Protein AF-0000000079288053 (afdb_homodimer)

Radius of gyration: 45.65 Å; Cα contacts (8 Å, |Δi|>4): 2966; chains: 2; bounding box: 83×149×100 Å

pLDDT: mean 73.83, std 20.71, range [22.84, 97.31]

Solvent-accessible surface area (backbone atoms only — not comparable to full-atom values): 85738 Å² total; per-residue (Å²): 112,70,64,58,52,41,47,52,53,9,50,52,49,33,50,50,41,48,48,24,54,72,64,68,36,59,69,56,29,50,50,52,50,52,52,39,48,75,67,66,38,49,63,25,57,50,53,35,62,61,56,82,74,64,82,69,69,84,78,69,74,80,82,70,66,60,81,50,75,58,78,61,88,87,44,59,87,67,38,47,73,65,85,64,69,79,73,41,71,86,45,80,13,61,58,39,78,88,71,62,41,55,46,40,72,71,73,50,74,65,80,60,86,63,71,67,65,69,68,69,68,91,64,83,76,72,75,70,79,53,93,56,68,35,72,72,78,53,56,75,34,45,22,37,36,34,58,72,30,29,34,28,14,13,22,20,29,26,42,70,46,63,63,66,47,42,30,38,35,39,34,39,70,52,96,87,31,46,33,36,30,38,32,42,60,64,46,65,39,83,86,65,54,47,59,24,23,29,38,37,41,32,40,98,86,46,43,34,35,42,34,54,81,68,43,35,28,51,70,88,35,80,53,66,71,70,38,73,46,95,84,50,35,38,34,35,60,46,51,61,23,42,34,40,32,41,79,72,59,32,32,40,39,33,55,33,36,69,39,36,36,37,37,52,43,72,86,48,46,28,82,82,86,60,62,37,30,38,43,70,26,20,32,32,56,74,49,48,83,56,34,49,69,84,42,56,70,69,56,41,55,59,69,35,35,52,84,75,76,93,68,68,78,70,57,70,61,57,64,52,23,56,79,69,45,53,70,69,54,42,51,51,47,50,50,54,33,50,49,60,73,61,37,71,83,48,50,75,40,54,74,75,40,80,58,61,54,57,39,34,40,38,43,48,32,46,26,40,19,58,72,69,70,31,72,65,67,69,54,54,51,55,48,52,53,42,51,54,26,37,76,71,73,39,82,58,81,79,65,43,88,88,39,74,59,70,85,49,65,55,73,27,40,67,33,61,69,23,68,33,58,72,58,25,49,84,48,64,76,50,83,54,76,58,88,55,66,60,29,52,21,66,36,52,48,91,74,34,22,34,55,92,76,34,45,37,48,47,66,58,19,42,22,74,55,94,91,37,78,38,58,41,67,37,80,38,72,55,86,86,28,48,21,29,22,46,53,17,21,57,38,81,52,55,91,67,67,58,67,34,53,20,39,32,47,25,62,26,39,38,29,17,37,36,61,47,72,52,72,52,74,71,54,43,34,31,33,37,37,30,27,82,49,83,92,44,80,39,36,38,32,33,39,35,19,58,84,47,56,89,78,46,65,68,41,53,56,34,39,34,39,33,37,53,83,55,42,31,40,37,37,33,52,90,66,53,34,34,36,36,37,86,97,44,76,75,41,77,56,67,79,69,38,73,46,89,50,75,70,46,19,35,36,40,37,66,83,46,101,46,31,39,36,37,36,24,71,73,61,33,37,36,36,40,38,30,58,76,33,39,34,37,43,33,39,36,51,87,43,56,59,51,34,38,34,72,31,20,33,41,71,43,40,34,82,52,32,39,40,41,81,39,53,49,59,47,72,23,65,81,76,34,59,63,66,35,39,42,46,81,83,54,72,75,61,84,60,79,72,67,68,48,45,34,78,75,36,64,68,47,40,51,50,25,51,57,62,37,46,47,60,72,28,82,66,45,44,78,37,47,72,63,39,65,56,65,66,40,41,52,49,14,33,54,33,26,25,57,35,73,79,71,31,42,43,54,29,53,51,50,49,42,50,58,27,40,75,75,70,43,78,55,80,73,72,39,89,87,38,71,60,72,83,74,69,76,70,79,73,76,79,69,67,80,74,75,81,120,113,69,64,58,52,42,46,53,52,10,49,52,48,33,50,50,41,47,49,23,54,74,64,68,36,58,69,56,31,50,50,52,52,52,54,38,49,74,65,66,39,50,64,25,58,51,53,36,63,61,56,82,75,64,82,71,69,86,79,69,78,81,83,72,63,60,83,51,73,59,79,61,86,87,43,60,86,65,38,44,74,63,84,63,67,77,72,40,71,85,47,82,13,62,56,40,78,88,72,61,42,54,46,40,73,71,73,51,74,66,81,59,85,62,72,66,65,69,69,69,69,91,65,85,78,72,74,68,79,54,93,57,68,35,71,72,78,52,57,76,33,45,22,37,36,34,56,72,30,28,34,29,14,15,22,20,30,27,42,73,46,63,62,66,49,43,29,38,36,39,35,38,71,52,95,87,31,44,32,35,31,38,31,42,63,64,46,66,38,83,86,63,52,49,59,23,23,28,38,38,42,34,40,97,86,44,42,35,34,42,34,54,81,68,42,35,27,51,70,88,34,80,52,67,71,70,38,72,46,96,85,49,36,38,32,35,61,45,50,60,24,42,33,40,33,42,81,73,60,31,32,39,39,33,56,33,37,67,41,35,35,37,40,51,42,69,86,49,46,28,83,81,84,59,61,36,30,36,44,70,26,20,33,34,55,76,48,47,83,56,34,50,70,85,43,55,71,70,54,41,54,59,69,35,36,51,83,72,75,94,68,67,78,68,57,71,60,57,63,51,21,56,79,68,47,52,72,68,55,43,51,49,44,52,49,56,34,48,49,60,74,61,36,71,82,47,50,75,39,53,74,76,38,80,59,60,53,56,39,32,41,37,42,47,33,46,25,41,21,59,73,69,69,32,73,65,66,68,52,54,50,55,49,52,52,42,50,53,26,36,76,71,72,39,82,56,81,82,65,41,90,88,40,74,60,69,84,46,66,54,71,26,40,67,34,61,70,22,67,33,59,72,58,24,50,83,48,65,76,49,85,50,78,57,87,55,65,58,29,51,22,66,36,52,48,92,74,35,22,34,54,93,76,34,44,36,48,48,66,59,20,43,23,74,57,94,91,36,80,38,57,42,67,36,78,40,74,56,85,83,28,48,20,29,23,47,52,16,21,55,38,82,52,56,91,67,68,58,67,33,53,20,38,31,47,24,61,26,38,40,28,16,36,35,60,47,71,50,70,53,72,72,55,41,35,31,34,38,38,30,26,84,52,82,92,43,80,39,35,38,31,34,40,36,18,57,86,47,56,88,78,46,65,69,39,52,59,34,38,35,38,32,35,55,83,56,43,30,40,37,36,33,51,89,64,53,34,33,37,36,38,87,97,43,76,74,41,78,56,69,78,68,38,74,45,89,49,74,71,45,20,36,34,39,36,66,81,46,100,48,31,37,36,37,36,24,69,75,60,32,38,37,37,41,38,30,57,76,34,39,34,39,43,32,39,38,51,87,42,56,58,53,33,38,34,71,30,20,33,41,69,42,40,34,82,53,31,39,40,40,82,37,52,49,60,44,72,23,66,82,77,34,59,63,66,34,41,44,45,83,84,54,71,74,62,85,60,80,73,68,66,49,44,36,78,74,36,64,68,49,41,51,50,26,50,56,62,37,46,48,60,73,29,83,65,44,43,79,35,48,72,62,40,65,55,63,65,39,41,51,49,13,34,52,33,26,26,56,34,72,79,71,32,43,43,55,30,52,50,50,50,40,48,58,26,40,74,76,70,41,79,53,79,72,70,38,92,88,38,72,61,72,81,74,70,76,70,80,73,75,81,68,68,79,78,75,72,126

Sequence (1576 aa):
MARIFLHCLALLVAVLLTRCNAMRNDALCRKIERVYYRRGLYQVLSNVFEERTMPIDRQTPNYMLRWVCCDGEDRPDYCGKPFCDPFCPEYEGECNLEDKRCRDKADIVTDSGVGRVEKRGSAQYSFEPSEEPFADGNPDGMCTLCCGGSIRTFDGLTYNYPLQCRTVLASFKAENQFTVDIVPKYECNDITHECRSAVNITNNLMMLEFLPGGVVRYNNRVVQPPYSSTSGILIFKRGAEIVFEGTDETRVFFDGINGVSIEVNRIYQAADGVHSLRGLCGNYDNDHRNDLDGLAVADLAGKYKFPEGRCQPMDAQFIVPFSSLSDVQQSEVRTACNDFARDPIFKECRSKIVIEPYHTSCWFSMSLCILQGSRCDICSIYAEFSETCARHGVDVEWRSESFCHIECSNGMEYVECGTACPRTCENMFYSADCAERCVPSCQCPYGTYLDGELCIPKESCPCLQASESFPAGAIMKDGCRECVCMEGMLRQCTTHACPATCSILGGHAFRTFDGSRYEFDGKCEYVLAQNLNKDDPLFGIFMDKSVCDDKDLNCVPYISIMVPDGTTYELQTAGAVQISKANQPTQELKLPYSKVDGDSTITVTRISSVVTRVALPKLGIEIMWGSDNRIYLSVTEHLFGKIHGLCGNFNQVLNDDFQLPSGSTVAVAQNFVGKWISNALCEETDHKDSINFCEVENSFEQSAKTVCGKLKSEPFLECSAKVDVTTYLKQCQVDRCNSFERAECLAFAAYAWECAKVGVEIDWRSPDLCRKLCFPLPFLGVQPMSSIMARIFLHCLALLVAVLLTRCNAMRNDALCRKIERVYYRRGLYQVLSNVFEERTMPIDRQTPNYMLRWVCCDGEDRPDYCGKPFCDPFCPEYEGECNLEDKRCRDKADIVTDSGVGRVEKRGSAQYSFEPSEEPFADGNPDGMCTLCCGGSIRTFDGLTYNYPLQCRTVLASFKAENQFTVDIVPKYECNDITHECRSAVNITNNLMMLEFLPGGVVRYNNRVVQPPYSSTSGILIFKRGAEIVFEGTDETRVFFDGINGVSIEVNRIYQAADGVHSLRGLCGNYDNDHRNDLDGLAVADLAGKYKFPEGRCQPMDAQFIVPFSSLSDVQQSEVRTACNDFARDPIFKECRSKIVIEPYHTSCWFSMSLCILQGSRCDICSIYAEFSETCARHGVDVEWRSESFCHIECSNGMEYVECGTACPRTCENMFYSADCAERCVPSCQCPYGTYLDGELCIPKESCPCLQASESFPAGAIMKDGCRECVCMEGMLRQCTTHACPATCSILGGHAFRTFDGSRYEFDGKCEYVLAQNLNKDDPLFGIFMDKSVCDDKDLNCVPYISIMVPDGTTYELQTAGAVQISKANQPTQELKLPYSKVDGDSTITVTRISSVVTRVALPKLGIEIMWGSDNRIYLSVTEHLFGKIHGLCGNFNQVLNDDFQLPSGSTVAVAQNFVGKWISNALCEETDHKDSINFCEVENSFEQSAKTVCGKLKSEPFLECSAKVDVTTYLKQCQVDRCNSFERAECLAFAAYAWECAKVGVEIDWRSPDLCRKLCFPLPFLGVQPMSSI

InterPro domains:
  IPR001846 von Willebrand factor, type D domain [PF00094] (143-292)
  IPR001846 von Willebrand factor, type D domain [PF00094] (502-663)
  IPR001846 von Willebrand factor, type D domain [PS51233] (141-312)
  IPR001846 von Willebrand factor, type D domain [PS51233] (500-683)
  IPR001846 von Willebrand factor, type D domain [SM00216] (133-294)
  IPR001846 von Willebrand factor, type D domain [SM00216] (491-663)
  IPR002919 Trypsin Inhibitor-like, cysteine rich domain [PF01826] (408-461)
  IPR014853 VWF/SSPO/Zonadhesin-like, cysteine-rich domain [PF08742] (337-404)
  IPR014853 VWF/SSPO/Zonadhesin-like, cysteine-rich domain [PF08742] (708-770)
  IPR014853 VWF/SSPO/Zonadhesin-like, cysteine-rich domain [SM00832] (330-405)
  IPR014853 VWF/SSPO/Zonadhesin-like, cysteine-rich domain [SM00832] (701-771)
  IPR036084 Serine protease inhibitor-like superfamily [SSF57567] (403-463)
  IPR050780 Mucin/von Willebrand/Thrombospondin superfamily [PTHR11339] (431-774)

Organism: Patiria miniata (NCBI:txid46514)

Foldseek 3Di:
DVVVVLQVLLVVLLVQLVVCVVVVVVVSNVVSVVVCLVVVSVVSVVVSVPPDPPPPPPPDDDPQPAPRCQPDDVRPPRDPDDPADQCPPPQPAGQPVVLSDRPRPPCPVDPPPPVCPVPPPPDDPLPDQDQDKDAFLDQQQKWKAFLQAWIAANLRITHGFRDAFWFWAKWFQDDFIWTKIKGWQPDADPVQRAGFIKIWIDTPVWIWIQAAPGWIAIRNRTDDPQDADPQGWGWHFQFQWIWIQHPQRWIWIDNRGHMIMIHGDCVQQDDDPDFRMATCNARNPNDPVCRQVPDDPVVRRVVGGDPDDDGDGDDPCLSQLLVVDDPVLNVVLSVVLVCVLPPPLCVVVVVPGPCSSLSSSSSNSSSNCVVVVHDGDSVGSVLVSQVVSVVVPDHTDDDDPVHPDDDAPQQWDWDQFAQSDAAALVCVVPPDPRPDGTHTHTHHDPQWHDDPRHTHHLQFRWEADPNDTHTAQDWDDDDPWTFGHGSRDTPDIDDFQAKFKWKDFLNFWTAARLGDTDGDQFQFKFWAKWFPDPVDQTKTKIWHRNPPDSQRSNDTAWIWIAGRVQKIWIAGLQGWIWIDHVPDDIDIDDPQDFDDDQQRTKTWHDPDNFWIWIDRVNQQWIWIAGSSGIIMIIGGRSQAQRMATPSARRPNDHQQRLAAPVRDRDRDVVVRGQRRRPPPVDGGDPSPPQQQQCVVDVVQLVVLCVVLVCCCDPPNVVQCVPDPLVVLSVQSSRQCRSPVPLSNVSSVVVSQVVSVVVPHHGQDDDPVHNDDPPDPPPDDPDPPPDRD/DVVVVLQVLLVVLLVQLVVCVVVVVVVSNVVSVVVCLVVVSVVSVVVSVPPDPPPPPPPDDDPQPADRCQPDDVRPPRDPDDPADQCPPPQNAGQPVVLSDRPRPPCPVDPPDPVCPVPPPPDDPLDDQPQDKDAFLDQQQKWKAFLQAWIAANLRITHGFRDAFWFWAKWFQDDFIKTKIKGWQPDADPVQRAGFIKIWIDTPVWIWIQAAPRWIAIRNRTDDPQDADPQGWGWHFQFQWIWIQHPQRWIWIDNRGHMIMIHGDCVQQDDDPDFRMATCNARNPNDPVCRQVPDDPQVRRVVGGDPDDDGDGDDPCLSPLLVVDDPVLNVVLSVVLVCVLPPPLCVVVVVPGPCSSLSSSSSNSSSNCVVVVHDRDSVGSVLVSQVVSVVVPDHTDPDDPVHPDDDAPQQWDWDQFAQSDAAALVCVVPPDPRPDGTHTHTHHDPQWHDDPRHTHHLQFRWEADPNDTHTAQDWDDDDPWTFGHGSRDTDDIDDFQAKFKWKDFLNFWTAARLGDTDGDQFQFKFWAKWFPDPVDQTKTKIWHRNPPDSQRSRDTAWIWIAGRVQKIWIAGLQGWIWIDHPPDDIDIDDPQDFDDDQQRTKTWHDPANFWIWIDRVNQQWIWIAGSSGIIMIIGGRSQAQRMATPSARRPNDHQQRLAAPVRDRDRDVVVRGQRRRPDPVDGTDPSPPQQQQCVVDVVQLVVQCVVLVCCCDPPNVVQCVPDPLVVLSVQSSRQCRSPPPLSSVSSVVVSQVVSVVVPHHHQDDDPVHNDDPPDPPPDDPDDNPPGD

Nearest PDB structures (foldseek):
  7a5o-assembly1_B  TM=7.455E-01  e=1.557E-42  Homo sapiens
  7a5o-assembly1_G  TM=7.455E-01  e=1.557E-42  Homo sapiens
  7a5o-assembly1_E  TM=7.447E-01  e=1.328E-42  Homo sapiens
  7wn3-assembly1_A  TM=7.736E-01  e=3.650E-42  Homo sapiens
  7pov-assembly1_A  TM=7.324E-01  e=1.017E-42  Homo sapiens

Secondary structure (DSSP, 8-state):
-HHHHHHHHHHHHHHHHHHHHHTT-HHHHHHHHHHHHHTTTHHHHHHHHHH------TTS------S----SSS--TTS---SS-SS--SS---B-TTT--B--SS-S--S----------SS--------S-EE-S---SEEEEETTTEEE-TTSEEEE----S-EEEEEE-SSS--EEEEEEEEEEETTTTEEEEEEEEE-SS-EEEEETTTEEEETTEEEPSSEE-TTS-EEEEETTEEEEE-TT--EEEE-SSS-EEEE--GGGS-SSS--SEESTT---SS-GGGTTTTS-HHHHHHHTB-S-S-PPPPPGGGTSGGGGS-HHHHHHHHHHHHHHHT-GGGHHHHTTS--HHHHHHHHHHHHHHHHHTPPP-THHHHHHHHHHHHHTT-------SSSSPPPPSTT-EEEEEE-SS--BTTTTT------SPPEEEEEPPTTEEEETTEEEEGGGPPEEETTEEE-TT-EEEETTEEEEEETTEEES----PPPEEEEEETTTEEE-TT--EEE----SEEEEEEE--TTS--EEEEEE-TT--TT-SS---EEEEE-TTS-EEEEETTS-EEEE-TTS--EEEPSSEEE--GGG-EEEEE-SSSEEEEEETTTTEEEEEETTSEEEEEE-GGGTTT-BSTT---SSBSTT-SB-TTS-B-SSTHHHHGGGBSSTT-----------HHHH-HHHHHHHHHHHGGGGSTTGGGGTTTS--HHHHHHHHHHHHH--SSTHHHHHHHHHHHHHHTT------BTTBS-------SS---------/-HHHHHHHHHHHHHHHHHHHHHTT-HHHHHHHHHHHHHTTTHHHHHHHHHS------TTS------S----SSS--TTS---SS-SS--SS---B-TTT--B--SS-S--S----------SS--------S-EE-S---SEEEEETTTEEE-TTSEEEE----S-EEEEEE-SSS--EEEEEEEEEEETTTTEEEEEEEEE-SS-EEEEETTTEEEETTEEEPSSEE-TTS-EEEEETTEEEEE-TT--EEEE-SSS-EEEE--GGGS-SSS---EESTT---SS-GGGTTTTS-HHHHHHHTB-S-S-PPPPPHHHHSGGGGS-HHHHHHHHHHHHHHHH-GGGHHHHTTS--HHHHHHHHHHHHHHHHHTPPP-THHHHHHHHHHHHHTT-------SSSS--PPSTT-EEEEEE-SS--BTTTTT------SPPEEEEEPPTTEEEETTEEEEGGGPPEEETTEEE-TT-EEEETTEEEEEETTEEES----PPPEEEEEETTTEEE-TT--EEE----SEEEEEEE--TTS--EEEEEE-TT--TT-SS---EEEEE-TTS-EEEEETTS-EEEE-TTS--EEEPSSEEE--GGG-EEEEE-SSSEEEEEETTTTEEEEEETTSEEEEEE-GGGTTT-BSTT---SSBSTT-SB-TTS-B-SSTHHHHGGGBS-TT-----------HHHH-HHHHHHHHHHHGGGGSTTGGGGTTTS--HHHHHHHHHHHHH--SSTHHHHHHHHHHHHHHTT------BTTBS-------SS---------

Structure (mmCIF, N/CA/C/O backbone):
data_AF-0000000079288053-model_v1
#
loop_
_entity.id
_entity.type
_entity.pdbx_description
1 polymer 'VWFD domain-containing protein'
#
loop_
_atom_site.group_PDB
_atom_site.id
_atom_site.type_symbol
_atom_site.label_atom_id
_atom_site.label_alt_id
_atom_site.label_comp_id
_atom_site.label_asym_id
_atom_site.label_entity_id
_atom_site.label_seq_id
_atom_site.pdbx_PDB_ins_code
_atom_site.Cartn_x
_atom_site.Cartn_y
_atom_site.Cartn_z
_atom_site.occupancy
_atom_site.B_iso_or_equiv
_atom_site.auth_seq_id
_atom_site.auth_comp_id
_atom_site.auth_asym_id
_atom_site.auth_atom_id
_atom_site.pdbx_PDB_model_num
ATOM 1 N N . MET A 1 1 ? -26.484 7.922 -36.438 1 26.7 1 MET A N 1
ATOM 2 C CA . MET A 1 1 ? -25.359 8.305 -35.594 1 26.7 1 MET A CA 1
ATOM 3 C C . MET A 1 1 ? -24.5 7.094 -35.219 1 26.7 1 MET A C 1
ATOM 5 O O . MET A 1 1 ? -23.281 7.199 -35.125 1 26.7 1 MET A O 1
ATOM 9 N N . ALA A 1 2 ? -25.141 5.941 -35.125 1 36.66 2 ALA A N 1
ATOM 10 C CA . ALA A 1 2 ? -24.594 4.598 -34.938 1 36.66 2 ALA A CA 1
ATOM 11 C C . ALA A 1 2 ? -23.75 4.18 -36.156 1 36.66 2 ALA A C 1
ATOM 13 O O . ALA A 1 2 ? -22.703 3.553 -35.969 1 36.66 2 ALA A O 1
ATOM 14 N N . ARG A 1 3 ? -24.25 4.566 -37.281 1 42.31 3 ARG A N 1
ATOM 15 C CA . ARG A 1 3 ? -23.625 4.188 -38.562 1 42.31 3 ARG A CA 1
ATOM 16 C C . ARG A 1 3 ? -22.312 4.934 -38.781 1 42.31 3 ARG A C 1
ATOM 18 O O . ARG A 1 3 ? -21.344 4.363 -39.281 1 42.31 3 ARG A O 1
ATOM 25 N N . ILE A 1 4 ? -22.328 6.219 -38.312 1 38.16 4 ILE A N 1
ATOM 26 C CA . ILE A 1 4 ? -21.141 7.027 -38.531 1 38.16 4 ILE A CA 1
ATOM 27 C C . ILE A 1 4 ? -20.047 6.602 -37.531 1 38.16 4 ILE A C 1
ATOM 29 O O . ILE A 1 4 ? -18.875 6.516 -37.906 1 38.16 4 ILE A O 1
ATOM 33 N N . PHE A 1 5 ? -20.438 6.176 -36.344 1 38.41 5 PHE A N 1
ATOM 34 C CA . PHE A 1 5 ? -19.516 5.711 -35.344 1 38.41 5 PHE A CA 1
ATOM 35 C C . PHE A 1 5 ? -18.906 4.367 -35.719 1 38.41 5 PHE A C 1
ATOM 37 O O . PHE A 1 5 ? -17.703 4.156 -35.594 1 38.41 5 PHE A O 1
ATOM 44 N N . LEU A 1 6 ? -19.672 3.562 -36.375 1 41.34 6 LEU A N 1
ATOM 45 C CA . LEU A 1 6 ? -19.219 2.287 -36.938 1 41.34 6 LEU A CA 1
ATOM 46 C C . LEU A 1 6 ? -18.266 2.506 -38.094 1 41.34 6 LEU A C 1
ATOM 48 O O . LEU A 1 6 ? -17.281 1.769 -38.25 1 41.34 6 LEU A O 1
ATOM 52 N N . HIS A 1 7 ? -18.516 3.557 -38.812 1 46.06 7 HIS A N 1
ATOM 53 C CA . HIS A 1 7 ? -17.672 3.879 -39.969 1 46.06 7 HIS A CA 1
ATOM 54 C C . HIS A 1 7 ? -16.328 4.43 -39.5 1 46.06 7 HIS A C 1
ATOM 56 O O . HIS A 1 7 ? -15.289 4.09 -40.062 1 46.06 7 HIS A O 1
ATOM 62 N N . CYS A 1 8 ? -16.359 5.234 -38.469 1 42.5 8 CYS A N 1
ATOM 63 C CA . CYS A 1 8 ? -15.102 5.797 -37.969 1 42.5 8 CYS A CA 1
ATOM 64 C C . CYS A 1 8 ? -14.281 4.742 -37.25 1 42.5 8 CYS A C 1
ATOM 66 O O . CYS A 1 8 ? -13.055 4.695 -37.406 1 42.5 8 CYS A O 1
ATOM 68 N N . LEU A 1 9 ? -14.906 3.816 -36.594 1 45.62 9 LEU A N 1
ATOM 69 C CA . LEU A 1 9 ? -14.227 2.66 -36.031 1 45.62 9 LEU A CA 1
ATOM 70 C C . LEU A 1 9 ? -13.703 1.733 -37.125 1 45.62 9 LEU A C 1
ATOM 72 O O . LEU A 1 9 ? -12.594 1.204 -37 1 45.62 9 LEU A O 1
ATOM 76 N N . ALA A 1 10 ? -14.453 1.686 -38.219 1 46.12 10 ALA A N 1
ATOM 77 C CA . ALA A 1 10 ? -14.016 0.906 -39.375 1 46.12 10 ALA A CA 1
ATOM 78 C C . ALA A 1 10 ? -12.781 1.527 -40 1 46.12 10 ALA A C 1
ATOM 80 O O . ALA A 1 10 ? -11.859 0.815 -40.406 1 46.12 10 ALA A O 1
ATOM 81 N N . LEU A 1 11 ? -12.812 2.807 -40.062 1 48.19 11 LEU A N 1
ATOM 82 C CA . LEU A 1 11 ? -11.68 3.482 -40.688 1 48.19 11 LEU A CA 1
ATOM 83 C C . LEU A 1 11 ? -10.438 3.381 -39.812 1 48.19 11 LEU A C 1
ATOM 85 O O . LEU A 1 11 ? -9.328 3.193 -40.344 1 48.19 11 LEU A O 1
ATOM 89 N N . LEU A 1 12 ? -10.602 3.426 -38.562 1 45.31 12 LEU A N 1
ATOM 90 C CA . LEU A 1 12 ? -9.469 3.305 -37.656 1 45.31 12 LEU A CA 1
ATOM 91 C C . LEU A 1 12 ? -8.938 1.874 -37.625 1 45.31 12 LEU A C 1
ATOM 93 O O . LEU A 1 12 ? -7.727 1.652 -37.656 1 45.31 12 LEU A O 1
ATOM 97 N N . VAL A 1 13 ? -9.844 0.963 -37.75 1 48.69 13 VAL A N 1
ATOM 98 C CA . VAL A 1 13 ? -9.438 -0.434 -37.844 1 48.69 13 VAL A CA 1
ATOM 99 C C . VAL A 1 13 ? -8.781 -0.671 -39.219 1 48.69 13 VAL A C 1
ATOM 101 O O . VAL A 1 13 ? -7.766 -1.369 -39.312 1 48.69 13 VAL A O 1
ATOM 104 N N . ALA A 1 14 ? -9.312 0.04 -40.188 1 49.75 14 ALA A N 1
ATOM 105 C CA . ALA A 1 14 ? -8.703 -0.05 -41.531 1 49.75 14 ALA A CA 1
ATOM 106 C C . ALA A 1 14 ? -7.289 0.529 -41.531 1 49.75 14 ALA A C 1
ATOM 108 O O . ALA A 1 14 ? -6.375 -0.041 -42.125 1 49.75 14 ALA A O 1
ATOM 109 N N . VAL A 1 15 ? -7.078 1.546 -40.844 1 49.47 15 VAL A N 1
ATOM 110 C CA . VAL A 1 15 ? -5.746 2.145 -40.781 1 49.47 15 VAL A CA 1
ATOM 111 C C . VAL A 1 15 ? -4.816 1.255 -39.938 1 49.47 15 VAL A C 1
ATOM 113 O O . VAL A 1 15 ? -3.666 1.03 -40.312 1 49.47 15 VAL A O 1
ATOM 116 N N . LEU A 1 16 ? -5.34 0.612 -38.938 1 47.59 16 LEU A N 1
ATOM 117 C CA . LEU A 1 16 ? -4.508 -0.266 -38.125 1 47.59 16 LEU A CA 1
ATOM 118 C C . LEU A 1 16 ? -4.211 -1.569 -38.875 1 47.59 16 LEU A C 1
ATOM 120 O O . LEU A 1 16 ? -3.084 -2.066 -38.844 1 47.59 16 LEU A O 1
ATOM 124 N N . LEU A 1 17 ? -5.191 -1.953 -39.562 1 47.97 17 LEU A N 1
ATOM 125 C CA . LEU A 1 17 ? -4.992 -3.15 -40.375 1 47.97 17 LEU A CA 1
ATOM 126 C C . LEU A 1 17 ? -4.109 -2.85 -41.594 1 47.97 17 LEU A C 1
ATOM 128 O O . LEU A 1 17 ? -3.273 -3.67 -41.969 1 47.97 17 LEU A O 1
ATOM 132 N N . THR A 1 18 ? -4.234 -1.639 -42.156 1 49.34 18 THR A N 1
ATOM 133 C CA . THR A 1 18 ? -3.346 -1.25 -43.25 1 49.34 18 THR A CA 1
ATOM 134 C C . THR A 1 18 ? -1.914 -1.084 -42.75 1 49.34 18 THR A C 1
ATOM 136 O O . THR A 1 18 ? -0.962 -1.465 -43.438 1 49.34 18 THR A O 1
ATOM 139 N N . ARG A 1 19 ? -1.706 -0.503 -41.656 1 43.69 19 ARG A N 1
ATOM 140 C CA . ARG A 1 19 ? -0.354 -0.347 -41.125 1 43.69 19 ARG A CA 1
ATOM 141 C C . ARG A 1 19 ? 0.236 -1.694 -40.719 1 43.69 19 ARG A C 1
ATOM 143 O O . ARG A 1 19 ? 1.397 -1.982 -41 1 43.69 19 ARG A O 1
ATOM 150 N N . CYS A 1 20 ? -0.547 -2.447 -40.094 1 45.97 20 CYS A N 1
ATOM 151 C CA . CYS A 1 20 ? 0.021 -3.756 -39.781 1 45.97 20 CYS A CA 1
ATOM 152 C C . CYS A 1 20 ? 0.253 -4.551 -41.062 1 45.97 20 CYS A C 1
ATOM 154 O O . CYS A 1 20 ? 1.249 -5.27 -41.188 1 45.97 20 CYS A O 1
ATOM 156 N N . ASN A 1 21 ? -0.593 -4.496 -42.031 1 44.66 21 ASN A N 1
ATOM 157 C CA . ASN A 1 21 ? -0.342 -5.086 -43.344 1 44.66 21 ASN A CA 1
ATOM 158 C C . ASN A 1 21 ? 0.875 -4.457 -44 1 44.66 21 ASN A C 1
ATOM 160 O O . ASN A 1 21 ? 1.681 -5.156 -44.625 1 44.66 21 ASN A O 1
ATOM 164 N N . ALA A 1 22 ? 1.049 -3.195 -43.969 1 49.59 22 ALA A N 1
ATOM 165 C CA . ALA A 1 22 ? 2.223 -2.543 -44.531 1 49.59 22 ALA A CA 1
ATOM 166 C C . ALA A 1 22 ? 3.494 -2.945 -43.812 1 49.59 22 ALA A C 1
ATOM 168 O O . ALA A 1 22 ? 4.559 -3.076 -44.406 1 49.59 22 ALA A O 1
ATOM 169 N N . MET A 1 23 ? 3.422 -3.191 -42.531 1 45.69 23 MET A N 1
ATOM 170 C CA . MET A 1 23 ? 4.594 -3.639 -41.781 1 45.69 23 MET A CA 1
ATOM 171 C C . MET A 1 23 ? 4.754 -5.152 -41.875 1 45.69 23 MET A C 1
ATOM 173 O O . MET A 1 23 ? 5.715 -5.711 -41.344 1 45.69 23 MET A O 1
ATOM 177 N N . ARG A 1 24 ? 4.039 -5.832 -42.719 1 42.62 24 ARG A N 1
ATOM 178 C CA . ARG A 1 24 ? 4.059 -7.266 -43 1 42.62 24 ARG A CA 1
ATOM 179 C C . ARG A 1 24 ? 4.047 -8.062 -41.688 1 42.62 24 ARG A C 1
ATOM 181 O O . ARG A 1 24 ? 4.758 -9.062 -41.562 1 42.62 24 ARG A O 1
ATOM 188 N N . ASN A 1 25 ? 3.709 -7.316 -40.688 1 37.81 25 ASN A N 1
ATOM 189 C CA . ASN A 1 25 ? 3.578 -8 -39.375 1 37.81 25 ASN A CA 1
ATOM 190 C C . ASN A 1 25 ? 2.205 -8.648 -39.25 1 37.81 25 ASN A C 1
ATOM 192 O O . ASN A 1 25 ? 1.272 -8.023 -38.719 1 37.81 25 ASN A O 1
ATOM 196 N N . ASP A 1 26 ? 2.055 -9.734 -39.844 1 43.59 26 ASP A N 1
ATOM 197 C CA . ASP A 1 26 ? 0.854 -10.562 -39.938 1 43.59 26 ASP A CA 1
ATOM 198 C C . ASP A 1 26 ? 0.301 -10.891 -38.562 1 43.59 26 ASP A C 1
ATOM 200 O O . ASP A 1 26 ? -0.915 -10.906 -38.375 1 43.59 26 ASP A O 1
ATOM 204 N N . ALA A 1 27 ? 1.129 -11.078 -37.719 1 44.72 27 ALA A N 1
ATOM 205 C CA . ALA A 1 27 ? 0.729 -11.438 -36.375 1 44.72 27 ALA A CA 1
ATOM 206 C C . ALA A 1 27 ? -0.042 -10.297 -35.719 1 44.72 27 ALA A C 1
ATOM 208 O O . ALA A 1 27 ? -1.053 -10.531 -35.031 1 44.72 27 ALA A O 1
ATOM 209 N N . LEU A 1 28 ? 0.323 -9.078 -36 1 47.34 28 LEU A N 1
ATOM 210 C CA . LEU A 1 28 ? -0.363 -7.902 -35.469 1 47.34 28 LEU A CA 1
ATOM 211 C C . LEU A 1 28 ? -1.709 -7.707 -36.156 1 47.34 28 LEU A C 1
ATOM 213 O O . LEU A 1 28 ? -2.705 -7.387 -35.531 1 47.34 28 LEU A O 1
ATOM 217 N N . CYS A 1 29 ? -1.63 -7.969 -37.406 1 47.53 29 CYS A N 1
ATOM 218 C CA . CYS A 1 29 ? -2.877 -7.809 -38.156 1 47.53 29 CYS A CA 1
ATOM 219 C C . CYS A 1 29 ? -3.922 -8.812 -37.688 1 47.53 29 CYS A C 1
ATOM 221 O O . CYS A 1 29 ? -5.082 -8.461 -37.5 1 47.53 29 CYS A O 1
ATOM 223 N N . ARG A 1 30 ? -3.467 -9.969 -37.406 1 47.03 30 ARG A N 1
ATOM 224 C CA . ARG A 1 30 ? -4.348 -11.031 -36.938 1 47.03 30 ARG A CA 1
ATOM 225 C C . ARG A 1 30 ? -4.859 -10.734 -35.531 1 47.03 30 ARG A C 1
ATOM 227 O O . ARG A 1 30 ? -6.027 -10.969 -35.25 1 47.03 30 ARG A O 1
ATOM 234 N N . LYS A 1 31 ? -4.105 -10.125 -34.844 1 49.59 31 LYS A N 1
ATOM 235 C CA . LYS A 1 31 ? -4.473 -9.75 -33.5 1 49.59 31 LYS A CA 1
ATOM 236 C C . LYS A 1 31 ? -5.539 -8.656 -33.5 1 49.59 31 LYS A C 1
ATOM 238 O O . LYS A 1 31 ? -6.496 -8.719 -32.719 1 49.59 31 LYS A O 1
ATOM 243 N N . ILE A 1 32 ? -5.422 -7.809 -34.406 1 48.72 32 ILE A N 1
ATOM 244 C CA . ILE A 1 32 ? -6.383 -6.719 -34.531 1 48.72 32 ILE A CA 1
ATOM 245 C C . ILE A 1 32 ? -7.719 -7.258 -35.031 1 48.72 32 ILE A C 1
ATOM 247 O O . ILE A 1 32 ? -8.773 -6.922 -34.5 1 48.72 32 ILE A O 1
ATOM 251 N N . GLU A 1 33 ? -7.57 -8.133 -35.938 1 49.62 33 GLU A N 1
ATOM 252 C CA . GLU A 1 33 ? -8.781 -8.727 -36.5 1 49.62 33 GLU A CA 1
ATOM 253 C C . GLU A 1 33 ? -9.531 -9.555 -35.469 1 49.62 33 GLU A C 1
ATOM 255 O O . GLU A 1 33 ? -10.758 -9.477 -35.375 1 49.62 33 GLU A O 1
ATOM 260 N N . ARG A 1 34 ? -8.852 -10.25 -34.688 1 46.22 34 ARG A N 1
ATOM 261 C CA . ARG A 1 34 ? -9.445 -11.109 -33.656 1 46.22 34 ARG A CA 1
ATOM 262 C C . ARG A 1 34 ? -10.133 -10.289 -32.562 1 46.22 34 ARG A C 1
ATOM 264 O O . ARG A 1 34 ? -11.227 -10.633 -32.125 1 46.22 34 ARG A O 1
ATOM 271 N N . VAL A 1 35 ? -9.641 -9.195 -32.312 1 47.31 35 VAL A N 1
ATOM 272 C CA . VAL A 1 35 ? -10.188 -8.32 -31.266 1 47.31 35 VAL A CA 1
ATOM 273 C C . VAL A 1 35 ? -11.5 -7.707 -31.75 1 47.31 35 VAL A C 1
ATOM 275 O O . VAL A 1 35 ? -12.484 -7.676 -31 1 47.31 35 VAL A O 1
ATOM 278 N N . TYR A 1 36 ? -11.469 -7.324 -32.938 1 45.53 36 TYR A N 1
ATOM 279 C CA . TYR A 1 36 ? -12.672 -6.652 -33.438 1 45.53 36 TYR A CA 1
ATOM 280 C C . TYR A 1 36 ? -13.758 -7.664 -33.75 1 45.53 36 TYR A C 1
ATOM 282 O O . TYR A 1 36 ? -14.953 -7.379 -33.594 1 45.53 36 TYR A O 1
ATOM 290 N N . TYR A 1 37 ? -13.359 -8.797 -34.062 1 43.31 37 TYR A N 1
ATOM 291 C CA . TYR A 1 37 ? -14.312 -9.867 -34.312 1 43.31 37 TYR A CA 1
ATOM 292 C C . TYR A 1 37 ? -14.984 -10.305 -33 1 43.31 37 TYR A C 1
ATOM 294 O O . TYR A 1 37 ? -16.203 -10.461 -32.938 1 43.31 37 TYR A O 1
ATOM 302 N N . ARG A 1 38 ? -14.336 -10.383 -31.984 1 43.22 38 ARG A N 1
ATOM 303 C CA . ARG A 1 38 ? -14.859 -10.82 -30.703 1 43.22 38 ARG A CA 1
ATOM 304 C C . ARG A 1 38 ? -15.773 -9.766 -30.094 1 43.22 38 ARG A C 1
ATOM 306 O O . ARG A 1 38 ? -16.719 -10.094 -29.375 1 43.22 38 ARG A O 1
ATOM 313 N N . ARG A 1 39 ? -15.547 -8.492 -30.5 1 41.84 39 ARG A N 1
ATOM 314 C CA . ARG A 1 39 ? -16.375 -7.387 -30.016 1 41.84 39 ARG A CA 1
ATOM 315 C C . ARG A 1 39 ? -17.609 -7.195 -30.891 1 41.84 39 ARG A C 1
ATOM 317 O O . ARG A 1 39 ? -18.297 -6.191 -30.766 1 41.84 39 ARG A O 1
ATOM 324 N N . GLY A 1 40 ? -17.938 -8.125 -31.641 1 43.41 40 GLY A N 1
ATOM 325 C CA . GLY A 1 40 ? -19.109 -8.102 -32.5 1 43.41 40 GLY A CA 1
ATOM 326 C C . GLY A 1 40 ? -19.062 -6.988 -33.531 1 43.41 40 GLY A C 1
ATOM 327 O O . GLY A 1 40 ? -20.109 -6.594 -34.062 1 43.41 40 GLY A O 1
ATOM 328 N N . LEU A 1 41 ? -17.984 -6.352 -33.5 1 41.31 41 LEU A N 1
ATOM 329 C CA . LEU A 1 41 ? -17.891 -5.289 -34.5 1 41.31 41 LEU A CA 1
ATOM 330 C C . LEU A 1 41 ? -17.562 -5.863 -35.875 1 41.31 41 LEU A C 1
ATOM 332 O O . LEU A 1 41 ? -16.688 -5.34 -36.562 1 41.31 41 LEU A O 1
ATOM 336 N N . TYR A 1 42 ? -18.266 -6.977 -36.125 1 42.06 42 TYR A N 1
ATOM 337 C CA . TYR A 1 42 ? -18.109 -7.664 -37.406 1 42.06 42 TYR A CA 1
ATOM 338 C C . TYR A 1 42 ? -18.406 -6.727 -38.562 1 42.06 42 TYR A C 1
ATOM 340 O O . TYR A 1 42 ? -17.781 -6.82 -39.625 1 42.06 42 TYR A O 1
ATOM 348 N N . GLN A 1 43 ? -19.219 -5.82 -38.312 1 43.66 43 GLN A N 1
ATOM 349 C CA . GLN A 1 43 ? -19.609 -4.91 -39.375 1 43.66 43 GLN A CA 1
ATOM 350 C C . GLN A 1 43 ? -18.5 -3.898 -39.688 1 43.66 43 GLN A C 1
ATOM 352 O O . GLN A 1 43 ? -18.297 -3.502 -40.844 1 43.66 43 GLN A O 1
ATOM 357 N N . VAL A 1 44 ? -17.719 -3.553 -38.75 1 43.66 44 VAL A N 1
ATOM 358 C CA . VAL A 1 44 ? -16.625 -2.598 -38.969 1 43.66 44 VAL A CA 1
ATOM 359 C C . VAL A 1 44 ? -15.469 -3.287 -39.688 1 43.66 44 VAL A C 1
ATOM 361 O O . VAL A 1 44 ? -14.875 -2.723 -40.594 1 43.66 44 VAL A O 1
ATOM 364 N N . LEU A 1 45 ? -15.273 -4.512 -39.344 1 43.34 45 LEU A N 1
ATOM 365 C CA . LEU A 1 45 ? -14.258 -5.277 -40.062 1 43.34 45 LEU A CA 1
ATOM 366 C C . LEU A 1 45 ? -14.695 -5.547 -41.469 1 43.34 45 LEU A C 1
ATOM 368 O O . LEU A 1 45 ? -13.883 -5.469 -42.406 1 43.34 45 LEU A O 1
ATOM 372 N N . SER A 1 46 ? -15.938 -5.75 -41.625 1 39.97 46 SER A N 1
ATOM 373 C CA . SER A 1 46 ? -16.469 -5.941 -42.969 1 39.97 46 SER A CA 1
ATOM 374 C C . SER A 1 46 ? -16.359 -4.664 -43.812 1 39.97 46 SER A C 1
ATOM 376 O O . SER A 1 46 ? -16.047 -4.719 -45 1 39.97 46 SER A O 1
ATOM 378 N N . ASN A 1 47 ? -16.516 -3.557 -43.156 1 38.38 47 ASN A N 1
ATOM 379 C CA . ASN A 1 47 ? -16.516 -2.311 -43.906 1 38.38 47 ASN A CA 1
ATOM 380 C C . ASN A 1 47 ? -15.086 -1.864 -44.25 1 38.38 47 ASN A C 1
ATOM 382 O O . ASN A 1 47 ? -14.859 -1.23 -45.281 1 38.38 47 ASN A O 1
ATOM 386 N N . VAL A 1 48 ? -14.133 -2.117 -43.344 1 37.91 48 VAL A N 1
ATOM 387 C CA . VAL A 1 48 ? -12.766 -1.737 -43.688 1 37.91 48 VAL A CA 1
ATOM 388 C C . VAL A 1 48 ? -12.289 -2.568 -44.875 1 37.91 48 VAL A C 1
ATOM 390 O O . VAL A 1 48 ? -11.555 -2.07 -45.719 1 37.91 48 VAL A O 1
ATOM 393 N N . PHE A 1 49 ? -12.719 -3.797 -44.875 1 33.78 49 PHE A N 1
ATOM 394 C CA . PHE A 1 49 ? -12.258 -4.621 -46 1 33.78 49 PHE A CA 1
ATOM 395 C C . PHE A 1 49 ? -13.047 -4.309 -47.25 1 33.78 49 PHE A C 1
ATOM 397 O O . PHE A 1 49 ? -12.664 -4.734 -48.344 1 33.78 49 PHE A O 1
ATOM 404 N N . GLU A 1 50 ? -14.117 -3.791 -47.156 1 30.81 50 GLU A N 1
ATOM 405 C CA . GLU A 1 50 ? -14.734 -3.484 -48.438 1 30.81 50 GLU A CA 1
ATOM 406 C C . GLU A 1 50 ? -13.969 -2.396 -49.188 1 30.81 50 GLU A C 1
ATOM 408 O O . GLU A 1 50 ? -14.016 -2.32 -50.438 1 30.81 50 GLU A O 1
ATOM 413 N N . GLU A 1 51 ? -13.336 -1.408 -48.531 1 30.67 51 GLU A N 1
ATOM 414 C CA . GLU A 1 51 ? -12.852 -0.468 -49.562 1 30.67 51 GLU A CA 1
ATOM 415 C C . GLU A 1 51 ? -11.602 -0.997 -50.25 1 30.67 51 GLU A C 1
ATOM 417 O O . GLU A 1 51 ? -11.516 -0.984 -51.469 1 30.67 51 GLU A O 1
ATOM 422 N N . ARG A 1 52 ? -10.312 -0.539 -50.188 1 30.59 52 ARG A N 1
ATOM 423 C CA . ARG A 1 52 ? -9.414 -0.777 -51.312 1 30.59 52 ARG A CA 1
ATOM 424 C C . ARG A 1 52 ? -9.008 -2.244 -51.406 1 30.59 52 ARG A C 1
ATOM 426 O O . ARG A 1 52 ? -8.562 -2.822 -50.406 1 30.59 52 ARG A O 1
ATOM 433 N N . THR A 1 53 ? -9.484 -3.039 -52.312 1 27.91 53 THR A N 1
ATOM 434 C CA . THR A 1 53 ? -9.086 -4.18 -53.125 1 27.91 53 THR A CA 1
ATOM 435 C C . THR A 1 53 ? -7.613 -4.07 -53.5 1 27.91 53 THR A C 1
ATOM 437 O O . THR A 1 53 ? -7.285 -3.547 -54.594 1 27.91 53 THR A O 1
ATOM 440 N N . MET A 1 54 ? -6.664 -3.396 -52.875 1 28.36 54 MET A N 1
ATOM 441 C CA . MET A 1 54 ? -5.426 -3.529 -53.625 1 28.36 54 MET A CA 1
ATOM 442 C C . MET A 1 54 ? -5.16 -4.988 -53.969 1 28.36 54 MET A C 1
ATOM 444 O O . MET A 1 54 ? -5.551 -5.891 -53.25 1 28.36 54 MET A O 1
ATOM 448 N N . PRO A 1 55 ? -4.832 -5.309 -55.219 1 26.05 55 PRO A N 1
ATOM 449 C CA . PRO A 1 55 ? -4.602 -6.66 -55.75 1 26.05 55 PRO A CA 1
ATOM 450 C C . PRO A 1 55 ? -3.844 -7.543 -54.75 1 26.05 55 PRO A C 1
ATOM 452 O O . PRO A 1 55 ? -2.85 -7.109 -54.156 1 26.05 55 PRO A O 1
ATOM 455 N N . ILE A 1 56 ? -4.566 -8.32 -54.031 1 27.61 56 ILE A N 1
ATOM 456 C CA . ILE A 1 56 ? -4.133 -9.414 -53.188 1 27.61 56 ILE A CA 1
ATOM 457 C C . ILE A 1 56 ? -3.051 -10.227 -53.875 1 27.61 56 ILE A C 1
ATOM 459 O O . ILE A 1 56 ? -3.301 -10.828 -54.938 1 27.61 56 ILE A O 1
ATOM 463 N N . ASP A 1 57 ? -1.891 -9.594 -54 1 26.48 57 ASP A N 1
ATOM 464 C CA . ASP A 1 57 ? -1.002 -10.484 -54.75 1 26.48 57 ASP A CA 1
ATOM 465 C C . ASP A 1 57 ? -1.184 -11.938 -54.312 1 26.48 57 ASP A C 1
ATOM 467 O O . ASP A 1 57 ? -1.622 -12.195 -53.188 1 26.48 57 ASP A O 1
ATOM 471 N N . ARG A 1 58 ? -1.322 -13.055 -55.25 1 28.08 58 ARG A N 1
ATOM 472 C CA . ARG A 1 58 ? -1.596 -14.477 -55.406 1 28.08 58 ARG A CA 1
ATOM 473 C C . ARG A 1 58 ? -1.046 -15.273 -54.219 1 28.08 58 ARG A C 1
ATOM 475 O O . ARG A 1 58 ? -1.564 -16.344 -53.875 1 28.08 58 ARG A O 1
ATOM 482 N N . GLN A 1 59 ? 0.15 -15.055 -53.812 1 24.56 59 GLN A N 1
ATOM 483 C CA . GLN A 1 59 ? 0.843 -16.141 -53.156 1 24.56 59 GLN A CA 1
ATOM 484 C C . GLN A 1 59 ? 0.396 -16.25 -51.688 1 24.56 59 GLN A C 1
ATOM 486 O O . GLN A 1 59 ? 0.776 -17.188 -50.969 1 24.56 59 GLN A O 1
ATOM 491 N N . THR A 1 60 ? 0.055 -15.047 -51 1 25.94 60 THR A N 1
ATOM 492 C CA . THR A 1 60 ? 0.03 -15.258 -49.562 1 25.94 60 THR A CA 1
ATOM 493 C C . THR A 1 60 ? -1.337 -15.766 -49.125 1 25.94 60 THR A C 1
ATOM 495 O O . THR A 1 60 ? -2.363 -15.156 -49.438 1 25.94 60 THR A O 1
ATOM 498 N N . PRO A 1 61 ? -1.531 -17.078 -48.812 1 25.95 61 PRO A N 1
ATOM 499 C CA . PRO A 1 61 ? -2.807 -17.766 -48.594 1 25.95 61 PRO A CA 1
ATOM 500 C C . PRO A 1 61 ? -3.785 -16.984 -47.75 1 25.95 61 PRO A C 1
ATOM 502 O O . PRO A 1 61 ? -3.365 -16.141 -46.938 1 25.95 61 PRO A O 1
ATOM 505 N N . ASN A 1 62 ? -5.035 -16.922 -48.156 1 26.36 62 ASN A N 1
ATOM 506 C CA . ASN A 1 62 ? -6.32 -16.359 -47.75 1 26.36 62 ASN A CA 1
ATOM 507 C C . ASN A 1 62 ? -6.59 -16.609 -46.281 1 26.36 62 ASN A C 1
ATOM 509 O O . ASN A 1 62 ? -6.699 -17.766 -45.844 1 26.36 62 ASN A O 1
ATOM 513 N N . TYR A 1 63 ? -5.953 -15.922 -45.438 1 27.91 63 TYR A N 1
ATOM 514 C CA . TYR A 1 63 ? -6.09 -16.047 -44 1 27.91 63 TYR A CA 1
ATOM 515 C C . TYR A 1 63 ? -7.551 -15.93 -43.562 1 27.91 63 TYR A C 1
ATOM 517 O O . TYR A 1 63 ? -8.164 -14.867 -43.719 1 27.91 63 TYR A O 1
ATO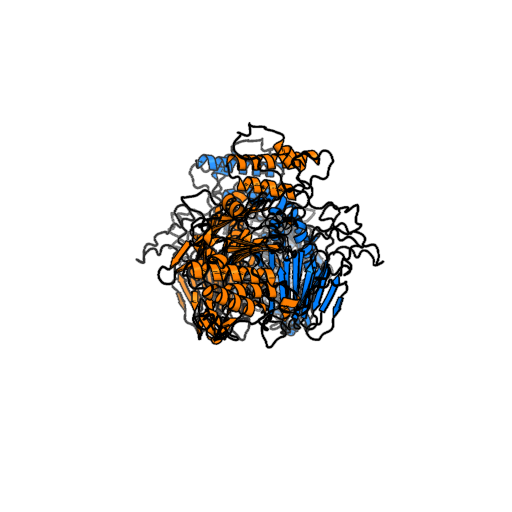M 525 N N . MET A 1 64 ? -8.492 -17.047 -43.875 1 26.89 64 MET A N 1
ATOM 526 C CA . MET A 1 64 ? -9.914 -17.297 -43.625 1 26.89 64 MET A CA 1
ATOM 527 C C . MET A 1 64 ? -10.328 -16.844 -42.25 1 26.89 64 MET A C 1
ATOM 529 O O . MET A 1 64 ? -9.57 -16.969 -41.281 1 26.89 64 MET A O 1
ATOM 533 N N . LEU A 1 65 ? -11.242 -15.984 -42.219 1 29.03 65 LEU A N 1
ATOM 534 C CA . LEU A 1 65 ? -12.172 -15.531 -41.188 1 29.03 65 LEU A CA 1
ATOM 535 C C . LEU A 1 65 ? -12.82 -16.719 -40.469 1 29.03 65 LEU A C 1
ATOM 537 O O . LEU A 1 65 ? -13.82 -17.25 -40.969 1 29.03 65 LEU A O 1
ATOM 541 N N . ARG A 1 66 ? -12.172 -17.75 -40.031 1 28.05 66 ARG A N 1
ATOM 542 C CA . ARG A 1 66 ? -12.719 -19.047 -39.656 1 28.05 66 ARG A CA 1
ATOM 543 C C . ARG A 1 66 ? -13.75 -18.906 -38.562 1 28.05 66 ARG A C 1
ATOM 545 O O . ARG A 1 66 ? -14.672 -19.719 -38.438 1 28.05 66 ARG A O 1
ATOM 552 N N . TRP A 1 67 ? -13.703 -18 -37.469 1 27.72 67 TRP A N 1
ATOM 553 C CA . TRP A 1 67 ? -14.492 -18.266 -36.281 1 27.72 67 TRP A CA 1
ATOM 554 C C . TRP A 1 67 ? -15.766 -17.422 -36.281 1 27.72 67 TRP A C 1
ATOM 556 O O . TRP A 1 67 ? -16.438 -17.328 -35.25 1 27.72 67 TRP A O 1
ATOM 566 N N . VAL A 1 68 ? -16.188 -16.688 -37.281 1 28.36 68 VAL A N 1
ATOM 567 C CA . VAL A 1 68 ? -17.406 -15.898 -37.156 1 28.36 68 VAL A CA 1
ATOM 568 C C . VAL A 1 68 ? -18.625 -16.797 -37.375 1 28.36 68 VAL A C 1
ATOM 570 O O . VAL A 1 68 ? -18.703 -17.516 -38.375 1 28.36 68 VAL A O 1
ATOM 573 N N . CYS A 1 69 ? -19.391 -17.203 -36.312 1 29.31 69 CYS A N 1
ATOM 574 C CA . CYS A 1 69 ? -20.719 -17.781 -36.469 1 29.31 69 CYS A CA 1
ATOM 575 C C . CYS A 1 69 ? -21.594 -16.859 -37.312 1 29.31 69 CYS A C 1
ATOM 577 O O . CYS A 1 69 ? -21.828 -15.711 -36.938 1 29.31 69 CYS A O 1
ATOM 579 N N . CYS A 1 70 ? -21.547 -16.953 -38.594 1 30.38 70 CYS A N 1
ATOM 580 C CA . CYS A 1 70 ? -22.375 -16.219 -39.562 1 30.38 70 CYS A CA 1
ATOM 581 C C . CYS A 1 70 ? -23.828 -16.703 -39.469 1 30.38 70 CYS A C 1
ATOM 583 O O . CYS A 1 70 ? -24.109 -17.859 -39.781 1 30.38 70 CYS A O 1
ATOM 585 N N . ASP A 1 71 ? -24.672 -16.281 -38.562 1 30.16 71 ASP A N 1
ATOM 586 C CA . ASP A 1 71 ? -26.062 -16.719 -38.531 1 30.16 71 ASP A CA 1
ATOM 587 C C . ASP A 1 71 ? -26.75 -16.438 -39.875 1 30.16 71 ASP A C 1
ATOM 589 O O . ASP A 1 71 ? -27.75 -17.062 -40.188 1 30.16 71 ASP A O 1
ATOM 593 N N . GLY A 1 72 ? -26.781 -15.203 -40.406 1 31.94 72 GLY A N 1
ATOM 594 C CA . GLY A 1 72 ? -27.859 -14.844 -41.344 1 31.94 72 GLY A CA 1
ATOM 595 C C . GLY A 1 72 ? -27.797 -15.594 -42.656 1 31.94 72 GLY A C 1
ATOM 596 O O . GLY A 1 72 ? -26.797 -16.25 -42.938 1 31.94 72 GLY A O 1
ATOM 597 N N . GLU A 1 73 ? -28.906 -15.719 -43.469 1 33.16 73 GLU A N 1
ATOM 598 C CA . GLU A 1 73 ? -29.156 -16.312 -44.75 1 33.16 73 GLU A CA 1
ATOM 599 C C . GLU A 1 73 ? -28 -16.062 -45.719 1 33.16 73 GLU A C 1
ATOM 601 O O . GLU A 1 73 ? -27.688 -16.906 -46.562 1 33.16 73 GLU A O 1
ATOM 606 N N . ASP A 1 74 ? -27.797 -14.836 -46 1 30.14 74 ASP A N 1
ATOM 607 C CA . ASP A 1 74 ? -26.797 -14.477 -47 1 30.14 74 ASP A CA 1
ATOM 608 C C . ASP A 1 74 ? -25.391 -14.641 -46.469 1 30.14 74 ASP A C 1
ATOM 610 O O . ASP A 1 74 ? -24.766 -13.664 -46.031 1 30.14 74 ASP A O 1
ATOM 614 N N . ARG A 1 75 ? -25.156 -15.852 -45.969 1 36 75 ARG A N 1
ATOM 615 C CA . ARG A 1 75 ? -23.953 -16.344 -45.312 1 36 75 ARG A CA 1
ATOM 616 C C . ARG A 1 75 ? -22.734 -16.219 -46.219 1 36 75 ARG A C 1
ATOM 618 O O . ARG A 1 75 ? -22.734 -16.719 -47.344 1 36 75 ARG A O 1
ATOM 625 N N . PRO A 1 76 ? -22.156 -15.125 -46.094 1 30.61 76 PRO A N 1
ATOM 626 C CA . PRO A 1 76 ? -21.109 -15.305 -47.094 1 30.61 76 PRO A CA 1
ATOM 627 C C . PRO A 1 76 ? -20.359 -16.625 -46.938 1 30.61 76 PRO A C 1
ATOM 629 O O . PRO A 1 76 ? -20.344 -17.203 -45.844 1 30.61 76 PRO A O 1
ATOM 632 N N . ASP A 1 77 ? -20.047 -17.328 -48 1 30.72 77 ASP A N 1
ATOM 633 C CA . ASP A 1 77 ? -19.453 -18.641 -48.25 1 30.72 77 ASP A CA 1
ATOM 634 C C . ASP A 1 77 ? -18.375 -18.953 -47.219 1 30.72 77 ASP A C 1
ATOM 636 O O . ASP A 1 77 ? -17.953 -20.094 -47.062 1 30.72 77 ASP A O 1
ATOM 640 N N . TYR A 1 78 ? -17.766 -17.859 -46.812 1 31.09 78 TYR A N 1
ATOM 641 C CA . TYR A 1 78 ? -16.547 -18.094 -46.062 1 31.09 78 TYR A CA 1
ATOM 642 C C . TYR A 1 78 ? -16.859 -18.375 -44.594 1 31.09 78 TYR A C 1
ATOM 644 O O . TYR A 1 78 ? -15.961 -18.578 -43.781 1 31.09 78 TYR A O 1
ATOM 652 N N . CYS A 1 79 ? -18.109 -18.172 -44.156 1 31.36 79 CYS A N 1
ATOM 653 C CA . CYS A 1 79 ? -18.516 -18.453 -42.781 1 31.36 79 CYS A CA 1
ATOM 654 C C . CYS A 1 79 ? -18.562 -19.953 -42.5 1 31.36 79 CYS A C 1
ATOM 656 O O . CYS A 1 79 ? -19.25 -20.688 -43.219 1 31.36 79 CYS A O 1
ATOM 658 N N . GLY A 1 80 ? -17.5 -20.516 -42.062 1 31.22 80 GLY A N 1
ATOM 659 C CA . GLY A 1 80 ? -17.578 -21.953 -41.875 1 31.22 80 GLY A CA 1
ATOM 660 C C . GLY A 1 80 ? -18.781 -22.375 -41.031 1 31.22 80 GLY A C 1
ATOM 661 O O . GLY A 1 80 ? -19.438 -21.547 -40.438 1 31.22 80 GLY A O 1
ATOM 662 N N . LYS A 1 81 ? -19.422 -23.438 -41.312 1 32.66 81 LYS A N 1
ATOM 663 C CA . LYS A 1 81 ? -20.609 -24.078 -40.75 1 32.66 81 LYS A CA 1
ATOM 664 C C . LYS A 1 81 ? -20.625 -24.047 -39.25 1 32.66 81 LYS A C 1
ATOM 666 O O . LYS A 1 81 ? -19.578 -24.266 -38.594 1 32.66 81 LYS A O 1
ATOM 671 N N . PRO A 1 82 ? -21.594 -23.375 -38.688 1 33.12 82 PRO A N 1
ATOM 672 C CA . PRO A 1 82 ? -21.703 -23.422 -37.25 1 33.12 82 PRO A CA 1
ATOM 673 C C . PRO A 1 82 ? -21.469 -24.812 -36.688 1 33.12 82 PRO A C 1
ATOM 675 O O . PRO A 1 82 ? -21.859 -25.812 -37.281 1 33.12 82 PRO A O 1
ATOM 678 N N . PHE A 1 83 ? -20.516 -25.016 -35.875 1 31.09 83 PHE A N 1
ATOM 679 C CA . PHE A 1 83 ? -20.172 -26.375 -35.5 1 31.09 83 PHE A CA 1
ATOM 680 C C . PHE A 1 83 ? -21.391 -27.094 -34.938 1 31.09 83 PHE A C 1
ATOM 682 O O . PHE A 1 83 ? -21.562 -28.297 -35.156 1 31.09 83 PHE A O 1
ATOM 689 N N . CYS A 1 84 ? -22.078 -26.672 -33.812 1 31.17 84 CYS A N 1
ATOM 690 C CA . CYS A 1 84 ? -23.25 -27.453 -33.406 1 31.17 84 CYS A CA 1
ATOM 691 C C . CYS A 1 84 ? -24.531 -26.672 -33.656 1 31.17 84 CYS A C 1
ATOM 693 O O . CYS A 1 84 ? -24.547 -25.438 -33.594 1 31.17 84 CYS A O 1
ATOM 695 N N . ASP A 1 85 ? -25.375 -27.109 -34.375 1 33.78 85 ASP A N 1
ATOM 696 C CA . ASP A 1 85 ? -26.734 -26.656 -34.625 1 33.78 85 ASP A CA 1
ATOM 697 C C . ASP A 1 85 ? -27.516 -26.516 -33.312 1 33.78 85 ASP A C 1
ATOM 699 O O . ASP A 1 85 ? -27.578 -27.469 -32.531 1 33.78 85 ASP A O 1
ATOM 703 N N . PRO A 1 86 ? -27.719 -25.391 -32.812 1 33.12 86 PRO A N 1
ATOM 704 C CA . PRO A 1 86 ? -28.469 -25.188 -31.578 1 33.12 86 PRO A CA 1
ATOM 705 C C . PRO A 1 86 ? -29.688 -26.125 -31.484 1 33.12 86 PRO A C 1
ATOM 707 O O . PRO A 1 86 ? -30.125 -26.453 -30.391 1 33.12 86 PRO A O 1
ATOM 710 N N . PHE A 1 87 ? -30.656 -26.062 -32.406 1 31.44 87 PHE A N 1
ATOM 711 C CA . PHE A 1 87 ? -31.906 -26.812 -32.406 1 31.44 87 PHE A CA 1
ATOM 712 C C . PHE A 1 87 ? -31.672 -28.25 -32.844 1 31.44 87 PHE A C 1
ATOM 714 O O . PHE A 1 87 ? -31.406 -28.5 -34.031 1 31.44 87 PHE A O 1
ATOM 721 N N . CYS A 1 88 ? -31.078 -29.078 -31.922 1 31.89 88 CYS A N 1
ATOM 722 C CA . CYS A 1 88 ? -31.109 -30.469 -32.344 1 31.89 88 CYS A CA 1
ATOM 723 C C . CYS A 1 88 ? -32.5 -30.875 -32.812 1 31.89 88 CYS A C 1
ATOM 725 O O . CYS A 1 88 ? -33.375 -31.125 -31.969 1 31.89 88 CYS A O 1
ATOM 727 N N . PRO A 1 89 ? -32.938 -30.312 -33.875 1 33.5 89 PRO A N 1
ATOM 728 C CA . PRO A 1 89 ? -34.312 -30.641 -34.25 1 33.5 89 PRO A CA 1
ATOM 729 C C . PRO A 1 89 ? -34.719 -32.062 -33.844 1 33.5 89 PRO A C 1
ATOM 731 O O . PRO A 1 89 ? -35.844 -32.312 -33.438 1 33.5 89 PRO A O 1
ATOM 734 N N . GLU A 1 90 ? -34.062 -33.031 -34.469 1 33.5 90 GLU A N 1
ATOM 735 C CA . GLU A 1 90 ? -34.719 -34.312 -34.344 1 33.5 90 GLU A CA 1
ATOM 736 C C . GLU A 1 90 ? -34.719 -34.812 -32.906 1 33.5 90 GLU A C 1
ATOM 738 O O . GLU A 1 90 ? -35.594 -35.594 -32.5 1 33.5 90 GLU A O 1
ATOM 743 N N . TYR A 1 91 ? -33.469 -34.969 -32.281 1 31.84 91 TYR A N 1
ATOM 744 C CA . TYR A 1 91 ? -33.531 -35.5 -30.922 1 31.84 91 TYR A CA 1
ATOM 745 C C . TYR A 1 91 ? -33.562 -34.406 -29.891 1 31.84 91 TYR A C 1
ATOM 747 O O . TYR A 1 91 ? -32.938 -33.344 -30.078 1 31.84 91 TYR A O 1
ATOM 755 N N . GLU A 1 92 ? -34.656 -34.062 -29.328 1 32.19 92 GLU A N 1
ATOM 756 C CA . GLU A 1 92 ? -35.031 -33.156 -28.266 1 32.19 92 GLU A CA 1
ATOM 757 C C . GLU A 1 92 ? -33.844 -32.906 -27.312 1 32.19 92 GLU A C 1
ATOM 759 O O . GLU A 1 92 ? -34.031 -32.531 -26.156 1 32.19 92 GLU A O 1
ATOM 764 N N . GLY A 1 93 ? -32.656 -33.469 -27.562 1 32.38 93 GLY A N 1
ATOM 765 C CA . GLY A 1 93 ? -31.641 -33.406 -26.531 1 32.38 93 GLY A CA 1
ATOM 766 C C . GLY A 1 93 ? -30.938 -32.062 -26.453 1 32.38 93 GLY A C 1
ATOM 767 O O . GLY A 1 93 ? -31.141 -31.203 -27.297 1 32.38 93 GLY A O 1
ATOM 768 N N . GLU A 1 94 ? -30.766 -31.484 -25.266 1 34.59 94 GLU A N 1
ATOM 769 C CA . GLU A 1 94 ? -30.172 -30.172 -25 1 34.59 94 GLU A CA 1
ATOM 770 C C . GLU A 1 94 ? -28.688 -30.156 -25.312 1 34.59 94 GLU A C 1
ATOM 772 O O . GLU A 1 94 ? -27.984 -31.141 -25.062 1 34.59 94 GLU A O 1
ATOM 777 N N . CYS A 1 95 ? -28.312 -29.422 -26.203 1 35 95 CYS A N 1
ATOM 778 C CA . CYS A 1 95 ? -26.938 -29.188 -26.609 1 35 95 CYS A CA 1
ATOM 779 C C . CYS A 1 95 ? -26.078 -28.781 -25.406 1 35 95 CYS A C 1
ATOM 781 O O . CYS A 1 95 ? -26.406 -27.812 -24.719 1 35 95 CYS A O 1
ATOM 783 N N . ASN A 1 96 ? -25.578 -29.75 -24.656 1 34.91 96 ASN A N 1
ATOM 784 C CA . ASN A 1 96 ? -24.656 -29.312 -23.625 1 34.91 96 ASN A CA 1
ATOM 785 C C . ASN A 1 96 ? -23.422 -28.625 -24.203 1 34.91 96 ASN A C 1
ATOM 787 O O . ASN A 1 96 ? -22.797 -29.141 -25.141 1 34.91 96 ASN A O 1
ATOM 791 N N . LEU A 1 97 ? -23.422 -27.438 -24.047 1 32.97 97 LEU A N 1
ATOM 792 C CA . LEU A 1 97 ? -22.406 -26.531 -24.562 1 32.97 97 LEU A CA 1
ATOM 793 C C . LEU A 1 97 ? -21 -27.094 -24.344 1 32.97 97 LEU A C 1
ATOM 795 O O . LEU A 1 97 ? -20.062 -26.719 -25.031 1 32.97 97 LEU A O 1
ATOM 799 N N . GLU A 1 98 ? -20.844 -27.766 -23.25 1 30.95 98 GLU A N 1
ATOM 800 C CA . GLU A 1 98 ? -19.484 -28.219 -22.922 1 30.95 98 GLU A CA 1
ATOM 801 C C . GLU A 1 98 ? -19.016 -29.297 -23.906 1 30.95 98 GLU A C 1
ATOM 803 O O . GLU A 1 98 ? -17.859 -29.297 -24.328 1 30.95 98 GLU A O 1
ATOM 808 N N . ASP A 1 99 ? -19.906 -30.375 -24.156 1 32.88 99 ASP A N 1
ATOM 809 C CA . ASP A 1 99 ? -19.578 -31.516 -25 1 32.88 99 ASP A CA 1
ATOM 810 C C . ASP A 1 99 ? -20.312 -31.438 -26.344 1 32.88 99 ASP A C 1
ATOM 812 O O . ASP A 1 99 ? -20.234 -32.344 -27.156 1 32.88 99 ASP A O 1
ATOM 816 N N . LYS A 1 100 ? -20.656 -30.359 -26.75 1 37.19 100 LYS A N 1
ATOM 817 C CA . LYS A 1 100 ? -21.328 -29.953 -27.984 1 37.19 100 LYS A CA 1
ATOM 818 C C . LYS A 1 100 ? -22.281 -31.031 -28.484 1 37.19 100 LYS A C 1
ATOM 820 O O . LYS A 1 100 ? -22.531 -31.141 -29.688 1 37.19 100 LYS A O 1
ATOM 825 N N . ARG A 1 101 ? -22.5 -32.156 -27.625 1 36.31 101 ARG A N 1
ATOM 826 C CA . ARG A 1 101 ? -23.375 -33.219 -28.078 1 36.31 101 ARG A CA 1
ATOM 827 C C . ARG A 1 101 ? -24.828 -32.938 -27.703 1 36.31 101 ARG A C 1
ATOM 829 O O . ARG A 1 101 ? -25.094 -32.219 -26.734 1 36.31 101 ARG A O 1
ATOM 836 N N . CYS A 1 102 ? -25.688 -32.969 -28.609 1 37.28 102 CYS A N 1
ATOM 837 C CA . CYS A 1 102 ? -27.125 -33.062 -28.391 1 37.28 102 CYS A CA 1
ATOM 838 C C . CYS A 1 102 ? -27.484 -34.344 -27.641 1 37.28 102 CYS A C 1
ATOM 840 O O . CYS A 1 102 ? -27.094 -35.438 -28.047 1 37.28 102 CYS A O 1
ATOM 842 N N . ARG A 1 103 ? -27.609 -34.344 -26.281 1 34.09 103 ARG A N 1
ATOM 843 C CA . ARG A 1 103 ? -28.047 -35.562 -25.609 1 34.09 103 ARG A CA 1
ATOM 844 C C . ARG A 1 103 ? -29.469 -35.906 -26 1 34.09 103 ARG A C 1
ATOM 846 O O . ARG A 1 103 ? -30.375 -35.094 -25.906 1 34.09 103 ARG A O 1
ATOM 853 N N . ASP A 1 104 ? -29.75 -36.688 -26.922 1 31.09 104 ASP A N 1
ATOM 854 C CA . ASP A 1 104 ? -31.031 -37.344 -27.109 1 31.09 104 ASP A CA 1
ATOM 855 C C . ASP A 1 104 ? -31.609 -37.844 -25.781 1 31.09 104 ASP A C 1
ATOM 857 O O . ASP A 1 104 ? -30.859 -38.188 -24.875 1 31.09 104 ASP A O 1
ATOM 861 N N . LYS A 1 105 ? -32.875 -37.344 -25.312 1 29.48 105 LYS A N 1
ATOM 862 C CA . LYS A 1 105 ? -33.5 -38 -24.188 1 29.48 105 LYS A CA 1
ATOM 863 C C . LYS A 1 105 ? -33.281 -39.531 -24.219 1 29.48 105 LYS A C 1
ATOM 865 O O . LYS A 1 105 ? -33.062 -40.156 -23.172 1 29.48 105 LYS A O 1
ATOM 870 N N . ALA A 1 106 ? -34.031 -40.188 -25.234 1 27.14 106 ALA A N 1
ATOM 871 C CA . ALA A 1 106 ? -34.188 -41.656 -25.297 1 27.14 106 ALA A CA 1
ATOM 872 C C . ALA A 1 106 ? -32.812 -42.312 -25.359 1 27.14 106 ALA A C 1
ATOM 874 O O . ALA A 1 106 ? -32.656 -43.469 -24.906 1 27.14 106 ALA A O 1
ATOM 875 N N . ASP A 1 107 ? -32.094 -41.906 -26.312 1 25.52 107 ASP A N 1
ATOM 876 C CA . ASP A 1 107 ? -31.047 -42.906 -26.5 1 25.52 107 ASP A CA 1
ATOM 877 C C . ASP A 1 107 ? -30.078 -42.906 -25.328 1 25.52 107 ASP A C 1
ATOM 879 O O . ASP A 1 107 ? -29.078 -42.188 -25.328 1 25.52 107 ASP A O 1
ATOM 883 N N . ILE A 1 108 ? -30.5 -42.656 -24.078 1 26.48 108 ILE A N 1
ATOM 884 C CA . ILE A 1 108 ? -30.125 -43.406 -22.891 1 26.48 108 ILE A CA 1
ATOM 885 C C . ILE A 1 108 ? -29.734 -44.844 -23.312 1 26.48 108 ILE A C 1
ATOM 887 O O . ILE A 1 108 ? -30.578 -45.594 -23.766 1 26.48 108 ILE A O 1
ATOM 891 N N . VAL A 1 109 ? -28.656 -44.844 -24.047 1 24.8 109 VAL A N 1
ATOM 892 C CA . VAL A 1 109 ? -28.297 -46.219 -24.438 1 24.8 109 VAL A CA 1
ATOM 893 C C . VAL A 1 109 ? -28.781 -47.188 -23.375 1 24.8 109 VAL A C 1
ATOM 895 O O . VAL A 1 109 ? -28.391 -47.125 -22.219 1 24.8 109 VAL A O 1
ATOM 898 N N . THR A 1 110 ? -29.984 -47.438 -23.312 1 23.11 110 THR A N 1
ATOM 899 C CA . THR A 1 110 ? -30.406 -48.719 -22.781 1 23.11 110 THR A CA 1
ATOM 900 C C . THR A 1 110 ? -29.312 -49.75 -22.953 1 23.11 110 THR A C 1
ATOM 902 O O . THR A 1 110 ? -28.562 -49.75 -23.938 1 23.11 110 THR A O 1
ATOM 905 N N . ASP A 1 111 ? -28.859 -50.25 -21.875 1 23.55 111 ASP A N 1
ATOM 906 C CA . ASP A 1 111 ? -28.078 -51.406 -21.5 1 23.55 111 ASP A CA 1
ATOM 907 C C . ASP A 1 111 ? -28.219 -52.531 -22.531 1 23.55 111 ASP A C 1
ATOM 909 O O . ASP A 1 111 ? -27.938 -53.688 -22.234 1 23.55 111 ASP A O 1
ATOM 913 N N . SER A 1 112 ? -29.188 -52.375 -23.422 1 23.2 112 SER A N 1
ATOM 914 C CA . SER A 1 112 ? -29.578 -53.656 -23.984 1 23.2 112 SER A CA 1
ATOM 915 C C . SER A 1 112 ? -28.422 -54.312 -24.719 1 23.2 112 SER A C 1
ATOM 917 O O . SER A 1 112 ? -28.156 -55.5 -24.516 1 23.2 112 SER A O 1
ATOM 919 N N . GLY A 1 113 ? -28.297 -54.062 -25.984 1 22.84 113 GLY A N 1
ATOM 920 C CA . GLY A 1 113 ? -27.625 -55.125 -26.688 1 22.84 113 GLY A CA 1
ATOM 921 C C . GLY A 1 113 ? -26.156 -55.25 -26.359 1 22.84 113 GLY A C 1
ATOM 922 O O . GLY A 1 113 ? -25.359 -54.375 -26.719 1 22.84 113 GLY A O 1
ATOM 923 N N . VAL A 1 114 ? -25.797 -55.469 -25.047 1 26.27 114 VAL A N 1
ATOM 924 C CA . VAL A 1 114 ? -24.703 -56.281 -24.547 1 26.27 114 VAL A CA 1
ATOM 925 C C . VAL A 1 114 ? -24.125 -57.156 -25.656 1 26.27 114 VAL A C 1
ATOM 927 O O . VAL A 1 114 ? -24.766 -58.125 -26.094 1 26.27 114 VAL A O 1
ATOM 930 N N . GLY A 1 115 ? -23.891 -56.531 -26.719 1 25.73 115 GLY A N 1
ATOM 931 C CA . GLY A 1 115 ? -23.25 -57.406 -27.672 1 25.73 115 GLY A CA 1
ATOM 932 C C . GLY A 1 115 ? -22.406 -58.5 -27.031 1 25.73 115 GLY A C 1
ATOM 933 O O . GLY A 1 115 ? -21.516 -58.188 -26.234 1 25.73 115 GLY A O 1
ATOM 934 N N . ARG A 1 116 ? -23.031 -59.5 -26.656 1 25.47 116 ARG A N 1
ATOM 935 C CA . ARG A 1 116 ? -22.594 -60.812 -26.172 1 25.47 116 ARG A CA 1
ATOM 936 C C . ARG A 1 116 ? -21.25 -61.188 -26.781 1 25.47 116 ARG A C 1
ATOM 938 O O . ARG A 1 116 ? -21.141 -61.406 -27.984 1 25.47 116 ARG A O 1
ATOM 945 N N . VAL A 1 117 ? -20.375 -60.375 -26.391 1 28.08 117 VAL A N 1
ATOM 946 C CA . VAL A 1 117 ? -19.125 -61.094 -26.625 1 28.08 117 VAL A CA 1
ATOM 947 C C . VAL A 1 117 ? -19.344 -62.594 -26.391 1 28.08 117 VAL A C 1
ATOM 949 O O . VAL A 1 117 ? -19.797 -63 -25.312 1 28.08 117 VAL A O 1
ATOM 952 N N . GLU A 1 118 ? -20 -63.156 -27.266 1 26.55 118 GLU A N 1
ATOM 953 C CA . GLU A 1 118 ? -20 -64.625 -27.125 1 26.55 118 GLU A CA 1
ATOM 954 C C . GLU A 1 118 ? -18.797 -65.125 -26.328 1 26.55 118 GLU A C 1
ATOM 956 O O . GLU A 1 118 ? -17.656 -64.875 -26.75 1 26.55 118 GLU A O 1
ATOM 961 N N . LYS A 1 119 ? -18.906 -65 -25 1 30.78 119 LYS A N 1
ATOM 962 C CA . LYS A 1 119 ? -18 -65.688 -24.109 1 30.78 119 LYS A CA 1
ATOM 963 C C . LYS A 1 119 ? -17.516 -67 -24.766 1 30.78 119 LYS A C 1
ATOM 965 O O . LYS A 1 119 ? -18.281 -67.938 -24.953 1 30.78 119 LYS A O 1
ATOM 970 N N . ARG A 1 120 ? -16.828 -66.812 -25.766 1 28.5 120 ARG A N 1
ATOM 971 C CA . ARG A 1 120 ? -16.344 -68.188 -26.094 1 28.5 120 ARG A CA 1
ATOM 972 C C . ARG A 1 120 ? -15.977 -68.938 -24.828 1 28.5 120 ARG A C 1
ATOM 974 O O . ARG A 1 120 ? -15.555 -68.375 -23.844 1 28.5 120 ARG A O 1
ATOM 981 N N . GLY A 1 121 ? -16.797 -69.938 -24.422 1 26.25 121 GLY A N 1
ATOM 982 C CA . GLY A 1 121 ? -16.594 -70.875 -23.344 1 26.25 121 GLY A CA 1
ATOM 983 C C . GLY A 1 121 ? -15.156 -70.938 -22.875 1 26.25 121 GLY A C 1
ATOM 984 O O . GLY A 1 121 ? -14.242 -70.562 -23.578 1 26.25 121 GLY A O 1
ATOM 985 N N . SER A 1 122 ? -14.836 -71.062 -21.516 1 29.69 122 SER A N 1
ATOM 986 C CA . SER A 1 122 ? -13.648 -71.312 -20.703 1 29.69 122 SER A CA 1
ATOM 987 C C . SER A 1 122 ? -12.578 -72.062 -21.5 1 29.69 122 SER A C 1
ATOM 989 O O . SER A 1 122 ? -11.555 -72.438 -20.938 1 29.69 122 SER A O 1
ATOM 991 N N . ALA A 1 123 ? -13.016 -72.938 -22.438 1 29.41 123 ALA A N 1
ATOM 992 C CA . ALA A 1 123 ? -12.07 -73.938 -22.859 1 29.41 123 ALA A CA 1
ATOM 993 C C . ALA A 1 123 ? -10.75 -73.375 -23.312 1 29.41 123 ALA A C 1
ATOM 995 O O . ALA A 1 123 ? -10.656 -72.125 -23.484 1 29.41 123 ALA A O 1
ATOM 996 N N . GLN A 1 124 ? -9.859 -74.188 -24.141 1 32.59 124 GLN A N 1
ATOM 997 C CA . GLN A 1 124 ? -8.461 -74.25 -24.562 1 32.59 124 GLN A CA 1
ATOM 998 C C . GLN A 1 124 ? -8.078 -73.062 -25.359 1 32.59 124 GLN A C 1
ATOM 1000 O O . GLN A 1 124 ? -8.461 -72.875 -26.516 1 32.59 124 GLN A O 1
ATOM 1005 N N . TYR A 1 125 ? -8.039 -71.938 -24.859 1 35.59 125 TYR A N 1
ATOM 1006 C CA . TYR A 1 125 ? -7.488 -70.75 -25.5 1 35.59 125 TYR A CA 1
ATOM 1007 C C . TYR A 1 125 ? -6.328 -71.062 -26.422 1 35.59 125 TYR A C 1
ATOM 1009 O O . TYR A 1 125 ? -5.172 -71.125 -26 1 35.59 125 TYR A O 1
ATOM 1017 N N . SER A 1 126 ? -6.125 -72.188 -26.984 1 38.81 126 SER A N 1
ATOM 1018 C CA . SER A 1 126 ? -5.098 -72.312 -28 1 38.81 126 SER A CA 1
ATOM 1019 C C . SER A 1 126 ? -5.238 -71.312 -29.094 1 38.81 126 SER A C 1
ATOM 1021 O O . SER A 1 126 ? -6.117 -71.375 -29.953 1 38.81 126 SER A O 1
ATOM 1023 N N . PHE A 1 127 ? -4.988 -70.062 -28.781 1 42.75 127 PHE A N 1
ATOM 1024 C CA . PHE A 1 127 ? -5.07 -69 -29.812 1 42.75 127 PHE A CA 1
ATOM 1025 C C . PHE A 1 127 ? -4.051 -69.25 -30.906 1 42.75 127 PHE A C 1
ATOM 1027 O O . PHE A 1 127 ? -2.898 -69.625 -30.641 1 42.75 127 PHE A O 1
ATOM 1034 N N . GLU A 1 128 ? -4.438 -69.75 -31.984 1 47.75 128 GLU A N 1
ATOM 1035 C CA . GLU A 1 128 ? -3.547 -69.812 -33.156 1 47.75 128 GLU A CA 1
ATOM 1036 C C . GLU A 1 128 ? -3.127 -68.438 -33.625 1 47.75 128 GLU A C 1
ATOM 1038 O O . GLU A 1 128 ? -3.904 -67.438 -33.531 1 47.75 128 GLU A O 1
ATOM 1043 N N . PRO A 1 129 ? -1.858 -68.125 -33.75 1 48.84 129 PRO A N 1
ATOM 1044 C CA . PRO A 1 129 ? -1.316 -66.812 -34.25 1 48.84 129 PRO A CA 1
ATOM 1045 C C . PRO A 1 129 ? -2.068 -66.312 -35.469 1 48.84 129 PRO A C 1
ATOM 1047 O O . PRO A 1 129 ? -2.385 -67.062 -36.375 1 48.84 129 PRO A O 1
ATOM 1050 N N . SER A 1 130 ? -3.01 -65.438 -35.344 1 50.12 130 SER A N 1
ATOM 1051 C CA . SER A 1 130 ? -3.615 -64.875 -36.562 1 50.12 130 SER A CA 1
ATOM 1052 C C . SER A 1 130 ? -2.773 -63.781 -37.156 1 50.12 130 SER A C 1
ATOM 1054 O O . SER A 1 130 ? -2.334 -62.875 -36.438 1 50.12 130 SER A O 1
ATOM 1056 N N . GLU A 1 131 ? -2.088 -64 -38.281 1 60.38 131 GLU A N 1
ATOM 1057 C CA . GLU A 1 131 ? -1.415 -62.969 -39.094 1 60.38 131 GLU A CA 1
ATOM 1058 C C . GLU A 1 131 ? -2.395 -61.906 -39.531 1 60.38 131 GLU A C 1
ATOM 1060 O O . GLU A 1 131 ? -1.981 -60.844 -40 1 60.38 131 GLU A O 1
ATOM 1065 N N . GLU A 1 132 ? -3.582 -62.156 -39.25 1 65.88 132 GLU A N 1
ATOM 1066 C CA . GLU A 1 132 ? -4.602 -61.219 -39.75 1 65.88 132 GLU A CA 1
ATOM 1067 C C . GLU A 1 132 ? -4.891 -60.125 -38.719 1 65.88 132 GLU A C 1
ATOM 1069 O O . GLU A 1 132 ? -4.824 -60.344 -37.531 1 65.88 132 GLU A O 1
ATOM 1074 N N . PRO A 1 133 ? -5.047 -58.969 -39.281 1 77.19 133 PRO A N 1
ATOM 1075 C CA . PRO A 1 133 ? -5.449 -57.844 -38.406 1 77.19 133 PRO A CA 1
ATOM 1076 C C . PRO A 1 133 ? -6.648 -58.188 -37.531 1 77.19 133 PRO A C 1
ATOM 1078 O O . PRO A 1 133 ? -7.484 -59.031 -37.938 1 77.19 133 PRO A O 1
ATOM 1081 N N . PHE A 1 134 ? -6.578 -57.75 -36.281 1 75.94 134 PHE A N 1
ATOM 1082 C CA . PHE A 1 134 ? -7.637 -58.031 -35.312 1 75.94 134 PHE A CA 1
ATOM 1083 C C . PHE A 1 134 ? -8.297 -56.719 -34.844 1 75.94 134 PHE A C 1
ATOM 1085 O O . PHE A 1 134 ? -7.617 -55.75 -34.531 1 75.94 134 PHE A O 1
ATOM 1092 N N . ALA A 1 135 ? -9.617 -56.688 -34.844 1 76.12 135 ALA A N 1
ATOM 1093 C CA . ALA A 1 135 ? -10.375 -55.531 -34.375 1 76.12 135 ALA A CA 1
ATOM 1094 C C . ALA A 1 135 ? -10.906 -55.781 -32.969 1 76.12 135 ALA A C 1
ATOM 1096 O O . ALA A 1 135 ? -11.5 -56.844 -32.688 1 76.12 135 ALA A O 1
ATOM 1097 N N . ASP A 1 136 ? -10.57 -54.844 -32 1 76.31 136 ASP A N 1
ATOM 1098 C CA . ASP A 1 136 ? -11.008 -55.031 -30.625 1 76.31 136 ASP A CA 1
ATOM 1099 C C . ASP A 1 136 ? -12.398 -54.438 -30.406 1 76.31 136 ASP A C 1
ATOM 1101 O O . ASP A 1 136 ? -13.016 -54.688 -29.375 1 76.31 136 ASP A O 1
ATOM 1105 N N . GLY A 1 137 ? -12.859 -53.719 -31.266 1 70 137 GLY A N 1
ATOM 1106 C CA . GLY A 1 137 ? -14.219 -53.188 -31.203 1 70 137 GLY A CA 1
ATOM 1107 C C . GLY A 1 137 ? -14.336 -51.938 -30.359 1 70 137 GLY A C 1
ATOM 1108 O O . GLY A 1 137 ? -15.445 -51.531 -29.984 1 70 137 GLY A O 1
ATOM 1109 N N . ASN A 1 138 ? -13.258 -51.344 -29.953 1 76.62 138 ASN A N 1
ATOM 1110 C CA . ASN A 1 138 ? -13.281 -50.156 -29.109 1 76.62 138 ASN A CA 1
ATOM 1111 C C . ASN A 1 138 ? -12.664 -48.969 -29.828 1 76.62 138 ASN A C 1
ATOM 1113 O O . ASN A 1 138 ? -11.453 -48.75 -29.719 1 76.62 138 ASN A O 1
ATOM 1117 N N . PRO A 1 139 ? -13.414 -48.188 -30.453 1 77.75 139 PRO A N 1
ATOM 1118 C CA . PRO A 1 139 ? -12.883 -47 -31.109 1 77.75 139 PRO A CA 1
ATOM 1119 C C . PRO A 1 139 ? -12.703 -45.844 -30.125 1 77.75 139 PRO A C 1
ATOM 1121 O O . PRO A 1 139 ? -13.477 -44.875 -30.172 1 77.75 139 PRO A O 1
ATOM 1124 N N . ASP A 1 140 ? -11.664 -45.875 -29.344 1 78.19 140 ASP A N 1
ATOM 1125 C CA . ASP A 1 140 ? -11.492 -44.906 -28.266 1 78.19 140 ASP A CA 1
ATOM 1126 C C . ASP A 1 140 ? -10.633 -43.719 -28.703 1 78.19 140 ASP A C 1
ATOM 1128 O O . ASP A 1 140 ? -10.305 -42.844 -27.906 1 78.19 140 ASP A O 1
ATOM 1132 N N . GLY A 1 141 ? -10.258 -43.75 -29.938 1 85.12 141 GLY A N 1
ATOM 1133 C CA . GLY A 1 141 ? -9.477 -42.656 -30.469 1 85.12 141 GLY A CA 1
ATOM 1134 C C . GLY A 1 141 ? -8.016 -42.688 -30.062 1 85.12 141 GLY A C 1
ATOM 1135 O O . GLY A 1 141 ? -7.297 -41.688 -30.172 1 85.12 141 GLY A O 1
ATOM 1136 N N . MET A 1 142 ? -7.586 -43.781 -29.594 1 89.81 142 MET A N 1
ATOM 1137 C CA . MET A 1 142 ? -6.191 -43.938 -29.203 1 89.81 142 MET A CA 1
ATOM 1138 C C . MET A 1 142 ? -5.453 -44.844 -30.172 1 89.81 142 MET A C 1
ATOM 1140 O O . MET A 1 142 ? -5.926 -45.938 -30.484 1 89.81 142 MET A O 1
ATOM 1144 N N . CYS A 1 143 ? -4.418 -44.344 -30.719 1 93.94 143 CYS A N 1
ATOM 1145 C CA . CYS A 1 143 ? -3.527 -45.125 -31.562 1 93.94 143 CYS A CA 1
ATOM 1146 C C . CYS A 1 143 ? -2.252 -45.5 -30.812 1 93.94 143 CYS A C 1
ATOM 1148 O O . CYS A 1 143 ? -1.683 -44.656 -30.094 1 93.94 143 CYS A O 1
ATOM 1150 N N . THR A 1 144 ? -1.905 -46.719 -30.922 1 92.94 144 THR A N 1
ATOM 1151 C CA . THR A 1 144 ? -0.707 -47.156 -30.203 1 92.94 144 THR A CA 1
ATOM 1152 C C . THR A 1 144 ? 0.234 -47.906 -31.109 1 92.94 144 THR A C 1
ATOM 1154 O O . THR A 1 144 ? -0.216 -48.656 -32 1 92.94 144 THR A O 1
ATOM 1157 N N . LEU A 1 145 ? 1.456 -47.594 -31.016 1 93.12 145 LEU A N 1
ATOM 1158 C CA . LEU A 1 145 ? 2.543 -48.344 -31.641 1 93.12 145 LEU A CA 1
ATOM 1159 C C . LEU A 1 145 ? 3.469 -48.938 -30.578 1 93.12 145 LEU A C 1
ATOM 1161 O O . LEU A 1 145 ? 3.986 -48.219 -29.734 1 93.12 145 LEU A O 1
ATOM 1165 N N . CYS A 1 146 ? 3.572 -50.25 -30.625 1 88.25 146 CYS A N 1
ATOM 1166 C CA . CYS A 1 146 ? 4.445 -50.875 -29.641 1 88.25 146 CYS A CA 1
ATOM 1167 C C . CYS A 1 146 ? 5.051 -52.156 -30.188 1 88.25 146 CYS A C 1
ATOM 1169 O O . CYS A 1 146 ? 4.742 -52.562 -31.312 1 88.25 146 CYS A O 1
ATOM 1171 N N . CYS A 1 147 ? 5.914 -52.719 -29.516 1 79.81 147 CYS A N 1
ATOM 1172 C CA . CYS A 1 147 ? 6.371 -54.125 -29.609 1 79.81 147 CYS A CA 1
ATOM 1173 C C . CYS A 1 147 ? 6.973 -54.406 -30.984 1 79.81 147 CYS A C 1
ATOM 1175 O O . CYS A 1 147 ? 6.641 -55.406 -31.625 1 79.81 147 CYS A O 1
ATOM 1177 N N . GLY A 1 148 ? 7.695 -53.469 -31.516 1 77.5 148 GLY A N 1
ATOM 1178 C CA . GLY A 1 148 ? 8.453 -53.719 -32.719 1 77.5 148 GLY A CA 1
ATOM 1179 C C . GLY A 1 148 ? 7.652 -53.438 -34 1 77.5 148 GLY A C 1
ATOM 1180 O O . GLY A 1 148 ? 8.156 -53.625 -35.094 1 77.5 148 GLY A O 1
ATOM 1181 N N . GLY A 1 149 ? 6.398 -53.094 -33.812 1 86.56 149 GLY A N 1
ATOM 1182 C CA . GLY A 1 149 ? 5.637 -52.781 -35 1 86.56 149 GLY A CA 1
ATOM 1183 C C . GLY A 1 149 ? 4.172 -53.156 -34.906 1 86.56 149 GLY A C 1
ATOM 1184 O O . GLY A 1 149 ? 3.514 -53.406 -35.906 1 86.56 149 GLY A O 1
ATOM 1185 N N . SER A 1 150 ? 3.73 -53.375 -33.781 1 89.38 150 SER A N 1
ATOM 1186 C CA . SER A 1 150 ? 2.301 -53.594 -33.594 1 89.38 150 SER A CA 1
ATOM 1187 C C . SER A 1 150 ? 1.542 -52.25 -33.5 1 89.38 150 SER A C 1
ATOM 1189 O O . SER A 1 150 ? 1.823 -51.438 -32.656 1 89.38 150 SER A O 1
ATOM 1191 N N . ILE A 1 151 ? 0.613 -52.125 -34.375 1 92.94 151 ILE A N 1
ATOM 1192 C CA . ILE A 1 151 ? -0.107 -50.844 -34.438 1 92.94 151 ILE A CA 1
ATOM 1193 C C . ILE A 1 151 ? -1.588 -51.062 -34.156 1 92.94 151 ILE A C 1
ATOM 1195 O O . ILE A 1 151 ? -2.207 -51.969 -34.719 1 92.94 151 ILE A O 1
ATOM 1199 N N . ARG A 1 152 ? -2.061 -50.344 -33.25 1 91.75 152 ARG A N 1
ATOM 1200 C CA . ARG A 1 152 ? -3.498 -50.25 -33 1 91.75 152 ARG A CA 1
ATOM 1201 C C . ARG A 1 152 ? -4.078 -48.938 -33.531 1 91.75 152 ARG A C 1
ATOM 1203 O O . ARG A 1 152 ? -3.645 -47.875 -33.125 1 91.75 152 ARG A O 1
ATOM 1210 N N . THR A 1 153 ? -5.023 -49.031 -34.406 1 92.62 153 THR A N 1
ATOM 1211 C CA . THR A 1 153 ? -5.578 -47.844 -35.031 1 92.62 153 THR A CA 1
ATOM 1212 C C . THR A 1 153 ? -6.562 -47.156 -34.062 1 92.62 153 THR A C 1
ATOM 1214 O O . THR A 1 153 ? -6.922 -47.719 -33.031 1 92.62 153 THR A O 1
ATOM 1217 N N . PHE A 1 154 ? -6.988 -45.969 -34.438 1 91.62 154 PHE A N 1
ATOM 1218 C CA . PHE A 1 154 ? -7.906 -45.156 -33.625 1 91.62 154 PHE A CA 1
ATOM 1219 C C . PHE A 1 154 ? -9.25 -45.875 -33.469 1 91.62 154 PHE A C 1
ATOM 1221 O O . PHE A 1 154 ? -9.938 -45.688 -32.469 1 91.62 154 PHE A O 1
ATOM 1228 N N . ASP A 1 155 ? -9.57 -46.688 -34.5 1 88.81 155 ASP A N 1
ATOM 1229 C CA . ASP A 1 155 ? -10.852 -47.375 -34.469 1 88.81 155 ASP A CA 1
ATOM 1230 C C . ASP A 1 155 ? -10.734 -48.75 -33.812 1 88.81 155 ASP A C 1
ATOM 1232 O O . ASP A 1 155 ? -11.703 -49.531 -33.781 1 88.81 155 ASP A O 1
ATOM 1236 N N . GLY A 1 156 ? -9.516 -49.188 -33.469 1 88.06 156 GLY A N 1
ATOM 1237 C CA . GLY A 1 156 ? -9.367 -50.406 -32.656 1 88.06 156 GLY A CA 1
ATOM 1238 C C . GLY A 1 156 ? -8.867 -51.594 -33.469 1 88.06 156 GLY A C 1
ATOM 1239 O O . GLY A 1 156 ? -9.008 -52.719 -33.031 1 88.06 156 GLY A O 1
ATOM 1240 N N . LEU A 1 157 ? -8.398 -51.344 -34.656 1 89.56 157 LEU A N 1
ATOM 1241 C CA . LEU A 1 157 ? -7.801 -52.406 -35.469 1 89.56 157 LEU A CA 1
ATOM 1242 C C . LEU A 1 157 ? -6.324 -52.562 -35.125 1 89.56 157 LEU A C 1
ATOM 1244 O O . LEU A 1 157 ? -5.566 -51.594 -35.156 1 89.56 157 LEU A O 1
ATOM 1248 N N . THR A 1 158 ? -5.996 -53.812 -34.781 1 89.69 158 THR A N 1
ATOM 1249 C CA . THR A 1 158 ? -4.59 -54.062 -34.5 1 89.69 158 THR A CA 1
ATOM 1250 C C . THR A 1 158 ? -3.959 -54.875 -35.625 1 89.69 158 THR A C 1
ATOM 1252 O O . THR A 1 158 ? -4.512 -55.906 -36.062 1 89.69 158 THR A O 1
ATOM 1255 N N . TYR A 1 159 ? -2.906 -54.438 -36.188 1 88.94 159 TYR A N 1
ATOM 1256 C CA . TYR A 1 159 ? -2.135 -55.156 -37.188 1 88.94 159 TYR A CA 1
ATOM 1257 C C . TYR A 1 159 ? -0.64 -55.031 -36.938 1 88.94 159 TYR A C 1
ATOM 1259 O O . TYR A 1 159 ? -0.216 -54.188 -36.156 1 88.94 159 TYR A O 1
ATOM 1267 N N . ASN A 1 160 ? 0.136 -55.938 -37.5 1 88.88 160 ASN A N 1
ATOM 1268 C CA . ASN A 1 160 ? 1.567 -56 -37.219 1 88.88 160 ASN A CA 1
ATOM 1269 C C . ASN A 1 160 ? 2.395 -55.812 -38.469 1 88.88 160 ASN A C 1
ATOM 1271 O O . ASN A 1 160 ? 2.049 -56.312 -39.531 1 88.88 160 ASN A O 1
ATOM 1275 N N . TYR A 1 161 ? 3.34 -54.969 -38.406 1 88.06 161 TYR A N 1
ATOM 1276 C CA . TYR A 1 161 ? 4.281 -54.719 -39.469 1 88.06 161 TYR A CA 1
ATOM 1277 C C . TYR A 1 161 ? 5.625 -54.25 -38.938 1 88.06 161 TYR A C 1
ATOM 1279 O O . TYR A 1 161 ? 5.68 -53.344 -38.094 1 88.06 161 TYR A O 1
ATOM 1287 N N . PRO A 1 162 ? 6.664 -54.906 -39.344 1 87.62 162 PRO A N 1
ATOM 1288 C CA . PRO A 1 162 ? 7.98 -54.438 -38.906 1 87.62 162 PRO A CA 1
ATOM 1289 C C . PRO A 1 162 ? 8.406 -53.125 -39.562 1 87.62 162 PRO A C 1
ATOM 1291 O O . PRO A 1 162 ? 8.812 -53.125 -40.719 1 87.62 162 PRO A O 1
ATOM 1294 N N . LEU A 1 163 ? 8.336 -52.062 -38.781 1 84.88 163 LEU A N 1
ATOM 1295 C CA . LEU A 1 163 ? 8.68 -50.75 -39.344 1 84.88 163 LEU A CA 1
ATOM 1296 C C . LEU A 1 163 ? 10.195 -50.594 -39.406 1 84.88 163 LEU A C 1
ATOM 1298 O O . LEU A 1 163 ? 10.906 -50.812 -38.438 1 84.88 163 LEU A O 1
ATOM 1302 N N . GLN A 1 164 ? 10.672 -50.312 -40.594 1 81.38 164 GLN A N 1
ATOM 1303 C CA . GLN A 1 164 ? 12.102 -50.094 -40.812 1 81.38 164 GLN A CA 1
ATOM 1304 C C . GLN A 1 164 ? 12.391 -48.688 -41.281 1 81.38 164 GLN A C 1
ATOM 1306 O O . GLN A 1 164 ? 13.492 -48.156 -41.094 1 81.38 164 GLN A O 1
ATOM 1311 N N . CYS A 1 165 ? 11.422 -48.125 -41.906 1 84.88 165 CYS A N 1
ATOM 1312 C CA . CYS A 1 165 ? 11.617 -46.812 -42.469 1 84.88 165 CYS A CA 1
ATOM 1313 C C . CYS A 1 165 ? 10.766 -45.781 -41.75 1 84.88 165 CYS A C 1
ATOM 1315 O O . CYS A 1 165 ? 9.789 -46.125 -41.094 1 84.88 165 CYS A O 1
ATOM 1317 N N . ARG A 1 166 ? 11.273 -44.5 -41.844 1 89.69 166 ARG A N 1
ATOM 1318 C CA . ARG A 1 166 ? 10.461 -43.406 -41.344 1 89.69 166 ARG A CA 1
ATOM 1319 C C . ARG A 1 166 ? 9.062 -43.438 -41.938 1 89.69 166 ARG A C 1
ATOM 1321 O O . ARG A 1 166 ? 8.914 -43.469 -43.156 1 89.69 166 ARG A O 1
ATOM 1328 N N . THR A 1 167 ? 8.109 -43.438 -41.062 1 91.06 167 THR A N 1
ATOM 1329 C CA . THR A 1 167 ? 6.742 -43.656 -41.5 1 91.06 167 THR A CA 1
ATOM 1330 C C . THR A 1 167 ? 5.781 -42.719 -40.781 1 91.06 167 THR A C 1
ATOM 1332 O O . THR A 1 167 ? 5.961 -42.469 -39.594 1 91.06 167 THR A O 1
ATOM 1335 N N . VAL A 1 168 ? 4.77 -42.312 -41.5 1 92.69 168 VAL A N 1
ATOM 1336 C CA . VAL A 1 168 ? 3.764 -41.406 -40.938 1 92.69 168 VAL A CA 1
ATOM 1337 C C . VAL A 1 168 ? 2.727 -42.219 -40.156 1 92.69 168 VAL A C 1
ATOM 1339 O O . VAL A 1 168 ? 2.109 -43.156 -40.719 1 92.69 168 VAL A O 1
ATOM 1342 N N . LEU A 1 169 ? 2.611 -41.938 -38.906 1 93.69 169 LEU A N 1
ATOM 1343 C CA . LEU A 1 169 ? 1.604 -42.594 -38.094 1 93.69 169 LEU A CA 1
ATOM 1344 C C . LEU A 1 169 ? 0.25 -41.906 -38.25 1 93.69 169 LEU A C 1
ATOM 1346 O O . LEU A 1 169 ? -0.771 -42.562 -38.438 1 93.69 169 LEU A O 1
ATOM 1350 N N . ALA A 1 170 ? 0.243 -40.656 -38.062 1 92.12 170 ALA A N 1
ATOM 1351 C CA . ALA A 1 170 ? -0.996 -39.906 -38.156 1 92.12 170 ALA A CA 1
ATOM 1352 C C . ALA A 1 170 ? -0.749 -38.531 -38.812 1 92.12 170 ALA A C 1
ATOM 1354 O O . ALA A 1 170 ? 0.243 -37.875 -38.5 1 92.12 170 ALA A O 1
ATOM 1355 N N . SER A 1 171 ? -1.505 -38.188 -39.781 1 88.44 171 SER A N 1
ATOM 1356 C CA . SER A 1 171 ? -1.494 -36.875 -40.438 1 88.44 171 SER A CA 1
ATOM 1357 C C . SER A 1 171 ? -2.869 -36.219 -40.375 1 88.44 171 SER A C 1
ATOM 1359 O O . SER A 1 171 ? -3.871 -36.844 -40.75 1 88.44 171 SER A O 1
ATOM 1361 N N . PHE A 1 172 ? -2.924 -35.031 -39.844 1 78.31 172 PHE A N 1
ATOM 1362 C CA . PHE A 1 172 ? -4.18 -34.312 -39.656 1 78.31 172 PHE A CA 1
ATOM 1363 C C . PHE A 1 172 ? -4.426 -33.312 -40.781 1 78.31 172 PHE A C 1
ATOM 1365 O O . PHE A 1 172 ? -3.514 -32.594 -41.188 1 78.31 172 PHE A O 1
ATOM 1372 N N . LYS A 1 173 ? -5.41 -33.5 -41.688 1 67.5 173 LYS A N 1
ATOM 1373 C CA . LYS A 1 173 ? -5.656 -32.625 -42.844 1 67.5 173 LYS A CA 1
ATOM 1374 C C . LYS A 1 173 ? -6.262 -31.297 -42.406 1 67.5 173 LYS A C 1
ATOM 1376 O O . LYS A 1 173 ? -6.238 -30.328 -43.156 1 67.5 173 LYS A O 1
ATOM 1381 N N . ALA A 1 174 ? -6.816 -31.125 -41.219 1 55.44 174 ALA A N 1
ATOM 1382 C CA . ALA A 1 174 ? -7.504 -29.859 -40.906 1 55.44 174 ALA A CA 1
ATOM 1383 C C . ALA A 1 174 ? -6.504 -28.734 -40.688 1 55.44 174 ALA A C 1
ATOM 1385 O O . ALA A 1 174 ? -5.293 -28.953 -40.688 1 55.44 174 ALA A O 1
ATOM 1386 N N . GLU A 1 175 ? -7.055 -27.484 -40.469 1 46.28 175 GLU A N 1
ATOM 1387 C CA . GLU A 1 175 ? -6.363 -26.234 -40.156 1 46.28 175 GLU A CA 1
ATOM 1388 C C . GLU A 1 175 ? -5.496 -26.375 -38.906 1 46.28 175 GLU A C 1
ATOM 1390 O O . GLU A 1 175 ? -5.969 -26.828 -37.875 1 46.28 175 GLU A O 1
ATOM 1395 N N . ASN A 1 176 ? -4.043 -26.25 -39 1 54.91 176 ASN A N 1
ATOM 1396 C CA . ASN A 1 176 ? -2.953 -26.453 -38.062 1 54.91 176 ASN A CA 1
ATOM 1397 C C . ASN A 1 176 ? -2.492 -27.906 -38.031 1 54.91 176 ASN A C 1
ATOM 1399 O O . ASN A 1 176 ? -2.713 -28.625 -37.062 1 54.91 176 ASN A O 1
ATOM 1403 N N . GLN A 1 177 ? -2.281 -28.547 -39 1 65.75 177 GLN A N 1
ATOM 1404 C CA . GLN A 1 177 ? -1.897 -29.844 -39.562 1 65.75 177 GLN A CA 1
ATOM 1405 C C . GLN A 1 177 ? -0.674 -30.406 -38.875 1 65.75 177 GLN A C 1
ATOM 1407 O O . GLN A 1 177 ? 0.411 -29.828 -38.906 1 65.75 177 GLN A O 1
ATOM 1412 N N . PHE A 1 178 ? -0.942 -31.188 -37.812 1 78.94 178 PHE A N 1
ATOM 1413 C CA . PHE A 1 178 ? 0.256 -31.844 -37.281 1 78.94 178 PHE A CA 1
ATOM 1414 C C . PHE A 1 178 ? 0.436 -33.219 -37.906 1 78.94 178 PHE A C 1
ATOM 1416 O O . PHE A 1 178 ? -0.535 -33.844 -38.344 1 78.94 178 PHE A O 1
ATOM 1423 N N . THR A 1 179 ? 1.613 -33.469 -38.281 1 87.38 179 THR A N 1
ATOM 1424 C CA . THR A 1 179 ? 1.985 -34.812 -38.688 1 87.38 179 THR A CA 1
ATOM 1425 C C . THR A 1 179 ? 2.879 -35.469 -37.656 1 87.38 179 THR A C 1
ATOM 1427 O O . THR A 1 179 ? 3.811 -34.844 -37.125 1 87.38 179 THR A O 1
ATOM 1430 N N . VAL A 1 180 ? 2.447 -36.625 -37.25 1 93 180 VAL A N 1
ATOM 1431 C CA . VAL A 1 180 ? 3.266 -37.406 -36.312 1 93 180 VAL A CA 1
ATOM 1432 C C . VAL A 1 180 ? 3.916 -38.562 -37.062 1 93 180 VAL A C 1
ATOM 1434 O O . VAL A 1 180 ? 3.223 -39.406 -37.656 1 93 180 VAL A O 1
ATOM 1437 N N . ASP A 1 181 ? 5.176 -38.594 -37.125 1 91.62 181 ASP A N 1
ATOM 1438 C CA . ASP A 1 181 ? 5.859 -39.688 -37.781 1 91.62 181 ASP A CA 1
ATOM 1439 C C . ASP A 1 181 ? 6.91 -40.312 -36.844 1 91.62 181 ASP A C 1
ATOM 1441 O O . ASP A 1 181 ? 7.359 -39.656 -35.906 1 91.62 181 ASP A O 1
ATOM 1445 N N . ILE A 1 182 ? 7.242 -41.531 -37.094 1 93.12 182 ILE A N 1
ATOM 1446 C CA . ILE A 1 182 ? 8.211 -42.25 -36.281 1 93.12 182 ILE A CA 1
ATOM 1447 C C . ILE A 1 182 ? 9.445 -42.562 -37.125 1 93.12 182 ILE A C 1
ATOM 1449 O O . ILE A 1 182 ? 9.336 -42.844 -38.344 1 93.12 182 ILE A O 1
ATOM 1453 N N . VAL A 1 183 ? 10.586 -42.406 -36.562 1 90.12 183 VAL A N 1
ATOM 1454 C CA . VAL A 1 183 ? 11.859 -42.844 -37.156 1 90.12 183 VAL A CA 1
ATOM 1455 C C . VAL A 1 183 ? 12.398 -44.062 -36.406 1 90.12 183 VAL A C 1
ATOM 1457 O O . VAL A 1 183 ? 13.117 -43.906 -35.406 1 90.12 183 VAL A O 1
ATOM 1460 N N . PRO A 1 184 ? 12.07 -45.188 -37 1 86.88 184 PRO A N 1
ATOM 1461 C CA . PRO A 1 184 ? 12.555 -46.406 -36.312 1 86.88 184 PRO A CA 1
ATOM 1462 C C . PRO A 1 184 ? 14.078 -46.5 -36.344 1 86.88 184 PRO A C 1
ATOM 1464 O O . PRO A 1 184 ? 14.734 -45.875 -37.188 1 86.88 184 PRO A O 1
ATOM 1467 N N . LYS A 1 185 ? 14.695 -47.188 -35.469 1 81.19 185 LYS A N 1
ATOM 1468 C CA . LYS A 1 185 ? 16.125 -47.469 -35.344 1 81.19 185 LYS A CA 1
ATOM 1469 C C . LYS A 1 185 ? 16.938 -46.156 -35.438 1 81.19 185 LYS A C 1
ATOM 1471 O O . LYS A 1 185 ? 17.906 -46.094 -36.188 1 81.19 185 LYS A O 1
ATOM 1476 N N . TYR A 1 186 ? 16.406 -45.219 -34.844 1 86.25 186 TYR A N 1
ATOM 1477 C CA . TYR A 1 186 ? 17.109 -43.969 -34.781 1 86.25 186 TYR A CA 1
ATOM 1478 C C . TYR A 1 186 ? 18.484 -44.125 -34.156 1 86.25 186 TYR A C 1
ATOM 1480 O O . TYR A 1 186 ? 19.469 -43.531 -34.625 1 86.25 186 TYR A O 1
ATOM 1488 N N . GLU A 1 187 ? 18.5 -44.844 -33.094 1 86.31 187 GLU A N 1
ATOM 1489 C CA . GLU A 1 187 ? 19.734 -45.188 -32.375 1 86.31 187 GLU A CA 1
ATOM 1490 C C . GLU A 1 187 ? 19.797 -46.688 -32.062 1 86.31 187 GLU A C 1
ATOM 1492 O O . GLU A 1 187 ? 18.891 -47.219 -31.422 1 86.31 187 GLU A O 1
ATOM 1497 N N . CYS A 1 188 ? 20.828 -47.344 -32.562 1 82.06 188 CYS A N 1
ATOM 1498 C CA . CYS A 1 188 ? 20.969 -48.781 -32.312 1 82.06 188 CYS A CA 1
ATOM 1499 C C . CYS A 1 188 ? 22.297 -49.094 -31.641 1 82.06 188 CYS A C 1
ATOM 1501 O O . CYS A 1 188 ? 23.312 -48.469 -31.938 1 82.06 188 CYS A O 1
ATOM 1503 N N . ASN A 1 189 ? 22.125 -49.844 -30.688 1 78.12 189 ASN A N 1
ATOM 1504 C CA . ASN A 1 189 ? 23.312 -50.344 -30.016 1 78.12 189 ASN A CA 1
ATOM 1505 C C . ASN A 1 189 ? 23.828 -51.625 -30.672 1 78.12 189 ASN A C 1
ATOM 1507 O O . ASN A 1 189 ? 23.109 -52.625 -30.703 1 78.12 189 ASN A O 1
ATOM 1511 N N . ASP A 1 190 ? 25.016 -51.656 -31.109 1 70.81 190 ASP A N 1
ATOM 1512 C CA . ASP A 1 190 ? 25.562 -52.75 -31.859 1 70.81 190 ASP A CA 1
ATOM 1513 C C . ASP A 1 190 ? 25.812 -53.969 -30.938 1 70.81 190 ASP A C 1
ATOM 1515 O O . ASP A 1 190 ? 25.812 -55.125 -31.406 1 70.81 190 ASP A O 1
ATOM 1519 N N . ILE A 1 191 ? 26.062 -53.656 -29.719 1 67.38 191 ILE A N 1
ATOM 1520 C CA . ILE A 1 191 ? 26.391 -54.75 -28.781 1 67.38 191 ILE A CA 1
ATOM 1521 C C . ILE A 1 191 ? 25.094 -55.438 -28.328 1 67.38 191 ILE A C 1
ATOM 1523 O O . ILE A 1 191 ? 24.984 -56.656 -28.453 1 67.38 191 ILE A O 1
ATOM 1527 N N . THR A 1 192 ? 24.109 -54.719 -28.016 1 67.44 192 THR A N 1
ATOM 1528 C CA . THR A 1 192 ? 22.891 -55.312 -27.484 1 67.44 192 THR A CA 1
ATOM 1529 C C . THR A 1 192 ? 21.844 -55.469 -28.578 1 67.44 192 THR A C 1
ATOM 1531 O O . THR A 1 192 ? 20.828 -56.156 -28.375 1 67.44 192 THR A O 1
ATOM 1534 N N . HIS A 1 193 ? 22.109 -54.938 -29.703 1 68.5 193 HIS A N 1
ATOM 1535 C CA . HIS A 1 193 ? 21.203 -54.969 -30.844 1 68.5 193 HIS A CA 1
ATOM 1536 C C . HIS A 1 193 ? 19.844 -54.375 -30.5 1 68.5 193 HIS A C 1
ATOM 1538 O O . HIS A 1 193 ? 18.812 -54.844 -30.984 1 68.5 193 HIS A O 1
ATOM 1544 N N . GLU A 1 194 ? 19.922 -53.531 -29.469 1 77.19 194 GLU A N 1
ATOM 1545 C CA . GLU A 1 194 ? 18.703 -52.781 -29.109 1 77.19 194 GLU A CA 1
ATOM 1546 C C . GLU A 1 194 ? 18.625 -51.469 -29.844 1 77.19 194 GLU A C 1
ATOM 1548 O O . GLU A 1 194 ? 19.609 -50.75 -29.953 1 77.19 194 GLU A O 1
ATOM 1553 N N . CYS A 1 195 ? 17.531 -51.312 -30.531 1 82.19 195 CYS A N 1
ATOM 1554 C CA . CYS A 1 195 ? 17.359 -50.094 -31.281 1 82.19 195 CYS A CA 1
ATOM 1555 C C . CYS A 1 195 ? 16.234 -49.25 -30.656 1 82.19 195 CYS A C 1
ATOM 1557 O O . CYS A 1 195 ? 15.258 -49.781 -30.156 1 82.19 195 CYS A O 1
ATOM 1559 N N . ARG A 1 196 ? 16.469 -47.906 -30.609 1 88.44 196 ARG A N 1
ATOM 1560 C CA . ARG A 1 196 ? 15.484 -46.938 -30.125 1 88.44 196 ARG A CA 1
ATOM 1561 C C . ARG A 1 196 ? 15 -46.031 -31.234 1 88.44 196 ARG A C 1
ATOM 1563 O O . ARG A 1 196 ? 15.75 -45.75 -32.188 1 88.44 196 ARG A O 1
ATOM 1570 N N . SER A 1 197 ? 13.727 -45.688 -31.109 1 91 197 SER A N 1
ATOM 1571 C CA . SER A 1 197 ? 13.109 -44.875 -32.156 1 91 197 SER A CA 1
ATOM 1572 C C . SER A 1 197 ? 13.016 -43.406 -31.734 1 91 197 SER A C 1
ATOM 1574 O O . SER A 1 197 ? 13.258 -43.062 -30.562 1 91 197 SER A O 1
ATOM 1576 N N . ALA A 1 198 ? 12.766 -42.531 -32.719 1 93.31 198 ALA A N 1
ATOM 1577 C CA . ALA A 1 198 ? 12.445 -41.125 -32.5 1 93.31 198 ALA A CA 1
ATOM 1578 C C . ALA A 1 198 ? 11.078 -40.781 -33.094 1 93.31 198 ALA A C 1
ATOM 1580 O O . ALA A 1 198 ? 10.578 -41.469 -33.969 1 93.31 198 ALA A O 1
ATOM 1581 N N . VAL A 1 199 ? 10.469 -39.812 -32.5 1 94.62 199 VAL A N 1
ATOM 1582 C CA . VAL A 1 199 ? 9.156 -39.375 -32.938 1 94.62 199 VAL A CA 1
ATOM 1583 C C . VAL A 1 199 ? 9.203 -37.906 -33.344 1 94.62 199 VAL A C 1
ATOM 1585 O O . VAL A 1 199 ? 9.773 -37.094 -32.625 1 94.62 199 VAL A O 1
ATOM 1588 N N . ASN A 1 200 ? 8.688 -37.625 -34.5 1 93.38 200 ASN A N 1
ATOM 1589 C CA . ASN A 1 200 ? 8.602 -36.25 -34.969 1 93.38 200 ASN A CA 1
ATOM 1590 C C . ASN A 1 200 ? 7.16 -35.75 -35.031 1 93.38 200 ASN A C 1
ATOM 1592 O O . ASN A 1 200 ? 6.266 -36.5 -35.438 1 93.38 200 ASN A O 1
ATOM 1596 N N . ILE A 1 201 ? 6.961 -34.625 -34.5 1 92 201 ILE A N 1
ATOM 1597 C CA . ILE A 1 201 ? 5.688 -33.906 -34.625 1 92 201 ILE A CA 1
ATOM 1598 C C . ILE A 1 201 ? 5.895 -32.625 -35.406 1 92 201 ILE A C 1
ATOM 1600 O O . ILE A 1 201 ? 6.586 -31.703 -34.938 1 92 201 ILE A O 1
ATOM 1604 N N . THR A 1 202 ? 5.324 -32.531 -36.594 1 87.81 202 THR A N 1
ATOM 1605 C CA . THR A 1 202 ? 5.633 -31.391 -37.438 1 87.81 202 THR A CA 1
ATOM 1606 C C . THR A 1 202 ? 4.352 -30.734 -37.938 1 87.81 202 THR A C 1
ATOM 1608 O O . THR A 1 202 ? 3.35 -31.406 -38.188 1 87.81 202 THR A O 1
ATOM 1611 N N . ASN A 1 203 ? 4.363 -29.5 -37.906 1 79.25 203 ASN A N 1
ATOM 1612 C CA . ASN A 1 203 ? 3.402 -28.703 -38.688 1 79.25 203 ASN A CA 1
ATOM 1613 C C . ASN A 1 203 ? 4.094 -27.625 -39.5 1 79.25 203 ASN A C 1
ATOM 1615 O O . ASN A 1 203 ? 5.312 -27.641 -39.656 1 79.25 203 ASN A O 1
ATOM 1619 N N . ASN A 1 204 ? 3.299 -26.766 -40.156 1 70.38 204 ASN A N 1
ATOM 1620 C CA . ASN A 1 204 ? 3.873 -25.75 -41.031 1 70.38 204 ASN A CA 1
ATOM 1621 C C . ASN A 1 204 ? 4.75 -24.766 -40.25 1 70.38 204 ASN A C 1
ATOM 1623 O O . ASN A 1 204 ? 5.609 -24.109 -40.844 1 70.38 204 ASN A O 1
ATOM 1627 N N . LEU A 1 205 ? 4.586 -24.703 -38.906 1 69.56 205 LEU A N 1
ATOM 1628 C CA . LEU A 1 205 ? 5.258 -23.672 -38.156 1 69.56 205 LEU A CA 1
ATOM 1629 C C . LEU A 1 205 ? 6.305 -24.266 -37.219 1 69.56 205 LEU A C 1
ATOM 1631 O O . LEU A 1 205 ? 7.219 -23.562 -36.781 1 69.56 205 LEU A O 1
ATOM 1635 N N . MET A 1 206 ? 6.16 -25.5 -36.969 1 76.88 206 MET A N 1
ATOM 1636 C CA . MET A 1 206 ? 7.039 -26.031 -35.938 1 76.88 206 MET A CA 1
ATOM 1637 C C . MET A 1 206 ? 7.434 -27.469 -36.219 1 76.88 206 MET A C 1
ATOM 1639 O O . MET A 1 206 ? 6.73 -28.172 -36.938 1 76.88 206 MET A O 1
ATOM 1643 N N . MET A 1 207 ? 8.688 -27.812 -35.781 1 85.25 207 MET A N 1
ATOM 1644 C CA . MET A 1 207 ? 9.18 -29.172 -35.75 1 85.25 207 MET A CA 1
ATOM 1645 C C . MET A 1 207 ? 9.602 -29.594 -34.344 1 85.25 207 MET A C 1
ATOM 1647 O O . MET A 1 207 ? 10.461 -28.953 -33.75 1 85.25 207 MET A O 1
ATOM 1651 N N . LEU A 1 208 ? 8.875 -30.531 -33.844 1 91.31 208 LEU A N 1
ATOM 1652 C CA . LEU A 1 208 ? 9.188 -31.094 -32.531 1 91.31 208 LEU A CA 1
ATOM 1653 C C . LEU A 1 208 ? 9.695 -32.531 -32.656 1 91.31 208 LEU A C 1
ATOM 1655 O O . LEU A 1 208 ? 9.102 -33.344 -33.375 1 91.31 208 LEU A O 1
ATOM 1659 N N . GLU A 1 209 ? 10.82 -32.812 -32.031 1 92.38 209 GLU A N 1
ATOM 1660 C CA . GLU A 1 209 ? 11.406 -34.125 -32.094 1 92.38 209 GLU A CA 1
ATOM 1661 C C . GLU A 1 209 ? 11.57 -34.719 -30.688 1 92.38 209 GLU A C 1
ATOM 1663 O O . GLU A 1 209 ? 12.219 -34.125 -29.828 1 92.38 209 GLU A O 1
ATOM 1668 N N . PHE A 1 210 ? 10.992 -35.844 -30.5 1 93.75 210 PHE A N 1
ATOM 1669 C CA . PHE A 1 210 ? 11.266 -36.625 -29.297 1 93.75 210 PHE A CA 1
ATOM 1670 C C . PHE A 1 210 ? 12.383 -37.625 -29.578 1 93.75 210 PHE A C 1
ATOM 1672 O O . PHE A 1 210 ? 12.211 -38.562 -30.375 1 93.75 210 PHE A O 1
ATOM 1679 N N . LEU A 1 211 ? 13.445 -37.469 -28.953 1 89.56 211 LEU A N 1
ATOM 1680 C CA . LEU A 1 211 ? 14.602 -38.344 -29.156 1 89.56 211 LEU A CA 1
ATOM 1681 C C . LEU A 1 211 ? 14.727 -39.344 -28.016 1 89.56 211 LEU A C 1
ATOM 1683 O O . LEU A 1 211 ? 14.141 -39.156 -26.953 1 89.56 211 LEU A O 1
ATOM 1687 N N . PRO A 1 212 ? 15.438 -40.438 -28.375 1 85.38 212 PRO A N 1
ATOM 1688 C CA . PRO A 1 212 ? 15.648 -41.406 -27.312 1 85.38 212 PRO A CA 1
ATOM 1689 C C . PRO A 1 212 ? 16.281 -40.812 -26.062 1 85.38 212 PRO A C 1
ATOM 1691 O O . PRO A 1 212 ? 17.109 -39.906 -26.156 1 85.38 212 PRO A O 1
ATOM 1694 N N . GLY A 1 213 ? 15.891 -41.281 -24.875 1 76.38 213 GLY A N 1
ATOM 1695 C CA . GLY A 1 213 ? 16.438 -40.812 -23.625 1 76.38 213 GLY A CA 1
ATOM 1696 C C . GLY A 1 213 ? 15.703 -39.594 -23.062 1 76.38 213 GLY A C 1
ATOM 1697 O O . GLY A 1 213 ? 16.172 -38.969 -22.125 1 76.38 213 GLY A O 1
ATOM 1698 N N . GLY A 1 214 ? 14.672 -39.219 -23.734 1 79.12 214 GLY A N 1
ATOM 1699 C CA . GLY A 1 214 ? 13.844 -38.156 -23.219 1 79.12 214 GLY A CA 1
ATOM 1700 C C . GLY A 1 214 ? 14.297 -36.781 -23.672 1 79.12 214 GLY A C 1
ATOM 1701 O O . GLY A 1 214 ? 13.945 -35.75 -23.062 1 79.12 214 GLY A O 1
ATOM 1702 N N . VAL A 1 215 ? 15.07 -36.719 -24.672 1 84.25 215 VAL A N 1
ATOM 1703 C CA . VAL A 1 215 ? 15.539 -35.438 -25.203 1 84.25 215 VAL A CA 1
ATOM 1704 C C . VAL A 1 215 ? 14.492 -34.844 -26.156 1 84.25 215 VAL A C 1
ATOM 1706 O O . VAL A 1 215 ? 13.93 -35.594 -26.984 1 84.25 215 VAL A O 1
ATOM 1709 N N . VAL A 1 216 ? 14.203 -33.625 -25.891 1 89.44 216 VAL A N 1
ATOM 1710 C CA . VAL A 1 216 ? 13.195 -32.969 -26.734 1 89.44 216 VAL A CA 1
ATOM 1711 C C . VAL A 1 216 ? 13.844 -31.828 -27.5 1 89.44 216 VAL A C 1
ATOM 1713 O O . VAL A 1 216 ? 14.562 -31.016 -26.906 1 89.44 216 VAL A O 1
ATOM 1716 N N . ARG A 1 217 ? 13.625 -31.844 -28.797 1 88.69 217 ARG A N 1
ATOM 1717 C CA . ARG A 1 217 ? 14.094 -30.75 -29.641 1 88.69 217 ARG A CA 1
ATOM 1718 C C . ARG A 1 217 ? 12.922 -30 -30.266 1 88.69 217 ARG A C 1
ATOM 1720 O O . ARG A 1 217 ? 12.07 -30.594 -30.922 1 88.69 217 ARG A O 1
ATOM 1727 N N . TYR A 1 218 ? 12.836 -28.734 -29.984 1 85.88 218 TYR A N 1
ATOM 1728 C CA . TYR A 1 218 ? 11.836 -27.844 -30.578 1 85.88 218 TYR A CA 1
ATOM 1729 C C . TYR A 1 218 ? 12.484 -26.875 -31.562 1 85.88 218 TYR A C 1
ATOM 1731 O O . TYR A 1 218 ? 13.266 -26.016 -31.172 1 85.88 218 TYR A O 1
ATOM 1739 N N . ASN A 1 219 ? 12.141 -27.031 -32.844 1 80.12 219 ASN A N 1
ATOM 1740 C CA . ASN A 1 219 ? 12.758 -26.234 -33.906 1 80.12 219 ASN A CA 1
ATOM 1741 C C . ASN A 1 219 ? 14.273 -26.234 -33.812 1 80.12 219 ASN A C 1
ATOM 1743 O O . ASN A 1 219 ? 14.906 -25.172 -33.812 1 80.12 219 ASN A O 1
ATOM 1747 N N . ASN A 1 220 ? 14.82 -27.422 -33.594 1 75.44 220 ASN A N 1
ATOM 1748 C CA . ASN A 1 220 ? 16.25 -27.734 -33.625 1 75.44 220 ASN A CA 1
ATOM 1749 C C . ASN A 1 220 ? 16.938 -27.219 -32.344 1 75.44 220 ASN A C 1
ATOM 1751 O O . ASN A 1 220 ? 18.172 -27.156 -32.281 1 75.44 220 ASN A O 1
ATOM 1755 N N . ARG A 1 221 ? 16.156 -26.828 -31.344 1 79.44 221 ARG A N 1
ATOM 1756 C CA . ARG A 1 221 ? 16.688 -26.438 -30.047 1 79.44 221 ARG A CA 1
ATOM 1757 C C . ARG A 1 221 ? 16.234 -27.391 -28.953 1 79.44 221 ARG A C 1
ATOM 1759 O O . ARG A 1 221 ? 15.062 -27.766 -28.906 1 79.44 221 ARG A O 1
ATOM 1766 N N . VAL A 1 222 ? 17.203 -27.75 -28.219 1 84.25 222 VAL A N 1
ATOM 1767 C CA . VAL A 1 222 ? 16.875 -28.656 -27.109 1 84.25 222 VAL A CA 1
ATOM 1768 C C . VAL A 1 222 ? 16.109 -27.891 -26.031 1 84.25 222 VAL A C 1
ATOM 1770 O O . VAL A 1 222 ? 16.531 -26.797 -25.625 1 84.25 222 VAL A O 1
ATOM 1773 N N . VAL A 1 223 ? 14.945 -28.359 -25.688 1 81.31 223 VAL A N 1
ATOM 1774 C CA . VAL A 1 223 ? 14.133 -27.719 -24.656 1 81.31 223 VAL A CA 1
ATOM 1775 C C . VAL A 1 223 ? 13.914 -28.688 -23.5 1 81.31 223 VAL A C 1
ATOM 1777 O O . VAL A 1 223 ? 13.922 -29.906 -23.688 1 81.31 223 VAL A O 1
ATOM 1780 N N . GLN A 1 224 ? 13.867 -28.125 -22.312 1 74.75 224 GLN A N 1
ATOM 1781 C CA . GLN A 1 224 ? 13.633 -28.953 -21.125 1 74.75 224 GLN A CA 1
ATOM 1782 C C . GLN A 1 224 ? 12.164 -28.906 -20.719 1 74.75 224 GLN A C 1
ATOM 1784 O O . GLN A 1 224 ? 11.594 -27.844 -20.5 1 74.75 224 GLN A O 1
ATOM 1789 N N . PRO A 1 225 ? 11.617 -30.062 -20.578 1 75.38 225 PRO A N 1
ATOM 1790 C CA . PRO A 1 225 ? 10.242 -30.094 -20.062 1 75.38 225 PRO A CA 1
ATOM 1791 C C . PRO A 1 225 ? 10.156 -29.766 -18.578 1 75.38 225 PRO A C 1
ATOM 1793 O O . PRO A 1 225 ? 11.07 -30.078 -17.812 1 75.38 225 PRO A O 1
ATOM 1796 N N . PRO A 1 226 ? 9.117 -29.031 -18.219 1 72.81 226 PRO A N 1
ATOM 1797 C CA . PRO A 1 226 ? 7.938 -28.641 -18.984 1 72.81 226 PRO A CA 1
ATOM 1798 C C . PRO A 1 226 ? 8.172 -27.375 -19.828 1 72.81 226 PRO A C 1
ATOM 1800 O O . PRO A 1 226 ? 8.883 -26.469 -19.391 1 72.81 226 PRO A O 1
ATOM 1803 N N . TYR A 1 227 ? 7.73 -27.484 -21.031 1 73.81 227 TYR A N 1
ATOM 1804 C CA . TYR A 1 227 ? 7.926 -26.391 -21.984 1 73.81 227 TYR A CA 1
ATOM 1805 C C . TYR A 1 227 ? 6.602 -25.984 -22.609 1 73.81 227 TYR A C 1
ATOM 1807 O O . TYR A 1 227 ? 5.797 -26.844 -23 1 73.81 227 TYR A O 1
ATOM 1815 N N . SER A 1 228 ? 6.309 -24.688 -22.469 1 70.62 228 SER A N 1
ATOM 1816 C CA . SER A 1 228 ? 5.129 -24.141 -23.141 1 70.62 228 SER A CA 1
ATOM 1817 C C . SER A 1 228 ? 5.52 -23.141 -24.219 1 70.62 228 SER A C 1
ATOM 1819 O O . SER A 1 228 ? 6.344 -22.25 -24 1 70.62 228 SER A O 1
ATOM 1821 N N . SER A 1 229 ? 5.051 -23.438 -25.328 1 64.31 229 SER A N 1
ATOM 1822 C CA . SER A 1 229 ? 5.352 -22.531 -26.438 1 64.31 229 SER A CA 1
ATOM 1823 C C . SER A 1 229 ? 4.309 -21.422 -26.531 1 64.31 229 SER A C 1
ATOM 1825 O O . SER A 1 229 ? 3.207 -21.547 -25.984 1 64.31 229 SER A O 1
ATOM 1827 N N . THR A 1 230 ? 4.707 -20.375 -27.141 1 56.62 230 THR A N 1
ATOM 1828 C CA . THR A 1 230 ? 3.828 -19.234 -27.375 1 56.62 230 THR A CA 1
ATOM 1829 C C . THR A 1 230 ? 2.605 -19.641 -28.188 1 56.62 230 THR A C 1
ATOM 1831 O O . THR A 1 230 ? 1.559 -19 -28.109 1 56.62 230 THR A O 1
ATOM 1834 N N . SER A 1 231 ? 2.764 -20.734 -28.922 1 55.75 231 SER A N 1
ATOM 1835 C CA . SER A 1 231 ? 1.682 -21.203 -29.797 1 55.75 231 SER A CA 1
ATOM 1836 C C . SER A 1 231 ? 0.698 -22.078 -29.031 1 55.75 231 SER A C 1
ATOM 1838 O O . SER A 1 231 ? -0.272 -22.578 -29.609 1 55.75 231 SER A O 1
ATOM 1840 N N . GLY A 1 232 ? 0.926 -22.281 -27.781 1 62.84 232 GLY A N 1
ATOM 1841 C CA . GLY A 1 232 ? -0.019 -23.016 -26.969 1 62.84 232 GLY A CA 1
ATOM 1842 C C . GLY A 1 232 ? 0.335 -24.484 -26.844 1 62.84 232 GLY A C 1
ATOM 1843 O O . GLY A 1 232 ? -0.483 -25.297 -26.391 1 62.84 232 GLY A O 1
ATOM 1844 N N . ILE A 1 233 ? 1.465 -24.812 -27.328 1 75.06 233 ILE A N 1
ATOM 1845 C CA . ILE A 1 233 ? 1.897 -26.203 -27.219 1 75.06 233 ILE A CA 1
ATOM 1846 C C . ILE A 1 233 ? 2.521 -26.438 -25.844 1 75.06 233 ILE A C 1
ATOM 1848 O O . ILE A 1 233 ? 3.23 -25.578 -25.312 1 75.06 233 ILE A O 1
ATOM 1852 N N . LEU A 1 234 ? 2.139 -27.594 -25.297 1 79.06 234 LEU A N 1
ATOM 1853 C CA . LEU A 1 234 ? 2.686 -27.969 -24 1 79.06 234 LEU A CA 1
ATOM 1854 C C . LEU A 1 234 ? 3.469 -29.266 -24.094 1 79.06 234 LEU A C 1
ATOM 1856 O O . LEU A 1 234 ? 3.006 -30.234 -24.703 1 79.06 234 LEU A O 1
ATOM 1860 N N . ILE A 1 235 ? 4.676 -29.266 -23.625 1 84.75 235 ILE A N 1
ATOM 1861 C CA . ILE A 1 235 ? 5.504 -30.453 -23.531 1 84.75 235 ILE A CA 1
ATOM 1862 C C . ILE A 1 235 ? 5.836 -30.734 -22.062 1 84.75 235 ILE A C 1
ATOM 1864 O O . ILE A 1 235 ? 6.332 -29.859 -21.359 1 84.75 235 ILE A O 1
ATOM 1868 N N . PHE A 1 236 ? 5.5 -31.906 -21.641 1 79.44 236 PHE A N 1
ATOM 1869 C CA . PHE A 1 236 ? 5.801 -32.219 -20.25 1 79.44 236 PHE A CA 1
ATOM 1870 C C . PHE A 1 236 ? 6.102 -33.688 -20.062 1 79.44 236 PHE A C 1
ATOM 1872 O O . PHE A 1 236 ? 5.91 -34.5 -21 1 79.44 236 PHE A O 1
ATOM 1879 N N . LYS A 1 237 ? 6.621 -33.969 -18.891 1 77 237 LYS A N 1
ATOM 1880 C CA . LYS A 1 237 ? 6.938 -35.375 -18.578 1 77 237 LYS A CA 1
ATOM 1881 C C . LYS A 1 237 ? 5.848 -36 -17.719 1 77 237 LYS A C 1
ATOM 1883 O O . LYS A 1 237 ? 5.289 -35.344 -16.828 1 77 237 LYS A O 1
ATOM 1888 N N . ARG A 1 238 ? 5.441 -37.031 -18.109 1 78.06 238 ARG A N 1
ATOM 1889 C CA . ARG A 1 238 ? 4.531 -37.875 -17.359 1 78.06 238 ARG A CA 1
ATOM 1890 C C . ARG A 1 238 ? 5.18 -39.219 -17.031 1 78.06 238 ARG A C 1
ATOM 1892 O O . ARG A 1 238 ? 5.148 -40.156 -17.844 1 78.06 238 ARG A O 1
ATOM 1899 N N . GLY A 1 239 ? 5.746 -39.25 -15.883 1 71.38 239 GLY A N 1
ATOM 1900 C CA . GLY A 1 239 ? 6.559 -40.406 -15.594 1 71.38 239 GLY A CA 1
ATOM 1901 C C . GLY A 1 239 ? 7.781 -40.531 -16.484 1 71.38 239 GLY A C 1
ATOM 1902 O O . GLY A 1 239 ? 8.594 -39.594 -16.547 1 71.38 239 GLY A O 1
ATOM 1903 N N . ALA A 1 240 ? 7.781 -41.688 -17.156 1 70.56 240 ALA A N 1
ATOM 1904 C CA . ALA A 1 240 ? 8.906 -41.875 -18.062 1 70.56 240 ALA A CA 1
ATOM 1905 C C . ALA A 1 240 ? 8.57 -41.406 -19.469 1 70.56 240 ALA A C 1
ATOM 1907 O O . ALA A 1 240 ? 9.445 -41.344 -20.344 1 70.56 240 ALA A O 1
ATOM 1908 N N . GLU A 1 241 ? 7.398 -40.938 -19.609 1 82.75 241 GLU A N 1
ATOM 1909 C CA . GLU A 1 241 ? 6.969 -40.531 -20.938 1 82.75 241 GLU A CA 1
ATOM 1910 C C . GLU A 1 241 ? 7.105 -39.031 -21.125 1 82.75 241 GLU A C 1
ATOM 1912 O O . GLU A 1 241 ? 7.023 -38.281 -20.156 1 82.75 241 GLU A O 1
ATOM 1917 N N . ILE A 1 242 ? 7.379 -38.781 -22.328 1 88.5 242 ILE A N 1
ATOM 1918 C CA . ILE A 1 242 ? 7.293 -37.375 -22.75 1 88.5 242 ILE A CA 1
ATOM 1919 C C . ILE A 1 242 ? 5.977 -37.156 -23.5 1 88.5 242 ILE A C 1
ATOM 1921 O O . ILE A 1 242 ? 5.582 -37.969 -24.344 1 88.5 242 ILE A O 1
ATOM 1925 N N . VAL A 1 243 ? 5.336 -36.094 -23.109 1 89.31 243 VAL A N 1
ATOM 1926 C CA . VAL A 1 243 ? 3.996 -35.875 -23.656 1 89.31 243 VAL A CA 1
ATOM 1927 C C . VAL A 1 243 ? 3.949 -34.531 -24.391 1 89.31 243 VAL A C 1
ATOM 1929 O O . VAL A 1 243 ? 4.496 -33.562 -23.906 1 89.31 243 VAL A O 1
ATOM 1932 N N . PHE A 1 244 ? 3.48 -34.625 -25.531 1 90.25 244 PHE A N 1
ATOM 1933 C CA . PHE A 1 244 ? 3.115 -33.438 -26.297 1 90.25 244 PHE A CA 1
ATOM 1934 C C . PHE A 1 244 ? 1.611 -33.188 -26.25 1 90.25 244 PHE A C 1
ATOM 1936 O O . PHE A 1 244 ? 0.823 -34.125 -26.438 1 90.25 244 PHE A O 1
ATOM 1943 N N . GLU A 1 245 ? 1.261 -31.969 -25.922 1 85.62 245 GLU A N 1
ATOM 1944 C CA . GLU A 1 245 ? -0.15 -31.594 -25.969 1 85.62 245 GLU A CA 1
ATOM 1945 C C . GLU A 1 245 ? -0.372 -30.375 -26.844 1 85.62 245 GLU A C 1
ATOM 1947 O O . GLU A 1 245 ? 0.23 -29.312 -26.609 1 85.62 245 GLU A O 1
ATOM 1952 N N . GLY A 1 246 ? -1.202 -30.547 -27.797 1 76.44 246 GLY A N 1
ATOM 1953 C CA . GLY A 1 246 ? -1.521 -29.453 -28.688 1 76.44 246 GLY A CA 1
ATOM 1954 C C . GLY A 1 246 ? -2.703 -28.625 -28.219 1 76.44 246 GLY A C 1
ATOM 1955 O O . GLY A 1 246 ? -3.33 -28.953 -27.203 1 76.44 246 GLY A O 1
ATOM 1956 N N . THR A 1 247 ? -2.928 -27.516 -28.938 1 67.75 247 THR A N 1
ATOM 1957 C CA . THR A 1 247 ? -4.027 -26.625 -28.609 1 67.75 247 THR A CA 1
ATOM 1958 C C . THR A 1 247 ? -5.371 -27.328 -28.781 1 67.75 247 THR A C 1
ATOM 1960 O O . THR A 1 247 ? -6.371 -26.922 -28.188 1 67.75 247 THR A O 1
ATOM 1963 N N . ASP A 1 248 ? -5.375 -28.391 -29.656 1 66.81 248 ASP A N 1
ATOM 1964 C CA . ASP A 1 248 ? -6.594 -29.141 -29.922 1 66.81 248 ASP A CA 1
ATOM 1965 C C . ASP A 1 248 ? -6.738 -30.297 -28.938 1 66.81 248 ASP A C 1
ATOM 1967 O O . ASP A 1 248 ? -7.582 -31.188 -29.125 1 66.81 248 ASP A O 1
ATOM 1971 N N . GLU A 1 249 ? -5.93 -30.359 -28.031 1 73.62 249 GLU A N 1
ATOM 1972 C CA . GLU A 1 249 ? -5.938 -31.359 -26.969 1 73.62 249 GLU A CA 1
ATOM 1973 C C . GLU A 1 249 ? -5.426 -32.719 -27.469 1 73.62 249 GLU A C 1
ATOM 1975 O O . GLU A 1 249 ? -5.648 -33.75 -26.828 1 73.62 249 GLU A O 1
ATOM 1980 N N . THR A 1 250 ? -4.902 -32.688 -28.719 1 84.12 250 THR A N 1
ATOM 1981 C CA . THR A 1 250 ? -4.191 -33.875 -29.172 1 84.12 250 THR A CA 1
ATOM 1982 C C . THR A 1 250 ? -2.961 -34.156 -28.297 1 84.12 250 THR A C 1
ATOM 1984 O O . THR A 1 250 ? -2.221 -33.219 -27.969 1 84.12 250 THR A O 1
ATOM 1987 N N . ARG A 1 251 ? -2.84 -35.375 -27.984 1 90.38 251 ARG A N 1
ATOM 1988 C CA . ARG A 1 251 ? -1.688 -35.719 -27.156 1 90.38 251 ARG A CA 1
ATOM 1989 C C . ARG A 1 251 ? -0.858 -36.812 -27.797 1 90.38 251 ARG A C 1
ATOM 1991 O O . ARG A 1 251 ? -1.407 -37.75 -28.391 1 90.38 251 ARG A O 1
ATOM 1998 N N . VAL A 1 252 ? 0.402 -36.656 -27.766 1 93 252 VAL A N 1
ATOM 1999 C CA . VAL A 1 252 ? 1.341 -37.688 -28.234 1 93 252 VAL A CA 1
ATOM 2000 C C . VAL A 1 252 ? 2.238 -38.125 -27.078 1 93 252 VAL A C 1
ATOM 2002 O O . VAL A 1 252 ? 2.865 -37.281 -26.422 1 93 252 VAL A O 1
ATOM 2005 N N . PHE A 1 253 ? 2.248 -39.406 -26.875 1 91.12 253 PHE A N 1
ATOM 2006 C CA . PHE A 1 253 ? 3.043 -39.969 -25.797 1 91.12 253 PHE A CA 1
ATOM 2007 C C . PHE A 1 253 ? 4.215 -40.781 -26.344 1 91.12 253 PHE A C 1
ATOM 2009 O O . PHE A 1 253 ? 4.043 -41.562 -27.266 1 91.12 253 PHE A O 1
ATOM 2016 N N . PHE A 1 254 ? 5.395 -40.531 -25.844 1 91.81 254 PHE A N 1
ATOM 2017 C CA . PHE A 1 254 ? 6.586 -41.281 -26.234 1 91.81 254 PHE A CA 1
ATOM 2018 C C . PHE A 1 254 ? 7.336 -41.781 -25 1 91.81 254 PHE A C 1
ATOM 2020 O O . PHE A 1 254 ? 7.637 -41 -24.094 1 91.81 254 PHE A O 1
ATOM 2027 N N . ASP A 1 255 ? 7.617 -43.031 -24.922 1 84.38 255 ASP A N 1
ATOM 2028 C CA . ASP A 1 255 ? 8.242 -43.625 -23.734 1 84.38 255 ASP A CA 1
ATOM 2029 C C . ASP A 1 255 ? 9.758 -43.469 -23.781 1 84.38 255 ASP A C 1
ATOM 2031 O O . ASP A 1 255 ? 10.461 -43.844 -22.844 1 84.38 255 ASP A O 1
ATOM 2035 N N . GLY A 1 256 ? 10.289 -42.969 -24.875 1 84.06 256 GLY A N 1
ATOM 2036 C CA . GLY A 1 256 ? 11.727 -42.75 -25 1 84.06 256 GLY A CA 1
ATOM 2037 C C . GLY A 1 256 ? 12.438 -43.938 -25.625 1 84.06 256 GLY A C 1
ATOM 2038 O O . GLY A 1 256 ? 13.664 -43.938 -25.781 1 84.06 256 GLY A O 1
ATOM 2039 N N . ILE A 1 257 ? 11.711 -44.969 -25.969 1 84.81 257 ILE A N 1
ATOM 2040 C CA . ILE A 1 257 ? 12.312 -46.188 -26.547 1 84.81 257 ILE A CA 1
ATOM 2041 C C . ILE A 1 257 ? 11.688 -46.469 -27.906 1 84.81 257 ILE A C 1
ATOM 2043 O O . ILE A 1 257 ? 12.25 -46.125 -28.953 1 84.81 257 ILE A O 1
ATOM 2047 N N . ASN A 1 258 ? 10.539 -47.094 -27.891 1 85.75 258 ASN A N 1
ATOM 2048 C CA . ASN A 1 258 ? 9.922 -47.406 -29.156 1 85.75 258 ASN A CA 1
ATOM 2049 C C . ASN A 1 258 ? 8.406 -47.25 -29.109 1 85.75 258 ASN A C 1
ATOM 2051 O O . ASN A 1 258 ? 7.738 -47.25 -30.141 1 85.75 258 ASN A O 1
ATOM 2055 N N . GLY A 1 259 ? 7.938 -47.062 -27.938 1 88.06 259 GLY A N 1
ATOM 2056 C CA . GLY A 1 259 ? 6.492 -46.969 -27.797 1 88.06 259 GLY A CA 1
ATOM 2057 C C . GLY A 1 259 ? 5.957 -45.594 -28.047 1 88.06 259 GLY A C 1
ATOM 2058 O O . GLY A 1 259 ? 6.516 -44.594 -27.547 1 88.06 259 GLY A O 1
ATOM 2059 N N . VAL A 1 260 ? 4.848 -45.5 -28.875 1 92.81 260 VAL A N 1
ATOM 2060 C CA . VAL A 1 260 ? 4.199 -44.25 -29.172 1 92.81 260 VAL A CA 1
ATOM 2061 C C . VAL A 1 260 ? 2.684 -44.375 -29.031 1 92.81 260 VAL A C 1
ATOM 2063 O O . VAL A 1 260 ? 2.117 -45.406 -29.422 1 92.81 260 VAL A O 1
ATOM 2066 N N . SER A 1 261 ? 2.119 -43.469 -28.375 1 92.5 261 SER A N 1
ATOM 2067 C CA . SER A 1 261 ? 0.664 -43.406 -28.297 1 92.5 261 SER A CA 1
ATOM 2068 C C . SER A 1 261 ? 0.142 -42.031 -28.688 1 92.5 261 SER A C 1
ATOM 2070 O O . SER A 1 261 ? 0.747 -41.031 -28.344 1 92.5 261 SER A O 1
ATOM 2072 N N . ILE A 1 262 ? -0.882 -42.031 -29.453 1 93.25 262 ILE A N 1
ATOM 2073 C CA . ILE A 1 262 ? -1.503 -40.781 -29.906 1 93.25 262 ILE A CA 1
ATOM 2074 C C . ILE A 1 262 ? -2.971 -40.781 -29.484 1 93.25 262 ILE A C 1
ATOM 2076 O O . ILE A 1 262 ? -3.717 -41.719 -29.766 1 93.25 262 ILE A O 1
ATOM 2080 N N . GLU A 1 263 ? -3.295 -39.75 -28.781 1 90.56 263 GLU A N 1
ATOM 2081 C CA . GLU A 1 263 ? -4.68 -39.531 -28.391 1 90.56 263 GLU A CA 1
ATOM 2082 C C . GLU A 1 263 ? -5.27 -38.312 -29.078 1 90.56 263 GLU A C 1
ATOM 2084 O O . GLU A 1 263 ? -4.672 -37.219 -29.047 1 90.56 263 GLU A O 1
ATOM 2089 N N . VAL A 1 264 ? -6.344 -38.5 -29.703 1 86.25 264 VAL A N 1
ATOM 2090 C CA . VAL A 1 264 ? -6.945 -37.375 -30.422 1 86.25 264 VAL A CA 1
ATOM 2091 C C . VAL A 1 264 ? -8.32 -37.062 -29.844 1 86.25 264 VAL A C 1
ATOM 2093 O O . VAL A 1 264 ? -8.961 -37.938 -29.25 1 86.25 264 VAL A O 1
ATOM 2096 N N . ASN A 1 265 ? -8.578 -35.844 -30.047 1 76.12 265 ASN A N 1
ATOM 2097 C CA . ASN A 1 265 ? -9.898 -35.375 -29.609 1 76.12 265 ASN A CA 1
ATOM 2098 C C . ASN A 1 265 ? -11.008 -35.938 -30.484 1 76.12 265 ASN A C 1
ATOM 2100 O O . ASN A 1 265 ? -10.781 -36.25 -31.656 1 76.12 265 ASN A O 1
ATOM 2104 N N . ARG A 1 266 ? -12.078 -36.031 -30.016 1 69.44 266 ARG A N 1
ATOM 2105 C CA . ARG A 1 266 ? -13.227 -36.625 -30.703 1 69.44 266 ARG A CA 1
ATOM 2106 C C . ARG A 1 266 ? -13.656 -35.75 -31.875 1 69.44 266 ARG A C 1
ATOM 2108 O O . ARG A 1 266 ? -14.344 -36.219 -32.781 1 69.44 266 ARG A O 1
ATOM 2115 N N . ILE A 1 267 ? -13.141 -34.531 -31.844 1 65.5 267 ILE A N 1
ATOM 2116 C CA . ILE A 1 267 ? -13.477 -33.594 -32.938 1 65.5 267 ILE A CA 1
ATOM 2117 C C . ILE A 1 267 ? -12.953 -34.156 -34.25 1 65.5 267 ILE A C 1
ATOM 2119 O O . ILE A 1 267 ? -13.461 -33.812 -35.312 1 65.5 267 ILE A O 1
ATOM 2123 N N . TYR A 1 268 ? -12.094 -35.094 -34.125 1 73.62 268 TYR A N 1
ATOM 2124 C CA . TYR A 1 268 ? -11.484 -35.625 -35.344 1 73.62 268 TYR A CA 1
ATOM 2125 C C . TYR A 1 268 ? -12.195 -36.875 -35.812 1 73.62 268 TYR A C 1
ATOM 2127 O O . TYR A 1 268 ? -11.852 -37.438 -36.875 1 73.62 268 TYR A O 1
ATOM 2135 N N . GLN A 1 269 ? -13.195 -37.219 -35.031 1 72.06 269 GLN A N 1
ATOM 2136 C CA . GLN A 1 269 ? -13.922 -38.406 -35.469 1 72.06 269 GLN A CA 1
ATOM 2137 C C . GLN A 1 269 ? -14.773 -38.125 -36.688 1 72.06 269 GLN A C 1
ATOM 2139 O O . GLN A 1 269 ? -15.539 -37.156 -36.719 1 72.06 269 GLN A O 1
ATOM 2144 N N . ALA A 1 270 ? -14.438 -38.688 -37.875 1 62.88 270 ALA A N 1
ATOM 2145 C CA . ALA A 1 270 ? -15.008 -38.438 -39.219 1 62.88 270 ALA A CA 1
ATOM 2146 C C . ALA A 1 270 ? -16.516 -38.656 -39.219 1 62.88 270 ALA A C 1
ATOM 2148 O O . ALA A 1 270 ? -17 -39.656 -38.719 1 62.88 270 ALA A O 1
ATOM 2149 N N . ALA A 1 271 ? -17.516 -37.75 -39.188 1 53.12 271 ALA A N 1
ATOM 2150 C CA . ALA A 1 271 ? -18.953 -38 -39.312 1 53.12 271 ALA A CA 1
ATOM 2151 C C . ALA A 1 271 ? -19.328 -38.281 -40.781 1 53.12 271 ALA A C 1
ATOM 2153 O O . ALA A 1 271 ? -20.094 -39.219 -41.031 1 53.12 271 ALA A O 1
ATOM 2154 N N . ASP A 1 272 ? -19.078 -37.438 -41.75 1 49.47 272 ASP A N 1
ATOM 2155 C CA . ASP A 1 272 ? -19.672 -37.469 -43.094 1 49.47 272 ASP A CA 1
ATOM 2156 C C . ASP A 1 272 ? -18.625 -37.75 -44.156 1 49.47 272 ASP A C 1
ATOM 2158 O O . ASP A 1 272 ? -18.656 -37.156 -45.25 1 49.47 272 ASP A O 1
ATOM 2162 N N . GLY A 1 273 ? -17.812 -38.781 -44.094 1 53.72 273 GLY A N 1
ATOM 2163 C CA . GLY A 1 273 ? -16.984 -39.25 -45.188 1 53.72 273 GLY A CA 1
ATOM 2164 C C . GLY A 1 273 ? -15.68 -38.469 -45.312 1 53.72 273 GLY A C 1
ATOM 2165 O O . GLY A 1 273 ? -14.805 -38.844 -46.094 1 53.72 273 GLY A O 1
ATOM 2166 N N . VAL A 1 274 ? -15.609 -37.312 -44.812 1 54.84 274 VAL A N 1
ATOM 2167 C CA . VAL A 1 274 ? -14.367 -36.562 -44.938 1 54.84 274 VAL A CA 1
ATOM 2168 C C . VAL A 1 274 ? -13.438 -36.906 -43.75 1 54.84 274 VAL A C 1
ATOM 2170 O O . VAL A 1 274 ? -13.75 -36.625 -42.594 1 54.84 274 VAL A O 1
ATOM 2173 N N . HIS A 1 275 ? -12.312 -37.625 -44.094 1 60.88 275 HIS A N 1
ATOM 2174 C CA . HIS A 1 275 ? -11.367 -38.125 -43.125 1 60.88 275 HIS A CA 1
ATOM 2175 C C . HIS A 1 275 ? -10.273 -37.094 -42.812 1 60.88 275 HIS A C 1
ATOM 2177 O O . HIS A 1 275 ? -9.5 -36.75 -43.719 1 60.88 275 HIS A O 1
ATOM 2183 N N . SER A 1 276 ? -10.367 -36.594 -41.594 1 73.19 276 SER A N 1
ATOM 2184 C CA . SER A 1 276 ? -9.383 -35.562 -41.219 1 73.19 276 SER A CA 1
ATOM 2185 C C . SER A 1 276 ? -8.07 -36.219 -40.812 1 73.19 276 SER A C 1
ATOM 2187 O O . SER A 1 276 ? -7.027 -35.562 -40.781 1 73.19 276 SER A O 1
ATOM 2189 N N . LEU A 1 277 ? -8.172 -37.531 -40.594 1 84.88 277 LEU A N 1
ATOM 2190 C CA . LEU A 1 277 ? -6.973 -38.219 -40.125 1 84.88 277 LEU A CA 1
ATOM 2191 C C . LEU A 1 277 ? -6.559 -39.312 -41.094 1 84.88 277 LEU A C 1
ATOM 2193 O O . LEU A 1 277 ? -7.406 -40.031 -41.625 1 84.88 277 LEU A O 1
ATOM 2197 N N . ARG A 1 278 ? -5.309 -39.344 -41.469 1 86.75 278 ARG A N 1
ATOM 2198 C CA . AR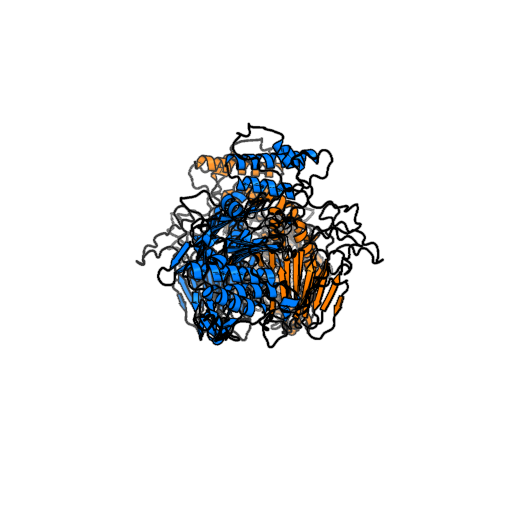G A 1 278 ? -4.715 -40.375 -42.312 1 86.75 278 ARG A CA 1
ATOM 2199 C C . ARG A 1 278 ? -3.398 -40.844 -41.719 1 86.75 278 ARG A C 1
ATOM 2201 O O . ARG A 1 278 ? -2.801 -40.188 -40.875 1 86.75 278 ARG A O 1
ATOM 2208 N N . GLY A 1 279 ? -3.064 -42.125 -42.219 1 91.06 279 GLY A N 1
ATOM 2209 C CA . GLY A 1 279 ? -1.815 -42.688 -41.75 1 91.06 279 GLY A CA 1
ATOM 2210 C C . GLY A 1 279 ? -1.957 -44.125 -41.312 1 91.06 279 GLY A C 1
ATOM 2211 O O . GLY A 1 279 ? -2.996 -44.75 -41.531 1 91.06 279 GLY A O 1
ATOM 2212 N N . LEU A 1 280 ? -0.903 -44.594 -40.594 1 92.62 280 LEU A N 1
ATOM 2213 C CA . LEU A 1 280 ? -0.91 -45.969 -40.125 1 92.62 280 LEU A CA 1
ATOM 2214 C C . LEU A 1 280 ? -1.93 -46.156 -39.031 1 92.62 280 LEU A C 1
ATOM 2216 O O . LEU A 1 280 ? -2.369 -47.281 -38.75 1 92.62 280 LEU A O 1
ATOM 2220 N N . CYS A 1 281 ? -2.297 -45.062 -38.375 1 93.56 281 CYS A N 1
ATOM 2221 C CA . CYS A 1 281 ? -3.227 -45.094 -37.25 1 93.56 281 CYS A CA 1
ATOM 2222 C C . CYS A 1 281 ? -4.672 -45.094 -37.75 1 93.56 281 CYS A C 1
ATOM 2224 O O . CYS A 1 281 ? -5.602 -45.156 -36.938 1 93.56 281 CYS A O 1
ATOM 2226 N N . GLY A 1 282 ? -4.898 -45.062 -39 1 89.69 282 GLY A N 1
ATOM 2227 C CA . GLY A 1 282 ? -6.242 -45.156 -39.531 1 89.69 282 GLY A CA 1
ATOM 2228 C C . GLY A 1 282 ? -6.938 -43.781 -39.594 1 89.69 282 GLY A C 1
ATOM 2229 O O . GLY A 1 282 ? -6.324 -42.75 -39.344 1 89.69 282 GLY A O 1
ATOM 2230 N N . ASN A 1 283 ? -8.195 -43.75 -39.938 1 87.69 283 ASN A N 1
ATOM 2231 C CA . ASN A 1 283 ? -8.914 -42.531 -40.25 1 87.69 283 ASN A CA 1
ATOM 2232 C C . ASN A 1 283 ? -9.883 -42.156 -39.125 1 87.69 283 ASN A C 1
ATOM 2234 O O . ASN A 1 283 ? -10.531 -41.125 -39.156 1 87.69 283 ASN A O 1
ATOM 2238 N N . TYR A 1 284 ? -10.008 -42.875 -38.156 1 87.94 284 TYR A N 1
ATOM 2239 C CA . TYR A 1 284 ? -10.844 -42.625 -36.969 1 87.94 284 TYR A CA 1
ATOM 2240 C C . TYR A 1 284 ? -12.273 -42.312 -37.406 1 87.94 284 TYR A C 1
ATOM 2242 O O . TYR A 1 284 ? -12.828 -41.281 -37.031 1 87.94 284 TYR A O 1
ATOM 2250 N N . ASP A 1 285 ? -12.992 -43.125 -38.062 1 83.31 285 ASP A N 1
ATOM 2251 C CA . ASP A 1 285 ? -14.383 -42.938 -38.5 1 83.31 285 ASP A CA 1
ATOM 2252 C C . ASP A 1 285 ? -15.273 -44.031 -37.875 1 83.31 285 ASP A C 1
ATOM 2254 O O . ASP A 1 285 ? -16.328 -44.344 -38.438 1 83.31 285 ASP A O 1
ATOM 2258 N N . ASN A 1 286 ? -14.836 -44.688 -36.938 1 82 286 ASN A N 1
ATOM 2259 C CA . ASN A 1 286 ? -15.562 -45.688 -36.188 1 82 286 ASN A CA 1
ATOM 2260 C C . ASN A 1 286 ? -15.781 -46.969 -37 1 82 286 ASN A C 1
ATOM 2262 O O . ASN A 1 286 ? -16.672 -47.75 -36.688 1 82 286 ASN A O 1
ATOM 2266 N N . ASP A 1 287 ? -15.039 -47.094 -38.094 1 84.56 287 ASP A N 1
ATOM 2267 C CA . ASP A 1 287 ? -15.039 -48.312 -38.906 1 84.56 287 ASP A CA 1
ATOM 2268 C C . ASP A 1 287 ? -13.625 -48.844 -39.062 1 84.56 287 ASP A C 1
ATOM 2270 O O . ASP A 1 287 ? -12.828 -48.312 -39.844 1 84.56 287 ASP A O 1
ATOM 2274 N N . HIS A 1 288 ? -13.398 -49.875 -38.375 1 85.62 288 HIS A N 1
ATOM 2275 C CA . HIS A 1 288 ? -12.055 -50.438 -38.406 1 85.62 288 HIS A CA 1
ATOM 2276 C C . HIS A 1 288 ? -11.758 -51.094 -39.75 1 85.62 288 HIS A C 1
ATOM 2278 O O . HIS A 1 288 ? -10.594 -51.344 -40.062 1 85.62 288 HIS A O 1
ATOM 2284 N N . ARG A 1 289 ? -12.812 -51.375 -40.656 1 84.31 289 ARG A N 1
ATOM 2285 C CA . ARG A 1 289 ? -12.672 -52.125 -41.906 1 84.31 289 ARG A CA 1
ATOM 2286 C C . ARG A 1 289 ? -11.961 -51.281 -42.969 1 84.31 289 ARG A C 1
ATOM 2288 O O . ARG A 1 289 ? -11.336 -51.844 -43.875 1 84.31 289 ARG A O 1
ATOM 2295 N N . ASN A 1 290 ? -11.969 -50.094 -42.75 1 84.19 290 ASN A N 1
ATOM 2296 C CA . ASN A 1 290 ? -11.391 -49.25 -43.781 1 84.19 290 ASN A CA 1
ATOM 2297 C C . ASN A 1 290 ? -10.109 -48.562 -43.281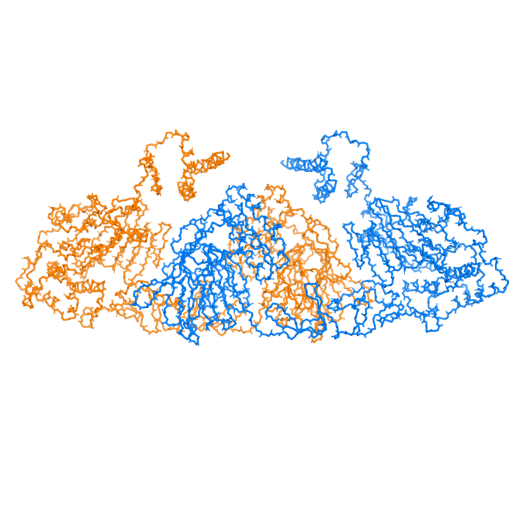 1 84.19 290 ASN A C 1
ATOM 2299 O O . ASN A 1 290 ? -9.617 -47.656 -43.938 1 84.19 290 ASN A O 1
ATOM 2303 N N . ASP A 1 291 ? -9.609 -49.062 -42.219 1 88.06 291 ASP A N 1
ATOM 2304 C CA . ASP A 1 291 ? -8.414 -48.438 -41.656 1 88.06 291 ASP A CA 1
ATOM 2305 C C . ASP A 1 291 ? -7.188 -48.719 -42.531 1 88.06 291 ASP A C 1
ATOM 2307 O O . ASP A 1 291 ? -6.195 -48 -42.469 1 88.06 291 ASP A O 1
ATOM 2311 N N . LEU A 1 292 ? -7.18 -49.75 -43.25 1 88.75 292 LEU A N 1
ATOM 2312 C CA . LEU A 1 292 ? -6.051 -50.094 -44.094 1 88.75 292 LEU A CA 1
ATOM 2313 C C . LEU A 1 292 ? -6.258 -49.594 -45.531 1 88.75 292 LEU A C 1
ATOM 2315 O O . LEU A 1 292 ? -5.492 -49.969 -46.406 1 88.75 292 LEU A O 1
ATOM 2319 N N . ASP A 1 293 ? -7.285 -48.906 -45.719 1 84.56 293 ASP A N 1
ATOM 2320 C CA . ASP A 1 293 ? -7.59 -48.312 -47 1 84.56 293 ASP A CA 1
ATOM 2321 C C . ASP A 1 293 ? -7.703 -49.344 -48.094 1 84.56 293 ASP A C 1
ATOM 2323 O O . ASP A 1 293 ? -7.277 -49.125 -49.219 1 84.56 293 ASP A O 1
ATOM 2327 N N . GLY A 1 294 ? -8.102 -50.5 -47.75 1 81.56 294 GLY A N 1
ATOM 2328 C CA . GLY A 1 294 ? -8.258 -51.562 -48.719 1 81.56 294 GLY A CA 1
ATOM 2329 C C . GLY A 1 294 ? -6.941 -52.156 -49.188 1 81.56 294 GLY A C 1
ATOM 2330 O O . GLY A 1 294 ? -6.906 -52.906 -50.156 1 81.56 294 GLY A O 1
ATOM 2331 N N . LEU A 1 295 ? -5.934 -51.812 -48.562 1 84.81 295 LEU A N 1
ATOM 2332 C CA . LEU A 1 295 ? -4.602 -52.281 -48.938 1 84.81 295 LEU A CA 1
ATOM 2333 C C . LEU A 1 295 ? -4.113 -53.375 -47.969 1 84.81 295 LEU A C 1
ATOM 2335 O O . LEU A 1 295 ? -4.629 -53.5 -46.875 1 84.81 295 LEU A O 1
ATOM 2339 N N . ALA A 1 296 ? -3.18 -54.156 -48.562 1 80.62 296 ALA A N 1
ATOM 2340 C CA . ALA A 1 296 ? -2.449 -55.062 -47.656 1 80.62 296 ALA A CA 1
ATOM 2341 C C . ALA A 1 296 ? -1.559 -54.25 -46.688 1 80.62 296 ALA A C 1
ATOM 2343 O O . ALA A 1 296 ? -1.188 -53.125 -47 1 80.62 296 ALA A O 1
ATOM 2344 N N . VAL A 1 297 ? -1.298 -54.812 -45.594 1 86.06 297 VAL A N 1
ATOM 2345 C CA . VAL A 1 297 ? -0.555 -54.125 -44.531 1 86.06 297 VAL A CA 1
ATOM 2346 C C . VAL A 1 297 ? 0.775 -53.625 -45.062 1 86.06 297 VAL A C 1
ATOM 2348 O O . VAL A 1 297 ? 1.171 -52.469 -44.781 1 86.06 297 VAL A O 1
ATOM 2351 N N . ALA A 1 298 ? 1.457 -54.406 -45.844 1 82.44 298 ALA A N 1
ATOM 2352 C CA . ALA A 1 298 ? 2.75 -54 -46.406 1 82.44 298 ALA A CA 1
ATOM 2353 C C . ALA A 1 298 ? 2.602 -52.844 -47.375 1 82.44 298 ALA A C 1
ATOM 2355 O O . ALA A 1 298 ? 3.455 -51.938 -47.406 1 82.44 298 ALA A O 1
ATOM 2356 N N . ASP A 1 299 ? 1.521 -52.875 -48.094 1 83.94 299 ASP A N 1
ATOM 2357 C CA . ASP A 1 299 ? 1.28 -51.781 -49.062 1 83.94 299 ASP A CA 1
ATOM 2358 C C . ASP A 1 299 ? 0.917 -50.5 -48.344 1 83.94 299 ASP A C 1
ATOM 2360 O O . ASP A 1 299 ? 1.287 -49.406 -48.781 1 83.94 299 ASP A O 1
ATOM 2364 N N . LEU A 1 300 ? 0.225 -50.688 -47.312 1 88.75 300 LEU A N 1
ATOM 2365 C CA . LEU A 1 300 ? -0.123 -49.5 -46.531 1 88.75 300 LEU A CA 1
ATOM 2366 C C . LEU A 1 300 ? 1.125 -48.844 -45.938 1 88.75 300 LEU A C 1
ATOM 2368 O O . LEU A 1 300 ? 1.272 -47.625 -45.969 1 88.75 300 LEU A O 1
ATOM 2372 N N . ALA A 1 301 ? 1.977 -49.656 -45.312 1 87.5 301 ALA A N 1
ATOM 2373 C CA . ALA A 1 301 ? 3.221 -49.156 -44.75 1 87.5 301 ALA A CA 1
ATOM 2374 C C . ALA A 1 301 ? 4.062 -48.438 -45.781 1 87.5 301 ALA A C 1
ATOM 2376 O O . ALA A 1 301 ? 4.711 -47.438 -45.5 1 87.5 301 ALA A O 1
ATOM 2377 N N . GLY A 1 302 ? 4.047 -49 -46.969 1 83 302 GLY A N 1
ATOM 2378 C CA . GLY A 1 302 ? 4.762 -48.375 -48.094 1 83 302 GLY A CA 1
ATOM 2379 C C . GLY A 1 302 ? 4.164 -47.031 -48.5 1 83 302 GLY A C 1
ATOM 2380 O O . GLY A 1 302 ? 4.891 -46.125 -48.875 1 83 302 GLY A O 1
ATOM 2381 N N . LYS A 1 303 ? 2.875 -46.969 -48.438 1 87.19 303 LYS A N 1
ATOM 2382 C CA . LYS A 1 303 ? 2.162 -45.781 -48.844 1 87.19 303 LYS A CA 1
ATOM 2383 C C . LYS A 1 303 ? 2.523 -44.594 -47.938 1 87.19 303 LYS A C 1
ATOM 2385 O O . LYS A 1 303 ? 2.662 -43.469 -48.375 1 87.19 303 LYS A O 1
ATOM 2390 N N . TYR A 1 304 ? 2.752 -44.875 -46.688 1 89.75 304 TYR A N 1
ATOM 2391 C CA . TYR A 1 304 ? 2.947 -43.781 -45.75 1 89.75 304 TYR A CA 1
ATOM 2392 C C . TYR A 1 304 ? 4.414 -43.656 -45.344 1 89.75 304 TYR A C 1
ATOM 2394 O O . TYR A 1 304 ? 4.746 -42.969 -44.375 1 89.75 304 TYR A O 1
ATOM 2402 N N . LYS A 1 305 ? 5.227 -44.281 -46.031 1 87.38 305 LYS A N 1
ATOM 2403 C CA . LYS A 1 305 ? 6.668 -44.125 -45.875 1 87.38 305 LYS A CA 1
ATOM 2404 C C . LYS A 1 305 ? 7.125 -42.75 -46.344 1 87.38 305 LYS A C 1
ATOM 2406 O O . LYS A 1 305 ? 6.641 -42.25 -47.375 1 87.38 305 LYS A O 1
ATOM 2411 N N . PHE A 1 306 ? 7.879 -42.125 -45.469 1 79.94 306 PHE A N 1
ATOM 2412 C CA . PHE A 1 306 ? 8.438 -40.844 -45.906 1 79.94 306 PHE A CA 1
ATOM 2413 C C . PHE A 1 306 ? 9.352 -41.031 -47.094 1 79.94 306 PHE A C 1
ATOM 2415 O O . PHE A 1 306 ? 10.125 -41.969 -47.156 1 79.94 306 PHE A O 1
ATOM 2422 N N . PRO A 1 307 ? 9.062 -40.188 -48.031 1 70.19 307 PRO A N 1
ATOM 2423 C CA . PRO A 1 307 ? 9.828 -40.312 -49.281 1 70.19 307 PRO A CA 1
ATOM 2424 C C . PRO A 1 307 ? 11.328 -40.125 -49.062 1 70.19 307 PRO A C 1
ATOM 2426 O O . PRO A 1 307 ? 12.117 -40.344 -50 1 70.19 307 PRO A O 1
ATOM 2429 N N . GLU A 1 308 ? 11.75 -39.875 -47.938 1 60.97 308 GLU A N 1
ATOM 2430 C CA . GLU A 1 308 ? 13.164 -39.531 -47.844 1 60.97 308 GLU A CA 1
ATOM 2431 C C . GLU A 1 308 ? 14.023 -40.781 -47.719 1 60.97 308 GLU A C 1
ATOM 2433 O O . GLU A 1 308 ? 13.75 -41.656 -46.906 1 60.97 308 GLU A O 1
ATOM 2438 N N . GLY A 1 309 ? 15.07 -41 -48.594 1 59.03 309 GLY A N 1
ATOM 2439 C CA . GLY A 1 309 ? 16.281 -41.812 -48.594 1 59.03 309 GLY A CA 1
ATOM 2440 C C . GLY A 1 309 ? 16.016 -43.25 -49.031 1 59.03 309 GLY A C 1
ATOM 2441 O O . GLY A 1 309 ? 14.898 -43.594 -49.406 1 59.03 309 GLY A O 1
ATOM 2442 N N . ARG A 1 310 ? 17.031 -44.156 -49.219 1 63.88 310 ARG A N 1
ATOM 2443 C CA . ARG A 1 310 ? 17.156 -45.531 -49.719 1 63.88 310 ARG A CA 1
ATOM 2444 C C . ARG A 1 310 ? 16.734 -46.562 -48.688 1 63.88 310 ARG A C 1
ATOM 2446 O O . ARG A 1 310 ? 17.5 -47.469 -48.344 1 63.88 310 ARG A O 1
ATOM 2453 N N . CYS A 1 311 ? 15.477 -46.25 -48 1 73.12 311 CYS A N 1
ATOM 2454 C CA . CYS A 1 311 ? 15.102 -47.281 -47.031 1 73.12 311 CYS A CA 1
ATOM 2455 C C . CYS A 1 311 ? 14.344 -48.406 -47.719 1 73.12 311 CYS A C 1
ATOM 2457 O O . CYS A 1 311 ? 13.438 -48.156 -48.531 1 73.12 311 CYS A O 1
ATOM 2459 N N . GLN A 1 312 ? 14.922 -49.594 -47.656 1 71.94 312 GLN A N 1
ATOM 2460 C CA . GLN A 1 312 ? 14.289 -50.781 -48.25 1 71.94 312 GLN A CA 1
ATOM 2461 C C . GLN A 1 312 ? 13.367 -51.469 -47.25 1 71.94 312 GLN A C 1
ATOM 2463 O O . GLN A 1 312 ? 13.688 -51.531 -46.062 1 71.94 312 GLN A O 1
ATOM 2468 N N . PRO A 1 313 ? 12.148 -51.719 -47.781 1 69.12 313 PRO A N 1
ATOM 2469 C CA . PRO A 1 313 ? 11.258 -52.469 -46.875 1 69.12 313 PRO A CA 1
ATOM 2470 C C . PRO A 1 313 ? 11.844 -53.781 -46.438 1 69.12 313 PRO A C 1
ATOM 2472 O O . PRO A 1 313 ? 12.789 -54.281 -47.062 1 69.12 313 PRO A O 1
ATOM 2475 N N . MET A 1 314 ? 11.391 -54.25 -45.375 1 71.44 314 MET A N 1
ATOM 2476 C CA . MET A 1 314 ? 11.906 -55.5 -44.875 1 71.44 314 MET A CA 1
ATOM 2477 C C . MET A 1 314 ? 11.547 -56.656 -45.781 1 71.44 314 MET A C 1
ATOM 2479 O O . MET A 1 314 ? 10.539 -56.594 -46.5 1 71.44 314 MET A O 1
ATOM 2483 N N . ASP A 1 315 ? 12.336 -57.625 -45.781 1 73.81 315 ASP A N 1
ATOM 2484 C CA . ASP A 1 315 ? 12.109 -58.844 -46.562 1 73.81 315 ASP A CA 1
ATOM 2485 C C . ASP A 1 315 ? 10.812 -59.531 -46.125 1 73.81 315 ASP A C 1
ATOM 2487 O O . ASP A 1 315 ? 10.352 -59.312 -45 1 73.81 315 ASP A O 1
ATOM 2491 N N . ALA A 1 316 ? 10.234 -60.156 -47 1 70.12 316 ALA A N 1
ATOM 2492 C CA . ALA A 1 316 ? 8.945 -60.812 -46.812 1 70.12 316 ALA A CA 1
ATOM 2493 C C . ALA A 1 316 ? 8.969 -61.719 -45.594 1 70.12 316 ALA A C 1
ATOM 2495 O O . ALA A 1 316 ? 7.949 -61.875 -44.906 1 70.12 316 ALA A O 1
ATOM 2496 N N . GLN A 1 317 ? 10.172 -62.281 -45.312 1 76.62 317 GLN A N 1
ATOM 2497 C CA . GLN A 1 317 ? 10.273 -63.188 -44.188 1 76.62 317 GLN A CA 1
ATOM 2498 C C . GLN A 1 317 ? 9.969 -62.469 -42.875 1 76.62 317 GLN A C 1
ATOM 2500 O O . GLN A 1 317 ? 9.539 -63.125 -41.906 1 76.62 317 GLN A O 1
ATOM 2505 N N . PHE A 1 318 ? 10.141 -61.25 -42.906 1 77.88 318 PHE A N 1
ATOM 2506 C CA . PHE A 1 318 ? 9.961 -60.5 -41.688 1 77.88 318 PHE A CA 1
ATOM 2507 C C . PHE A 1 318 ? 8.523 -60.031 -41.531 1 77.88 318 PHE A C 1
ATOM 2509 O O . PHE A 1 318 ? 8.109 -59.562 -40.469 1 77.88 318 PHE A O 1
ATOM 2516 N N . ILE A 1 319 ? 7.727 -60.125 -42.562 1 78.06 319 ILE A N 1
ATOM 2517 C CA . ILE A 1 319 ? 6.332 -59.688 -42.531 1 78.06 319 ILE A CA 1
ATOM 2518 C C . ILE A 1 319 ? 5.492 -60.719 -41.75 1 78.06 319 ILE A C 1
ATOM 2520 O O . ILE A 1 319 ? 4.605 -60.344 -41 1 78.06 319 ILE A O 1
ATOM 2524 N N . VAL A 1 320 ? 5.828 -62 -41.969 1 79.5 320 VAL A N 1
ATOM 2525 C CA . VAL A 1 320 ? 5.223 -63.094 -41.219 1 79.5 320 VAL A CA 1
ATOM 2526 C C . VAL A 1 320 ? 6.312 -63.906 -40.531 1 79.5 320 VAL A C 1
ATOM 2528 O O . VAL A 1 320 ? 6.555 -65.062 -40.906 1 79.5 320 VAL A O 1
ATOM 2531 N N . PRO A 1 321 ? 6.793 -63.406 -39.531 1 86 321 PRO A N 1
ATOM 2532 C CA . PRO A 1 321 ? 8.016 -63.969 -38.969 1 86 321 PRO A CA 1
ATOM 2533 C C . PRO A 1 321 ? 7.793 -65.312 -38.312 1 86 321 PRO A C 1
ATOM 2535 O O . PRO A 1 321 ? 8.703 -66.125 -38.281 1 86 321 PRO A O 1
ATOM 2538 N N . PHE A 1 322 ? 6.652 -65.625 -37.844 1 85.5 322 PHE A N 1
ATOM 2539 C CA . PHE A 1 322 ? 6.398 -66.875 -37.156 1 85.5 322 PHE A CA 1
ATOM 2540 C C . PHE A 1 322 ? 6.629 -68.062 -38.062 1 85.5 322 PHE A C 1
ATOM 2542 O O . PHE A 1 322 ? 7.227 -69.062 -37.656 1 85.5 322 PHE A O 1
ATOM 2549 N N . SER A 1 323 ? 6.211 -67.938 -39.312 1 82.06 323 SER A N 1
ATOM 2550 C CA . SER A 1 323 ? 6.312 -69 -40.281 1 82.06 323 SER A CA 1
ATOM 2551 C C . SER A 1 323 ? 7.762 -69.25 -40.656 1 82.06 323 SER A C 1
ATOM 2553 O O . SER A 1 323 ? 8.102 -70.375 -41.125 1 82.06 323 SER A O 1
ATOM 2555 N N . SER A 1 324 ? 8.562 -68.312 -40.438 1 85.06 324 SER A N 1
ATOM 2556 C CA . SER A 1 324 ? 9.961 -68.438 -40.844 1 85.06 324 SER A CA 1
ATOM 2557 C C . SER A 1 324 ? 10.82 -69 -39.719 1 85.06 324 SER A C 1
ATOM 2559 O O . SER A 1 324 ? 12.016 -69.25 -39.875 1 85.06 324 SER A O 1
ATOM 2561 N N . LEU A 1 325 ? 10.234 -69.375 -38.656 1 89.75 325 LEU A N 1
ATOM 2562 C CA . LEU A 1 325 ? 10.969 -69.875 -37.5 1 89.75 325 LEU A CA 1
ATOM 2563 C C . LEU A 1 325 ? 11.07 -71.375 -37.562 1 89.75 325 LEU A C 1
ATOM 2565 O O . LEU A 1 325 ? 10.273 -72.062 -38.25 1 89.75 325 LEU A O 1
ATOM 2569 N N . SER A 1 326 ? 12.031 -71.938 -36.875 1 90.06 326 SER A N 1
ATOM 2570 C CA . SER A 1 326 ? 12.148 -73.375 -36.719 1 90.06 326 SER A CA 1
ATOM 2571 C C . SER A 1 326 ? 11.062 -73.938 -35.781 1 90.06 326 SER A C 1
ATOM 2573 O O . SER A 1 326 ? 10.391 -73.188 -35.094 1 90.06 326 SER A O 1
ATOM 2575 N N . ASP A 1 327 ? 10.867 -75.188 -35.781 1 85.88 327 ASP A N 1
ATOM 2576 C CA . ASP A 1 327 ? 9.836 -75.812 -34.969 1 85.88 327 ASP A CA 1
ATOM 2577 C C . ASP A 1 327 ? 10.086 -75.562 -33.469 1 85.88 327 ASP A C 1
ATOM 2579 O O . ASP A 1 327 ? 9.148 -75.312 -32.719 1 85.88 327 ASP A O 1
ATOM 2583 N N . VAL A 1 328 ? 11.375 -75.625 -33.188 1 88.69 328 VAL A N 1
ATOM 2584 C CA . VAL A 1 328 ? 11.727 -75.438 -31.781 1 88.69 328 VAL A CA 1
ATOM 2585 C C . VAL A 1 328 ? 11.438 -73.938 -31.391 1 88.69 328 VAL A C 1
ATOM 2587 O O . VAL A 1 328 ? 10.898 -73.688 -30.312 1 88.69 328 VAL A O 1
ATOM 2590 N N . GLN A 1 329 ? 11.781 -73.125 -32.25 1 90.19 329 GLN A N 1
ATOM 2591 C CA . GLN A 1 329 ? 11.562 -71.688 -32 1 90.19 329 GLN A CA 1
ATOM 2592 C C . GLN A 1 329 ? 10.078 -71.375 -31.953 1 90.19 329 GLN A C 1
ATOM 2594 O O . GLN A 1 329 ? 9.641 -70.562 -31.141 1 90.19 329 GLN A O 1
ATOM 2599 N N . GLN A 1 330 ? 9.266 -71.938 -32.75 1 88.38 330 GLN A N 1
ATOM 2600 C CA . GLN A 1 330 ? 7.824 -71.75 -32.75 1 88.38 330 GLN A CA 1
ATOM 2601 C C . GLN A 1 330 ? 7.195 -72.188 -31.453 1 88.38 330 GLN A C 1
ATOM 2603 O O . GLN A 1 330 ? 6.289 -71.562 -30.922 1 88.38 330 GLN A O 1
ATOM 2608 N N . SER A 1 331 ? 7.75 -73.312 -31.047 1 86.56 331 SER A N 1
ATOM 2609 C CA . SER A 1 331 ? 7.23 -73.875 -29.797 1 86.56 331 SER A CA 1
ATOM 2610 C C . SER A 1 331 ? 7.555 -72.938 -28.625 1 86.56 331 SER A C 1
ATOM 2612 O O . SER A 1 331 ? 6.738 -72.75 -27.719 1 86.56 331 SER A O 1
ATOM 2614 N N . GLU A 1 332 ? 8.68 -72.312 -28.688 1 87.25 332 GLU A N 1
ATOM 2615 C CA . GLU A 1 332 ? 9.078 -71.375 -27.656 1 87.25 332 GLU A CA 1
ATOM 2616 C C . GLU A 1 332 ? 8.172 -70.188 -27.656 1 87.25 332 GLU A C 1
ATOM 2618 O O . GLU A 1 332 ? 7.742 -69.688 -26.594 1 87.25 332 GLU A O 1
ATOM 2623 N N . VAL A 1 333 ? 7.902 -69.562 -28.781 1 89.38 333 VAL A N 1
ATOM 2624 C CA . VAL A 1 333 ? 7.051 -68.438 -28.922 1 89.38 333 VAL A CA 1
ATOM 2625 C C . VAL A 1 333 ? 5.629 -68.75 -28.484 1 89.38 333 VAL A C 1
ATOM 2627 O O . VAL A 1 333 ? 4.992 -67.938 -27.766 1 89.38 333 VAL A O 1
ATOM 2630 N N . ARG A 1 334 ? 5.137 -69.938 -28.844 1 85.38 334 ARG A N 1
ATOM 2631 C CA . ARG A 1 334 ? 3.795 -70.375 -28.469 1 85.38 334 ARG A CA 1
ATOM 2632 C C . ARG A 1 334 ? 3.652 -70.438 -26.953 1 85.38 334 ARG A C 1
ATOM 2634 O O . ARG A 1 334 ? 2.658 -70 -26.391 1 85.38 334 ARG A O 1
ATOM 2641 N N . THR A 1 335 ? 4.656 -71 -26.406 1 85.25 335 THR A N 1
ATOM 2642 C CA . THR A 1 335 ? 4.609 -71.125 -24.969 1 85.25 335 THR A CA 1
ATOM 2643 C C . THR A 1 335 ? 4.637 -69.812 -24.266 1 85.25 335 THR A C 1
ATOM 2645 O O . THR A 1 335 ? 3.828 -69.562 -23.375 1 85.25 335 THR A O 1
ATOM 2648 N N . ALA A 1 336 ? 5.562 -69 -24.641 1 88.62 336 ALA A N 1
ATOM 2649 C CA . ALA A 1 336 ? 5.719 -67.688 -24 1 88.62 336 ALA A CA 1
ATOM 2650 C C . ALA A 1 336 ? 4.457 -66.875 -24.156 1 88.62 336 ALA A C 1
ATOM 2652 O O . ALA A 1 336 ? 3.969 -66.25 -23.188 1 88.62 336 ALA A O 1
ATOM 2653 N N . CYS A 1 337 ? 3.854 -66.688 -25.312 1 89.88 337 CYS A N 1
ATOM 2654 C CA . CYS A 1 337 ? 2.699 -65.875 -25.578 1 89.88 337 CYS A CA 1
ATOM 2655 C C . CYS A 1 337 ? 1.426 -66.438 -25.016 1 89.88 337 CYS A C 1
ATOM 2657 O O . CYS A 1 337 ? 0.519 -65.75 -24.594 1 89.88 337 CYS A O 1
ATOM 2659 N N . ASN A 1 338 ? 1.376 -67.75 -24.953 1 85.88 338 ASN A N 1
ATOM 2660 C CA . ASN A 1 338 ? 0.24 -68.375 -24.297 1 85.88 338 ASN A CA 1
ATOM 2661 C C . ASN A 1 338 ? 0.269 -68.125 -22.781 1 85.88 338 ASN A C 1
ATOM 2663 O O . ASN A 1 338 ? -0.778 -68 -22.156 1 85.88 338 ASN A O 1
ATOM 2667 N N . ASP A 1 339 ? 1.459 -68.25 -22.25 1 86.94 339 ASP A N 1
ATOM 2668 C CA . ASP A 1 339 ? 1.594 -67.938 -20.828 1 86.94 339 ASP A CA 1
ATOM 2669 C C . ASP A 1 339 ? 1.142 -66.5 -20.531 1 86.94 339 ASP A C 1
ATOM 2671 O O . ASP A 1 339 ? 0.511 -66.25 -19.516 1 86.94 339 ASP A O 1
ATOM 2675 N N . PHE A 1 340 ? 1.488 -65.625 -21.359 1 90.5 340 PHE A N 1
ATOM 2676 C CA . PHE A 1 340 ? 1.04 -64.25 -21.234 1 90.5 340 PHE A CA 1
ATOM 2677 C C . PHE A 1 340 ? -0.48 -64.125 -21.297 1 90.5 340 PHE A C 1
ATOM 2679 O O . PHE A 1 340 ? -1.106 -63.5 -20.438 1 90.5 340 PHE A O 1
ATOM 2686 N N . ALA A 1 341 ? -1.049 -64.75 -22.266 1 87.25 341 ALA A N 1
ATOM 2687 C CA . ALA A 1 341 ? -2.49 -64.625 -22.484 1 87.25 341 ALA A CA 1
ATOM 2688 C C . ALA A 1 341 ? -3.262 -65.25 -21.312 1 87.25 341 ALA A C 1
ATOM 2690 O O . ALA A 1 341 ? -4.379 -64.812 -21.016 1 87.25 341 ALA A O 1
ATOM 2691 N N . ARG A 1 342 ? -2.566 -66.188 -20.562 1 84 342 ARG A N 1
ATOM 2692 C CA . ARG A 1 342 ? -3.279 -66.875 -19.5 1 84 342 ARG A CA 1
ATOM 2693 C C . ARG A 1 342 ? -2.766 -66.438 -18.141 1 84 342 ARG A C 1
ATOM 2695 O O . ARG A 1 342 ? -3.154 -67 -17.109 1 84 342 ARG A O 1
ATOM 2702 N N . ASP A 1 343 ? -1.947 -65.562 -18.141 1 87.69 343 ASP A N 1
ATOM 2703 C CA . ASP A 1 343 ? -1.376 -65.188 -16.859 1 87.69 343 ASP A CA 1
ATOM 2704 C C . ASP A 1 343 ? -2.471 -64.75 -15.883 1 87.69 343 ASP A C 1
ATOM 2706 O O . ASP A 1 343 ? -3.287 -63.875 -16.188 1 87.69 343 ASP A O 1
ATOM 2710 N N . PRO A 1 344 ? -2.521 -65.25 -14.75 1 86.81 344 PRO A N 1
ATOM 2711 C CA . PRO A 1 344 ? -3.582 -64.938 -13.781 1 86.81 344 PRO A CA 1
ATOM 2712 C C . PRO A 1 344 ? -3.57 -63.5 -13.297 1 86.81 344 PRO A C 1
ATOM 2714 O O . PRO A 1 344 ? -4.594 -63 -12.828 1 86.81 344 PRO A O 1
ATOM 2717 N N . ILE A 1 345 ? -2.566 -62.875 -13.406 1 88.12 345 ILE A N 1
ATOM 2718 C CA . ILE A 1 345 ? -2.455 -61.5 -12.922 1 88.12 345 ILE A CA 1
ATOM 2719 C C . ILE A 1 345 ? -3.4 -60.594 -13.703 1 88.12 345 ILE A C 1
ATOM 2721 O O . ILE A 1 345 ? -3.869 -59.594 -13.188 1 88.12 345 ILE A O 1
ATOM 2725 N N . PHE A 1 346 ? -3.736 -61 -14.977 1 89.62 346 PHE A N 1
ATOM 2726 C CA . PHE A 1 346 ? -4.57 -60.156 -15.836 1 89.62 346 PHE A CA 1
ATOM 2727 C C . PHE A 1 346 ? -5.988 -60.719 -15.914 1 89.62 346 PHE A C 1
ATOM 2729 O O . PHE A 1 346 ? -6.727 -60.406 -16.859 1 89.62 346 PHE A O 1
ATOM 2736 N N . LYS A 1 347 ? -6.355 -61.469 -14.984 1 87.5 347 LYS A N 1
ATOM 2737 C CA . LYS A 1 347 ? -7.68 -62.094 -15 1 87.5 347 LYS A CA 1
ATOM 2738 C C . LYS A 1 347 ? -8.781 -61.062 -15.008 1 87.5 347 LYS A C 1
ATOM 2740 O O . LYS A 1 347 ? -9.719 -61.125 -15.805 1 87.5 347 LYS A O 1
ATOM 2745 N N . GLU A 1 348 ? -8.633 -60.125 -14.125 1 87.25 348 GLU A N 1
ATOM 2746 C CA . GLU A 1 348 ? -9.641 -59.062 -14.039 1 87.25 348 GLU A CA 1
ATOM 2747 C C . GLU A 1 348 ? -9.672 -58.219 -15.305 1 87.25 348 GLU A C 1
ATOM 2749 O O . GLU A 1 348 ? -10.742 -57.812 -15.75 1 87.25 348 GLU A O 1
ATOM 2754 N N . CYS A 1 349 ? -8.594 -58.031 -15.898 1 88.25 349 CYS A N 1
ATOM 2755 C CA . CYS A 1 349 ? -8.477 -57.25 -17.109 1 88.25 349 CYS A CA 1
ATOM 2756 C C . CYS A 1 349 ? -9.109 -57.969 -18.297 1 88.25 349 CYS A C 1
ATOM 2758 O O . CYS A 1 349 ? -9.766 -57.344 -19.141 1 88.25 349 CYS A O 1
ATOM 2760 N N . ARG A 1 350 ? -8.984 -59.188 -18.328 1 85.56 350 ARG A N 1
ATOM 2761 C CA . ARG A 1 350 ? -9.477 -60 -19.438 1 85.56 350 ARG A CA 1
ATOM 2762 C C . ARG A 1 350 ? -11 -60.031 -19.453 1 85.56 350 ARG A C 1
ATOM 2764 O O . ARG A 1 350 ? -11.609 -60.375 -20.469 1 85.56 350 ARG A O 1
ATOM 2771 N N . SER A 1 351 ? -11.5 -59.656 -18.375 1 81.38 351 SER A N 1
ATOM 2772 C CA . SER A 1 351 ? -12.961 -59.594 -18.344 1 81.38 351 SER A CA 1
ATOM 2773 C C . SER A 1 351 ? -13.469 -58.312 -19.016 1 81.38 351 SER A C 1
ATOM 2775 O O . SER A 1 351 ? -14.625 -58.25 -19.438 1 81.38 351 SER A O 1
ATOM 2777 N N . LYS A 1 352 ? -12.562 -57.406 -19.141 1 81.62 352 LYS A N 1
ATOM 2778 C CA . LYS A 1 352 ? -12.984 -56.125 -19.672 1 81.62 352 LYS A CA 1
ATOM 2779 C C . LYS A 1 352 ? -12.398 -55.875 -21.062 1 81.62 352 LYS A C 1
ATOM 2781 O O . LYS A 1 352 ? -12.961 -55.094 -21.844 1 81.62 352 LYS A O 1
ATOM 2786 N N . ILE A 1 353 ? -11.281 -56.469 -21.328 1 83.38 353 ILE A N 1
ATOM 2787 C CA . ILE A 1 353 ? -10.555 -56.219 -22.578 1 83.38 353 ILE A CA 1
ATOM 2788 C C . ILE A 1 353 ? -10.273 -57.531 -23.281 1 83.38 353 ILE A C 1
ATOM 2790 O O . ILE A 1 353 ? -9.93 -58.531 -22.641 1 83.38 353 ILE A O 1
ATOM 2794 N N . VAL A 1 354 ? -10.43 -57.375 -24.609 1 81.5 354 VAL A N 1
ATOM 2795 C CA . VAL A 1 354 ? -10.133 -58.562 -25.406 1 81.5 354 VAL A CA 1
ATOM 2796 C C . VAL A 1 354 ? -8.617 -58.75 -25.5 1 81.5 354 VAL A C 1
ATOM 2798 O O . VAL A 1 354 ? -7.887 -57.812 -25.828 1 81.5 354 VAL A O 1
ATOM 2801 N N . ILE A 1 355 ? -8.109 -59.938 -25.297 1 85.56 355 ILE A N 1
ATOM 2802 C CA . ILE A 1 355 ? -6.684 -60.188 -25.156 1 85.56 355 ILE A CA 1
ATOM 2803 C C . ILE A 1 355 ? -6.082 -60.531 -26.516 1 85.56 355 ILE A C 1
ATOM 2805 O O . ILE A 1 355 ? -4.867 -60.438 -26.703 1 85.56 355 ILE A O 1
ATOM 2809 N N . GLU A 1 356 ? -6.859 -60.844 -27.562 1 81.75 356 GLU A N 1
ATOM 2810 C CA . GLU A 1 356 ? -6.402 -61.406 -28.828 1 81.75 356 GLU A CA 1
ATOM 2811 C C . GLU A 1 356 ? -5.445 -60.469 -29.531 1 81.75 356 GLU A C 1
ATOM 2813 O O . GLU A 1 356 ? -4.395 -60.875 -30.031 1 81.75 356 GLU A O 1
ATOM 2818 N N . PRO A 1 357 ? -5.812 -59.219 -29.516 1 84.12 357 PRO A N 1
ATOM 2819 C CA . PRO A 1 357 ? -4.879 -58.344 -30.203 1 84.12 357 PRO A CA 1
ATOM 2820 C C . PRO A 1 357 ? -3.488 -58.344 -29.578 1 84.12 357 PRO A C 1
ATOM 2822 O O . PRO A 1 357 ? -2.482 -58.281 -30.281 1 84.12 357 PRO A O 1
ATOM 2825 N N . TYR A 1 358 ? -3.393 -58.469 -28.391 1 88.56 358 TYR A N 1
ATOM 2826 C CA . TYR A 1 358 ? -2.117 -58.469 -27.688 1 88.56 358 TYR A CA 1
ATOM 2827 C C . TYR A 1 358 ? -1.401 -59.812 -27.828 1 88.56 358 TYR A C 1
ATOM 2829 O O . TYR A 1 358 ? -0.171 -59.844 -27.906 1 88.56 358 TYR A O 1
ATOM 2837 N N . HIS A 1 359 ? -2.232 -60.781 -27.875 1 87.06 359 HIS A N 1
ATOM 2838 C CA . HIS A 1 359 ? -1.669 -62.125 -28.094 1 87.06 359 HIS A CA 1
ATOM 2839 C C . HIS A 1 359 ? -1.013 -62.219 -29.469 1 87.06 359 HIS A C 1
ATOM 2841 O O . HIS A 1 359 ? 0.092 -62.75 -29.594 1 87.06 359 HIS A O 1
ATOM 2847 N N . THR A 1 360 ? -1.697 -61.688 -30.422 1 82.88 360 THR A N 1
ATOM 2848 C CA . THR A 1 360 ? -1.152 -61.688 -31.766 1 82.88 360 THR A CA 1
ATOM 2849 C C . THR A 1 360 ? 0.102 -60.812 -31.844 1 82.88 360 THR A C 1
ATOM 2851 O O . THR A 1 360 ? 1.065 -61.156 -32.531 1 82.88 360 THR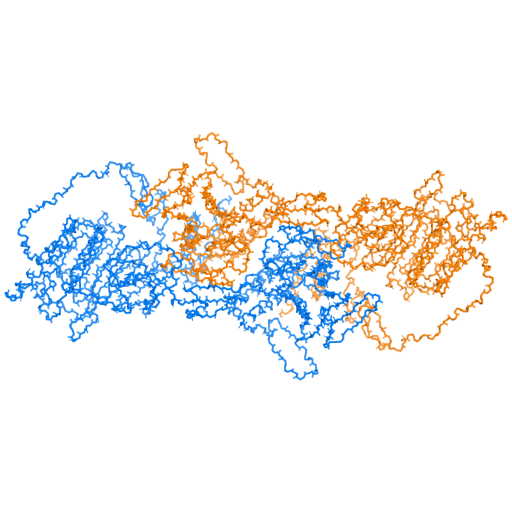 A O 1
ATOM 2854 N N . SER A 1 361 ? 0.052 -59.75 -31.203 1 88.12 361 SER A N 1
ATOM 2855 C CA . SER A 1 361 ? 1.221 -58.875 -31.156 1 88.12 361 SER A CA 1
ATOM 2856 C C . SER A 1 361 ? 2.402 -59.562 -30.484 1 88.12 361 SER A C 1
ATOM 2858 O O . SER A 1 361 ? 3.555 -59.375 -30.875 1 88.12 361 SER A O 1
ATOM 2860 N N . CYS A 1 362 ? 2.107 -60.344 -29.531 1 90.19 362 CYS A N 1
ATOM 2861 C CA . CYS A 1 362 ? 3.146 -61.094 -28.844 1 90.19 362 CYS A CA 1
ATOM 2862 C C . CYS A 1 362 ? 3.826 -62.094 -29.797 1 90.19 362 CYS A C 1
ATOM 2864 O O . CYS A 1 362 ? 5.055 -62.125 -29.859 1 90.19 362 CYS A O 1
ATOM 2866 N N . TRP A 1 363 ? 2.988 -62.75 -30.578 1 87.31 363 TRP A N 1
ATOM 2867 C CA . TRP A 1 363 ? 3.52 -63.688 -31.547 1 87.31 363 TRP A CA 1
ATOM 2868 C C . TRP A 1 363 ? 4.414 -63 -32.562 1 87.31 363 TRP A C 1
ATOM 2870 O O . TRP A 1 363 ? 5.496 -63.5 -32.875 1 87.31 363 TRP A O 1
ATOM 2880 N N . PHE A 1 364 ? 3.92 -61.969 -32.938 1 87.56 364 PHE A N 1
ATOM 2881 C CA . PHE A 1 364 ? 4.656 -61.188 -33.938 1 87.56 364 PHE A CA 1
ATOM 2882 C C . PHE A 1 364 ? 5.98 -60.688 -33.375 1 87.56 364 PHE A C 1
ATOM 2884 O O . PHE A 1 364 ? 7.039 -60.906 -33.969 1 87.56 364 PHE A O 1
ATOM 2891 N N . SER A 1 365 ? 5.945 -60.062 -32.281 1 88.81 365 SER A N 1
ATOM 2892 C CA . SER A 1 365 ? 7.109 -59.438 -31.688 1 88.81 365 SER A CA 1
ATOM 2893 C C . SER A 1 365 ? 8.172 -60.469 -31.312 1 88.81 365 SER A C 1
ATOM 2895 O O . SER A 1 365 ? 9.352 -60.281 -31.609 1 88.81 365 SER A O 1
ATOM 2897 N N . MET A 1 366 ? 7.758 -61.531 -30.719 1 89.88 366 MET A N 1
ATOM 2898 C CA . MET A 1 366 ? 8.695 -62.562 -30.281 1 89.88 366 MET A CA 1
ATOM 2899 C C . MET A 1 366 ? 9.328 -63.281 -31.469 1 89.88 366 MET A C 1
ATOM 2901 O O . MET A 1 366 ? 10.508 -63.625 -31.438 1 89.88 366 MET A O 1
ATOM 2905 N N . SER A 1 367 ? 8.516 -63.469 -32.5 1 88.88 367 SER A N 1
ATOM 2906 C CA . SER A 1 367 ? 9.047 -64.125 -33.688 1 88.88 367 SER A CA 1
ATOM 2907 C C . SER A 1 367 ? 10.047 -63.188 -34.438 1 88.88 367 SER A C 1
ATOM 2909 O O . SER A 1 367 ? 11.078 -63.656 -34.906 1 88.88 367 SER A O 1
ATOM 2911 N N . LEU A 1 368 ? 9.672 -62 -34.469 1 86.19 368 LEU A N 1
ATOM 2912 C CA . LEU A 1 368 ? 10.516 -61.031 -35.156 1 86.19 368 LEU A CA 1
ATOM 2913 C C . LEU A 1 368 ? 11.875 -60.906 -34.469 1 86.19 368 LEU A C 1
ATOM 2915 O O . LEU A 1 368 ? 12.914 -60.906 -35.156 1 86.19 368 LEU A O 1
ATOM 2919 N N . CYS A 1 369 ? 11.883 -60.844 -33.25 1 86.31 369 CYS A N 1
ATOM 2920 C CA . CYS A 1 369 ? 13.141 -60.688 -32.531 1 86.31 369 CYS A CA 1
ATOM 2921 C C . CYS A 1 369 ? 14.023 -61.906 -32.656 1 86.31 369 CYS A C 1
ATOM 2923 O O . CYS A 1 369 ? 15.242 -61.812 -32.75 1 86.31 369 CYS A O 1
ATOM 2925 N N . ILE A 1 370 ? 13.414 -63.062 -32.625 1 86.81 370 ILE A N 1
ATOM 2926 C CA . ILE A 1 370 ? 14.172 -64.312 -32.781 1 86.81 370 ILE A CA 1
ATOM 2927 C C . ILE A 1 370 ? 14.781 -64.375 -34.156 1 86.81 370 ILE A C 1
ATOM 2929 O O . ILE A 1 370 ? 15.961 -64.688 -34.312 1 86.81 370 ILE A O 1
ATOM 2933 N N . LEU A 1 371 ? 13.977 -63.969 -35.094 1 84.06 371 LEU A N 1
ATOM 2934 C CA . LEU A 1 371 ? 14.445 -64 -36.469 1 84.06 371 LEU A CA 1
ATOM 2935 C C . LEU A 1 371 ? 15.57 -63.031 -36.688 1 84.06 371 LEU A C 1
ATOM 2937 O O . LEU A 1 371 ? 16.5 -63.281 -37.469 1 84.06 371 LEU A O 1
ATOM 2941 N N . GLN A 1 372 ? 15.477 -61.938 -36.094 1 81.06 372 GLN A N 1
ATOM 2942 C CA . GLN A 1 372 ? 16.469 -60.875 -36.25 1 81.06 372 GLN A CA 1
ATOM 2943 C C . GLN A 1 372 ? 17.688 -61.125 -35.375 1 81.06 372 GLN A C 1
ATOM 2945 O O . GLN A 1 372 ? 18.734 -60.5 -35.562 1 81.06 372 GLN A O 1
ATOM 2950 N N . GLY A 1 373 ? 17.578 -62 -34.438 1 77.06 373 GLY A N 1
ATOM 2951 C CA . GLY A 1 373 ? 18.672 -62.281 -33.531 1 77.06 373 GLY A CA 1
ATOM 2952 C C . GLY A 1 373 ? 18.844 -61.219 -32.469 1 77.06 373 GLY A C 1
ATOM 2953 O O . GLY A 1 373 ? 19.953 -61 -31.969 1 77.06 373 GLY A O 1
ATOM 2954 N N . SER A 1 374 ? 17.766 -60.562 -32.25 1 77.56 374 SER A N 1
ATOM 2955 C CA . SER A 1 374 ? 17.812 -59.531 -31.219 1 77.56 374 SER A CA 1
ATOM 2956 C C . SER A 1 374 ? 17.234 -60.062 -29.906 1 77.56 374 SER A C 1
ATOM 2958 O O . SER A 1 374 ? 16.641 -61.125 -29.875 1 77.56 374 SER A O 1
ATOM 2960 N N . ARG A 1 375 ? 17.5 -59.25 -28.891 1 78 375 ARG A N 1
ATOM 2961 C CA . ARG A 1 375 ? 16.938 -59.625 -27.594 1 78 375 ARG A CA 1
ATOM 2962 C C . ARG A 1 375 ? 15.414 -59.469 -27.594 1 78 375 ARG A C 1
ATOM 2964 O O . ARG A 1 375 ? 14.898 -58.438 -28.031 1 78 375 ARG A O 1
ATOM 2971 N N . CYS A 1 376 ? 14.805 -60.562 -27.297 1 79.94 376 CYS A N 1
ATOM 2972 C CA . CYS A 1 376 ? 13.352 -60.5 -27.25 1 79.94 376 CYS A CA 1
ATOM 2973 C C . CYS A 1 376 ? 12.867 -59.906 -25.953 1 79.94 376 CYS A C 1
ATOM 2975 O O . CYS A 1 376 ? 13.375 -60.219 -24.875 1 79.94 376 CYS A O 1
ATOM 2977 N N . ASP A 1 377 ? 12.016 -58.906 -26.078 1 81.25 377 ASP A N 1
ATOM 2978 C CA . ASP A 1 377 ? 11.461 -58.219 -24.922 1 81.25 377 ASP A CA 1
ATOM 2979 C C . ASP A 1 377 ? 9.953 -58.438 -24.812 1 81.25 377 ASP A C 1
ATOM 2981 O O . ASP A 1 377 ? 9.172 -57.656 -25.375 1 81.25 377 ASP A O 1
ATOM 2985 N N . ILE A 1 378 ? 9.547 -59.438 -24.078 1 88.25 378 ILE A N 1
ATOM 2986 C CA . ILE A 1 378 ? 8.125 -59.719 -23.906 1 88.25 378 ILE A CA 1
ATOM 2987 C C . ILE A 1 378 ? 7.508 -58.688 -22.953 1 88.25 378 ILE A C 1
ATOM 2989 O O . ILE A 1 378 ? 6.285 -58.562 -22.891 1 88.25 378 ILE A O 1
ATOM 2993 N N . CYS A 1 379 ? 8.359 -58.031 -22.219 1 88.38 379 CYS A N 1
ATOM 2994 C CA . CYS A 1 379 ? 7.883 -57.094 -21.219 1 88.38 379 CYS A CA 1
ATOM 2995 C C . CYS A 1 379 ? 7.094 -55.969 -21.859 1 88.38 379 CYS A C 1
ATOM 2997 O O . CYS A 1 379 ? 6.176 -55.406 -21.234 1 88.38 379 CYS A O 1
ATOM 2999 N N . SER A 1 380 ? 7.375 -55.562 -23.031 1 86.06 380 SER A N 1
ATOM 3000 C CA . SER A 1 380 ? 6.68 -54.469 -23.719 1 86.06 380 SER A CA 1
ATOM 3001 C C . SER A 1 380 ? 5.215 -54.812 -23.953 1 86.06 380 SER A C 1
ATOM 3003 O O . SER A 1 380 ? 4.344 -53.938 -23.875 1 86.06 380 SER A O 1
ATOM 3005 N N . ILE A 1 381 ? 4.988 -56.031 -24.234 1 88.94 381 ILE A N 1
ATOM 3006 C CA . ILE A 1 381 ? 3.615 -56.438 -24.469 1 88.94 381 ILE A CA 1
ATOM 3007 C C . ILE A 1 381 ? 2.844 -56.438 -23.156 1 88.94 381 ILE A C 1
ATOM 3009 O O . ILE A 1 381 ? 1.688 -56 -23.109 1 88.94 381 ILE A O 1
ATOM 3013 N N . TYR A 1 382 ? 3.492 -56.969 -22.094 1 90.19 382 TYR A N 1
ATOM 3014 C CA . TYR A 1 382 ? 2.877 -56.906 -20.766 1 90.19 382 TYR A CA 1
ATOM 3015 C C . TYR A 1 382 ? 2.561 -55.469 -20.375 1 90.19 382 TYR A C 1
ATOM 3017 O O . TYR A 1 382 ? 1.488 -55.188 -19.828 1 90.19 382 TYR A O 1
ATOM 3025 N N . ALA A 1 383 ? 3.451 -54.625 -20.672 1 87.38 383 ALA A N 1
ATOM 3026 C CA . ALA A 1 383 ? 3.291 -53.219 -20.312 1 87.38 383 ALA A CA 1
ATOM 3027 C C . ALA A 1 383 ? 2.139 -52.594 -21.094 1 87.38 383 ALA A C 1
ATOM 3029 O O . ALA A 1 383 ? 1.342 -51.844 -20.531 1 87.38 383 ALA A O 1
ATOM 3030 N N . GLU A 1 384 ? 2.119 -52.844 -22.328 1 86.88 384 GLU A N 1
ATOM 3031 C CA . GLU A 1 384 ? 1.046 -52.312 -23.156 1 86.88 384 GLU A CA 1
ATOM 3032 C C . GLU A 1 384 ? -0.319 -52.781 -22.672 1 86.88 384 GLU A C 1
ATOM 3034 O O . GLU A 1 384 ? -1.276 -52.031 -22.625 1 86.88 384 GLU A O 1
ATOM 3039 N N . PHE A 1 385 ? -0.42 -54.031 -22.438 1 88.75 385 PHE A N 1
ATOM 3040 C CA . PHE A 1 385 ? -1.683 -54.594 -21.969 1 88.75 385 PHE A CA 1
ATOM 3041 C C . PHE A 1 385 ? -2.047 -54 -20.609 1 88.75 385 PHE A C 1
ATOM 3043 O O . PHE A 1 385 ? -3.207 -53.688 -20.359 1 88.75 385 PHE A O 1
ATOM 3050 N N . SER A 1 386 ? -1.086 -53.938 -19.766 1 88.69 386 SER A N 1
ATOM 3051 C CA . SER A 1 386 ? -1.312 -53.344 -18.438 1 88.69 386 SER A CA 1
ATOM 3052 C C . SER A 1 386 ? -1.802 -51.906 -18.547 1 88.69 386 SER A C 1
ATOM 3054 O O . SER A 1 386 ? -2.688 -51.5 -17.797 1 88.69 386 SER A O 1
ATOM 3056 N N . GLU A 1 387 ? -1.196 -51.156 -19.375 1 83.56 387 GLU A N 1
ATOM 3057 C CA . GLU A 1 387 ? -1.605 -49.75 -19.562 1 83.56 387 GLU A CA 1
ATOM 3058 C C . GLU A 1 387 ? -3.049 -49.688 -20.062 1 83.56 387 GLU A C 1
ATOM 3060 O O . GLU A 1 387 ? -3.799 -48.781 -19.641 1 83.56 387 GLU A O 1
ATOM 3065 N N . THR A 1 388 ? -3.34 -50.469 -20.969 1 82.56 388 THR A N 1
ATOM 3066 C CA . THR A 1 388 ? -4.711 -50.5 -21.469 1 82.56 388 THR A CA 1
ATOM 3067 C C . THR A 1 388 ? -5.676 -50.906 -20.359 1 82.56 388 THR A C 1
ATOM 3069 O O . THR A 1 388 ? -6.793 -50.406 -20.281 1 82.56 388 THR A O 1
ATOM 3072 N N . CYS A 1 389 ? -5.258 -51.844 -19.562 1 86.56 389 CYS A N 1
ATOM 3073 C CA . CYS A 1 389 ? -6.066 -52.219 -18.406 1 86.56 389 CYS A CA 1
ATOM 3074 C C . CYS A 1 389 ? -6.32 -51.031 -17.5 1 86.56 389 CYS A C 1
ATOM 3076 O O . CYS A 1 389 ? -7.449 -50.812 -17.047 1 86.56 389 CYS A O 1
ATOM 3078 N N . ALA A 1 390 ? -5.316 -50.344 -17.281 1 81.88 390 ALA A N 1
ATOM 3079 C CA . ALA A 1 390 ? -5.426 -49.188 -16.406 1 81.88 390 ALA A CA 1
ATOM 3080 C C . ALA A 1 390 ? -6.402 -48.156 -16.984 1 81.88 390 ALA A C 1
ATOM 3082 O O . ALA A 1 390 ? -7.168 -47.531 -16.234 1 81.88 390 ALA A O 1
ATOM 3083 N N . ARG A 1 391 ? -6.328 -47.906 -18.203 1 75.56 391 ARG A N 1
ATOM 3084 C CA . ARG A 1 391 ? -7.238 -46.969 -18.859 1 75.56 391 ARG A CA 1
ATOM 3085 C C . ARG A 1 391 ? -8.688 -47.406 -18.688 1 75.56 391 ARG A C 1
ATOM 3087 O O . ARG A 1 391 ? -9.602 -46.594 -18.734 1 75.56 391 ARG A O 1
ATOM 3094 N N . HIS A 1 392 ? -8.805 -48.625 -18.5 1 76.38 392 HIS A N 1
ATOM 3095 C CA . HIS A 1 392 ? -10.148 -49.156 -18.328 1 76.38 392 HIS A CA 1
ATOM 3096 C C . HIS A 1 392 ? -10.461 -49.438 -16.859 1 76.38 392 HIS A C 1
ATOM 3098 O O . HIS A 1 392 ? -11.336 -50.25 -16.547 1 76.38 392 HIS A O 1
ATOM 3104 N N . GLY A 1 393 ? -9.633 -48.875 -16.031 1 76.56 393 GLY A N 1
ATOM 3105 C CA . GLY A 1 393 ? -9.938 -48.812 -14.617 1 76.56 393 GLY A CA 1
ATOM 3106 C C . GLY A 1 393 ? -9.352 -49.969 -13.82 1 76.56 393 GLY A C 1
ATOM 3107 O O . GLY A 1 393 ? -9.711 -50.188 -12.656 1 76.56 393 GLY A O 1
ATOM 3108 N N . VAL A 1 394 ? -8.602 -50.812 -14.406 1 82.88 394 VAL A N 1
ATOM 3109 C CA . VAL A 1 394 ? -7.988 -51.938 -13.688 1 82.88 394 VAL A CA 1
ATOM 3110 C C . VAL A 1 394 ? -6.484 -51.719 -13.57 1 82.88 394 VAL A C 1
ATOM 3112 O O . VAL A 1 394 ? -5.766 -51.75 -14.578 1 82.88 394 VAL A O 1
ATOM 3115 N N . ASP A 1 395 ? -6.121 -51.5 -12.383 1 83.25 395 ASP A N 1
ATOM 3116 C CA . ASP A 1 395 ? -4.688 -51.344 -12.148 1 83.25 395 ASP A CA 1
ATOM 3117 C C . ASP A 1 395 ? -4.055 -52.688 -11.734 1 83.25 395 ASP A C 1
ATOM 3119 O O . ASP A 1 395 ? -4.543 -53.344 -10.82 1 83.25 395 ASP A O 1
ATOM 3123 N N . VAL A 1 396 ? -3.047 -53.062 -12.469 1 85.31 396 VAL A N 1
ATOM 3124 C CA . VAL A 1 396 ? -2.424 -54.375 -12.203 1 85.31 396 VAL A CA 1
ATOM 3125 C C . VAL A 1 396 ? -0.936 -54.156 -11.914 1 85.31 396 VAL A C 1
ATOM 3127 O O . VAL A 1 396 ? -0.239 -53.469 -12.664 1 85.31 396 VAL A O 1
ATOM 3130 N N . GLU A 1 397 ? -0.507 -54.688 -10.867 1 85.44 397 GLU A N 1
ATOM 3131 C CA . GLU A 1 397 ? 0.922 -54.75 -10.57 1 85.44 397 GLU A CA 1
ATOM 3132 C C . GLU A 1 397 ? 1.536 -56.062 -11.086 1 85.44 397 GLU A C 1
ATOM 3134 O O . GLU A 1 397 ? 1.635 -57.031 -10.344 1 85.44 397 GLU A O 1
ATOM 3139 N N . TRP A 1 398 ? 2.049 -56.062 -12.305 1 88.31 398 TRP A N 1
ATOM 3140 C CA . TRP A 1 398 ? 2.416 -57.312 -12.984 1 88.31 398 TRP A CA 1
ATOM 3141 C C . TRP A 1 398 ? 3.924 -57.531 -12.93 1 88.31 398 TRP A C 1
ATOM 3143 O O . TRP A 1 398 ? 4.402 -58.625 -13.164 1 88.31 398 TRP A O 1
ATOM 3153 N N . ARG A 1 399 ? 4.676 -56.5 -12.609 1 87.81 399 ARG A N 1
ATOM 3154 C CA . ARG A 1 399 ? 6.125 -56.688 -12.547 1 87.81 399 ARG A CA 1
ATOM 3155 C C . ARG A 1 399 ? 6.551 -57.219 -11.188 1 87.81 399 ARG A C 1
ATOM 3157 O O . ARG A 1 399 ? 5.887 -56.969 -10.172 1 87.81 399 ARG A O 1
ATOM 3164 N N . SER A 1 400 ? 7.602 -58.031 -11.188 1 83.38 400 SER A N 1
ATOM 3165 C CA . SER A 1 400 ? 8.211 -58.562 -9.969 1 83.38 400 SER A CA 1
ATOM 3166 C C . SER A 1 400 ? 9.734 -58.469 -10.023 1 83.38 400 SER A C 1
ATOM 3168 O O . SER A 1 400 ? 10.297 -58.062 -11.047 1 83.38 400 SER A O 1
ATOM 3170 N N . GLU A 1 401 ? 10.43 -58.875 -9.008 1 81.62 401 GLU A N 1
ATOM 3171 C CA . GLU A 1 401 ? 11.883 -58.844 -8.977 1 81.62 401 GLU A CA 1
ATOM 3172 C C . GLU A 1 401 ? 12.477 -59.812 -9.984 1 81.62 401 GLU A C 1
ATOM 3174 O O . GLU A 1 401 ? 13.555 -59.594 -10.531 1 81.62 401 GLU A O 1
ATOM 3179 N N . SER A 1 402 ? 11.727 -60.781 -10.227 1 83.31 402 SER A N 1
ATOM 3180 C CA . SER A 1 402 ? 12.25 -61.844 -11.086 1 83.31 402 SER A CA 1
ATOM 3181 C C . SER A 1 402 ? 11.688 -61.75 -12.5 1 83.31 402 SER A C 1
ATOM 3183 O O . SER A 1 402 ? 12.125 -62.469 -13.406 1 83.31 402 SER A O 1
ATOM 3185 N N . PHE A 1 403 ? 10.742 -60.875 -12.688 1 87.62 403 PHE A N 1
ATOM 3186 C CA . PHE A 1 403 ? 10.109 -60.781 -13.992 1 87.62 403 PHE A CA 1
ATOM 3187 C C . PHE A 1 403 ? 10 -59.344 -14.438 1 87.62 403 PHE A C 1
ATOM 3189 O O . PHE A 1 403 ? 9.234 -58.562 -13.859 1 87.62 403 PHE A O 1
ATOM 3196 N N . CYS A 1 404 ? 10.57 -59.031 -15.562 1 87.5 404 CYS A N 1
ATOM 3197 C CA . CYS A 1 404 ? 10.531 -57.719 -16.188 1 87.5 404 CYS A CA 1
ATOM 3198 C C . CYS A 1 404 ? 10.836 -56.625 -15.172 1 87.5 404 CYS A C 1
ATOM 3200 O O . CYS A 1 404 ? 10.117 -55.625 -15.086 1 87.5 404 CYS A O 1
ATOM 3202 N N . HIS A 1 405 ? 11.828 -56.906 -14.398 1 85.12 405 HIS A N 1
ATOM 3203 C CA . HIS A 1 405 ? 12.203 -55.938 -13.352 1 85.12 405 HIS A CA 1
ATOM 3204 C C . HIS A 1 405 ? 12.812 -54.688 -13.938 1 85.12 405 HIS A C 1
ATOM 3206 O O . HIS A 1 405 ? 13.594 -54.75 -14.883 1 85.12 405 HIS A O 1
ATOM 3212 N N . ILE A 1 406 ? 12.25 -53.594 -13.516 1 83.38 406 ILE A N 1
ATOM 3213 C CA . ILE A 1 406 ? 12.828 -52.312 -13.891 1 83.38 406 ILE A CA 1
ATOM 3214 C C . ILE A 1 406 ? 13.594 -51.719 -12.695 1 83.38 406 ILE A C 1
ATOM 3216 O O . ILE A 1 406 ? 13.047 -51.594 -11.602 1 83.38 406 ILE A O 1
ATOM 3220 N N . GLU A 1 407 ? 14.828 -51.469 -12.922 1 83.44 407 GLU A N 1
ATOM 3221 C CA . GLU A 1 407 ? 15.648 -50.875 -11.867 1 83.44 407 GLU A CA 1
ATOM 3222 C C . GLU A 1 407 ? 15.664 -49.375 -11.961 1 83.44 407 GLU A C 1
ATOM 3224 O O . GLU A 1 407 ? 15.977 -48.812 -13.016 1 83.44 407 GLU A O 1
ATOM 3229 N N . CYS A 1 408 ? 15.18 -48.781 -10.938 1 85.81 408 CYS A N 1
ATOM 3230 C CA . CYS A 1 408 ? 15.211 -47.312 -10.875 1 85.81 408 CYS A CA 1
ATOM 3231 C C . CYS A 1 408 ? 16.469 -46.844 -10.172 1 85.81 408 CYS A C 1
ATOM 3233 O O . CYS A 1 408 ? 17.031 -47.531 -9.328 1 85.81 408 CYS A O 1
ATOM 3235 N N . SER A 1 409 ? 16.984 -45.75 -10.664 1 83.31 409 SER A N 1
ATOM 3236 C CA . SER A 1 409 ? 18.188 -45.156 -10.078 1 83.31 409 SER A CA 1
ATOM 3237 C C . SER A 1 409 ? 17.859 -44.094 -9.047 1 83.31 409 SER A C 1
ATOM 3239 O O . SER A 1 409 ? 16.703 -43.719 -8.883 1 83.31 409 SER A O 1
ATOM 3241 N N . ASN A 1 410 ? 18.844 -43.719 -8.219 1 85.31 410 ASN A N 1
ATOM 3242 C CA . ASN A 1 410 ? 18.828 -42.531 -7.344 1 85.31 410 ASN A CA 1
ATOM 3243 C C . ASN A 1 410 ? 17.766 -42.688 -6.25 1 85.31 410 ASN A C 1
ATOM 3245 O O . ASN A 1 410 ? 17.094 -41.719 -5.902 1 85.31 410 ASN A O 1
ATOM 3249 N N . GLY A 1 411 ? 17.562 -43.906 -5.82 1 83.25 411 GLY A N 1
ATOM 3250 C CA . GLY A 1 411 ? 16.688 -44.125 -4.684 1 83.25 411 GLY A CA 1
ATOM 3251 C C . GLY A 1 411 ? 15.227 -44.219 -5.066 1 83.25 411 GLY A C 1
ATOM 3252 O O . GLY A 1 411 ? 14.352 -44.281 -4.199 1 83.25 411 GLY A O 1
ATOM 3253 N N . MET A 1 412 ? 14.867 -44.219 -6.32 1 88.94 412 MET A N 1
ATOM 3254 C CA . MET A 1 412 ? 13.484 -44.312 -6.777 1 88.94 412 MET A CA 1
ATOM 3255 C C . MET A 1 412 ? 13.039 -45.781 -6.848 1 88.94 412 MET A C 1
ATOM 3257 O O . MET A 1 412 ? 13.867 -46.688 -6.895 1 88.94 412 MET A O 1
ATOM 3261 N N . GLU A 1 413 ? 11.758 -45.844 -6.691 1 86.12 413 GLU A N 1
ATOM 3262 C CA . GLU A 1 413 ? 11.141 -47.156 -6.789 1 86.12 413 GLU A CA 1
ATOM 3263 C C . GLU A 1 413 ? 10.109 -47.219 -7.918 1 86.12 413 GLU A C 1
ATOM 3265 O O . GLU A 1 413 ? 9.367 -46.25 -8.125 1 86.12 413 GLU A O 1
ATOM 3270 N N . TYR A 1 414 ? 10.148 -48.312 -8.57 1 86 414 TYR A N 1
ATOM 3271 C CA . TYR A 1 414 ? 9.242 -48.438 -9.695 1 86 414 TYR A CA 1
ATOM 3272 C C . TYR A 1 414 ? 7.84 -48.812 -9.227 1 86 414 TYR A C 1
ATOM 3274 O O . TYR A 1 414 ? 7.676 -49.656 -8.328 1 86 414 TYR A O 1
ATOM 3282 N N . VAL A 1 415 ? 6.898 -48.031 -9.742 1 83.25 415 VAL A N 1
ATOM 3283 C CA . VAL A 1 415 ? 5.496 -48.344 -9.492 1 83.25 415 VAL A CA 1
ATOM 3284 C C . VAL A 1 415 ? 4.723 -48.375 -10.805 1 83.25 415 VAL A C 1
ATOM 3286 O O . VAL A 1 415 ? 4.973 -47.531 -11.688 1 83.25 415 VAL A O 1
ATOM 3289 N N . GLU A 1 416 ? 3.879 -49.312 -10.914 1 80.25 416 GLU A N 1
ATOM 3290 C CA . GLU A 1 416 ? 3.109 -49.438 -12.148 1 80.25 416 GLU A CA 1
ATOM 3291 C C . GLU A 1 416 ? 2.109 -48.281 -12.281 1 80.25 416 GLU A C 1
ATOM 3293 O O . GLU A 1 416 ? 1.775 -47.875 -13.391 1 80.25 416 GLU A O 1
ATOM 3298 N N . CYS A 1 417 ? 1.647 -47.875 -11.156 1 80.31 417 CYS A N 1
ATOM 3299 C CA . CYS A 1 417 ? 0.709 -46.781 -11.164 1 80.31 417 CYS A CA 1
ATOM 3300 C C . CYS A 1 417 ? 1.103 -45.719 -10.133 1 80.31 417 CYS A C 1
ATOM 3302 O O . CYS A 1 417 ? 0.598 -45.719 -9.016 1 80.31 417 CYS A O 1
ATOM 3304 N N . GLY A 1 418 ? 1.939 -44.938 -10.656 1 77 418 GLY A N 1
ATOM 3305 C CA . GLY A 1 418 ? 2.365 -43.844 -9.82 1 77 418 GLY A CA 1
ATOM 3306 C C . GLY A 1 418 ? 1.794 -42.5 -10.266 1 77 418 GLY A C 1
ATOM 3307 O O . GLY A 1 418 ? 1.255 -42.375 -11.367 1 77 418 GLY A O 1
ATOM 3308 N N . THR A 1 419 ? 1.874 -41.562 -9.398 1 76 419 THR A N 1
ATOM 3309 C CA . THR A 1 419 ? 1.386 -40.219 -9.727 1 76 419 THR A CA 1
ATOM 3310 C C . THR A 1 419 ? 2.148 -39.656 -10.914 1 76 419 THR A C 1
ATOM 3312 O O . THR A 1 419 ? 3.357 -39.844 -11.039 1 76 419 THR A O 1
ATOM 3315 N N . ALA A 1 420 ? 1.359 -39.031 -11.82 1 74.06 420 ALA A N 1
ATOM 3316 C CA . ALA A 1 420 ? 1.982 -38.375 -12.969 1 74.06 420 ALA A CA 1
ATOM 3317 C C . ALA A 1 420 ? 2.658 -37.062 -12.547 1 74.06 420 ALA A C 1
ATOM 3319 O O . ALA A 1 420 ? 3.436 -36.5 -13.32 1 74.06 420 ALA A O 1
ATOM 3320 N N . CYS A 1 421 ? 2.379 -36.656 -11.391 1 71.69 421 CYS A N 1
ATOM 3321 C CA . CYS A 1 421 ? 2.939 -35.406 -10.859 1 71.69 421 CYS A CA 1
ATOM 3322 C C . CYS A 1 421 ? 3.773 -35.688 -9.609 1 71.69 421 CYS A C 1
ATOM 3324 O O . CYS A 1 421 ? 3.293 -35.531 -8.484 1 71.69 421 CYS A O 1
ATOM 3326 N N . PRO A 1 422 ? 4.953 -36.031 -9.875 1 74.69 422 PRO A N 1
ATOM 3327 C CA . PRO A 1 422 ? 5.773 -36.375 -8.711 1 74.69 422 PRO A CA 1
ATOM 3328 C C . PRO A 1 422 ? 5.973 -35.219 -7.758 1 74.69 422 PRO A C 1
ATOM 3330 O O . PRO A 1 422 ? 6.027 -34.062 -8.195 1 74.69 422 PRO A O 1
ATOM 3333 N N . ARG A 1 423 ? 6.055 -35.531 -6.52 1 76.94 423 ARG A N 1
ATOM 3334 C CA . ARG A 1 423 ? 6.281 -34.531 -5.484 1 76.94 423 ARG A CA 1
ATOM 3335 C C . ARG A 1 423 ? 7.742 -34.094 -5.457 1 76.94 423 ARG A C 1
ATOM 3337 O O . ARG A 1 423 ? 8.648 -34.938 -5.375 1 76.94 423 ARG A O 1
ATOM 3344 N N . THR A 1 424 ? 7.984 -32.875 -5.703 1 79.62 424 THR A N 1
ATOM 3345 C CA . THR A 1 424 ? 9.32 -32.312 -5.656 1 79.62 424 THR A CA 1
ATOM 3346 C C . THR A 1 424 ? 9.469 -31.391 -4.445 1 79.62 424 THR A C 1
ATOM 3348 O O . THR A 1 424 ? 8.477 -31.031 -3.807 1 79.62 424 THR A O 1
ATOM 3351 N N . CYS A 1 425 ? 10.758 -31.109 -4.137 1 80.88 425 CYS A N 1
ATOM 3352 C CA . CYS A 1 425 ? 11.016 -30.188 -3.035 1 80.88 425 CYS A CA 1
ATOM 3353 C C . CYS A 1 425 ? 10.406 -28.812 -3.312 1 80.88 425 CYS A C 1
ATOM 3355 O O . CYS A 1 425 ? 10.117 -28.062 -2.383 1 80.88 425 CYS A O 1
ATOM 3357 N N . GLU A 1 426 ? 10.203 -28.516 -4.5 1 73 426 GLU A N 1
ATOM 3358 C CA . GLU A 1 426 ? 9.688 -27.203 -4.867 1 73 426 GLU A CA 1
ATOM 3359 C C . GLU A 1 426 ? 8.164 -27.172 -4.77 1 73 426 GLU A C 1
ATOM 3361 O O . GLU A 1 426 ? 7.578 -26.109 -4.512 1 73 426 GLU A O 1
ATOM 3366 N N . ASN A 1 427 ? 7.527 -28.297 -4.977 1 71.06 427 ASN A N 1
ATOM 3367 C CA . ASN A 1 427 ? 6.07 -28.281 -5.051 1 71.06 427 ASN A CA 1
ATOM 3368 C C . ASN A 1 427 ? 5.441 -28.938 -3.824 1 71.06 427 ASN A C 1
ATOM 3370 O O . ASN A 1 427 ? 4.227 -29.156 -3.783 1 71.06 427 ASN A O 1
ATOM 3374 N N . MET A 1 428 ? 6.207 -29.266 -2.9 1 72.19 428 MET A N 1
ATOM 3375 C CA . MET A 1 428 ? 5.715 -29.984 -1.736 1 72.19 428 MET A CA 1
ATOM 3376 C C . MET A 1 428 ? 4.703 -29.156 -0.96 1 72.19 428 MET A C 1
ATOM 3378 O O . MET A 1 428 ? 3.916 -29.688 -0.178 1 72.19 428 MET A O 1
ATOM 3382 N N . PHE A 1 429 ? 4.754 -27.922 -1.294 1 66.19 429 PHE A N 1
ATOM 3383 C CA . PHE A 1 429 ? 3.9 -27.031 -0.519 1 66.19 429 PHE A CA 1
ATOM 3384 C C . PHE A 1 429 ? 2.533 -26.891 -1.176 1 66.19 429 PHE A C 1
ATOM 3386 O O . PHE A 1 429 ? 1.633 -26.266 -0.611 1 66.19 429 PHE A O 1
ATOM 3393 N N . TYR A 1 430 ? 2.396 -27.391 -2.361 1 60.12 430 TYR A N 1
ATOM 3394 C CA . TYR A 1 430 ? 1.162 -27.234 -3.119 1 60.12 430 TYR A CA 1
ATOM 3395 C C . TYR A 1 430 ? 0.333 -28.5 -3.1 1 60.12 430 TYR A C 1
ATOM 3397 O O . TYR A 1 430 ? 0.88 -29.609 -3.006 1 60.12 430 TYR A O 1
ATOM 3405 N N . SER A 1 431 ? -0.928 -28.594 -2.562 1 55.06 431 SER A N 1
ATOM 3406 C CA . SER A 1 431 ? -1.781 -29.766 -2.625 1 55.06 431 SER A CA 1
ATOM 3407 C C . SER A 1 431 ? -2.203 -30.062 -4.059 1 55.06 431 SER A C 1
ATOM 3409 O O . SER A 1 431 ? -3.338 -30.484 -4.305 1 55.06 431 SER A O 1
ATOM 3411 N N . ALA A 1 432 ? -1.43 -29.812 -4.992 1 52.84 432 ALA A N 1
ATOM 3412 C CA . ALA A 1 432 ? -2.104 -29.844 -6.289 1 52.84 432 ALA A CA 1
ATOM 3413 C C . ALA A 1 432 ? -2.436 -31.281 -6.684 1 52.84 432 ALA A C 1
ATOM 3415 O O . ALA A 1 432 ? -1.602 -32.188 -6.543 1 52.84 432 ALA A O 1
ATOM 3416 N N . ASP A 1 433 ? -3.758 -31.688 -6.602 1 56.62 433 ASP A N 1
ATOM 3417 C CA . ASP A 1 433 ? -4.27 -32.906 -7.227 1 56.62 433 ASP A CA 1
ATOM 3418 C C . ASP A 1 433 ? -3.799 -33 -8.672 1 56.62 433 ASP A C 1
ATOM 3420 O O . ASP A 1 433 ? -3.738 -32 -9.391 1 56.62 433 ASP A O 1
ATOM 3424 N N . CYS A 1 434 ? -2.906 -34.031 -8.852 1 62.53 434 CYS A N 1
ATOM 3425 C CA . CYS A 1 434 ? -2.506 -34.344 -10.219 1 62.53 434 CYS A CA 1
ATOM 3426 C C . CYS A 1 434 ? -3.703 -34.781 -11.055 1 62.53 434 CYS A C 1
ATOM 3428 O O . CYS A 1 434 ? -4.332 -35.812 -10.75 1 62.53 434 CYS A O 1
ATOM 3430 N N . ALA A 1 435 ? -4.164 -33.938 -11.883 1 60.62 435 ALA A N 1
ATOM 3431 C CA . ALA A 1 435 ? -5.328 -34.25 -12.703 1 60.62 435 ALA A CA 1
ATOM 3432 C C . ALA A 1 435 ? -5.039 -35.438 -13.641 1 60.62 435 ALA A C 1
ATOM 3434 O O . ALA A 1 435 ? -5.965 -36.094 -14.117 1 60.62 435 ALA A O 1
ATOM 3435 N N . GLU A 1 436 ? -3.777 -35.844 -13.734 1 65.12 436 GLU A N 1
ATOM 3436 C CA . GLU A 1 436 ? -3.416 -36.906 -14.664 1 65.12 436 GLU A CA 1
ATOM 3437 C C . GLU A 1 436 ? -3.572 -38.281 -14.016 1 65.12 436 GLU A C 1
ATOM 3439 O O . GLU A 1 436 ? -3.432 -38.406 -12.797 1 65.12 436 GLU A O 1
ATOM 3444 N N . ARG A 1 437 ? -3.973 -39.219 -14.812 1 70.5 437 ARG A N 1
ATOM 3445 C CA . ARG A 1 437 ? -4.035 -40.594 -14.344 1 70.5 437 ARG A CA 1
ATOM 3446 C C . ARG A 1 437 ? -2.656 -41.094 -13.938 1 70.5 437 ARG A C 1
ATOM 3448 O O . ARG A 1 437 ? -1.638 -40.562 -14.391 1 70.5 437 ARG A O 1
ATOM 3455 N N . CYS A 1 438 ? -2.715 -42.031 -13.125 1 76.62 438 CYS A N 1
ATOM 3456 C CA . CYS A 1 438 ? -1.452 -42.625 -12.672 1 76.62 438 CYS A CA 1
ATOM 3457 C C . CYS A 1 438 ? -0.703 -43.25 -13.836 1 76.62 438 CYS A C 1
ATOM 3459 O O . CYS A 1 438 ? -1.314 -43.688 -14.82 1 76.62 438 CYS A O 1
ATOM 3461 N N . VAL A 1 439 ? 0.544 -43.25 -13.836 1 77.31 439 VAL A N 1
ATOM 3462 C CA . VAL A 1 439 ? 1.402 -43.781 -14.898 1 77.31 439 VAL A CA 1
ATOM 3463 C C . VAL A 1 439 ? 2.523 -44.625 -14.305 1 77.31 439 VAL A C 1
ATOM 3465 O O . VAL A 1 439 ? 2.904 -44.406 -13.141 1 77.31 439 VAL A O 1
ATOM 3468 N N . PRO A 1 440 ? 2.912 -45.594 -15.125 1 79.94 440 PRO A N 1
ATOM 3469 C CA . PRO A 1 440 ? 4.105 -46.344 -14.672 1 79.94 440 PRO A CA 1
ATOM 3470 C C . PRO A 1 440 ? 5.34 -45.438 -14.586 1 79.94 440 PRO A C 1
ATOM 3472 O O . PRO A 1 440 ? 5.652 -44.719 -15.539 1 79.94 440 PRO A O 1
ATOM 3475 N N . SER A 1 441 ? 5.961 -45.438 -13.422 1 82.44 441 SER A N 1
ATOM 3476 C CA . SER A 1 441 ? 7.086 -44.531 -13.266 1 82.44 441 SER A CA 1
ATOM 3477 C C . SER A 1 441 ? 7.918 -44.875 -12.039 1 82.44 441 SER A C 1
ATOM 3479 O O . SER A 1 441 ? 7.469 -45.625 -11.172 1 82.44 441 SER A O 1
ATOM 3481 N N . CYS A 1 442 ? 9.211 -44.469 -12.273 1 83.31 442 CYS A N 1
ATOM 3482 C CA . CYS A 1 442 ? 10.055 -44.469 -11.086 1 83.31 442 CYS A CA 1
ATOM 3483 C C . CYS A 1 442 ? 9.75 -43.281 -10.188 1 83.31 442 CYS A C 1
ATOM 3485 O O . CYS A 1 442 ? 9.867 -42.125 -10.617 1 83.31 442 CYS A O 1
ATOM 3487 N N . GLN A 1 443 ? 9.305 -43.531 -9 1 86.31 443 GLN A N 1
ATOM 3488 C CA . GLN A 1 443 ? 8.906 -42.469 -8.094 1 86.31 443 GLN A CA 1
ATOM 3489 C C . GLN A 1 443 ? 9.695 -42.531 -6.793 1 86.31 443 GLN A C 1
ATOM 3491 O O . GLN A 1 443 ? 10.227 -43.594 -6.426 1 86.31 443 GLN A O 1
ATOM 3496 N N . CYS A 1 444 ? 9.727 -41.375 -6.227 1 88.56 444 CYS A N 1
ATOM 3497 C CA . CYS A 1 444 ? 10.336 -41.344 -4.902 1 88.56 444 CYS A CA 1
ATOM 3498 C C . CYS A 1 444 ? 9.445 -42.031 -3.873 1 88.56 444 CYS A C 1
ATOM 3500 O O . CYS A 1 444 ? 8.219 -41.906 -3.926 1 88.56 444 CYS A O 1
ATOM 3502 N N . PRO A 1 445 ? 10.094 -42.844 -3.037 1 87.19 445 PRO A N 1
ATOM 3503 C CA . PRO A 1 445 ? 9.312 -43.469 -1.984 1 87.19 445 PRO A CA 1
ATOM 3504 C C . PRO A 1 445 ? 8.602 -42.469 -1.074 1 87.19 445 PRO A C 1
ATOM 3506 O O . PRO A 1 445 ? 8.93 -41.281 -1.088 1 87.19 445 PRO A O 1
ATOM 3509 N N . TYR A 1 446 ? 7.637 -43.031 -0.301 1 83.56 446 TYR A N 1
ATOM 3510 C CA . TYR A 1 446 ? 6.863 -42.188 0.598 1 83.56 446 TYR A CA 1
ATOM 3511 C C . TYR A 1 446 ? 7.77 -41.469 1.598 1 83.56 446 TYR A C 1
ATOM 3513 O O . TYR A 1 446 ? 8.711 -42.062 2.121 1 83.56 446 TYR A O 1
ATOM 3521 N N . GLY A 1 447 ? 7.531 -40.188 1.725 1 82.94 447 GLY A N 1
ATOM 3522 C CA . GLY A 1 447 ? 8.305 -39.375 2.666 1 82.94 447 GLY A CA 1
ATOM 3523 C C . GLY A 1 447 ? 9.5 -38.688 2.031 1 82.94 447 GLY A C 1
ATOM 3524 O O . GLY A 1 447 ? 10.164 -37.875 2.666 1 82.94 447 GLY A O 1
ATOM 3525 N N . THR A 1 448 ? 9.828 -39.156 0.851 1 88.56 448 THR A N 1
ATOM 3526 C CA . THR A 1 448 ? 10.945 -38.531 0.15 1 88.56 448 THR A CA 1
ATOM 3527 C C . THR A 1 448 ? 10.445 -37.688 -1.022 1 88.56 448 THR A C 1
ATOM 3529 O O . THR A 1 448 ? 9.328 -37.906 -1.495 1 88.56 448 THR A O 1
ATOM 3532 N N . TYR A 1 449 ? 11.266 -36.719 -1.395 1 88.44 449 TYR A N 1
ATOM 3533 C CA . TYR A 1 449 ? 10.906 -35.781 -2.441 1 88.44 449 TYR A CA 1
ATOM 3534 C C . TYR A 1 449 ? 11.992 -35.688 -3.5 1 88.44 449 TYR A C 1
ATOM 3536 O O . TYR A 1 449 ? 13.18 -35.875 -3.193 1 88.44 449 TYR A O 1
ATOM 3544 N N . LEU A 1 450 ? 11.5 -35.438 -4.676 1 86.06 450 LEU A N 1
ATOM 3545 C CA . LEU A 1 450 ? 12.43 -35.375 -5.793 1 86.06 450 LEU A CA 1
ATOM 3546 C C . LEU A 1 450 ? 13.148 -34.031 -5.809 1 86.06 450 LEU A C 1
ATOM 3548 O O . LEU A 1 450 ? 12.5 -32.969 -5.777 1 86.06 450 LEU A O 1
ATOM 3552 N N . ASP A 1 451 ? 14.453 -34 -5.727 1 87.38 451 ASP A N 1
ATOM 3553 C CA . ASP A 1 451 ? 15.32 -32.844 -5.93 1 87.38 451 ASP A CA 1
ATOM 3554 C C . ASP A 1 451 ? 16.281 -33.094 -7.086 1 87.38 451 ASP A C 1
ATOM 3556 O O . ASP A 1 451 ? 17.328 -33.719 -6.918 1 87.38 451 ASP A O 1
ATOM 3560 N N . GLY A 1 452 ? 15.969 -32.562 -8.227 1 77.69 452 GLY A N 1
ATOM 3561 C CA . GLY A 1 452 ? 16.703 -32.938 -9.422 1 77.69 452 GLY A CA 1
ATOM 3562 C C . GLY A 1 452 ? 16.453 -34.375 -9.836 1 77.69 452 GLY A C 1
ATOM 3563 O O . GLY A 1 452 ? 15.344 -34.719 -10.25 1 77.69 452 GLY A O 1
ATOM 3564 N N . GLU A 1 453 ? 17.453 -35.219 -9.617 1 79.06 453 GLU A N 1
ATOM 3565 C CA . GLU A 1 453 ? 17.328 -36.625 -9.977 1 79.06 453 GLU A CA 1
ATOM 3566 C C . GLU A 1 453 ? 17.469 -37.531 -8.75 1 79.06 453 GLU A C 1
ATOM 3568 O O . GLU A 1 453 ? 17.484 -38.75 -8.867 1 79.06 453 GLU A O 1
ATOM 3573 N N . LEU A 1 454 ? 17.453 -36.875 -7.621 1 87.31 454 LEU A N 1
ATOM 3574 C CA . LEU A 1 454 ? 17.672 -37.625 -6.391 1 87.31 454 LEU A CA 1
ATOM 3575 C C . LEU A 1 454 ? 16.438 -37.531 -5.484 1 87.31 454 LEU A C 1
ATOM 3577 O O . LEU A 1 454 ? 15.805 -36.469 -5.406 1 87.31 454 LEU A O 1
ATOM 3581 N N . CYS A 1 455 ? 16.125 -38.594 -4.906 1 91.81 455 CYS A N 1
ATOM 3582 C CA . CYS A 1 455 ? 15.086 -38.594 -3.871 1 91.81 455 CYS A CA 1
ATOM 3583 C C . CYS A 1 455 ? 15.695 -38.312 -2.504 1 91.81 455 CYS A C 1
ATOM 3585 O O . CYS A 1 455 ? 16.547 -39.062 -2.025 1 91.81 455 CYS A O 1
ATOM 3587 N N . ILE A 1 456 ? 15.344 -37.25 -1.951 1 91.56 456 ILE A N 1
ATOM 3588 C CA . ILE A 1 456 ? 15.891 -36.875 -0.652 1 91.56 456 ILE A CA 1
ATOM 3589 C C . ILE A 1 456 ? 14.75 -36.75 0.364 1 91.56 456 ILE A C 1
ATOM 3591 O O . ILE A 1 456 ? 13.602 -36.531 -0.01 1 91.56 456 ILE A O 1
ATOM 3595 N N . PRO A 1 457 ? 15.148 -37.031 1.604 1 90.31 457 PRO A N 1
ATOM 3596 C CA . PRO A 1 457 ? 14.109 -36.844 2.625 1 90.31 457 PRO A CA 1
ATOM 3597 C C . PRO A 1 457 ? 13.641 -35.406 2.725 1 90.31 457 PRO A C 1
ATOM 3599 O O . PRO A 1 457 ? 14.359 -34.469 2.312 1 90.31 457 PRO A O 1
ATOM 3602 N N . LYS A 1 458 ? 12.453 -35.188 3.23 1 89.25 458 LYS A N 1
ATOM 3603 C CA . LYS A 1 458 ? 11.836 -33.875 3.35 1 89.25 458 LYS A CA 1
ATOM 3604 C C . LYS A 1 458 ? 12.742 -32.906 4.109 1 89.25 458 LYS A C 1
ATOM 3606 O O . LYS A 1 458 ? 12.828 -31.734 3.764 1 89.25 458 LYS A O 1
ATOM 3611 N N . GLU A 1 459 ? 13.484 -33.375 5.125 1 89.06 459 GLU A N 1
ATOM 3612 C CA . GLU A 1 459 ? 14.328 -32.562 5.988 1 89.06 459 GLU A CA 1
ATOM 3613 C C . GLU A 1 459 ? 15.547 -32.031 5.23 1 89.06 459 GLU A C 1
ATOM 3615 O O . GLU A 1 459 ? 16.141 -31.016 5.621 1 89.06 459 GLU A O 1
ATOM 3620 N N . SER A 1 460 ? 15.828 -32.719 4.148 1 90.31 460 SER A N 1
ATOM 3621 C CA . SER A 1 460 ? 17.031 -32.375 3.402 1 90.31 460 SER A CA 1
ATOM 3622 C C . SER A 1 460 ? 16.688 -31.5 2.191 1 90.31 460 SER A C 1
ATOM 3624 O O . SER A 1 460 ? 17.578 -31.141 1.408 1 90.31 460 SER A O 1
ATOM 3626 N N . CYS A 1 461 ? 15.43 -31.172 2.08 1 91.12 461 CYS A N 1
ATOM 3627 C CA . CYS A 1 461 ? 15.047 -30.359 0.933 1 91.12 461 CYS A CA 1
ATOM 3628 C C . CYS A 1 461 ? 15.648 -28.969 1.027 1 91.12 461 CYS A C 1
ATOM 3630 O O . CYS A 1 461 ? 15.586 -28.328 2.078 1 91.12 461 CYS A O 1
ATOM 3632 N N . PRO A 1 462 ? 16.281 -28.516 -0.067 1 90.81 462 PRO A N 1
ATOM 3633 C CA . PRO A 1 462 ? 16.875 -27.188 -0.084 1 90.81 462 PRO A CA 1
ATOM 3634 C C . PRO A 1 462 ? 15.844 -26.078 -0.242 1 90.81 462 PRO A C 1
ATOM 3636 O O . PRO A 1 462 ? 14.695 -26.344 -0.583 1 90.81 462 PRO A O 1
ATOM 3639 N N . CYS A 1 463 ? 16.297 -24.891 0.172 1 88 463 CYS A N 1
ATOM 3640 C CA . CYS A 1 463 ? 15.461 -23.719 -0.017 1 88 463 CYS A CA 1
ATOM 3641 C C . CYS A 1 463 ? 15.93 -22.906 -1.22 1 88 463 CYS A C 1
ATOM 3643 O O . CYS A 1 463 ? 17.125 -22.844 -1.499 1 88 463 CYS A O 1
ATOM 3645 N N . LEU A 1 464 ? 14.961 -22.469 -1.957 1 79.31 464 LEU A N 1
ATOM 3646 C CA . LEU A 1 464 ? 15.281 -21.656 -3.127 1 79.31 464 LEU A CA 1
ATOM 3647 C C . LEU A 1 464 ? 14.961 -20.188 -2.877 1 79.31 464 LEU A C 1
ATOM 3649 O O . LEU A 1 464 ? 13.867 -19.859 -2.426 1 79.31 464 LEU A O 1
ATOM 3653 N N . GLN A 1 465 ? 15.93 -19.297 -3.02 1 76.19 465 GLN A N 1
ATOM 3654 C CA . GLN A 1 465 ? 15.742 -17.859 -2.928 1 76.19 465 GLN A CA 1
ATOM 3655 C C . GLN A 1 465 ? 16.453 -17.141 -4.074 1 76.19 465 GLN A C 1
ATOM 3657 O O . GLN A 1 465 ? 17.656 -17.281 -4.25 1 76.19 465 GLN A O 1
ATOM 3662 N N . ALA A 1 466 ? 15.789 -16.344 -4.805 1 67.5 466 ALA A N 1
ATOM 3663 C CA . ALA A 1 466 ? 16.328 -15.594 -5.941 1 67.5 466 ALA A CA 1
ATOM 3664 C C . ALA A 1 466 ? 17.062 -16.531 -6.902 1 67.5 466 ALA A C 1
ATOM 3666 O O . ALA A 1 466 ? 18.203 -16.25 -7.293 1 67.5 466 ALA A O 1
ATOM 3667 N N . SER A 1 467 ? 16.547 -17.625 -7.102 1 67.31 467 SER A N 1
ATOM 3668 C CA . SER A 1 467 ? 17.031 -18.609 -8.055 1 67.31 467 SER A CA 1
ATOM 3669 C C . SER A 1 467 ? 18.312 -19.266 -7.562 1 67.31 467 SER A C 1
ATOM 3671 O O . SER A 1 467 ? 19.062 -19.844 -8.352 1 67.31 467 SER A O 1
ATOM 3673 N N . GLU A 1 468 ? 18.609 -18.938 -6.352 1 76.25 468 GLU A N 1
ATOM 3674 C CA . GLU A 1 468 ? 19.734 -19.625 -5.727 1 76.25 468 GLU A CA 1
ATOM 3675 C C . GLU A 1 468 ? 19.266 -20.656 -4.715 1 76.25 468 GLU A C 1
ATOM 3677 O O . GLU A 1 468 ? 18.297 -20.438 -3.996 1 76.25 468 GLU A O 1
ATOM 3682 N N . SER A 1 469 ? 19.906 -21.797 -4.75 1 84.69 469 SER A N 1
ATOM 3683 C CA . SER A 1 469 ? 19.547 -22.906 -3.859 1 84.69 469 SER A CA 1
ATOM 3684 C C . SER A 1 469 ? 20.406 -22.906 -2.604 1 84.69 469 SER A C 1
ATOM 3686 O O . SER A 1 469 ? 21.625 -22.703 -2.678 1 84.69 469 SER A O 1
ATOM 3688 N N . PHE A 1 470 ? 19.859 -23.031 -1.438 1 88.56 470 PHE A N 1
ATOM 3689 C CA . PHE A 1 470 ? 20.516 -23.125 -0.146 1 88.56 470 PHE A CA 1
ATOM 3690 C C . PHE A 1 470 ? 20.219 -24.469 0.513 1 88.56 470 PHE A C 1
ATOM 3692 O O . PHE A 1 470 ? 19.078 -24.922 0.535 1 88.56 470 PHE A O 1
ATOM 3699 N N . PRO A 1 471 ? 21.266 -25.109 0.948 1 90.31 471 PRO A N 1
ATOM 3700 C CA . PRO A 1 471 ? 21.031 -26.422 1.558 1 90.31 471 PRO A CA 1
ATOM 3701 C C . PRO A 1 471 ? 20.219 -26.328 2.852 1 90.31 471 PRO A C 1
ATOM 3703 O O . PRO A 1 471 ? 20.156 -25.266 3.471 1 90.31 471 PRO A O 1
ATOM 3706 N N . ALA A 1 472 ? 19.688 -27.453 3.217 1 91.5 472 ALA A N 1
ATOM 3707 C CA . ALA A 1 472 ? 18.922 -27.547 4.465 1 91.5 472 ALA A CA 1
ATOM 3708 C C . ALA A 1 472 ? 19.797 -27.188 5.664 1 91.5 472 ALA A C 1
ATOM 3710 O O . ALA A 1 472 ? 20.969 -27.562 5.719 1 91.5 472 ALA A O 1
ATOM 3711 N N . GLY A 1 473 ? 19.297 -26.375 6.539 1 91.56 473 GLY A N 1
ATOM 3712 C CA . GLY A 1 473 ? 20.047 -25.953 7.723 1 91.56 473 GLY A CA 1
ATOM 3713 C C . GLY A 1 473 ? 20.766 -24.641 7.543 1 91.56 473 GLY A C 1
ATOM 3714 O O . GLY A 1 473 ? 21.25 -24.062 8.516 1 91.56 473 GLY A O 1
ATOM 3715 N N . ALA A 1 474 ? 20.797 -24.234 6.375 1 92.12 474 ALA A N 1
ATOM 3716 C CA . ALA A 1 474 ? 21.5 -22.984 6.094 1 92.12 474 ALA A CA 1
ATOM 3717 C C . ALA A 1 474 ? 20.766 -21.781 6.688 1 92.12 474 ALA A C 1
ATOM 3719 O O . ALA A 1 474 ? 19.531 -21.781 6.77 1 92.12 474 ALA A O 1
ATOM 3720 N N . ILE A 1 475 ? 21.531 -20.828 7.18 1 91.56 475 ILE A N 1
ATOM 3721 C CA . ILE A 1 475 ? 20.984 -19.562 7.645 1 91.56 475 ILE A CA 1
ATOM 3722 C C . ILE A 1 475 ? 20.766 -18.625 6.457 1 91.56 475 ILE A C 1
ATOM 3724 O O . ILE A 1 475 ? 21.688 -18.359 5.691 1 91.56 475 ILE A O 1
ATOM 3728 N N . MET A 1 476 ? 19.578 -18.281 6.312 1 87.94 476 MET A N 1
ATOM 3729 C CA . MET A 1 476 ? 19.203 -17.438 5.184 1 87.94 476 MET A CA 1
ATOM 3730 C C . MET A 1 476 ? 18.625 -16.109 5.664 1 87.94 476 MET A C 1
ATOM 3732 O O . MET A 1 476 ? 18.047 -16.047 6.75 1 87.94 476 MET A O 1
ATOM 3736 N N . LYS A 1 477 ? 18.891 -15.117 4.84 1 82.81 477 LYS A N 1
ATOM 3737 C CA . LYS A 1 477 ? 18.375 -13.797 5.172 1 82.81 477 LYS A CA 1
ATOM 3738 C C . LYS A 1 477 ? 17.125 -13.469 4.352 1 82.81 477 LYS A C 1
ATOM 3740 O O . LYS A 1 477 ? 17.109 -13.695 3.139 1 82.81 477 LYS A O 1
ATOM 3745 N N . ASP A 1 478 ? 16.094 -13.219 5 1 81.94 478 ASP A N 1
ATOM 3746 C CA . ASP A 1 478 ? 14.875 -12.711 4.379 1 81.94 478 ASP A CA 1
ATOM 3747 C C . ASP A 1 478 ? 14.594 -11.266 4.809 1 81.94 478 ASP A C 1
ATOM 3749 O O . ASP A 1 478 ? 13.922 -11.031 5.816 1 81.94 478 ASP A O 1
ATOM 3753 N N . GLY A 1 479 ? 15.031 -10.398 3.998 1 75.44 479 GLY A N 1
ATOM 3754 C CA . GLY A 1 479 ? 15.062 -9.016 4.449 1 75.44 479 GLY A CA 1
ATOM 3755 C C . GLY A 1 479 ? 16.047 -8.773 5.574 1 75.44 479 GLY A C 1
ATOM 3756 O O . GLY A 1 479 ? 17.234 -9.039 5.43 1 75.44 479 GLY A O 1
ATOM 3757 N N . CYS A 1 480 ? 15.477 -8.281 6.766 1 78.62 480 CYS A N 1
ATOM 3758 C CA . CYS A 1 480 ? 16.344 -8.055 7.91 1 78.62 480 CYS A CA 1
ATOM 3759 C C . CYS A 1 480 ? 16.297 -9.234 8.875 1 78.62 480 CYS A C 1
ATOM 3761 O O . CYS A 1 480 ? 16.969 -9.227 9.906 1 78.62 480 CYS A O 1
ATOM 3763 N N . ARG A 1 481 ? 15.594 -10.359 8.5 1 83.56 481 ARG A N 1
ATOM 3764 C CA . ARG A 1 481 ? 15.43 -11.523 9.367 1 83.56 481 ARG A CA 1
ATOM 3765 C C . ARG A 1 481 ? 16.344 -12.656 8.945 1 83.56 481 ARG A C 1
ATOM 3767 O O . ARG A 1 481 ? 16.609 -12.836 7.75 1 83.56 481 ARG A O 1
ATOM 3774 N N . GLU A 1 482 ? 16.75 -13.195 9.914 1 88.38 482 GLU A N 1
ATOM 3775 C CA . GLU A 1 482 ? 17.516 -14.422 9.688 1 88.38 482 GLU A CA 1
ATOM 3776 C C . GLU A 1 482 ? 16.656 -15.664 9.945 1 88.38 482 GLU A C 1
ATOM 3778 O O . GLU A 1 482 ? 15.992 -15.758 10.977 1 88.38 482 GLU A O 1
ATOM 3783 N N . CYS A 1 483 ? 16.609 -16.469 8.953 1 90.56 483 CYS A N 1
ATOM 3784 C CA . CYS A 1 483 ? 15.812 -17.672 9.023 1 90.56 483 CYS A CA 1
ATOM 3785 C C . CYS A 1 483 ? 16.672 -18.906 8.75 1 90.56 483 CYS A C 1
ATOM 3787 O O . CYS A 1 483 ? 17.828 -18.797 8.352 1 90.56 483 CYS A O 1
ATOM 3789 N N . VAL A 1 484 ? 16.125 -20.016 9.094 1 92.5 484 VAL A N 1
ATOM 3790 C CA . VAL A 1 484 ? 16.797 -21.281 8.828 1 92.5 484 VAL A CA 1
ATOM 3791 C C . VAL A 1 484 ? 16 -22.094 7.809 1 92.5 484 VAL A C 1
ATOM 3793 O O . VAL A 1 484 ? 14.773 -22.141 7.863 1 92.5 484 VAL A O 1
ATOM 3796 N N . CYS A 1 485 ? 16.719 -22.578 6.824 1 91.88 485 CYS A N 1
ATOM 3797 C CA . CYS A 1 485 ? 16.062 -23.453 5.844 1 91.88 485 CYS A CA 1
ATOM 3798 C C . CYS A 1 485 ? 15.766 -24.812 6.445 1 91.88 485 CYS A C 1
ATOM 3800 O O . CYS A 1 485 ? 16.672 -25.547 6.828 1 91.88 485 CYS A O 1
ATOM 3802 N N . MET A 1 486 ? 14.477 -25.047 6.594 1 88.25 486 MET A N 1
ATOM 3803 C CA . MET A 1 486 ? 14.016 -26.344 7.105 1 88.25 486 MET A CA 1
ATOM 3804 C C . MET A 1 486 ? 12.914 -26.922 6.219 1 88.25 486 MET A C 1
ATOM 3806 O O . MET A 1 486 ? 11.875 -26.281 6.02 1 88.25 486 MET A O 1
ATOM 3810 N N . GLU A 1 487 ? 13.156 -28.078 5.73 1 86.06 487 GLU A N 1
ATOM 3811 C CA . GLU A 1 487 ? 12.172 -28.781 4.914 1 86.06 487 GLU A CA 1
ATOM 3812 C C . GLU A 1 487 ? 11.766 -27.938 3.701 1 86.06 487 GLU A C 1
ATOM 3814 O O . GLU A 1 487 ? 10.578 -27.844 3.383 1 86.06 487 GLU A O 1
ATOM 3819 N N . GLY A 1 488 ? 12.742 -27.281 3.152 1 84.5 488 GLY A N 1
ATOM 3820 C CA . GLY A 1 488 ? 12.516 -26.516 1.94 1 84.5 488 GLY A CA 1
ATOM 3821 C C . GLY A 1 488 ? 11.828 -25.172 2.199 1 84.5 488 GLY A C 1
ATOM 3822 O O . GLY A 1 488 ? 11.5 -24.453 1.26 1 84.5 488 GLY A O 1
ATOM 3823 N N . MET A 1 489 ? 11.586 -24.875 3.508 1 85.19 489 MET A N 1
ATOM 3824 C CA . MET A 1 489 ? 10.898 -23.656 3.895 1 85.19 489 MET A CA 1
ATOM 3825 C C . MET A 1 489 ? 11.742 -22.844 4.879 1 85.19 489 MET A C 1
ATOM 3827 O O . MET A 1 489 ? 12.594 -23.406 5.582 1 85.19 489 MET A O 1
ATOM 3831 N N . LEU A 1 490 ? 11.508 -21.547 4.844 1 86.25 490 LEU A N 1
ATOM 3832 C CA . LEU A 1 490 ? 12.133 -20.719 5.863 1 86.25 490 LEU A CA 1
ATOM 3833 C C . LEU A 1 490 ? 11.391 -20.828 7.188 1 86.25 490 LEU A C 1
ATOM 3835 O O . LEU A 1 490 ? 10.172 -20.609 7.238 1 86.25 490 LEU A O 1
ATOM 3839 N N . ARG A 1 491 ? 12.055 -21.281 8.156 1 85.06 491 ARG A N 1
ATOM 3840 C CA . ARG A 1 491 ? 11.461 -21.422 9.484 1 85.06 491 ARG A CA 1
ATOM 3841 C C . ARG A 1 491 ? 12.344 -20.781 10.547 1 85.06 491 ARG A C 1
ATOM 3843 O O . ARG A 1 491 ? 13.484 -20.406 10.273 1 85.06 491 ARG A O 1
ATOM 3850 N N . GLN A 1 492 ? 11.766 -20.562 11.703 1 86.12 492 GLN A N 1
ATOM 3851 C CA . GLN A 1 492 ? 12.469 -20.016 12.859 1 86.12 492 GLN A CA 1
ATOM 3852 C C . GLN A 1 492 ? 13.125 -18.688 12.531 1 86.12 492 GLN A C 1
ATOM 3854 O O . GLN A 1 492 ? 14.32 -18.5 12.773 1 86.12 492 GLN A O 1
ATOM 3859 N N . CYS A 1 493 ? 12.422 -17.938 11.953 1 86.06 493 CYS A N 1
ATOM 3860 C CA . CYS A 1 493 ? 12.922 -16.609 11.617 1 86.06 493 CYS A CA 1
ATOM 3861 C C . CYS A 1 493 ? 12.953 -15.703 12.844 1 86.06 493 CYS A C 1
ATOM 3863 O O . CYS A 1 493 ? 12.094 -15.805 13.719 1 86.06 493 CYS A O 1
ATOM 3865 N N . THR A 1 494 ? 13.984 -14.883 12.891 1 85.44 494 THR A N 1
ATOM 3866 C CA . THR A 1 494 ? 14.078 -13.938 14 1 85.44 494 THR A CA 1
ATOM 3867 C C . THR A 1 494 ? 12.883 -12.992 14.008 1 85.44 494 THR A C 1
ATOM 3869 O O . THR A 1 494 ? 12.328 -12.672 12.953 1 85.44 494 THR A O 1
ATOM 3872 N N . THR A 1 495 ? 12.422 -12.688 15.297 1 79.81 495 THR A N 1
ATOM 3873 C CA . THR A 1 495 ? 11.227 -11.859 15.43 1 79.81 495 THR A CA 1
ATOM 3874 C C . THR A 1 495 ? 11.602 -10.438 15.82 1 79.81 495 THR A C 1
ATOM 3876 O O . THR A 1 495 ? 11.914 -10.164 16.984 1 79.81 495 THR A O 1
ATOM 3879 N N . HIS A 1 496 ? 12.344 -9.672 15.094 1 79.25 496 HIS A N 1
ATOM 3880 C CA . HIS A 1 496 ? 12.625 -8.266 15.352 1 79.25 496 HIS A CA 1
ATOM 3881 C C . HIS A 1 496 ? 12.117 -7.379 14.219 1 79.25 496 HIS A C 1
ATOM 3883 O O . HIS A 1 496 ? 11.945 -7.852 13.086 1 79.25 496 HIS A O 1
ATOM 3889 N N . ALA A 1 497 ? 11.633 -6.215 14.656 1 79.5 497 ALA A N 1
ATOM 3890 C CA . ALA A 1 497 ? 11.188 -5.293 13.617 1 79.5 497 ALA A CA 1
ATOM 3891 C C . ALA A 1 497 ? 12.359 -4.785 12.789 1 79.5 497 ALA A C 1
ATOM 3893 O O . ALA A 1 497 ? 13.414 -4.453 13.328 1 79.5 497 ALA A O 1
ATOM 3894 N N . CYS A 1 498 ? 12.281 -4.902 11.555 1 83.25 498 CYS A N 1
ATOM 3895 C CA . CYS A 1 498 ? 13.297 -4.379 10.656 1 83.25 498 CYS A CA 1
ATOM 3896 C C . CYS A 1 498 ? 13.32 -2.855 10.68 1 83.25 498 CYS A C 1
ATOM 3898 O O . CYS A 1 498 ? 12.289 -2.219 10.898 1 83.25 498 CYS A O 1
ATOM 3900 N N . PRO A 1 499 ? 14.555 -2.305 10.578 1 88.19 499 PRO A N 1
ATOM 3901 C CA . PRO A 1 499 ? 14.586 -0.852 10.398 1 88.19 499 PRO A CA 1
ATOM 3902 C C . PRO A 1 499 ? 13.75 -0.378 9.219 1 88.19 499 PRO A C 1
ATOM 3904 O O . PRO A 1 499 ? 13.625 -1.089 8.219 1 88.19 499 PRO A O 1
ATOM 3907 N N . ALA A 1 500 ? 13.133 0.698 9.406 1 92.25 500 ALA A N 1
ATOM 3908 C CA . ALA A 1 500 ? 12.227 1.203 8.383 1 92.25 500 ALA A CA 1
ATOM 3909 C C . ALA A 1 500 ? 12.602 2.625 7.973 1 92.25 500 ALA A C 1
ATOM 3911 O O . ALA A 1 500 ? 13.219 3.359 8.75 1 92.25 500 ALA A O 1
ATOM 3912 N N . THR A 1 501 ? 12.336 2.947 6.742 1 94.12 501 THR A N 1
ATOM 3913 C CA . THR A 1 501 ? 12.656 4.273 6.223 1 94.12 501 THR A CA 1
ATOM 3914 C C . THR A 1 501 ? 11.406 4.945 5.66 1 94.12 501 THR A C 1
ATOM 3916 O O . THR A 1 501 ? 10.656 4.332 4.895 1 94.12 501 THR A O 1
ATOM 3919 N N . CYS A 1 502 ? 11.07 6.137 6.148 1 97.06 502 CYS A N 1
ATOM 3920 C CA . CYS A 1 502 ? 10.07 7.02 5.555 1 97.06 502 CYS A CA 1
ATOM 3921 C C . CYS A 1 502 ? 10.688 7.875 4.453 1 97.06 502 CYS A C 1
ATOM 3923 O O . CYS A 1 502 ? 11.734 8.5 4.66 1 97.06 502 CYS A O 1
ATOM 3925 N N . SER A 1 503 ? 10.141 7.863 3.316 1 95.56 503 SER A N 1
ATOM 3926 C CA . SER A 1 503 ? 10.68 8.633 2.197 1 95.56 503 SER A CA 1
ATOM 3927 C C . SER A 1 503 ? 9.734 9.758 1.795 1 95.56 503 SER A C 1
ATOM 3929 O O . SER A 1 503 ? 8.523 9.555 1.699 1 95.56 503 SER A O 1
ATOM 3931 N N . ILE A 1 504 ? 10.273 10.875 1.662 1 95.31 504 ILE A N 1
ATOM 3932 C CA . ILE A 1 504 ? 9.562 12.055 1.187 1 95.31 504 ILE A CA 1
ATOM 3933 C C . ILE A 1 504 ? 10.242 12.594 -0.072 1 95.31 504 ILE A C 1
ATOM 3935 O O . ILE A 1 504 ? 11.383 13.062 -0.019 1 95.31 504 ILE A O 1
ATOM 3939 N N . LEU A 1 505 ? 9.547 12.547 -1.146 1 92.38 505 LEU A N 1
ATOM 3940 C CA . LEU A 1 505 ? 10.117 12.992 -2.414 1 92.38 505 LEU A CA 1
ATOM 3941 C C . LEU A 1 505 ? 9.523 14.336 -2.832 1 92.38 505 LEU A C 1
ATOM 3943 O O . LEU A 1 505 ? 8.32 14.453 -3.041 1 92.38 505 LEU A O 1
ATOM 3947 N N . GLY A 1 506 ? 10.336 15.289 -2.91 1 89.19 506 GLY A N 1
ATOM 3948 C CA . GLY A 1 506 ? 9.93 16.609 -3.361 1 89.19 506 GLY A CA 1
ATOM 3949 C C . GLY A 1 506 ? 9.109 17.359 -2.334 1 89.19 506 GLY A C 1
ATOM 3950 O O . GLY A 1 506 ? 8.594 18.453 -2.613 1 89.19 506 GLY A O 1
ATOM 3951 N N . GLY A 1 507 ? 8.875 16.781 -1.269 1 89.25 507 GLY A N 1
ATOM 3952 C CA . GLY A 1 507 ? 8.094 17.406 -0.215 1 89.25 507 GLY A CA 1
ATOM 3953 C C . GLY A 1 507 ? 6.605 17.125 -0.332 1 89.25 507 GLY A C 1
ATOM 3954 O O . GLY A 1 507 ? 5.812 17.594 0.49 1 89.25 507 GLY A O 1
ATOM 3955 N N . HIS A 1 508 ? 6.203 16.359 -1.318 1 89 508 HIS A N 1
ATOM 3956 C CA . HIS A 1 508 ? 4.773 16.172 -1.516 1 89 508 HIS A CA 1
ATOM 3957 C C . HIS A 1 508 ? 4.43 14.68 -1.6 1 89 508 HIS A C 1
ATOM 3959 O O . HIS A 1 508 ? 3.281 14.289 -1.369 1 89 508 HIS A O 1
ATOM 3965 N N . ALA A 1 509 ? 5.34 13.875 -1.991 1 91.81 509 ALA A N 1
ATOM 3966 C CA . ALA A 1 509 ? 5.09 12.438 -2.1 1 91.81 509 ALA A CA 1
ATOM 3967 C C . ALA A 1 509 ? 5.664 11.695 -0.898 1 91.81 509 ALA A C 1
ATOM 3969 O O . ALA A 1 509 ? 6.879 11.688 -0.682 1 91.81 509 ALA A O 1
ATOM 3970 N N . PHE A 1 510 ? 4.77 10.992 -0.228 1 94.44 510 PHE A N 1
ATOM 3971 C CA . PHE A 1 510 ? 5.172 10.352 1.017 1 94.44 510 PHE A CA 1
ATOM 3972 C C . PHE A 1 510 ? 5.055 8.836 0.905 1 94.44 510 PHE A C 1
ATOM 3974 O O . PHE A 1 510 ? 4.113 8.328 0.293 1 94.44 510 PHE A O 1
ATOM 3981 N N . ARG A 1 511 ? 6.004 8.188 1.489 1 93.94 511 ARG A N 1
ATOM 3982 C CA . ARG A 1 511 ? 5.914 6.773 1.847 1 93.94 511 ARG A CA 1
ATOM 3983 C C . ARG A 1 511 ? 6.215 6.566 3.328 1 93.94 511 ARG A C 1
ATOM 3985 O O . ARG A 1 511 ? 7.328 6.832 3.783 1 93.94 511 ARG A O 1
ATOM 3992 N N . THR A 1 512 ? 5.309 6.059 4.062 1 96.19 512 THR A N 1
ATOM 3993 C CA . THR A 1 512 ? 5.449 5.938 5.508 1 96.19 512 THR A CA 1
ATOM 3994 C C . THR A 1 512 ? 6.395 4.797 5.867 1 96.19 512 THR A C 1
ATOM 3996 O O . THR A 1 512 ? 6.836 4.047 4.988 1 96.19 512 THR A O 1
ATOM 3999 N N . PHE A 1 513 ? 6.688 4.66 7.152 1 95.31 513 PHE A N 1
ATOM 4000 C CA . PHE A 1 513 ? 7.566 3.615 7.656 1 95.31 513 PHE A CA 1
ATOM 4001 C C . PHE A 1 513 ? 7.008 2.232 7.34 1 95.31 513 PHE A C 1
ATOM 4003 O O . PHE A 1 513 ? 7.766 1.302 7.055 1 95.31 513 PHE A O 1
ATOM 4010 N N . ASP A 1 514 ? 5.684 2.184 7.359 1 91.56 514 ASP A N 1
ATOM 4011 C CA . ASP A 1 514 ? 5.035 0.89 7.156 1 91.56 514 ASP A CA 1
ATOM 4012 C C . ASP A 1 514 ? 4.699 0.667 5.684 1 91.56 514 ASP A C 1
ATOM 4014 O O . ASP A 1 514 ? 4.219 -0.404 5.309 1 91.56 514 ASP A O 1
ATOM 4018 N N . GLY A 1 515 ? 4.875 1.774 4.875 1 89.31 515 GLY A N 1
ATOM 4019 C CA . GLY A 1 515 ? 4.805 1.542 3.441 1 89.31 515 GLY A CA 1
ATOM 4020 C C . GLY A 1 515 ? 3.611 2.209 2.787 1 89.31 515 GLY A C 1
ATOM 4021 O O . GLY A 1 515 ? 3.408 2.084 1.577 1 89.31 515 GLY A O 1
ATOM 4022 N N . SER A 1 516 ? 2.785 2.887 3.512 1 90.19 516 SER A N 1
ATOM 4023 C CA . SER A 1 516 ? 1.676 3.615 2.908 1 90.19 516 SER A CA 1
ATOM 4024 C C . SER A 1 516 ? 2.176 4.773 2.049 1 90.19 516 SER A C 1
ATOM 4026 O O . SER A 1 516 ? 3.137 5.453 2.414 1 90.19 516 SER A O 1
ATOM 4028 N N . ARG A 1 517 ? 1.53 4.906 0.926 1 89.62 517 ARG A N 1
ATOM 4029 C CA . ARG A 1 517 ? 1.914 5.984 0.02 1 89.62 517 ARG A CA 1
ATOM 4030 C C . ARG A 1 517 ? 0.784 6.996 -0.136 1 89.62 517 ARG A C 1
ATOM 4032 O O . ARG A 1 517 ? -0.386 6.617 -0.226 1 89.62 517 ARG A O 1
ATOM 4039 N N . TYR A 1 518 ? 1.106 8.25 -0.088 1 89.69 518 TYR A N 1
ATOM 4040 C CA . TYR A 1 518 ? 0.129 9.312 -0.311 1 89.69 518 TYR A CA 1
ATOM 4041 C C . TYR A 1 518 ? 0.814 10.609 -0.727 1 89.69 518 TYR A C 1
ATOM 4043 O O . TYR A 1 518 ? 2.039 10.719 -0.644 1 89.69 518 TYR A O 1
ATOM 4051 N N . GLU A 1 519 ? 0.081 11.453 -1.315 1 87.56 519 GLU A N 1
ATOM 4052 C CA . GLU A 1 519 ? 0.583 12.75 -1.764 1 87.56 519 GLU A CA 1
ATOM 4053 C C . GLU A 1 519 ? -0.276 13.891 -1.228 1 87.56 519 GLU A C 1
ATOM 4055 O O . GLU A 1 519 ? -1.48 13.727 -1.022 1 87.56 519 GLU A O 1
ATOM 4060 N N . PHE A 1 520 ? 0.369 14.969 -0.967 1 85.62 520 PHE A N 1
ATOM 4061 C CA . PHE A 1 520 ? -0.364 16.172 -0.608 1 85.62 520 PHE A CA 1
ATOM 4062 C C . PHE A 1 520 ? 0.432 17.422 -0.978 1 85.62 520 PHE A C 1
ATOM 4064 O O . PHE A 1 520 ? 1.647 17.344 -1.175 1 85.62 520 PHE A O 1
ATOM 4071 N N . ASP A 1 521 ? -0.272 18.422 -1.114 1 79.81 521 ASP A N 1
ATOM 4072 C CA . ASP A 1 521 ? 0.337 19.703 -1.441 1 79.81 521 ASP A CA 1
ATOM 4073 C C . ASP A 1 521 ? -0.032 20.766 -0.407 1 79.81 521 ASP A C 1
ATOM 4075 O O . ASP A 1 521 ? -0.862 21.641 -0.673 1 79.81 521 ASP A O 1
ATOM 4079 N N . GLY A 1 522 ? 0.625 20.703 0.756 1 78.94 522 GLY A N 1
ATOM 4080 C CA . GLY A 1 522 ? 0.363 21.672 1.806 1 78.94 522 GLY A CA 1
ATOM 4081 C C . GLY A 1 522 ? 1.479 22.688 1.975 1 78.94 522 GLY A C 1
ATOM 4082 O O . GLY A 1 522 ? 2.561 22.531 1.407 1 78.94 522 GLY A O 1
ATOM 4083 N N . LYS A 1 523 ? 1.129 23.812 2.748 1 78.62 523 LYS A N 1
ATOM 4084 C CA . LYS A 1 523 ? 2.09 24.891 2.916 1 78.62 523 LYS A CA 1
ATOM 4085 C C . LYS A 1 523 ? 2.252 25.266 4.387 1 78.62 523 LYS A C 1
ATOM 4087 O O . LYS A 1 523 ? 2.467 26.422 4.723 1 78.62 523 LYS A O 1
ATOM 4092 N N . CYS A 1 524 ? 2.205 24.328 5.133 1 81.44 524 CYS A N 1
ATOM 4093 C CA . CYS A 1 524 ? 2.385 24.562 6.562 1 81.44 524 CYS A CA 1
ATOM 4094 C C . CYS A 1 524 ? 3.609 23.812 7.082 1 81.44 524 CYS A C 1
ATOM 4096 O O . CYS A 1 524 ? 4.367 23.234 6.297 1 81.44 524 CYS A O 1
ATOM 4098 N N . GLU A 1 525 ? 3.85 24.062 8.352 1 84.38 525 GLU A N 1
ATOM 4099 C CA . GLU A 1 525 ? 4.836 23.219 9.023 1 84.38 525 GLU A CA 1
ATOM 4100 C C . GLU A 1 525 ? 4.203 21.922 9.531 1 84.38 525 GLU A C 1
ATOM 4102 O O . GLU A 1 525 ? 3.162 21.953 10.195 1 84.38 525 GLU A O 1
ATOM 4107 N N . TYR A 1 526 ? 4.828 20.828 9.188 1 89.81 526 TYR A N 1
ATOM 4108 C CA . TYR A 1 526 ? 4.227 19.531 9.477 1 89.81 526 TYR A CA 1
ATOM 4109 C C . TYR A 1 526 ? 5.133 18.703 10.375 1 89.81 526 TYR A C 1
ATOM 4111 O O . TYR A 1 526 ? 6.359 18.75 10.25 1 89.81 526 TYR A O 1
ATOM 4119 N N . VAL A 1 527 ? 4.484 17.953 11.195 1 91.25 527 VAL A N 1
ATOM 4120 C CA . VAL A 1 527 ? 5.207 16.984 12.008 1 91.25 527 VAL A CA 1
ATOM 4121 C C . VAL A 1 527 ? 5.469 15.719 11.18 1 91.25 527 VAL A C 1
ATOM 4123 O O . VAL A 1 527 ? 4.527 15.062 10.727 1 91.25 527 VAL A O 1
ATOM 4126 N N . LEU A 1 528 ? 6.699 15.398 10.961 1 95.12 528 LEU A N 1
ATOM 4127 C CA . LEU A 1 528 ? 7.039 14.172 10.242 1 95.12 528 LEU A CA 1
ATOM 4128 C C . LEU A 1 528 ? 7.07 12.977 11.188 1 95.12 528 LEU A C 1
ATOM 4130 O O . LEU A 1 528 ? 6.523 11.922 10.875 1 95.12 528 LEU A O 1
ATOM 4134 N N . ALA A 1 529 ? 7.727 13.133 12.266 1 94.5 529 ALA A N 1
ATOM 4135 C CA . ALA A 1 529 ? 7.875 12.094 13.281 1 94.5 529 ALA A CA 1
ATOM 4136 C C . ALA A 1 529 ? 8.133 12.703 14.656 1 94.5 529 ALA A C 1
ATOM 4138 O O . ALA A 1 529 ? 8.883 13.672 14.781 1 94.5 529 ALA A O 1
ATOM 4139 N N . GLN A 1 530 ? 7.465 12.102 15.633 1 91.25 530 GLN A N 1
ATOM 4140 C CA . GLN A 1 530 ? 7.672 12.594 17 1 91.25 530 GLN A CA 1
ATOM 4141 C C . GLN A 1 530 ? 7.312 11.531 18.031 1 91.25 530 GLN A C 1
ATOM 4143 O O . GLN A 1 530 ? 6.57 10.594 17.719 1 91.25 530 GLN A O 1
ATOM 4148 N N . ASN A 1 531 ? 7.922 11.562 19.062 1 87.31 531 ASN A N 1
ATOM 4149 C CA . ASN A 1 531 ? 7.551 10.812 20.266 1 87.31 531 ASN A CA 1
ATOM 4150 C C . ASN A 1 531 ? 7.207 11.742 21.422 1 87.31 531 ASN A C 1
ATOM 4152 O O . ASN A 1 531 ? 8.07 12.469 21.906 1 87.31 531 ASN A O 1
ATOM 4156 N N . LEU A 1 532 ? 5.949 11.641 21.891 1 71.62 532 LEU A N 1
ATOM 4157 C CA . LEU A 1 532 ? 5.539 12.555 22.953 1 71.62 532 LEU A CA 1
ATOM 4158 C C . LEU A 1 532 ? 5.285 11.797 24.25 1 71.62 532 LEU A C 1
ATOM 4160 O O . LEU A 1 532 ? 4.793 12.375 25.219 1 71.62 532 LEU A O 1
ATOM 4164 N N . ASN A 1 533 ? 5.586 10.555 24.109 1 72.69 533 ASN A N 1
ATOM 4165 C CA . ASN A 1 533 ? 5.414 9.773 25.328 1 72.69 533 ASN A CA 1
ATOM 4166 C C . ASN A 1 533 ? 6.465 10.141 26.375 1 72.69 533 ASN A C 1
ATOM 4168 O O . ASN A 1 533 ? 7.664 10.117 26.094 1 72.69 533 ASN A O 1
ATOM 4172 N N . LYS A 1 534 ? 6.039 10.375 27.531 1 66.69 534 LYS A N 1
ATOM 4173 C CA . LYS A 1 534 ? 6.891 10.852 28.609 1 66.69 534 LYS A CA 1
ATOM 4174 C C . LYS A 1 534 ? 7.871 9.773 29.062 1 66.69 534 LYS A C 1
ATOM 4176 O O . LYS A 1 534 ? 8.945 10.078 29.578 1 66.69 534 LYS A O 1
ATOM 4181 N N . ASP A 1 535 ? 7.492 8.602 28.797 1 75.62 535 ASP A N 1
ATOM 4182 C CA . ASP A 1 535 ? 8.344 7.504 29.266 1 75.62 535 ASP A CA 1
ATOM 4183 C C . ASP A 1 535 ? 9.539 7.312 28.328 1 75.62 535 ASP A C 1
ATOM 4185 O O . ASP A 1 535 ? 10.523 6.676 28.703 1 75.62 535 ASP A O 1
ATOM 4189 N N . ASP A 1 536 ? 9.492 7.961 27.203 1 81.94 536 ASP A N 1
ATOM 4190 C CA . ASP A 1 536 ? 10.562 7.875 26.203 1 81.94 536 ASP A CA 1
ATOM 4191 C C . ASP A 1 536 ? 11.125 9.258 25.891 1 81.94 536 ASP A C 1
ATOM 4193 O O . ASP A 1 536 ? 10.492 10.273 26.156 1 81.94 536 ASP A O 1
ATOM 4197 N N . PRO A 1 537 ? 12.438 9.203 25.516 1 85.06 537 PRO A N 1
ATOM 4198 C CA . PRO A 1 537 ? 13.016 10.508 25.172 1 85.06 537 PRO A CA 1
ATOM 4199 C C . PRO A 1 537 ? 12.172 11.266 24.156 1 85.06 537 PRO A C 1
ATOM 4201 O O . PRO A 1 537 ? 11.797 10.703 23.125 1 85.06 537 PRO A O 1
ATOM 4204 N N . LEU A 1 538 ? 11.969 12.508 24.453 1 85.81 538 LEU A N 1
ATOM 4205 C CA . LEU A 1 538 ? 11.148 13.352 23.594 1 85.81 538 LEU A CA 1
ATOM 4206 C C . LEU A 1 538 ? 11.945 13.836 22.391 1 85.81 538 LEU A C 1
ATOM 4208 O O . LEU A 1 538 ? 13.125 14.172 22.516 1 85.81 538 LEU A O 1
ATOM 4212 N N . PHE A 1 539 ? 11.391 13.727 21.25 1 90.25 539 PHE A N 1
ATOM 4213 C CA . PHE A 1 539 ? 11.984 14.312 20.047 1 90.25 539 PHE A CA 1
ATOM 4214 C C . PHE A 1 539 ? 10.906 14.695 19.047 1 90.25 539 PHE A C 1
ATOM 4216 O O . PHE A 1 539 ? 9.75 14.266 19.172 1 90.25 539 PHE A O 1
ATOM 4223 N N . GLY A 1 540 ? 11.258 15.547 18.141 1 90.31 540 GLY A N 1
ATOM 4224 C CA . GLY A 1 540 ? 10.367 15.938 17.062 1 90.31 540 GLY A CA 1
ATOM 4225 C C . GLY A 1 540 ? 11.102 16.344 15.797 1 90.31 540 GLY A C 1
ATOM 4226 O O . GLY A 1 540 ? 12.148 16.984 15.867 1 90.31 540 GLY A O 1
ATOM 4227 N N . ILE A 1 541 ? 10.641 15.883 14.703 1 93.44 541 ILE A N 1
ATOM 4228 C CA . ILE A 1 541 ? 11.148 16.266 13.383 1 93.44 541 ILE A CA 1
ATOM 4229 C C . ILE A 1 541 ? 10.047 16.953 12.586 1 93.44 541 ILE A C 1
ATOM 4231 O O . ILE A 1 541 ? 8.953 16.422 12.43 1 93.44 541 ILE A O 1
ATOM 4235 N N . PHE A 1 542 ? 10.359 18.094 12.055 1 91.12 542 PHE A N 1
ATOM 4236 C CA . PHE A 1 542 ? 9.359 18.938 11.406 1 91.12 542 PHE A CA 1
ATOM 4237 C C . PHE A 1 542 ? 9.805 19.344 10.008 1 91.12 542 PHE A C 1
ATOM 4239 O O . PHE A 1 542 ? 11 19.547 9.766 1 91.12 542 PHE A O 1
ATOM 4246 N N . MET A 1 543 ? 8.898 19.359 9.156 1 92.44 543 MET A N 1
ATOM 4247 C CA . MET A 1 543 ? 9.102 19.891 7.812 1 92.44 543 MET A CA 1
ATOM 4248 C C . MET A 1 543 ? 8.32 21.188 7.613 1 92.44 543 MET A C 1
ATOM 4250 O O . MET A 1 543 ? 7.105 21.219 7.801 1 92.44 543 MET A O 1
ATOM 4254 N N . ASP A 1 544 ? 8.984 22.188 7.301 1 85.75 544 ASP A N 1
ATOM 4255 C CA . ASP A 1 544 ? 8.359 23.5 7.133 1 85.75 544 ASP A CA 1
ATOM 4256 C C . ASP A 1 544 ? 8.227 23.859 5.656 1 85.75 544 ASP A C 1
ATOM 4258 O O . ASP A 1 544 ? 9.227 24.016 4.957 1 85.75 544 ASP A O 1
ATOM 4262 N N . LYS A 1 545 ? 7.031 23.953 5.223 1 85 545 LYS A N 1
ATOM 4263 C CA . LYS A 1 545 ? 6.742 24.328 3.84 1 85 545 LYS A CA 1
ATOM 4264 C C . LYS A 1 545 ? 6.047 25.688 3.773 1 85 545 LYS A C 1
ATOM 4266 O O . LYS A 1 545 ? 5.508 26.062 2.73 1 85 545 LYS A O 1
ATOM 4271 N N . SER A 1 546 ? 6.086 26.406 4.781 1 74.31 546 SER A N 1
ATOM 4272 C CA . SER A 1 546 ? 5.305 27.625 4.902 1 74.31 546 SER A CA 1
ATOM 4273 C C . SER A 1 546 ? 5.805 28.703 3.934 1 74.31 546 SER A C 1
ATOM 4275 O O . SER A 1 546 ? 5.035 29.562 3.5 1 74.31 546 SER A O 1
ATOM 4277 N N . VAL A 1 547 ? 7.09 28.594 3.584 1 69.44 547 VAL A N 1
ATOM 4278 C CA . VAL A 1 547 ? 7.668 29.656 2.766 1 69.44 547 VAL A CA 1
ATOM 4279 C C . VAL A 1 547 ? 7.645 29.234 1.295 1 69.44 547 VAL A C 1
ATOM 4281 O O . VAL A 1 547 ? 8.07 30 0.423 1 69.44 547 VAL A O 1
ATOM 4284 N N . CYS A 1 548 ? 7.051 28.078 1.045 1 76.56 548 CYS A N 1
ATOM 4285 C CA . CYS A 1 548 ? 7.023 27.609 -0.333 1 76.56 548 CYS A CA 1
ATOM 4286 C C . CYS A 1 548 ? 5.992 28.359 -1.156 1 76.56 548 CYS A C 1
ATOM 4288 O O . CYS A 1 548 ? 4.938 28.734 -0.643 1 76.56 548 CYS A O 1
ATOM 4290 N N . ASP A 1 549 ? 6.41 28.484 -2.316 1 62.12 549 ASP A N 1
ATOM 4291 C CA . ASP A 1 549 ? 5.5 29.141 -3.25 1 62.12 549 ASP A CA 1
ATOM 4292 C C . ASP A 1 549 ? 4.422 28.188 -3.74 1 62.12 549 ASP A C 1
ATOM 4294 O O . ASP A 1 549 ? 4.641 26.969 -3.789 1 62.12 549 ASP A O 1
ATOM 4298 N N . ASP A 1 550 ? 3.252 28.609 -4.051 1 59.22 550 ASP A N 1
ATOM 4299 C CA . ASP A 1 550 ? 2.107 27.797 -4.453 1 59.22 550 ASP A CA 1
ATOM 4300 C C . ASP A 1 550 ? 2.438 26.953 -5.684 1 59.22 550 ASP A C 1
ATOM 4302 O O . ASP A 1 550 ? 1.847 25.891 -5.891 1 59.22 550 ASP A O 1
ATOM 4306 N N . LYS A 1 551 ? 3.373 27.328 -6.402 1 55.97 551 LYS A N 1
ATOM 4307 C CA . LYS A 1 551 ? 3.572 26.688 -7.695 1 55.97 551 LYS A CA 1
ATOM 4308 C C . LYS A 1 551 ? 4.676 25.641 -7.621 1 55.97 551 LYS A C 1
ATOM 4310 O O . LYS A 1 551 ? 4.918 24.922 -8.594 1 55.97 551 LYS A O 1
ATOM 4315 N N . ASP A 1 552 ? 5.328 25.609 -6.496 1 65.06 552 ASP A N 1
ATOM 4316 C CA . ASP A 1 552 ? 6.434 24.672 -6.398 1 65.06 552 ASP A CA 1
ATOM 4317 C C . ASP A 1 552 ? 6.051 23.453 -5.551 1 65.06 552 ASP A C 1
ATOM 4319 O O . ASP A 1 552 ? 6.078 23.516 -4.32 1 65.06 552 ASP A O 1
ATOM 4323 N N . LEU A 1 553 ? 5.746 22.469 -6.309 1 73.44 553 LEU A N 1
ATOM 4324 C CA . LEU A 1 553 ? 5.398 21.234 -5.609 1 73.44 553 LEU A CA 1
ATOM 4325 C C . LEU A 1 553 ? 6.629 20.625 -4.945 1 73.44 553 LEU A C 1
ATOM 4327 O O . LEU A 1 553 ? 6.516 19.969 -3.904 1 73.44 553 LEU A O 1
ATOM 4331 N N . ASN A 1 554 ? 7.754 20.875 -5.594 1 78.31 554 ASN A N 1
ATOM 4332 C CA . ASN A 1 554 ? 9 20.312 -5.078 1 78.31 554 ASN A CA 1
ATOM 4333 C C . ASN A 1 554 ? 9.742 21.312 -4.203 1 78.31 554 ASN A C 1
ATOM 4335 O O . ASN A 1 554 ? 10.805 21.812 -4.586 1 78.31 554 ASN A O 1
ATOM 4339 N N . CYS A 1 555 ? 9.18 21.641 -3.068 1 83.19 555 CYS A N 1
ATOM 4340 C CA . CYS A 1 555 ? 9.742 22.672 -2.203 1 83.19 555 CYS A CA 1
ATOM 4341 C C . CYS A 1 555 ? 9.75 22.219 -0.748 1 83.19 555 CYS A C 1
ATOM 4343 O O . CYS A 1 555 ? 8.711 21.859 -0.199 1 83.19 555 CYS A O 1
ATOM 4345 N N . VAL A 1 556 ? 10.93 22.109 -0.199 1 86.44 556 VAL A N 1
ATOM 4346 C CA . VAL A 1 556 ? 11.141 21.891 1.229 1 86.44 556 VAL A CA 1
ATOM 4347 C C . VAL A 1 556 ? 12.258 22.812 1.729 1 86.44 556 VAL A C 1
ATOM 4349 O O . VAL A 1 556 ? 13.422 22.406 1.756 1 86.44 556 VAL A O 1
ATOM 4352 N N . PRO A 1 557 ? 11.93 23.875 2.309 1 81.81 557 PRO A N 1
ATOM 4353 C CA . PRO A 1 557 ? 12.977 24.828 2.688 1 81.81 557 PRO A CA 1
ATOM 4354 C C . PRO A 1 557 ? 13.703 24.422 3.969 1 81.81 557 PRO A C 1
ATOM 4356 O O . PRO A 1 557 ? 14.922 24.594 4.066 1 81.81 557 PRO A O 1
ATOM 4359 N N . TYR A 1 558 ? 12.898 23.922 4.871 1 87 558 TYR A N 1
ATOM 4360 C CA . TYR A 1 558 ? 13.508 23.656 6.176 1 87 558 TYR A CA 1
ATOM 4361 C C . TYR A 1 558 ? 13.047 22.328 6.738 1 87 558 TYR A C 1
ATOM 4363 O O . TYR A 1 558 ? 11.898 21.922 6.555 1 87 558 TYR A O 1
ATOM 4371 N N . ILE A 1 559 ? 13.977 21.703 7.422 1 91.44 559 ILE A N 1
ATOM 4372 C CA . ILE A 1 559 ? 13.688 20.594 8.305 1 91.44 559 ILE A CA 1
ATOM 4373 C C . ILE A 1 559 ? 14.227 20.875 9.703 1 91.44 559 ILE A C 1
ATOM 4375 O O . ILE A 1 559 ? 15.375 21.281 9.859 1 91.44 559 ILE A O 1
ATOM 4379 N N . SER A 1 560 ? 13.398 20.766 10.641 1 90.31 560 SER A N 1
ATOM 4380 C CA . SER A 1 560 ? 13.805 21.047 12.016 1 90.31 560 SER A CA 1
ATOM 4381 C C . SER A 1 560 ? 13.773 19.766 12.859 1 90.31 560 SER A C 1
ATOM 4383 O O . SER A 1 560 ? 12.852 18.953 12.734 1 90.31 560 SER A O 1
ATOM 4385 N N . ILE A 1 561 ? 14.82 19.641 13.672 1 92.56 561 ILE A N 1
ATOM 4386 C CA . ILE A 1 561 ? 14.93 18.5 14.562 1 92.56 561 ILE A CA 1
ATOM 4387 C C . ILE A 1 561 ? 15.023 18.969 16 1 92.56 561 ILE A C 1
ATOM 4389 O O . ILE A 1 561 ? 15.953 19.703 16.359 1 92.56 561 ILE A O 1
ATOM 4393 N N . MET A 1 562 ? 14.117 18.594 16.766 1 89.06 562 MET A N 1
ATOM 4394 C CA . MET A 1 562 ? 14.148 18.875 18.188 1 89.06 562 MET A CA 1
ATOM 4395 C C . MET A 1 562 ? 14.617 17.656 18.969 1 89.06 562 MET A C 1
ATOM 4397 O O . MET A 1 562 ? 14.047 16.562 18.844 1 89.06 562 MET A O 1
ATOM 4401 N N . VAL A 1 563 ? 15.586 17.797 19.766 1 91.44 563 VAL A N 1
ATOM 4402 C CA . VAL A 1 563 ? 16.156 16.688 20.531 1 91.44 563 VAL A CA 1
ATOM 4403 C C . VAL A 1 563 ? 15.656 16.75 21.969 1 91.44 563 VAL A C 1
ATOM 4405 O O . VAL A 1 563 ? 15.023 17.719 22.375 1 91.44 563 VAL A O 1
ATOM 4408 N N . PRO A 1 564 ? 15.883 15.75 22.734 1 88.12 564 PRO A N 1
ATOM 4409 C CA . PRO A 1 564 ? 15.281 15.625 24.062 1 88.12 564 PRO A CA 1
ATOM 4410 C C . PRO A 1 564 ? 15.68 16.75 25 1 88.12 564 PRO A C 1
ATOM 4412 O O . PRO A 1 564 ? 14.922 17.109 25.906 1 88.12 564 PRO A O 1
ATOM 4415 N N . ASP A 1 565 ? 16.828 17.391 24.844 1 85.12 565 ASP A N 1
ATOM 4416 C CA . ASP A 1 565 ? 17.266 18.453 25.75 1 85.12 565 ASP A CA 1
ATOM 4417 C C . ASP A 1 565 ? 16.609 19.781 25.406 1 85.12 565 ASP A C 1
ATOM 4419 O O . ASP A 1 565 ? 16.844 20.781 26.062 1 85.12 565 ASP A O 1
ATOM 4423 N N . GLY A 1 566 ? 15.852 19.781 24.297 1 80.56 566 GLY A N 1
ATOM 4424 C CA . GLY A 1 566 ? 15.102 20.969 23.938 1 80.56 566 GLY A CA 1
ATOM 4425 C C . GLY A 1 566 ? 15.75 21.781 22.828 1 80.56 566 GLY A C 1
ATOM 4426 O O . GLY A 1 566 ? 15.156 22.734 22.328 1 80.56 566 GLY A O 1
ATOM 4427 N N . THR A 1 567 ? 16.938 21.359 22.453 1 83.88 567 THR A N 1
ATOM 4428 C CA . THR A 1 567 ? 17.625 22.062 21.375 1 83.88 567 THR A CA 1
ATOM 4429 C C . THR A 1 567 ? 16.984 21.719 20.031 1 83.88 567 THR A C 1
ATOM 4431 O O . THR A 1 567 ? 16.625 20.578 19.781 1 83.88 567 THR A O 1
ATOM 4434 N N . THR A 1 568 ? 16.828 22.734 19.203 1 87.38 568 THR A N 1
ATOM 4435 C CA . THR A 1 568 ? 16.281 22.531 17.875 1 87.38 568 THR A CA 1
ATOM 4436 C C . THR A 1 568 ? 17.344 22.828 16.812 1 87.38 568 THR A C 1
ATOM 4438 O O . THR A 1 568 ? 17.984 23.875 16.828 1 87.38 568 THR A O 1
ATOM 4441 N N . TYR A 1 569 ? 17.547 21.875 15.984 1 88.94 569 TYR A N 1
ATOM 4442 C CA . TYR A 1 569 ? 18.438 22.016 14.836 1 88.94 569 TYR A CA 1
ATOM 4443 C C . TYR A 1 569 ? 17.641 22.25 13.555 1 88.94 569 TYR A C 1
ATOM 4445 O O . TYR A 1 569 ? 16.859 21.391 13.148 1 88.94 569 TYR A O 1
ATOM 4453 N N . GLU A 1 570 ? 17.797 23.359 12.953 1 87.5 570 GLU A N 1
ATOM 4454 C CA . GLU A 1 570 ? 17.094 23.672 11.711 1 87.5 570 GLU A CA 1
ATOM 4455 C C . GLU A 1 570 ? 18.016 23.516 10.508 1 87.5 570 GLU A C 1
ATOM 4457 O O . GLU A 1 570 ? 19.016 24.219 10.375 1 87.5 570 GLU A O 1
ATOM 4462 N N . LEU A 1 571 ? 17.641 22.609 9.68 1 89 571 LEU A N 1
ATOM 4463 C CA . LEU A 1 571 ? 18.406 22.344 8.453 1 89 571 LEU A CA 1
ATOM 4464 C C . LEU A 1 571 ? 17.766 23.047 7.262 1 89 571 LEU A C 1
ATOM 4466 O O . LEU A 1 571 ? 16.547 23.094 7.137 1 89 571 LEU A O 1
ATOM 4470 N N . GLN A 1 572 ? 18.656 23.531 6.465 1 83.5 572 GLN A N 1
ATOM 4471 C CA . GLN A 1 572 ? 18.203 24.172 5.234 1 83.5 572 GLN A CA 1
ATOM 4472 C C . GLN A 1 572 ? 18.656 23.375 4.008 1 83.5 572 GLN A C 1
ATOM 4474 O O . GLN A 1 572 ? 19.625 22.641 4.07 1 83.5 572 GLN A O 1
ATOM 4479 N N . THR A 1 573 ? 17.906 23.516 2.914 1 76.5 573 THR A N 1
ATOM 4480 C CA . THR A 1 573 ? 18.141 22.75 1.69 1 76.5 573 THR A CA 1
ATOM 4481 C C . THR A 1 573 ? 19.562 22.969 1.169 1 76.5 573 THR A C 1
ATOM 4483 O O . THR A 1 573 ? 20.172 22.047 0.624 1 76.5 573 THR A O 1
ATOM 4486 N N . ALA A 1 574 ? 20.094 24.141 1.401 1 68.19 574 ALA A N 1
ATOM 4487 C CA . ALA A 1 574 ? 21.438 24.469 0.887 1 68.19 574 ALA A CA 1
ATOM 4488 C C . ALA A 1 574 ? 22.516 23.891 1.796 1 68.19 574 ALA A C 1
ATOM 4490 O O . ALA A 1 574 ? 23.703 23.922 1.445 1 68.19 574 ALA A O 1
ATOM 4491 N N . GLY A 1 575 ? 22.156 23.391 2.896 1 75 575 GLY A N 1
ATOM 4492 C CA . GLY A 1 575 ? 23.125 22.703 3.738 1 75 575 GLY A CA 1
ATOM 4493 C C . GLY A 1 575 ? 23.422 23.438 5.027 1 75 575 GLY A C 1
ATOM 4494 O O . GLY A 1 575 ? 24.078 22.906 5.918 1 75 575 GLY A O 1
ATOM 4495 N N . ALA A 1 576 ? 22.922 24.625 5.137 1 78.81 576 ALA A N 1
ATOM 4496 C CA . ALA A 1 576 ? 23.141 25.375 6.363 1 78.81 576 ALA A CA 1
ATOM 4497 C C . ALA A 1 576 ? 22.312 24.828 7.516 1 78.81 576 ALA A C 1
ATOM 4499 O O . ALA A 1 576 ? 21.203 24.328 7.305 1 78.81 576 ALA A O 1
ATOM 4500 N N . VAL A 1 577 ? 22.953 24.828 8.641 1 85.12 577 VAL A N 1
ATOM 4501 C CA . VAL A 1 577 ? 22.266 24.344 9.828 1 85.12 577 VAL A CA 1
ATOM 4502 C C . VAL A 1 577 ? 22.312 25.406 10.922 1 85.12 577 VAL A C 1
ATOM 4504 O O . VAL A 1 577 ? 23.359 25.984 11.195 1 85.12 577 VAL A O 1
ATOM 4507 N N . GLN A 1 578 ? 21.188 25.672 11.508 1 83.88 578 GLN A N 1
ATOM 4508 C CA . GLN A 1 578 ? 21.078 26.625 12.602 1 83.88 578 GLN A CA 1
ATOM 4509 C C . GLN A 1 578 ? 20.594 25.953 13.875 1 83.88 578 GLN A C 1
ATOM 4511 O O . GLN A 1 578 ? 19.812 24.984 13.82 1 83.88 578 GLN A O 1
ATOM 4516 N N . ILE A 1 579 ? 21.125 26.359 14.922 1 84.75 579 ILE A N 1
ATOM 4517 C CA . ILE A 1 579 ? 20.75 25.812 16.219 1 84.75 579 ILE A CA 1
ATOM 4518 C C . ILE A 1 579 ? 20.016 26.875 17.031 1 84.75 579 ILE A C 1
ATOM 4520 O O . ILE A 1 579 ? 20.375 28.062 17.016 1 84.75 579 ILE A O 1
ATOM 4524 N N . SER A 1 580 ? 18.875 26.484 17.453 1 76.06 580 SER A N 1
ATOM 4525 C CA . SER A 1 580 ? 18.109 27.359 18.328 1 76.06 580 SER A CA 1
ATOM 4526 C C . SER A 1 580 ? 17.688 26.641 19.609 1 76.06 580 SER A C 1
ATOM 4528 O O . SER A 1 580 ? 17.406 25.438 19.594 1 76.06 580 SER A O 1
ATOM 4530 N N . LYS A 1 581 ? 17.984 27.188 20.719 1 68.44 581 LYS A N 1
ATOM 4531 C CA . LYS A 1 581 ? 17.5 26.734 22.016 1 68.44 581 LYS A CA 1
ATOM 4532 C C . LYS A 1 581 ? 16.656 27.812 22.688 1 68.44 581 LYS A C 1
ATOM 4534 O O . LYS A 1 581 ? 16.766 28.984 22.359 1 68.44 581 LYS A O 1
ATOM 4539 N N . ALA A 1 582 ? 15.789 27.344 23.531 1 57.44 582 ALA A N 1
ATOM 4540 C CA . ALA A 1 582 ? 14.953 28.312 24.266 1 57.44 582 ALA A CA 1
ATOM 4541 C C . ALA A 1 582 ? 15.797 29.453 24.812 1 57.44 582 ALA A C 1
ATOM 4543 O O . ALA A 1 582 ? 16.859 29.219 25.406 1 57.44 582 ALA A O 1
ATOM 4544 N N . ASN A 1 583 ? 15.438 30.641 24.469 1 50.78 583 ASN A N 1
ATOM 4545 C CA . ASN A 1 583 ? 15.961 31.875 25.031 1 50.78 583 ASN A CA 1
ATOM 4546 C C . ASN A 1 583 ? 17.375 32.156 24.562 1 50.78 583 ASN A C 1
ATOM 4548 O O . ASN A 1 583 ? 18.125 32.906 25.203 1 50.78 583 ASN A O 1
ATOM 4552 N N . GLN A 1 584 ? 17.891 31.312 23.719 1 55.03 584 GLN A N 1
ATOM 4553 C CA . GLN A 1 584 ? 19.219 31.594 23.188 1 55.03 584 GLN A CA 1
ATOM 4554 C C . GLN A 1 584 ? 19.156 32.031 21.734 1 55.03 584 GLN A C 1
ATOM 4556 O O . GLN A 1 584 ? 18.234 31.672 21 1 55.03 584 GLN A O 1
ATOM 4561 N N . PRO A 1 585 ? 20 32.906 21.406 1 55.41 585 PRO A N 1
ATOM 4562 C CA . PRO A 1 585 ? 20.016 33.344 20.016 1 55.41 585 PRO A CA 1
ATOM 4563 C C . PRO A 1 585 ? 20.312 32.219 19.047 1 55.41 585 PRO A C 1
ATOM 4565 O O . PRO A 1 585 ? 21.031 31.266 19.406 1 55.41 585 PRO A O 1
ATOM 4568 N N . THR A 1 586 ? 19.797 32.25 17.859 1 69.06 586 THR A N 1
ATOM 4569 C CA . THR A 1 586 ? 20.016 31.266 16.812 1 69.06 586 THR A CA 1
ATOM 4570 C C . THR A 1 586 ? 21.469 31.328 16.312 1 69.06 586 THR A C 1
ATOM 4572 O O . THR A 1 586 ? 22 32.438 16.109 1 69.06 586 THR A O 1
ATOM 4575 N N . GLN A 1 587 ? 22.266 30.25 16.328 1 73.56 587 GLN A N 1
ATOM 4576 C CA . GLN A 1 587 ? 23.656 30.172 15.875 1 73.56 587 GLN A CA 1
ATOM 4577 C C . GLN A 1 587 ? 23.797 29.25 14.664 1 73.56 587 GLN A C 1
ATOM 4579 O O . GLN A 1 587 ? 23.141 28.203 14.602 1 73.56 587 GLN A O 1
ATOM 4584 N N . GLU A 1 588 ? 24.562 29.672 13.711 1 81.38 588 GLU A N 1
ATOM 4585 C CA . GLU A 1 588 ? 24.859 28.812 12.562 1 81.38 588 GLU A CA 1
ATOM 4586 C C . GLU A 1 588 ? 25.922 27.781 12.914 1 81.38 588 GLU A C 1
ATOM 4588 O O . GLU A 1 588 ? 26.922 28.109 13.57 1 81.38 588 GLU A O 1
ATOM 4593 N N . LEU A 1 589 ? 25.703 26.672 12.508 1 83.31 589 LEU A N 1
ATOM 4594 C CA . LEU A 1 589 ? 26.625 25.594 12.828 1 83.31 589 LEU A CA 1
ATOM 4595 C C . LEU A 1 589 ? 27.578 25.312 11.664 1 83.31 589 LEU A C 1
ATOM 4597 O O . LEU A 1 589 ? 27.172 25.359 10.5 1 83.31 589 LEU A O 1
ATOM 4601 N N . LYS A 1 590 ? 28.828 25.156 11.953 1 82.38 590 LYS A N 1
ATOM 4602 C CA . LYS A 1 590 ? 29.797 24.703 10.961 1 82.38 590 LYS A CA 1
ATOM 4603 C C . LYS A 1 590 ? 29.812 23.188 10.867 1 82.38 590 LYS A C 1
ATOM 4605 O O . LYS A 1 590 ? 29.906 22.484 11.883 1 82.38 590 LYS A O 1
ATOM 4610 N N . LEU A 1 591 ? 29.812 22.688 9.672 1 84.88 591 LEU A N 1
ATOM 4611 C CA . LEU A 1 591 ? 29.781 21.234 9.461 1 84.88 591 LEU A CA 1
ATOM 4612 C C . LEU A 1 591 ? 31.172 20.703 9.148 1 84.88 591 LEU A C 1
ATOM 4614 O O . LEU A 1 591 ? 32 21.422 8.555 1 84.88 591 LEU A O 1
ATOM 4618 N N . PRO A 1 592 ? 31.531 19.562 9.562 1 88.44 592 PRO A N 1
ATOM 4619 C CA . PRO A 1 592 ? 30.688 18.594 10.281 1 88.44 592 PRO A CA 1
ATOM 4620 C C . PRO A 1 592 ? 30.531 18.953 11.758 1 88.44 592 PRO A C 1
ATOM 4622 O O . PRO A 1 592 ? 31.438 19.516 12.367 1 88.44 592 PRO A O 1
ATOM 4625 N N . TYR A 1 593 ? 29.438 18.641 12.297 1 90.75 593 TYR A N 1
ATOM 4626 C CA . TYR A 1 593 ? 29.094 18.953 13.68 1 90.75 593 TYR A CA 1
ATOM 4627 C C . TYR A 1 593 ? 28.703 17.688 14.445 1 90.75 593 TYR A C 1
ATOM 4629 O O . TYR A 1 593 ? 28.047 16.797 13.891 1 90.75 593 TYR A O 1
ATOM 4637 N N . SER A 1 594 ? 29.203 17.531 15.664 1 89.81 594 SER A N 1
ATOM 4638 C CA . SER A 1 594 ? 28.828 16.422 16.531 1 89.81 594 SER A CA 1
ATOM 4639 C C . SER A 1 594 ? 28.719 16.875 17.984 1 89.81 594 SER A C 1
ATOM 4641 O O . SER A 1 594 ? 29.531 17.656 18.469 1 89.81 594 SER A O 1
ATOM 4643 N N . LYS A 1 595 ? 27.75 16.578 18.578 1 91 595 LYS A N 1
ATOM 4644 C CA . LYS A 1 595 ? 27.516 16.812 20 1 91 595 LYS A CA 1
ATOM 4645 C C . LYS A 1 595 ? 27.109 15.516 20.703 1 91 595 LYS A C 1
ATOM 4647 O O . LYS A 1 595 ? 26.172 14.836 20.281 1 91 595 LYS A O 1
ATOM 4652 N N . VAL A 1 596 ? 27.875 15.109 21.688 1 88.56 596 VAL A N 1
ATOM 4653 C CA . VAL A 1 596 ? 27.594 13.914 22.469 1 88.56 596 VAL A CA 1
ATOM 4654 C C . VAL A 1 596 ? 26.906 14.297 23.766 1 88.56 596 VAL A C 1
ATOM 4656 O O . VAL A 1 596 ? 27.5 14.945 24.625 1 88.56 596 VAL A O 1
ATOM 4659 N N . ASP A 1 597 ? 25.672 14 23.922 1 90.62 597 ASP A N 1
ATOM 4660 C CA . ASP A 1 597 ? 24.891 14.328 25.109 1 90.62 597 ASP A CA 1
ATOM 4661 C C . ASP A 1 597 ? 23.75 13.328 25.297 1 90.62 597 ASP A C 1
ATOM 4663 O O . ASP A 1 597 ? 22.578 13.672 25.109 1 90.62 597 ASP A O 1
ATOM 4667 N N . GLY A 1 598 ? 24.188 12.047 25.672 1 90.62 598 GLY A N 1
ATOM 4668 C CA . GLY A 1 598 ? 23.172 11.039 25.938 1 90.62 598 GLY A CA 1
ATOM 4669 C C . GLY A 1 598 ? 22.203 10.852 24.781 1 90.62 598 GLY A C 1
ATOM 4670 O O . GLY A 1 598 ? 22.641 10.641 23.641 1 90.62 598 GLY A O 1
ATOM 4671 N N . ASP A 1 599 ? 20.859 11.055 25.078 1 89.06 599 ASP A N 1
ATOM 4672 C CA . ASP A 1 599 ? 19.812 10.852 24.078 1 89.06 599 ASP A CA 1
ATOM 4673 C C . ASP A 1 599 ? 19.781 12.016 23.094 1 89.06 599 ASP A C 1
ATOM 4675 O O . ASP A 1 599 ? 19.172 11.898 22.016 1 89.06 599 ASP A O 1
ATOM 4679 N N . SER A 1 600 ? 20.453 13.109 23.406 1 89.44 600 SER A N 1
ATOM 4680 C CA . SER A 1 600 ? 20.453 14.273 22.531 1 89.44 600 SER A CA 1
ATOM 4681 C C . SER A 1 600 ? 21.703 14.297 21.641 1 89.44 600 SER A C 1
ATOM 4683 O O . SER A 1 600 ? 21.984 15.305 21 1 89.44 600 SER A O 1
ATOM 4685 N N . THR A 1 601 ? 22.469 13.141 21.688 1 91.38 601 THR A N 1
ATOM 4686 C CA . THR A 1 601 ? 23.641 13.039 20.828 1 91.38 601 THR A CA 1
ATOM 4687 C C . THR A 1 601 ? 23.234 13.188 19.359 1 91.38 601 THR A C 1
ATOM 4689 O O . THR A 1 601 ? 22.297 12.547 18.891 1 91.38 601 THR A O 1
ATOM 4692 N N . ILE A 1 602 ? 23.891 14.078 18.656 1 94.19 602 ILE A N 1
ATOM 4693 C CA . ILE A 1 602 ? 23.547 14.352 17.266 1 94.19 602 ILE A CA 1
ATOM 4694 C C . ILE A 1 602 ? 24.812 14.594 16.438 1 94.19 602 ILE A C 1
ATOM 4696 O O . ILE A 1 602 ? 25.797 15.117 16.953 1 94.19 602 ILE A O 1
ATOM 4700 N N . THR A 1 603 ? 24.859 14.039 15.305 1 92.69 603 THR A N 1
ATOM 4701 C CA . THR A 1 603 ? 25.922 14.289 14.328 1 92.69 603 THR A CA 1
ATOM 4702 C C . THR A 1 603 ? 25.328 14.781 13.008 1 92.69 603 THR A C 1
ATOM 4704 O O . THR A 1 603 ? 24.375 14.203 12.492 1 92.69 603 THR A O 1
ATOM 4707 N N . VAL A 1 604 ? 25.797 15.867 12.523 1 92.81 604 VAL A N 1
ATOM 4708 C CA . VAL A 1 604 ? 25.391 16.422 11.227 1 92.81 604 VAL A CA 1
ATOM 4709 C C . VAL A 1 604 ? 26.609 16.484 10.289 1 92.81 604 VAL A C 1
ATOM 4711 O O . VAL A 1 604 ? 27.625 17.094 10.617 1 92.81 604 VAL A O 1
ATOM 4714 N N . THR A 1 605 ? 26.547 15.812 9.188 1 88.81 605 THR A N 1
ATOM 4715 C CA . THR A 1 605 ? 27.656 15.758 8.234 1 88.81 605 THR A CA 1
ATOM 4716 C C . THR A 1 605 ? 27.141 15.906 6.805 1 88.81 605 THR A C 1
ATOM 4718 O O . THR A 1 605 ? 26.047 15.461 6.484 1 88.81 605 THR A O 1
ATOM 4721 N N . ARG A 1 606 ? 27.875 16.578 6.051 1 84.94 606 ARG A N 1
ATOM 4722 C CA . ARG A 1 606 ? 27.625 16.594 4.609 1 84.94 606 ARG A CA 1
ATOM 4723 C C . ARG A 1 606 ? 28.375 15.461 3.914 1 84.94 606 ARG A C 1
ATOM 4725 O O . ARG A 1 606 ? 29.594 15.523 3.748 1 84.94 606 ARG A O 1
ATOM 4732 N N . ILE A 1 607 ? 27.719 14.469 3.488 1 79.62 607 ILE A N 1
ATOM 4733 C CA . ILE A 1 607 ? 28.359 13.273 2.959 1 79.62 607 ILE A CA 1
ATOM 4734 C C . ILE A 1 607 ? 28.656 13.461 1.475 1 79.62 607 ILE A C 1
ATOM 4736 O O . ILE A 1 607 ? 29.484 12.742 0.906 1 79.62 607 ILE A O 1
ATOM 4740 N N . SER A 1 608 ? 27.953 14.258 0.877 1 73.62 608 SER A N 1
ATOM 4741 C CA . SER A 1 608 ? 28.219 14.656 -0.501 1 73.62 608 SER A CA 1
ATOM 4742 C C . SER A 1 608 ? 27.859 16.125 -0.739 1 73.62 608 SER A C 1
ATOM 4744 O O . SER A 1 608 ? 27.438 16.812 0.18 1 73.62 608 SER A O 1
ATOM 4746 N N . SER A 1 609 ? 28.141 16.578 -1.945 1 71.06 609 SER A N 1
ATOM 4747 C CA . SER A 1 609 ? 27.828 17.969 -2.281 1 71.06 609 SER A CA 1
ATOM 4748 C C . SER A 1 609 ? 26.312 18.188 -2.285 1 71.06 609 SER A C 1
ATOM 4750 O O . SER A 1 609 ? 25.859 19.344 -2.211 1 71.06 609 SER A O 1
ATOM 4752 N N . VAL A 1 610 ? 25.625 17.062 -2.162 1 76.38 610 VAL A N 1
ATOM 4753 C CA . VAL A 1 610 ? 24.188 17.25 -2.367 1 76.38 610 VAL A CA 1
ATOM 4754 C C . VAL A 1 610 ? 23.406 16.641 -1.205 1 76.38 610 VAL A C 1
ATOM 4756 O O . VAL A 1 610 ? 22.219 16.891 -1.057 1 76.38 610 VAL A O 1
ATOM 4759 N N . VAL A 1 611 ? 24.078 15.93 -0.331 1 85.06 611 VAL A N 1
ATOM 4760 C CA . VAL A 1 611 ? 23.312 15.211 0.688 1 85.06 611 VAL A CA 1
ATOM 4761 C C . VAL A 1 611 ? 23.844 15.57 2.076 1 85.06 611 VAL A C 1
ATOM 4763 O O . VAL A 1 611 ? 25.047 15.531 2.312 1 85.06 611 VAL A O 1
ATOM 4766 N N . THR A 1 612 ? 23.016 15.953 2.926 1 88.81 612 THR A N 1
ATOM 4767 C CA . THR A 1 612 ? 23.312 16.156 4.34 1 88.81 612 THR A CA 1
ATOM 4768 C C . THR A 1 612 ? 22.75 15.008 5.176 1 88.81 612 THR A C 1
ATOM 4770 O O . THR A 1 612 ? 21.594 14.609 5.004 1 88.81 612 THR A O 1
ATOM 4773 N N . ARG A 1 613 ? 23.547 14.477 6.008 1 91.25 613 ARG A N 1
ATOM 4774 C CA . ARG A 1 613 ? 23.156 13.375 6.883 1 91.25 613 ARG A CA 1
ATOM 4775 C C . ARG A 1 613 ? 23.078 13.828 8.336 1 91.25 613 ARG A C 1
ATOM 4777 O O . ARG A 1 613 ? 23.984 14.508 8.828 1 91.25 613 ARG A O 1
ATOM 4784 N N . VAL A 1 614 ? 22.047 13.531 8.969 1 95.06 614 VAL A N 1
ATOM 4785 C CA . VAL A 1 614 ? 21.875 13.766 10.398 1 95.06 614 VAL A CA 1
ATOM 4786 C C . VAL A 1 614 ? 21.641 12.445 11.117 1 95.06 614 VAL A C 1
ATOM 4788 O O . VAL A 1 614 ? 20.766 11.672 10.727 1 95.06 614 VAL A O 1
ATOM 4791 N N . ALA A 1 615 ? 22.406 12.211 12.156 1 94.69 615 ALA A N 1
ATOM 4792 C CA . ALA A 1 615 ? 22.266 10.953 12.898 1 94.69 615 ALA A CA 1
ATOM 4793 C C . ALA A 1 615 ? 22.047 11.219 14.383 1 94.69 615 ALA A C 1
ATOM 4795 O O . ALA A 1 615 ? 22.719 12.07 14.969 1 94.69 615 ALA A O 1
ATOM 4796 N N . LEU A 1 616 ? 21.078 10.625 14.859 1 95.75 616 LEU A N 1
ATOM 4797 C CA . LEU A 1 616 ? 20.828 10.523 16.297 1 95.75 616 LEU A CA 1
ATOM 4798 C C . LEU A 1 616 ? 20.969 9.078 16.766 1 95.75 616 LEU A C 1
ATOM 4800 O O . LEU A 1 616 ? 19.953 8.414 17.031 1 95.75 616 LEU A O 1
ATOM 4804 N N . PRO A 1 617 ? 22.125 8.648 16.969 1 92.44 617 PRO A N 1
ATOM 4805 C CA . PRO A 1 617 ? 22.406 7.227 17.156 1 92.44 617 PRO A CA 1
ATOM 4806 C C . PRO A 1 617 ? 21.719 6.641 18.391 1 92.44 617 PRO A C 1
ATOM 4808 O O . PRO A 1 617 ? 21.25 5.5 18.344 1 92.44 617 PRO A O 1
ATOM 4811 N N . LYS A 1 618 ? 21.641 7.371 19.438 1 92.06 618 LYS A N 1
ATOM 4812 C CA . LYS A 1 618 ? 21.031 6.82 20.656 1 92.06 618 LYS A CA 1
ATOM 4813 C C . LYS A 1 618 ? 19.531 6.656 20.5 1 92.06 618 LYS A C 1
ATOM 4815 O O . LYS A 1 618 ? 18.938 5.746 21.078 1 92.06 618 LYS A O 1
ATOM 4820 N N . LEU A 1 619 ? 18.984 7.523 19.781 1 93.38 619 LEU A N 1
ATOM 4821 C CA . LEU A 1 619 ? 17.562 7.418 19.531 1 93.38 619 LEU A CA 1
ATOM 4822 C C . LEU A 1 619 ? 17.266 6.43 18.406 1 93.38 619 LEU A C 1
ATOM 4824 O O . LEU A 1 619 ? 16.141 5.961 18.25 1 93.38 619 LEU A O 1
ATOM 4828 N N . GLY A 1 620 ? 18.281 6.16 17.609 1 93.94 620 GLY A N 1
ATOM 4829 C CA . GLY A 1 620 ? 18.094 5.281 16.469 1 93.94 620 GLY A CA 1
ATOM 4830 C C . GLY A 1 620 ? 17.453 5.965 15.281 1 93.94 620 GLY A C 1
ATOM 4831 O O . GLY A 1 620 ? 16.609 5.383 14.602 1 93.94 620 GLY A O 1
ATOM 4832 N N . ILE A 1 621 ? 17.75 7.25 15.078 1 96.38 621 ILE A N 1
ATOM 4833 C CA . ILE A 1 621 ? 17.172 8.039 14 1 96.38 621 ILE A CA 1
ATOM 4834 C C . ILE A 1 621 ? 18.281 8.516 13.062 1 96.38 621 ILE A C 1
ATOM 4836 O O . ILE A 1 621 ? 19.375 8.883 13.516 1 96.38 621 ILE A O 1
ATOM 4840 N N . GLU A 1 622 ? 18.047 8.43 11.812 1 95.69 622 GLU A N 1
ATOM 4841 C CA . GLU A 1 622 ? 18.938 8.969 10.789 1 95.69 622 GLU A CA 1
ATOM 4842 C C . GLU A 1 622 ? 18.141 9.68 9.695 1 95.69 622 GLU A C 1
ATOM 4844 O O . GLU A 1 622 ? 17.125 9.172 9.227 1 95.69 622 GLU A O 1
ATOM 4849 N N . ILE A 1 623 ? 18.609 10.836 9.32 1 95.94 623 ILE A N 1
ATOM 4850 C CA . ILE A 1 623 ? 17.969 11.609 8.258 1 95.94 623 ILE A CA 1
ATOM 4851 C C . ILE A 1 623 ? 18.969 11.875 7.141 1 95.94 623 ILE A C 1
ATOM 4853 O O . ILE A 1 623 ? 20.109 12.297 7.402 1 95.94 623 ILE A O 1
ATOM 4857 N N . MET A 1 624 ? 18.641 11.57 5.969 1 93.12 624 MET A N 1
ATOM 4858 C CA . MET A 1 624 ? 19.391 11.953 4.773 1 93.12 624 MET A CA 1
ATOM 4859 C C . MET A 1 624 ? 18.578 12.93 3.92 1 93.12 624 MET A C 1
ATOM 4861 O O . MET A 1 624 ? 17.469 12.609 3.484 1 93.12 624 MET A O 1
ATOM 4865 N N . TRP A 1 625 ? 19.062 14.047 3.742 1 92.25 625 TRP A N 1
ATOM 4866 C CA . TRP A 1 625 ? 18.359 15.078 2.986 1 92.25 625 TRP A CA 1
ATOM 4867 C C . TRP A 1 625 ? 19.203 15.539 1.797 1 92.25 625 TRP A C 1
ATOM 4869 O O . TRP A 1 625 ? 20.297 16.062 1.972 1 92.25 625 TRP A O 1
ATOM 4879 N N . GLY A 1 626 ? 18.625 15.32 0.64 1 85.19 626 GLY A N 1
ATOM 4880 C CA . GLY A 1 626 ? 19.281 15.789 -0.57 1 85.19 626 GLY A CA 1
ATOM 4881 C C . GLY A 1 626 ? 18.844 17.188 -0.986 1 85.19 626 GLY A C 1
ATOM 4882 O O . GLY A 1 626 ? 17.703 17.578 -0.749 1 85.19 626 GLY A O 1
ATOM 4883 N N . SER A 1 627 ? 19.75 17.922 -1.676 1 80.81 627 SER A N 1
ATOM 4884 C CA . SER A 1 627 ? 19.438 19.266 -2.174 1 80.81 627 SER A CA 1
ATOM 4885 C C . SER A 1 627 ? 18.312 19.219 -3.209 1 80.81 627 SER A C 1
ATOM 4887 O O . SER A 1 627 ? 17.719 20.25 -3.521 1 80.81 627 SER A O 1
ATOM 4889 N N . ASP A 1 628 ? 18.047 18.031 -3.689 1 80.25 628 ASP A N 1
ATOM 4890 C CA . ASP A 1 628 ? 16.938 17.844 -4.621 1 80.25 628 ASP A CA 1
ATOM 4891 C C . ASP A 1 628 ? 15.625 17.562 -3.871 1 80.25 628 ASP A C 1
ATOM 4893 O O . ASP A 1 628 ? 14.617 17.203 -4.484 1 80.25 628 ASP A O 1
ATOM 4897 N N . ASN A 1 629 ? 15.648 17.688 -2.617 1 86.44 629 ASN A N 1
ATOM 4898 C CA . ASN A 1 629 ? 14.5 17.562 -1.729 1 86.44 629 ASN A CA 1
ATOM 4899 C C . ASN A 1 629 ? 14.039 16.109 -1.598 1 86.44 629 ASN A C 1
ATOM 4901 O O . ASN A 1 629 ? 12.852 15.852 -1.392 1 86.44 629 ASN A O 1
ATOM 4905 N N . ARG A 1 630 ? 14.961 15.219 -1.745 1 90.88 630 ARG A N 1
ATOM 4906 C CA . ARG A 1 630 ? 14.734 13.859 -1.269 1 90.88 630 ARG A CA 1
ATOM 4907 C C . ARG A 1 630 ? 15.07 13.734 0.214 1 90.88 630 ARG A C 1
ATOM 4909 O O . ARG A 1 630 ? 16.188 14.039 0.63 1 90.88 630 ARG A O 1
ATOM 4916 N N . ILE A 1 631 ? 14.094 13.266 0.878 1 94.31 631 ILE A N 1
ATOM 4917 C CA . ILE A 1 631 ? 14.289 13.125 2.316 1 94.31 631 ILE A CA 1
ATOM 4918 C C . ILE A 1 631 ? 14.031 11.672 2.73 1 94.31 631 ILE A C 1
ATOM 4920 O O . ILE A 1 631 ? 13.008 11.094 2.379 1 94.31 631 ILE A O 1
ATOM 4924 N N . TYR A 1 632 ? 14.977 11.109 3.393 1 95.06 632 TYR A N 1
ATOM 4925 C CA . TYR A 1 632 ? 14.844 9.758 3.939 1 95.06 632 TYR A CA 1
ATOM 4926 C C . TYR A 1 632 ? 15.008 9.766 5.453 1 95.06 632 TYR A C 1
ATOM 4928 O O . TYR A 1 632 ? 16.062 10.141 5.965 1 95.06 632 TYR A O 1
ATOM 4936 N N . LEU A 1 633 ? 14.016 9.469 6.102 1 97.25 633 LEU A N 1
ATOM 4937 C CA . LEU A 1 633 ? 14.023 9.352 7.555 1 97.25 633 LEU A CA 1
ATOM 4938 C C . LEU A 1 633 ? 14 7.887 7.98 1 97.25 633 LEU A C 1
ATOM 4940 O O . LEU A 1 633 ? 12.984 7.207 7.84 1 97.25 633 LEU A O 1
ATOM 4944 N N . SER A 1 634 ? 15.094 7.445 8.547 1 95.62 634 SER A N 1
ATOM 4945 C CA . SER A 1 634 ? 15.219 6.051 8.945 1 95.62 634 SER A CA 1
ATOM 4946 C C . SER A 1 634 ? 15.195 5.902 10.461 1 95.62 634 SER A C 1
ATOM 4948 O O . SER A 1 634 ? 15.734 6.742 11.18 1 95.62 634 SER A O 1
ATOM 4950 N N . VAL A 1 635 ? 14.57 4.84 10.891 1 95.81 635 VAL A N 1
ATOM 4951 C CA . VAL A 1 635 ? 14.461 4.586 12.328 1 95.81 635 VAL A CA 1
ATOM 4952 C C . VAL A 1 635 ? 14.773 3.119 12.617 1 95.81 635 VAL A C 1
ATOM 4954 O O . VAL A 1 635 ? 14.672 2.27 11.727 1 95.81 635 VAL A O 1
ATOM 4957 N N . THR A 1 636 ? 15.164 2.871 13.836 1 92.38 636 THR A N 1
ATOM 4958 C CA . THR A 1 636 ? 15.508 1.516 14.25 1 92.38 636 THR A CA 1
ATOM 4959 C C . THR A 1 636 ? 14.398 0.905 15.094 1 92.38 636 THR A C 1
ATOM 4961 O O . THR A 1 636 ? 13.414 1.575 15.414 1 92.38 636 THR A O 1
ATOM 4964 N N . GLU A 1 637 ? 14.555 -0.303 15.445 1 89.06 637 GLU A N 1
ATOM 4965 C CA . GLU A 1 637 ? 13.555 -1.102 16.141 1 89.06 637 GLU A CA 1
ATOM 4966 C C . GLU A 1 637 ? 13.234 -0.508 17.516 1 89.06 637 GLU A C 1
ATOM 4968 O O . GLU A 1 637 ? 12.133 -0.705 18.047 1 89.06 637 GLU A O 1
ATOM 4973 N N . HIS A 1 638 ? 14.148 0.296 18.016 1 87.25 638 HIS A N 1
ATOM 4974 C CA . HIS A 1 638 ? 13.953 0.891 19.344 1 87.25 638 HIS A CA 1
ATOM 4975 C C . HIS A 1 638 ? 12.727 1.801 19.359 1 87.25 638 HIS A C 1
ATOM 4977 O O . HIS A 1 638 ? 12.117 2.01 20.406 1 87.25 638 HIS A O 1
ATOM 4983 N N . LEU A 1 639 ? 12.383 2.279 18.219 1 91.94 639 LEU A N 1
ATOM 4984 C CA . LEU A 1 639 ? 11.289 3.24 18.141 1 91.94 639 LEU A CA 1
ATOM 4985 C C . LEU A 1 639 ? 10.023 2.576 17.609 1 91.94 639 LEU A C 1
ATOM 4987 O O . LEU A 1 639 ? 9.047 3.26 17.297 1 91.94 639 LEU A O 1
ATOM 4991 N N . PHE A 1 640 ? 10.008 1.223 17.625 1 90.25 640 PHE A N 1
ATOM 4992 C CA . PHE A 1 640 ? 8.867 0.481 17.078 1 90.25 640 PHE A CA 1
ATOM 4993 C C . PHE A 1 640 ? 7.598 0.801 17.859 1 90.25 640 PHE A C 1
ATOM 4995 O O . PHE A 1 640 ? 7.543 0.619 19.078 1 90.25 640 PHE A O 1
ATOM 5002 N N . GLY A 1 641 ? 6.637 1.337 17.141 1 88.31 641 GLY A N 1
ATOM 5003 C CA . GLY A 1 641 ? 5.328 1.614 17.719 1 88.31 641 GLY A CA 1
ATOM 5004 C C . GLY A 1 641 ? 5.305 2.871 18.578 1 88.31 641 GLY A C 1
ATOM 5005 O O . GLY A 1 641 ? 4.336 3.121 19.297 1 88.31 641 GLY A O 1
ATOM 5006 N N . LYS A 1 642 ? 6.359 3.719 18.531 1 89.31 642 LYS A N 1
ATOM 5007 C CA . LYS A 1 642 ? 6.465 4.863 19.422 1 89.31 642 LYS A CA 1
ATOM 5008 C C . LYS A 1 642 ? 6.457 6.176 18.656 1 89.31 642 LYS A C 1
ATOM 5010 O O . LYS A 1 642 ? 6.496 7.254 19.25 1 89.31 642 LYS A O 1
ATOM 5015 N N . ILE A 1 643 ? 6.391 6.074 17.422 1 91.81 643 ILE A N 1
ATOM 5016 C CA . ILE A 1 643 ? 6.516 7.254 16.562 1 91.81 643 ILE A CA 1
ATOM 5017 C C . ILE A 1 643 ? 5.148 7.641 16.016 1 91.81 643 ILE A C 1
ATOM 5019 O O . ILE A 1 643 ? 4.336 6.77 15.688 1 91.81 643 ILE A O 1
ATOM 5023 N N . HIS A 1 644 ? 4.961 8.953 15.953 1 89.56 644 HIS A N 1
ATOM 5024 C CA . HIS A 1 644 ? 3.744 9.492 15.359 1 89.56 644 HIS A CA 1
ATOM 5025 C C . HIS A 1 644 ? 4.059 10.656 14.422 1 89.56 644 HIS A C 1
ATOM 5027 O O . HIS A 1 644 ? 5.039 11.375 14.625 1 89.56 644 HIS A O 1
ATOM 5033 N N . GLY A 1 645 ? 3.168 10.836 13.398 1 93.56 645 GLY A N 1
ATOM 5034 C CA . GLY A 1 645 ? 3.365 11.906 12.438 1 93.56 645 GLY A CA 1
ATOM 5035 C C . GLY A 1 645 ? 3.018 11.508 11.016 1 93.56 645 GLY A C 1
ATOM 5036 O O . GLY A 1 645 ? 2.441 10.445 10.781 1 93.56 645 GLY A O 1
ATOM 5037 N N . LEU A 1 646 ? 3.441 12.32 10.102 1 95.56 646 LEU A N 1
ATOM 5038 C CA . LEU A 1 646 ? 3.104 12.109 8.703 1 95.56 646 LEU A CA 1
ATOM 5039 C C . LEU A 1 646 ? 3.807 10.875 8.148 1 95.56 646 LEU A C 1
ATOM 5041 O O . LEU A 1 646 ? 3.389 10.32 7.133 1 95.56 646 LEU A O 1
ATOM 5045 N N . CYS A 1 647 ? 4.891 10.461 8.766 1 97.06 647 CYS A N 1
ATOM 5046 C CA . CYS A 1 647 ? 5.621 9.281 8.328 1 97.06 647 CYS A CA 1
ATOM 5047 C C . CYS A 1 647 ? 4.988 8.008 8.883 1 97.06 647 CYS A C 1
ATOM 5049 O O . CYS A 1 647 ? 5.465 6.906 8.609 1 97.06 647 CYS A O 1
ATOM 5051 N N . GLY A 1 648 ? 3.9 8.148 9.602 1 94.12 648 GLY A N 1
ATOM 5052 C CA . GLY A 1 648 ? 3.205 6.992 10.141 1 94.12 648 GLY A CA 1
ATOM 5053 C C . GLY A 1 648 ? 3.691 6.59 11.523 1 94.12 648 GLY A C 1
ATOM 5054 O O . GLY A 1 648 ? 4.566 7.246 12.094 1 94.12 648 GLY A O 1
ATOM 5055 N N . ASN A 1 649 ? 3.213 5.43 12.078 1 91.44 649 ASN A N 1
ATOM 5056 C CA . ASN A 1 649 ? 3.463 5.082 13.469 1 91.44 649 ASN A CA 1
ATOM 5057 C C . ASN A 1 649 ? 4.441 3.92 13.594 1 91.44 649 ASN A C 1
ATOM 5059 O O . ASN A 1 649 ? 4.707 3.439 14.695 1 91.44 649 ASN A O 1
ATOM 5063 N N . PHE A 1 650 ? 5.004 3.393 12.625 1 92.56 650 PHE A N 1
ATOM 5064 C CA . PHE A 1 650 ? 6.047 2.377 12.609 1 92.56 650 PHE A CA 1
ATOM 5065 C C . PHE A 1 650 ? 5.645 1.176 13.461 1 92.56 650 PHE A C 1
ATOM 5067 O O . PHE A 1 650 ? 6.383 0.77 14.359 1 92.56 650 PHE A O 1
ATOM 5074 N N . ASN A 1 651 ? 4.547 0.528 13.125 1 87.38 651 ASN A N 1
ATOM 5075 C CA . ASN A 1 651 ? 4.117 -0.669 13.844 1 87.38 651 ASN A CA 1
ATOM 5076 C C . ASN A 1 651 ? 3.85 -1.828 12.891 1 87.38 651 ASN A C 1
ATOM 5078 O O . ASN A 1 651 ? 3.199 -2.807 13.258 1 87.38 651 ASN A O 1
ATOM 5082 N N . GLN A 1 652 ? 4.227 -1.605 11.633 1 84.5 652 GLN A N 1
ATOM 5083 C CA . GLN A 1 652 ? 4.191 -2.627 10.586 1 84.5 652 GLN A CA 1
ATOM 5084 C C . GLN A 1 652 ? 2.768 -2.852 10.086 1 84.5 652 GLN A C 1
ATOM 5086 O O . GLN A 1 652 ? 2.527 -3.73 9.258 1 84.5 652 GLN A O 1
ATOM 5091 N N . VAL A 1 653 ? 1.827 -2.102 10.555 1 83 653 VAL A N 1
ATOM 5092 C CA . VAL A 1 653 ? 0.447 -2.189 10.094 1 83 653 VAL A CA 1
ATOM 5093 C C . VAL A 1 653 ? 0.159 -1.055 9.109 1 83 653 VAL A C 1
ATOM 5095 O O . VAL A 1 653 ? 0.323 0.121 9.445 1 83 653 VAL A O 1
ATOM 5098 N N . LEU A 1 654 ? -0.235 -1.438 7.938 1 84.56 654 LEU A N 1
ATOM 5099 C CA . LEU A 1 654 ? -0.425 -0.455 6.879 1 84.56 654 LEU A CA 1
ATOM 5100 C C . LEU A 1 654 ? -1.675 0.382 7.129 1 84.56 654 LEU A C 1
ATOM 5102 O O . LEU A 1 654 ? -1.644 1.607 6.996 1 84.56 654 LEU A O 1
ATOM 5106 N N . ASN A 1 655 ? -2.758 -0.167 7.535 1 79.25 655 ASN A N 1
ATOM 5107 C CA . ASN A 1 655 ? -4.078 0.455 7.523 1 79.25 655 ASN A CA 1
ATOM 5108 C C . ASN A 1 655 ? -4.234 1.454 8.664 1 79.25 655 ASN A C 1
ATOM 5110 O O . ASN A 1 655 ? -5.219 2.193 8.719 1 79.25 655 ASN A O 1
ATOM 5114 N N . ASP A 1 656 ? -3.291 1.574 9.555 1 84.12 656 ASP A N 1
ATOM 5115 C CA . ASP A 1 656 ? -3.428 2.518 10.656 1 84.12 656 ASP A CA 1
ATOM 5116 C C . ASP A 1 656 ? -2.354 3.602 10.586 1 84.12 656 ASP A C 1
ATOM 5118 O O . ASP A 1 656 ? -2.086 4.281 11.578 1 84.12 656 ASP A O 1
ATOM 5122 N N . ASP A 1 657 ? -1.735 3.703 9.461 1 90.5 657 ASP A N 1
ATOM 5123 C CA . ASP A 1 657 ? -0.67 4.691 9.305 1 90.5 657 ASP A CA 1
ATOM 5124 C C . ASP A 1 657 ? -1.217 6.109 9.422 1 90.5 657 ASP A C 1
ATOM 5126 O O . ASP A 1 657 ? -0.49 7.035 9.797 1 90.5 657 ASP A O 1
ATOM 5130 N N . PHE A 1 658 ? -2.463 6.277 9.055 1 91 658 PHE A N 1
ATOM 5131 C CA . PHE A 1 658 ? -3.059 7.605 9.148 1 91 658 PHE A CA 1
ATOM 5132 C C . PHE A 1 658 ? -3.693 7.824 10.516 1 91 658 PHE A C 1
ATOM 5134 O O . PHE A 1 658 ? -4.875 8.156 10.609 1 91 658 PHE A O 1
ATOM 5141 N N . GLN A 1 659 ? -2.885 7.684 11.422 1 89.5 659 GLN A N 1
ATOM 5142 C CA . GLN A 1 659 ? -3.314 7.898 12.797 1 89.5 659 GLN A CA 1
ATOM 5143 C C . GLN A 1 659 ? -3.24 9.375 13.172 1 89.5 659 GLN A C 1
ATOM 5145 O O . GLN A 1 659 ? -2.215 10.023 12.953 1 89.5 659 GLN A O 1
ATOM 5150 N N . LEU A 1 660 ? -4.289 9.867 13.664 1 84.75 660 LEU A N 1
ATOM 5151 C CA . LEU A 1 660 ? -4.367 11.258 14.094 1 84.75 660 LEU A CA 1
ATOM 5152 C C . LEU A 1 660 ? -3.723 11.445 15.469 1 84.75 660 LEU A C 1
ATOM 5154 O O . LEU A 1 660 ? -3.49 10.461 16.188 1 84.75 660 LEU A O 1
ATOM 5158 N N . PRO A 1 661 ? -3.387 12.648 15.812 1 81.31 661 PRO A N 1
ATOM 5159 C CA . PRO A 1 661 ? -2.814 12.883 17.141 1 81.31 661 PRO A CA 1
ATOM 5160 C C . PRO A 1 661 ? -3.721 12.406 18.266 1 81.31 661 PRO A C 1
ATOM 5162 O O . PRO A 1 661 ? -3.234 12.023 19.344 1 81.31 661 PRO A O 1
ATOM 5165 N N . SER A 1 662 ? -4.969 12.344 18.016 1 76.38 662 SER A N 1
ATOM 5166 C CA . SER A 1 662 ? -5.93 11.875 19 1 76.38 662 SER A CA 1
ATOM 5167 C C . SER A 1 662 ? -5.867 10.367 19.172 1 76.38 662 SER A C 1
ATOM 5169 O O . SER A 1 662 ? -6.418 9.812 20.125 1 76.38 662 SER A O 1
ATOM 5171 N N . GLY A 1 663 ? -5.18 9.727 18.203 1 79.5 663 GLY A N 1
ATOM 5172 C CA . GLY A 1 663 ? -5.082 8.281 18.266 1 79.5 663 GLY A CA 1
ATOM 5173 C C . GLY A 1 663 ? -6.023 7.57 17.312 1 79.5 663 GLY A C 1
ATOM 5174 O O . GLY A 1 663 ? -5.828 6.395 17 1 79.5 663 GLY A O 1
ATOM 5175 N N . SER A 1 664 ? -7.008 8.32 16.875 1 81.19 664 SER A N 1
ATOM 5176 C CA . SER A 1 664 ? -7.93 7.727 15.906 1 81.19 664 SER A CA 1
ATOM 5177 C C . SER A 1 664 ? -7.305 7.652 14.523 1 81.19 664 SER A C 1
ATOM 5179 O O . SER A 1 664 ? -6.422 8.445 14.188 1 81.19 664 SER A O 1
ATOM 5181 N N . THR A 1 665 ? -7.734 6.66 13.766 1 86.12 665 THR A N 1
ATOM 5182 C CA . THR A 1 665 ? -7.203 6.48 12.422 1 86.12 665 THR A CA 1
ATOM 5183 C C . THR A 1 665 ? -8.219 6.93 11.375 1 86.12 665 THR A C 1
ATOM 5185 O O . THR A 1 665 ? -9.422 6.777 11.562 1 86.12 665 THR A O 1
ATOM 5188 N N . VAL A 1 666 ? -7.734 7.527 10.305 1 85.69 666 VAL A N 1
ATOM 5189 C CA . VAL A 1 666 ? -8.594 7.918 9.188 1 85.69 666 VAL A CA 1
ATOM 5190 C C . VAL A 1 666 ? -8.195 7.148 7.934 1 85.69 666 VAL A C 1
ATOM 5192 O O . VAL A 1 666 ? -7.074 6.633 7.844 1 85.69 666 VAL A O 1
ATOM 5195 N N . ALA A 1 667 ? -9.094 7.09 6.945 1 79.06 667 ALA A N 1
ATOM 5196 C CA . ALA A 1 667 ? -8.891 6.234 5.777 1 79.06 667 ALA A CA 1
ATOM 5197 C C . ALA A 1 667 ? -8.211 7.008 4.648 1 79.06 667 ALA A C 1
ATOM 5199 O O . ALA A 1 667 ? -7.598 6.41 3.762 1 79.06 667 ALA A O 1
ATOM 5200 N N . VAL A 1 668 ? -8.359 8.312 4.684 1 84.94 668 VAL A N 1
ATOM 5201 C CA . VAL A 1 668 ? -7.887 9.078 3.537 1 84.94 668 VAL A CA 1
ATOM 5202 C C . VAL A 1 668 ? -6.855 10.109 3.994 1 84.94 668 VAL A C 1
ATOM 5204 O O . VAL A 1 668 ? -6.992 10.695 5.07 1 84.94 668 VAL A O 1
ATOM 5207 N N . ALA A 1 669 ? -5.887 10.398 3.129 1 87 669 ALA A N 1
ATOM 5208 C CA . ALA A 1 669 ? -4.773 11.289 3.443 1 87 669 ALA A CA 1
ATOM 5209 C C . ALA A 1 669 ? -5.262 12.719 3.68 1 87 669 ALA A C 1
ATOM 5211 O O . ALA A 1 669 ? -4.688 13.453 4.484 1 87 669 ALA A O 1
ATOM 5212 N N . GLN A 1 670 ? -6.352 13.094 3.029 1 79.31 670 GLN A N 1
ATOM 5213 C CA . GLN A 1 670 ? -6.879 14.453 3.143 1 79.31 670 GLN A CA 1
ATOM 5214 C C . GLN A 1 670 ? -7.281 14.766 4.582 1 79.31 670 GLN A C 1
ATOM 5216 O O . GLN A 1 670 ? -7.18 15.914 5.023 1 79.31 670 GLN A O 1
ATOM 5221 N N . ASN A 1 671 ? -7.77 13.758 5.207 1 82.62 671 ASN A N 1
ATOM 5222 C CA . ASN A 1 671 ? -8.203 13.938 6.586 1 82.62 671 ASN A CA 1
ATOM 5223 C C . ASN A 1 671 ? -7.062 13.703 7.57 1 82.62 671 ASN A C 1
ATOM 5225 O O . ASN A 1 671 ? -7.258 13.789 8.781 1 82.62 671 ASN A O 1
ATOM 5229 N N . PHE A 1 672 ? -5.961 13.438 7.094 1 90.19 672 PHE A N 1
ATOM 5230 C CA . PHE A 1 672 ? -4.805 13.039 7.891 1 90.19 672 PHE A CA 1
ATOM 5231 C C . PHE A 1 672 ? -3.787 14.172 7.973 1 90.19 672 PHE A C 1
ATOM 5233 O O . PHE A 1 672 ? -3.361 14.555 9.062 1 90.19 672 PHE A O 1
ATOM 5240 N N . VAL A 1 673 ? -3.42 14.75 6.891 1 89.5 673 VAL A N 1
ATOM 5241 C CA . VAL A 1 673 ? -2.303 15.68 6.758 1 89.5 673 VAL A CA 1
ATOM 5242 C C . VAL A 1 673 ? -2.568 16.938 7.586 1 89.5 673 VAL A C 1
ATOM 5244 O O . VAL A 1 673 ? -1.695 17.391 8.32 1 89.5 673 VAL A O 1
ATOM 5247 N N . GLY A 1 674 ? -3.766 17.438 7.535 1 82.25 674 GLY A N 1
ATOM 5248 C CA . GLY A 1 674 ? -4.098 18.688 8.211 1 82.25 674 GLY A CA 1
ATOM 5249 C C . GLY A 1 674 ? -4 18.594 9.719 1 82.25 674 GLY A C 1
ATOM 5250 O O . GLY A 1 674 ? -3.795 19.609 10.398 1 82.25 674 GLY A O 1
ATOM 5251 N N . LYS A 1 675 ? -4.055 17.406 10.219 1 81.38 675 LYS A N 1
ATOM 5252 C CA . LYS A 1 675 ? -4.039 17.234 11.664 1 81.38 675 LYS A CA 1
ATOM 5253 C C . LYS A 1 675 ? -2.613 17.203 12.203 1 81.38 675 LYS A C 1
ATOM 5255 O O . LYS A 1 675 ? -2.396 17.297 13.414 1 81.38 675 LYS A O 1
ATOM 5260 N N . TRP A 1 676 ? -1.689 17.219 11.359 1 88.25 676 TRP A N 1
ATOM 5261 C CA . TRP A 1 676 ? -0.293 17.172 11.781 1 88.25 676 TRP A CA 1
ATOM 5262 C C . TRP A 1 676 ? 0.414 18.484 11.453 1 88.25 676 TRP A C 1
ATOM 5264 O O . TRP A 1 676 ? 1.639 18.516 11.312 1 88.25 676 TRP A O 1
ATOM 5274 N N . ILE A 1 677 ? -0.367 19.469 11.336 1 82.56 677 ILE A N 1
ATOM 5275 C CA . ILE A 1 677 ? 0.202 20.812 11.258 1 82.56 677 ILE A CA 1
ATOM 5276 C C . ILE A 1 677 ? 0.696 21.25 12.641 1 82.56 677 ILE A C 1
ATOM 5278 O O . ILE A 1 677 ? -0.031 21.141 13.625 1 82.56 677 ILE A O 1
ATOM 5282 N N . SER A 1 678 ? 1.94 21.516 12.672 1 74.44 678 SER A N 1
ATOM 5283 C CA . SER A 1 678 ? 2.561 21.859 13.953 1 74.44 678 SER A CA 1
ATOM 5284 C C . SER A 1 678 ? 2.098 23.219 14.453 1 74.44 678 SER A C 1
ATOM 5286 O O . SER A 1 678 ? 1.959 23.422 15.656 1 74.44 678 SER A O 1
ATOM 5288 N N . ASN A 1 679 ? 2.051 24.172 13.445 1 63.34 679 ASN A N 1
ATOM 5289 C CA . ASN A 1 679 ? 1.619 25.516 13.805 1 63.34 679 ASN A CA 1
ATOM 5290 C C . ASN A 1 679 ? 0.099 25.641 13.797 1 63.34 679 ASN A C 1
ATOM 5292 O O . ASN A 1 679 ? -0.53 25.531 12.742 1 63.34 679 ASN A O 1
ATOM 5296 N N . ALA A 1 680 ? -0.426 25.703 14.969 1 58.94 680 ALA A N 1
ATOM 5297 C CA . ALA A 1 680 ? -1.877 25.75 15.125 1 58.94 680 ALA A CA 1
ATOM 5298 C C . ALA A 1 680 ? -2.486 26.875 14.312 1 58.94 680 ALA A C 1
ATOM 5300 O O . ALA A 1 680 ? -3.672 26.844 13.969 1 58.94 680 ALA A O 1
ATOM 5301 N N . LEU A 1 681 ? -1.644 27.812 14 1 57.34 681 LEU A N 1
ATOM 5302 C CA . LEU A 1 681 ? -2.182 28.984 13.312 1 57.34 681 LEU A CA 1
ATOM 5303 C C . LEU A 1 681 ? -2.281 28.75 11.812 1 57.34 681 LEU A C 1
ATOM 5305 O O . LEU A 1 681 ? -2.969 29.484 11.102 1 57.34 681 LEU A O 1
ATOM 5309 N N . CYS A 1 682 ? -1.652 27.562 11.43 1 65.31 682 CYS A N 1
ATOM 5310 C CA . CYS A 1 682 ? -1.655 27.297 10 1 65.31 682 CYS A CA 1
ATOM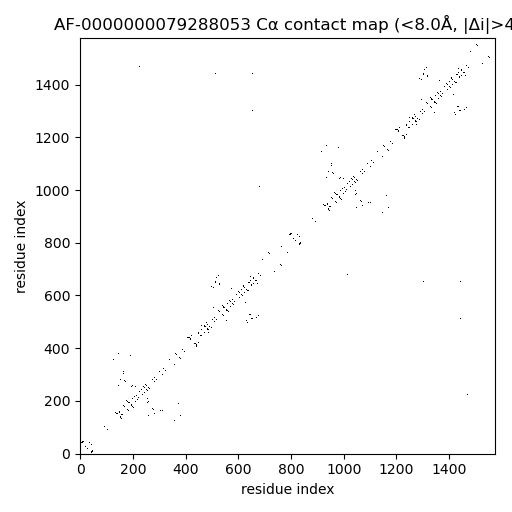 5311 C C . CYS A 1 682 ? -2.871 26.469 9.602 1 65.31 682 CYS A C 1
ATOM 5313 O O . CYS A 1 682 ? -3.211 25.484 10.281 1 65.31 682 CYS A O 1
ATOM 5315 N N . GLU A 1 683 ? -3.791 27.031 8.789 1 59.88 683 GLU A N 1
ATOM 5316 C CA . GLU A 1 683 ? -4.906 26.219 8.305 1 59.88 683 GLU A CA 1
ATOM 5317 C C . GLU A 1 683 ? -4.641 25.719 6.895 1 59.88 683 GLU A C 1
ATOM 5319 O O . GLU A 1 683 ? -4.109 26.438 6.055 1 59.88 683 GLU A O 1
ATOM 5324 N N . GLU A 1 684 ? -4.668 24.328 6.742 1 59 684 GLU A N 1
ATOM 5325 C CA . GLU A 1 684 ? -4.441 23.688 5.445 1 59 684 GLU A CA 1
ATOM 5326 C C . GLU A 1 684 ? -5.391 24.25 4.387 1 59 684 GLU A C 1
ATOM 5328 O O . GLU A 1 684 ? -6.605 24.281 4.59 1 59 684 GLU A O 1
ATOM 5333 N N . THR A 1 685 ? -4.98 25.188 3.619 1 50.59 685 THR A N 1
ATOM 5334 C CA . THR A 1 685 ? -5.809 25.625 2.504 1 50.59 685 THR A CA 1
ATOM 5335 C C . THR A 1 685 ? -5.906 24.531 1.438 1 50.59 685 THR A C 1
ATOM 5337 O O . THR A 1 685 ? -4.914 23.875 1.128 1 50.59 685 THR A O 1
ATOM 5340 N N . ASP A 1 686 ? -7.008 23.859 1.354 1 49.75 686 ASP A N 1
ATOM 5341 C CA . ASP A 1 686 ? -7.305 22.922 0.27 1 49.75 686 ASP A CA 1
ATOM 5342 C C . ASP A 1 686 ? -6.742 23.438 -1.058 1 49.75 686 ASP A C 1
ATOM 5344 O O . ASP A 1 686 ? -7.312 24.328 -1.674 1 49.75 686 ASP A O 1
ATOM 5348 N N . HIS A 1 687 ? -5.543 23.5 -1.196 1 48.5 687 HIS A N 1
ATOM 5349 C CA . HIS A 1 687 ? -5.016 24.109 -2.418 1 48.5 687 HIS A CA 1
ATOM 5350 C C . HIS A 1 687 ? -5.23 23.188 -3.619 1 48.5 687 HIS A C 1
ATOM 5352 O O . HIS A 1 687 ? -4.418 22.297 -3.887 1 48.5 687 HIS A O 1
ATOM 5358 N N . LYS A 1 688 ? -6.426 22.922 -4.078 1 48.12 688 LYS A N 1
ATOM 5359 C CA . LYS A 1 688 ? -6.844 22.266 -5.316 1 48.12 688 LYS A CA 1
ATOM 5360 C C . LYS A 1 688 ? -6.191 22.922 -6.531 1 48.12 688 LYS A C 1
ATOM 5362 O O . LYS A 1 688 ? -6.367 22.453 -7.66 1 48.12 688 LYS A O 1
ATOM 5367 N N . ASP A 1 689 ? -5.445 24.016 -6.422 1 44.59 689 ASP A N 1
ATOM 5368 C CA . ASP A 1 689 ? -5.281 24.781 -7.652 1 44.59 689 ASP A CA 1
ATOM 5369 C C . ASP A 1 689 ? -3.971 24.422 -8.352 1 44.59 689 ASP A C 1
ATOM 5371 O O . ASP A 1 689 ? -3.469 25.188 -9.172 1 44.59 689 ASP A O 1
ATOM 5375 N N . SER A 1 690 ? -3.322 23.344 -7.988 1 51.81 690 SER A N 1
ATOM 5376 C CA . SER A 1 690 ? -2.104 23.125 -8.758 1 51.81 690 SER A CA 1
ATOM 5377 C C . SER A 1 690 ? -2.424 22.734 -10.195 1 51.81 690 SER A C 1
ATOM 5379 O O . SER A 1 690 ? -3.338 21.938 -10.438 1 51.81 690 SER A O 1
ATOM 5381 N N . ILE A 1 691 ? -2.061 23.547 -11.133 1 52.78 691 ILE A N 1
ATOM 5382 C CA . ILE A 1 691 ? -2.275 23.281 -12.555 1 52.78 691 ILE A CA 1
ATOM 5383 C C . ILE A 1 691 ? -1.59 21.984 -12.938 1 52.78 691 ILE A C 1
ATOM 5385 O O . ILE A 1 691 ? -0.385 21.812 -12.734 1 52.78 691 ILE A O 1
ATOM 5389 N N . ASN A 1 692 ? -2.305 20.969 -13.219 1 64.94 692 ASN A N 1
ATOM 5390 C CA . ASN A 1 692 ? -1.789 19.75 -13.852 1 64.94 692 ASN A CA 1
ATOM 5391 C C . ASN A 1 692 ? -1.678 19.922 -15.359 1 64.94 692 ASN A C 1
ATOM 5393 O O . ASN A 1 692 ? -2.686 19.875 -16.078 1 64.94 692 ASN A O 1
ATOM 5397 N N . PHE A 1 693 ? -0.371 20.234 -15.859 1 64.5 693 PHE A N 1
ATOM 5398 C CA . PHE A 1 693 ? -0.101 20.484 -17.266 1 64.5 693 PHE A CA 1
ATOM 5399 C C . PHE A 1 693 ? -0.631 19.359 -18.141 1 64.5 693 PHE A C 1
ATOM 5401 O O . PHE A 1 693 ? -1.052 19.578 -19.281 1 64.5 693 PHE A O 1
ATOM 5408 N N . CYS A 1 694 ? -0.644 18.281 -17.578 1 72.06 694 CYS A N 1
ATOM 5409 C CA . CYS A 1 694 ? -1.062 17.109 -18.359 1 72.06 694 CYS A CA 1
ATOM 5410 C C . CYS A 1 694 ? -2.57 17.125 -18.578 1 72.06 694 CYS A C 1
ATOM 5412 O O . CYS A 1 694 ? -3.066 16.531 -19.531 1 72.06 694 CYS A O 1
ATOM 5414 N N . GLU A 1 695 ? -3.201 17.703 -17.719 1 66.19 695 GLU A N 1
ATOM 5415 C CA . GLU A 1 695 ? -4.648 17.797 -17.875 1 66.19 695 GLU A CA 1
ATOM 5416 C C . GLU A 1 695 ? -5.023 18.875 -18.891 1 66.19 695 GLU A C 1
ATOM 5418 O O . GLU A 1 695 ? -6.078 18.797 -19.516 1 66.19 695 GLU A O 1
ATOM 5423 N N . VAL A 1 696 ? -4.094 19.812 -19.047 1 61.5 696 VAL A N 1
ATOM 5424 C CA . VAL A 1 696 ? -4.375 20.953 -19.922 1 61.5 696 VAL A CA 1
ATOM 5425 C C . VAL A 1 696 ? -4.074 20.594 -21.359 1 61.5 696 VAL A C 1
ATOM 5427 O O . VAL A 1 696 ? -4.836 20.938 -22.266 1 61.5 696 VAL A O 1
ATOM 5430 N N . GLU A 1 697 ? -2.898 19.984 -21.594 1 65.56 697 GLU A N 1
ATOM 5431 C CA . GLU A 1 697 ? -2.49 19.625 -22.953 1 65.56 697 GLU A CA 1
ATOM 5432 C C . GLU A 1 697 ? -1.991 18.188 -23.016 1 65.56 697 GLU A C 1
ATOM 5434 O O . GLU A 1 697 ? -1.095 17.797 -22.266 1 65.56 697 GLU A O 1
ATOM 5439 N N . ASN A 1 698 ? -2.541 17.547 -23.891 1 70.69 698 ASN A N 1
ATOM 5440 C CA . ASN A 1 698 ? -2.221 16.125 -24.078 1 70.69 698 ASN A CA 1
ATOM 5441 C C . ASN A 1 698 ? -0.753 15.93 -24.438 1 70.69 698 ASN A C 1
ATOM 5443 O O . ASN A 1 698 ? -0.162 14.898 -24.125 1 70.69 698 ASN A O 1
ATOM 5447 N N . SER A 1 699 ? -0.221 16.906 -25.141 1 74.06 699 SER A N 1
ATOM 5448 C CA . SER A 1 699 ? 1.173 16.766 -25.547 1 74.06 699 SER A CA 1
ATOM 5449 C C . SER A 1 699 ? 2.094 16.641 -24.344 1 74.06 699 SER A C 1
ATOM 5451 O O . SER A 1 699 ? 3.113 15.945 -24.391 1 74.06 699 SER A O 1
ATOM 5453 N N . PHE A 1 700 ? 1.674 17.234 -23.297 1 76 700 PHE A N 1
ATOM 5454 C CA . PHE A 1 700 ? 2.486 17.156 -22.094 1 76 700 PHE A CA 1
ATOM 5455 C C . PHE A 1 700 ? 2.414 15.766 -21.469 1 76 700 PHE A C 1
ATOM 5457 O O . PHE A 1 700 ? 3.404 15.273 -20.922 1 76 700 PHE A O 1
ATOM 5464 N N . GLU A 1 701 ? 1.344 15.242 -21.562 1 78.19 701 GLU A N 1
ATOM 5465 C CA . GLU A 1 701 ? 1.177 13.898 -21.016 1 78.19 701 GLU A CA 1
ATOM 5466 C C . GLU A 1 701 ? 2.039 12.891 -21.781 1 78.19 701 GLU A C 1
ATOM 5468 O O . GLU A 1 701 ? 2.623 11.984 -21.172 1 78.19 701 GLU A O 1
ATOM 5473 N N . GLN A 1 702 ? 2.035 13.086 -23.031 1 77.44 702 GLN A N 1
ATOM 5474 C CA . GLN A 1 702 ? 2.85 12.188 -23.844 1 77.44 702 GLN A CA 1
ATOM 5475 C C . GLN A 1 702 ? 4.336 12.383 -23.562 1 77.44 702 GLN A C 1
ATOM 5477 O O . GLN A 1 702 ? 5.105 11.422 -23.531 1 77.44 702 GLN A O 1
ATOM 5482 N N . SER A 1 703 ? 4.652 13.602 -23.453 1 80.38 703 SER A N 1
ATOM 5483 C CA . SER A 1 703 ? 6.043 13.891 -23.109 1 80.38 703 SER A CA 1
ATOM 5484 C C . SER A 1 703 ? 6.422 13.281 -21.766 1 80.38 703 SER A C 1
ATOM 5486 O O . SER A 1 703 ? 7.512 12.719 -21.609 1 80.38 703 SER A O 1
ATOM 5488 N N . ALA A 1 704 ? 5.523 13.398 -20.875 1 85.44 704 ALA A N 1
ATOM 5489 C CA . ALA A 1 704 ? 5.773 12.836 -19.547 1 85.44 704 ALA A CA 1
ATOM 5490 C C . ALA A 1 704 ? 5.926 11.312 -19.625 1 85.44 704 ALA A C 1
ATOM 5492 O O . ALA A 1 704 ? 6.816 10.742 -19 1 85.44 704 ALA A O 1
ATOM 5493 N N . LYS A 1 705 ? 5.109 10.703 -20.391 1 83.62 705 LYS A N 1
ATOM 5494 C CA . LYS A 1 705 ? 5.168 9.25 -20.547 1 83.62 705 LYS A CA 1
ATOM 5495 C C . LYS A 1 705 ? 6.477 8.812 -21.188 1 83.62 705 LYS A C 1
ATOM 5497 O O . LYS A 1 705 ? 7.066 7.805 -20.797 1 83.62 705 LYS A O 1
ATOM 5502 N N . THR A 1 706 ? 6.887 9.547 -22.078 1 85 706 THR A N 1
ATOM 5503 C CA . THR A 1 706 ? 8.102 9.203 -22.812 1 85 706 THR A CA 1
ATOM 5504 C C . THR A 1 706 ? 9.328 9.359 -21.922 1 85 706 THR A C 1
ATOM 5506 O O . THR A 1 706 ? 10.18 8.469 -21.859 1 85 706 THR A O 1
ATOM 5509 N N . VAL A 1 707 ? 9.383 10.438 -21.328 1 88.12 707 VAL A N 1
ATOM 5510 C CA . VAL A 1 707 ? 10.547 10.711 -20.484 1 88.12 707 VAL A CA 1
ATOM 5511 C C . VAL A 1 707 ? 10.578 9.75 -19.312 1 88.12 707 VAL A C 1
ATOM 5513 O O . VAL A 1 707 ? 11.633 9.188 -18.984 1 88.12 707 VAL A O 1
ATOM 5516 N N . CYS A 1 708 ? 9.461 9.547 -18.672 1 91.81 708 CYS A N 1
ATOM 5517 C CA . CYS A 1 708 ? 9.398 8.695 -17.484 1 91.81 708 CYS A CA 1
ATOM 5518 C C . CYS A 1 708 ? 9.5 7.223 -17.875 1 91.81 708 CYS A C 1
ATOM 5520 O O . CYS A 1 708 ? 9.898 6.391 -17.062 1 91.81 708 CYS A O 1
ATOM 5522 N N . GLY A 1 709 ? 9.18 6.953 -19.094 1 90.44 709 GLY A N 1
ATOM 5523 C CA . GLY A 1 709 ? 9.289 5.59 -19.578 1 90.44 709 GLY A CA 1
ATOM 5524 C C . GLY A 1 709 ? 10.703 5.055 -19.562 1 90.44 709 GLY A C 1
ATOM 5525 O O . GLY A 1 709 ? 10.914 3.84 -19.578 1 90.44 709 GLY A O 1
ATOM 5526 N N . LYS A 1 710 ? 11.656 5.914 -19.406 1 90.94 710 LYS A N 1
ATOM 5527 C CA . LYS A 1 710 ? 13.062 5.512 -19.344 1 90.94 710 LYS A CA 1
ATOM 5528 C C . LYS A 1 710 ? 13.328 4.648 -18.109 1 90.94 710 LYS A C 1
ATOM 5530 O O . LYS A 1 710 ? 14.297 3.887 -18.078 1 90.94 710 LYS A O 1
ATOM 5535 N N . LEU A 1 711 ? 12.469 4.723 -17.156 1 93.12 711 LEU A N 1
ATOM 5536 C CA . LEU A 1 711 ? 12.609 3.922 -15.938 1 93.12 711 LEU A CA 1
ATOM 5537 C C . LEU A 1 711 ? 12.398 2.441 -16.234 1 93.12 711 LEU A C 1
ATOM 5539 O O . LEU A 1 711 ? 12.812 1.58 -15.461 1 93.12 711 LEU A O 1
ATOM 5543 N N . LYS A 1 712 ? 11.75 2.174 -17.297 1 90.31 712 LYS A N 1
ATOM 5544 C CA . LYS A 1 712 ? 11.484 0.79 -17.672 1 90.31 712 LYS A CA 1
ATOM 5545 C C . LYS A 1 712 ? 12.523 0.279 -18.672 1 90.31 712 LYS A C 1
ATOM 5547 O O . LYS A 1 712 ? 12.43 -0.855 -19.141 1 90.31 712 LYS A O 1
ATOM 5552 N N . SER A 1 713 ? 13.5 1.119 -18.938 1 89.88 713 SER A N 1
ATOM 5553 C CA . SER A 1 713 ? 14.555 0.766 -19.891 1 89.88 713 SER A CA 1
ATOM 5554 C C . SER A 1 713 ? 15.914 0.73 -19.203 1 89.88 713 SER A C 1
ATOM 5556 O O . SER A 1 713 ? 16.031 1.016 -18.016 1 89.88 713 SER A O 1
ATOM 5558 N N . GLU A 1 714 ? 16.906 0.207 -20.016 1 88.56 714 GLU A N 1
ATOM 5559 C CA . GLU A 1 714 ? 18.266 0.215 -19.469 1 88.56 714 GLU A CA 1
ATOM 5560 C C . GLU A 1 714 ? 18.734 1.638 -19.188 1 88.56 714 GLU A C 1
ATOM 5562 O O . GLU A 1 714 ? 18.406 2.566 -19.938 1 88.56 714 GLU A O 1
ATOM 5567 N N . PRO A 1 715 ? 19.359 1.752 -18.109 1 90.5 715 PRO A N 1
ATOM 5568 C CA . PRO A 1 715 ? 19.984 0.803 -17.188 1 90.5 715 PRO A CA 1
ATOM 5569 C C . PRO A 1 715 ? 19.094 0.442 -16 1 90.5 715 PRO A C 1
ATOM 5571 O O . PRO A 1 715 ? 19.453 -0.403 -15.18 1 90.5 715 PRO A O 1
ATOM 5574 N N . PHE A 1 716 ? 17.953 1.029 -15.922 1 91.88 716 PHE A N 1
ATOM 5575 C CA . PHE A 1 716 ? 17.109 0.831 -14.758 1 91.88 716 PHE A CA 1
ATOM 5576 C C . PHE A 1 716 ? 16.469 -0.553 -14.789 1 91.88 716 PHE A C 1
ATOM 5578 O O . PHE A 1 716 ? 16.062 -1.078 -13.75 1 91.88 716 PHE A O 1
ATOM 5585 N N . LEU A 1 717 ? 16.422 -1.165 -15.891 1 89.19 717 LEU A N 1
ATOM 5586 C CA . LEU A 1 717 ? 15.758 -2.453 -16.078 1 89.19 717 LEU A CA 1
ATOM 5587 C C . LEU A 1 717 ? 16.406 -3.527 -15.211 1 89.19 717 LEU A C 1
ATOM 5589 O O . LEU A 1 717 ? 15.734 -4.473 -14.789 1 89.19 717 LEU A O 1
ATOM 5593 N N . GLU A 1 718 ? 17.609 -3.348 -14.914 1 87 718 GLU A N 1
ATOM 5594 C CA . GLU A 1 718 ? 18.344 -4.324 -14.109 1 87 718 GLU A CA 1
ATOM 5595 C C . GLU A 1 718 ? 17.75 -4.43 -12.711 1 87 718 GLU A C 1
ATOM 5597 O O . GLU A 1 718 ? 17.859 -5.473 -12.062 1 87 718 GLU A O 1
ATOM 5602 N N . CYS A 1 719 ? 17.156 -3.416 -12.312 1 90.25 719 CYS A N 1
ATOM 5603 C CA . CYS A 1 719 ? 16.656 -3.344 -10.945 1 90.25 719 CYS A CA 1
ATOM 5604 C C . CYS A 1 719 ? 15.18 -3.699 -10.883 1 90.25 719 CYS A C 1
ATOM 5606 O O . CYS A 1 719 ? 14.625 -3.887 -9.805 1 90.25 719 CYS A O 1
ATOM 5608 N N . SER A 1 720 ? 14.516 -3.889 -11.93 1 86.12 720 SER A N 1
ATOM 5609 C CA . SER A 1 720 ? 13.062 -4.016 -11.992 1 86.12 720 SER A CA 1
ATOM 5610 C C . SER A 1 720 ? 12.586 -5.285 -11.297 1 86.12 720 SER A C 1
ATOM 5612 O O . SER A 1 720 ? 11.445 -5.352 -10.82 1 86.12 720 SER A O 1
ATOM 5614 N N . ALA A 1 721 ? 13.445 -6.207 -11.18 1 79.06 721 ALA A N 1
ATOM 5615 C CA . ALA A 1 721 ? 13.07 -7.477 -10.562 1 79.06 721 ALA A CA 1
ATOM 5616 C C . ALA A 1 721 ? 13.141 -7.387 -9.039 1 79.06 721 ALA A C 1
ATOM 5618 O O . ALA A 1 721 ? 12.508 -8.18 -8.336 1 79.06 721 ALA A O 1
ATOM 5619 N N . LYS A 1 722 ? 13.891 -6.422 -8.641 1 82.81 722 LYS A N 1
ATOM 5620 C CA . LYS A 1 722 ? 14.125 -6.34 -7.199 1 82.81 722 LYS A CA 1
ATOM 5621 C C . LYS A 1 722 ? 13.328 -5.207 -6.574 1 82.81 722 LYS A C 1
ATOM 5623 O O . LYS A 1 722 ? 12.961 -5.273 -5.395 1 82.81 722 LYS A O 1
ATOM 5628 N N . VAL A 1 723 ? 13.148 -4.207 -7.344 1 88.31 723 VAL A N 1
ATOM 5629 C CA . VAL A 1 723 ? 12.398 -3.055 -6.863 1 88.31 723 VAL A CA 1
ATOM 5630 C C . VAL A 1 723 ? 11.258 -2.742 -7.828 1 88.31 723 VAL A C 1
ATOM 5632 O O . VAL A 1 723 ? 11.461 -2.68 -9.039 1 88.31 723 VAL A O 1
ATOM 5635 N N . ASP A 1 724 ? 10.094 -2.59 -7.25 1 86.38 724 ASP A N 1
ATOM 5636 C CA . ASP A 1 724 ? 8.938 -2.266 -8.086 1 86.38 724 ASP A CA 1
ATOM 5637 C C . ASP A 1 724 ? 9.055 -0.853 -8.648 1 86.38 724 ASP A C 1
ATOM 5639 O O . ASP A 1 724 ? 9.102 0.123 -7.898 1 86.38 724 ASP A O 1
ATOM 5643 N N . VAL A 1 725 ? 9.07 -0.706 -9.914 1 90.94 725 VAL A N 1
ATOM 5644 C CA . VAL A 1 725 ? 9.32 0.563 -10.594 1 90.94 725 VAL A CA 1
ATOM 5645 C C . VAL A 1 725 ? 8.023 1.354 -10.703 1 90.94 725 VAL A C 1
ATOM 5647 O O . VAL A 1 725 ? 8.039 2.574 -10.883 1 90.94 725 VAL A O 1
ATOM 5650 N N . THR A 1 726 ? 6.875 0.792 -10.477 1 83.94 726 THR A N 1
ATOM 5651 C CA . THR A 1 726 ? 5.57 1.366 -10.789 1 83.94 726 THR A CA 1
ATOM 5652 C C . THR A 1 726 ? 5.348 2.658 -10.008 1 83.94 726 THR A C 1
ATOM 5654 O O . THR A 1 726 ? 4.883 3.654 -10.57 1 83.94 726 THR A O 1
ATOM 5657 N N . THR A 1 727 ? 5.664 2.633 -8.789 1 85.56 727 THR A N 1
ATOM 5658 C CA . THR A 1 727 ? 5.438 3.797 -7.938 1 85.56 727 THR A CA 1
ATOM 5659 C C . THR A 1 727 ? 6.285 4.977 -8.406 1 85.56 727 THR A C 1
ATOM 5661 O O . THR A 1 727 ? 5.828 6.121 -8.398 1 85.56 727 THR A O 1
ATOM 5664 N N . TYR A 1 728 ? 7.496 4.715 -8.766 1 91.94 728 TYR A N 1
ATOM 5665 C CA . TYR A 1 728 ? 8.406 5.773 -9.195 1 91.94 728 TYR A CA 1
ATOM 5666 C C . TYR A 1 728 ? 8.023 6.293 -10.578 1 91.94 728 TYR A C 1
ATOM 5668 O O . TYR A 1 728 ? 8.219 7.473 -10.875 1 91.94 728 TYR A O 1
ATOM 5676 N N . LEU A 1 729 ? 7.508 5.43 -11.359 1 91.19 729 LEU A N 1
ATOM 5677 C CA . LEU A 1 729 ? 6.988 5.844 -12.664 1 91.19 729 LEU A CA 1
ATOM 5678 C C . LEU A 1 729 ? 5.832 6.82 -12.5 1 91.19 729 LEU A C 1
ATOM 5680 O O . LEU A 1 729 ? 5.777 7.844 -13.188 1 91.19 729 LEU A O 1
ATOM 5684 N N . LYS A 1 730 ? 4.961 6.5 -11.641 1 84.56 730 LYS A N 1
ATOM 5685 C CA . LYS A 1 730 ? 3.82 7.371 -11.375 1 84.56 730 LYS A CA 1
ATOM 5686 C C . LYS A 1 730 ? 4.273 8.719 -10.836 1 84.56 730 LYS A C 1
ATOM 5688 O O . LYS A 1 730 ? 3.76 9.766 -11.242 1 84.56 730 LYS A O 1
ATOM 5693 N N . GLN A 1 731 ? 5.125 8.617 -9.914 1 88.56 731 GLN A N 1
ATOM 5694 C CA . GLN A 1 731 ? 5.645 9.852 -9.336 1 88.56 731 GLN A CA 1
ATOM 5695 C C . GLN A 1 731 ? 6.316 10.719 -10.398 1 88.56 731 GLN A C 1
ATOM 5697 O O . GLN A 1 731 ? 6.156 11.938 -10.406 1 88.56 731 GLN A O 1
ATOM 5702 N N . CYS A 1 732 ? 7.086 10.102 -11.258 1 91.75 732 CYS A N 1
ATOM 5703 C CA . CYS A 1 732 ? 7.738 10.805 -12.359 1 91.75 732 CYS A CA 1
ATOM 5704 C C . CYS A 1 732 ? 6.715 11.516 -13.234 1 91.75 732 CYS A C 1
ATOM 5706 O O . CYS A 1 732 ? 6.91 12.68 -13.594 1 91.75 732 CYS A O 1
ATOM 5708 N N . GLN A 1 733 ? 5.707 10.906 -13.492 1 87.31 733 GLN A N 1
ATOM 5709 C CA . GLN A 1 733 ? 4.672 11.477 -14.344 1 87.31 733 GLN A CA 1
ATOM 5710 C C . GLN A 1 733 ? 3.979 12.648 -13.648 1 87.31 733 GLN A C 1
ATOM 5712 O O . GLN A 1 733 ? 3.701 13.672 -14.281 1 87.31 733 GLN A O 1
ATOM 5717 N N . VAL A 1 734 ? 3.693 12.477 -12.414 1 83.06 734 VAL A N 1
ATOM 5718 C CA . VAL A 1 734 ? 3.064 13.555 -11.656 1 83.06 734 VAL A CA 1
ATOM 5719 C C . VAL A 1 734 ? 3.986 14.766 -11.617 1 83.06 734 VAL A C 1
ATOM 5721 O O . VAL A 1 734 ? 3.543 15.898 -11.836 1 83.06 734 VAL A O 1
ATOM 5724 N N . ASP A 1 735 ? 5.195 14.461 -11.328 1 85.12 735 ASP A N 1
ATOM 5725 C CA . ASP A 1 735 ? 6.164 15.547 -11.234 1 85.12 735 ASP A CA 1
ATOM 5726 C C . ASP A 1 735 ? 6.328 16.25 -12.578 1 85.12 735 ASP A C 1
ATOM 5728 O O . ASP A 1 735 ? 6.406 17.484 -12.625 1 85.12 735 ASP A O 1
ATOM 5732 N N . ARG A 1 736 ? 6.383 15.5 -13.57 1 84.44 736 ARG A N 1
ATOM 5733 C CA . ARG A 1 736 ? 6.555 16.062 -14.906 1 84.44 736 ARG A CA 1
ATOM 5734 C C . ARG A 1 736 ? 5.324 16.859 -15.328 1 84.44 736 ARG A C 1
ATOM 5736 O O . ARG A 1 736 ? 5.43 17.828 -16.094 1 84.44 736 ARG A O 1
ATOM 5743 N N . CYS A 1 737 ? 4.219 16.422 -14.859 1 82.56 737 CYS A N 1
ATOM 5744 C CA . CYS A 1 737 ? 2.986 17.109 -15.211 1 82.56 737 CYS A CA 1
ATOM 5745 C C . CYS A 1 737 ? 2.85 18.406 -14.422 1 82.56 737 CYS A C 1
ATOM 5747 O O . CYS A 1 737 ? 2.123 19.312 -14.828 1 82.56 737 CYS A O 1
ATOM 5749 N N . ASN A 1 738 ? 3.486 18.438 -13.352 1 76.44 738 ASN A N 1
ATOM 5750 C CA . ASN A 1 738 ? 3.402 19.641 -12.539 1 76.44 738 ASN A CA 1
ATOM 5751 C C . ASN A 1 738 ? 4.555 20.594 -12.828 1 76.44 738 ASN A C 1
ATOM 5753 O O . ASN A 1 738 ? 4.426 21.812 -12.633 1 76.44 738 ASN A O 1
ATOM 5757 N N . SER A 1 739 ? 5.703 19.953 -13.047 1 70.19 739 SER A N 1
ATOM 5758 C CA . SER A 1 739 ? 6.879 20.766 -13.352 1 70.19 739 SER A CA 1
ATOM 5759 C C . SER A 1 739 ? 7.641 20.219 -14.555 1 70.19 739 SER A C 1
ATOM 5761 O O . SER A 1 739 ? 8.016 19.031 -14.57 1 70.19 739 SER A O 1
ATOM 5763 N N . PHE A 1 740 ? 7.633 20.859 -15.602 1 58.19 740 PHE A N 1
ATOM 5764 C CA . PHE A 1 740 ? 8.094 20.359 -16.891 1 58.19 740 PHE A CA 1
ATOM 5765 C C . PHE A 1 740 ? 9.586 20.062 -16.859 1 58.19 740 PHE A C 1
ATOM 5767 O O . PHE A 1 740 ? 10.031 19 -17.312 1 58.19 740 PHE A O 1
ATOM 5774 N N . GLU A 1 741 ? 10.383 21.016 -16.312 1 60.75 741 GLU A N 1
ATOM 5775 C CA . GLU A 1 741 ? 11.797 20.781 -16.594 1 60.75 741 GLU A CA 1
ATOM 5776 C C . GLU A 1 741 ? 12.461 20.016 -15.445 1 60.75 741 GLU A C 1
ATOM 5778 O O . GLU A 1 741 ? 12.367 20.422 -14.289 1 60.75 741 GLU A O 1
ATOM 5783 N N . ARG A 1 742 ? 13.156 18.922 -15.703 1 71.5 742 ARG A N 1
ATOM 5784 C CA . ARG A 1 742 ? 14.016 18.047 -14.922 1 71.5 742 ARG A CA 1
ATOM 5785 C C . ARG A 1 742 ? 13.289 17.516 -13.695 1 71.5 742 ARG A C 1
ATOM 5787 O O . ARG A 1 742 ? 13.922 17.094 -12.727 1 71.5 742 ARG A O 1
ATOM 5794 N N . ALA A 1 743 ? 11.922 17.625 -13.781 1 78.19 743 ALA A N 1
ATOM 5795 C CA . ALA A 1 743 ? 11.156 17.125 -12.641 1 78.19 743 ALA A CA 1
ATOM 5796 C C . ALA A 1 743 ? 11.258 15.609 -12.523 1 78.19 743 ALA A C 1
ATOM 5798 O O . ALA A 1 743 ? 11.055 15.047 -11.445 1 78.19 743 ALA A O 1
ATOM 5799 N N . GLU A 1 744 ? 11.68 14.977 -13.648 1 87.25 744 GLU A N 1
ATOM 5800 C CA . GLU A 1 744 ? 11.781 13.523 -13.664 1 87.25 744 GLU A CA 1
ATOM 5801 C C . GLU A 1 744 ? 12.977 13.047 -12.852 1 87.25 744 GLU A C 1
ATOM 5803 O O . GLU A 1 744 ? 13.031 11.883 -12.43 1 87.25 744 GLU A O 1
ATOM 5808 N N . CYS A 1 745 ? 13.922 13.922 -12.656 1 88.31 745 CYS A N 1
ATOM 5809 C CA . CYS A 1 745 ? 15.188 13.523 -12.055 1 88.31 745 CYS A CA 1
ATOM 5810 C C . CYS A 1 745 ? 14.992 13.055 -10.617 1 88.31 745 CYS A C 1
ATOM 5812 O O . CYS A 1 745 ? 15.727 12.195 -10.133 1 88.31 745 CYS A O 1
ATOM 5814 N N . LEU A 1 746 ? 14.008 13.641 -10.008 1 88.75 746 LEU A N 1
ATOM 5815 C CA . LEU A 1 746 ? 13.727 13.25 -8.633 1 88.75 746 LEU A CA 1
ATOM 5816 C C . LEU A 1 746 ? 13.336 11.781 -8.547 1 88.75 746 LEU A C 1
ATOM 5818 O O . LEU A 1 746 ? 13.875 11.039 -7.723 1 88.75 746 LEU A O 1
ATOM 5822 N N . ALA A 1 747 ? 12.445 11.359 -9.398 1 92.19 747 ALA A N 1
ATOM 5823 C CA . ALA A 1 747 ? 11.977 9.977 -9.414 1 92.19 747 ALA A CA 1
ATOM 5824 C C . ALA A 1 747 ? 13.094 9.023 -9.844 1 92.19 747 ALA A C 1
ATOM 5826 O O . ALA A 1 747 ? 13.211 7.922 -9.312 1 92.19 747 ALA A O 1
ATOM 5827 N N . PHE A 1 748 ? 13.93 9.445 -10.797 1 92.5 748 PHE A N 1
ATOM 5828 C CA . PHE A 1 748 ? 15.039 8.625 -11.25 1 92.5 748 PHE A CA 1
ATOM 5829 C C . PHE A 1 748 ? 16.047 8.391 -10.125 1 92.5 748 PHE A C 1
ATOM 5831 O O . PHE A 1 748 ? 16.484 7.266 -9.898 1 92.5 748 PHE A O 1
ATOM 5838 N N . ALA A 1 749 ? 16.344 9.453 -9.453 1 89.75 749 ALA A N 1
ATOM 5839 C CA . ALA A 1 749 ? 17.297 9.367 -8.352 1 89.75 749 ALA A CA 1
ATOM 5840 C C . ALA A 1 749 ? 16.75 8.508 -7.211 1 89.75 749 ALA A C 1
ATOM 5842 O O . ALA A 1 749 ? 17.484 7.738 -6.594 1 89.75 749 ALA A O 1
ATOM 5843 N N . ALA A 1 750 ? 15.523 8.719 -6.973 1 92.12 750 ALA A N 1
ATOM 5844 C CA . ALA A 1 750 ? 14.891 7.945 -5.902 1 92.12 750 ALA A CA 1
ATOM 5845 C C . ALA A 1 750 ? 14.906 6.457 -6.227 1 92.12 750 ALA A C 1
ATOM 5847 O O . ALA A 1 750 ? 15.188 5.629 -5.359 1 92.12 750 ALA A O 1
ATOM 5848 N N . TYR A 1 751 ? 14.523 6.109 -7.457 1 93.56 751 TYR A N 1
ATOM 5849 C CA . TYR A 1 751 ? 14.531 4.711 -7.871 1 93.56 751 TYR A CA 1
ATOM 5850 C C . TYR A 1 751 ? 15.938 4.133 -7.812 1 93.56 751 TYR A C 1
ATOM 5852 O O . TYR A 1 751 ? 16.141 3.012 -7.34 1 93.56 751 TYR A O 1
ATOM 5860 N N . ALA A 1 752 ? 16.875 4.887 -8.266 1 91.69 752 ALA A N 1
ATOM 5861 C CA . ALA A 1 752 ? 18.266 4.445 -8.234 1 91.69 752 ALA A CA 1
ATOM 5862 C C . ALA A 1 752 ? 18.734 4.227 -6.797 1 91.69 752 ALA A C 1
ATOM 5864 O O . ALA A 1 752 ? 19.5 3.305 -6.523 1 91.69 752 ALA A O 1
ATOM 5865 N N . TRP A 1 753 ? 18.297 5.047 -5.957 1 89.81 753 TRP A N 1
ATOM 5866 C CA . TRP A 1 753 ? 18.656 4.918 -4.547 1 89.81 753 TRP A CA 1
ATOM 5867 C C . TRP A 1 753 ? 18.109 3.621 -3.963 1 89.81 753 TRP A C 1
ATOM 5869 O O . TRP A 1 753 ? 18.812 2.91 -3.244 1 89.81 753 TRP A O 1
ATOM 5879 N N . GLU A 1 754 ? 16.875 3.338 -4.246 1 90.88 754 GLU A N 1
ATOM 5880 C CA . GLU A 1 754 ? 16.281 2.098 -3.758 1 90.88 754 GLU A CA 1
ATOM 5881 C C . GLU A 1 754 ? 16.984 0.879 -4.352 1 90.88 754 GLU A C 1
ATOM 5883 O O . GLU A 1 754 ? 17.109 -0.15 -3.686 1 90.88 754 GLU A O 1
ATOM 5888 N N . CYS A 1 755 ? 17.344 1.018 -5.59 1 90.5 755 CYS A N 1
ATOM 5889 C CA . CYS A 1 755 ? 18.094 -0.059 -6.234 1 90.5 755 CYS A CA 1
ATOM 5890 C C . CYS A 1 755 ? 19.422 -0.296 -5.535 1 90.5 755 CYS A C 1
ATOM 5892 O O . CYS A 1 755 ? 19.812 -1.442 -5.305 1 90.5 755 CYS A O 1
ATOM 5894 N N . ALA A 1 756 ? 20.078 0.736 -5.137 1 88.12 756 ALA A N 1
ATOM 5895 C CA . ALA A 1 756 ? 21.359 0.635 -4.461 1 88.12 756 ALA A CA 1
ATOM 5896 C C . ALA A 1 756 ? 21.219 -0.044 -3.102 1 88.12 756 ALA A C 1
ATOM 5898 O O . ALA A 1 756 ? 22.109 -0.784 -2.674 1 88.12 756 ALA A O 1
ATOM 5899 N N . LYS A 1 757 ? 20.203 0.141 -2.508 1 82.94 757 LYS A N 1
ATOM 5900 C CA . LYS A 1 757 ? 19.953 -0.445 -1.191 1 82.94 757 LYS A CA 1
ATOM 5901 C C . LYS A 1 757 ? 19.859 -1.966 -1.275 1 82.94 757 LYS A C 1
ATOM 5903 O O . LYS A 1 757 ? 20.203 -2.666 -0.318 1 82.94 757 LYS A O 1
ATOM 5908 N N . VAL A 1 758 ? 19.391 -2.412 -2.428 1 82.88 758 VAL A N 1
ATOM 5909 C CA . VAL A 1 758 ? 19.234 -3.855 -2.576 1 82.88 758 VAL A CA 1
ATOM 5910 C C . VAL A 1 758 ? 20.438 -4.43 -3.328 1 82.88 758 VAL A C 1
ATOM 5912 O O . VAL A 1 758 ? 20.422 -5.59 -3.742 1 82.88 758 VAL A O 1
ATOM 5915 N N . GLY A 1 759 ? 21.422 -3.586 -3.598 1 81.31 759 GLY A N 1
ATOM 5916 C CA . GLY A 1 759 ? 22.688 -4.066 -4.121 1 81.31 759 GLY A CA 1
ATOM 5917 C C . GLY A 1 759 ? 22.828 -3.861 -5.617 1 81.31 759 GLY A C 1
ATOM 5918 O O . GLY A 1 759 ? 23.75 -4.402 -6.238 1 81.31 759 GLY A O 1
ATOM 5919 N N . VAL A 1 760 ? 21.938 -3.213 -6.238 1 88.81 760 VAL A N 1
ATOM 5920 C CA . VAL A 1 760 ? 22.047 -2.932 -7.664 1 88.81 760 VAL A CA 1
ATOM 5921 C C . VAL A 1 760 ? 22.453 -1.475 -7.879 1 88.81 760 VAL A C 1
ATOM 5923 O O . VAL A 1 760 ? 21.625 -0.565 -7.711 1 88.81 760 VAL A O 1
ATOM 5926 N N . GLU A 1 761 ? 23.594 -1.255 -8.219 1 89.25 761 GLU A N 1
ATOM 5927 C CA . GLU A 1 761 ? 24.047 0.104 -8.492 1 89.25 761 GLU A CA 1
ATOM 5928 C C . GLU A 1 761 ? 23.859 0.47 -9.961 1 89.25 761 GLU A C 1
ATOM 5930 O O . GLU A 1 761 ? 24.391 -0.193 -10.852 1 89.25 761 GLU A O 1
ATOM 5935 N N . ILE A 1 762 ? 23.109 1.438 -10.172 1 90.31 762 ILE A N 1
ATOM 5936 C CA . ILE A 1 762 ? 22.766 1.846 -11.539 1 90.31 762 ILE A CA 1
ATOM 5937 C C . ILE A 1 762 ? 23.438 3.186 -11.852 1 90.31 762 ILE A C 1
ATOM 5939 O O . ILE A 1 762 ? 23.25 4.164 -11.125 1 90.31 762 ILE A O 1
ATOM 5943 N N . ASP A 1 763 ? 24.234 3.23 -12.859 1 85.75 763 ASP A N 1
ATOM 5944 C CA . ASP A 1 763 ? 24.766 4.484 -13.391 1 85.75 763 ASP A CA 1
ATOM 5945 C C . ASP A 1 763 ? 23.828 5.078 -14.438 1 85.75 763 ASP A C 1
ATOM 5947 O O . ASP A 1 763 ? 23.891 4.715 -15.609 1 85.75 763 ASP A O 1
ATOM 5951 N N . TRP A 1 764 ? 23.047 6.027 -14.055 1 87.88 764 TRP A N 1
ATOM 5952 C CA . TRP A 1 764 ? 21.938 6.426 -14.922 1 87.88 764 TRP A CA 1
ATOM 5953 C C . TRP A 1 764 ? 22.094 7.867 -15.383 1 87.88 764 TRP A C 1
ATOM 5955 O O . TRP A 1 764 ? 21.469 8.281 -16.359 1 87.88 764 TRP A O 1
ATOM 5965 N N . ARG A 1 765 ? 22.922 8.688 -14.781 1 86.44 765 ARG A N 1
ATOM 5966 C CA . ARG A 1 765 ? 23.078 10.078 -15.18 1 86.44 765 ARG A CA 1
ATOM 5967 C C . ARG A 1 765 ? 24 10.195 -16.391 1 86.44 765 ARG A C 1
ATOM 5969 O O . ARG A 1 765 ? 24.984 9.469 -16.5 1 86.44 765 ARG A O 1
ATOM 5976 N N . SER A 1 766 ? 23.609 11.008 -17.297 1 79.25 766 SER A N 1
ATOM 5977 C CA . SER A 1 766 ? 24.391 11.32 -18.484 1 79.25 766 SER A CA 1
ATOM 5978 C C . SER A 1 766 ? 24.359 12.812 -18.797 1 79.25 766 SER A C 1
ATOM 5980 O O . SER A 1 766 ? 23.562 13.555 -18.203 1 79.25 766 SER A O 1
ATOM 5982 N N . PRO A 1 767 ? 25.219 13.375 -19.547 1 77.19 767 PRO A N 1
ATOM 5983 C CA . PRO A 1 767 ? 25.172 14.797 -19.906 1 77.19 767 PRO A CA 1
ATOM 5984 C C . PRO A 1 767 ? 23.812 15.211 -20.469 1 77.19 767 PRO A C 1
ATOM 5986 O O . PRO A 1 767 ? 23.406 16.375 -20.328 1 77.19 767 PRO A O 1
ATOM 5989 N N . ASP A 1 768 ? 23.109 14.203 -20.953 1 75.81 768 ASP A N 1
ATOM 5990 C CA . ASP A 1 768 ? 21.828 14.516 -21.562 1 75.81 768 ASP A CA 1
ATOM 5991 C C . ASP A 1 768 ? 20.672 14.258 -20.594 1 75.81 768 ASP A C 1
ATOM 5993 O O . ASP A 1 768 ? 19.562 14.727 -20.812 1 75.81 768 ASP A O 1
ATOM 5997 N N . LEU A 1 769 ? 21.016 13.539 -19.578 1 81.31 769 LEU A N 1
ATOM 5998 C CA . LEU A 1 769 ? 19.953 13.18 -18.656 1 81.31 769 LEU A CA 1
ATOM 5999 C C . LEU A 1 769 ? 20.312 13.602 -17.234 1 81.31 769 LEU A C 1
ATOM 6001 O O . LEU A 1 769 ? 21.141 12.969 -16.578 1 81.31 769 LEU A O 1
ATOM 6005 N N . CYS A 1 770 ? 19.578 14.492 -16.734 1 81.69 770 CYS A N 1
ATOM 6006 C CA . CYS A 1 770 ? 19.688 14.961 -15.352 1 81.69 770 CYS A CA 1
ATOM 6007 C C . CYS A 1 770 ? 21.125 15.273 -14.992 1 81.69 770 CYS A C 1
ATOM 6009 O O . CYS A 1 770 ? 21.641 14.789 -13.977 1 81.69 770 CYS A O 1
ATOM 6011 N N . ARG A 1 771 ? 21.719 16.062 -15.734 1 74.38 771 ARG A N 1
ATOM 6012 C CA . ARG A 1 771 ? 23.125 16.438 -15.523 1 74.38 771 ARG A CA 1
ATOM 6013 C C . ARG A 1 771 ? 23.297 17.203 -14.219 1 74.38 771 ARG A C 1
ATOM 6015 O O . ARG A 1 771 ? 22.453 18.047 -13.883 1 74.38 771 ARG A O 1
ATOM 6022 N N . LYS A 1 772 ? 24.047 16.734 -13.289 1 63.91 772 LYS A N 1
ATOM 6023 C CA . LYS A 1 772 ? 24.375 17.484 -12.078 1 63.91 772 LYS A CA 1
ATOM 6024 C C . LYS A 1 772 ? 25.734 18.172 -12.203 1 63.91 772 LYS A C 1
ATOM 6026 O O . LYS A 1 772 ? 26.703 17.547 -12.648 1 63.91 772 LYS A O 1
ATOM 6031 N N . LEU A 1 773 ? 25.672 19.453 -12.258 1 49.09 773 LEU A N 1
ATOM 6032 C CA . LEU A 1 773 ? 26.938 20.188 -12.352 1 49.09 773 LEU A CA 1
ATOM 6033 C C . LEU A 1 773 ? 27.719 20.078 -11.047 1 49.09 773 LEU A C 1
ATOM 6035 O O . LEU A 1 773 ? 27.188 20.328 -9.969 1 49.09 773 LEU A O 1
ATOM 6039 N N . CYS A 1 774 ? 28.453 19.062 -10.953 1 47.62 774 CYS A N 1
ATOM 6040 C CA . CYS A 1 774 ? 29.328 18.938 -9.789 1 47.62 774 CYS A CA 1
ATOM 6041 C C . CYS A 1 774 ? 30.297 20.109 -9.711 1 47.62 774 CYS A C 1
ATOM 6043 O O . CYS A 1 774 ? 31.031 20.375 -10.664 1 47.62 774 CYS A O 1
ATOM 6045 N N . PHE A 1 775 ? 29.906 21.156 -9.125 1 37.41 775 PHE A N 1
ATOM 6046 C CA . PHE A 1 775 ? 30.938 22.172 -8.906 1 37.41 775 PHE A CA 1
ATOM 6047 C C . PHE A 1 775 ? 32.062 21.609 -8.062 1 37.41 775 PHE A C 1
ATOM 6049 O O . PHE A 1 775 ? 31.828 20.891 -7.086 1 37.41 775 PHE A O 1
ATOM 6056 N N . PRO A 1 776 ? 33.188 21.516 -8.672 1 33.38 776 PRO A N 1
ATOM 6057 C CA . PRO A 1 776 ? 34.375 21.094 -7.902 1 33.38 776 PRO A CA 1
ATOM 6058 C C . PRO A 1 776 ? 34.5 21.812 -6.559 1 33.38 776 PRO A C 1
ATOM 6060 O O . PRO A 1 776 ? 34.406 23.047 -6.504 1 33.38 776 PRO A O 1
ATOM 6063 N N . LEU A 1 777 ? 33.906 21.297 -5.566 1 34.56 777 LEU A N 1
ATOM 6064 C CA . LEU A 1 777 ? 34.375 21.938 -4.344 1 34.56 777 LEU A CA 1
ATOM 6065 C C . LEU A 1 777 ? 35.906 22 -4.324 1 34.56 777 LEU A C 1
ATOM 6067 O O . LEU A 1 777 ? 36.562 21.047 -4.738 1 34.56 777 LEU A O 1
ATOM 6071 N N . PRO A 1 778 ? 36.5 23.172 -4.328 1 32.22 778 PRO A N 1
ATOM 6072 C CA . PRO A 1 778 ? 37.969 23.281 -4.34 1 32.22 778 PRO A CA 1
ATOM 6073 C C . PRO A 1 778 ? 38.625 22.281 -3.41 1 32.22 778 PRO A C 1
ATOM 6075 O O . PRO A 1 778 ? 39.781 21.875 -3.656 1 32.22 778 PRO A O 1
ATOM 6078 N N . PHE A 1 779 ? 38.438 22.406 -2.057 1 29.36 779 PHE A N 1
ATOM 6079 C CA . PHE A 1 779 ? 39.531 21.984 -1.195 1 29.36 779 PHE A CA 1
ATOM 6080 C C . PHE A 1 779 ? 39.719 20.469 -1.264 1 29.36 779 PHE A C 1
ATOM 6082 O O . PHE A 1 779 ? 40.844 19.969 -1.224 1 29.36 779 PHE A O 1
ATOM 6089 N N . LEU A 1 780 ? 38.844 19.656 -0.477 1 28.97 780 LEU A N 1
ATOM 6090 C CA . LEU A 1 780 ? 39.438 18.391 -0.089 1 28.97 780 LEU A CA 1
ATOM 6091 C C . LEU A 1 780 ? 39.594 17.469 -1.298 1 28.97 780 LEU A C 1
ATOM 6093 O O . LEU A 1 780 ? 38.875 17.578 -2.273 1 28.97 780 LEU A O 1
ATOM 6097 N N . GLY A 1 781 ? 40.812 16.969 -1.631 1 28.42 781 GLY A N 1
ATOM 6098 C CA . GLY A 1 781 ? 41.406 15.969 -2.49 1 28.42 781 GLY A CA 1
ATOM 6099 C C . GLY A 1 781 ? 40.469 14.828 -2.834 1 28.42 781 GLY A C 1
ATOM 6100 O O . GLY A 1 781 ? 40.906 13.773 -3.299 1 28.42 781 GLY A O 1
ATOM 6101 N N . VAL A 1 782 ? 39.562 14.68 -1.859 1 29.23 782 VAL A N 1
ATOM 6102 C CA . VAL A 1 782 ? 38.938 13.375 -2.072 1 29.23 782 VAL A CA 1
ATOM 6103 C C . VAL A 1 782 ? 38.281 13.344 -3.443 1 29.23 782 VAL A C 1
ATOM 6105 O O . VAL A 1 782 ? 37.75 14.359 -3.914 1 29.23 782 VAL A O 1
ATOM 6108 N N . GLN A 1 783 ? 38.688 12.367 -4.234 1 28.09 783 GLN A N 1
ATOM 6109 C CA . GLN A 1 783 ? 38.219 11.977 -5.562 1 28.09 783 GLN A CA 1
ATOM 6110 C C . GLN A 1 783 ? 36.719 12.141 -5.691 1 28.09 783 GLN A C 1
ATOM 6112 O O . GLN A 1 783 ? 36 11.977 -4.711 1 28.09 783 GLN A O 1
ATOM 6117 N N . PRO A 1 784 ? 36.281 12.883 -6.672 1 31.16 784 PRO A N 1
ATOM 6118 C CA . PRO A 1 784 ? 34.875 13.078 -7.078 1 31.16 784 PRO A CA 1
ATOM 6119 C C . PRO A 1 784 ? 34.031 11.797 -6.965 1 31.16 784 PRO A C 1
ATOM 6121 O O . PRO A 1 784 ? 34.375 10.781 -7.574 1 31.16 784 PRO A O 1
ATOM 6124 N N . MET A 1 785 ? 33.938 11.383 -5.691 1 28.03 785 MET A N 1
ATOM 6125 C CA . MET A 1 785 ? 33.156 10.156 -5.656 1 28.03 785 MET A CA 1
ATOM 6126 C C . MET A 1 785 ? 31.969 10.234 -6.633 1 28.03 785 MET A C 1
ATOM 6128 O O . MET A 1 785 ? 31.297 11.266 -6.719 1 28.03 785 MET A O 1
ATOM 6132 N N . SER A 1 786 ? 31.969 9.367 -7.613 1 27.44 786 SER A N 1
ATOM 6133 C CA . SER A 1 786 ? 31.109 9.094 -8.75 1 27.44 786 SER A CA 1
ATOM 6134 C C . SER A 1 786 ? 29.641 9.281 -8.383 1 27.44 786 SER A C 1
ATOM 6136 O O . SER A 1 786 ? 29.312 9.469 -7.215 1 27.44 786 SER A O 1
ATOM 6138 N N . SER A 1 787 ? 28.672 8.328 -9.023 1 27.78 787 SER A N 1
ATOM 6139 C CA . SER A 1 787 ? 27.312 8.227 -9.562 1 27.78 787 SER A CA 1
ATOM 6140 C C . SER A 1 787 ? 26.281 8.062 -8.453 1 27.78 787 SER A C 1
ATOM 6142 O O . SER A 1 787 ? 25.984 6.941 -8.047 1 27.78 787 SER A O 1
ATOM 6144 N N . ILE A 1 788 ? 26.406 8.586 -7.277 1 23.94 788 ILE A N 1
ATOM 6145 C CA . ILE A 1 788 ? 25.203 8.359 -6.488 1 23.94 788 ILE A CA 1
ATOM 6146 C C . ILE A 1 788 ? 24.109 9.312 -6.945 1 23.94 788 ILE A C 1
ATOM 6148 O O . ILE A 1 788 ? 24.328 10.516 -7.082 1 23.94 788 ILE A O 1
ATOM 6152 N N . MET B 1 1 ? 17.344 25.75 -33.469 1 26.84 1 MET B N 1
ATOM 6153 C CA . MET B 1 1 ? 16.406 24.734 -33 1 26.84 1 MET B CA 1
ATOM 6154 C C . MET B 1 1 ? 15.789 25.156 -31.672 1 26.84 1 MET B C 1
ATOM 6156 O O . MET B 1 1 ? 14.617 24.875 -31.406 1 26.84 1 MET B O 1
ATOM 6160 N N . ALA B 1 2 ? 16.578 25.953 -30.906 1 36.12 2 ALA B N 1
ATOM 6161 C CA . ALA B 1 2 ? 16.188 26.609 -29.656 1 36.12 2 ALA B CA 1
ATOM 6162 C C . ALA B 1 2 ? 15.141 27.688 -29.906 1 36.12 2 ALA B C 1
ATOM 6164 O O . ALA B 1 2 ? 14.211 27.844 -29.109 1 36.12 2 ALA B O 1
ATOM 6165 N N . ARG B 1 3 ? 15.297 28.312 -31.016 1 41.84 3 ARG B N 1
ATOM 6166 C CA . ARG B 1 3 ? 14.461 29.453 -31.375 1 41.84 3 ARG B CA 1
ATOM 6167 C C . ARG B 1 3 ? 13.047 29 -31.734 1 41.84 3 ARG B C 1
ATOM 6169 O O . ARG B 1 3 ? 12.07 29.656 -31.375 1 41.84 3 ARG B O 1
ATOM 6176 N N . ILE B 1 4 ? 13.07 27.844 -32.469 1 37.62 4 ILE B N 1
ATOM 6177 C CA . ILE B 1 4 ? 11.766 27.375 -32.906 1 37.62 4 ILE B CA 1
ATOM 6178 C C . ILE B 1 4 ? 10.992 26.797 -31.734 1 37.62 4 ILE B C 1
ATOM 6180 O O . ILE B 1 4 ? 9.781 27 -31.625 1 37.62 4 ILE B O 1
ATOM 6184 N N . PHE B 1 5 ? 11.711 26.219 -30.781 1 38.53 5 PHE B N 1
ATOM 6185 C CA . PHE B 1 5 ? 11.094 25.641 -29.594 1 38.53 5 PHE B CA 1
ATOM 6186 C C . PHE B 1 5 ? 10.57 26.734 -28.656 1 38.53 5 PHE B C 1
ATOM 6188 O O . PHE B 1 5 ? 9.461 26.625 -28.141 1 38.53 5 PHE B O 1
ATOM 6195 N N . LEU B 1 6 ? 11.234 27.844 -28.625 1 40.97 6 LEU B N 1
ATOM 6196 C CA . LEU B 1 6 ? 10.828 29.031 -27.875 1 40.97 6 LEU B CA 1
ATOM 6197 C C . LEU B 1 6 ? 9.602 29.672 -28.516 1 40.97 6 LEU B C 1
ATOM 6199 O O . LEU B 1 6 ? 8.719 30.172 -27.812 1 40.97 6 LEU B O 1
ATOM 6203 N N . HIS B 1 7 ? 9.57 29.578 -29.812 1 45.66 7 HIS B N 1
ATOM 6204 C CA . HIS B 1 7 ? 8.453 30.156 -30.547 1 45.66 7 HIS B CA 1
ATOM 6205 C C . HIS B 1 7 ? 7.184 29.328 -30.391 1 45.66 7 HIS B C 1
ATOM 6207 O O . HIS B 1 7 ? 6.09 29.875 -30.219 1 45.66 7 HIS B O 1
ATOM 6213 N N . CYS B 1 8 ? 7.355 28.031 -30.375 1 42.03 8 CYS B N 1
ATOM 6214 C CA . CYS B 1 8 ? 6.195 27.156 -30.219 1 42.03 8 CYS B CA 1
ATOM 6215 C C . CYS B 1 8 ? 5.68 27.172 -28.781 1 42.03 8 CYS B C 1
ATOM 6217 O O . CYS B 1 8 ? 4.469 27.156 -28.562 1 42.03 8 CYS B O 1
ATOM 6219 N N . LEU B 1 9 ? 6.547 27.312 -27.859 1 45.25 9 LEU B N 1
ATOM 6220 C CA . LEU B 1 9 ? 6.156 27.516 -26.469 1 45.25 9 LEU B CA 1
ATOM 6221 C C . LEU B 1 9 ? 5.496 28.875 -26.281 1 45.25 9 LEU B C 1
ATOM 6223 O O . LEU B 1 9 ? 4.508 29 -25.547 1 45.25 9 LEU B O 1
ATOM 6227 N N . ALA B 1 10 ? 5.973 29.844 -27.062 1 45.72 10 ALA B N 1
ATOM 6228 C CA . ALA B 1 10 ? 5.371 31.172 -27.047 1 45.72 10 ALA B CA 1
ATOM 6229 C C . ALA B 1 10 ? 3.961 31.141 -27.625 1 45.72 10 ALA B C 1
ATOM 6231 O O . ALA B 1 10 ? 3.055 31.797 -27.094 1 45.72 10 ALA B O 1
ATOM 6232 N N . LEU B 1 11 ? 3.826 30.391 -28.656 1 47.66 11 LEU B N 1
ATOM 6233 C CA . LEU B 1 11 ? 2.516 30.328 -29.297 1 47.66 11 LEU B CA 1
ATOM 6234 C C . LEU B 1 11 ? 1.521 29.578 -28.406 1 47.66 11 LEU B C 1
ATOM 6236 O O . LEU B 1 11 ? 0.354 29.953 -28.312 1 47.66 11 LEU B O 1
ATOM 6240 N N . LEU B 1 12 ? 1.959 28.594 -27.734 1 45 12 LEU B N 1
ATOM 6241 C CA . LEU B 1 12 ? 1.086 27.844 -26.844 1 45 12 LEU B CA 1
ATOM 6242 C C . LEU B 1 12 ? 0.739 28.656 -25.594 1 45 12 LEU B C 1
ATOM 6244 O O . LEU B 1 12 ? -0.414 28.672 -25.156 1 45 12 LEU B O 1
ATOM 6248 N N . VAL B 1 13 ? 1.672 29.422 -25.172 1 48.25 13 VAL B N 1
ATOM 6249 C CA . VAL B 1 13 ? 1.404 30.344 -24.078 1 48.25 13 VAL B CA 1
ATOM 6250 C C . VAL B 1 13 ? 0.48 31.453 -24.547 1 48.25 13 VAL B C 1
ATOM 6252 O O . VAL B 1 13 ? -0.444 31.844 -23.828 1 48.25 13 VAL B O 1
ATOM 6255 N N . ALA B 1 14 ? 0.696 31.844 -25.781 1 49.12 14 ALA B N 1
ATOM 6256 C CA . ALA B 1 14 ? -0.189 32.844 -26.359 1 49.12 14 ALA B CA 1
ATOM 6257 C C . ALA B 1 14 ? -1.616 32.312 -26.484 1 49.12 14 ALA B C 1
ATOM 6259 O O . ALA B 1 14 ? -2.576 33.031 -26.203 1 49.12 14 ALA B O 1
ATOM 6260 N N . VAL B 1 15 ? -1.771 31.125 -26.812 1 48.97 15 VAL B N 1
ATOM 6261 C CA . VAL B 1 15 ? -3.107 30.547 -26.938 1 48.97 15 VAL B CA 1
ATOM 6262 C C . VAL B 1 15 ? -3.723 30.375 -25.562 1 48.97 15 VAL B C 1
ATOM 6264 O O . VAL B 1 15 ? -4.898 30.672 -25.344 1 48.97 15 VAL B O 1
ATOM 6267 N N . LEU B 1 16 ? -2.92 30.078 -24.578 1 47.19 16 LEU B N 1
ATOM 6268 C CA . LEU B 1 16 ? -3.443 29.906 -23.234 1 47.19 16 LEU B CA 1
ATOM 6269 C C . LEU B 1 16 ? -3.756 31.25 -22.594 1 47.19 16 LEU B C 1
ATOM 6271 O O . LEU B 1 16 ? -4.785 31.406 -21.938 1 47.19 16 LEU B O 1
ATOM 6275 N N . LEU B 1 17 ? -2.939 32.156 -22.938 1 47.41 17 LEU B N 1
ATOM 6276 C CA . LEU B 1 17 ? -3.195 33.5 -22.453 1 47.41 17 LEU B CA 1
ATOM 6277 C C . LEU B 1 17 ? -4.355 34.156 -23.203 1 47.41 17 LEU B C 1
ATOM 6279 O O . LEU B 1 17 ? -5.168 34.844 -22.609 1 47.41 17 LEU B O 1
ATOM 6283 N N . THR B 1 18 ? -4.504 33.844 -24.516 1 48.5 18 THR B N 1
ATOM 6284 C CA . THR B 1 18 ? -5.656 34.344 -25.25 1 48.5 18 THR B CA 1
ATOM 6285 C C . THR B 1 18 ? -6.945 33.688 -24.766 1 48.5 18 THR B C 1
ATOM 6287 O O . THR B 1 18 ? -7.98 34.344 -24.656 1 48.5 18 THR B O 1
ATOM 6290 N N . ARG B 1 19 ? -6.949 32.469 -24.516 1 43.38 19 ARG B N 1
ATOM 6291 C CA . ARG B 1 19 ? -8.156 31.797 -24.016 1 43.38 19 ARG B CA 1
ATOM 6292 C C . ARG B 1 19 ? -8.492 32.25 -22.594 1 43.38 19 ARG B C 1
ATOM 6294 O O . ARG B 1 19 ? -9.656 32.531 -22.297 1 43.38 19 ARG B O 1
ATOM 6301 N N . CYS B 1 20 ? -7.512 32.344 -21.828 1 45.44 20 CYS B N 1
ATOM 6302 C CA . CYS B 1 20 ? -7.855 32.875 -20.516 1 45.44 20 CYS B CA 1
ATOM 6303 C C . CYS B 1 20 ? -8.281 34.344 -20.609 1 45.44 20 CYS B C 1
ATOM 6305 O O . CYS B 1 20 ? -9.195 34.781 -19.906 1 45.44 20 CYS B O 1
ATOM 6307 N N . ASN B 1 21 ? -7.68 35.125 -21.406 1 44.09 21 ASN B N 1
ATOM 6308 C CA . ASN B 1 21 ? -8.164 36.5 -21.672 1 44.09 21 ASN B CA 1
ATOM 6309 C C . ASN B 1 21 ? -9.562 36.469 -22.281 1 44.09 21 ASN B C 1
ATOM 6311 O O . ASN B 1 21 ? -10.406 37.312 -21.922 1 44.09 21 ASN B O 1
ATOM 6315 N N . ALA B 1 22 ? -9.859 35.625 -23.203 1 49 22 ALA B N 1
ATOM 6316 C CA . ALA B 1 22 ? -11.195 35.531 -23.781 1 49 22 ALA B CA 1
ATOM 6317 C C . ALA B 1 22 ? -12.219 35.062 -22.75 1 49 22 ALA B C 1
ATOM 6319 O O . ALA B 1 22 ? -13.375 35.5 -22.766 1 49 22 ALA B O 1
ATOM 6320 N N . MET B 1 23 ? -11.844 34.281 -21.828 1 44.84 23 MET B N 1
ATOM 6321 C CA . MET B 1 23 ? -12.766 33.844 -20.781 1 44.84 23 MET B CA 1
ATOM 6322 C C . MET B 1 23 ? -12.789 34.844 -19.625 1 44.84 23 MET B C 1
ATOM 6324 O O . MET B 1 23 ? -13.539 34.688 -18.672 1 44.84 23 MET B O 1
ATOM 6328 N N . ARG B 1 24 ? -12.195 36 -19.766 1 42.69 24 ARG B N 1
ATOM 6329 C CA . ARG B 1 24 ? -12.133 37.094 -18.812 1 42.69 24 ARG B CA 1
ATOM 6330 C C . ARG B 1 24 ? -11.75 36.594 -17.422 1 42.69 24 ARG B C 1
ATOM 6332 O O . ARG B 1 24 ? -12.305 37.062 -16.422 1 42.69 24 ARG B O 1
ATOM 6339 N N . ASN B 1 25 ? -11.281 35.375 -17.469 1 37.47 25 ASN B N 1
ATOM 6340 C CA . ASN B 1 25 ? -10.805 34.844 -16.203 1 37.47 25 ASN B CA 1
ATOM 6341 C C . ASN B 1 25 ? -9.375 35.281 -15.906 1 37.47 25 ASN B C 1
ATOM 6343 O O . ASN B 1 25 ? -8.414 34.594 -16.281 1 37.47 25 ASN B O 1
ATOM 6347 N N . ASP B 1 26 ? -9.242 36.469 -15.477 1 43.38 26 ASP B N 1
ATOM 6348 C CA . ASP B 1 26 ? -8.023 37.188 -15.156 1 43.38 26 ASP B CA 1
ATOM 6349 C C . ASP B 1 26 ? -7.145 36.406 -14.195 1 43.38 26 ASP B C 1
ATOM 6351 O O . ASP B 1 26 ? -5.918 36.406 -14.32 1 43.38 26 ASP B O 1
ATOM 6355 N N . ALA B 1 27 ? -7.734 35.781 -13.367 1 44.19 27 ALA B N 1
ATOM 6356 C CA . ALA B 1 27 ? -7.012 35 -12.367 1 44.19 27 ALA B CA 1
ATOM 6357 C C . ALA B 1 27 ? -6.23 33.875 -13.016 1 44.19 27 ALA B C 1
ATOM 6359 O O . ALA B 1 27 ? -5.078 33.625 -12.656 1 44.19 27 ALA B O 1
ATOM 6360 N N . LEU B 1 28 ? -6.754 33.281 -14.047 1 47 28 LEU B N 1
ATOM 6361 C CA . LEU B 1 28 ? -6.094 32.219 -14.797 1 47 28 LEU B CA 1
ATOM 6362 C C . LEU B 1 28 ? -4.965 32.781 -15.656 1 47 28 LEU B C 1
ATOM 6364 O O . LEU B 1 28 ? -3.885 32.188 -15.734 1 47 28 LEU B O 1
ATOM 6368 N N . CYS B 1 29 ? -5.289 33.875 -16.188 1 47.16 29 CYS B N 1
ATOM 6369 C CA . CYS B 1 29 ? -4.262 34.5 -17.031 1 47.16 29 CYS B CA 1
ATOM 6370 C C . CYS B 1 29 ? -3.043 34.875 -16.188 1 47.16 29 CYS B C 1
ATOM 6372 O O . CYS B 1 29 ? -1.906 34.625 -16.594 1 47.16 29 CYS B O 1
ATOM 6374 N N . ARG B 1 30 ? -3.307 35.344 -15.039 1 46.84 30 ARG B N 1
ATOM 6375 C CA . ARG B 1 30 ? -2.24 35.75 -14.133 1 46.84 30 ARG B CA 1
ATOM 6376 C C . ARG B 1 30 ? -1.459 34.562 -13.633 1 46.84 30 ARG B C 1
ATOM 6378 O O . ARG B 1 30 ? -0.232 34.594 -13.523 1 46.84 30 ARG B O 1
ATOM 6385 N N . LYS B 1 31 ? -2.084 33.562 -13.539 1 49.16 31 LYS B N 1
ATOM 6386 C CA . LYS B 1 31 ? -1.457 32.312 -13.094 1 49.16 31 LYS B CA 1
ATOM 6387 C C . LYS B 1 31 ? -0.538 31.75 -14.18 1 49.16 31 LYS B C 1
ATOM 6389 O O . LYS B 1 31 ? 0.571 31.297 -13.883 1 49.16 31 LYS B O 1
ATOM 6394 N N . ILE B 1 32 ? -0.929 31.906 -15.352 1 48.5 32 ILE B N 1
ATOM 6395 C CA . ILE B 1 32 ? -0.135 31.406 -16.469 1 48.5 32 ILE B CA 1
ATOM 6396 C C . ILE B 1 32 ? 1.098 32.281 -16.656 1 48.5 32 ILE B C 1
ATOM 6398 O O . ILE B 1 32 ? 2.209 31.797 -16.828 1 48.5 32 ILE B O 1
ATOM 6402 N N . GLU B 1 33 ? 0.838 33.5 -16.484 1 49.53 33 GLU B N 1
ATOM 6403 C CA . GLU B 1 33 ? 1.939 34.469 -16.641 1 49.53 33 GLU B CA 1
ATOM 6404 C C . GLU B 1 33 ? 2.986 34.281 -15.539 1 49.53 33 GLU B C 1
ATOM 6406 O O . GLU B 1 33 ? 4.188 34.281 -15.812 1 49.53 33 GLU B O 1
ATOM 6411 N N . ARG B 1 34 ? 2.598 34.031 -14.398 1 45.97 34 ARG B N 1
ATOM 6412 C CA . ARG B 1 34 ? 3.492 33.844 -13.258 1 45.97 34 ARG B CA 1
ATOM 6413 C C . ARG B 1 34 ? 4.316 32.594 -13.398 1 45.97 34 ARG B C 1
ATOM 6415 O O . ARG B 1 34 ? 5.512 32.562 -13.102 1 45.97 34 ARG B O 1
ATOM 6422 N N . VAL B 1 35 ? 3.807 31.609 -13.961 1 47.09 35 VAL B N 1
ATOM 6423 C CA . VAL B 1 35 ? 4.48 30.328 -14.141 1 47.09 35 VAL B CA 1
ATOM 6424 C C . VAL B 1 35 ? 5.582 30.469 -15.188 1 47.09 35 VAL B C 1
ATOM 6426 O O . VAL B 1 35 ? 6.699 29.984 -14.992 1 47.09 35 VAL B O 1
ATOM 6429 N N . TYR B 1 36 ? 5.238 31.125 -16.188 1 45.22 36 TYR B N 1
ATOM 6430 C CA . TYR B 1 36 ? 6.223 31.219 -17.266 1 45.22 36 TYR B CA 1
ATOM 6431 C C . TYR B 1 36 ? 7.312 32.219 -16.922 1 45.22 36 TYR B C 1
ATOM 6433 O O . TYR B 1 36 ? 8.469 32.062 -17.297 1 45.22 36 TYR B O 1
ATOM 6441 N N . TYR B 1 37 ? 6.965 33.125 -16.141 1 43.06 37 TYR B N 1
ATOM 6442 C CA . TYR B 1 37 ? 7.953 34.094 -15.656 1 43.06 37 TYR B CA 1
ATOM 6443 C C . TYR B 1 37 ? 8.938 33.438 -14.695 1 43.06 37 TYR B C 1
ATOM 6445 O O . TYR B 1 37 ? 10.148 33.625 -14.812 1 43.06 37 TYR B O 1
ATOM 6453 N N . ARG B 1 38 ? 8.539 32.625 -13.906 1 43.28 38 ARG B N 1
ATOM 6454 C CA . ARG B 1 38 ? 9.383 31.984 -12.914 1 43.28 38 ARG B CA 1
ATOM 6455 C C . ARG B 1 38 ? 10.297 30.938 -13.57 1 43.28 38 ARG B C 1
ATOM 6457 O O . ARG B 1 38 ? 11.406 30.703 -13.102 1 43.28 38 ARG B O 1
ATOM 6464 N N . ARG B 1 39 ? 9.844 30.453 -14.758 1 42.16 39 ARG B N 1
ATOM 6465 C CA . ARG B 1 39 ? 10.633 29.469 -15.5 1 42.16 39 ARG B CA 1
ATOM 6466 C C . ARG B 1 39 ? 11.602 30.156 -16.453 1 42.16 39 ARG B C 1
ATOM 6468 O O . ARG B 1 39 ? 12.203 29.516 -17.312 1 42.16 39 ARG B O 1
ATOM 6475 N N . GLY B 1 40 ? 11.867 31.359 -16.25 1 43.34 40 GLY B N 1
ATOM 6476 C CA . GLY B 1 40 ? 12.812 32.125 -17.047 1 43.34 40 GLY B CA 1
ATOM 6477 C C . GLY B 1 40 ? 12.422 32.219 -18.516 1 43.34 40 GLY B C 1
ATOM 6478 O O . GLY B 1 40 ? 13.266 32.5 -19.375 1 43.34 40 GLY B O 1
ATOM 6479 N N . LEU B 1 41 ? 11.32 31.672 -18.75 1 41.47 41 LEU B N 1
ATOM 6480 C CA . LEU B 1 41 ? 10.883 31.75 -20.141 1 41.47 41 LEU B CA 1
ATOM 6481 C C . LEU B 1 41 ? 10.305 33.125 -20.453 1 41.47 41 LEU B C 1
ATOM 6483 O O . LEU B 1 41 ? 9.25 33.25 -21.078 1 41.47 41 LEU B O 1
ATOM 6487 N N . TYR B 1 42 ? 11.039 34.125 -19.922 1 41.78 42 TYR B N 1
ATOM 6488 C CA . TYR B 1 42 ? 10.672 35.5 -20.109 1 41.78 42 TYR B CA 1
ATOM 6489 C C . TYR B 1 42 ? 10.586 35.844 -21.594 1 41.78 42 TYR B C 1
ATOM 6491 O O . TYR B 1 42 ? 9.742 36.656 -22 1 41.78 42 TYR B O 1
ATOM 6499 N N . GLN B 1 43 ? 11.328 35.188 -22.328 1 43.38 43 GLN B N 1
ATOM 6500 C CA . GLN B 1 43 ? 11.359 35.5 -23.75 1 43.38 43 GLN B CA 1
ATOM 6501 C C . GLN B 1 43 ? 10.117 34.969 -24.453 1 43.38 43 GLN B C 1
ATOM 6503 O O . GLN B 1 43 ? 9.617 35.562 -25.391 1 43.38 43 GLN B O 1
ATOM 6508 N N . VAL B 1 44 ? 9.531 33.969 -24 1 43.31 44 VAL B N 1
ATOM 6509 C CA . VAL B 1 44 ? 8.328 33.406 -24.625 1 43.31 44 VAL B CA 1
ATOM 6510 C C . VAL B 1 44 ? 7.117 34.25 -24.266 1 43.31 44 VAL B C 1
ATOM 6512 O O . VAL B 1 44 ? 6.273 34.531 -25.109 1 43.31 44 VAL B O 1
ATOM 6515 N N . LEU B 1 45 ? 7.137 34.719 -23.078 1 43.09 45 LEU B N 1
ATOM 6516 C CA . LEU B 1 45 ? 6.074 35.656 -22.672 1 43.09 45 LEU B CA 1
ATOM 6517 C C . LEU B 1 45 ? 6.199 36.969 -23.422 1 43.09 45 LEU B C 1
ATOM 6519 O O . LEU B 1 45 ? 5.195 37.562 -23.844 1 43.09 45 LEU B O 1
ATOM 6523 N N . SER B 1 46 ? 7.367 37.375 -23.641 1 39.69 46 SER B N 1
ATOM 6524 C CA . SER B 1 46 ? 7.602 38.562 -24.406 1 39.69 46 SER B CA 1
ATOM 6525 C C . SER B 1 46 ? 7.156 38.406 -25.859 1 39.69 46 SER B C 1
ATOM 6527 O O . SER B 1 46 ? 6.59 39.312 -26.453 1 39.69 46 SER B O 1
ATOM 6529 N N . ASN B 1 47 ? 7.324 37.25 -26.375 1 37.84 47 ASN B N 1
ATOM 6530 C CA . ASN B 1 47 ? 7.012 37.062 -27.797 1 37.84 47 ASN B CA 1
ATOM 6531 C C . ASN B 1 47 ? 5.516 36.875 -28.016 1 37.84 47 ASN B C 1
ATOM 6533 O O . ASN B 1 47 ? 4.992 37.281 -29.062 1 37.84 47 ASN B O 1
ATOM 6537 N N . VAL B 1 48 ? 4.82 36.25 -27.078 1 37.38 48 VAL B N 1
ATOM 6538 C CA . VAL B 1 48 ? 3.383 36.125 -27.281 1 37.38 48 VAL B CA 1
ATOM 6539 C C . VAL B 1 48 ? 2.727 37.5 -27.219 1 37.38 48 VAL B C 1
ATOM 6541 O O . VAL B 1 48 ? 1.769 37.781 -27.953 1 37.38 48 VAL B O 1
ATOM 6544 N N . PHE B 1 49 ? 3.256 38.344 -26.391 1 33.59 49 PHE B N 1
ATOM 6545 C CA . PHE B 1 49 ? 2.633 39.656 -26.297 1 33.59 49 PHE B CA 1
ATOM 6546 C C . PHE B 1 49 ? 3.088 40.531 -27.438 1 33.59 49 PHE B C 1
ATOM 6548 O O . PHE B 1 49 ? 2.535 41.625 -27.656 1 33.59 49 PHE B O 1
ATOM 6555 N N . GLU B 1 50 ? 4.062 40.312 -28.047 1 30.69 50 GLU B N 1
ATOM 6556 C CA . GLU B 1 50 ? 4.344 41.188 -29.172 1 30.69 50 GLU B CA 1
ATOM 6557 C C . GLU B 1 50 ? 3.309 41 -30.281 1 30.69 50 GLU B C 1
ATOM 6559 O O . GLU B 1 50 ? 3.084 41.938 -31.078 1 30.69 50 GLU B O 1
ATOM 6564 N N . GLU B 1 51 ? 2.676 39.875 -30.531 1 30.61 51 GLU B N 1
ATOM 6565 C CA . GLU B 1 51 ? 1.887 40.031 -31.75 1 30.61 51 GLU B CA 1
ATOM 6566 C C . GLU B 1 51 ? 0.58 40.75 -31.469 1 30.61 51 GLU B C 1
ATOM 6568 O O . GLU B 1 51 ? 0.221 41.719 -32.188 1 30.61 51 GLU B O 1
ATOM 6573 N N . ARG B 1 52 ? -0.723 40.312 -31.438 1 30.64 52 ARG B N 1
ATOM 6574 C CA . ARG B 1 52 ? -1.802 41.281 -31.719 1 30.64 52 ARG B CA 1
ATOM 6575 C C . ARG B 1 52 ? -1.987 42.25 -30.562 1 30.64 52 ARG B C 1
ATOM 6577 O O . ARG B 1 52 ? -2.072 41.812 -29.406 1 30.64 52 ARG B O 1
ATOM 6584 N N . THR B 1 53 ? -1.669 43.5 -30.672 1 27.8 53 THR B N 1
ATOM 6585 C CA . THR B 1 53 ? -2.148 44.812 -30.281 1 27.8 53 THR B CA 1
ATOM 6586 C C . THR B 1 53 ? -3.674 44.875 -30.281 1 27.8 53 THR B C 1
ATOM 6588 O O . THR B 1 53 ? -4.281 45.312 -31.266 1 27.8 53 THR B O 1
ATOM 6591 N N . MET B 1 54 ? -4.512 43.844 -30.188 1 28.27 54 MET B N 1
ATOM 6592 C CA . MET B 1 54 ? -5.875 44.344 -30.25 1 28.27 54 MET B CA 1
ATOM 6593 C C . MET B 1 54 ? -6.07 45.5 -29.25 1 28.27 54 MET B C 1
ATOM 6595 O O . MET B 1 54 ? -5.422 45.531 -28.203 1 28.27 54 MET B O 1
ATOM 6599 N N . PRO B 1 55 ? -6.633 46.625 -29.656 1 25.91 55 PRO B N 1
ATOM 6600 C CA . PRO B 1 55 ? -6.836 47.844 -28.859 1 25.91 55 PRO B CA 1
ATOM 6601 C C . PRO B 1 55 ? -7.238 47.562 -27.422 1 25.91 55 PRO B C 1
ATOM 6603 O O . PRO B 1 55 ? -8.109 46.719 -27.188 1 25.91 55 PRO B O 1
ATOM 6606 N N . ILE B 1 56 ? -6.301 47.594 -26.562 1 27.5 56 ILE B N 1
ATOM 6607 C CA . ILE B 1 56 ? -6.363 47.562 -25.094 1 27.5 56 ILE B CA 1
ATOM 6608 C C . ILE B 1 56 ? -7.492 48.469 -24.625 1 27.5 56 ILE B C 1
ATOM 6610 O O . ILE B 1 56 ? -7.445 49.688 -24.828 1 27.5 56 ILE B O 1
ATOM 6614 N N . ASP B 1 57 ? -8.719 48.031 -24.922 1 26.78 57 ASP B N 1
ATOM 6615 C CA . ASP B 1 57 ? -9.648 49.062 -24.484 1 26.78 57 ASP B CA 1
ATOM 6616 C C . ASP B 1 57 ? -9.234 49.656 -23.141 1 26.78 57 ASP B C 1
ATOM 6618 O O . ASP B 1 57 ? -8.547 48.969 -22.359 1 26.78 57 ASP B O 1
ATOM 6622 N N . ARG B 1 58 ? -9.18 51.094 -22.812 1 27.83 58 ARG B N 1
ATOM 6623 C CA . ARG B 1 58 ? -8.805 52.156 -21.859 1 27.83 58 ARG B CA 1
ATOM 6624 C C . ARG B 1 58 ? -8.992 51.656 -20.422 1 27.83 58 ARG B C 1
ATOM 6626 O O . ARG B 1 58 ? -8.305 52.125 -19.516 1 27.83 58 ARG B O 1
ATOM 6633 N N . GLN B 1 59 ? -10.07 51.094 -20.078 1 24.27 59 GLN B N 1
ATOM 6634 C CA . GLN B 1 59 ? -10.477 51.156 -18.672 1 24.27 59 GLN B CA 1
ATOM 6635 C C . GLN B 1 59 ? -9.727 50.125 -17.844 1 24.27 59 GLN B C 1
ATOM 6637 O O . GLN B 1 59 ? -9.844 50.094 -16.609 1 24.27 59 GLN B O 1
ATOM 6642 N N . THR B 1 60 ? -9.383 48.875 -18.453 1 26.48 60 THR B N 1
ATOM 6643 C CA . THR B 1 60 ? -9.039 47.844 -17.469 1 26.48 60 THR B CA 1
ATOM 6644 C C . THR B 1 60 ? -7.551 47.938 -17.125 1 26.48 60 THR B C 1
ATOM 6646 O O . THR B 1 60 ? -6.695 47.875 -18 1 26.48 60 THR B O 1
ATOM 6649 N N . PRO B 1 61 ? -7.117 48.5 -15.945 1 26.2 61 PRO B N 1
ATOM 6650 C CA . PRO B 1 61 ? -5.758 48.875 -15.562 1 26.2 61 PRO B CA 1
ATOM 6651 C C . PRO B 1 61 ? -4.723 47.812 -15.883 1 26.2 61 PRO B C 1
ATOM 6653 O O . PRO B 1 61 ? -5.059 46.625 -15.977 1 26.2 61 PRO B O 1
ATOM 6656 N N . ASN B 1 62 ? -3.584 48.188 -16.438 1 26.59 62 ASN B N 1
ATOM 6657 C CA . ASN B 1 62 ? -2.316 47.656 -16.922 1 26.59 62 ASN B CA 1
ATOM 6658 C C . ASN B 1 62 ? -1.702 46.688 -15.922 1 26.59 62 ASN B C 1
ATOM 6660 O O . ASN B 1 62 ? -1.383 47.062 -14.797 1 26.59 62 ASN B O 1
ATOM 6664 N N . TYR B 1 63 ? -2.164 45.531 -15.852 1 28.2 63 TYR B N 1
ATOM 6665 C CA . TYR B 1 63 ? -1.69 44.5 -14.953 1 28.2 63 TYR B CA 1
ATOM 6666 C C . TYR B 1 63 ? -0.19 44.281 -15.102 1 28.2 63 TYR B C 1
ATOM 6668 O O . TYR B 1 63 ? 0.272 43.812 -16.156 1 28.2 63 TYR B O 1
ATOM 6676 N N . MET B 1 64 ? 0.773 45.281 -14.625 1 26.78 64 MET B N 1
ATOM 6677 C CA . MET B 1 64 ? 2.225 45.406 -14.602 1 26.78 64 MET B CA 1
ATOM 6678 C C . MET B 1 64 ? 2.9 44.125 -14.188 1 26.78 64 MET B C 1
ATOM 6680 O O . MET B 1 64 ? 2.389 43.406 -13.328 1 26.78 64 MET B O 1
ATOM 6684 N N . LEU B 1 65 ? 3.73 43.656 -15.008 1 28.94 65 LEU B N 1
ATOM 6685 C CA . LEU B 1 65 ? 4.797 42.656 -14.922 1 28.94 65 LEU B CA 1
ATOM 6686 C C . LEU B 1 65 ? 5.695 42.938 -13.719 1 28.94 65 LEU B C 1
ATOM 6688 O O . LEU B 1 65 ? 6.609 43.75 -13.797 1 28.94 65 LEU B O 1
ATOM 6692 N N . ARG B 1 66 ? 5.285 43.125 -12.523 1 28.23 66 ARG B N 1
ATOM 6693 C CA . ARG B 1 66 ? 6.016 43.719 -11.398 1 28.23 66 ARG B CA 1
ATOM 6694 C C . ARG B 1 66 ? 7.254 42.875 -11.062 1 28.23 66 ARG B C 1
ATOM 6696 O O . ARG B 1 66 ? 8.227 43.406 -10.523 1 28.23 66 ARG B O 1
ATOM 6703 N N . TRP B 1 67 ? 7.387 41.469 -11.164 1 27.95 67 TRP B N 1
ATOM 6704 C CA . TRP B 1 67 ? 8.445 40.781 -10.414 1 27.95 67 TRP B CA 1
ATOM 6705 C C . TRP B 1 67 ? 9.594 40.406 -11.336 1 27.95 67 TRP B C 1
ATOM 6707 O O . TRP B 1 67 ? 10.453 39.594 -10.961 1 27.95 67 TRP B O 1
ATOM 6717 N N . VAL B 1 68 ? 9.734 40.781 -12.578 1 28.42 68 VAL B N 1
ATOM 6718 C CA . VAL B 1 68 ? 10.859 40.344 -13.398 1 28.42 68 VAL B CA 1
ATOM 6719 C C . VAL B 1 68 ? 12.086 41.188 -13.102 1 28.42 68 VAL B C 1
ATOM 6721 O O . VAL B 1 68 ? 12.023 42.406 -13.148 1 28.42 68 VAL B O 1
ATOM 6724 N N . CYS B 1 69 ? 13.109 40.688 -12.328 1 29.52 69 CYS B N 1
ATOM 6725 C CA . CYS B 1 69 ? 14.422 41.312 -12.281 1 29.52 69 CYS B CA 1
ATOM 6726 C C . CYS B 1 69 ? 15.008 41.469 -13.688 1 29.52 69 CYS B C 1
ATOM 6728 O O . CYS B 1 69 ? 15.195 40.469 -14.391 1 29.52 69 CYS B O 1
ATOM 6730 N N . CYS B 1 70 ? 14.68 42.5 -14.391 1 30.36 70 CYS B N 1
ATOM 6731 C CA . CYS B 1 70 ? 15.203 42.844 -15.711 1 30.36 70 CYS B CA 1
ATOM 6732 C C . CYS B 1 70 ? 16.656 43.25 -15.617 1 30.36 70 CYS B C 1
ATOM 6734 O O . CYS B 1 70 ? 16.984 44.25 -14.969 1 30.36 70 CYS B O 1
ATOM 6736 N N . ASP B 1 71 ? 17.688 42.406 -15.562 1 30.38 71 ASP B N 1
ATOM 6737 C CA . ASP B 1 71 ? 19.078 42.844 -15.516 1 30.38 71 ASP B CA 1
ATOM 6738 C C . ASP B 1 71 ? 19.422 43.75 -16.688 1 30.38 71 ASP B C 1
ATOM 6740 O O . ASP B 1 71 ? 20.391 44.5 -16.625 1 30.38 71 ASP B O 1
ATOM 6744 N N . GLY B 1 72 ? 19.172 43.438 -17.984 1 32.47 72 GLY B N 1
ATOM 6745 C CA . GLY B 1 72 ? 19.969 44.031 -19.047 1 32.47 72 GLY B CA 1
ATOM 6746 C C . GLY B 1 72 ? 19.672 45.5 -19.25 1 32.47 72 GLY B C 1
ATOM 6747 O O . GLY B 1 72 ? 18.703 46.031 -18.703 1 32.47 72 GLY B O 1
ATOM 6748 N N . GLU B 1 73 ? 20.562 46.344 -19.891 1 33.41 73 GLU B N 1
ATOM 6749 C CA . GLU B 1 73 ? 20.562 47.75 -20.266 1 33.41 73 GLU B CA 1
ATOM 6750 C C . GLU B 1 73 ? 19.203 48.188 -20.797 1 33.41 73 GLU B C 1
ATOM 6752 O O . GLU B 1 73 ? 18.781 49.312 -20.578 1 33.41 73 GLU B O 1
ATOM 6757 N N . ASP B 1 74 ? 18.812 47.625 -21.859 1 30.08 74 ASP B N 1
ATOM 6758 C CA . ASP B 1 74 ? 17.578 48.031 -22.5 1 30.08 74 ASP B CA 1
ATOM 6759 C C . ASP B 1 74 ? 16.359 47.531 -21.734 1 30.08 74 ASP B C 1
ATOM 6761 O O . ASP B 1 74 ? 15.781 46.5 -22.094 1 30.08 74 ASP B O 1
ATOM 6765 N N . ARG B 1 75 ? 16.344 47.875 -20.469 1 36.31 75 ARG B N 1
ATOM 6766 C CA . ARG B 1 75 ? 15.398 47.531 -19.422 1 36.31 75 ARG B CA 1
ATOM 6767 C C . ARG B 1 75 ? 13.992 48 -19.75 1 36.31 75 ARG B C 1
ATOM 6769 O O . ARG B 1 75 ? 13.797 49.188 -20.031 1 36.31 75 ARG B O 1
ATOM 6776 N N . PRO B 1 76 ? 13.336 47.188 -20.391 1 30.97 76 PRO B N 1
ATOM 6777 C CA . PRO B 1 76 ? 12.117 47.969 -20.594 1 30.97 76 PRO B CA 1
ATOM 6778 C C . PRO B 1 76 ? 11.578 48.562 -19.312 1 30.97 76 PRO B C 1
ATOM 6780 O O . PRO B 1 76 ? 11.859 48.062 -18.219 1 30.97 76 PRO B O 1
ATOM 6783 N N . ASP B 1 77 ? 11.102 49.781 -19.312 1 31.02 77 ASP B N 1
ATOM 6784 C CA . ASP B 1 77 ? 10.625 50.719 -18.281 1 31.02 77 ASP B CA 1
ATOM 6785 C C . ASP B 1 77 ? 9.836 49.969 -17.203 1 31.02 77 ASP B C 1
ATOM 6787 O O . ASP B 1 77 ? 9.609 50.5 -16.109 1 31.02 77 ASP B O 1
ATOM 6791 N N . TYR B 1 78 ? 9.211 48.969 -17.688 1 31.05 78 TYR B N 1
ATOM 6792 C CA . TYR B 1 78 ? 8.227 48.375 -16.781 1 31.05 78 TYR B CA 1
ATOM 6793 C C . TYR B 1 78 ? 8.891 47.406 -15.805 1 31.05 78 TYR B C 1
ATOM 6795 O O . TYR B 1 78 ? 8.211 46.781 -14.984 1 31.05 78 TYR B O 1
ATOM 6803 N N . CYS B 1 79 ? 10.164 47.094 -15.969 1 31.5 79 CYS B N 1
ATOM 6804 C CA . CYS B 1 79 ? 10.906 46.219 -15.055 1 31.5 79 CYS B CA 1
ATOM 6805 C C . CYS B 1 79 ? 11.156 46.906 -13.727 1 31.5 79 CYS B C 1
ATOM 6807 O O . CYS B 1 79 ? 11.719 48 -13.695 1 31.5 79 CYS B O 1
ATOM 6809 N N . GLY B 1 80 ? 10.281 46.781 -12.797 1 31.31 80 GLY B N 1
ATOM 6810 C CA . GLY B 1 80 ? 10.555 47.5 -11.562 1 31.31 80 GLY B CA 1
ATOM 6811 C C . GLY B 1 80 ? 11.953 47.281 -11.031 1 31.31 80 GLY B C 1
ATOM 6812 O O . GLY B 1 80 ? 12.648 46.344 -11.477 1 31.31 80 GLY B O 1
ATOM 6813 N N . LYS B 1 81 ? 12.633 48.188 -10.5 1 32.88 81 LYS B N 1
ATOM 6814 C CA . LYS B 1 81 ? 13.977 48.312 -9.953 1 32.88 81 LYS B CA 1
ATOM 6815 C C . LYS B 1 81 ? 14.328 47.094 -9.086 1 32.88 81 LYS B C 1
ATOM 6817 O O . LYS B 1 81 ? 13.492 46.625 -8.312 1 32.88 81 LYS B O 1
ATOM 6822 N N . PRO B 1 82 ? 15.32 46.375 -9.5 1 33.31 82 PRO B N 1
ATOM 6823 C CA . PRO B 1 82 ? 15.766 45.281 -8.633 1 33.31 82 PRO B CA 1
ATOM 6824 C C . PRO B 1 82 ? 15.82 45.688 -7.164 1 33.31 82 PRO B C 1
ATOM 6826 O O . PRO B 1 82 ? 16.188 46.812 -6.84 1 33.31 82 PRO B O 1
ATOM 6829 N N . PHE B 1 83 ? 15.094 45.094 -6.352 1 31.45 83 PHE B N 1
ATOM 6830 C CA . PHE B 1 83 ? 14.992 45.594 -4.984 1 31.45 83 PHE B CA 1
ATOM 6831 C C . PHE B 1 83 ? 16.375 45.719 -4.355 1 31.45 83 PHE B C 1
ATOM 6833 O O . PHE B 1 83 ? 16.641 46.625 -3.582 1 31.45 83 PHE B O 1
ATOM 6840 N N . CYS B 1 84 ? 17.25 44.625 -4.188 1 31.47 84 CYS B N 1
ATOM 6841 C CA . CYS B 1 84 ? 18.562 44.906 -3.605 1 31.47 84 CYS B CA 1
ATOM 6842 C C . CYS B 1 84 ? 19.672 44.75 -4.648 1 31.47 84 CYS B C 1
ATOM 6844 O O . CYS B 1 84 ? 19.531 43.969 -5.586 1 31.47 84 CYS B O 1
ATOM 6846 N N . ASP B 1 85 ? 20.375 45.688 -4.902 1 34.12 85 ASP B N 1
ATOM 6847 C CA . ASP B 1 85 ? 21.578 45.719 -5.711 1 34.12 85 ASP B CA 1
ATOM 6848 C C . ASP B 1 85 ? 22.609 44.719 -5.215 1 34.12 85 ASP B C 1
ATOM 6850 O O . ASP B 1 85 ? 22.969 44.719 -4.035 1 34.12 85 ASP B O 1
ATOM 6854 N N . PRO B 1 86 ? 22.812 43.656 -5.848 1 33.41 86 PRO B N 1
ATOM 6855 C CA . PRO B 1 86 ? 23.797 42.625 -5.426 1 33.41 86 PRO B CA 1
ATOM 6856 C C . PRO B 1 86 ? 25.094 43.25 -4.93 1 33.41 86 PRO B C 1
ATOM 6858 O O . PRO B 1 86 ? 25.797 42.656 -4.113 1 33.41 86 PRO B O 1
ATOM 6861 N N . PHE B 1 87 ? 25.828 44 -5.742 1 31.95 87 PHE B N 1
ATOM 6862 C CA . PHE B 1 87 ? 27.125 44.594 -5.445 1 31.95 87 PHE B CA 1
ATOM 6863 C C . PHE B 1 87 ? 26.969 45.844 -4.582 1 31.95 87 PHE B C 1
ATOM 6865 O O . PHE B 1 87 ? 26.484 46.875 -5.055 1 31.95 87 PHE B O 1
ATOM 6872 N N . CYS B 1 88 ? 26.672 45.625 -3.258 1 32.25 88 CYS B N 1
ATOM 6873 C CA . CYS B 1 88 ? 26.75 46.844 -2.469 1 32.25 88 CYS B CA 1
ATOM 6874 C C . CYS B 1 88 ? 28.047 47.594 -2.752 1 32.25 88 CYS B C 1
ATOM 6876 O O . CYS B 1 88 ? 29.109 47.219 -2.268 1 32.25 88 CYS B O 1
ATOM 6878 N N . PRO B 1 89 ? 28.172 48.094 -3.928 1 34.06 89 PRO B N 1
ATOM 6879 C CA . PRO B 1 89 ? 29.453 48.719 -4.223 1 34.06 89 PRO B CA 1
ATOM 6880 C C . PRO B 1 89 ? 30.094 49.344 -2.988 1 34.06 89 PRO B C 1
ATOM 6882 O O . PRO B 1 89 ? 31.312 49.344 -2.842 1 34.06 89 PRO B O 1
ATOM 6885 N N . GLU B 1 90 ? 29.438 50.375 -2.488 1 34 90 GLU B N 1
ATOM 6886 C CA . GLU B 1 90 ? 30.266 51.188 -1.589 1 34 90 GLU B CA 1
ATOM 6887 C C . GLU B 1 90 ? 30.672 50.406 -0.352 1 34 90 GLU B C 1
ATOM 6889 O O . GLU B 1 90 ? 31.703 50.656 0.259 1 34 90 GLU B O 1
ATOM 6894 N N . TYR B 1 91 ? 29.641 49.875 0.456 1 32.25 91 TYR B N 1
ATOM 6895 C CA . TYR B 1 91 ? 30.094 49.188 1.663 1 32.25 91 TYR B CA 1
ATOM 6896 C C . TYR B 1 91 ? 30.219 47.688 1.427 1 32.25 91 TYR B C 1
ATOM 6898 O O . TYR B 1 91 ? 29.438 47.094 0.663 1 32.25 91 TYR B O 1
ATOM 6906 N N . GLU B 1 92 ? 31.359 47.125 1.225 1 32.66 92 GLU B N 1
ATOM 6907 C CA . GLU B 1 92 ? 31.828 45.75 1.066 1 32.66 92 GLU B CA 1
ATOM 6908 C C . GLU B 1 92 ? 30.859 44.781 1.73 1 32.66 92 GLU B C 1
ATOM 6910 O O . GLU B 1 92 ? 31.266 43.656 2.096 1 32.66 92 GLU B O 1
ATOM 6915 N N . GLY B 1 93 ? 29.719 45.188 2.271 1 32.72 93 GLY B N 1
ATOM 6916 C CA . GLY B 1 93 ? 28.953 44.281 3.094 1 32.72 93 GLY B CA 1
ATOM 6917 C C . GLY B 1 93 ? 28.125 43.281 2.281 1 32.72 93 GLY B C 1
ATOM 6918 O O . GLY B 1 93 ? 28.047 43.406 1.058 1 32.72 93 GLY B O 1
ATOM 6919 N N . GLU B 1 94 ? 28.125 42 2.576 1 35.19 94 GLU B N 1
ATOM 6920 C CA . GLU B 1 94 ? 27.453 40.906 1.867 1 35.19 94 GLU B CA 1
ATOM 6921 C C . GLU B 1 94 ? 25.938 41 2.014 1 35.19 94 GLU B C 1
ATOM 6923 O O . GLU B 1 94 ? 25.438 41.375 3.076 1 35.19 94 GLU B O 1
ATOM 6928 N N . CYS B 1 95 ? 25.297 41.188 1.007 1 35.88 95 CYS B N 1
ATOM 6929 C CA . CYS B 1 95 ? 23.844 41.219 0.9 1 35.88 95 CYS B CA 1
ATOM 6930 C C . CYS B 1 95 ? 23.219 39.969 1.51 1 35.88 95 CYS B C 1
ATOM 6932 O O . CYS B 1 95 ? 23.562 38.844 1.135 1 35.88 95 CYS B O 1
ATOM 6934 N N . ASN B 1 96 ? 22.953 39.969 2.82 1 35.62 96 ASN B N 1
ATOM 6935 C CA . ASN B 1 96 ? 22.234 38.812 3.33 1 35.62 96 ASN B CA 1
ATOM 6936 C C . ASN B 1 96 ? 20.828 38.719 2.727 1 35.62 96 ASN B C 1
ATOM 6938 O O . ASN B 1 96 ? 20.078 39.688 2.721 1 35.62 96 ASN B O 1
ATOM 6942 N N . LEU B 1 97 ? 20.703 37.844 1.946 1 33.5 97 LEU B N 1
ATOM 6943 C CA . LEU B 1 97 ? 19.5 37.594 1.164 1 33.5 97 LEU B CA 1
ATOM 6944 C C . LEU B 1 97 ? 18.266 37.625 2.047 1 33.5 97 LEU B C 1
ATOM 6946 O O . LEU B 1 97 ? 17.141 37.812 1.552 1 33.5 97 LEU B O 1
ATOM 6950 N N . GLU B 1 98 ? 18.391 37.219 3.271 1 31.19 98 GLU B N 1
ATOM 6951 C CA . GLU B 1 98 ? 17.219 37.125 4.121 1 31.19 98 GLU B CA 1
ATOM 6952 C C . GLU B 1 98 ? 16.688 38.531 4.473 1 31.19 98 GLU B C 1
ATOM 6954 O O . GLU B 1 98 ? 15.477 38.75 4.484 1 31.19 98 GLU B O 1
ATOM 6959 N N . ASP B 1 99 ? 17.641 39.5 4.918 1 33.12 99 ASP B N 1
ATOM 6960 C CA . ASP B 1 99 ? 17.297 40.844 5.352 1 33.12 99 ASP B CA 1
ATOM 6961 C C . ASP B 1 99 ? 17.703 41.875 4.305 1 33.12 99 ASP B C 1
ATOM 6963 O O . ASP B 1 99 ? 17.562 43.094 4.527 1 33.12 99 ASP B O 1
ATOM 6967 N N . LYS B 1 100 ? 17.844 41.531 3.166 1 37.44 100 LYS B N 1
ATOM 6968 C CA . LYS B 1 100 ? 18.188 42.281 1.957 1 37.44 100 LYS B CA 1
ATOM 6969 C C . LYS B 1 100 ? 19.141 43.438 2.266 1 37.44 100 LYS B C 1
ATOM 6971 O O . LYS B 1 100 ? 19.156 44.438 1.566 1 37.44 100 LYS B O 1
ATOM 6976 N N . ARG B 1 101 ? 19.703 43.5 3.609 1 36.88 101 ARG B N 1
ATOM 6977 C CA . ARG B 1 101 ? 20.594 44.594 3.957 1 36.88 101 ARG B CA 1
ATOM 6978 C C . ARG B 1 101 ? 22.047 44.25 3.637 1 36.88 101 ARG B C 1
ATOM 6980 O O . ARG B 1 101 ? 22.406 43.062 3.607 1 36.88 101 ARG B O 1
ATOM 6987 N N . CYS B 1 102 ? 22.719 45.031 2.949 1 37.78 102 CYS B N 1
ATOM 6988 C CA . CYS B 1 102 ? 24.172 45.031 2.822 1 37.78 102 CYS B CA 1
ATOM 6989 C C . CYS B 1 102 ? 24.844 45.281 4.172 1 37.78 102 CYS B C 1
ATOM 6991 O O . CYS B 1 102 ? 24.5 46.219 4.879 1 37.78 102 CYS B O 1
ATOM 6993 N N . ARG B 1 103 ? 25.266 44.25 4.945 1 34.22 103 ARG B N 1
ATOM 6994 C CA . ARG B 1 103 ? 25.984 44.5 6.191 1 34.22 103 ARG B CA 1
ATOM 6995 C C . ARG B 1 103 ? 27.344 45.156 5.926 1 34.22 103 ARG B C 1
ATOM 6997 O O . ARG B 1 103 ? 28.141 44.625 5.141 1 34.22 103 ARG B O 1
ATOM 7004 N N . ASP B 1 104 ? 27.531 46.375 5.898 1 31.56 104 ASP B N 1
ATOM 7005 C CA . ASP B 1 104 ? 28.828 47.031 6.004 1 31.56 104 ASP B CA 1
ATOM 7006 C C . ASP B 1 104 ? 29.703 46.375 7.051 1 31.56 104 ASP B C 1
ATOM 7008 O O . ASP B 1 104 ? 29.203 45.812 8.039 1 31.56 104 ASP B O 1
ATOM 7012 N N . LYS B 1 105 ? 30.969 45.812 6.688 1 29.61 105 LYS B N 1
ATOM 7013 C CA . LYS B 1 105 ? 31.922 45.375 7.715 1 29.61 105 LYS B CA 1
ATOM 7014 C C . LYS B 1 105 ? 31.875 46.281 8.938 1 29.61 105 LYS B C 1
ATOM 7016 O O . LYS B 1 105 ? 31.953 45.812 10.07 1 29.61 105 LYS B O 1
ATOM 7021 N N . ALA B 1 106 ? 32.5 47.562 8.711 1 27.16 106 ALA B N 1
ATOM 7022 C CA . ALA B 1 106 ? 32.812 48.5 9.789 1 27.16 106 ALA B CA 1
ATOM 7023 C C . ALA B 1 106 ? 31.531 48.844 10.586 1 27.16 106 ALA B C 1
ATOM 7025 O O . ALA B 1 106 ? 31.609 49.125 11.781 1 27.16 106 ALA B O 1
ATOM 7026 N N . ASP B 1 107 ? 30.609 49.312 9.875 1 25.78 107 ASP B N 1
ATOM 7027 C CA . ASP B 1 107 ? 29.656 50 10.742 1 25.78 107 ASP B CA 1
ATOM 7028 C C . ASP B 1 107 ? 28.891 49 11.602 1 25.78 107 ASP B C 1
ATOM 7030 O O . ASP B 1 107 ? 27.812 48.531 11.211 1 25.78 107 ASP B O 1
ATOM 7034 N N . ILE B 1 108 ? 29.438 47.812 11.992 1 26.53 108 ILE B N 1
ATOM 7035 C CA . ILE B 1 108 ? 29.312 47.281 13.344 1 26.53 108 ILE B CA 1
ATOM 7036 C C . ILE B 1 108 ? 29.031 48.438 14.328 1 26.53 108 ILE B C 1
ATOM 7038 O O . ILE B 1 108 ? 29.891 49.281 14.562 1 26.53 108 ILE B O 1
ATOM 7042 N N . VAL B 1 109 ? 27.891 49 14.102 1 24.84 109 VAL B N 1
ATOM 7043 C CA . VAL B 1 109 ? 27.641 50.125 15.016 1 24.84 109 VAL B CA 1
ATOM 7044 C C . VAL B 1 109 ? 28.391 49.875 16.328 1 24.84 109 VAL B C 1
ATOM 7046 O O . VAL B 1 109 ? 28.125 48.875 17.031 1 24.84 109 VAL B O 1
ATOM 7049 N N . THR B 1 110 ? 29.594 50.031 16.359 1 23.17 110 THR B N 1
ATOM 7050 C CA . THR B 1 110 ? 30.234 50.406 17.609 1 23.17 110 THR B CA 1
ATOM 7051 C C . THR B 1 110 ? 29.234 51.094 18.531 1 23.17 110 THR B C 1
ATOM 7053 O O . THR B 1 110 ? 28.375 51.844 18.062 1 23.17 110 THR B O 1
ATOM 7056 N N . ASP B 1 111 ? 29 50.5 19.609 1 23.78 111 ASP B N 1
ATOM 7057 C CA . ASP B 1 111 ? 28.406 50.875 20.891 1 23.78 111 ASP B CA 1
ATOM 7058 C C . ASP B 1 111 ? 28.531 52.375 21.141 1 23.78 111 ASP B C 1
ATOM 7060 O O . ASP B 1 111 ? 28.438 52.844 22.281 1 23.78 111 ASP B O 1
ATOM 7064 N N . SER B 1 112 ? 29.297 53.062 20.297 1 23.12 112 SER B N 1
ATOM 7065 C CA . SER B 1 112 ? 29.75 54.312 20.891 1 23.12 112 SER B CA 1
ATOM 7066 C C . SER B 1 112 ? 28.562 55.188 21.266 1 23.12 112 SER B C 1
ATOM 7068 O O . SER B 1 112 ? 28.5 55.688 22.391 1 23.12 112 SER B O 1
ATOM 7070 N N . GLY B 1 113 ? 28.203 56.062 20.375 1 22.88 113 GLY B N 1
ATOM 7071 C CA . GLY B 1 113 ? 27.578 57.25 20.969 1 22.88 113 GLY B CA 1
ATOM 7072 C C . GLY B 1 113 ? 26.203 56.938 21.531 1 22.88 113 GLY B C 1
ATOM 7073 O O . GLY B 1 113 ? 25.25 56.688 20.781 1 22.88 113 GLY B O 1
ATOM 7074 N N . VAL B 1 114 ? 26.078 56.031 22.516 1 26 114 VAL B N 1
ATOM 7075 C CA . VAL B 1 114 ? 25.203 56.031 23.672 1 26 114 VAL B CA 1
ATOM 7076 C C . VAL B 1 114 ? 24.547 57.375 23.844 1 26 114 VAL B C 1
ATOM 7078 O O . VAL B 1 114 ? 25.203 58.344 24.234 1 26 114 VAL B O 1
ATOM 7081 N N . GLY B 1 115 ? 24.047 57.844 22.812 1 25.31 115 GLY B N 1
ATOM 7082 C CA . GLY B 1 115 ? 23.375 59.094 23.078 1 25.31 115 GLY B CA 1
ATOM 7083 C C . GLY B 1 115 ? 22.797 59.188 24.469 1 25.31 115 GLY B C 1
ATOM 7084 O O . GLY B 1 115 ? 22.016 58.312 24.875 1 25.31 115 GLY B O 1
ATOM 7085 N N . ARG B 1 116 ? 23.594 59.531 25.359 1 25.31 116 ARG B N 1
ATOM 7086 C CA . ARG B 1 116 ? 23.438 59.906 26.75 1 25.31 116 ARG B CA 1
ATOM 7087 C C . ARG B 1 116 ? 22.078 60.531 27 1 25.31 116 ARG B C 1
ATOM 7089 O O . ARG B 1 116 ? 21.812 61.656 26.516 1 25.31 116 ARG B O 1
ATOM 7096 N N . VAL B 1 117 ? 21.188 59.719 26.75 1 27.48 117 VAL B N 1
ATOM 7097 C CA . VAL B 1 117 ? 20.016 60.281 27.438 1 27.48 117 VAL B CA 1
ATOM 7098 C C . VAL B 1 117 ? 20.453 60.969 28.719 1 27.48 117 VAL B C 1
ATOM 7100 O O . VAL B 1 117 ? 21.125 60.375 29.562 1 27.48 117 VAL B O 1
ATOM 7103 N N . GLU B 1 118 ? 21.031 62.062 28.562 1 26.05 118 GLU B N 1
ATOM 7104 C CA . GLU B 1 118 ? 21.25 62.781 29.797 1 26.05 118 GLU B CA 1
ATOM 7105 C C . GLU B 1 118 ? 20.281 62.344 30.891 1 26.05 118 GLU B C 1
ATOM 7107 O O . GLU B 1 118 ? 19.062 62.438 30.719 1 26.05 118 GLU B O 1
ATOM 7112 N N . LYS B 1 119 ? 20.656 61.25 31.547 1 29.28 119 LYS B N 1
ATOM 7113 C CA . LYS B 1 119 ? 20.031 60.906 32.812 1 29.28 119 LYS B CA 1
ATOM 7114 C C . LYS B 1 119 ? 19.547 62.156 33.562 1 29.28 119 LYS B C 1
ATOM 7116 O O . LYS B 1 119 ? 20.359 62.969 34.031 1 29.28 119 LYS B O 1
ATOM 7121 N N . ARG B 1 120 ? 18.641 62.781 33 1 27.95 120 ARG B N 1
ATOM 7122 C CA . ARG B 1 120 ? 18.25 63.812 33.938 1 27.95 120 ARG B CA 1
ATOM 7123 C C . ARG B 1 120 ? 18.234 63.281 35.375 1 27.95 120 ARG B C 1
ATOM 7125 O O . ARG B 1 120 ? 17.969 62.094 35.594 1 27.95 120 ARG B O 1
ATOM 7132 N N . GLY B 1 121 ? 19.203 63.625 36.219 1 25.69 121 GLY B N 1
ATOM 7133 C CA . GLY B 1 121 ? 19.328 63.375 37.656 1 25.69 121 GLY B CA 1
ATOM 7134 C C . GLY B 1 121 ? 18.031 62.906 38.281 1 25.69 121 GLY B C 1
ATOM 7135 O O . GLY B 1 121 ? 16.953 63.125 37.719 1 25.69 121 GLY B O 1
ATOM 7136 N N . SER B 1 122 ? 18.016 61.875 39.25 1 29.12 122 SER B N 1
ATOM 7137 C CA . SER B 1 122 ? 17.047 61.281 40.188 1 29.12 122 SER B CA 1
ATOM 7138 C C . SER B 1 122 ? 15.93 62.25 40.531 1 29.12 122 SER B C 1
ATOM 7140 O O . SER B 1 122 ? 15.109 61.969 41.406 1 29.12 122 SER B O 1
ATOM 7142 N N . ALA B 1 123 ? 16.219 63.562 40.531 1 29.09 123 ALA B N 1
ATOM 7143 C CA . ALA B 1 123 ? 15.336 64.438 41.281 1 29.09 123 ALA B CA 1
ATOM 7144 C C . ALA B 1 123 ? 13.883 64.25 40.844 1 29.09 123 ALA B C 1
ATOM 7146 O O . ALA B 1 123 ? 13.617 63.656 39.812 1 29.09 123 ALA B O 1
ATOM 7147 N N . GLN B 1 124 ? 12.906 65.312 41.281 1 31.92 124 GLN B N 1
ATOM 7148 C CA . GLN B 1 124 ? 11.469 65.562 41.375 1 31.92 124 GLN B CA 1
ATOM 7149 C C . GLN B 1 124 ? 10.773 65.375 40.031 1 31.92 124 GLN B C 1
ATOM 7151 O O . GLN B 1 124 ? 10.875 66.25 39.156 1 31.92 124 GLN B O 1
ATOM 7156 N N . TYR B 1 125 ? 10.719 64.312 39.469 1 35.53 125 TYR B N 1
ATOM 7157 C CA . TYR B 1 125 ? 9.914 64 38.281 1 35.53 125 TYR B CA 1
ATOM 7158 C C . TYR B 1 125 ? 8.633 64.812 38.281 1 35.53 125 TYR B C 1
ATOM 7160 O O . TYR B 1 125 ? 7.602 64.375 38.812 1 35.53 125 TYR B O 1
ATOM 7168 N N . SER B 1 126 ? 8.414 65.938 38.875 1 38.44 126 SER B N 1
ATOM 7169 C CA . SER B 1 126 ? 7.211 66.688 38.656 1 38.44 126 SER B CA 1
ATOM 7170 C C . SER B 1 126 ? 7 67 37.156 1 38.44 126 SER B C 1
ATOM 7172 O O . SER B 1 126 ? 7.672 67.812 36.562 1 38.44 126 SER B O 1
ATOM 7174 N N . PHE B 1 127 ? 6.691 65.938 36.438 1 43.22 127 PHE B N 1
ATOM 7175 C CA . PHE B 1 127 ? 6.453 66.188 35 1 43.22 127 PHE B CA 1
ATOM 7176 C C . PHE B 1 127 ? 5.242 67.062 34.781 1 43.22 127 PHE B C 1
ATOM 7178 O O . PHE B 1 127 ? 4.223 66.938 35.469 1 43.22 127 PHE B O 1
ATOM 7185 N N . GLU B 1 128 ? 5.43 68.25 34.438 1 47.72 128 GLU B N 1
ATOM 7186 C CA . GLU B 1 128 ? 4.32 69.062 34 1 47.72 128 GLU B CA 1
ATOM 7187 C C . GLU B 1 128 ? 3.664 68.562 32.75 1 47.72 128 GLU B C 1
ATOM 7189 O O . GLU B 1 128 ? 4.336 68 31.891 1 47.72 128 GLU B O 1
ATOM 7194 N N . PRO B 1 129 ? 2.365 68.375 32.719 1 49.25 129 PRO B N 1
ATOM 7195 C CA . PRO B 1 129 ? 1.6 67.875 31.547 1 49.25 129 PRO B CA 1
ATOM 7196 C C . PRO B 1 129 ? 2.012 68.562 30.25 1 49.25 129 PRO B C 1
ATOM 7198 O O . PRO B 1 129 ? 2.213 69.812 30.25 1 49.25 129 PRO B O 1
ATOM 7201 N N . SER B 1 130 ? 2.846 68.062 29.422 1 50.75 130 SER B N 1
ATOM 7202 C CA . SER B 1 130 ? 3.109 68.75 28.156 1 50.75 130 SER B CA 1
ATOM 7203 C C . SER B 1 130 ? 2.031 68.438 27.125 1 50.75 130 SER B C 1
ATOM 7205 O O . SER B 1 130 ? 1.653 67.25 26.953 1 50.75 130 SER B O 1
ATOM 7207 N N . GLU B 1 131 ? 1.146 69.375 26.797 1 61.22 131 GLU B N 1
ATOM 7208 C CA . GLU B 1 131 ? 0.192 69.312 25.703 1 61.22 131 GLU B CA 1
ATOM 7209 C C . GLU B 1 131 ? 0.905 69.125 24.359 1 61.22 131 GLU B C 1
ATOM 7211 O O . GLU B 1 131 ? 0.273 68.75 23.359 1 61.22 131 GLU B O 1
ATOM 7216 N N . GLU B 1 132 ? 2.162 69.188 24.438 1 66.62 132 GLU B N 1
ATOM 7217 C CA . GLU B 1 132 ? 2.922 69.062 23.188 1 66.62 132 GLU B CA 1
ATOM 7218 C C . GLU B 1 132 ? 3.303 67.625 22.859 1 66.62 132 GLU B C 1
ATOM 7220 O O . GLU B 1 132 ? 3.539 66.875 23.766 1 66.62 132 GLU B O 1
ATOM 7225 N N . PRO B 1 133 ? 3.195 67.375 21.594 1 78.25 133 PRO B N 1
ATOM 7226 C CA . PRO B 1 133 ? 3.65 66.062 21.156 1 78.25 133 PRO B CA 1
ATOM 7227 C C . PRO B 1 133 ? 5.043 65.75 21.672 1 78.25 133 PRO B C 1
ATOM 7229 O O . PRO B 1 133 ? 5.863 66.625 21.891 1 78.25 133 PRO B O 1
ATOM 7232 N N . PHE B 1 134 ? 5.203 64.438 22.062 1 77.38 134 PHE B N 1
ATOM 7233 C CA . PHE B 1 134 ? 6.473 63.969 22.609 1 77.38 134 PHE B CA 1
ATOM 7234 C C . PHE B 1 134 ? 7.07 62.875 21.734 1 77.38 134 PHE B C 1
ATOM 7236 O O . PHE B 1 134 ? 6.363 61.938 21.312 1 77.38 134 PHE B O 1
ATOM 7243 N N . ALA B 1 135 ? 8.328 63 21.422 1 78.06 135 ALA B N 1
ATOM 7244 C CA . ALA B 1 135 ? 9.039 62 20.641 1 78.06 135 ALA B CA 1
ATOM 7245 C C . ALA B 1 135 ? 9.891 61.094 21.547 1 78.06 135 ALA B C 1
ATOM 7247 O O . ALA B 1 135 ? 10.625 61.594 22.406 1 78.06 135 ALA B O 1
ATOM 7248 N N . ASP B 1 136 ? 9.656 59.781 21.438 1 77.06 136 ASP B N 1
ATOM 7249 C CA . ASP B 1 136 ? 10.398 58.844 22.297 1 77.06 136 ASP B CA 1
ATOM 7250 C C . ASP B 1 136 ? 11.734 58.469 21.672 1 77.06 136 ASP B C 1
ATOM 7252 O O . ASP B 1 136 ? 12.594 57.875 22.328 1 77.06 136 ASP B O 1
ATOM 7256 N N . GLY B 1 137 ? 11.922 58.719 20.484 1 70.44 137 GLY B N 1
ATOM 7257 C CA . GLY B 1 137 ? 13.203 58.5 19.828 1 70.44 137 GLY B CA 1
ATOM 7258 C C . GLY B 1 137 ? 13.359 57.062 19.328 1 70.44 137 GLY B C 1
ATOM 7259 O O . GLY B 1 137 ? 14.469 56.625 18.984 1 70.44 137 GLY B O 1
ATOM 7260 N N . ASN B 1 138 ? 12.32 56.281 19.328 1 77.25 138 ASN B N 1
ATOM 7261 C CA . ASN B 1 138 ? 12.391 54.906 18.891 1 77.25 138 ASN B CA 1
ATOM 7262 C C . ASN B 1 138 ? 11.5 54.656 17.672 1 77.25 138 ASN B C 1
ATOM 7264 O O . ASN B 1 138 ? 10.336 54.25 17.828 1 77.25 138 ASN B O 1
ATOM 7268 N N . PRO B 1 139 ? 12.016 54.75 16.547 1 78.25 139 PRO B N 1
ATOM 7269 C CA . PRO B 1 139 ? 11.219 54.469 15.344 1 78.25 139 PRO B CA 1
ATOM 7270 C C . PRO B 1 139 ? 11.133 52.969 15.047 1 78.25 139 PRO B C 1
ATOM 7272 O O . PRO B 1 139 ? 11.742 52.469 14.094 1 78.25 139 PRO B O 1
ATOM 7275 N N . ASP B 1 140 ? 10.297 52.281 15.758 1 78.5 140 ASP B N 1
ATOM 7276 C CA . ASP B 1 140 ? 10.258 50.812 15.68 1 78.5 140 ASP B CA 1
ATOM 7277 C C . ASP B 1 140 ? 9.195 50.344 14.688 1 78.5 140 ASP B C 1
ATOM 7279 O O . ASP B 1 140 ? 8.953 49.156 14.555 1 78.5 140 ASP B O 1
ATOM 7283 N N . GLY B 1 141 ? 8.57 51.281 14.062 1 85.44 141 GLY B N 1
ATOM 7284 C CA . GLY B 1 141 ? 7.578 50.906 13.062 1 85.44 141 GLY B CA 1
ATOM 7285 C C . GLY B 1 141 ? 6.254 50.469 13.664 1 85.44 141 GLY B C 1
ATOM 7286 O O . GLY B 1 141 ? 5.426 49.875 12.984 1 85.44 141 GLY B O 1
ATOM 7287 N N . MET B 1 142 ? 6.062 50.75 14.875 1 90 142 MET B N 1
ATOM 7288 C CA . MET B 1 142 ? 4.812 50.406 15.547 1 90 142 MET B CA 1
ATOM 7289 C C . MET B 1 142 ? 3.99 51.625 15.844 1 90 142 MET B C 1
ATOM 7291 O O . MET B 1 142 ? 4.5 52.594 16.422 1 90 142 MET B O 1
ATOM 7295 N N . CYS B 1 143 ? 2.818 51.625 15.352 1 94.06 143 CYS B N 1
ATOM 7296 C CA . CYS B 1 143 ? 1.857 52.688 15.672 1 94.06 143 CYS B CA 1
ATOM 7297 C C . CYS B 1 143 ? 0.823 52.188 16.672 1 94.06 143 CYS B C 1
ATOM 7299 O O . CYS B 1 143 ? 0.337 51.062 16.578 1 94.06 143 CYS B O 1
ATOM 7301 N N . THR B 1 144 ? 0.6 53 17.656 1 93.06 144 THR B N 1
ATOM 7302 C CA . THR B 1 144 ? -0.359 52.594 18.672 1 93.06 144 THR B CA 1
ATOM 7303 C C . THR B 1 144 ? -1.386 53.688 18.938 1 93.06 144 THR B C 1
ATOM 7305 O O . THR B 1 144 ? -1.059 54.875 18.891 1 93.06 144 THR B O 1
ATOM 7308 N N . LEU B 1 145 ? -2.588 53.281 19.016 1 93.19 145 LEU B N 1
ATOM 7309 C CA . LEU B 1 145 ? -3.693 54.125 19.469 1 93.19 145 LEU B CA 1
ATOM 7310 C C . LEU B 1 145 ? -4.293 53.562 20.75 1 93.19 145 LEU B C 1
ATOM 7312 O O . LEU B 1 145 ? -4.688 52.406 20.812 1 93.19 145 LEU B O 1
ATOM 7316 N N . CYS B 1 146 ? -4.262 54.406 21.766 1 88.38 146 CYS B N 1
ATOM 7317 C CA . CYS B 1 146 ? -4.824 53.938 23.031 1 88.38 146 CYS B CA 1
ATOM 7318 C C . CYS B 1 146 ? -5.387 55.094 23.844 1 88.38 146 CYS B C 1
ATOM 7320 O O . CYS B 1 146 ? -5.293 56.25 23.422 1 88.38 146 CYS B O 1
ATOM 7322 N N . CYS B 1 147 ? -6.008 54.812 24.875 1 79.88 147 CYS B N 1
ATOM 7323 C CA . CYS B 1 147 ? -6.324 55.719 26 1 79.88 147 CYS B CA 1
ATOM 7324 C C . CYS B 1 147 ? -7.176 56.875 25.531 1 79.88 147 CYS B C 1
ATOM 7326 O O . CYS B 1 147 ? -6.871 58.031 25.859 1 79.88 147 CYS B O 1
ATOM 7328 N N . GLY B 1 148 ? -8.086 56.656 24.672 1 77.56 148 GLY B N 1
ATOM 7329 C CA . GLY B 1 148 ? -9.055 57.656 24.297 1 77.56 148 GLY B CA 1
ATOM 7330 C C . GLY B 1 148 ? -8.586 58.562 23.172 1 77.56 148 GLY B C 1
ATOM 7331 O O . GLY B 1 148 ? -9.305 59.469 22.75 1 77.56 148 GLY B O 1
ATOM 7332 N N . GLY B 1 149 ? -7.371 58.375 22.75 1 86.75 149 GLY B N 1
ATOM 7333 C CA . GLY B 1 149 ? -6.922 59.156 21.625 1 86.75 149 GLY B CA 1
ATOM 7334 C C . GLY B 1 149 ? -5.438 59.469 21.656 1 86.75 149 GLY B C 1
ATOM 7335 O O . GLY B 1 149 ? -4.988 60.469 21.109 1 86.75 149 GLY B O 1
ATOM 7336 N N . SER B 1 150 ? -4.734 58.75 22.391 1 89.56 150 SER B N 1
ATOM 7337 C CA . SER B 1 150 ? -3.281 58.875 22.359 1 89.56 150 SER B CA 1
ATOM 7338 C C . SER B 1 150 ? -2.68 58.094 21.203 1 89.56 150 SER B C 1
ATOM 7340 O O . SER B 1 150 ? -2.852 56.875 21.125 1 89.56 150 SER B O 1
ATOM 7342 N N . ILE B 1 151 ? -1.984 58.781 20.375 1 93.06 151 ILE B N 1
ATOM 7343 C CA . ILE B 1 151 ? -1.444 58.125 19.188 1 93.06 151 ILE B CA 1
ATOM 7344 C C . ILE B 1 151 ? 0.081 58.188 19.219 1 93.06 151 ILE B C 1
ATOM 7346 O O . ILE B 1 151 ? 0.66 59.25 19.453 1 93.06 151 ILE B O 1
ATOM 7350 N N . ARG B 1 152 ? 0.654 57.062 19.062 1 91.88 152 ARG B N 1
ATOM 7351 C CA . ARG B 1 152 ? 2.094 57 18.828 1 91.88 152 ARG B CA 1
ATOM 7352 C C . ARG B 1 152 ? 2.398 56.656 17.375 1 91.88 152 ARG B C 1
ATOM 7354 O O . ARG B 1 152 ? 1.928 55.625 16.859 1 91.88 152 ARG B O 1
ATOM 7361 N N . THR B 1 153 ? 3.133 57.469 16.719 1 92.88 153 THR B N 1
ATOM 7362 C CA . THR B 1 153 ? 3.408 57.281 15.305 1 92.88 153 THR B CA 1
ATOM 7363 C C . THR B 1 153 ? 4.488 56.219 15.117 1 92.88 153 THR B C 1
ATOM 7365 O O . THR B 1 153 ? 5.125 55.781 16.078 1 92.88 153 THR B O 1
ATOM 7368 N N . PHE B 1 154 ? 4.688 55.812 13.875 1 91.88 154 PHE B N 1
ATOM 7369 C CA . PHE B 1 154 ? 5.66 54.781 13.516 1 91.88 154 PHE B CA 1
ATOM 7370 C C . PHE B 1 154 ? 7.074 55.219 13.867 1 91.88 154 PHE B C 1
ATOM 7372 O O . PHE B 1 154 ? 7.941 54.406 14.148 1 91.88 154 PHE B O 1
ATOM 7379 N N . ASP B 1 155 ? 7.258 56.562 13.836 1 89.12 155 ASP B N 1
ATOM 7380 C CA . ASP B 1 155 ? 8.586 57.125 14.102 1 89.12 155 ASP B CA 1
ATOM 7381 C C . ASP B 1 155 ? 8.766 57.438 15.578 1 89.12 155 ASP B C 1
ATOM 7383 O O . ASP B 1 155 ? 9.797 57.969 15.984 1 89.12 155 ASP B O 1
ATOM 7387 N N . GLY B 1 156 ? 7.715 57.281 16.391 1 88.25 156 GLY B N 1
ATOM 7388 C CA . GLY B 1 156 ? 7.875 57.406 17.844 1 88.25 156 GLY B CA 1
ATOM 7389 C C . GLY B 1 156 ? 7.352 58.719 18.406 1 88.25 156 GLY B C 1
ATOM 7390 O O . GLY B 1 156 ? 7.703 59.094 19.516 1 88.25 156 GLY B O 1
ATOM 7391 N N . LEU B 1 157 ? 6.609 59.438 17.609 1 89.81 157 LEU B N 1
ATOM 7392 C CA . LEU B 1 157 ? 5.977 60.656 18.109 1 89.81 157 LEU B CA 1
ATOM 7393 C C . LEU B 1 157 ? 4.637 60.344 18.766 1 89.81 157 LEU B C 1
ATOM 7395 O O . LEU B 1 157 ? 3.787 59.688 18.156 1 89.81 157 LEU B O 1
ATOM 7399 N N . THR B 1 158 ? 4.531 60.781 20 1 89.81 158 THR B N 1
ATOM 7400 C CA . THR B 1 158 ? 3.256 60.594 20.688 1 89.81 158 THR B CA 1
ATOM 7401 C C . THR B 1 158 ? 2.492 61.906 20.781 1 89.81 158 THR B C 1
ATOM 7403 O O . THR B 1 158 ? 3.049 62.938 21.203 1 89.81 158 THR B O 1
ATOM 7406 N N . TYR B 1 159 ? 1.307 61.969 20.344 1 89.19 159 TYR B N 1
ATOM 7407 C CA . TYR B 1 159 ? 0.428 63.125 20.5 1 89.19 159 TYR B CA 1
ATOM 7408 C C . TYR B 1 159 ? -0.984 62.688 20.875 1 89.19 159 TYR B C 1
ATOM 7410 O O . TYR B 1 159 ? -1.321 61.5 20.781 1 89.19 159 TYR B O 1
ATOM 7418 N N . ASN B 1 160 ? -1.76 63.625 21.422 1 89.12 160 ASN B N 1
ATOM 7419 C CA . ASN B 1 160 ? -3.082 63.281 21.953 1 89.12 160 ASN B CA 1
ATOM 7420 C C . ASN B 1 160 ? -4.18 64.062 21.234 1 89.12 160 ASN B C 1
ATOM 7422 O O . ASN B 1 160 ? -4.008 65.25 20.938 1 89.12 160 ASN B O 1
ATOM 7426 N N . TYR B 1 161 ? -5.164 63.375 20.844 1 88.19 161 TYR B N 1
ATOM 7427 C CA . TYR B 1 161 ? -6.34 64 20.219 1 88.19 161 TYR B CA 1
ATOM 7428 C C . TYR B 1 161 ? -7.578 63.125 20.453 1 88.19 161 TYR B C 1
ATOM 7430 O O . TYR B 1 161 ? -7.555 61.906 20.25 1 88.19 161 TYR B O 1
ATOM 7438 N N . PRO B 1 162 ? -8.602 63.75 20.953 1 87.69 162 PRO B N 1
ATOM 7439 C CA . PRO B 1 162 ? -9.836 62.969 21.141 1 87.69 162 PRO B CA 1
ATOM 7440 C C . PRO B 1 162 ? -10.539 62.656 19.828 1 87.69 162 PRO B C 1
ATOM 7442 O O . PRO B 1 162 ? -11.18 63.531 19.234 1 87.69 162 PRO B O 1
ATOM 7445 N N . LEU B 1 163 ? -10.422 61.406 19.453 1 85 163 LEU B N 1
ATOM 7446 C CA . LEU B 1 163 ? -11.023 60.969 18.188 1 85 163 LEU B CA 1
ATOM 7447 C C . LEU B 1 163 ? -12.531 60.781 18.344 1 85 163 LEU B C 1
ATOM 7449 O O . LEU B 1 163 ? -12.984 60.094 19.234 1 85 163 LEU B O 1
ATOM 7453 N N . GLN B 1 164 ? -13.273 61.469 17.516 1 81.38 164 GLN B N 1
ATOM 7454 C CA . GLN B 1 164 ? -14.734 61.375 17.547 1 81.38 164 GLN B CA 1
ATOM 7455 C C . GLN B 1 164 ? -15.273 60.844 16.219 1 81.38 164 GLN B C 1
ATOM 7457 O O . GLN B 1 164 ? -16.344 60.25 16.188 1 81.38 164 GLN B O 1
ATOM 7462 N N . CYS B 1 165 ? -14.523 61.094 15.242 1 84.88 165 CYS B N 1
ATOM 7463 C CA . CYS B 1 165 ? -14.977 60.688 13.906 1 84.88 165 CYS B CA 1
ATOM 7464 C C . CYS B 1 165 ? -14.117 59.562 13.336 1 84.88 165 CYS B C 1
ATOM 7466 O O . CYS B 1 165 ? -12.984 59.375 13.773 1 84.88 165 CYS B O 1
ATOM 7468 N N . ARG B 1 166 ? -14.773 58.812 12.398 1 89.75 166 ARG B N 1
ATOM 7469 C CA . ARG B 1 166 ? -14 57.812 11.672 1 89.75 166 ARG B CA 1
ATOM 7470 C C . ARG B 1 166 ? -12.766 58.438 11.023 1 89.75 166 ARG B C 1
ATOM 7472 O O . ARG B 1 166 ? -12.875 59.438 10.312 1 89.75 166 ARG B O 1
ATOM 7479 N N . THR B 1 167 ? -11.648 57.875 11.352 1 91.12 167 THR B N 1
ATOM 7480 C CA . THR B 1 167 ? -10.398 58.5 10.945 1 91.12 167 THR B CA 1
ATOM 7481 C C . THR B 1 167 ? -9.414 57.438 10.445 1 91.12 167 THR B C 1
ATOM 7483 O O . THR B 1 167 ? -9.359 56.344 10.977 1 91.12 167 THR B O 1
ATOM 7486 N N . VAL B 1 168 ? -8.641 57.844 9.461 1 92.75 168 VAL B N 1
ATOM 7487 C CA . VAL B 1 168 ? -7.645 56.969 8.883 1 92.75 168 VAL B CA 1
ATOM 7488 C C . VAL B 1 168 ? -6.383 56.969 9.742 1 92.75 168 VAL B C 1
ATOM 7490 O O . VAL B 1 168 ? -5.801 58.031 9.992 1 92.75 168 VAL B O 1
ATOM 7493 N N . LEU B 1 169 ? -6.035 55.844 10.211 1 93.75 169 LEU B N 1
ATOM 7494 C CA . LEU B 1 169 ? -4.809 55.719 10.984 1 93.75 169 LEU B CA 1
ATOM 7495 C C . LEU B 1 169 ? -3.602 55.531 10.07 1 93.75 169 LEU B C 1
ATOM 7497 O O . LEU B 1 169 ? -2.576 56.188 10.25 1 93.75 169 LEU B O 1
ATOM 7501 N N . ALA B 1 170 ? -3.693 54.625 9.219 1 92.12 170 ALA B N 1
ATOM 7502 C CA . ALA B 1 170 ? -2.6 54.375 8.281 1 92.12 170 ALA B CA 1
ATOM 7503 C C . ALA B 1 170 ? -3.133 54 6.902 1 92.12 170 ALA B C 1
ATOM 7505 O O . ALA B 1 170 ? -4.102 53.25 6.781 1 92.12 170 ALA B O 1
ATOM 7506 N N . SER B 1 171 ? -2.65 54.625 5.887 1 88.56 171 SER B N 1
ATOM 7507 C CA . SER B 1 171 ? -2.949 54.312 4.492 1 88.56 171 SER B CA 1
ATOM 7508 C C . SER B 1 171 ? -1.678 54 3.709 1 88.56 171 SER B C 1
ATOM 7510 O O . SER B 1 171 ? -0.714 54.781 3.752 1 88.56 171 SER B O 1
ATOM 7512 N N . PHE B 1 172 ? -1.648 52.875 3.076 1 78.5 172 PHE B N 1
ATOM 7513 C CA . PHE B 1 172 ? -0.469 52.406 2.361 1 78.5 172 PHE B CA 1
ATOM 7514 C C . PHE B 1 172 ? -0.59 52.688 0.869 1 78.5 172 PHE B C 1
ATOM 7516 O O . PHE B 1 172 ? -1.642 52.469 0.27 1 78.5 172 PHE B O 1
ATOM 7523 N N . LYS B 1 173 ? 0.197 53.625 0.255 1 67.56 173 LYS B N 1
ATOM 7524 C CA . LYS B 1 173 ? 0.087 54 -1.146 1 67.56 173 LYS B CA 1
ATOM 7525 C C . LYS B 1 173 ? 0.617 52.906 -2.07 1 67.56 173 LYS B C 1
ATOM 7527 O O . LYS B 1 173 ? 0.327 52.906 -3.27 1 67.56 173 LYS B O 1
ATOM 7532 N N . ALA B 1 174 ? 1.379 51.906 -1.641 1 55.12 174 ALA B N 1
ATOM 7533 C CA . ALA B 1 174 ? 1.965 51 -2.609 1 55.12 174 ALA B CA 1
ATOM 7534 C C . ALA B 1 174 ? 0.918 50.031 -3.145 1 55.12 174 ALA B C 1
ATOM 7536 O O . ALA B 1 174 ? -0.232 50.031 -2.699 1 55.12 174 ALA B O 1
ATOM 7537 N N . GLU B 1 175 ? 1.366 49.125 -4.09 1 46.09 175 GLU B N 1
ATOM 7538 C CA . GLU B 1 175 ? 0.622 48.031 -4.73 1 46.09 175 GLU B CA 1
ATOM 7539 C C . GLU B 1 175 ? 0.065 47.062 -3.695 1 46.09 175 GLU B C 1
ATOM 7541 O O . GLU B 1 175 ? 0.801 46.562 -2.836 1 46.09 175 GLU B O 1
ATOM 7546 N N . ASN B 1 176 ? -1.367 46.906 -3.541 1 54.69 176 ASN B N 1
ATOM 7547 C CA . ASN B 1 176 ? -2.193 46.188 -2.582 1 54.69 176 ASN B CA 1
ATOM 7548 C C . ASN B 1 176 ? -2.469 47.031 -1.335 1 54.69 176 ASN B C 1
ATOM 7550 O O . ASN B 1 176 ? -1.973 46.719 -0.252 1 54.69 176 ASN B O 1
ATOM 7554 N N . GLN B 1 177 ? -2.814 48.125 -1.354 1 65.62 177 GLN B N 1
ATOM 7555 C CA . GLN B 1 177 ? -3.164 49.344 -0.595 1 65.62 177 GLN B CA 1
ATOM 7556 C C . GLN B 1 177 ? -4.133 49 0.538 1 65.62 177 GLN B C 1
ATOM 7558 O O . GLN B 1 177 ? -5.258 48.562 0.292 1 65.62 177 GLN B O 1
ATOM 7563 N N . PHE B 1 178 ? -3.559 48.719 1.729 1 78.94 178 PHE B N 1
ATOM 7564 C CA . PHE B 1 178 ? -4.543 48.594 2.797 1 78.94 178 PHE B CA 1
ATOM 7565 C C . PHE B 1 178 ? -4.691 49.906 3.553 1 78.94 178 PHE B C 1
ATOM 7567 O O . PHE B 1 178 ? -3.77 50.719 3.566 1 78.94 178 PHE B O 1
ATOM 7574 N N . THR B 1 179 ? -5.883 50.219 3.787 1 87.5 179 THR B N 1
ATOM 7575 C CA . THR B 1 179 ? -6.18 51.344 4.68 1 87.5 179 THR B CA 1
ATOM 7576 C C . THR B 1 179 ? -6.746 50.844 6.008 1 87.5 179 THR B C 1
ATOM 7578 O O . THR B 1 179 ? -7.609 49.969 6.023 1 87.5 179 THR B O 1
ATOM 7581 N N . VAL B 1 180 ? -6.113 51.281 7.023 1 93.06 180 VAL B N 1
ATOM 7582 C CA . VAL B 1 180 ? -6.621 50.938 8.352 1 93.06 180 VAL B CA 1
ATOM 7583 C C . VAL B 1 180 ? -7.281 52.188 8.961 1 93.06 180 VAL B C 1
ATOM 7585 O O . VAL B 1 180 ? -6.645 53.219 9.102 1 93.06 180 VAL B O 1
ATOM 7588 N N . ASP B 1 181 ? -8.5 52.094 9.227 1 91.69 181 ASP B N 1
ATOM 7589 C CA . ASP B 1 181 ? -9.18 53.219 9.867 1 91.69 181 ASP B CA 1
ATOM 7590 C C . ASP B 1 181 ? -9.93 52.781 11.117 1 91.69 181 ASP B C 1
ATOM 7592 O O . ASP B 1 181 ? -10.234 51.594 11.273 1 91.69 181 ASP B O 1
ATOM 7596 N N . ILE B 1 182 ? -10.172 53.688 11.977 1 93.19 182 ILE B N 1
ATOM 7597 C CA . ILE B 1 182 ? -10.859 53.406 13.234 1 93.19 182 ILE B CA 1
ATOM 7598 C C . ILE B 1 182 ? -12.195 54.156 13.266 1 93.19 182 ILE B C 1
ATOM 7600 O O . ILE B 1 182 ? -12.32 55.25 12.742 1 93.19 182 ILE B O 1
ATOM 7604 N N . VAL B 1 183 ? -13.203 53.5 13.734 1 90.19 183 VAL B N 1
ATOM 7605 C CA . VAL B 1 183 ? -14.516 54.062 13.992 1 90.19 183 VAL B CA 1
ATOM 7606 C C . VAL B 1 183 ? -14.742 54.188 15.5 1 90.19 183 VAL B C 1
ATOM 7608 O O . VAL B 1 183 ? -15.234 53.25 16.141 1 90.19 183 VAL B O 1
ATOM 7611 N N . PRO B 1 184 ? -14.422 55.375 15.945 1 87.06 184 PRO B N 1
ATOM 7612 C CA . PRO B 1 184 ? -14.609 55.562 17.391 1 87.06 184 PRO B CA 1
ATOM 7613 C C . PRO B 1 184 ? -16.078 55.469 17.797 1 87.06 184 PRO B C 1
ATOM 7615 O O . PRO B 1 184 ? -16.969 55.688 16.969 1 87.06 184 PRO B O 1
ATOM 7618 N N . LYS B 1 185 ? -16.422 55.125 19 1 81.31 185 LYS B N 1
ATOM 7619 C CA . LYS B 1 185 ? -17.766 55.094 19.578 1 81.31 185 LYS B CA 1
ATOM 7620 C C . LYS B 1 185 ? -18.703 54.281 18.703 1 81.31 185 LYS B C 1
ATOM 7622 O O . LYS B 1 185 ? -19.812 54.719 18.406 1 81.31 185 LYS B O 1
ATOM 7627 N N . TYR B 1 186 ? -18.172 53.281 18.219 1 86.5 186 TYR B N 1
ATOM 7628 C CA . TYR B 1 186 ? -18.984 52.375 17.406 1 86.5 186 TYR B CA 1
ATOM 7629 C C . TYR B 1 186 ? -20.172 51.844 18.203 1 86.5 186 TYR B C 1
ATOM 7631 O O . TYR B 1 186 ? -21.281 51.75 17.688 1 86.5 186 TYR B O 1
ATOM 7639 N N . GLU B 1 187 ? -19.844 51.438 19.406 1 86.44 187 GLU B N 1
ATOM 7640 C CA . GLU B 1 187 ? -20.859 51 20.344 1 86.44 187 GLU B CA 1
ATOM 7641 C C . GLU B 1 187 ? -20.688 51.656 21.719 1 86.44 187 GLU B C 1
ATOM 7643 O O . GLU B 1 187 ? -19.609 51.594 22.312 1 86.44 187 GLU B O 1
ATOM 7648 N N . CYS B 1 188 ? -21.734 52.344 22.172 1 82.19 188 CYS B N 1
ATOM 7649 C CA . CYS B 1 188 ? -21.656 53.031 23.453 1 82.19 188 CYS B CA 1
ATOM 7650 C C . CYS B 1 188 ? -22.766 52.562 24.391 1 82.19 188 CYS B C 1
ATOM 7652 O O . CYS B 1 188 ? -23.891 52.281 23.938 1 82.19 188 CYS B O 1
ATOM 7654 N N . ASN B 1 189 ? -22.312 52.281 25.5 1 78.38 189 ASN B N 1
ATOM 7655 C CA . ASN B 1 189 ? -23.266 51.969 26.547 1 78.38 189 ASN B CA 1
ATOM 7656 C C . ASN B 1 189 ? -23.766 53.219 27.266 1 78.38 189 ASN B C 1
ATOM 7658 O O . ASN B 1 189 ? -22.969 53.938 27.875 1 78.38 189 ASN B O 1
ATOM 7662 N N . ASP B 1 190 ? -24.984 53.438 27.297 1 70.94 190 ASP B N 1
ATOM 7663 C CA . ASP B 1 190 ? -25.578 54.625 27.844 1 70.94 190 ASP B CA 1
ATOM 7664 C C . ASP B 1 190 ? -25.484 54.656 29.375 1 70.94 190 ASP B C 1
ATOM 7666 O O . ASP B 1 190 ? -25.453 55.719 29.984 1 70.94 190 ASP B O 1
ATOM 7670 N N . ILE B 1 191 ? -25.5 53.5 29.906 1 67.5 191 ILE B N 1
ATOM 7671 C CA . ILE B 1 191 ? -25.484 53.375 31.359 1 67.5 191 ILE B CA 1
ATOM 7672 C C . ILE B 1 191 ? -24.078 53.594 31.891 1 67.5 191 ILE B C 1
ATOM 7674 O O . ILE B 1 191 ? -23.844 54.469 32.75 1 67.5 191 ILE B O 1
ATOM 7678 N N . THR B 1 192 ? -23.125 53.031 31.297 1 67.25 192 THR B N 1
ATOM 7679 C CA . THR B 1 192 ? -21.766 53.094 31.797 1 67.25 192 THR B CA 1
ATOM 7680 C C . THR B 1 192 ? -20.953 54.156 31.047 1 67.25 192 THR B C 1
ATOM 7682 O O . THR B 1 192 ? -19.875 54.531 31.484 1 67.25 192 THR B O 1
ATOM 7685 N N . HIS B 1 193 ? -21.531 54.656 30.016 1 68.12 193 HIS B N 1
ATOM 7686 C CA . HIS B 1 193 ? -20.891 55.688 29.172 1 68.12 193 HIS B CA 1
ATOM 7687 C C . HIS B 1 193 ? -19.562 55.188 28.625 1 68.12 193 HIS B C 1
ATOM 7689 O O . HIS B 1 193 ? -18.625 55.938 28.469 1 68.12 193 HIS B O 1
ATOM 7695 N N . GLU B 1 194 ? -19.5 53.844 28.594 1 77.12 194 GLU B N 1
ATOM 7696 C CA . GLU B 1 194 ? -18.312 53.25 27.969 1 77.12 194 GLU B CA 1
ATOM 7697 C C . GLU B 1 194 ? -18.547 53 26.484 1 77.12 194 GLU B C 1
ATOM 7699 O O . GLU B 1 194 ? -19.609 52.531 26.078 1 77.12 194 GLU B O 1
ATOM 7704 N N . CYS B 1 195 ? -17.672 53.562 25.734 1 82.31 195 CYS B N 1
ATOM 7705 C CA . CYS B 1 195 ? -17.781 53.406 24.281 1 82.31 195 CYS B CA 1
ATOM 7706 C C . CYS B 1 195 ? -16.672 52.5 23.75 1 82.31 195 CYS B C 1
ATOM 7708 O O . CYS B 1 195 ? -15.539 52.531 24.25 1 82.31 195 CYS B O 1
ATOM 7710 N N . ARG B 1 196 ? -17.031 51.625 22.781 1 88.56 196 ARG B N 1
ATOM 7711 C CA . ARG B 1 196 ? -16.078 50.75 22.109 1 88.56 196 ARG B CA 1
ATOM 7712 C C . ARG B 1 196 ? -15.953 51.094 20.641 1 88.56 196 ARG B C 1
ATOM 7714 O O . ARG B 1 196 ? -16.906 51.562 20.031 1 88.56 196 ARG B O 1
ATOM 7721 N N . SER B 1 197 ? -14.719 50.906 20.172 1 91.06 197 SER B N 1
ATOM 7722 C CA . SER B 1 197 ? -14.43 51.281 18.781 1 91.06 197 SER B CA 1
ATOM 7723 C C . SER B 1 197 ? -14.414 50.062 17.875 1 91.06 197 SER B C 1
ATOM 7725 O O . SER B 1 197 ? -14.453 48.938 18.344 1 91.06 197 SER B O 1
ATOM 7727 N N . ALA B 1 198 ? -14.484 50.312 16.562 1 93.38 198 ALA B N 1
ATOM 7728 C CA . ALA B 1 198 ? -14.289 49.312 15.516 1 93.38 198 ALA B CA 1
ATOM 7729 C C . ALA B 1 198 ? -13.117 49.688 14.609 1 93.38 198 ALA B C 1
ATOM 7731 O O . ALA B 1 198 ? -12.742 50.875 14.523 1 93.38 198 ALA B O 1
ATOM 7732 N N . VAL B 1 199 ? -12.508 48.719 14.078 1 94.69 199 VAL B N 1
ATOM 7733 C CA . VAL B 1 199 ? -11.383 48.938 13.18 1 94.69 199 VAL B CA 1
ATOM 7734 C C . VAL B 1 199 ? -11.68 48.344 11.805 1 94.69 199 VAL B C 1
ATOM 7736 O O . VAL B 1 199 ? -12.172 47.219 11.711 1 94.69 199 VAL B O 1
ATOM 7739 N N . ASN B 1 200 ? -11.453 49.094 10.797 1 93.38 200 ASN B N 1
ATOM 7740 C CA . ASN B 1 200 ? -11.633 48.625 9.422 1 93.38 200 ASN B CA 1
ATOM 7741 C C . ASN B 1 200 ? -10.297 48.531 8.695 1 93.38 200 ASN B C 1
ATOM 7743 O O . ASN B 1 200 ? -9.43 49.375 8.828 1 93.38 200 ASN B O 1
ATOM 7747 N N . ILE B 1 201 ? -10.125 47.438 8.086 1 92.06 201 ILE B N 1
ATOM 7748 C CA . ILE B 1 201 ? -9 47.219 7.18 1 92.06 201 ILE B CA 1
ATOM 7749 C C . ILE B 1 201 ? -9.508 47 5.758 1 92.06 201 ILE B C 1
ATOM 7751 O O . ILE B 1 201 ? -10.188 46 5.484 1 92.06 201 ILE B O 1
ATOM 7755 N N . THR B 1 202 ? -9.219 47.938 4.863 1 87.88 202 THR B N 1
ATOM 7756 C CA . THR B 1 202 ? -9.836 47.875 3.543 1 87.88 202 THR B CA 1
ATOM 7757 C C . THR B 1 202 ? -8.781 48 2.449 1 87.88 202 THR B C 1
ATOM 7759 O O . THR B 1 202 ? -7.781 48.719 2.615 1 87.88 202 THR B O 1
ATOM 7762 N N . ASN B 1 203 ? -8.914 47.219 1.528 1 79.31 203 ASN B N 1
ATOM 7763 C CA . ASN B 1 203 ? -8.242 47.406 0.252 1 79.31 203 ASN B CA 1
ATOM 7764 C C . ASN B 1 203 ? -9.211 47.312 -0.92 1 79.31 203 ASN B C 1
ATOM 7766 O O . ASN B 1 203 ? -10.43 47.344 -0.725 1 79.31 203 ASN B O 1
ATOM 7770 N N . ASN B 1 204 ? -8.688 47.375 -2.166 1 70.12 204 ASN B N 1
ATOM 7771 C CA . ASN B 1 204 ? -9.547 47.375 -3.342 1 70.12 204 ASN B CA 1
ATOM 7772 C C . ASN B 1 204 ? -10.352 46.094 -3.463 1 70.12 204 ASN B C 1
ATOM 7774 O O . ASN B 1 204 ? -11.383 46.062 -4.137 1 70.12 204 ASN B O 1
ATOM 7778 N N . LEU B 1 205 ? -9.898 45.031 -2.758 1 69.31 205 LEU B N 1
ATOM 7779 C CA . LEU B 1 205 ? -10.508 43.719 -2.979 1 69.31 205 LEU B CA 1
ATOM 7780 C C . LEU B 1 205 ? -11.258 43.25 -1.737 1 69.31 205 LEU B C 1
ATOM 7782 O O . LEU B 1 205 ? -12.141 42.375 -1.824 1 69.31 205 LEU B O 1
ATOM 7786 N N . MET B 1 206 ? -10.914 43.812 -0.647 1 76.69 206 MET B N 1
ATOM 7787 C CA . MET B 1 206 ? -11.492 43.25 0.562 1 76.69 206 MET B CA 1
ATOM 7788 C C . MET B 1 206 ? -11.766 44.312 1.607 1 76.69 206 MET B C 1
ATOM 7790 O O . MET B 1 206 ? -11.156 45.375 1.578 1 76.69 206 MET B O 1
ATOM 7794 N N . MET B 1 207 ? -12.844 44.062 2.404 1 85.12 207 MET B N 1
ATOM 7795 C CA . MET B 1 207 ? -13.156 44.844 3.596 1 85.12 207 MET B CA 1
ATOM 7796 C C . MET B 1 207 ? -13.219 43.938 4.832 1 85.12 207 MET B C 1
ATOM 7798 O O . MET B 1 207 ? -14 43 4.883 1 85.12 207 MET B O 1
ATOM 7802 N N . LEU B 1 208 ? -12.297 44.219 5.688 1 91.25 208 LEU B N 1
ATOM 7803 C CA . LEU B 1 208 ? -12.258 43.5 6.961 1 91.25 208 LEU B CA 1
ATOM 7804 C C . LEU B 1 208 ? -12.617 44.438 8.109 1 91.25 208 LEU B C 1
ATOM 7806 O O . LEU B 1 208 ? -12.102 45.531 8.195 1 91.25 208 LEU B O 1
ATOM 7810 N N . GLU B 1 209 ? -13.539 44 8.953 1 92.38 209 GLU B N 1
ATOM 7811 C CA . GLU B 1 209 ? -13.961 44.781 10.094 1 92.38 209 GLU B CA 1
ATOM 7812 C C . GLU B 1 209 ? -13.75 44.031 11.406 1 92.38 209 GLU B C 1
ATOM 7814 O O . GLU B 1 209 ? -14.258 42.938 11.578 1 92.38 209 GLU B O 1
ATOM 7819 N N . PHE B 1 210 ? -13.023 44.625 12.258 1 93.81 210 PHE B N 1
ATOM 7820 C CA . PHE B 1 210 ? -12.945 44.156 13.641 1 93.81 210 PHE B CA 1
ATOM 7821 C C . PHE B 1 210 ? -13.969 44.906 14.508 1 93.81 210 PHE B C 1
ATOM 7823 O O . PHE B 1 210 ? -13.883 46.094 14.711 1 93.81 210 PHE B O 1
ATOM 7830 N N . LEU B 1 211 ? -14.891 44.188 14.984 1 89.62 211 LEU B N 1
ATOM 7831 C CA . LEU B 1 211 ? -15.953 44.781 15.789 1 89.62 211 LEU B CA 1
ATOM 7832 C C . LEU B 1 211 ? -15.727 44.5 17.266 1 89.62 211 LEU B C 1
ATOM 7834 O O . LEU B 1 211 ? -14.953 43.594 17.625 1 89.62 211 LEU B O 1
ATOM 7838 N N . PRO B 1 212 ? -16.375 45.375 18.062 1 85.62 212 PRO B N 1
ATOM 7839 C CA . PRO B 1 212 ? -16.25 45.125 19.5 1 85.62 212 PRO B CA 1
ATOM 7840 C C . PRO B 1 212 ? -16.656 43.719 19.906 1 85.62 212 PRO B C 1
ATOM 7842 O O . PRO B 1 212 ? -17.578 43.156 19.328 1 85.62 212 PRO B O 1
ATOM 7845 N N . GLY B 1 213 ? -15.969 43.125 20.875 1 76.62 213 GLY B N 1
ATOM 7846 C CA . GLY B 1 213 ? -16.281 41.781 21.359 1 76.62 213 GLY B CA 1
ATOM 7847 C C . GLY B 1 213 ? -15.578 40.688 20.594 1 76.62 213 GLY B C 1
ATOM 7848 O O . GLY B 1 213 ? -15.898 39.5 20.75 1 76.62 213 GLY B O 1
ATOM 7849 N N . GLY B 1 214 ? -14.766 41.094 19.672 1 79.12 214 GLY B N 1
ATOM 7850 C CA . GLY B 1 214 ? -13.969 40.094 18.953 1 79.12 214 GLY B CA 1
ATOM 7851 C C . GLY B 1 214 ? -14.664 39.562 17.719 1 79.12 214 GLY B C 1
ATOM 7852 O O . GLY B 1 214 ? -14.305 38.5 17.203 1 79.12 214 GLY B O 1
ATOM 7853 N N . VAL B 1 215 ? -15.641 40.219 17.266 1 84.31 215 VAL B N 1
ATOM 7854 C CA . VAL B 1 215 ? -16.344 39.812 16.047 1 84.31 215 VAL B CA 1
ATOM 7855 C C . VAL B 1 215 ? -15.602 40.312 14.82 1 84.31 215 VAL B C 1
ATOM 7857 O O . VAL B 1 215 ? -15.148 41.438 14.773 1 84.31 215 VAL B O 1
ATOM 7860 N N . VAL B 1 216 ? -15.398 39.375 13.961 1 89.5 216 VAL B N 1
ATOM 7861 C CA . VAL B 1 216 ? -14.68 39.719 12.734 1 89.5 216 VAL B CA 1
ATOM 7862 C C . VAL B 1 216 ? -15.602 39.531 11.531 1 89.5 216 VAL B C 1
ATOM 7864 O O . VAL B 1 216 ? -16.281 38.531 11.398 1 89.5 216 VAL B O 1
ATOM 7867 N N . ARG B 1 217 ? -15.672 40.594 10.734 1 88.69 217 ARG B N 1
ATOM 7868 C CA . ARG B 1 217 ? -16.438 40.531 9.492 1 88.69 217 ARG B CA 1
ATOM 7869 C C . ARG B 1 217 ? -15.516 40.688 8.281 1 88.69 217 ARG B C 1
ATOM 7871 O O . ARG B 1 217 ? -14.758 41.656 8.18 1 88.69 217 ARG B O 1
ATOM 7878 N N . TYR B 1 218 ? -15.523 39.688 7.438 1 85.88 218 TYR B N 1
ATOM 7879 C CA . TYR B 1 218 ? -14.789 39.719 6.18 1 85.88 218 TYR B CA 1
ATOM 7880 C C . TYR B 1 218 ? -15.742 39.812 4.996 1 85.88 218 TYR B C 1
ATOM 7882 O O . TYR B 1 218 ? -16.516 38.906 4.727 1 85.88 218 TYR B O 1
ATOM 7890 N N . ASN B 1 219 ? -15.664 40.938 4.281 1 80.19 219 ASN B N 1
ATOM 7891 C CA . ASN B 1 219 ? -16.578 41.219 3.178 1 80.19 219 ASN B CA 1
ATOM 7892 C C . ASN B 1 219 ? -18.031 41 3.58 1 80.19 219 ASN B C 1
ATOM 7894 O O . ASN B 1 219 ? -18.766 40.281 2.896 1 80.19 219 ASN B O 1
ATOM 7898 N N . ASN B 1 220 ? -18.375 41.5 4.734 1 75.31 220 ASN B N 1
ATOM 7899 C CA . ASN B 1 220 ? -19.734 41.562 5.285 1 75.31 220 ASN B CA 1
ATOM 7900 C C . ASN B 1 220 ? -20.188 40.188 5.781 1 75.31 220 ASN B C 1
ATOM 7902 O O . ASN B 1 220 ? -21.375 40 6.062 1 75.31 220 ASN B O 1
ATOM 7906 N N . ARG B 1 221 ? -19.25 39.25 5.898 1 79.69 221 ARG B N 1
ATOM 7907 C CA . ARG B 1 221 ? -19.547 37.938 6.469 1 79.69 221 ARG B CA 1
ATOM 7908 C C . ARG B 1 221 ? -18.75 37.719 7.754 1 79.69 221 ARG B C 1
ATOM 7910 O O . ARG B 1 221 ? -17.562 38.062 7.82 1 79.69 221 ARG B O 1
ATOM 7917 N N . VAL B 1 222 ? -19.5 37.281 8.68 1 84.31 222 VAL B N 1
ATOM 7918 C CA . VAL B 1 222 ? -18.844 37 9.953 1 84.31 222 VAL B CA 1
ATOM 7919 C C . VAL B 1 222 ? -17.953 35.75 9.82 1 84.31 222 VAL B C 1
ATOM 7921 O O . VAL B 1 222 ? -18.391 34.719 9.289 1 84.31 222 VAL B O 1
ATOM 7924 N N . VAL B 1 223 ? -16.688 35.906 10.133 1 81.31 223 VAL B N 1
ATOM 7925 C CA . VAL B 1 223 ? -15.758 34.781 10.055 1 81.31 223 VAL B CA 1
ATOM 7926 C C . VAL B 1 223 ? -15.18 34.5 11.438 1 81.31 223 VAL B C 1
ATOM 7928 O O . VAL B 1 223 ? -15.086 35.375 12.281 1 81.31 223 VAL B O 1
ATOM 7931 N N . GLN B 1 224 ? -14.945 33.219 11.68 1 74.75 224 GLN B N 1
ATOM 7932 C CA . GLN B 1 224 ? -14.367 32.812 12.961 1 74.75 224 GLN B CA 1
ATOM 7933 C C . GLN B 1 224 ? -12.859 32.625 12.844 1 74.75 224 GLN B C 1
ATOM 7935 O O . GLN B 1 224 ? -12.391 31.859 12.016 1 74.75 224 GLN B O 1
ATOM 7940 N N . PRO B 1 225 ? -12.164 33.281 13.711 1 75.06 225 PRO B N 1
ATOM 7941 C CA . PRO B 1 225 ? -10.719 33.031 13.734 1 75.06 225 PRO B CA 1
ATOM 7942 C C . PRO B 1 225 ? -10.359 31.672 14.336 1 75.06 225 PRO B C 1
ATOM 7944 O O . PRO B 1 225 ? -11.039 31.188 15.234 1 75.06 225 PRO B O 1
ATOM 7947 N N . PRO B 1 226 ? -9.367 31.031 13.758 1 72.75 226 PRO B N 1
ATOM 7948 C CA . PRO B 1 226 ? -8.43 31.516 12.734 1 72.75 226 PRO B CA 1
ATOM 7949 C C . PRO B 1 226 ? -8.977 31.375 11.32 1 72.75 226 PRO B C 1
ATOM 7951 O O . PRO B 1 226 ? -9.68 30.406 11.016 1 72.75 226 PRO B O 1
ATOM 7954 N N . TYR B 1 227 ? -8.789 32.438 10.594 1 73.81 227 TYR B N 1
ATOM 7955 C CA . TYR B 1 227 ? -9.312 32.5 9.234 1 73.81 227 TYR B CA 1
ATOM 7956 C C . TYR B 1 227 ? -8.211 32.875 8.242 1 73.81 227 TYR B C 1
ATOM 7958 O O . TYR B 1 227 ? -7.422 33.781 8.5 1 73.81 227 TYR B O 1
ATOM 7966 N N . SER B 1 228 ? -8.055 31.969 7.246 1 70.31 228 SER B N 1
ATOM 7967 C CA . SER B 1 228 ? -7.117 32.281 6.168 1 70.31 228 SER B CA 1
ATOM 7968 C C . SER B 1 228 ? -7.844 32.469 4.844 1 70.31 228 SER B C 1
ATOM 7970 O O . SER B 1 228 ? -8.703 31.672 4.473 1 70.31 228 SER B O 1
ATOM 7972 N N . SER B 1 229 ? -7.586 33.594 4.312 1 63.88 229 SER B N 1
ATOM 7973 C CA . SER B 1 229 ? -8.219 33.844 3.023 1 63.88 229 SER B CA 1
ATOM 7974 C C . SER B 1 229 ? -7.348 33.344 1.872 1 63.88 229 SER B C 1
ATOM 7976 O O . SER B 1 229 ? -6.148 33.125 2.045 1 63.88 229 SER B O 1
ATOM 7978 N N . THR B 1 230 ? -7.977 33.125 0.79 1 56.5 230 THR B N 1
ATOM 7979 C CA . THR B 1 230 ? -7.301 32.688 -0.431 1 56.5 230 THR B CA 1
ATOM 7980 C C . THR B 1 230 ? -6.246 33.719 -0.85 1 56.5 230 THR B C 1
ATOM 7982 O O . THR B 1 230 ? -5.289 33.375 -1.549 1 56.5 230 THR B O 1
ATOM 7985 N N . SER B 1 231 ? -6.438 34.969 -0.398 1 55.53 231 SER B N 1
ATOM 7986 C CA . SER B 1 231 ? -5.527 36.031 -0.788 1 55.53 231 SER B CA 1
ATOM 7987 C C . SER B 1 231 ? -4.309 36.062 0.13 1 55.53 231 SER B C 1
ATOM 7989 O O . SER B 1 231 ? -3.436 36.938 -0.038 1 55.53 231 SER B O 1
ATOM 7991 N N . GLY B 1 232 ? -4.246 35.219 1.052 1 62.78 232 GLY B N 1
ATOM 7992 C CA . GLY B 1 232 ? -3.068 35.125 1.901 1 62.78 232 GLY B CA 1
ATOM 7993 C C . GLY B 1 232 ? -3.215 35.875 3.205 1 62.78 232 GLY B C 1
ATOM 7994 O O . GLY B 1 232 ? -2.23 36.125 3.912 1 62.78 232 GLY B O 1
ATOM 7995 N N . ILE B 1 233 ? -4.379 36.344 3.43 1 74.94 233 ILE B N 1
ATOM 7996 C CA . ILE B 1 233 ? -4.617 37.062 4.672 1 74.94 233 ILE B CA 1
ATOM 7997 C C . ILE B 1 233 ? -4.895 36.062 5.805 1 74.94 233 ILE B C 1
ATOM 7999 O O . ILE B 1 233 ? -5.566 35.062 5.598 1 74.94 233 ILE B O 1
ATOM 8003 N N . LEU B 1 234 ? -4.277 36.406 6.93 1 79.25 234 LEU B N 1
ATOM 8004 C CA . LEU B 1 234 ? -4.48 35.562 8.102 1 79.25 234 LEU B CA 1
ATOM 8005 C C . LEU B 1 234 ? -5.113 36.375 9.242 1 79.25 234 LEU B C 1
ATOM 8007 O O . LEU B 1 234 ? -4.684 37.469 9.531 1 79.25 234 LEU B O 1
ATOM 8011 N N . ILE B 1 235 ? -6.184 35.875 9.773 1 84.94 235 ILE B N 1
ATOM 8012 C CA . ILE B 1 235 ? -6.828 36.438 10.945 1 84.94 235 ILE B CA 1
ATOM 8013 C C . ILE B 1 235 ? -6.809 35.438 12.094 1 84.94 235 ILE B C 1
ATOM 8015 O O . ILE B 1 235 ? -7.234 34.281 11.93 1 84.94 235 ILE B O 1
ATOM 8019 N N . PHE B 1 236 ? -6.254 35.875 13.18 1 79.56 236 PHE B N 1
ATOM 8020 C CA . PHE B 1 236 ? -6.211 34.938 14.297 1 79.56 236 PHE B CA 1
ATOM 8021 C C . PHE B 1 236 ? -6.297 35.688 15.625 1 79.56 236 PHE B C 1
ATOM 8023 O O . PHE B 1 236 ? -6.223 36.906 15.656 1 79.56 236 PHE B O 1
ATOM 8030 N N . LYS B 1 237 ? -6.516 34.875 16.641 1 77.06 237 LYS B N 1
ATOM 8031 C CA . LYS B 1 237 ? -6.598 35.469 17.984 1 77.06 237 LYS B CA 1
ATOM 8032 C C . LYS B 1 237 ? -5.281 35.312 18.734 1 77.06 237 LYS B C 1
ATOM 8034 O O . LYS B 1 237 ? -4.621 34.25 18.609 1 77.06 237 LYS B O 1
ATOM 8039 N N . ARG B 1 238 ? -4.852 36.281 19.234 1 78.25 238 ARG B N 1
ATOM 8040 C CA . ARG B 1 238 ? -3.705 36.312 20.141 1 78.25 238 ARG B CA 1
ATOM 8041 C C . ARG B 1 238 ? -4.113 36.812 21.516 1 78.25 238 ARG B C 1
ATOM 8043 O O . ARG B 1 238 ? -4.164 38.031 21.75 1 78.25 238 ARG B O 1
ATOM 8050 N N . GLY B 1 239 ? -4.418 35.875 22.312 1 71.44 239 GLY B N 1
ATOM 8051 C CA . GLY B 1 239 ? -5.012 36.281 23.578 1 71.44 239 GLY B CA 1
ATOM 8052 C C . GLY B 1 239 ? -6.375 36.938 23.406 1 71.44 239 GLY B C 1
ATOM 8053 O O . GLY B 1 239 ? -7.281 36.344 22.828 1 71.44 239 GLY B O 1
ATOM 8054 N N . ALA B 1 240 ? -6.391 38.156 23.922 1 70.56 240 ALA B N 1
ATOM 8055 C CA . ALA B 1 240 ? -7.652 38.875 23.797 1 70.56 240 ALA B CA 1
ATOM 8056 C C . ALA B 1 240 ? -7.688 39.719 22.531 1 70.56 240 ALA B C 1
ATOM 8058 O O . ALA B 1 240 ? -8.734 40.281 22.172 1 70.56 240 ALA B O 1
ATOM 8059 N N . GLU B 1 241 ? -6.625 39.656 21.844 1 82.75 241 GLU B N 1
ATOM 8060 C CA . GLU B 1 241 ? -6.547 40.5 20.656 1 82.75 241 GLU B CA 1
ATOM 8061 C C . GLU B 1 241 ? -6.887 39.688 19.391 1 82.75 241 GLU B C 1
ATOM 8063 O O . GLU B 1 241 ? -6.676 38.469 19.344 1 82.75 241 GLU B O 1
ATOM 8068 N N . ILE B 1 242 ? -7.445 40.469 18.547 1 88.5 242 ILE B N 1
ATOM 8069 C CA . ILE B 1 242 ? -7.609 39.938 17.203 1 88.5 242 ILE B CA 1
ATOM 8070 C C . ILE B 1 242 ? -6.52 40.5 16.297 1 88.5 242 ILE B C 1
ATOM 8072 O O . ILE B 1 242 ? -6.219 41.688 16.344 1 88.5 242 ILE B O 1
ATOM 8076 N N . VAL B 1 243 ? -5.93 39.625 15.555 1 89.38 243 VAL B N 1
ATOM 8077 C CA . VAL B 1 243 ? -4.773 40.031 14.773 1 89.38 243 VAL B CA 1
ATOM 8078 C C . VAL B 1 243 ? -5.035 39.781 13.289 1 89.38 243 VAL B C 1
ATOM 8080 O O . VAL B 1 243 ? -5.582 38.75 12.914 1 89.38 243 VAL B O 1
ATOM 8083 N N . PHE B 1 244 ? -4.836 40.781 12.57 1 90.44 244 PHE B N 1
ATOM 8084 C CA . PHE B 1 244 ? -4.777 40.688 11.117 1 90.44 244 PHE B CA 1
ATOM 8085 C C . PHE B 1 244 ? -3.334 40.656 10.633 1 90.44 244 PHE B C 1
ATOM 8087 O O . PHE B 1 244 ? -2.504 41.469 11.062 1 90.44 244 PHE B O 1
ATOM 8094 N N . GLU B 1 245 ? -3.057 39.688 9.781 1 85.69 245 GLU B N 1
ATOM 8095 C CA . GLU B 1 245 ? -1.739 39.625 9.164 1 85.69 245 GLU B CA 1
ATOM 8096 C C . GLU B 1 245 ? -1.851 39.562 7.641 1 85.69 245 GLU B C 1
ATOM 8098 O O . GLU B 1 245 ? -2.504 38.688 7.09 1 85.69 245 GLU B O 1
ATOM 8103 N N . GLY B 1 246 ? -1.234 40.531 7.035 1 76.5 246 GLY B N 1
ATOM 8104 C CA . GLY B 1 246 ? -1.242 40.562 5.582 1 76.5 246 GLY B CA 1
ATOM 8105 C C . GLY B 1 246 ? -0.089 39.812 4.953 1 76.5 246 GLY B C 1
ATOM 8106 O O . GLY B 1 246 ? 0.773 39.281 5.66 1 76.5 246 GLY B O 1
ATOM 8107 N N . THR B 1 247 ? -0.141 39.719 3.621 1 67.62 247 THR B N 1
ATOM 8108 C CA . THR B 1 247 ? 0.895 39.031 2.865 1 67.62 247 THR B CA 1
ATOM 8109 C C . THR B 1 247 ? 2.24 39.719 3.014 1 67.62 247 THR B C 1
ATOM 8111 O O . THR B 1 247 ? 3.293 39.125 2.834 1 67.62 247 THR B O 1
ATOM 8114 N N . ASP B 1 248 ? 2.172 41.062 3.332 1 67.19 248 ASP B N 1
ATOM 8115 C CA . ASP B 1 248 ? 3.389 41.844 3.506 1 67.19 248 ASP B CA 1
ATOM 8116 C C . ASP B 1 248 ? 3.871 41.812 4.953 1 67.19 248 ASP B C 1
ATOM 8118 O O . ASP B 1 248 ? 4.758 42.562 5.344 1 67.19 248 ASP B O 1
ATOM 8122 N N . GLU B 1 249 ? 3.285 41.062 5.707 1 73.75 249 GLU B N 1
ATOM 8123 C CA . GLU B 1 249 ? 3.637 40.844 7.105 1 73.75 249 GLU B CA 1
ATOM 8124 C C . GLU B 1 249 ? 3.188 42.031 7.977 1 73.75 249 GLU B C 1
ATOM 8126 O O . GLU B 1 249 ? 3.65 42.188 9.109 1 73.75 249 GLU B O 1
ATOM 8131 N N . THR B 1 250 ? 2.402 42.938 7.348 1 84.25 250 THR B N 1
ATOM 8132 C CA . THR B 1 250 ? 1.757 43.969 8.18 1 84.25 250 THR B CA 1
ATOM 8133 C C . THR B 1 250 ? 0.776 43.312 9.156 1 84.25 250 THR B C 1
ATOM 8135 O O . THR B 1 250 ? 0.027 42.406 8.781 1 84.25 250 THR B O 1
ATOM 8138 N N . ARG B 1 251 ? 0.866 43.812 10.328 1 90.5 251 ARG B N 1
ATOM 8139 C CA . ARG B 1 251 ? -0.037 43.25 11.336 1 90.5 251 ARG B CA 1
ATOM 8140 C C . ARG B 1 251 ? -0.857 44.344 12 1 90.5 251 ARG B C 1
ATOM 8142 O O . ARG B 1 251 ? -0.352 45.469 12.242 1 90.5 251 ARG B O 1
ATOM 8149 N N . VAL B 1 252 ? -2.084 44.125 12.172 1 93.06 252 VAL B N 1
ATOM 8150 C CA . VAL B 1 252 ? -2.979 45 12.906 1 93.06 252 VAL B CA 1
ATOM 8151 C C . VAL B 1 252 ? -3.551 44.281 14.125 1 93.06 252 VAL B C 1
ATOM 8153 O O . VAL B 1 252 ? -4.102 43.188 14 1 93.06 252 VAL B O 1
ATOM 8156 N N . PHE B 1 253 ? -3.373 44.906 15.234 1 91.25 253 PHE B N 1
ATOM 8157 C CA . PHE B 1 253 ? -3.85 44.312 16.484 1 91.25 253 PHE B CA 1
ATOM 8158 C C . PHE B 1 253 ? -5.016 45.125 17.047 1 91.25 253 PHE B C 1
ATOM 8160 O O . PHE B 1 253 ? -4.965 46.375 17.078 1 91.25 253 PHE B O 1
ATOM 8167 N N . PHE B 1 254 ? -6.074 44.5 17.422 1 91.81 254 PHE B N 1
ATOM 8168 C CA . PHE B 1 254 ? -7.23 45.125 18.031 1 91.81 254 PHE B CA 1
ATOM 8169 C C . PHE B 1 254 ? -7.633 44.406 19.312 1 91.81 254 PHE B C 1
ATOM 8171 O O . PHE B 1 254 ? -7.82 43.188 19.312 1 91.81 254 PHE B O 1
ATOM 8178 N N . ASP B 1 255 ? -7.762 45.062 20.391 1 84.56 255 ASP B N 1
ATOM 8179 C CA . ASP B 1 255 ? -8.047 44.469 21.688 1 84.56 255 ASP B CA 1
ATOM 8180 C C . ASP B 1 255 ? -9.547 44.219 21.859 1 84.56 255 ASP B C 1
ATOM 8182 O O . ASP B 1 255 ? -9.969 43.656 22.859 1 84.56 255 ASP B O 1
ATOM 8186 N N . GLY B 1 256 ? -10.352 44.719 20.938 1 84.25 256 GLY B N 1
ATOM 8187 C CA . GLY B 1 256 ? -11.797 44.531 21.031 1 84.25 256 GLY B CA 1
ATOM 8188 C C . GLY B 1 256 ? -12.492 45.688 21.75 1 84.25 256 GLY B C 1
ATOM 8189 O O . GLY B 1 256 ? -13.711 45.656 21.906 1 84.25 256 GLY B O 1
ATOM 8190 N N . ILE B 1 257 ? -11.75 46.656 22.188 1 85.06 257 ILE B N 1
ATOM 8191 C CA . ILE B 1 257 ? -12.32 47.781 22.922 1 85.06 257 ILE B CA 1
ATOM 8192 C C . ILE B 1 257 ? -11.977 49.094 22.203 1 85.06 257 ILE B C 1
ATOM 8194 O O . ILE B 1 257 ? -12.781 49.625 21.438 1 85.06 257 ILE B O 1
ATOM 8198 N N . ASN B 1 258 ? -10.789 49.562 22.438 1 85.94 258 ASN B N 1
ATOM 8199 C CA . ASN B 1 258 ? -10.422 50.844 21.812 1 85.94 258 ASN B CA 1
ATOM 8200 C C . ASN B 1 258 ? -8.961 50.844 21.375 1 85.94 258 ASN B C 1
ATOM 8202 O O . ASN B 1 258 ? -8.539 51.719 20.609 1 85.94 258 ASN B O 1
ATOM 8206 N N . GLY B 1 259 ? -8.273 49.875 21.844 1 88.12 259 GLY B N 1
ATOM 8207 C CA . GLY B 1 259 ? -6.848 49.875 21.531 1 88.12 259 GLY B CA 1
ATOM 8208 C C . GLY B 1 259 ? -6.535 49.25 20.188 1 88.12 259 GLY B C 1
ATOM 8209 O O . GLY B 1 259 ? -7.086 48.219 19.828 1 88.12 259 GLY B O 1
ATOM 8210 N N . VAL B 1 260 ? -5.652 49.969 19.391 1 92.88 260 VAL B N 1
ATOM 8211 C CA . VAL B 1 260 ? -5.227 49.469 18.078 1 92.88 260 VAL B CA 1
ATOM 8212 C C . VAL B 1 260 ? -3.713 49.625 17.953 1 92.88 260 VAL B C 1
ATOM 8214 O O . VAL B 1 260 ? -3.135 50.625 18.391 1 92.88 260 VAL B O 1
ATOM 8217 N N . SER B 1 261 ? -3.123 48.625 17.5 1 92.62 261 SER B N 1
ATOM 8218 C CA . SER B 1 261 ? -1.701 48.656 17.188 1 92.62 261 SER B CA 1
ATOM 8219 C C . SER B 1 261 ? -1.435 48.188 15.766 1 92.62 261 SER B C 1
ATOM 8221 O O . SER B 1 261 ? -2.066 47.219 15.305 1 92.62 261 SER B O 1
ATOM 8223 N N . ILE B 1 262 ? -0.6 48.875 15.086 1 93.38 262 ILE B N 1
ATOM 8224 C CA . ILE B 1 262 ? -0.23 48.531 13.719 1 93.38 262 ILE B CA 1
ATOM 8225 C C . ILE B 1 262 ? 1.282 48.312 13.633 1 93.38 262 ILE B C 1
ATOM 8227 O O . ILE B 1 262 ? 2.051 49.188 14.055 1 93.38 262 ILE B O 1
ATOM 8231 N N . GLU B 1 263 ? 1.624 47.188 13.172 1 90.75 263 GLU B N 1
ATOM 8232 C CA . GLU B 1 263 ? 3.031 46.906 12.938 1 90.75 263 GLU B CA 1
ATOM 8233 C C . GLU B 1 263 ? 3.316 46.719 11.445 1 90.75 263 GLU B C 1
ATOM 8235 O O . GLU B 1 263 ? 2.625 45.969 10.75 1 90.75 263 GLU B O 1
ATOM 8240 N N . VAL B 1 264 ? 4.246 47.438 10.977 1 86.25 264 VAL B N 1
ATOM 8241 C CA . VAL B 1 264 ? 4.551 47.375 9.547 1 86.25 264 VAL B CA 1
ATOM 8242 C C . VAL B 1 264 ? 5.977 46.875 9.352 1 86.25 264 VAL B C 1
ATOM 8244 O O . VAL B 1 264 ? 6.824 47 10.227 1 86.25 264 VAL B O 1
ATOM 8247 N N . ASN B 1 265 ? 6.035 46.281 8.211 1 76.12 265 ASN B N 1
ATOM 8248 C CA . ASN B 1 265 ? 7.352 45.781 7.82 1 76.12 265 ASN B CA 1
ATOM 8249 C C . ASN B 1 265 ? 8.305 46.938 7.492 1 76.12 265 ASN B C 1
ATOM 8251 O O . ASN B 1 265 ? 7.867 48.031 7.109 1 76.12 265 ASN B O 1
ATOM 8255 N N . ARG B 1 266 ? 9.453 46.75 7.605 1 69.69 266 ARG B N 1
ATOM 8256 C CA . ARG B 1 266 ? 10.492 47.75 7.398 1 69.69 266 ARG B CA 1
ATOM 8257 C C . ARG B 1 266 ? 10.555 48.156 5.934 1 69.69 266 ARG B C 1
ATOM 8259 O O . ARG B 1 266 ? 11.07 49.25 5.617 1 69.69 266 ARG B O 1
ATOM 8266 N N . ILE B 1 267 ? 9.93 47.344 5.109 1 65.38 267 ILE B N 1
ATOM 8267 C CA . ILE B 1 267 ? 9.922 47.656 3.688 1 65.38 267 ILE B CA 1
ATOM 8268 C C . ILE B 1 267 ? 9.188 48.969 3.457 1 65.38 267 ILE B C 1
ATOM 8270 O O . ILE B 1 267 ? 9.414 49.656 2.451 1 65.38 267 ILE B O 1
ATOM 8274 N N . TYR B 1 268 ? 8.484 49.344 4.449 1 73.88 268 TYR B N 1
ATOM 8275 C CA . TYR B 1 268 ? 7.691 50.562 4.277 1 73.88 268 TYR B CA 1
ATOM 8276 C C . TYR B 1 268 ? 8.43 51.781 4.824 1 73.88 268 TYR B C 1
ATOM 8278 O O . TYR B 1 268 ? 7.93 52.906 4.738 1 73.88 268 TYR B O 1
ATOM 8286 N N . GLN B 1 269 ? 9.594 51.5 5.332 1 72.5 269 GLN B N 1
ATOM 8287 C CA . GLN B 1 269 ? 10.352 52.625 5.855 1 72.5 269 GLN B CA 1
ATOM 8288 C C . GLN B 1 269 ? 10.875 53.5 4.723 1 72.5 269 GLN B C 1
ATOM 8290 O O . GLN B 1 269 ? 11.508 53 3.791 1 72.5 269 GLN B O 1
ATOM 8295 N N . ALA B 1 270 ? 10.375 54.75 4.527 1 63.56 270 ALA B N 1
ATOM 8296 C CA . ALA B 1 270 ? 10.617 55.688 3.434 1 63.56 270 ALA B CA 1
ATOM 8297 C C . ALA B 1 270 ? 12.109 55.969 3.275 1 63.56 270 ALA B C 1
ATOM 8299 O O . ALA B 1 270 ? 12.805 56.25 4.258 1 63.56 270 ALA B O 1
ATOM 8300 N N . ALA B 1 271 ? 12.977 55.5 2.371 1 53.16 271 ALA B N 1
ATOM 8301 C CA . ALA B 1 271 ? 14.359 55.906 2.162 1 53.16 271 ALA B CA 1
ATOM 8302 C C . ALA B 1 271 ? 14.445 57.25 1.45 1 53.16 271 ALA B C 1
ATOM 8304 O O . ALA B 1 271 ? 15.227 58.125 1.84 1 53.16 271 ALA B O 1
ATOM 8305 N N . ASP B 1 272 ? 13.898 57.469 0.264 1 49.19 272 ASP B N 1
ATOM 8306 C CA . ASP B 1 272 ? 14.188 58.594 -0.632 1 49.19 272 ASP B CA 1
ATOM 8307 C C . ASP B 1 272 ? 12.969 59.5 -0.804 1 49.19 272 ASP B C 1
ATOM 8309 O O . ASP B 1 272 ? 12.68 59.938 -1.912 1 49.19 272 ASP B O 1
ATOM 8313 N N . GLY B 1 273 ? 12.32 59.969 0.216 1 53.81 273 GLY B N 1
ATOM 8314 C CA . GLY B 1 273 ? 11.32 61.031 0.119 1 53.81 273 GLY B CA 1
ATOM 8315 C C . GLY B 1 273 ? 9.945 60.531 -0.271 1 53.81 273 GLY B C 1
ATOM 8316 O O . GLY B 1 273 ? 8.969 61.281 -0.24 1 53.81 273 GLY B O 1
ATOM 8317 N N . VAL B 1 274 ? 9.859 59.406 -0.854 1 55.19 274 VAL B N 1
ATOM 8318 C CA . VAL B 1 274 ? 8.547 58.906 -1.233 1 55.19 274 VAL B CA 1
ATOM 8319 C C . VAL B 1 274 ? 7.938 58.094 -0.074 1 55.19 274 VAL B C 1
ATOM 8321 O O . VAL B 1 274 ? 8.453 57.062 0.31 1 55.19 274 VAL B O 1
ATOM 8324 N N . HIS B 1 275 ? 6.844 58.719 0.523 1 61.19 275 HIS B N 1
ATOM 8325 C CA . HIS B 1 275 ? 6.199 58.156 1.708 1 61.19 275 HIS B CA 1
ATOM 8326 C C . HIS B 1 275 ? 5.082 57.188 1.326 1 61.19 275 HIS B C 1
ATOM 8328 O O . HIS B 1 275 ? 4.094 57.594 0.703 1 61.19 275 HIS B O 1
ATOM 8334 N N . SER B 1 276 ? 5.367 55.938 1.605 1 73.44 276 SER B N 1
ATOM 8335 C CA . SER B 1 276 ? 4.371 54.938 1.249 1 73.44 276 SER B CA 1
ATOM 8336 C C . SER B 1 276 ? 3.264 54.844 2.295 1 73.44 276 SER B C 1
ATOM 8338 O O . SER B 1 276 ? 2.18 54.344 2.02 1 73.44 276 SER B O 1
ATOM 8340 N N . LEU B 1 277 ? 3.562 55.5 3.418 1 85 277 LEU B N 1
ATOM 8341 C CA . LEU B 1 277 ? 2.578 55.438 4.492 1 85 277 LEU B CA 1
ATOM 8342 C C . LEU B 1 277 ? 2.09 56.844 4.867 1 85 277 LEU B C 1
ATOM 8344 O O . LEU B 1 277 ? 2.879 57.781 4.918 1 85 277 LEU B O 1
ATOM 8348 N N . ARG B 1 278 ? 0.807 57.031 4.938 1 86.81 278 ARG B N 1
ATOM 8349 C CA . ARG B 1 278 ? 0.17 58.25 5.383 1 86.81 278 ARG B CA 1
ATOM 8350 C C . ARG B 1 278 ? -0.929 57.969 6.398 1 86.81 278 ARG B C 1
ATOM 8352 O O . ARG B 1 278 ? -1.415 56.844 6.496 1 86.81 278 ARG B O 1
ATOM 8359 N N . GLY B 1 279 ? -1.213 59.094 7.172 1 91.19 279 GLY B N 1
ATOM 8360 C CA . GLY B 1 279 ? -2.262 58.969 8.172 1 91.19 279 GLY B CA 1
ATOM 8361 C C . GLY B 1 279 ? -1.868 59.531 9.523 1 91.19 279 GLY B C 1
ATOM 8362 O O . GLY B 1 279 ? -0.834 60.188 9.656 1 91.19 279 GLY B O 1
ATOM 8363 N N . LEU B 1 280 ? -2.689 59.156 10.523 1 92.75 280 LEU B N 1
ATOM 8364 C CA . LEU B 1 280 ? -2.428 59.625 11.867 1 92.75 280 LEU B CA 1
ATOM 8365 C C . LEU B 1 280 ? -1.177 58.969 12.453 1 92.75 280 LEU B C 1
ATOM 8367 O O . LEU B 1 280 ? -0.559 59.531 13.367 1 92.75 280 LEU B O 1
ATOM 8371 N N . CYS B 1 281 ? -0.806 57.844 11.875 1 93.88 281 CYS B N 1
ATOM 8372 C CA . CYS B 1 281 ? 0.343 57.094 12.375 1 93.88 281 CYS B CA 1
ATOM 8373 C C . CYS B 1 281 ? 1.64 57.594 11.766 1 93.88 281 CYS B C 1
ATOM 8375 O O . CYS B 1 281 ? 2.723 57.125 12.086 1 93.88 281 CYS B O 1
ATOM 8377 N N . GLY B 1 282 ? 1.594 58.594 10.977 1 90 282 GLY B N 1
ATOM 8378 C CA . GLY B 1 282 ? 2.789 59.188 10.414 1 90 282 GLY B CA 1
ATOM 8379 C C . GLY B 1 282 ? 3.291 58.5 9.172 1 90 282 GLY B C 1
ATOM 8380 O O . GLY B 1 282 ? 2.641 57.594 8.664 1 90 282 GLY B O 1
ATOM 8381 N N . ASN B 1 283 ? 4.438 58.875 8.656 1 87.81 283 ASN B N 1
ATOM 8382 C CA . ASN B 1 283 ? 4.93 58.406 7.359 1 87.81 283 ASN B CA 1
ATOM 8383 C C . ASN B 1 283 ? 6.07 57.406 7.52 1 87.81 283 ASN B C 1
ATOM 8385 O O . ASN B 1 283 ? 6.578 56.875 6.531 1 87.81 283 ASN B O 1
ATOM 8389 N N . TYR B 1 284 ? 6.473 57.094 8.617 1 88.06 284 TYR B N 1
ATOM 8390 C CA . TYR B 1 284 ? 7.504 56.094 8.898 1 88.06 284 TYR B CA 1
ATOM 8391 C C . TYR B 1 284 ? 8.773 56.406 8.102 1 88.06 284 TYR B C 1
ATOM 8393 O O . TYR B 1 284 ? 9.258 55.531 7.367 1 88.06 284 TYR B O 1
ATOM 8401 N N . ASP B 1 285 ? 9.422 57.5 8.188 1 83.75 285 ASP B N 1
ATOM 8402 C CA . ASP B 1 285 ? 10.656 57.844 7.508 1 83.75 285 ASP B CA 1
ATOM 8403 C C . ASP B 1 285 ? 11.781 58.125 8.508 1 83.75 285 ASP B C 1
ATOM 8405 O O . ASP B 1 285 ? 12.719 58.875 8.211 1 83.75 285 ASP B O 1
ATOM 8409 N N . ASN B 1 286 ? 11.633 57.75 9.656 1 82.5 286 ASN B N 1
ATOM 8410 C CA . ASN B 1 286 ? 12.617 57.844 10.727 1 82.5 286 ASN B CA 1
ATOM 8411 C C . ASN B 1 286 ? 12.789 59.281 11.203 1 82.5 286 ASN B C 1
ATOM 8413 O O . ASN B 1 286 ? 13.797 59.625 11.82 1 82.5 286 ASN B O 1
ATOM 8417 N N . ASP B 1 287 ? 11.844 60.156 10.812 1 85 287 ASP B N 1
ATOM 8418 C CA . ASP B 1 287 ? 11.805 61.531 11.281 1 85 287 ASP B CA 1
ATOM 8419 C C . ASP B 1 287 ? 10.461 61.875 11.922 1 85 287 ASP B C 1
ATOM 8421 O O . ASP B 1 287 ? 9.453 62.031 11.227 1 85 287 ASP B O 1
ATOM 8425 N N . HIS B 1 288 ? 10.5 61.938 13.188 1 85.94 288 HIS B N 1
ATOM 8426 C CA . HIS B 1 288 ? 9.258 62.156 13.914 1 85.94 288 HIS B CA 1
ATOM 8427 C C . HIS B 1 288 ? 8.758 63.594 13.703 1 85.94 288 HIS B C 1
ATOM 8429 O O . HIS B 1 288 ? 7.59 63.875 13.969 1 85.94 288 HIS B O 1
ATOM 8435 N N . ARG B 1 289 ? 9.617 64.562 13.133 1 84.12 289 ARG B N 1
ATOM 8436 C CA . ARG B 1 289 ? 9.297 66 13.023 1 84.12 289 ARG B CA 1
ATOM 8437 C C . ARG B 1 289 ? 8.281 66.188 11.906 1 84.12 289 ARG B C 1
ATOM 8439 O O . ARG B 1 289 ? 7.539 67.188 11.945 1 84.12 289 ARG B O 1
ATOM 8446 N N . ASN B 1 290 ? 8.211 65.312 11.125 1 84.5 290 ASN B N 1
ATOM 8447 C CA . ASN B 1 290 ? 7.332 65.562 9.984 1 84.5 290 ASN B CA 1
ATOM 8448 C C . ASN B 1 290 ? 6.117 64.625 10.023 1 84.5 290 ASN B C 1
ATOM 8450 O O . ASN B 1 290 ? 5.395 64.5 9.031 1 84.5 290 ASN B O 1
ATOM 8454 N N . ASP B 1 291 ? 5.914 64.062 11.125 1 88.31 291 ASP B N 1
ATOM 8455 C CA . ASP B 1 291 ? 4.805 63.094 11.227 1 88.31 291 ASP B CA 1
ATOM 8456 C C . ASP B 1 291 ? 3.463 63.812 11.242 1 88.31 291 ASP B C 1
ATOM 8458 O O . ASP B 1 291 ? 2.43 63.25 10.922 1 88.31 291 ASP B O 1
ATOM 8462 N N . LEU B 1 292 ? 3.418 65 11.617 1 89 292 LEU B N 1
ATOM 8463 C CA . LEU B 1 292 ? 2.178 65.812 11.648 1 89 292 LEU B CA 1
ATOM 8464 C C . LEU B 1 292 ? 2.018 66.625 10.375 1 89 292 LEU B C 1
ATOM 8466 O O . LEU B 1 292 ? 1.115 67.438 10.281 1 89 292 LEU B O 1
ATOM 8470 N N . ASP B 1 293 ? 2.898 66.438 9.5 1 84.75 293 ASP B N 1
ATOM 8471 C CA . ASP B 1 293 ? 2.848 67.062 8.195 1 84.75 293 ASP B CA 1
ATOM 8472 C C . ASP B 1 293 ? 2.842 68.625 8.344 1 84.75 293 ASP B C 1
ATOM 8474 O O . ASP B 1 293 ? 2.164 69.312 7.59 1 84.75 293 ASP B O 1
ATOM 8478 N N . GLY B 1 294 ? 3.426 69.062 9.336 1 81.75 294 GLY B N 1
ATOM 8479 C CA . GLY B 1 294 ? 3.494 70.5 9.57 1 81.75 294 GLY B CA 1
ATOM 8480 C C . GLY B 1 294 ? 2.18 71.125 10.039 1 81.75 294 GLY B C 1
ATOM 8481 O O . GLY B 1 294 ? 2.021 72.312 10.086 1 81.75 294 GLY B O 1
ATOM 8482 N N . LEU B 1 295 ? 1.299 70.312 10.383 1 84.88 295 LEU B N 1
ATOM 8483 C CA . LEU B 1 295 ? -0.02 70.75 10.812 1 84.88 295 LEU B CA 1
ATOM 8484 C C . LEU B 1 295 ? -0.166 70.625 12.328 1 84.88 295 LEU B C 1
ATOM 8486 O O . LEU B 1 295 ? 0.595 69.938 12.969 1 84.88 295 LEU B O 1
ATOM 8490 N N . ALA B 1 296 ? -1.115 71.5 12.805 1 80.81 296 ALA B N 1
ATOM 8491 C CA . ALA B 1 296 ? -1.526 71.25 14.188 1 80.81 296 ALA B CA 1
ATOM 8492 C C . ALA B 1 296 ? -2.273 69.938 14.328 1 80.81 296 ALA B C 1
ATOM 8494 O O . ALA B 1 296 ? -2.83 69.438 13.352 1 80.81 296 ALA B O 1
ATOM 8495 N N . VAL B 1 297 ? -2.23 69.375 15.477 1 86.44 297 VAL B N 1
ATOM 8496 C CA . VAL B 1 297 ? -2.799 68.062 15.742 1 86.44 297 VAL B CA 1
ATOM 8497 C C . VAL B 1 297 ? -4.266 68 15.312 1 86.44 297 VAL B C 1
ATOM 8499 O O . VAL B 1 297 ? -4.719 67.062 14.688 1 86.44 297 VAL B O 1
ATOM 8502 N N . ALA B 1 298 ? -5.004 69.062 15.617 1 82.44 298 ALA B N 1
ATOM 8503 C CA . ALA B 1 298 ? -6.418 69.125 15.273 1 82.44 298 ALA B CA 1
ATOM 8504 C C . ALA B 1 298 ? -6.613 69.125 13.758 1 82.44 298 ALA B C 1
ATOM 8506 O O . ALA B 1 298 ? -7.555 68.562 13.234 1 82.44 298 ALA B O 1
ATOM 8507 N N . ASP B 1 299 ? -5.715 69.875 13.109 1 84.12 299 ASP B N 1
ATOM 8508 C CA . ASP B 1 299 ? -5.809 69.938 11.656 1 84.12 299 ASP B CA 1
ATOM 8509 C C . ASP B 1 299 ? -5.449 68.625 10.992 1 84.12 299 ASP B C 1
ATOM 8511 O O . ASP B 1 299 ? -6.012 68.25 9.953 1 84.12 299 ASP B O 1
ATOM 8515 N N . LEU B 1 300 ? -4.527 68 11.594 1 88.81 300 LEU B N 1
ATOM 8516 C CA . LEU B 1 300 ? -4.156 66.688 11.055 1 88.81 300 LEU B CA 1
ATOM 8517 C C . LEU B 1 300 ? -5.312 65.688 11.172 1 88.81 300 LEU B C 1
ATOM 8519 O O . LEU B 1 300 ? -5.598 65 10.234 1 88.81 300 LEU B O 1
ATOM 8523 N N . ALA B 1 301 ? -5.918 65.625 12.336 1 87.56 301 ALA B N 1
ATOM 8524 C CA . ALA B 1 301 ? -7.059 64.75 12.555 1 87.56 301 ALA B CA 1
ATOM 8525 C C . ALA B 1 301 ? -8.18 65.062 11.57 1 87.56 301 ALA B C 1
ATOM 8527 O O . ALA B 1 301 ? -8.875 64.125 11.102 1 87.56 301 ALA B O 1
ATOM 8528 N N . GLY B 1 302 ? -8.359 66.312 11.305 1 82.88 302 GLY B N 1
ATOM 8529 C CA . GLY B 1 302 ? -9.359 66.75 10.328 1 82.88 302 GLY B CA 1
ATOM 8530 C C . GLY B 1 302 ? -9.016 66.312 8.914 1 82.88 302 GLY B C 1
ATOM 8531 O O . GLY B 1 302 ? -9.906 65.938 8.133 1 82.88 302 GLY B O 1
ATOM 8532 N N . LYS B 1 303 ? -7.766 66.312 8.625 1 87.12 303 LYS B N 1
ATOM 8533 C CA . LYS B 1 303 ? -7.293 66 7.293 1 87.12 303 LYS B CA 1
ATOM 8534 C C . LYS B 1 303 ? -7.582 64.5 6.992 1 87.12 303 LYS B C 1
ATOM 8536 O O . LYS B 1 303 ? -7.926 64.125 5.859 1 87.12 303 LYS B O 1
ATOM 8541 N N . TYR B 1 304 ? -7.508 63.688 7.973 1 89.81 304 TYR B N 1
ATOM 8542 C CA . TYR B 1 304 ? -7.613 62.25 7.73 1 89.81 304 TYR B CA 1
ATOM 8543 C C . TYR B 1 304 ? -8.969 61.719 8.188 1 89.81 304 TYR B C 1
ATOM 8545 O O . TYR B 1 304 ? -9.156 60.531 8.297 1 89.81 304 TYR B O 1
ATOM 8553 N N . LYS B 1 305 ? -9.828 62.562 8.445 1 87.38 305 LYS B N 1
ATOM 8554 C CA . LYS B 1 305 ? -11.211 62.188 8.734 1 87.38 305 LYS B CA 1
ATOM 8555 C C . LYS B 1 305 ? -11.914 61.688 7.48 1 87.38 305 LYS B C 1
ATOM 8557 O O . LYS B 1 305 ? -11.719 62.219 6.387 1 87.38 305 LYS B O 1
ATOM 8562 N N . PHE B 1 306 ? -12.531 60.531 7.688 1 79.88 306 PHE B N 1
ATOM 8563 C CA . PHE B 1 306 ? -13.305 60.031 6.566 1 79.88 306 PHE B CA 1
ATOM 8564 C C . PHE B 1 306 ? -14.43 60.969 6.195 1 79.88 306 PHE B C 1
ATOM 8566 O O . PHE B 1 306 ? -15.086 61.531 7.07 1 79.88 306 PHE B O 1
ATOM 8573 N N . PRO B 1 307 ? -14.453 61.219 4.906 1 70 307 PRO B N 1
ATOM 8574 C CA . PRO B 1 307 ? -15.445 62.188 4.469 1 70 307 PRO B CA 1
ATOM 8575 C C . PRO B 1 307 ? -16.875 61.781 4.766 1 70 307 PRO B C 1
ATOM 8577 O O . PRO B 1 307 ? -17.812 62.562 4.594 1 70 307 PRO B O 1
ATOM 8580 N N . GLU B 1 308 ? -17.047 60.656 5.32 1 60.88 308 GLU B N 1
ATOM 8581 C CA . GLU B 1 308 ? -18.438 60.25 5.418 1 60.88 308 GLU B CA 1
ATOM 8582 C C . GLU B 1 308 ? -19.109 60.812 6.668 1 60.88 308 GLU B C 1
ATOM 8584 O O . GLU B 1 308 ? -18.562 60.719 7.77 1 60.88 308 GLU B O 1
ATOM 8589 N N . GLY B 1 309 ? -20.266 61.531 6.559 1 59.22 309 GLY B N 1
ATOM 8590 C CA . GLY B 1 309 ? -21.328 61.906 7.473 1 59.22 309 GLY B CA 1
ATOM 8591 C C . GLY B 1 309 ? -21.031 63.156 8.273 1 59.22 309 GLY B C 1
ATOM 8592 O O . GLY B 1 309 ? -19.984 63.781 8.078 1 59.22 309 GLY B O 1
ATOM 8593 N N . ARG B 1 310 ? -21.938 63.75 9.062 1 63.69 310 ARG B N 1
ATOM 8594 C CA . ARG B 1 310 ? -22.031 65 9.836 1 63.69 310 ARG B CA 1
ATOM 8595 C C . ARG B 1 310 ? -21.281 64.875 11.164 1 63.69 310 ARG B C 1
ATOM 8597 O O . ARG B 1 310 ? -21.875 65.062 12.234 1 63.69 310 ARG B O 1
ATOM 8604 N N . CYS B 1 311 ? -19.953 64.25 11.055 1 72.88 311 CYS B N 1
ATOM 8605 C CA . CYS B 1 311 ? -19.266 64.188 12.336 1 72.88 311 CYS B CA 1
ATOM 8606 C C . CYS B 1 311 ? -18.562 65.5 12.648 1 72.88 311 CYS B C 1
ATOM 8608 O O . CYS B 1 311 ? -17.875 66.062 11.789 1 72.88 311 CYS B O 1
ATOM 8610 N N . GLN B 1 312 ? -18.984 66.125 13.742 1 71.56 312 GLN B N 1
ATOM 8611 C CA . GLN B 1 312 ? -18.375 67.375 14.172 1 71.56 312 GLN B CA 1
ATOM 8612 C C . GLN B 1 312 ? -17.188 67.125 15.094 1 71.56 312 GLN B C 1
ATOM 8614 O O . GLN B 1 312 ? -17.219 66.188 15.922 1 71.56 312 GLN B O 1
ATOM 8619 N N . PRO B 1 313 ? -16.078 67.812 14.711 1 68.5 313 PRO B N 1
ATOM 8620 C CA . PRO B 1 313 ? -14.945 67.688 15.617 1 68.5 313 PRO B CA 1
ATOM 8621 C C . PRO B 1 313 ? -15.273 68.062 17.047 1 68.5 313 PRO B C 1
ATOM 8623 O O . PRO B 1 313 ? -16.266 68.75 17.281 1 68.5 313 PRO B O 1
ATOM 8626 N N . MET B 1 314 ? -14.555 67.562 17.922 1 71.19 314 MET B N 1
ATOM 8627 C CA . MET B 1 314 ? -14.805 67.938 19.328 1 71.19 314 MET B CA 1
ATOM 8628 C C . MET B 1 314 ? -14.523 69.375 19.594 1 71.19 314 MET B C 1
ATOM 8630 O O . MET B 1 314 ? -13.703 70 18.922 1 71.19 314 MET B O 1
ATOM 8634 N N . ASP B 1 315 ? -15.18 69.875 20.531 1 73.75 315 ASP B N 1
ATOM 8635 C CA . ASP B 1 315 ? -14.992 71.25 20.969 1 73.75 315 ASP B CA 1
ATOM 8636 C C . ASP B 1 315 ? -13.57 71.5 21.484 1 73.75 315 ASP B C 1
ATOM 8638 O O . ASP B 1 315 ? -12.898 70.5 21.891 1 73.75 315 ASP B O 1
ATOM 8642 N N . ALA B 1 316 ? -13.133 72.625 21.312 1 70.69 316 ALA B N 1
ATOM 8643 C CA . ALA B 1 316 ? -11.773 73 21.656 1 70.69 316 ALA B CA 1
ATOM 8644 C C . ALA B 1 316 ? -11.43 72.625 23.094 1 70.69 316 ALA B C 1
ATOM 8646 O O . ALA B 1 316 ? -10.273 72.312 23.391 1 70.69 316 ALA B O 1
ATOM 8647 N N . GLN B 1 317 ? -12.469 72.625 23.938 1 76.56 317 GLN B N 1
ATOM 8648 C CA . GLN B 1 317 ? -12.219 72.25 25.344 1 76.56 317 GLN B CA 1
ATOM 8649 C C . GLN B 1 317 ? -11.727 70.875 25.5 1 76.56 317 GLN B C 1
ATOM 8651 O O . GLN B 1 317 ? -11.016 70.5 26.453 1 76.56 317 GLN B O 1
ATOM 8656 N N . PHE B 1 318 ? -12.039 70.125 24.547 1 78.12 318 PHE B N 1
ATOM 8657 C CA . PHE B 1 318 ? -11.68 68.688 24.656 1 78.12 318 PHE B CA 1
ATOM 8658 C C . PHE B 1 318 ? -10.312 68.438 24.047 1 78.12 318 PHE B C 1
ATOM 8660 O O . PHE B 1 318 ? -9.734 67.375 24.234 1 78.12 318 PHE B O 1
ATOM 8667 N N . ILE B 1 319 ? -9.742 69.375 23.375 1 78.19 319 ILE B N 1
ATOM 8668 C CA . ILE B 1 319 ? -8.43 69.25 22.75 1 78.19 319 ILE B CA 1
ATOM 8669 C C . ILE B 1 319 ? -7.34 69.375 23.812 1 78.19 319 ILE B C 1
ATOM 8671 O O . ILE B 1 319 ? -6.352 68.625 23.781 1 78.19 319 ILE B O 1
ATOM 8675 N N . VAL B 1 320 ? -7.562 70.25 24.75 1 79.75 320 VAL B N 1
ATOM 8676 C CA . VAL B 1 320 ? -6.695 70.438 25.906 1 79.75 320 VAL B CA 1
ATOM 8677 C C . VAL B 1 320 ? -7.516 70.25 27.188 1 79.75 320 VAL B C 1
ATOM 8679 O O . VAL B 1 320 ? -7.703 71.25 27.922 1 79.75 320 VAL B O 1
ATOM 8682 N N . PRO B 1 321 ? -7.836 69.125 27.484 1 86.06 321 PRO B N 1
ATOM 8683 C CA . PRO B 1 321 ? -8.836 68.875 28.531 1 86.06 321 PRO B CA 1
ATOM 8684 C C . PRO B 1 321 ? -8.328 69.25 29.922 1 86.06 321 PRO B C 1
ATOM 8686 O O . PRO B 1 321 ? -9.117 69.625 30.781 1 86.06 321 PRO B O 1
ATOM 8689 N N . PHE B 1 322 ? -7.09 69.188 30.172 1 85.62 322 PHE B N 1
ATOM 8690 C CA . PHE B 1 322 ? -6.555 69.438 31.5 1 85.62 322 PHE B CA 1
ATOM 8691 C C . PHE B 1 322 ? -6.844 70.875 31.953 1 85.62 322 PHE B C 1
ATOM 8693 O O . PHE B 1 322 ? -7.207 71.125 33.094 1 85.62 322 PHE B O 1
ATOM 8700 N N . SER B 1 323 ? -6.723 71.812 31.016 1 82.19 323 SER B N 1
ATOM 8701 C CA . SER B 1 323 ? -6.902 73.25 31.328 1 82.19 323 SER B CA 1
ATOM 8702 C C . SER B 1 323 ? -8.367 73.562 31.625 1 82.19 323 SER B C 1
ATOM 8704 O O . SER B 1 323 ? -8.672 74.562 32.281 1 82.19 323 SER B O 1
ATOM 8706 N N . SER B 1 324 ? -9.195 72.688 31.188 1 85.19 324 SER B N 1
ATOM 8707 C CA . SER B 1 324 ? -10.625 72.938 31.344 1 85.19 324 SER B CA 1
ATOM 8708 C C . SER B 1 324 ? -11.148 72.312 32.656 1 85.19 324 SER B C 1
ATOM 8710 O O . SER B 1 324 ? -12.32 72.5 32.969 1 85.19 324 SER B O 1
ATOM 8712 N N . LEU B 1 325 ? -10.32 71.75 33.406 1 89.69 325 LEU B N 1
ATOM 8713 C CA . LEU B 1 325 ? -10.727 71.125 34.656 1 89.69 325 LEU B CA 1
ATOM 8714 C C . LEU B 1 325 ? -10.672 72.125 35.812 1 89.69 325 LEU B C 1
ATOM 8716 O O . LEU B 1 325 ? -9.969 73.125 35.75 1 89.69 325 LEU B O 1
ATOM 8720 N N . SER B 1 326 ? -11.414 71.812 36.844 1 90 326 SER B N 1
ATOM 8721 C CA . SER B 1 326 ? -11.328 72.562 38.094 1 90 326 SER B CA 1
ATOM 8722 C C . SER B 1 326 ? -10.023 72.25 38.844 1 90 326 SER B C 1
ATOM 8724 O O . SER B 1 326 ? -9.305 71.312 38.5 1 90 326 SER B O 1
ATOM 8726 N N . ASP B 1 327 ? -9.695 73.062 39.781 1 85.81 327 ASP B N 1
ATOM 8727 C CA . ASP B 1 327 ? -8.445 72.938 40.531 1 85.81 327 ASP B CA 1
ATOM 8728 C C . ASP B 1 327 ? -8.398 71.625 41.25 1 85.81 327 ASP B C 1
ATOM 8730 O O . ASP B 1 327 ? -7.348 70.938 41.312 1 85.81 327 ASP B O 1
ATOM 8734 N N . VAL B 1 328 ? -9.57 71.25 41.75 1 88.31 328 VAL B N 1
ATOM 8735 C CA . VAL B 1 328 ? -9.633 70 42.5 1 88.31 328 VAL B CA 1
ATOM 8736 C C . VAL B 1 328 ? -9.438 68.812 41.531 1 88.31 328 VAL B C 1
ATOM 8738 O O . VAL B 1 328 ? -8.711 67.875 41.812 1 88.31 328 VAL B O 1
ATOM 8741 N N . GLN B 1 329 ? -10.047 68.938 40.438 1 90.12 329 GLN B N 1
ATOM 8742 C CA . GLN B 1 329 ? -9.938 67.938 39.438 1 90.12 329 GLN B CA 1
ATOM 8743 C C . GLN B 1 329 ? -8.516 67.812 38.875 1 90.12 329 GLN B C 1
ATOM 8745 O O . GLN B 1 329 ? -8.008 66.75 38.625 1 90.12 329 GLN B O 1
ATOM 8750 N N . GLN B 1 330 ? -7.844 68.875 38.656 1 88.38 330 GLN B N 1
ATOM 8751 C CA . GLN B 1 330 ? -6.465 68.875 38.188 1 88.38 330 GLN B CA 1
ATOM 8752 C C . GLN B 1 330 ? -5.523 68.25 39.188 1 88.38 330 GLN B C 1
ATOM 8754 O O . GLN B 1 330 ? -4.598 67.5 38.781 1 88.38 330 GLN B O 1
ATOM 8759 N N . SER B 1 331 ? -5.852 68.562 40.406 1 86.31 331 SER B N 1
ATOM 8760 C CA . SER B 1 331 ? -5.023 67.938 41.438 1 86.31 331 SER B CA 1
ATOM 8761 C C . SER B 1 331 ? -5.188 66.438 41.469 1 86.31 331 SER B C 1
ATOM 8763 O O . SER B 1 331 ? -4.223 65.688 41.688 1 86.31 331 SER B O 1
ATOM 8765 N N . GLU B 1 332 ? -6.359 66 41.219 1 87.12 332 GLU B N 1
ATOM 8766 C CA . GLU B 1 332 ? -6.621 64.562 41.188 1 87.12 332 GLU B CA 1
ATOM 8767 C C . GLU B 1 332 ? -5.883 63.906 40.031 1 87.12 332 GLU B C 1
ATOM 8769 O O . GLU B 1 332 ? -5.305 62.844 40.188 1 87.12 332 GLU B O 1
ATOM 8774 N N . VAL B 1 333 ? -5.926 64.438 38.875 1 89.25 333 VAL B N 1
ATOM 8775 C CA . VAL B 1 333 ? -5.262 63.938 37.688 1 89.25 333 VAL B CA 1
ATOM 8776 C C . VAL B 1 333 ? -3.748 63.938 37.875 1 89.25 333 VAL B C 1
ATOM 8778 O O . VAL B 1 333 ? -3.062 62.969 37.531 1 89.25 333 VAL B O 1
ATOM 8781 N N . ARG B 1 334 ? -3.225 65 38.469 1 85.19 334 ARG B N 1
ATOM 8782 C CA . ARG B 1 334 ? -1.796 65.125 38.75 1 85.19 334 ARG B CA 1
ATOM 8783 C C . ARG B 1 334 ? -1.319 64 39.656 1 85.19 334 ARG B C 1
ATOM 8785 O O . ARG B 1 334 ? -0.284 63.375 39.438 1 85.19 334 ARG B O 1
ATOM 8792 N N . THR B 1 335 ? -2.123 63.812 40.625 1 85 335 THR B N 1
ATOM 8793 C CA . THR B 1 335 ? -1.743 62.781 41.594 1 85 335 THR B CA 1
ATOM 8794 C C . THR B 1 335 ? -1.771 61.406 40.969 1 85 335 THR B C 1
ATOM 8796 O O . THR B 1 335 ? -0.822 60.625 41.094 1 85 335 THR B O 1
ATOM 8799 N N . ALA B 1 336 ? -2.836 61.094 40.312 1 88.5 336 ALA B N 1
ATOM 8800 C CA . ALA B 1 336 ? -2.992 59.781 39.719 1 88.5 336 ALA B CA 1
ATOM 8801 C C . ALA B 1 336 ? -1.897 59.531 38.688 1 88.5 336 ALA B C 1
ATOM 8803 O O . ALA B 1 336 ? -1.297 58.438 38.656 1 88.5 336 ALA B O 1
ATOM 8804 N N . CYS B 1 337 ? -1.574 60.375 37.781 1 89.88 337 CYS B N 1
ATOM 8805 C CA . CYS B 1 337 ? -0.608 60.188 36.688 1 89.88 337 CYS B CA 1
ATOM 8806 C C . CYS B 1 337 ? 0.819 60.25 37.219 1 89.88 337 CYS B C 1
ATOM 8808 O O . CYS B 1 337 ? 1.705 59.562 36.719 1 89.88 337 CYS B O 1
ATOM 8810 N N . ASN B 1 338 ? 1.021 61.031 38.25 1 85.75 338 ASN B N 1
ATOM 8811 C CA . ASN B 1 338 ? 2.336 61 38.875 1 85.75 338 ASN B CA 1
ATOM 8812 C C . ASN B 1 338 ? 2.607 59.688 39.594 1 85.75 338 ASN B C 1
ATOM 8814 O O . ASN B 1 338 ? 3.738 59.188 39.594 1 85.75 338 ASN B O 1
ATOM 8818 N N . ASP B 1 339 ? 1.577 59.188 40.25 1 86.88 339 ASP B N 1
ATOM 8819 C CA . ASP B 1 339 ? 1.717 57.875 40.875 1 86.88 339 ASP B CA 1
ATOM 8820 C C . ASP B 1 339 ? 2.062 56.812 39.812 1 86.88 339 ASP B C 1
ATOM 8822 O O . ASP B 1 339 ? 2.863 55.938 40.094 1 86.88 339 ASP B O 1
ATOM 8826 N N . PHE B 1 340 ? 1.457 56.875 38.719 1 90.25 340 PHE B N 1
ATOM 8827 C CA . PHE B 1 340 ? 1.766 55.969 37.594 1 90.25 340 PHE B CA 1
ATOM 8828 C C . PHE B 1 340 ? 3.219 56.125 37.156 1 90.25 340 PHE B C 1
ATOM 8830 O O . PHE B 1 340 ? 3.939 55.125 37.031 1 90.25 340 PHE B O 1
ATOM 8837 N N . ALA B 1 341 ? 3.627 57.281 36.938 1 87.25 341 ALA B N 1
ATOM 8838 C CA . ALA B 1 341 ? 4.965 57.562 36.438 1 87.25 341 ALA B CA 1
ATOM 8839 C C . ALA B 1 341 ? 6.035 57.094 37.406 1 87.25 341 ALA B C 1
ATOM 8841 O O . ALA B 1 341 ? 7.133 56.719 37 1 87.25 341 ALA B O 1
ATOM 8842 N N . ARG B 1 342 ? 5.617 57 38.719 1 83.62 342 ARG B N 1
ATOM 8843 C CA . ARG B 1 342 ? 6.617 56.688 39.719 1 83.62 342 ARG B CA 1
ATOM 8844 C C . ARG B 1 342 ? 6.371 55.312 40.312 1 83.62 342 ARG B C 1
ATOM 8846 O O . ARG B 1 342 ? 7.039 54.906 41.25 1 83.62 342 ARG B O 1
ATOM 8853 N N . ASP B 1 343 ? 5.48 54.719 39.844 1 87.56 343 ASP B N 1
ATOM 8854 C CA . ASP B 1 343 ? 5.152 53.406 40.375 1 87.56 343 ASP B CA 1
ATOM 8855 C C . ASP B 1 343 ? 6.379 52.469 40.375 1 87.56 343 ASP B C 1
ATOM 8857 O O . ASP B 1 343 ? 7.008 52.281 39.344 1 87.56 343 ASP B O 1
ATOM 8861 N N . PRO B 1 344 ? 6.723 51.906 41.438 1 86.38 344 PRO B N 1
ATOM 8862 C CA . PRO B 1 344 ? 7.93 51.062 41.531 1 86.38 344 PRO B CA 1
ATOM 8863 C C . PRO B 1 344 ? 7.859 49.781 40.719 1 86.38 344 PRO B C 1
ATOM 8865 O O . PRO B 1 344 ? 8.898 49.219 40.344 1 86.38 344 PRO B O 1
ATOM 8868 N N . ILE B 1 345 ? 6.793 49.406 40.375 1 87.94 345 ILE B N 1
ATOM 8869 C CA . ILE B 1 345 ? 6.641 48.156 39.625 1 87.94 345 ILE B CA 1
ATOM 8870 C C . ILE B 1 345 ? 7.285 48.312 38.25 1 87.94 345 ILE B C 1
ATOM 8872 O O . ILE B 1 345 ? 7.738 47.312 37.656 1 87.94 345 ILE B O 1
ATOM 8876 N N . PHE B 1 346 ? 7.383 49.562 37.719 1 89.44 346 PHE B N 1
ATOM 8877 C CA . PHE B 1 346 ? 7.91 49.812 36.375 1 89.44 346 PHE B CA 1
ATOM 8878 C C . PHE B 1 346 ? 9.336 50.344 36.438 1 89.44 346 PHE B C 1
ATOM 8880 O O . PHE B 1 346 ? 9.82 50.969 35.5 1 89.44 346 PHE B O 1
ATOM 8887 N N . LYS B 1 347 ? 9.977 50.125 37.531 1 87.19 347 LYS B N 1
ATOM 8888 C CA . LYS B 1 347 ? 11.328 50.656 37.688 1 87.19 347 LYS B CA 1
ATOM 8889 C C . LYS B 1 347 ? 12.273 50.125 36.625 1 87.19 347 LYS B C 1
ATOM 8891 O O . LYS B 1 347 ? 13.023 50.906 36.031 1 87.19 347 LYS B O 1
ATOM 8896 N N . GLU B 1 348 ? 12.203 48.875 36.469 1 87.12 348 GLU B N 1
ATOM 8897 C CA . GLU B 1 348 ? 13.078 48.25 35.5 1 87.12 348 GLU B CA 1
ATOM 8898 C C . GLU B 1 348 ? 12.75 48.719 34.062 1 87.12 348 GLU B C 1
ATOM 8900 O O . GLU B 1 348 ? 13.641 48.906 33.25 1 87.12 348 GLU B O 1
ATOM 8905 N N . CYS B 1 349 ? 11.562 48.938 33.812 1 88.31 349 CYS B N 1
ATOM 8906 C CA . CYS B 1 349 ? 11.109 49.406 32.5 1 88.31 349 CYS B CA 1
ATOM 8907 C C . CYS B 1 349 ? 11.539 50.844 32.219 1 88.31 349 CYS B C 1
ATOM 8909 O O . CYS B 1 349 ? 11.914 51.156 31.109 1 88.31 349 CYS B O 1
ATOM 8911 N N . ARG B 1 350 ? 11.547 51.594 33.219 1 85.56 350 ARG B N 1
ATOM 8912 C CA . ARG B 1 350 ? 11.875 53 33.062 1 85.56 350 ARG B CA 1
ATOM 8913 C C . ARG B 1 350 ? 13.359 53.188 32.75 1 85.56 350 ARG B C 1
ATOM 8915 O O . ARG B 1 350 ? 13.766 54.25 32.281 1 85.56 350 ARG B O 1
ATOM 8922 N N . SER B 1 351 ? 14.023 52.188 32.969 1 81.12 351 SER B N 1
ATOM 8923 C CA . SER B 1 351 ? 15.438 52.25 32.625 1 81.12 351 SER B CA 1
ATOM 8924 C C . SER B 1 351 ? 15.648 52.031 31.125 1 81.12 351 SER B C 1
ATOM 8926 O O . SER B 1 351 ? 16.672 52.469 30.562 1 81.12 351 SER B O 1
ATOM 8928 N N . LYS B 1 352 ? 14.641 51.5 30.547 1 81.56 352 LYS B N 1
ATOM 8929 C CA . LYS B 1 352 ? 14.797 51.156 29.141 1 81.56 352 LYS B CA 1
ATOM 8930 C C . LYS B 1 352 ? 13.906 52.031 28.25 1 81.56 352 LYS B C 1
ATOM 8932 O O . LYS B 1 352 ? 14.172 52.188 27.062 1 81.56 352 LYS B O 1
ATOM 8937 N N . ILE B 1 353 ? 12.836 52.5 28.812 1 83.5 353 ILE B N 1
ATOM 8938 C CA . ILE B 1 353 ? 11.836 53.219 28.047 1 83.5 353 ILE B CA 1
ATOM 8939 C C . ILE B 1 353 ? 11.562 54.562 28.703 1 83.5 353 ILE B C 1
ATOM 8941 O O . ILE B 1 353 ? 11.484 54.656 29.938 1 83.5 353 ILE B O 1
ATOM 8945 N N . VAL B 1 354 ? 11.414 55.531 27.766 1 81.5 354 VAL B N 1
ATOM 8946 C CA . VAL B 1 354 ? 11.07 56.844 28.266 1 81.5 354 VAL B CA 1
ATOM 8947 C C . VAL B 1 354 ? 9.609 56.906 28.703 1 81.5 354 VAL B C 1
ATOM 8949 O O . VAL B 1 354 ? 8.727 56.5 27.953 1 81.5 354 VAL B O 1
ATOM 8952 N N . ILE B 1 355 ? 9.289 57.375 29.859 1 85.62 355 ILE B N 1
ATOM 8953 C CA . ILE B 1 355 ? 7.961 57.281 30.453 1 85.62 355 ILE B CA 1
ATOM 8954 C C . ILE B 1 355 ? 7.121 58.5 30.062 1 85.62 355 ILE B C 1
ATOM 8956 O O . ILE B 1 355 ? 5.895 58.469 30.141 1 85.62 355 ILE B O 1
ATOM 8960 N N . GLU B 1 356 ? 7.691 59.594 29.531 1 81.75 356 GLU B N 1
ATOM 8961 C CA . GLU B 1 356 ? 7.039 60.875 29.312 1 81.75 356 GLU B CA 1
ATOM 8962 C C . GLU B 1 356 ? 5.852 60.75 28.375 1 81.75 356 GLU B C 1
ATOM 8964 O O . GLU B 1 356 ? 4.773 61.281 28.641 1 81.75 356 GLU B O 1
ATOM 8969 N N . PRO B 1 357 ? 6.07 60 27.344 1 84.12 357 PRO B N 1
ATOM 8970 C CA . PRO B 1 357 ? 4.914 59.906 26.453 1 84.12 357 PRO B CA 1
ATOM 8971 C C . PRO B 1 357 ? 3.703 59.281 27.125 1 84.12 357 PRO B C 1
ATOM 8973 O O . PRO B 1 357 ? 2.568 59.688 26.891 1 84.12 357 PRO B O 1
ATOM 8976 N N . TYR B 1 358 ? 3.883 58.438 27.953 1 88.62 358 TYR B N 1
ATOM 8977 C CA . TYR B 1 358 ? 2.797 57.75 28.641 1 88.62 358 TYR B CA 1
ATOM 8978 C C . TYR B 1 358 ? 2.223 58.625 29.75 1 88.62 358 TYR B C 1
ATOM 8980 O O . TYR B 1 358 ? 1.02 58.562 30.031 1 88.62 358 TYR B O 1
ATOM 8988 N N . HIS B 1 359 ? 3.127 59.344 30.297 1 87.12 359 HIS B N 1
ATOM 8989 C CA . HIS B 1 359 ? 2.684 60.281 31.328 1 87.12 359 HIS B CA 1
ATOM 8990 C C . HIS B 1 359 ? 1.763 61.344 30.734 1 87.12 359 HIS B C 1
ATOM 8992 O O . HIS B 1 359 ? 0.726 61.656 31.328 1 87.12 359 HIS B O 1
ATOM 8998 N N . THR B 1 360 ? 2.168 61.812 29.625 1 82.81 360 THR B N 1
ATOM 8999 C CA . THR B 1 360 ? 1.349 62.812 28.938 1 82.81 360 THR B CA 1
ATOM 9000 C C . THR B 1 360 ? 0.017 62.219 28.5 1 82.81 360 THR B C 1
ATOM 9002 O O . THR B 1 360 ? -1.024 62.875 28.594 1 82.81 360 THR B O 1
ATOM 9005 N N . SER B 1 361 ? 0.088 61.062 28.062 1 88.31 361 SER B N 1
ATOM 9006 C CA . SER B 1 361 ? -1.136 60.375 27.656 1 88.31 361 SER B CA 1
ATOM 9007 C C . SER B 1 361 ? -2.061 60.156 28.859 1 88.31 361 SER B C 1
ATOM 9009 O O . SER B 1 361 ? -3.283 60.219 28.719 1 88.31 361 SER B O 1
ATOM 9011 N N . CYS B 1 362 ? -1.48 59.906 29.953 1 90.25 362 CYS B N 1
ATOM 9012 C CA . CYS B 1 362 ? -2.258 59.75 31.172 1 90.25 362 CYS B CA 1
ATOM 9013 C C . CYS B 1 362 ? -3.016 61.031 31.516 1 90.25 362 CYS B C 1
ATOM 9015 O O . CYS B 1 362 ? -4.215 60.969 31.797 1 90.25 362 CYS B O 1
ATOM 9017 N N . TRP B 1 363 ? -2.297 62.125 31.391 1 87.38 363 TRP B N 1
ATOM 9018 C CA . TRP B 1 363 ? -2.916 63.406 31.703 1 87.38 363 TRP B CA 1
ATOM 9019 C C . TRP B 1 363 ? -4.078 63.688 30.75 1 87.38 363 TRP B C 1
ATOM 9021 O O . TRP B 1 363 ? -5.145 64.125 31.172 1 87.38 363 TRP B O 1
ATOM 9031 N N . PHE B 1 364 ? -3.795 63.406 29.594 1 87.69 364 PHE B N 1
ATOM 9032 C CA . PHE B 1 364 ? -4.809 63.625 28.578 1 87.69 364 PHE B CA 1
ATOM 9033 C C . PHE B 1 364 ? -6.027 62.75 28.812 1 87.69 364 PHE B C 1
ATOM 9035 O O . PHE B 1 364 ? -7.156 63.25 28.875 1 87.69 364 PHE B O 1
ATOM 9042 N N . SER B 1 365 ? -5.824 61.531 28.969 1 88.94 365 SER B N 1
ATOM 9043 C CA . SER B 1 365 ? -6.898 60.531 29.078 1 88.94 365 SER B CA 1
ATOM 9044 C C . SER B 1 365 ? -7.73 60.75 30.328 1 88.94 365 SER B C 1
ATOM 9046 O O . SER B 1 365 ? -8.961 60.75 30.281 1 88.94 365 SER B O 1
ATOM 9048 N N . MET B 1 366 ? -7.082 61 31.422 1 89.88 366 MET B N 1
ATOM 9049 C CA . MET B 1 366 ? -7.785 61.219 32.688 1 89.88 366 MET B CA 1
ATOM 9050 C C . MET B 1 366 ? -8.57 62.5 32.688 1 89.88 366 MET B C 1
ATOM 9052 O O . MET B 1 366 ? -9.68 62.562 33.219 1 89.88 366 MET B O 1
ATOM 9056 N N . SER B 1 367 ? -7.984 63.5 32.031 1 88.94 367 SER B N 1
ATOM 9057 C CA . SER B 1 367 ? -8.688 64.812 31.953 1 88.94 367 SER B CA 1
ATOM 9058 C C . SER B 1 367 ? -9.906 64.688 31.047 1 88.94 367 SER B C 1
ATOM 9060 O O . SER B 1 367 ? -10.961 65.25 31.344 1 88.94 367 SER B O 1
ATOM 9062 N N . LEU B 1 368 ? -9.695 64 29.984 1 86.38 368 LEU B N 1
ATOM 9063 C CA . LEU B 1 368 ? -10.773 63.875 29.016 1 86.38 368 LEU B CA 1
ATOM 9064 C C . LEU B 1 368 ? -11.961 63.125 29.625 1 86.38 368 LEU B C 1
ATOM 9066 O O . LEU B 1 368 ? -13.109 63.531 29.453 1 86.38 368 LEU B O 1
ATOM 9070 N N . CYS B 1 369 ? -11.703 62.125 30.312 1 86.25 369 CYS B N 1
ATOM 9071 C CA . CYS B 1 369 ? -12.781 61.344 30.891 1 86.25 369 CYS B CA 1
ATOM 9072 C C . CYS B 1 369 ? -13.531 62.125 31.953 1 86.25 369 CYS B C 1
ATOM 9074 O O . CYS B 1 369 ? -14.75 62 32.094 1 86.25 369 CYS B O 1
ATOM 9076 N N . ILE B 1 370 ? -12.805 62.844 32.719 1 86.75 370 ILE B N 1
ATOM 9077 C CA . ILE B 1 370 ? -13.43 63.656 33.781 1 86.75 370 ILE B CA 1
ATOM 9078 C C . ILE B 1 370 ? -14.32 64.75 33.125 1 86.75 370 ILE B C 1
ATOM 9080 O O . ILE B 1 370 ? -15.453 64.938 33.594 1 86.75 370 ILE B O 1
ATOM 9084 N N . LEU B 1 371 ? -13.781 65.312 32.125 1 84 371 LEU B N 1
ATOM 9085 C CA . LEU B 1 371 ? -14.523 66.375 31.453 1 84 371 LEU B CA 1
ATOM 9086 C C . LEU B 1 371 ? -15.781 65.812 30.797 1 84 371 LEU B C 1
ATOM 9088 O O . LEU B 1 371 ? -16.812 66.5 30.734 1 84 371 LEU B O 1
ATOM 9092 N N . GLN B 1 372 ? -15.672 64.688 30.266 1 81.06 372 GLN B N 1
ATOM 9093 C CA . GLN B 1 372 ? -16.797 64.062 29.578 1 81.06 372 GLN B CA 1
ATOM 9094 C C . GLN B 1 372 ? -17.75 63.375 30.562 1 81.06 372 GLN B C 1
ATOM 9096 O O . GLN B 1 372 ? -18.891 63.062 30.203 1 81.06 372 GLN B O 1
ATOM 9101 N N . GLY B 1 373 ? -17.359 63.219 31.734 1 76.94 373 GLY B N 1
ATOM 9102 C CA . GLY B 1 373 ? -18.203 62.562 32.719 1 76.94 373 GLY B CA 1
ATOM 9103 C C . GLY B 1 373 ? -18.25 61.062 32.594 1 76.94 373 GLY B C 1
ATOM 9104 O O . GLY B 1 373 ? -19.234 60.406 32.938 1 76.94 373 GLY B O 1
ATOM 9105 N N . SER B 1 374 ? -17.25 60.594 31.938 1 77.56 374 SER B N 1
ATOM 9106 C CA . SER B 1 374 ? -17.172 59.156 31.75 1 77.56 374 SER B CA 1
ATOM 9107 C C . SER B 1 374 ? -16.281 58.5 32.812 1 77.56 374 SER B C 1
ATOM 9109 O O . SER B 1 374 ? -15.578 59.188 33.531 1 77.56 374 SER B O 1
ATOM 9111 N N . ARG B 1 375 ? -16.406 57.188 32.844 1 78 375 ARG B N 1
ATOM 9112 C CA . ARG B 1 375 ? -15.531 56.469 33.781 1 78 375 ARG B CA 1
ATOM 9113 C C . ARG B 1 375 ? -14.078 56.5 33.312 1 78 375 ARG B C 1
ATOM 9115 O O . ARG B 1 375 ? -13.789 56.25 32.156 1 78 375 ARG B O 1
ATOM 9122 N N . CYS B 1 376 ? -13.305 57.031 34.219 1 80.06 376 CYS B N 1
ATOM 9123 C CA . CYS B 1 376 ? -11.883 57.125 33.875 1 80.06 376 CYS B CA 1
ATOM 9124 C C . CYS B 1 376 ? -11.203 55.75 34.062 1 80.06 376 CYS B C 1
ATOM 9126 O O . CYS B 1 376 ? -11.438 55.094 35.062 1 80.06 376 CYS B O 1
ATOM 9128 N N . ASP B 1 377 ? -10.523 55.344 33.031 1 81.12 377 ASP B N 1
ATOM 9129 C CA . ASP B 1 377 ? -9.812 54.062 33.062 1 81.12 377 ASP B CA 1
ATOM 9130 C C . ASP B 1 377 ? -8.305 54.281 32.938 1 81.12 377 ASP B C 1
ATOM 9132 O O . ASP B 1 377 ? -7.758 54.344 31.844 1 81.12 377 ASP B O 1
ATOM 9136 N N . ILE B 1 378 ? -7.633 54.344 34.062 1 88.25 378 ILE B N 1
ATOM 9137 C CA . ILE B 1 378 ? -6.188 54.531 34.094 1 88.25 378 ILE B CA 1
ATOM 9138 C C . ILE B 1 378 ? -5.496 53.219 33.719 1 88.25 378 ILE B C 1
ATOM 9140 O O . ILE B 1 378 ? -4.312 53.219 33.375 1 88.25 378 ILE B O 1
ATOM 9144 N N . CYS B 1 379 ? -6.234 52.156 33.812 1 88.25 379 CYS B N 1
ATOM 9145 C CA . CYS B 1 379 ? -5.66 50.844 33.562 1 88.25 379 CYS B CA 1
ATOM 9146 C C . CYS B 1 379 ? -5.16 50.719 32.156 1 88.25 379 CYS B C 1
ATOM 9148 O O . CYS B 1 379 ? -4.195 50 31.875 1 88.25 379 CYS B O 1
ATOM 9150 N N . SER B 1 380 ? -5.734 51.344 31.188 1 86.06 380 SER B N 1
ATOM 9151 C CA . SER B 1 380 ? -5.328 51.281 29.797 1 86.06 380 SER B CA 1
ATOM 9152 C C . SER B 1 380 ? -3.918 51.844 29.609 1 86.06 380 SER B C 1
ATOM 9154 O O . SER B 1 380 ? -3.156 51.344 28.781 1 86.06 380 SER B O 1
ATOM 9156 N N . ILE B 1 381 ? -3.625 52.844 30.328 1 88.94 381 ILE B N 1
ATOM 9157 C CA . ILE B 1 381 ? -2.293 53.438 30.219 1 88.94 381 ILE B CA 1
ATOM 9158 C C . ILE B 1 381 ? -1.262 52.469 30.828 1 88.94 381 ILE B C 1
ATOM 9160 O O . ILE B 1 381 ? -0.177 52.281 30.266 1 88.94 381 ILE B O 1
ATOM 9164 N N . TYR B 1 382 ? -1.609 51.906 31.984 1 90.12 382 TYR B N 1
ATOM 9165 C CA . TYR B 1 382 ? -0.734 50.906 32.594 1 90.12 382 TYR B CA 1
ATOM 9166 C C . TYR B 1 382 ? -0.501 49.719 31.625 1 90.12 382 TYR B C 1
ATOM 9168 O O . TYR B 1 382 ? 0.623 49.25 31.5 1 90.12 382 TYR B O 1
ATOM 9176 N N . ALA B 1 383 ? -1.526 49.344 31 1 87.44 383 ALA B N 1
ATOM 9177 C CA . ALA B 1 383 ? -1.451 48.219 30.078 1 87.44 383 ALA B CA 1
ATOM 9178 C C . ALA B 1 383 ? -0.571 48.562 28.875 1 87.44 383 ALA B C 1
ATOM 9180 O O . ALA B 1 383 ? 0.223 47.719 28.438 1 87.44 383 ALA B O 1
ATOM 9181 N N . GLU B 1 384 ? -0.782 49.688 28.344 1 86.94 384 GLU B N 1
ATOM 9182 C CA . GLU B 1 384 ? 0.021 50.094 27.203 1 86.94 384 GLU B CA 1
ATOM 9183 C C . GLU B 1 384 ? 1.502 50.188 27.562 1 86.94 384 GLU B C 1
ATOM 9185 O O . GLU B 1 384 ? 2.359 49.781 26.766 1 86.94 384 GLU B O 1
ATOM 9190 N N . PHE B 1 385 ? 1.782 50.75 28.656 1 88.75 385 PHE B N 1
ATOM 9191 C CA . PHE B 1 385 ? 3.17 50.875 29.078 1 88.75 385 PHE B CA 1
ATOM 9192 C C . PHE B 1 385 ? 3.754 49.469 29.359 1 88.75 385 PHE B C 1
ATOM 9194 O O . PHE B 1 385 ? 4.898 49.188 29 1 88.75 385 PHE B O 1
ATOM 9201 N N . SER B 1 386 ? 2.994 48.656 29.984 1 88.75 386 SER B N 1
ATOM 9202 C CA . SER B 1 386 ? 3.434 47.312 30.266 1 88.75 386 SER B CA 1
ATOM 9203 C C . SER B 1 386 ? 3.727 46.562 28.969 1 88.75 386 SER B C 1
ATOM 9205 O O . SER B 1 386 ? 4.699 45.781 28.891 1 88.75 386 SER B O 1
ATOM 9207 N N . GLU B 1 387 ? 2.873 46.656 28.031 1 83.56 387 GLU B N 1
ATOM 9208 C CA . GLU B 1 387 ? 3.076 46 26.75 1 83.56 387 GLU B CA 1
ATOM 9209 C C . GLU B 1 387 ? 4.359 46.469 26.062 1 83.56 387 GLU B C 1
ATOM 9211 O O . GLU B 1 387 ? 5.074 45.688 25.453 1 83.56 387 GLU B O 1
ATOM 9216 N N . THR B 1 388 ? 4.543 47.719 26.094 1 82.5 388 THR B N 1
ATOM 9217 C CA . THR B 1 388 ? 5.77 48.281 25.531 1 82.5 388 THR B CA 1
ATOM 9218 C C . THR B 1 388 ? 6.992 47.75 26.281 1 82.5 388 THR B C 1
ATOM 9220 O O . THR B 1 388 ? 8.039 47.5 25.688 1 82.5 388 THR B O 1
ATOM 9223 N N . CYS B 1 389 ? 6.848 47.656 27.562 1 86.69 389 CYS B N 1
ATOM 9224 C CA . CYS B 1 389 ? 7.926 47.094 28.359 1 86.69 389 CYS B CA 1
ATOM 9225 C C . CYS B 1 389 ? 8.234 45.656 27.922 1 86.69 389 CYS B C 1
ATOM 9227 O O . CYS B 1 389 ? 9.406 45.312 27.75 1 86.69 389 CYS B O 1
ATOM 9229 N N . ALA B 1 390 ? 7.23 44.969 27.719 1 82 390 ALA B N 1
ATOM 9230 C CA . ALA B 1 390 ? 7.395 43.562 27.297 1 82 390 ALA B CA 1
ATOM 9231 C C . ALA B 1 390 ? 8.102 43.5 25.953 1 82 390 ALA B C 1
ATOM 9233 O O . ALA B 1 390 ? 8.93 42.594 25.734 1 82 390 ALA B O 1
ATOM 9234 N N . ARG B 1 391 ? 7.742 44.281 25.062 1 75.5 391 ARG B N 1
ATOM 9235 C CA . ARG B 1 391 ? 8.375 44.312 23.75 1 75.5 391 ARG B CA 1
ATOM 9236 C C . ARG B 1 391 ? 9.867 44.594 23.875 1 75.5 391 ARG B C 1
ATOM 9238 O O . ARG B 1 391 ? 10.648 44.219 23 1 75.5 391 ARG B O 1
ATOM 9245 N N . HIS B 1 392 ? 10.156 45.219 24.906 1 76.5 392 HIS B N 1
ATOM 9246 C CA . HIS B 1 392 ? 11.562 45.562 25.109 1 76.5 392 HIS B CA 1
ATOM 9247 C C . HIS B 1 392 ? 12.203 44.594 26.109 1 76.5 392 HIS B C 1
ATOM 9249 O O . HIS B 1 392 ? 13.219 44.938 26.734 1 76.5 392 HIS B O 1
ATOM 9255 N N . GLY B 1 393 ? 11.516 43.531 26.359 1 76.75 393 GLY B N 1
ATOM 9256 C CA . GLY B 1 393 ? 12.117 42.406 27.078 1 76.75 393 GLY B CA 1
ATOM 9257 C C . GLY B 1 393 ? 11.844 42.438 28.562 1 76.75 393 GLY B C 1
ATOM 9258 O O . GLY B 1 393 ? 12.469 41.688 29.328 1 76.75 393 GLY B O 1
ATOM 9259 N N . VAL B 1 394 ? 11.078 43.344 29.062 1 82.94 394 VAL B N 1
ATOM 9260 C CA . VAL B 1 394 ? 10.766 43.406 30.484 1 82.94 394 VAL B CA 1
ATOM 9261 C C . VAL B 1 394 ? 9.305 43.031 30.703 1 82.94 394 VAL B C 1
ATOM 9263 O O . VAL B 1 394 ? 8.398 43.781 30.297 1 82.94 394 VAL B O 1
ATOM 9266 N N . ASP B 1 395 ? 9.18 41.938 31.328 1 83.19 395 ASP B N 1
ATOM 9267 C CA . ASP B 1 395 ? 7.828 41.5 31.656 1 83.19 395 ASP B CA 1
ATOM 9268 C C . ASP B 1 395 ? 7.449 41.938 33.062 1 83.19 395 ASP B C 1
ATOM 9270 O O . ASP B 1 395 ? 8.203 41.688 34.031 1 83.19 395 ASP B O 1
ATOM 9274 N N . VAL B 1 396 ? 6.379 42.656 33.156 1 85.44 396 VAL B N 1
ATOM 9275 C CA . VAL B 1 396 ? 5.977 43.188 34.469 1 85.44 396 VAL B CA 1
ATOM 9276 C C . VAL B 1 396 ? 4.574 42.688 34.812 1 85.44 396 VAL B C 1
ATOM 9278 O O . VAL B 1 396 ? 3.656 42.781 34 1 85.44 396 VAL B O 1
ATOM 9281 N N . GLU B 1 397 ? 4.434 42.125 35.938 1 85.5 397 GLU B N 1
ATOM 9282 C CA . GLU B 1 397 ? 3.115 41.781 36.469 1 85.5 397 GLU B CA 1
ATOM 9283 C C . GLU B 1 397 ? 2.553 42.938 37.312 1 85.5 397 GLU B C 1
ATOM 9285 O O . GLU B 1 397 ? 2.674 42.906 38.531 1 85.5 397 GLU B O 1
ATOM 9290 N N . TRP B 1 398 ? 1.804 43.844 36.719 1 88.38 398 TRP B N 1
ATOM 9291 C CA . TRP B 1 398 ? 1.44 45.125 37.375 1 88.38 398 TRP B CA 1
ATOM 9292 C C . TRP B 1 398 ? 0.012 45.062 37.906 1 88.38 398 TRP B C 1
ATOM 9294 O O . TRP B 1 398 ? -0.378 45.875 38.75 1 88.38 398 TRP B O 1
ATOM 9304 N N . ARG B 1 399 ? -0.754 44.094 37.469 1 87.75 399 ARG B N 1
ATOM 9305 C CA . ARG B 1 399 ? -2.127 44 37.938 1 87.75 399 ARG B CA 1
ATOM 9306 C C . ARG B 1 399 ? -2.189 43.25 39.281 1 87.75 399 ARG B C 1
ATOM 9308 O O . ARG B 1 399 ? -1.354 42.375 39.531 1 87.75 399 ARG B O 1
ATOM 9315 N N . SER B 1 400 ? -3.129 43.625 40.125 1 83.25 400 SER B N 1
ATOM 9316 C CA . SER B 1 400 ? -3.4 42.938 41.375 1 83.25 400 SER B CA 1
ATOM 9317 C C . SER B 1 400 ? -4.898 42.781 41.625 1 83.25 400 SER B C 1
ATOM 9319 O O . SER B 1 400 ? -5.711 43.281 40.844 1 83.25 400 SER B O 1
ATOM 9321 N N . GLU B 1 401 ? -5.305 42.156 42.656 1 81.38 401 GLU B N 1
ATOM 9322 C CA . GLU B 1 401 ? -6.719 41.969 43 1 81.38 401 GLU B CA 1
ATOM 9323 C C . GLU B 1 401 ? -7.398 43.312 43.281 1 81.38 401 GLU B C 1
ATOM 9325 O O . GLU B 1 401 ? -8.586 43.469 43.031 1 81.38 401 GLU B O 1
ATOM 9330 N N . SER B 1 402 ? -6.629 44.156 43.75 1 83 402 SER B N 1
ATOM 9331 C CA . SER B 1 402 ? -7.199 45.438 44.188 1 83 402 SER B CA 1
ATOM 9332 C C . SER B 1 402 ? -6.969 46.531 43.156 1 83 402 SER B C 1
ATOM 9334 O O . SER B 1 402 ? -7.508 47.625 43.281 1 83 402 SER B O 1
ATOM 9336 N N . PHE B 1 403 ? -6.191 46.25 42.156 1 87.62 403 PHE B N 1
ATOM 9337 C CA . PHE B 1 403 ? -5.867 47.281 41.188 1 87.62 403 PHE B CA 1
ATOM 9338 C C . PHE B 1 403 ? -6.012 46.719 39.75 1 87.62 403 PHE B C 1
ATOM 9340 O O . PHE B 1 403 ? -5.223 45.875 39.344 1 87.62 403 PHE B O 1
ATOM 9347 N N . CYS B 1 404 ? -6.84 47.375 39 1 87.25 404 CYS B N 1
ATOM 9348 C CA . CYS B 1 404 ? -7.074 47.031 37.594 1 87.25 404 CYS B CA 1
ATOM 9349 C C . CYS B 1 404 ? -7.27 45.531 37.406 1 87.25 404 CYS B C 1
ATOM 9351 O O . CYS B 1 404 ? -6.652 44.938 36.531 1 87.25 404 CYS B O 1
ATOM 9353 N N . HIS B 1 405 ? -8.039 45 38.281 1 85.06 405 HIS B N 1
ATOM 9354 C CA . HIS B 1 405 ? -8.273 43.562 38.25 1 85.06 405 HIS B CA 1
ATOM 9355 C C . HIS B 1 405 ? -9.133 43.188 37.031 1 85.06 405 HIS B C 1
ATOM 9357 O O . HIS B 1 405 ? -10.086 43.875 36.688 1 85.06 405 HIS B O 1
ATOM 9363 N N . ILE B 1 406 ? -8.625 42.219 36.312 1 83.31 406 ILE B N 1
ATOM 9364 C CA . ILE B 1 406 ? -9.406 41.656 35.219 1 83.31 406 ILE B CA 1
ATOM 9365 C C . ILE B 1 406 ? -9.953 40.281 35.625 1 83.31 406 ILE B C 1
ATOM 9367 O O . ILE B 1 406 ? -9.203 39.406 36.062 1 83.31 406 ILE B O 1
ATOM 9371 N N . GLU B 1 407 ? -11.227 40.188 35.594 1 83.44 407 GLU B N 1
ATOM 9372 C CA . GLU B 1 407 ? -11.859 38.938 35.906 1 83.44 407 GLU B CA 1
ATOM 9373 C C . GLU B 1 407 ? -12.062 38.062 34.688 1 83.44 407 GLU B C 1
ATOM 9375 O O . GLU B 1 407 ? -12.648 38.5 33.688 1 83.44 407 GLU B O 1
ATOM 9380 N N . CYS B 1 408 ? -11.445 36.938 34.719 1 85.94 408 CYS B N 1
ATOM 9381 C CA . CYS B 1 408 ? -11.625 36 33.625 1 85.94 408 CYS B CA 1
ATOM 9382 C C . CYS B 1 408 ? -12.75 35 33.938 1 85.94 408 CYS B C 1
ATOM 9384 O O . CYS B 1 408 ? -13.039 34.75 35.094 1 85.94 408 CYS B O 1
ATOM 9386 N N . SER B 1 409 ? -13.445 34.688 32.906 1 83.19 409 SER B N 1
ATOM 9387 C CA . SER B 1 409 ? -14.562 33.75 33.062 1 83.19 409 SER B CA 1
ATOM 9388 C C . SER B 1 409 ? -14.133 32.312 32.781 1 83.19 409 SER B C 1
ATOM 9390 O O . SER B 1 409 ? -13.008 32.062 32.312 1 83.19 409 SER B O 1
ATOM 9392 N N . ASN B 1 410 ? -14.961 31.328 33.156 1 85 410 ASN B N 1
ATOM 9393 C CA . ASN B 1 410 ? -14.867 29.922 32.781 1 85 410 ASN B CA 1
ATOM 9394 C C . ASN B 1 410 ? -13.594 29.281 33.281 1 85 410 ASN B C 1
ATOM 9396 O O . ASN B 1 410 ? -12.969 28.469 32.594 1 85 410 ASN B O 1
ATOM 9400 N N . GLY B 1 411 ? -13.18 29.719 34.438 1 83.12 411 GLY B N 1
ATOM 9401 C CA . GLY B 1 411 ? -12.055 29.078 35.094 1 83.12 411 GLY B CA 1
ATOM 9402 C C . GLY B 1 411 ? -10.711 29.562 34.625 1 83.12 411 GLY B C 1
ATOM 9403 O O . GLY B 1 411 ? -9.672 29.031 35 1 83.12 411 GLY B O 1
ATOM 9404 N N . MET B 1 412 ? -10.633 30.578 33.812 1 88.94 412 MET B N 1
ATOM 9405 C CA . MET B 1 412 ? -9.383 31.141 33.312 1 88.94 412 MET B CA 1
ATOM 9406 C C . MET B 1 412 ? -8.797 32.125 34.281 1 88.94 412 MET B C 1
ATOM 9408 O O . MET B 1 412 ? -9.516 32.656 35.156 1 88.94 412 MET B O 1
ATOM 9412 N N . GLU B 1 413 ? -7.516 32.188 34.156 1 86.19 413 GLU B N 1
ATOM 9413 C CA . GLU B 1 413 ? -6.793 33.156 35 1 86.19 413 GLU B CA 1
ATOM 9414 C C . GLU B 1 413 ? -6.035 34.156 34.156 1 86.19 413 GLU B C 1
ATOM 9416 O O . GLU B 1 413 ? -5.465 33.812 33.125 1 86.19 413 GLU B O 1
ATOM 9421 N N . TYR B 1 414 ? -6.105 35.344 34.625 1 85.94 414 TYR B N 1
ATOM 9422 C CA . TYR B 1 414 ? -5.449 36.406 33.875 1 85.94 414 TYR B CA 1
ATOM 9423 C C . TYR B 1 414 ? -3.947 36.406 34.125 1 85.94 414 TYR B C 1
ATOM 9425 O O . TYR B 1 414 ? -3.504 36.25 35.281 1 85.94 414 TYR B O 1
ATOM 9433 N N . VAL B 1 415 ? -3.234 36.438 33.031 1 83.38 415 VAL B N 1
ATOM 9434 C CA . VAL B 1 415 ? -1.783 36.562 33.125 1 83.38 415 VAL B CA 1
ATOM 9435 C C . VAL B 1 415 ? -1.314 37.688 32.188 1 83.38 415 VAL B C 1
ATOM 9437 O O . VAL B 1 415 ? -1.84 37.812 31.078 1 83.38 415 VAL B O 1
ATOM 9440 N N . GLU B 1 416 ? -0.418 38.438 32.688 1 80.25 416 GLU B N 1
ATOM 9441 C CA . GLU B 1 416 ? 0.073 39.562 31.875 1 80.25 416 GLU B CA 1
ATOM 9442 C C . GLU B 1 416 ? 0.885 39.062 30.672 1 80.25 416 GLU B C 1
ATOM 9444 O O . GLU B 1 416 ? 0.899 39.688 29.625 1 80.25 416 GLU B O 1
ATOM 9449 N N . CYS B 1 417 ? 1.543 37.969 30.922 1 80.31 417 CYS B N 1
ATOM 9450 C CA . CYS B 1 417 ? 2.328 37.375 29.844 1 80.31 417 CYS B CA 1
ATOM 9451 C C . CYS B 1 417 ? 2.051 35.906 29.719 1 80.31 417 CYS B C 1
ATOM 9453 O O . CYS B 1 417 ? 2.797 35.062 30.25 1 80.31 417 CYS B O 1
ATOM 9455 N N . GLY B 1 418 ? 1.037 35.75 29 1 77.12 418 GLY B N 1
ATOM 9456 C CA . GLY B 1 418 ? 0.678 34.375 28.719 1 77.12 418 GLY B CA 1
ATOM 9457 C C . GLY B 1 418 ? 0.99 33.938 27.297 1 77.12 418 GLY B C 1
ATOM 9458 O O . GLY B 1 418 ? 1.264 34.781 26.438 1 77.12 418 GLY B O 1
ATOM 9459 N N . THR B 1 419 ? 0.985 32.656 27.094 1 76.06 419 THR B N 1
ATOM 9460 C CA . THR B 1 419 ? 1.241 32.156 25.75 1 76.06 419 THR B CA 1
ATOM 9461 C C . THR B 1 419 ? 0.183 32.625 24.766 1 76.06 419 THR B C 1
ATOM 9463 O O . THR B 1 419 ? -0.995 32.75 25.109 1 76.06 419 THR B O 1
ATOM 9466 N N . ALA B 1 420 ? 0.685 33.062 23.578 1 74.25 420 ALA B N 1
ATOM 9467 C CA . ALA B 1 420 ? -0.239 33.469 22.531 1 74.25 420 ALA B CA 1
ATOM 9468 C C . ALA B 1 420 ? -0.947 32.281 21.906 1 74.25 420 ALA B C 1
ATOM 9470 O O . ALA B 1 420 ? -1.942 32.438 21.203 1 74.25 420 ALA B O 1
ATOM 9471 N N . CYS B 1 421 ? -0.471 31.141 22.203 1 71.75 421 CYS B N 1
ATOM 9472 C CA . CYS B 1 421 ? -1.033 29.906 21.672 1 71.75 421 CYS B CA 1
ATOM 9473 C C . CYS B 1 421 ? -1.551 29.016 22.797 1 71.75 421 CYS B C 1
ATOM 9475 O O . CYS B 1 421 ? -0.865 28.078 23.219 1 71.75 421 CYS B O 1
ATOM 9477 N N . PRO B 1 422 ? -2.711 29.312 23.172 1 74.25 422 PRO B N 1
ATOM 9478 C CA . PRO B 1 422 ? -3.221 28.531 24.297 1 74.25 422 PRO B CA 1
ATOM 9479 C C . PRO B 1 422 ? -3.332 27.047 23.984 1 74.25 422 PRO B C 1
ATOM 9481 O O . PRO B 1 422 ? -3.607 26.656 22.844 1 74.25 422 PRO B O 1
ATOM 9484 N N . ARG B 1 423 ? -3.115 26.266 25 1 77 423 ARG B N 1
ATOM 9485 C CA . ARG B 1 423 ? -3.215 24.812 24.875 1 77 423 ARG B CA 1
ATOM 9486 C C . ARG B 1 423 ? -4.672 24.375 24.875 1 77 423 ARG B C 1
ATOM 9488 O O . ARG B 1 423 ? -5.438 24.719 25.766 1 77 423 ARG B O 1
ATOM 9495 N N . THR B 1 424 ? -5.09 23.797 23.859 1 79.44 424 THR B N 1
ATOM 9496 C CA . THR B 1 424 ? -6.441 23.25 23.734 1 79.44 424 THR B CA 1
ATOM 9497 C C . THR B 1 424 ? -6.418 21.719 23.766 1 79.44 424 THR B C 1
ATOM 9499 O O . THR B 1 424 ? -5.355 21.109 23.641 1 79.44 424 THR B O 1
ATOM 9502 N N . CYS B 1 425 ? -7.645 21.172 24.016 1 80.56 425 CYS B N 1
ATOM 9503 C CA . CYS B 1 425 ? -7.75 19.719 24 1 80.56 425 CYS B CA 1
ATOM 9504 C C . CYS B 1 425 ? -7.359 19.156 22.641 1 80.56 425 CYS B C 1
ATOM 9506 O O . CYS B 1 425 ? -6.949 18 22.547 1 80.56 425 CYS B O 1
ATOM 9508 N N . GLU B 1 426 ? -7.453 19.906 21.672 1 72.75 426 GLU B N 1
ATOM 9509 C CA . GLU B 1 426 ? -7.164 19.438 20.312 1 72.75 426 GLU B CA 1
ATOM 9510 C C . GLU B 1 426 ? -5.672 19.5 20.016 1 72.75 426 GLU B C 1
ATOM 9512 O O . GLU B 1 426 ? -5.16 18.703 19.234 1 72.75 426 GLU B O 1
ATOM 9517 N N . ASN B 1 427 ? -4.977 20.438 20.625 1 70.94 427 ASN B N 1
ATOM 9518 C CA . ASN B 1 427 ? -3.578 20.625 20.266 1 70.94 427 ASN B CA 1
ATOM 9519 C C . ASN B 1 427 ? -2.635 20.141 21.359 1 70.94 427 ASN B C 1
ATOM 9521 O O . ASN B 1 427 ? -1.426 20.375 21.297 1 70.94 427 ASN B O 1
ATOM 9525 N N . MET B 1 428 ? -3.152 19.531 22.312 1 72.25 428 MET B N 1
ATOM 9526 C CA . MET B 1 428 ? -2.346 19.141 23.469 1 72.25 428 MET B CA 1
ATOM 9527 C C . MET B 1 428 ? -1.282 18.125 23.047 1 72.25 428 MET B C 1
ATOM 9529 O O . MET B 1 428 ? -0.288 17.938 23.75 1 72.25 428 MET B O 1
ATOM 9533 N N . PHE B 1 429 ? -1.536 17.625 21.906 1 65.94 429 PHE B N 1
ATOM 9534 C CA . PHE B 1 429 ? -0.639 16.547 21.484 1 65.94 429 PHE B CA 1
ATOM 9535 C C . PHE B 1 429 ? 0.535 17.109 20.688 1 65.94 429 PHE B C 1
ATOM 9537 O O . PHE B 1 429 ? 1.462 16.375 20.344 1 65.94 429 PHE B O 1
ATOM 9544 N N . TYR B 1 430 ? 0.474 18.359 20.375 1 60.16 430 TYR B N 1
ATOM 9545 C CA . TYR B 1 430 ? 1.495 18.969 19.531 1 60.16 430 TYR B CA 1
ATOM 9546 C C . TYR B 1 430 ? 2.439 19.844 20.344 1 60.16 430 TYR B C 1
ATOM 9548 O O . TYR B 1 430 ? 2.041 20.406 21.375 1 60.16 430 TYR B O 1
ATOM 9556 N N . SER B 1 431 ? 3.781 19.578 20.469 1 55.03 431 SER B N 1
ATOM 9557 C CA . SER B 1 431 ? 4.719 20.469 21.156 1 55.03 431 SER B CA 1
ATOM 9558 C C . SER B 1 431 ? 4.859 21.797 20.438 1 55.03 431 SER B C 1
ATOM 9560 O O . SER B 1 431 ? 5.941 22.141 19.953 1 55.03 431 SER B O 1
ATOM 9562 N N . ALA B 1 432 ? 3.867 22.297 19.859 1 52.75 432 ALA B N 1
ATOM 9563 C CA . ALA B 1 432 ? 4.238 23.391 18.969 1 52.75 432 ALA B CA 1
ATOM 9564 C C . ALA B 1 432 ? 4.648 24.625 19.766 1 52.75 432 ALA B C 1
ATOM 9566 O O . ALA B 1 432 ? 3.98 25 20.734 1 52.75 432 ALA B O 1
ATOM 9567 N N . ASP B 1 433 ? 5.992 24.953 19.812 1 56.5 433 ASP B N 1
ATOM 9568 C CA . ASP B 1 433 ? 6.492 26.25 20.266 1 56.5 433 ASP B CA 1
ATOM 9569 C C . ASP B 1 433 ? 5.727 27.391 19.625 1 56.5 433 ASP B C 1
ATOM 9571 O O . ASP B 1 433 ? 5.391 27.328 18.438 1 56.5 433 ASP B O 1
ATOM 9575 N N . CYS B 1 434 ? 4.934 28.062 20.516 1 62.5 434 CYS B N 1
ATOM 9576 C CA . CYS B 1 434 ? 4.277 29.281 20.047 1 62.5 434 CYS B CA 1
ATOM 9577 C C . CYS B 1 434 ? 5.305 30.344 19.641 1 62.5 434 CYS B C 1
ATOM 9579 O O . CYS B 1 434 ? 6.09 30.797 20.469 1 62.5 434 CYS B O 1
ATOM 9581 N N . ALA B 1 435 ? 5.484 30.516 18.406 1 60.62 435 ALA B N 1
ATOM 9582 C CA . ALA B 1 435 ? 6.469 31.469 17.906 1 60.62 435 ALA B CA 1
ATOM 9583 C C . ALA B 1 435 ? 6.113 32.906 18.328 1 60.62 435 ALA B C 1
ATOM 9585 O O . ALA B 1 435 ? 6.977 33.781 18.344 1 60.62 435 ALA B O 1
ATOM 9586 N N . GLU B 1 436 ? 4.922 33.094 18.859 1 65.12 436 GLU B N 1
ATOM 9587 C CA . GLU B 1 436 ? 4.484 34.438 19.219 1 65.12 436 GLU B CA 1
ATOM 9588 C C . GLU B 1 436 ? 4.922 34.812 20.625 1 65.12 436 GLU B C 1
ATOM 9590 O O . GLU B 1 436 ? 5.07 33.938 21.484 1 65.12 436 GLU B O 1
ATOM 9595 N N . ARG B 1 437 ? 5.246 36.031 20.797 1 70.5 437 ARG B N 1
ATOM 9596 C CA . ARG B 1 437 ? 5.559 36.531 22.141 1 70.5 437 ARG B CA 1
ATOM 9597 C C . ARG B 1 437 ? 4.363 36.406 23.062 1 70.5 437 ARG B C 1
ATOM 9599 O O . ARG B 1 437 ? 3.221 36.312 22.609 1 70.5 437 ARG B O 1
ATOM 9606 N N . CYS B 1 438 ? 4.699 36.344 24.266 1 76.75 438 CYS B N 1
ATOM 9607 C CA . CYS B 1 438 ? 3.633 36.219 25.266 1 76.75 438 CYS B CA 1
ATOM 9608 C C . CYS B 1 438 ? 2.723 37.438 25.234 1 76.75 438 CYS B C 1
ATOM 9610 O O . CYS B 1 438 ? 3.15 38.531 24.859 1 76.75 438 CYS B O 1
ATOM 9612 N N . VAL B 1 439 ? 1.522 37.312 25.5 1 77.56 439 VAL B N 1
ATOM 9613 C CA . VAL B 1 439 ? 0.516 38.375 25.469 1 77.56 439 VAL B CA 1
ATOM 9614 C C . VAL B 1 439 ? -0.346 38.312 26.734 1 77.56 439 VAL B C 1
ATOM 9616 O O . VAL B 1 439 ? -0.488 37.25 27.344 1 77.56 439 VAL B O 1
ATOM 9619 N N . PRO B 1 440 ? -0.797 39.531 27.094 1 80 440 PRO B N 1
ATOM 9620 C CA . PRO B 1 440 ? -1.777 39.5 28.188 1 80 440 PRO B CA 1
ATOM 9621 C C . PRO B 1 440 ? -3.055 38.75 27.812 1 80 440 PRO B C 1
ATOM 9623 O O . PRO B 1 440 ? -3.637 39 26.75 1 80 440 PRO B O 1
ATOM 9626 N N . SER B 1 441 ? -3.404 37.781 28.625 1 82.62 441 SER B N 1
ATOM 9627 C CA . SER B 1 441 ? -4.562 36.969 28.266 1 82.62 441 SER B CA 1
ATOM 9628 C C . SER B 1 441 ? -5.066 36.156 29.438 1 82.62 441 SER B C 1
ATOM 9630 O O . SER B 1 441 ? -4.355 35.969 30.438 1 82.62 441 SER B O 1
ATOM 9632 N N . CYS B 1 442 ? -6.418 35.938 29.281 1 83.19 442 CYS B N 1
ATOM 9633 C CA . CYS B 1 442 ? -6.973 34.938 30.172 1 83.19 442 CYS B CA 1
ATOM 9634 C C . CYS B 1 442 ? -6.613 33.531 29.703 1 83.19 442 CYS B C 1
ATOM 9636 O O . CYS B 1 442 ? -6.949 33.156 28.578 1 83.19 442 CYS B O 1
ATOM 9638 N N . GLN B 1 443 ? -5.906 32.812 30.5 1 86.5 443 GLN B N 1
ATOM 9639 C CA . GLN B 1 443 ? -5.441 31.484 30.109 1 86.5 443 GLN B CA 1
ATOM 9640 C C . GLN B 1 443 ? -5.922 30.422 31.094 1 86.5 443 GLN B C 1
ATOM 9642 O O . GLN B 1 443 ? -6.238 30.734 32.25 1 86.5 443 GLN B O 1
ATOM 9647 N N . CYS B 1 444 ? -5.945 29.281 30.531 1 88.44 444 CYS B N 1
ATOM 9648 C CA . CYS B 1 444 ? -6.254 28.156 31.422 1 88.44 444 CYS B CA 1
ATOM 9649 C C . CYS B 1 444 ? -5.094 27.875 32.375 1 88.44 444 CYS B C 1
ATOM 9651 O O . CYS B 1 444 ? -3.932 27.984 31.969 1 88.44 444 CYS B O 1
ATOM 9653 N N . PRO B 1 445 ? -5.465 27.641 33.625 1 87 445 PRO B N 1
ATOM 9654 C CA . PRO B 1 445 ? -4.402 27.312 34.562 1 87 445 PRO B CA 1
ATOM 9655 C C . PRO B 1 445 ? -3.629 26.062 34.188 1 87 445 PRO B C 1
ATOM 9657 O O . PRO B 1 445 ? -4.078 25.297 33.312 1 87 445 PRO B O 1
ATOM 9660 N N . TYR B 1 446 ? -2.473 25.906 34.844 1 83.25 446 TYR B N 1
ATOM 9661 C CA . TYR B 1 446 ? -1.618 24.75 34.531 1 83.25 446 TYR B CA 1
ATOM 9662 C C . TYR B 1 446 ? -2.361 23.453 34.781 1 83.25 446 TYR B C 1
ATOM 9664 O O . TYR B 1 446 ? -3.104 23.312 35.75 1 83.25 446 TYR B O 1
ATOM 9672 N N . GLY B 1 447 ? -2.24 22.578 33.812 1 82.88 447 GLY B N 1
ATOM 9673 C CA . GLY B 1 447 ? -2.873 21.281 33.906 1 82.88 447 GLY B CA 1
ATOM 9674 C C . GLY B 1 447 ? -4.242 21.219 33.25 1 82.88 447 GLY B C 1
ATOM 9675 O O . GLY B 1 447 ? -4.84 20.156 33.125 1 82.88 447 GLY B O 1
ATOM 9676 N N . THR B 1 448 ? -4.766 22.391 33 1 88.44 448 THR B N 1
ATOM 9677 C CA . THR B 1 448 ? -6.066 22.438 32.344 1 88.44 448 THR B CA 1
ATOM 9678 C C . THR B 1 448 ? -5.93 22.875 30.891 1 88.44 448 THR B C 1
ATOM 9680 O O . THR B 1 448 ? -4.922 23.484 30.516 1 88.44 448 THR B O 1
ATOM 9683 N N . TYR B 1 449 ? -6.906 22.484 30.094 1 88.25 449 TYR B N 1
ATOM 9684 C CA . TYR B 1 449 ? -6.891 22.75 28.656 1 88.25 449 TYR B CA 1
ATOM 9685 C C . TYR B 1 449 ? -8.188 23.406 28.219 1 88.25 449 TYR B C 1
ATOM 9687 O O . TYR B 1 449 ? -9.25 23.156 28.781 1 88.25 449 TYR B O 1
ATOM 9695 N N . LEU B 1 450 ? -7.984 24.234 27.219 1 85.94 450 LEU B N 1
ATOM 9696 C CA . LEU B 1 450 ? -9.141 24.953 26.703 1 85.94 450 LEU B CA 1
ATOM 9697 C C . LEU B 1 450 ? -9.984 24.062 25.797 1 85.94 450 LEU B C 1
ATOM 9699 O O . LEU B 1 450 ? -9.469 23.453 24.859 1 85.94 450 LEU B O 1
ATOM 9703 N N . ASP B 1 451 ? -11.242 23.844 26.125 1 87.12 451 ASP B N 1
ATOM 9704 C CA . ASP B 1 451 ? -12.258 23.203 25.281 1 87.12 451 ASP B CA 1
ATOM 9705 C C . ASP B 1 451 ? -13.422 24.141 25 1 87.12 451 ASP B C 1
ATOM 9707 O O . ASP B 1 451 ? -14.312 24.312 25.844 1 87.12 451 ASP B O 1
ATOM 9711 N N . GLY B 1 452 ? -13.422 24.734 23.875 1 77.5 452 GLY B N 1
ATOM 9712 C CA . GLY B 1 452 ? -14.352 25.828 23.625 1 77.5 452 GLY B CA 1
ATOM 9713 C C . GLY B 1 452 ? -14.047 27.062 24.453 1 77.5 452 GLY B C 1
ATOM 9714 O O . GLY B 1 452 ? -13.016 27.719 24.234 1 77.5 452 GLY B O 1
ATOM 9715 N N . GLU B 1 453 ? -14.867 27.328 25.453 1 78.94 453 GLU B N 1
ATOM 9716 C CA . GLU B 1 453 ? -14.664 28.484 26.312 1 78.94 453 GLU B CA 1
ATOM 9717 C C . GLU B 1 453 ? -14.438 28.062 27.75 1 78.94 453 GLU B C 1
ATOM 9719 O O . GLU B 1 453 ? -14.352 28.922 28.641 1 78.94 453 GLU B O 1
ATOM 9724 N N . LEU B 1 454 ? -14.242 26.766 27.906 1 87.19 454 LEU B N 1
ATOM 9725 C CA . LEU B 1 454 ? -14.086 26.266 29.266 1 87.19 454 LEU B CA 1
ATOM 9726 C C . LEU B 1 454 ? -12.719 25.625 29.453 1 87.19 454 LEU B C 1
ATOM 9728 O O . LEU B 1 454 ? -12.195 24.984 28.531 1 87.19 454 LEU B O 1
ATOM 9732 N N . CYS B 1 455 ? -12.156 25.875 30.547 1 91.69 455 CYS B N 1
ATOM 9733 C CA . CYS B 1 455 ? -10.938 25.172 30.938 1 91.69 455 CYS B CA 1
ATOM 9734 C C . CYS B 1 455 ? -11.258 23.859 31.641 1 91.69 455 CYS B C 1
ATOM 9736 O O . CYS B 1 455 ? -11.906 23.859 32.688 1 91.69 455 CYS B O 1
ATOM 9738 N N . ILE B 1 456 ? -10.922 22.828 31.078 1 91.44 456 ILE B N 1
ATOM 9739 C CA . ILE B 1 456 ? -11.203 21.516 31.656 1 91.44 456 ILE B CA 1
ATOM 9740 C C . ILE B 1 456 ? -9.898 20.766 31.906 1 91.44 456 ILE B C 1
ATOM 9742 O O . ILE B 1 456 ? -8.883 21.047 31.281 1 91.44 456 ILE B O 1
ATOM 9746 N N . PRO B 1 457 ? -9.984 19.938 32.938 1 90.12 457 PRO B N 1
ATOM 9747 C CA . PRO B 1 457 ? -8.789 19.125 33.188 1 90.12 457 PRO B CA 1
ATOM 9748 C C . PRO B 1 457 ? -8.469 18.188 32 1 90.12 457 PRO B C 1
ATOM 9750 O O . PRO B 1 457 ? -9.352 17.875 31.203 1 90.12 457 PRO B O 1
ATOM 9753 N N . LYS B 1 458 ? -7.238 17.797 31.891 1 89.19 458 LYS B N 1
ATOM 9754 C CA . LYS B 1 458 ? -6.758 16.953 30.812 1 89.19 458 LYS B CA 1
ATOM 9755 C C . LYS B 1 458 ? -7.582 15.672 30.703 1 89.19 458 LYS B C 1
ATOM 9757 O O . LYS B 1 458 ? -7.867 15.203 29.594 1 89.19 458 LYS B O 1
ATOM 9762 N N . GLU B 1 459 ? -8.039 15.102 31.812 1 89.06 459 GLU B N 1
ATOM 9763 C CA . GLU B 1 459 ? -8.766 13.836 31.875 1 89.06 459 GLU B CA 1
ATOM 9764 C C . GLU B 1 459 ? -10.164 13.977 31.281 1 89.06 459 GLU B C 1
ATOM 9766 O O . GLU B 1 459 ? -10.766 12.992 30.859 1 89.06 459 GLU B O 1
ATOM 9771 N N . SER B 1 460 ? -10.594 15.227 31.25 1 90.19 460 SER B N 1
ATOM 9772 C CA . SER B 1 460 ? -11.961 15.469 30.797 1 90.19 460 SER B CA 1
ATOM 9773 C C . SER B 1 460 ? -11.992 15.906 29.328 1 90.19 460 SER B C 1
ATOM 9775 O O . SER B 1 460 ? -13.055 16.203 28.781 1 90.19 460 SER B O 1
ATOM 9777 N N . CYS B 1 461 ? -10.828 15.93 28.734 1 91.06 461 CYS B N 1
ATOM 9778 C CA . CYS B 1 461 ? -10.789 16.359 27.344 1 91.06 461 CYS B CA 1
ATOM 9779 C C . CYS B 1 461 ? -11.508 15.359 26.453 1 91.06 461 CYS B C 1
ATOM 9781 O O . CYS B 1 461 ? -11.297 14.148 26.562 1 91.06 461 CYS B O 1
ATOM 9783 N N . PRO B 1 462 ? -12.406 15.867 25.594 1 90.69 462 PRO B N 1
ATOM 9784 C CA . PRO B 1 462 ? -13.141 14.992 24.672 1 90.69 462 PRO B CA 1
ATOM 9785 C C . PRO B 1 462 ? -12.289 14.531 23.484 1 90.69 462 PRO B C 1
ATOM 9787 O O . PRO B 1 462 ? -11.211 15.086 23.25 1 90.69 462 PRO B O 1
ATOM 9790 N N . CYS B 1 463 ? -12.758 13.438 22.922 1 87.88 463 CYS B N 1
ATOM 9791 C CA . CYS B 1 463 ? -12.125 12.938 21.703 1 87.88 463 CYS B CA 1
ATOM 9792 C C . CYS B 1 463 ? -12.93 13.32 20.469 1 87.88 463 CYS B C 1
ATOM 9794 O O . CYS B 1 463 ? -14.156 13.375 20.516 1 87.88 463 CYS B O 1
ATOM 9796 N N . LEU B 1 464 ? -12.195 13.711 19.484 1 79.31 464 LEU B N 1
ATOM 9797 C CA . LEU B 1 464 ? -12.844 14.086 18.234 1 79.31 464 LEU B CA 1
ATOM 9798 C C . LEU B 1 464 ? -12.641 13.016 17.172 1 79.31 464 LEU B C 1
ATOM 9800 O O . LEU B 1 464 ? -11.516 12.57 16.938 1 79.31 464 LEU B O 1
ATOM 9804 N N . GLN B 1 465 ? -13.711 12.477 16.594 1 75.94 465 GLN B N 1
ATOM 9805 C CA . GLN B 1 465 ? -13.664 11.531 15.477 1 75.94 465 GLN B CA 1
ATOM 9806 C C . GLN B 1 465 ? -14.68 11.914 14.398 1 75.94 465 GLN B C 1
ATOM 9808 O O . GLN B 1 465 ? -15.875 12.008 14.672 1 75.94 465 GLN B O 1
ATOM 9813 N N . ALA B 1 466 ? -14.281 12.062 13.203 1 67.44 466 ALA B N 1
ATOM 9814 C CA . ALA B 1 466 ? -15.133 12.438 12.078 1 67.44 466 ALA B CA 1
ATOM 9815 C C . ALA B 1 466 ? -15.953 13.68 12.398 1 67.44 466 ALA B C 1
ATOM 9817 O O . ALA B 1 466 ? -17.172 13.695 12.195 1 67.44 466 ALA B O 1
ATOM 9818 N N . SER B 1 467 ? -15.359 14.57 13.031 1 67.25 467 SER B N 1
ATOM 9819 C CA . SER B 1 467 ? -15.938 15.867 13.344 1 67.25 467 SER B CA 1
ATOM 9820 C C . SER B 1 467 ? -17 15.758 14.422 1 67.25 467 SER B C 1
ATOM 9822 O O . SER B 1 467 ? -17.828 16.656 14.586 1 67.25 467 SER B O 1
ATOM 9824 N N . GLU B 1 468 ? -17.062 14.586 14.945 1 76.25 468 GLU B N 1
ATOM 9825 C CA . GLU B 1 468 ? -17.938 14.398 16.094 1 76.25 468 GLU B CA 1
ATOM 9826 C C . GLU B 1 468 ? -17.156 14.305 17.391 1 76.25 468 GLU B C 1
ATOM 9828 O O . GLU B 1 468 ? -16.078 13.711 17.422 1 76.25 468 GLU B O 1
ATOM 9833 N N . SER B 1 469 ? -17.656 14.969 18.391 1 84.62 469 SER B N 1
ATOM 9834 C CA . SER B 1 469 ? -17 14.992 19.703 1 84.62 469 SER B CA 1
ATOM 9835 C C . SER B 1 469 ? -17.562 13.93 20.625 1 84.62 469 SER B C 1
ATOM 9837 O O . SER B 1 469 ? -18.781 13.734 20.688 1 84.62 469 SER B O 1
ATOM 9839 N N . PHE B 1 470 ? -16.766 13.164 21.297 1 88.56 470 PHE B N 1
ATOM 9840 C CA . PHE B 1 470 ? -17.125 12.148 22.281 1 88.56 470 PHE B CA 1
ATOM 9841 C C . PHE B 1 470 ? -16.547 12.492 23.656 1 88.56 470 PHE B C 1
ATOM 9843 O O . PHE B 1 470 ? -15.383 12.875 23.766 1 88.56 470 PHE B O 1
ATOM 9850 N N . PRO B 1 471 ? -17.391 12.438 24.625 1 90.25 471 PRO B N 1
ATOM 9851 C CA . PRO B 1 471 ? -16.891 12.789 25.953 1 90.25 471 PRO B CA 1
ATOM 9852 C C . PRO B 1 471 ? -15.844 11.812 26.484 1 90.25 471 PRO B C 1
ATOM 9854 O O . PRO B 1 471 ? -15.758 10.68 26 1 90.25 471 PRO B O 1
ATOM 9857 N N . ALA B 1 472 ? -15.117 12.281 27.453 1 91.5 472 ALA B N 1
ATOM 9858 C CA . ALA B 1 472 ? -14.109 11.438 28.094 1 91.5 472 ALA B CA 1
ATOM 9859 C C . ALA B 1 472 ? -14.742 10.195 28.703 1 91.5 472 ALA B C 1
ATOM 9861 O O . ALA B 1 472 ? -15.82 10.266 29.297 1 91.5 472 ALA B O 1
ATOM 9862 N N . GLY B 1 473 ? -14.156 9.07 28.484 1 91.56 473 GLY B N 1
ATOM 9863 C CA . GLY B 1 473 ? -14.664 7.816 29.016 1 91.56 473 GLY B CA 1
ATOM 9864 C C . GLY B 1 473 ? -15.555 7.066 28.047 1 91.56 473 GLY B C 1
ATOM 9865 O O . GLY B 1 473 ? -15.883 5.898 28.266 1 91.56 473 GLY B O 1
ATOM 9866 N N . ALA B 1 474 ? -15.883 7.711 27.047 1 92.12 474 ALA B N 1
ATOM 9867 C CA . ALA B 1 474 ? -16.766 7.086 26.062 1 92.12 474 ALA B CA 1
ATOM 9868 C C . ALA B 1 474 ? -16.047 5.957 25.328 1 92.12 474 ALA B C 1
ATOM 9870 O O . ALA B 1 474 ? -14.836 6.02 25.109 1 92.12 474 ALA B O 1
ATOM 9871 N N . ILE B 1 475 ? -16.797 4.906 25.016 1 91.5 475 ILE B N 1
ATOM 9872 C CA . ILE B 1 475 ? -16.297 3.82 24.188 1 91.5 475 ILE B CA 1
ATOM 9873 C C . ILE B 1 475 ? -16.438 4.191 22.719 1 91.5 475 ILE B C 1
ATOM 9875 O O . ILE B 1 475 ? -17.531 4.531 22.25 1 91.5 475 ILE B O 1
ATOM 9879 N N . MET B 1 476 ? -15.359 4.215 22.094 1 87.88 476 MET B N 1
ATOM 9880 C CA . MET B 1 476 ? -15.344 4.609 20.703 1 87.88 476 MET B CA 1
ATOM 9881 C C . MET B 1 476 ? -14.82 3.477 19.812 1 87.88 476 MET B C 1
ATOM 9883 O O . MET B 1 476 ? -14.023 2.65 20.281 1 87.88 476 MET B O 1
ATOM 9887 N N . LYS B 1 477 ? -15.367 3.461 18.609 1 82.94 477 LYS B N 1
ATOM 9888 C CA . LYS B 1 477 ? -14.938 2.439 17.672 1 82.94 477 LYS B CA 1
ATOM 9889 C C . LYS B 1 477 ? -13.938 3.008 16.656 1 82.94 477 LYS B C 1
ATOM 9891 O O . LYS B 1 477 ? -14.148 4.09 16.109 1 82.94 477 LYS B O 1
ATOM 9896 N N . ASP B 1 478 ? -12.812 2.463 16.625 1 81.88 478 ASP B N 1
ATOM 9897 C CA . ASP B 1 478 ? -11.812 2.758 15.602 1 81.88 478 ASP B CA 1
ATOM 9898 C C . ASP B 1 478 ? -11.609 1.563 14.672 1 81.88 478 ASP B C 1
ATOM 9900 O O . ASP B 1 478 ? -10.766 0.705 14.938 1 81.88 478 ASP B O 1
ATOM 9904 N N . GLY B 1 479 ? -12.32 1.599 13.609 1 75.56 479 GLY B N 1
ATOM 9905 C CA . GLY B 1 479 ? -12.391 0.393 12.797 1 75.56 479 GLY B CA 1
ATOM 9906 C C . GLY B 1 479 ? -13.133 -0.74 13.484 1 75.56 479 GLY B C 1
ATOM 9907 O O . GLY B 1 479 ? -14.297 -0.592 13.859 1 75.56 479 GLY B O 1
ATOM 9908 N N . CYS B 1 480 ? -12.383 -1.905 13.68 1 78.81 480 CYS B N 1
ATOM 9909 C CA . CYS B 1 480 ? -13 -3.031 14.367 1 78.81 480 CYS B CA 1
ATOM 9910 C C . CYS B 1 480 ? -12.617 -3.055 15.836 1 78.81 480 CYS B C 1
ATOM 9912 O O . CYS B 1 480 ? -13.047 -3.934 16.578 1 78.81 480 CYS B O 1
ATOM 9914 N N . ARG B 1 481 ? -11.898 -1.991 16.344 1 83.38 481 ARG B N 1
ATOM 9915 C CA . ARG B 1 481 ? -11.422 -1.929 17.719 1 83.38 481 ARG B CA 1
ATOM 9916 C C . ARG B 1 481 ? -12.289 -0.989 18.562 1 83.38 481 ARG B C 1
ATOM 9918 O O . ARG B 1 481 ? -12.773 0.026 18.047 1 83.38 481 ARG B O 1
ATOM 9925 N N . GLU B 1 482 ? -12.406 -1.449 19.641 1 88.25 482 GLU B N 1
ATOM 9926 C CA . GLU B 1 482 ? -13.062 -0.593 20.641 1 88.25 482 GLU B CA 1
ATOM 9927 C C . GLU B 1 482 ? -12.039 0.061 21.562 1 88.25 482 GLU B C 1
ATOM 9929 O O . GLU B 1 482 ? -11.164 -0.615 22.109 1 88.25 482 GLU B O 1
ATOM 9934 N N . CYS B 1 483 ? -12.117 1.326 21.594 1 90.44 483 CYS B N 1
ATOM 9935 C CA . CYS B 1 483 ? -11.188 2.104 22.406 1 90.44 483 CYS B CA 1
ATOM 9936 C C . CYS B 1 483 ? -11.938 2.99 23.391 1 90.44 483 CYS B C 1
ATOM 9938 O O . CYS B 1 483 ? -13.164 3.104 23.328 1 90.44 483 CYS B O 1
ATOM 9940 N N . VAL B 1 484 ? -11.219 3.484 24.344 1 92.44 484 VAL B N 1
ATOM 9941 C CA . VAL B 1 484 ? -11.797 4.398 25.312 1 92.44 484 VAL B CA 1
ATOM 9942 C C . VAL B 1 484 ? -11.156 5.777 25.172 1 92.44 484 VAL B C 1
ATOM 9944 O O . VAL B 1 484 ? -9.938 5.891 24.969 1 92.44 484 VAL B O 1
ATOM 9947 N N . CYS B 1 485 ? -12 6.762 25.125 1 91.88 485 CYS B N 1
ATOM 9948 C CA . CYS B 1 485 ? -11.484 8.125 25.094 1 91.88 485 CYS B CA 1
ATOM 9949 C C . CYS B 1 485 ? -10.906 8.539 26.438 1 91.88 485 CYS B C 1
ATOM 9951 O O . CYS B 1 485 ? -11.633 8.602 27.438 1 91.88 485 CYS B O 1
ATOM 9953 N N . MET B 1 486 ? -9.602 8.688 26.422 1 88.19 486 MET B N 1
ATOM 9954 C CA . MET B 1 486 ? -8.906 9.133 27.641 1 88.19 486 MET B CA 1
ATOM 9955 C C . MET B 1 486 ? -7.961 10.289 27.328 1 88.19 486 MET B C 1
ATOM 9957 O O . MET B 1 486 ? -7.062 10.156 26.484 1 88.19 486 MET B O 1
ATOM 9961 N N . GLU B 1 487 ? -8.172 11.367 27.984 1 86 487 GLU B N 1
ATOM 9962 C CA . GLU B 1 487 ? -7.32 12.547 27.828 1 86 487 GLU B CA 1
ATOM 9963 C C . GLU B 1 487 ? -7.273 13.016 26.391 1 86 487 GLU B C 1
ATOM 9965 O O . GLU B 1 487 ? -6.199 13.32 25.859 1 86 487 GLU B O 1
ATOM 9970 N N . GLY B 1 488 ? -8.422 12.93 25.766 1 84.25 488 GLY B N 1
ATOM 9971 C CA . GLY B 1 488 ? -8.539 13.422 24.406 1 84.25 488 GLY B CA 1
ATOM 9972 C C . GLY B 1 488 ? -7.961 12.469 23.375 1 84.25 488 GLY B C 1
ATOM 9973 O O . GLY B 1 488 ? -7.918 12.789 22.188 1 84.25 488 GLY B O 1
ATOM 9974 N N . MET B 1 489 ? -7.477 11.289 23.859 1 85 489 MET B N 1
ATOM 9975 C CA . MET B 1 489 ? -6.863 10.297 22.969 1 85 489 MET B CA 1
ATOM 9976 C C . MET B 1 489 ? -7.559 8.945 23.109 1 85 489 MET B C 1
ATOM 9978 O O . MET B 1 489 ? -8.172 8.656 24.141 1 85 489 MET B O 1
ATOM 9982 N N . LEU B 1 490 ? -7.473 8.195 22.031 1 86.25 490 LEU B N 1
ATOM 9983 C CA . LEU B 1 490 ? -7.953 6.824 22.109 1 86.25 490 LEU B CA 1
ATOM 9984 C C . LEU B 1 490 ? -6.934 5.93 22.812 1 86.25 490 LEU B C 1
ATOM 9986 O O . LEU B 1 490 ? -5.766 5.883 22.406 1 86.25 490 LEU B O 1
ATOM 9990 N N . ARG B 1 491 ? -7.34 5.383 23.875 1 85 491 ARG B N 1
ATOM 9991 C CA . ARG B 1 491 ? -6.465 4.496 24.641 1 85 491 ARG B CA 1
ATOM 9992 C C . ARG B 1 491 ? -7.16 3.178 24.953 1 85 491 ARG B C 1
ATOM 9994 O O . ARG B 1 491 ? -8.367 3.041 24.75 1 85 491 ARG B O 1
ATOM 10001 N N . GLN B 1 492 ? -6.371 2.205 25.344 1 85.94 492 GLN B N 1
ATOM 10002 C CA . GLN B 1 492 ? -6.867 0.898 25.766 1 85.94 492 GLN B CA 1
ATOM 10003 C C . GLN B 1 492 ? -7.723 0.261 24.672 1 85.94 492 GLN B C 1
ATOM 10005 O O . GLN B 1 492 ? -8.852 -0.166 24.922 1 85.94 492 GLN B O 1
ATOM 10010 N N . CYS B 1 493 ? -7.242 0.315 23.594 1 86 493 CYS B N 1
ATOM 10011 C CA . CYS B 1 493 ? -7.949 -0.294 22.469 1 86 493 CYS B CA 1
ATOM 10012 C C . CYS B 1 493 ? -7.82 -1.812 22.5 1 86 493 CYS B C 1
ATOM 10014 O O . CYS B 1 493 ? -6.785 -2.342 22.906 1 86 493 CYS B O 1
ATOM 10016 N N . THR B 1 494 ? -8.906 -2.461 22.109 1 85.44 494 THR B N 1
ATOM 10017 C CA . THR B 1 494 ? -8.867 -3.918 22.047 1 85.44 494 THR B CA 1
ATOM 10018 C C . THR B 1 494 ? -7.805 -4.391 21.062 1 85.44 494 THR B C 1
ATOM 10020 O O . THR B 1 494 ? -7.516 -3.711 20.078 1 85.44 494 THR B O 1
ATOM 10023 N N . THR B 1 495 ? -7.133 -5.531 21.531 1 79.88 495 THR B N 1
ATOM 10024 C CA . THR B 1 495 ? -6.039 -6.043 20.703 1 79.88 495 THR B CA 1
ATOM 10025 C C . THR B 1 495 ? -6.488 -7.266 19.906 1 79.88 495 THR B C 1
ATOM 10027 O O . THR B 1 495 ? -6.793 -8.312 20.484 1 79.88 495 THR B O 1
ATOM 10030 N N . HIS B 1 496 ? -7.371 -7.219 18.984 1 79.19 496 HIS B N 1
ATOM 10031 C CA . HIS B 1 496 ? -7.746 -8.312 18.094 1 79.19 496 HIS B CA 1
ATOM 10032 C C . HIS B 1 496 ? -7.586 -7.918 16.625 1 79.19 496 HIS B C 1
ATOM 10034 O O . HIS B 1 496 ? -7.605 -6.73 16.297 1 79.19 496 HIS B O 1
ATOM 10040 N N . ALA B 1 497 ? -7.164 -8.945 15.883 1 79.25 497 ALA B N 1
ATOM 10041 C CA . ALA B 1 497 ? -7.047 -8.656 14.461 1 79.25 497 ALA B CA 1
ATOM 10042 C C . ALA B 1 497 ? -8.422 -8.445 13.828 1 79.25 497 ALA B C 1
ATOM 10044 O O . ALA B 1 497 ? -9.359 -9.188 14.109 1 79.25 497 ALA B O 1
ATOM 10045 N N . CYS B 1 498 ? -8.594 -7.391 13.172 1 83.31 498 CYS B N 1
ATOM 10046 C CA . CYS B 1 498 ? -9.836 -7.121 12.453 1 83.31 498 CYS B CA 1
ATOM 10047 C C . CYS B 1 498 ? -10.008 -8.078 11.289 1 83.31 498 CYS B C 1
ATOM 10049 O O . CYS B 1 498 ? -9.023 -8.531 10.695 1 83.31 498 CYS B O 1
ATOM 10051 N N . PRO B 1 499 ? -11.281 -8.477 11.055 1 88.19 499 PRO B N 1
ATOM 10052 C CA . PRO B 1 499 ? -11.508 -9.242 9.828 1 88.19 499 PRO B CA 1
ATOM 10053 C C . PRO B 1 499 ? -10.992 -8.516 8.586 1 88.19 499 PRO B C 1
ATOM 10055 O O . PRO B 1 499 ? -11.016 -7.285 8.531 1 88.19 499 PRO B O 1
ATOM 10058 N N . ALA B 1 500 ? -10.477 -9.258 7.727 1 92.31 500 ALA B N 1
ATOM 10059 C CA . ALA B 1 500 ? -9.875 -8.672 6.531 1 92.31 500 ALA B CA 1
ATOM 10060 C C . ALA B 1 500 ? -10.469 -9.273 5.262 1 92.31 500 ALA B C 1
ATOM 10062 O O . ALA B 1 500 ? -10.977 -10.391 5.277 1 92.31 500 ALA B O 1
ATOM 10063 N N . THR B 1 501 ? -10.508 -8.484 4.23 1 94.25 501 THR B N 1
ATOM 10064 C CA . THR B 1 501 ? -11.07 -8.93 2.959 1 94.25 501 THR B CA 1
ATOM 10065 C C . THR B 1 501 ? -10.047 -8.773 1.838 1 94.25 501 THR B C 1
ATOM 10067 O O . THR B 1 501 ? -9.422 -7.723 1.703 1 94.25 501 THR B O 1
ATOM 10070 N N . CYS B 1 502 ? -9.742 -9.859 1.117 1 97.12 502 CYS B N 1
ATOM 10071 C CA . CYS B 1 502 ? -8.992 -9.828 -0.135 1 97.12 502 CYS B CA 1
ATOM 10072 C C . CYS B 1 502 ? -9.922 -9.57 -1.316 1 97.12 502 CYS B C 1
ATOM 10074 O O . CYS B 1 502 ? -10.953 -10.219 -1.456 1 97.12 502 CYS B O 1
ATOM 10076 N N . SER B 1 503 ? -9.641 -8.609 -2.088 1 95.69 503 SER B N 1
ATOM 10077 C CA . SER B 1 503 ? -10.484 -8.266 -3.229 1 95.69 503 SER B CA 1
ATOM 10078 C C . SER B 1 503 ? -9.773 -8.547 -4.547 1 95.69 503 SER B C 1
ATOM 10080 O O . SER B 1 503 ? -8.602 -8.211 -4.707 1 95.69 503 SER B O 1
ATOM 10082 N N . ILE B 1 504 ? -10.438 -9.195 -5.383 1 95.44 504 ILE B N 1
ATOM 10083 C CA . ILE B 1 504 ? -9.969 -9.477 -6.738 1 95.44 504 ILE B CA 1
ATOM 10084 C C . ILE B 1 504 ? -10.953 -8.898 -7.754 1 95.44 504 ILE B C 1
ATOM 10086 O O . ILE B 1 504 ? -12.094 -9.359 -7.848 1 95.44 504 ILE B O 1
ATOM 10090 N N . LEU B 1 505 ? -10.508 -7.961 -8.492 1 92.56 505 LEU B N 1
ATOM 10091 C CA . LEU B 1 505 ? -11.375 -7.305 -9.461 1 92.56 505 LEU B CA 1
ATOM 10092 C C . LEU B 1 505 ? -11.039 -7.746 -10.883 1 92.56 505 LEU B C 1
ATOM 10094 O O . LEU B 1 505 ? -9.922 -7.531 -11.352 1 92.56 505 LEU B O 1
ATOM 10098 N N . GLY B 1 506 ? -11.945 -8.359 -11.5 1 89.31 506 GLY B N 1
ATOM 10099 C CA . GLY B 1 506 ? -11.781 -8.773 -12.883 1 89.31 506 GLY B CA 1
ATOM 10100 C C . GLY B 1 506 ? -10.844 -9.953 -13.047 1 89.31 506 GLY B C 1
ATOM 10101 O O . GLY B 1 506 ? -10.531 -10.352 -14.164 1 89.31 506 GLY B O 1
ATOM 10102 N N . GLY B 1 507 ? -10.328 -10.406 -12.016 1 89.31 507 GLY B N 1
ATOM 10103 C CA . GLY B 1 507 ? -9.406 -11.523 -12.055 1 89.31 507 GLY B CA 1
ATOM 10104 C C . GLY B 1 507 ? -7.961 -11.102 -12.219 1 89.31 507 GLY B C 1
ATOM 10105 O O . GLY B 1 507 ? -7.062 -11.945 -12.273 1 89.31 507 GLY B O 1
ATOM 10106 N N . HIS B 1 508 ? -7.703 -9.82 -12.289 1 89.12 508 HIS B N 1
ATOM 10107 C CA . HIS B 1 508 ? -6.332 -9.391 -12.562 1 89.12 508 HIS B CA 1
ATOM 10108 C C . HIS B 1 508 ? -5.863 -8.375 -11.523 1 89.12 508 HIS B C 1
ATOM 10110 O O . HIS B 1 508 ? -4.66 -8.195 -11.336 1 89.12 508 HIS B O 1
ATOM 10116 N N . ALA B 1 509 ? -6.75 -7.668 -10.93 1 91.94 509 ALA B N 1
ATOM 10117 C CA . ALA B 1 509 ? -6.383 -6.672 -9.93 1 91.94 509 ALA B CA 1
ATOM 10118 C C . ALA B 1 509 ? -6.602 -7.207 -8.516 1 91.94 509 ALA B C 1
ATOM 10120 O O . ALA B 1 509 ? -7.734 -7.496 -8.125 1 91.94 509 ALA B O 1
ATOM 10121 N N . PHE B 1 510 ? -5.516 -7.207 -7.773 1 94.56 510 PHE B N 1
ATOM 10122 C CA . PHE B 1 510 ? -5.57 -7.824 -6.453 1 94.56 510 PHE B CA 1
ATOM 10123 C C . PHE B 1 510 ? -5.32 -6.789 -5.363 1 94.56 510 PHE B C 1
ATOM 10125 O O . PHE B 1 510 ? -4.484 -5.895 -5.527 1 94.56 510 PHE B O 1
ATOM 10132 N N . ARG B 1 511 ? -6.059 -6.934 -4.312 1 94.06 511 ARG B N 1
ATOM 10133 C CA . ARG B 1 511 ? -5.746 -6.336 -3.018 1 94.06 511 ARG B CA 1
ATOM 10134 C C . ARG B 1 511 ? -5.695 -7.391 -1.921 1 94.06 511 ARG B C 1
ATOM 10136 O O . ARG B 1 511 ? -6.707 -8.031 -1.621 1 94.06 511 ARG B O 1
ATOM 10143 N N . THR B 1 512 ? -4.594 -7.559 -1.289 1 96.25 512 THR B N 1
ATOM 10144 C CA . THR B 1 512 ? -4.406 -8.633 -0.318 1 96.25 512 THR B CA 1
ATOM 10145 C C . THR B 1 512 ? -5.125 -8.312 0.989 1 96.25 512 THR B C 1
ATOM 10147 O O . THR B 1 512 ? -5.664 -7.211 1.153 1 96.25 512 THR B O 1
ATOM 10150 N N . PHE B 1 513 ? -5.105 -9.258 1.913 1 95.38 513 PHE B N 1
ATOM 10151 C CA . PHE B 1 513 ? -5.742 -9.109 3.217 1 95.38 513 PHE B CA 1
ATOM 10152 C C . PHE B 1 513 ? -5.125 -7.945 3.988 1 95.38 513 PHE B C 1
ATOM 10154 O O . PHE B 1 513 ? -5.824 -7.234 4.711 1 95.38 513 PHE B O 1
ATOM 10161 N N . ASP B 1 514 ? -3.828 -7.785 3.746 1 91.69 514 ASP B N 1
ATOM 10162 C CA . ASP B 1 514 ? -3.107 -6.762 4.5 1 91.69 514 ASP B CA 1
ATOM 10163 C C . ASP B 1 514 ? -3.078 -5.438 3.738 1 91.69 514 ASP B C 1
ATOM 10165 O O . ASP B 1 514 ? -2.576 -4.434 4.246 1 91.69 514 ASP B O 1
ATOM 10169 N N . GLY B 1 515 ? -3.549 -5.516 2.434 1 89.44 515 GLY B N 1
ATOM 10170 C CA . GLY B 1 515 ? -3.766 -4.246 1.759 1 89.44 515 GLY B CA 1
ATOM 10171 C C . GLY B 1 515 ? -2.814 -4.02 0.598 1 89.44 515 GLY B C 1
ATOM 10172 O O . GLY B 1 515 ? -2.863 -2.973 -0.054 1 89.44 515 GLY B O 1
ATOM 10173 N N . SER B 1 516 ? -1.93 -4.914 0.317 1 90.31 516 SER B N 1
ATOM 10174 C CA . SER B 1 516 ? -1.06 -4.77 -0.846 1 90.31 516 SER B CA 1
ATOM 10175 C C . SER B 1 516 ? -1.854 -4.863 -2.145 1 90.31 516 SER B C 1
ATOM 10177 O O . SER B 1 516 ? -2.779 -5.668 -2.256 1 90.31 516 SER B O 1
ATOM 10179 N N . ARG B 1 517 ? -1.476 -4.012 -3.045 1 89.69 517 ARG B N 1
ATOM 10180 C CA . ARG B 1 517 ? -2.156 -4.008 -4.336 1 89.69 517 ARG B CA 1
ATOM 10181 C C . ARG B 1 517 ? -1.198 -4.391 -5.461 1 89.69 517 ARG B C 1
ATOM 10183 O O . ARG B 1 517 ? -0.041 -3.969 -5.469 1 89.69 517 ARG B O 1
ATOM 10190 N N . TYR B 1 518 ? -1.629 -5.23 -6.348 1 89.81 518 TYR B N 1
ATOM 10191 C CA . TYR B 1 518 ? -0.841 -5.605 -7.516 1 89.81 518 TYR B CA 1
ATOM 10192 C C . TYR B 1 518 ? -1.735 -6.152 -8.625 1 89.81 518 TYR B C 1
ATOM 10194 O O . TYR B 1 518 ? -2.916 -6.426 -8.398 1 89.81 518 TYR B O 1
ATOM 10202 N N . GLU B 1 519 ? -1.246 -6.137 -9.781 1 87.62 519 GLU B N 1
ATOM 10203 C CA . GLU B 1 519 ? -1.967 -6.641 -10.945 1 87.62 519 GLU B CA 1
ATOM 10204 C C . GLU B 1 519 ? -1.136 -7.668 -11.711 1 87.62 519 GLU B C 1
ATOM 10206 O O . GLU B 1 519 ? 0.095 -7.59 -11.719 1 87.62 519 GLU B O 1
ATOM 10211 N N . PHE B 1 520 ? -1.812 -8.602 -12.25 1 85.75 520 PHE B N 1
ATOM 10212 C CA . PHE B 1 520 ? -1.149 -9.547 -13.133 1 85.75 520 PHE B CA 1
ATOM 10213 C C . PHE B 1 520 ? -2.133 -10.117 -14.156 1 85.75 520 PHE B C 1
ATOM 10215 O O . PHE B 1 520 ? -3.346 -10.055 -13.953 1 85.75 520 PHE B O 1
ATOM 10222 N N . ASP B 1 521 ? -1.588 -10.547 -15.164 1 79.75 521 ASP B N 1
ATOM 10223 C CA . ASP B 1 521 ? -2.383 -11.156 -16.234 1 79.75 521 ASP B CA 1
ATOM 10224 C C . ASP B 1 521 ? -1.907 -12.57 -16.531 1 79.75 521 ASP B C 1
ATOM 10226 O O . ASP B 1 521 ? -1.211 -12.805 -17.516 1 79.75 521 ASP B O 1
ATOM 10230 N N . GLY B 1 522 ? -2.309 -13.523 -15.68 1 78.88 522 GLY B N 1
ATOM 10231 C CA . GLY B 1 522 ? -1.925 -14.914 -15.875 1 78.88 522 GLY B CA 1
ATOM 10232 C C . GLY B 1 522 ? -3.074 -15.789 -16.328 1 78.88 522 GLY B C 1
ATOM 10233 O O . GLY B 1 522 ? -4.23 -15.367 -16.312 1 78.88 522 GLY B O 1
ATOM 10234 N N . LYS B 1 523 ? -2.674 -17.047 -16.812 1 78.62 523 LYS B N 1
ATOM 10235 C CA . LYS B 1 523 ? -3.678 -17.953 -17.359 1 78.62 523 LYS B CA 1
ATOM 10236 C C . LYS B 1 523 ? -3.553 -19.344 -16.75 1 78.62 523 LYS B C 1
ATOM 10238 O O . LYS B 1 523 ? -3.791 -20.359 -17.422 1 78.62 523 LYS B O 1
ATOM 10243 N N . CYS B 1 524 ? -3.266 -19.344 -15.594 1 81.44 524 CYS B N 1
ATOM 10244 C CA . CYS B 1 524 ? -3.152 -20.609 -14.883 1 81.44 524 CYS B CA 1
ATOM 10245 C C . CYS B 1 524 ? -4.148 -20.688 -13.734 1 81.44 524 CYS B C 1
ATOM 10247 O O . CYS B 1 524 ? -4.984 -19.797 -13.57 1 81.44 524 CYS B O 1
ATOM 10249 N N . GLU B 1 525 ? -4.145 -21.859 -13.133 1 84.5 525 GLU B N 1
ATOM 10250 C CA . GLU B 1 525 ? -4.867 -21.969 -11.867 1 84.5 525 GLU B CA 1
ATOM 10251 C C . GLU B 1 525 ? -4.008 -21.5 -10.695 1 84.5 525 GLU B C 1
ATOM 10253 O O . GLU B 1 525 ? -2.863 -21.938 -10.547 1 84.5 525 GLU B O 1
ATOM 10258 N N . TYR B 1 526 ? -4.566 -20.609 -9.922 1 89.81 526 TYR B N 1
ATOM 10259 C CA . TYR B 1 526 ? -3.783 -19.984 -8.875 1 89.81 526 TYR B CA 1
ATOM 10260 C C . TYR B 1 526 ? -4.383 -20.266 -7.5 1 89.81 526 TYR B C 1
ATOM 10262 O O . TYR B 1 526 ? -5.605 -20.328 -7.352 1 89.81 526 TYR B O 1
ATOM 10270 N N . VAL B 1 527 ? -3.506 -20.375 -6.566 1 91.38 527 VAL B N 1
ATOM 10271 C CA . VAL B 1 527 ? -3.932 -20.484 -5.172 1 91.38 527 VAL B CA 1
ATOM 10272 C C . VAL B 1 527 ? -4.23 -19.094 -4.617 1 91.38 527 VAL B C 1
ATOM 10274 O O . VAL B 1 527 ? -3.346 -18.234 -4.566 1 91.38 527 VAL B O 1
ATOM 10277 N N . LEU B 1 528 ? -5.434 -18.844 -4.234 1 95.19 528 LEU B N 1
ATOM 10278 C CA . LEU B 1 528 ? -5.793 -17.578 -3.623 1 95.19 528 LEU B CA 1
ATOM 10279 C C . LEU B 1 528 ? -5.492 -17.578 -2.129 1 95.19 528 LEU B C 1
ATOM 10281 O O . LEU B 1 528 ? -4.918 -16.625 -1.601 1 95.19 528 LEU B O 1
ATOM 10285 N N . ALA B 1 529 ? -5.91 -18.594 -1.477 1 94.69 529 ALA B N 1
ATOM 10286 C CA . ALA B 1 529 ? -5.727 -18.75 -0.037 1 94.69 529 ALA B CA 1
ATOM 10287 C C . ALA B 1 529 ? -5.742 -20.234 0.351 1 94.69 529 ALA B C 1
ATOM 10289 O O . ALA B 1 529 ? -6.543 -21 -0.176 1 94.69 529 ALA B O 1
ATOM 10290 N N . GLN B 1 530 ? -4.82 -20.547 1.251 1 91.38 530 GLN B N 1
ATOM 10291 C CA . GLN B 1 530 ? -4.781 -21.938 1.706 1 91.38 530 GLN B CA 1
ATOM 10292 C C . GLN B 1 530 ? -4.098 -22.047 3.066 1 91.38 530 GLN B C 1
ATOM 10294 O O . GLN B 1 530 ? -3.348 -21.156 3.467 1 91.38 530 GLN B O 1
ATOM 10299 N N . ASN B 1 531 ? -4.469 -22.953 3.779 1 87.44 531 ASN B N 1
ATOM 10300 C CA . ASN B 1 531 ? -3.771 -23.375 4.984 1 87.44 531 ASN B CA 1
ATOM 10301 C C . ASN B 1 531 ? -3.291 -24.828 4.867 1 87.44 531 ASN B C 1
ATOM 10303 O O . ASN B 1 531 ? -4.102 -25.75 4.77 1 87.44 531 ASN B O 1
ATOM 10307 N N . LEU B 1 532 ? -1.96 -25 4.934 1 71.81 532 LEU B N 1
ATOM 10308 C CA . LEU B 1 532 ? -1.434 -26.344 4.758 1 71.81 532 LEU B CA 1
ATOM 10309 C C . LEU B 1 532 ? -0.828 -26.875 6.055 1 71.81 532 LEU B C 1
ATOM 10311 O O . LEU B 1 532 ? -0.204 -27.938 6.07 1 71.81 532 LEU B O 1
ATOM 10315 N N . ASN B 1 533 ? -1.024 -26.016 7.016 1 73.25 533 ASN B N 1
ATOM 10316 C CA . ASN B 1 533 ? -0.509 -26.469 8.305 1 73.25 533 ASN B CA 1
ATOM 10317 C C . ASN B 1 533 ? -1.338 -27.625 8.867 1 73.25 533 ASN B C 1
ATOM 10319 O O . ASN B 1 533 ? -2.561 -27.516 8.977 1 73.25 533 ASN B O 1
ATOM 10323 N N . LYS B 1 534 ? -0.737 -28.641 9.305 1 68.06 534 LYS B N 1
ATOM 10324 C CA . LYS B 1 534 ? -1.378 -29.875 9.758 1 68.06 534 LYS B CA 1
ATOM 10325 C C . LYS B 1 534 ? -2.121 -29.656 11.07 1 68.06 534 LYS B C 1
ATOM 10327 O O . LYS B 1 534 ? -3.086 -30.359 11.367 1 68.06 534 LYS B O 1
ATOM 10332 N N . ASP B 1 535 ? -1.646 -28.688 11.719 1 76.56 535 ASP B N 1
ATOM 10333 C CA . ASP B 1 535 ? -2.26 -28.453 13.031 1 76.56 535 ASP B CA 1
ATOM 10334 C C . ASP B 1 535 ? -3.598 -27.734 12.883 1 76.56 535 ASP B C 1
ATOM 10336 O O . ASP B 1 535 ? -4.406 -27.719 13.82 1 76.56 535 ASP B O 1
ATOM 10340 N N . ASP B 1 536 ? -3.875 -27.25 11.711 1 82.12 536 ASP B N 1
ATOM 10341 C CA . ASP B 1 536 ? -5.113 -26.531 11.422 1 82.12 536 ASP B CA 1
ATOM 10342 C C . ASP B 1 536 ? -5.879 -27.203 10.281 1 82.12 536 ASP B C 1
ATOM 10344 O O . ASP B 1 536 ? -5.309 -27.984 9.516 1 82.12 536 ASP B O 1
ATOM 10348 N N . PRO B 1 537 ? -7.219 -27.016 10.383 1 85.12 537 PRO B N 1
ATOM 10349 C CA . PRO B 1 537 ? -7.988 -27.609 9.289 1 85.12 537 PRO B CA 1
ATOM 10350 C C . PRO B 1 537 ? -7.473 -27.188 7.914 1 85.12 537 PRO B C 1
ATOM 10352 O O . PRO B 1 537 ? -7.27 -26 7.664 1 85.12 537 PRO B O 1
ATOM 10355 N N . LEU B 1 538 ? -7.34 -28.188 7.078 1 86.06 538 LEU B N 1
ATOM 10356 C CA . LEU B 1 538 ? -6.82 -27.953 5.738 1 86.06 538 LEU B CA 1
ATOM 10357 C C . LEU B 1 538 ? -7.906 -27.391 4.824 1 86.06 538 LEU B C 1
ATOM 10359 O O . LEU B 1 538 ? -9.062 -27.812 4.891 1 86.06 538 LEU B O 1
ATOM 10363 N N . PHE B 1 539 ? -7.605 -26.359 4.117 1 90.31 539 PHE B N 1
ATOM 10364 C CA . PHE B 1 539 ? -8.5 -25.844 3.084 1 90.31 539 PHE B CA 1
ATOM 10365 C C . PHE B 1 539 ? -7.707 -25.188 1.966 1 90.31 539 PHE B C 1
ATOM 10367 O O . PHE B 1 539 ? -6.52 -24.891 2.123 1 90.31 539 PHE B O 1
ATOM 10374 N N . GLY B 1 540 ? -8.336 -25.031 0.856 1 90.38 540 GLY B N 1
ATOM 10375 C CA . GLY B 1 540 ? -7.746 -24.344 -0.275 1 90.38 540 GLY B CA 1
ATOM 10376 C C . GLY B 1 540 ? -8.773 -23.672 -1.174 1 90.38 540 GLY B C 1
ATOM 10377 O O . GLY B 1 540 ? -9.844 -24.234 -1.418 1 90.38 540 GLY B O 1
ATOM 10378 N N . ILE B 1 541 ? -8.516 -22.484 -1.562 1 93.56 541 ILE B N 1
ATOM 10379 C CA . ILE B 1 541 ? -9.328 -21.75 -2.518 1 93.56 541 ILE B CA 1
ATOM 10380 C C . ILE B 1 541 ? -8.508 -21.438 -3.766 1 93.56 541 ILE B C 1
ATOM 10382 O O . ILE B 1 541 ? -7.418 -20.859 -3.674 1 93.56 541 ILE B O 1
ATOM 10386 N N . PHE B 1 542 ? -9.039 -21.75 -4.902 1 91.25 542 PHE B N 1
ATOM 10387 C CA . PHE B 1 542 ? -8.289 -21.656 -6.152 1 91.25 542 PHE B CA 1
ATOM 10388 C C . PHE B 1 542 ? -9.07 -20.859 -7.191 1 91.25 542 PHE B C 1
ATOM 10390 O O . PHE B 1 542 ? -10.305 -20.922 -7.238 1 91.25 542 PHE B O 1
ATOM 10397 N N . MET B 1 543 ? -8.375 -20.125 -7.906 1 92.44 543 MET B N 1
ATOM 10398 C CA . MET B 1 543 ? -8.922 -19.422 -9.07 1 92.44 543 MET B CA 1
ATOM 10399 C C . MET B 1 543 ? -8.344 -19.984 -10.359 1 92.44 543 MET B C 1
ATOM 10401 O O . MET B 1 543 ? -7.121 -20.016 -10.539 1 92.44 543 MET B O 1
ATOM 10405 N N . ASP B 1 544 ? -9.141 -20.422 -11.195 1 85.81 544 ASP B N 1
ATOM 10406 C CA . ASP B 1 544 ? -8.711 -21.016 -12.453 1 85.81 544 ASP B CA 1
ATOM 10407 C C . ASP B 1 544 ? -8.938 -20.078 -13.625 1 85.81 544 ASP B C 1
ATOM 10409 O O . ASP B 1 544 ? -10.078 -19.719 -13.938 1 85.81 544 ASP B O 1
ATOM 10413 N N . LYS B 1 545 ? -7.891 -19.688 -14.211 1 85.12 545 LYS B N 1
ATOM 10414 C CA . LYS B 1 545 ? -7.949 -18.812 -15.375 1 85.12 545 LYS B CA 1
ATOM 10415 C C . LYS B 1 545 ? -7.426 -19.516 -16.625 1 85.12 545 LYS B C 1
ATOM 10417 O O . LYS B 1 545 ? -7.156 -18.875 -17.641 1 85.12 545 LYS B O 1
ATOM 10422 N N . SER B 1 546 ? -7.316 -20.75 -16.578 1 74.5 546 SER B N 1
ATOM 10423 C CA . SER B 1 546 ? -6.664 -21.516 -17.641 1 74.5 546 SER B CA 1
ATOM 10424 C C . SER B 1 546 ? -7.465 -21.469 -18.922 1 74.5 546 SER B C 1
ATOM 10426 O O . SER B 1 546 ? -6.902 -21.578 -20.016 1 74.5 546 SER B O 1
ATOM 10428 N N . VAL B 1 547 ? -8.773 -21.266 -18.766 1 69.69 547 VAL B N 1
ATOM 10429 C CA . VAL B 1 547 ? -9.617 -21.328 -19.953 1 69.69 547 VAL B CA 1
ATOM 10430 C C . VAL B 1 547 ? -9.867 -19.922 -20.5 1 69.69 547 VAL B C 1
ATOM 10432 O O . VAL B 1 547 ? -10.562 -19.766 -21.516 1 69.69 547 VAL B O 1
ATOM 10435 N N . CYS B 1 548 ? -9.227 -18.969 -19.875 1 76.75 548 CYS B N 1
ATOM 10436 C CA . CYS B 1 548 ? -9.445 -17.594 -20.312 1 76.75 548 CYS B CA 1
ATOM 10437 C C . CYS B 1 548 ? -8.695 -17.297 -21.609 1 76.75 548 CYS B C 1
ATOM 10439 O O . CYS B 1 548 ? -7.602 -17.828 -21.828 1 76.75 548 CYS B O 1
ATOM 10441 N N . ASP B 1 549 ? -9.367 -16.516 -22.297 1 62.47 549 ASP B N 1
ATOM 10442 C CA . ASP B 1 549 ? -8.75 -16.094 -23.547 1 62.47 549 ASP B CA 1
ATOM 10443 C C . ASP B 1 549 ? -7.711 -15 -23.312 1 62.47 549 ASP B C 1
ATOM 10445 O O . ASP B 1 549 ? -7.805 -14.242 -22.344 1 62.47 549 ASP B O 1
ATOM 10449 N N . ASP B 1 550 ? -6.676 -14.898 -24.078 1 59.47 550 ASP B N 1
ATOM 10450 C CA . ASP B 1 550 ? -5.574 -13.953 -23.922 1 59.47 550 ASP B CA 1
ATOM 10451 C C . ASP B 1 550 ? -6.074 -12.508 -23.922 1 59.47 550 ASP B C 1
ATOM 10453 O O . ASP B 1 550 ? -5.441 -11.625 -23.344 1 59.47 550 ASP B O 1
ATOM 10457 N N . LYS B 1 551 ? -7.18 -12.281 -24.438 1 56.22 551 LYS B N 1
ATOM 10458 C CA . LYS B 1 551 ? -7.594 -10.898 -24.656 1 56.22 551 LYS B CA 1
ATOM 10459 C C . LYS B 1 551 ? -8.539 -10.43 -23.562 1 56.22 551 LYS B C 1
ATOM 10461 O O . LYS B 1 551 ? -8.914 -9.25 -23.516 1 56.22 551 LYS B O 1
ATOM 10466 N N . ASP B 1 552 ? -8.93 -11.359 -22.734 1 65.69 552 ASP B N 1
ATOM 10467 C CA . ASP B 1 552 ? -9.891 -10.969 -21.703 1 65.69 552 ASP B CA 1
ATOM 10468 C C . ASP B 1 552 ? -9.203 -10.844 -20.344 1 65.69 552 ASP B C 1
ATOM 10470 O O . ASP B 1 552 ? -8.977 -11.852 -19.672 1 65.69 552 ASP B O 1
ATOM 10474 N N . LEU B 1 553 ? -8.961 -9.617 -20.078 1 73.5 553 LEU B N 1
ATOM 10475 C CA . LEU B 1 553 ? -8.344 -9.367 -18.781 1 73.5 553 LEU B CA 1
ATOM 10476 C C . LEU B 1 553 ? -9.328 -9.648 -17.656 1 73.5 553 LEU B C 1
ATOM 10478 O O . LEU B 1 553 ? -8.922 -10.055 -16.562 1 73.5 553 LEU B O 1
ATOM 10482 N N . ASN B 1 554 ? -10.586 -9.414 -17.984 1 78.38 554 ASN B N 1
ATOM 10483 C CA . ASN B 1 554 ? -11.625 -9.602 -16.984 1 78.38 554 ASN B CA 1
ATOM 10484 C C . ASN B 1 554 ? -12.266 -10.984 -17.094 1 78.38 554 ASN B C 1
ATOM 10486 O O . ASN B 1 554 ? -13.43 -11.102 -17.469 1 78.38 554 ASN B O 1
ATOM 10490 N N . CYS B 1 555 ? -11.508 -12.016 -16.812 1 83.25 555 CYS B N 1
ATOM 10491 C CA . CYS B 1 555 ? -11.992 -13.383 -16.984 1 83.25 555 CYS B CA 1
ATOM 10492 C C . CYS B 1 555 ? -11.633 -14.234 -15.773 1 83.25 555 CYS B C 1
ATOM 10494 O O . CYS B 1 555 ? -10.469 -14.336 -15.398 1 83.25 555 CYS B O 1
ATOM 10496 N N . VAL B 1 556 ? -12.648 -14.734 -15.125 1 86.62 556 VAL B N 1
ATOM 10497 C CA . VAL B 1 556 ? -12.523 -15.734 -14.07 1 86.62 556 VAL B CA 1
ATOM 10498 C C . VAL B 1 556 ? -13.594 -16.812 -14.25 1 86.62 556 VAL B C 1
ATOM 10500 O O . VAL B 1 556 ? -14.68 -16.719 -13.68 1 86.62 556 VAL B O 1
ATOM 10503 N N . PRO B 1 557 ? -13.266 -17.875 -14.797 1 81.88 557 PRO B N 1
ATOM 10504 C CA . PRO B 1 557 ? -14.297 -18.875 -15.102 1 81.88 557 PRO B CA 1
ATOM 10505 C C . PRO B 1 557 ? -14.688 -19.703 -13.875 1 81.88 557 PRO B C 1
ATOM 10507 O O . PRO B 1 557 ? -15.867 -20.016 -13.688 1 81.88 557 PRO B O 1
ATOM 10510 N N . TYR B 1 558 ? -13.656 -20.016 -13.125 1 87 558 TYR B N 1
ATOM 10511 C CA . TYR B 1 558 ? -13.938 -20.938 -12.031 1 87 558 TYR B CA 1
ATOM 10512 C C . TYR B 1 558 ? -13.234 -20.5 -10.758 1 87 558 TYR B C 1
ATOM 10514 O O . TYR B 1 558 ? -12.117 -19.984 -10.797 1 87 558 TYR B O 1
ATOM 10522 N N . ILE B 1 559 ? -13.93 -20.75 -9.68 1 91.44 559 ILE B N 1
ATOM 10523 C CA . ILE B 1 559 ? -13.336 -20.719 -8.344 1 91.44 559 ILE B CA 1
ATOM 10524 C C . ILE B 1 559 ? -13.586 -22.047 -7.637 1 91.44 559 ILE B C 1
ATOM 10526 O O . ILE B 1 559 ? -14.719 -22.547 -7.621 1 91.44 559 ILE B O 1
ATOM 10530 N N . SER B 1 560 ? -12.578 -22.625 -7.172 1 90.5 560 SER B N 1
ATOM 10531 C CA . SER B 1 560 ? -12.703 -23.906 -6.488 1 90.5 560 SER B CA 1
ATOM 10532 C C . SER B 1 560 ? -12.359 -23.781 -5.008 1 90.5 560 SER B C 1
ATOM 10534 O O . SER B 1 560 ? -11.406 -23.094 -4.645 1 90.5 560 SER B O 1
ATOM 10536 N N . ILE B 1 561 ? -13.188 -24.453 -4.215 1 92.5 561 ILE B N 1
ATOM 10537 C CA . ILE B 1 561 ? -12.984 -24.453 -2.771 1 92.5 561 ILE B CA 1
ATOM 10538 C C . ILE B 1 561 ? -12.82 -25.891 -2.27 1 92.5 561 ILE B C 1
ATOM 10540 O O . ILE B 1 561 ? -13.719 -26.719 -2.432 1 92.5 561 ILE B O 1
ATOM 10544 N N . MET B 1 562 ? -11.727 -26.141 -1.729 1 89.12 562 MET B N 1
ATOM 10545 C CA . MET B 1 562 ? -11.477 -27.438 -1.098 1 89.12 562 MET B CA 1
ATOM 10546 C C . MET B 1 562 ? -11.641 -27.344 0.416 1 89.12 562 MET B C 1
ATOM 10548 O O . MET B 1 562 ? -11 -26.516 1.063 1 89.12 562 MET B O 1
ATOM 10552 N N . VAL B 1 563 ? -12.438 -28.141 0.976 1 91.44 563 VAL B N 1
ATOM 10553 C CA . VAL B 1 563 ? -12.695 -28.125 2.41 1 91.44 563 VAL B CA 1
ATOM 10554 C C . VAL B 1 563 ? -11.914 -29.234 3.104 1 91.44 563 VAL B C 1
ATOM 10556 O O . VAL B 1 563 ? -11.312 -30.078 2.439 1 91.44 563 VAL B O 1
ATOM 10559 N N . PRO B 1 564 ? -11.859 -29.25 4.367 1 88.25 564 PRO B N 1
ATOM 10560 C CA . PRO B 1 564 ? -10.969 -30.141 5.117 1 88.25 564 PRO B CA 1
ATOM 10561 C C . PRO B 1 564 ? -11.281 -31.609 4.875 1 88.25 564 PRO B C 1
ATOM 10563 O O . PRO B 1 564 ? -10.383 -32.469 4.961 1 88.25 564 PRO B O 1
ATOM 10566 N N . ASP B 1 565 ? -12.5 -32 4.527 1 85.31 565 ASP B N 1
ATOM 10567 C CA . ASP B 1 565 ? -12.836 -33.406 4.328 1 85.31 565 ASP B CA 1
ATOM 10568 C C . ASP B 1 565 ? -12.406 -33.875 2.945 1 85.31 565 ASP B C 1
ATOM 10570 O O . ASP B 1 565 ? -12.609 -35.062 2.594 1 85.31 565 ASP B O 1
ATOM 10574 N N . GLY B 1 566 ? -11.922 -32.938 2.135 1 80.56 566 GLY B N 1
ATOM 10575 C CA . GLY B 1 566 ? -11.391 -33.312 0.833 1 80.56 566 GLY B CA 1
ATOM 10576 C C . GLY B 1 566 ? -12.344 -33 -0.308 1 80.56 566 GLY B C 1
ATOM 10577 O O . GLY B 1 566 ? -11.984 -33.125 -1.479 1 80.56 566 GLY B O 1
ATOM 10578 N N . THR B 1 567 ? -13.531 -32.594 0.052 1 84.12 567 THR B N 1
ATOM 10579 C CA . THR B 1 567 ? -14.508 -32.25 -0.974 1 84.12 567 THR B CA 1
ATOM 10580 C C . THR B 1 567 ? -14.148 -30.922 -1.638 1 84.12 567 THR B C 1
ATOM 10582 O O . THR B 1 567 ? -13.719 -29.984 -0.965 1 84.12 567 THR B O 1
ATOM 10585 N N . THR B 1 568 ? -14.281 -30.891 -2.947 1 87.56 568 THR B N 1
ATOM 10586 C CA . THR B 1 568 ? -14.016 -29.672 -3.693 1 87.56 568 THR B CA 1
ATOM 10587 C C . THR B 1 568 ? -15.297 -29.125 -4.312 1 87.56 568 THR B C 1
ATOM 10589 O O . THR B 1 568 ? -16.031 -29.859 -4.977 1 87.56 568 THR B O 1
ATOM 10592 N N . TYR B 1 569 ? -15.578 -27.922 -4.012 1 88.94 569 TYR B N 1
ATOM 10593 C CA . TYR B 1 569 ? -16.703 -27.203 -4.602 1 88.94 569 TYR B CA 1
ATOM 10594 C C . TYR B 1 569 ? -16.234 -26.266 -5.703 1 88.94 569 TYR B C 1
ATOM 10596 O O . TYR B 1 569 ? -15.453 -25.328 -5.445 1 88.94 569 TYR B O 1
ATOM 10604 N N . GLU B 1 570 ? -16.625 -26.5 -6.883 1 87.5 570 GLU B N 1
ATOM 10605 C CA . GLU B 1 570 ? -16.25 -25.656 -8.016 1 87.5 570 GLU B CA 1
ATOM 10606 C C . GLU B 1 570 ? -17.375 -24.703 -8.398 1 87.5 570 GLU B C 1
ATOM 10608 O O . GLU B 1 570 ? -18.453 -25.141 -8.812 1 87.5 570 GLU B O 1
ATOM 10613 N N . LEU B 1 571 ? -17.109 -23.453 -8.25 1 89.06 571 LEU B N 1
ATOM 10614 C CA . LEU B 1 571 ? -18.078 -22.422 -8.602 1 89.06 571 LEU B CA 1
ATOM 10615 C C . LEU B 1 571 ? -17.797 -21.859 -9.992 1 89.06 571 LEU B C 1
ATOM 10617 O O . LEU B 1 571 ? -16.641 -21.656 -10.359 1 89.06 571 LEU B O 1
ATOM 10621 N N . GLN B 1 572 ? -18.875 -21.625 -10.641 1 83.5 572 GLN B N 1
ATOM 10622 C CA . GLN B 1 572 ? -18.766 -21 -11.961 1 83.5 572 GLN B CA 1
ATOM 10623 C C . GLN B 1 572 ? -19.391 -19.609 -11.969 1 83.5 572 GLN B C 1
ATOM 10625 O O . GLN B 1 572 ? -20.234 -19.297 -11.141 1 83.5 572 GLN B O 1
ATOM 10630 N N . THR B 1 573 ? -18.922 -18.766 -12.875 1 76.56 573 THR B N 1
ATOM 10631 C CA . THR B 1 573 ? -19.312 -17.359 -12.961 1 76.56 573 THR B CA 1
ATOM 10632 C C . THR B 1 573 ? -20.828 -17.25 -13.133 1 76.56 573 THR B C 1
ATOM 10634 O O . THR B 1 573 ? -21.453 -16.312 -12.602 1 76.56 573 THR B O 1
ATOM 10637 N N . ALA B 1 574 ? -21.438 -18.219 -13.797 1 68.19 574 ALA B N 1
ATOM 10638 C CA . ALA B 1 574 ? -22.875 -18.156 -14.055 1 68.19 574 ALA B CA 1
ATOM 10639 C C . ALA B 1 574 ? -23.672 -18.625 -12.852 1 68.19 574 ALA B C 1
ATOM 10641 O O . ALA B 1 574 ? -24.891 -18.5 -12.82 1 68.19 574 ALA B O 1
ATOM 10642 N N . GLY B 1 575 ? -23.016 -19.125 -11.875 1 75.12 575 GLY B N 1
ATOM 10643 C CA . GLY B 1 575 ? -23.703 -19.453 -10.641 1 75.12 575 GLY B CA 1
ATOM 10644 C C . GLY B 1 575 ? -23.797 -20.953 -10.398 1 75.12 575 GLY B C 1
ATOM 10645 O O . GLY B 1 575 ? -24.188 -21.391 -9.312 1 75.12 575 GLY B O 1
ATOM 10646 N N . ALA B 1 576 ? -23.422 -21.719 -11.359 1 79 576 ALA B N 1
ATOM 10647 C CA . ALA B 1 576 ? -23.453 -23.172 -11.188 1 79 576 ALA B CA 1
ATOM 10648 C C . ALA B 1 576 ? -22.344 -23.625 -10.25 1 79 576 ALA B C 1
ATOM 10650 O O . ALA B 1 576 ? -21.25 -23.047 -10.227 1 79 576 ALA B O 1
ATOM 10651 N N . VAL B 1 577 ? -22.719 -24.578 -9.461 1 85.19 577 VAL B N 1
ATOM 10652 C CA . VAL B 1 577 ? -21.734 -25.125 -8.531 1 85.19 577 VAL B CA 1
ATOM 10653 C C . VAL B 1 577 ? -21.656 -26.641 -8.711 1 85.19 577 VAL B C 1
ATOM 10655 O O . VAL B 1 577 ? -22.688 -27.328 -8.773 1 85.19 577 VAL B O 1
ATOM 10658 N N . GLN B 1 578 ? -20.469 -27.141 -8.82 1 84.06 578 GLN B N 1
ATOM 10659 C CA . GLN B 1 578 ? -20.219 -28.578 -8.945 1 84.06 578 GLN B CA 1
ATOM 10660 C C . GLN B 1 578 ? -19.406 -29.094 -7.773 1 84.06 578 GLN B C 1
ATOM 10662 O O . GLN B 1 578 ? -18.562 -28.391 -7.227 1 84.06 578 GLN B O 1
ATOM 10667 N N . ILE B 1 579 ? -19.75 -30.234 -7.367 1 84.88 579 ILE B N 1
ATOM 10668 C CA . ILE B 1 579 ? -19.047 -30.875 -6.262 1 84.88 579 ILE B CA 1
ATOM 10669 C C . ILE B 1 579 ? -18.266 -32.094 -6.777 1 84.88 579 ILE B C 1
ATOM 10671 O O . ILE B 1 579 ? -18.75 -32.844 -7.621 1 84.88 579 ILE B O 1
ATOM 10675 N N . SER B 1 580 ? -17.031 -32.031 -6.465 1 76.25 580 SER B N 1
ATOM 10676 C CA . SER B 1 580 ? -16.188 -33.188 -6.805 1 76.25 580 SER B CA 1
ATOM 10677 C C . SER B 1 580 ? -15.438 -33.688 -5.582 1 76.25 580 SER B C 1
ATOM 10679 O O . SER B 1 580 ? -15.039 -32.906 -4.715 1 76.25 580 SER B O 1
ATOM 10681 N N . LYS B 1 581 ? -15.555 -34.938 -5.293 1 68.44 581 LYS B N 1
ATOM 10682 C CA . LYS B 1 581 ? -14.75 -35.594 -4.281 1 68.44 581 LYS B CA 1
ATOM 10683 C C . LYS B 1 581 ? -13.891 -36.688 -4.902 1 68.44 581 LYS B C 1
ATOM 10685 O O . LYS B 1 581 ? -14.195 -37.188 -5.996 1 68.44 581 LYS B O 1
ATOM 10690 N N . ALA B 1 582 ? -12.812 -36.969 -4.238 1 57.62 582 ALA B N 1
ATOM 10691 C CA . ALA B 1 582 ? -11.945 -38.031 -4.742 1 57.62 582 ALA B CA 1
ATOM 10692 C C . ALA B 1 582 ? -12.766 -39.281 -5.129 1 57.62 582 ALA B C 1
ATOM 10694 O O . ALA B 1 582 ? -13.633 -39.719 -4.371 1 57.62 582 ALA B O 1
ATOM 10695 N N . ASN B 1 583 ? -12.602 -39.719 -6.352 1 50.91 583 ASN B N 1
ATOM 10696 C CA . ASN B 1 583 ? -13.109 -40.969 -6.863 1 50.91 583 ASN B CA 1
ATOM 10697 C C . ASN B 1 583 ? -14.625 -40.938 -7.059 1 50.91 583 ASN B C 1
ATOM 10699 O O . ASN B 1 583 ? -15.273 -41.969 -7.113 1 50.91 583 ASN B O 1
ATOM 10703 N N . GLN B 1 584 ? -15.227 -39.812 -6.781 1 54.94 584 GLN B N 1
ATOM 10704 C CA . GLN B 1 584 ? -16.672 -39.719 -7.027 1 54.94 584 GLN B CA 1
ATOM 10705 C C . GLN B 1 584 ? -16.953 -38.844 -8.25 1 54.94 584 GLN B C 1
ATOM 10707 O O . GLN B 1 584 ? -16.188 -37.938 -8.578 1 54.94 584 GLN B O 1
ATOM 10712 N N . PRO B 1 585 ? -17.938 -39.219 -8.93 1 55.62 585 PRO B N 1
ATOM 10713 C CA . PRO B 1 585 ? -18.312 -38.406 -10.086 1 55.62 585 PRO B CA 1
ATOM 10714 C C . PRO B 1 585 ? -18.688 -36.969 -9.695 1 55.62 585 PRO B C 1
ATOM 10716 O O . PRO B 1 585 ? -19.219 -36.75 -8.602 1 55.62 585 PRO B O 1
ATOM 10719 N N . THR B 1 586 ? -18.438 -36 -10.531 1 69.31 586 THR B N 1
ATOM 10720 C CA . THR B 1 586 ? -18.781 -34.594 -10.328 1 69.31 586 THR B CA 1
ATOM 10721 C C . THR B 1 586 ? -20.297 -34.406 -10.367 1 69.31 586 THR B C 1
ATOM 10723 O O . THR B 1 586 ? -20.984 -35 -11.219 1 69.31 586 THR B O 1
ATOM 10726 N N . GLN B 1 587 ? -20.953 -33.844 -9.336 1 73.75 587 GLN B N 1
ATOM 10727 C CA . GLN B 1 587 ? -22.391 -33.594 -9.25 1 73.75 587 GLN B CA 1
ATOM 10728 C C . GLN B 1 587 ? -22.688 -32.094 -9.211 1 73.75 587 GLN B C 1
ATOM 10730 O O . GLN B 1 587 ? -21.969 -31.344 -8.57 1 73.75 587 GLN B O 1
ATOM 10735 N N . GLU B 1 588 ? -23.688 -31.688 -9.938 1 81.56 588 GLU B N 1
ATOM 10736 C CA . GLU B 1 588 ? -24.125 -30.297 -9.875 1 81.56 588 GLU B CA 1
ATOM 10737 C C . GLU B 1 588 ? -24.984 -30.047 -8.641 1 81.56 588 GLU B C 1
ATOM 10739 O O . GLU B 1 588 ? -25.844 -30.859 -8.289 1 81.56 588 GLU B O 1
ATOM 10744 N N . LEU B 1 589 ? -24.75 -29.047 -8.047 1 83.38 589 LEU B N 1
ATOM 10745 C CA . LEU B 1 589 ? -25.453 -28.719 -6.812 1 83.38 589 LEU B CA 1
ATOM 10746 C C . LEU B 1 589 ? -26.594 -27.75 -7.082 1 83.38 589 LEU B C 1
ATOM 10748 O O . LEU B 1 589 ? -26.453 -26.828 -7.887 1 83.38 589 LEU B O 1
ATOM 10752 N N . LYS B 1 590 ? -27.719 -28 -6.512 1 82.25 590 LYS B N 1
ATOM 10753 C CA . LYS B 1 590 ? -28.828 -27.047 -6.527 1 82.25 590 LYS B CA 1
ATOM 10754 C C . LYS B 1 590 ? -28.703 -26.031 -5.395 1 82.25 590 LYS B C 1
ATOM 10756 O O . LYS B 1 590 ? -28.5 -26.406 -4.238 1 82.25 590 LYS B O 1
ATOM 10761 N N . LEU B 1 591 ? -28.906 -24.797 -5.699 1 84.81 591 LEU B N 1
ATOM 10762 C CA . LEU B 1 591 ? -28.766 -23.75 -4.699 1 84.81 591 LEU B CA 1
ATOM 10763 C C . LEU B 1 591 ? -30.125 -23.328 -4.168 1 84.81 591 LEU B C 1
ATOM 10765 O O . LEU B 1 591 ? -31.125 -23.391 -4.887 1 84.81 591 LEU B O 1
ATOM 10769 N N . PRO B 1 592 ? -30.266 -22.969 -2.963 1 88.5 592 PRO B N 1
ATOM 10770 C CA . PRO B 1 592 ? -29.203 -22.859 -1.972 1 88.5 592 PRO B CA 1
ATOM 10771 C C . PRO B 1 592 ? -28.766 -24.203 -1.409 1 88.5 592 PRO B C 1
ATOM 10773 O O . PRO B 1 592 ? -29.578 -25.125 -1.31 1 88.5 592 PRO B O 1
ATOM 10776 N N . TYR B 1 593 ? -27.531 -24.328 -1.094 1 90.75 593 TYR B N 1
ATOM 10777 C CA . TYR B 1 593 ? -26.953 -25.562 -0.598 1 90.75 593 TYR B CA 1
ATOM 10778 C C . TYR B 1 593 ? -26.266 -25.344 0.747 1 90.75 593 TYR B C 1
ATOM 10780 O O . TYR B 1 593 ? -25.656 -24.297 0.979 1 90.75 593 TYR B O 1
ATOM 10788 N N . SER B 1 594 ? -26.5 -26.234 1.693 1 89.81 594 SER B N 1
ATOM 10789 C CA . SER B 1 594 ? -25.828 -26.188 2.99 1 89.81 594 SER B CA 1
ATOM 10790 C C . SER B 1 594 ? -25.438 -27.578 3.463 1 89.81 594 SER B C 1
ATOM 10792 O O . SER B 1 594 ? -26.219 -28.531 3.305 1 89.81 594 SER B O 1
ATOM 10794 N N . LYS B 1 595 ? -24.344 -27.766 3.826 1 91 595 LYS B N 1
ATOM 10795 C CA . LYS B 1 595 ? -23.828 -28.984 4.43 1 91 595 LYS B CA 1
ATOM 10796 C C . LYS B 1 595 ? -23.172 -28.703 5.773 1 91 595 LYS B C 1
ATOM 10798 O O . LYS B 1 595 ? -22.281 -27.859 5.863 1 91 595 LYS B O 1
ATOM 10803 N N . VAL B 1 596 ? -23.656 -29.312 6.824 1 88.44 596 VAL B N 1
ATOM 10804 C CA . VAL B 1 596 ? -23.078 -29.156 8.156 1 88.44 596 VAL B CA 1
ATOM 10805 C C . VAL B 1 596 ? -22.172 -30.344 8.477 1 88.44 596 VAL B C 1
ATOM 10807 O O . VAL B 1 596 ? -22.656 -31.469 8.609 1 88.44 596 VAL B O 1
ATOM 10810 N N . ASP B 1 597 ? -20.906 -30.125 8.539 1 90.38 597 ASP B N 1
ATOM 10811 C CA . ASP B 1 597 ? -19.938 -31.172 8.82 1 90.38 597 ASP B CA 1
ATOM 10812 C C . ASP B 1 597 ? -18.672 -30.594 9.469 1 90.38 597 ASP B C 1
ATOM 10814 O O . ASP B 1 597 ? -17.625 -30.516 8.836 1 90.38 597 ASP B O 1
ATOM 10818 N N . GLY B 1 598 ? -18.875 -30.141 10.781 1 90.5 598 GLY B N 1
ATOM 10819 C CA . GLY B 1 598 ? -17.734 -29.625 11.5 1 90.5 598 GLY B CA 1
ATOM 10820 C C . GLY B 1 598 ? -17.031 -28.5 10.758 1 90.5 598 GLY B C 1
ATOM 10821 O O . GLY B 1 598 ? -17.672 -27.531 10.336 1 90.5 598 GLY B O 1
ATOM 10822 N N . ASP B 1 599 ? -15.68 -28.719 10.492 1 88.62 599 ASP B N 1
ATOM 10823 C CA . ASP B 1 599 ? -14.859 -27.703 9.844 1 88.62 599 ASP B CA 1
ATOM 10824 C C . ASP B 1 599 ? -15.164 -27.641 8.344 1 88.62 599 ASP B C 1
ATOM 10826 O O . ASP B 1 599 ? -14.789 -26.672 7.676 1 88.62 599 ASP B O 1
ATOM 10830 N N . SER B 1 600 ? -15.867 -28.625 7.824 1 88.5 600 SER B N 1
ATOM 10831 C CA . SER B 1 600 ? -16.188 -28.672 6.398 1 88.5 600 SER B CA 1
ATOM 10832 C C . SER B 1 600 ? -17.578 -28.109 6.133 1 88.5 600 SER B C 1
ATOM 10834 O O . SER B 1 600 ? -18.109 -28.266 5.031 1 88.5 600 SER B O 1
ATOM 10836 N N . THR B 1 601 ? -18.203 -27.531 7.227 1 91.06 601 THR B N 1
ATOM 10837 C CA . THR B 1 601 ? -19.516 -26.906 7.055 1 91.06 601 THR B CA 1
ATOM 10838 C C . THR B 1 601 ? -19.453 -25.812 5.988 1 91.06 601 THR B C 1
ATOM 10840 O O . THR B 1 601 ? -18.578 -24.953 6.02 1 91.06 601 THR B O 1
ATOM 10843 N N . ILE B 1 602 ? -20.344 -25.875 5.027 1 94.12 602 ILE B N 1
ATOM 10844 C CA . ILE B 1 602 ? -20.312 -24.922 3.922 1 94.12 602 ILE B CA 1
ATOM 10845 C C . ILE B 1 602 ? -21.75 -24.578 3.521 1 94.12 602 ILE B C 1
ATOM 10847 O O . ILE B 1 602 ? -22.656 -25.406 3.619 1 94.12 602 ILE B O 1
ATOM 10851 N N . THR B 1 603 ? -22 -23.344 3.291 1 92.62 603 THR B N 1
ATOM 10852 C CA . THR B 1 603 ? -23.25 -22.859 2.744 1 92.62 603 THR B CA 1
ATOM 10853 C C . THR B 1 603 ? -23.016 -22.062 1.459 1 92.62 603 THR B C 1
ATOM 10855 O O . THR B 1 603 ? -22.125 -21.203 1.406 1 92.62 603 THR B O 1
ATOM 10858 N N . VAL B 1 604 ? -23.703 -22.406 0.427 1 92.81 604 VAL B N 1
ATOM 10859 C CA . VAL B 1 604 ? -23.641 -21.688 -0.845 1 92.81 604 VAL B CA 1
ATOM 10860 C C . VAL B 1 604 ? -25.016 -21.125 -1.188 1 92.81 604 VAL B C 1
ATOM 10862 O O . VAL B 1 604 ? -25.984 -21.875 -1.271 1 92.81 604 VAL B O 1
ATOM 10865 N N . THR B 1 605 ? -25.125 -19.844 -1.33 1 88.94 605 THR B N 1
ATOM 10866 C CA . THR B 1 605 ? -26.406 -19.188 -1.612 1 88.94 605 THR B CA 1
ATOM 10867 C C . THR B 1 605 ? -26.234 -18.109 -2.676 1 88.94 605 THR B C 1
ATOM 10869 O O . THR B 1 605 ? -25.188 -17.469 -2.746 1 88.94 605 THR B O 1
ATOM 10872 N N . ARG B 1 606 ? -27.156 -18.016 -3.49 1 85.12 606 ARG B N 1
ATOM 10873 C CA . ARG B 1 606 ? -27.25 -16.875 -4.402 1 85.12 606 ARG B CA 1
ATOM 10874 C C . ARG B 1 606 ? -28 -15.711 -3.764 1 85.12 606 ARG B C 1
ATOM 10876 O O . ARG B 1 606 ? -29.219 -15.75 -3.65 1 85.12 606 ARG B O 1
ATOM 10883 N N . ILE B 1 607 ? -27.344 -14.688 -3.383 1 79.88 607 ILE B N 1
ATOM 10884 C CA . ILE B 1 607 ? -27.969 -13.609 -2.619 1 79.88 607 ILE B CA 1
ATOM 10885 C C . ILE B 1 607 ? -28.594 -12.594 -3.572 1 79.88 607 ILE B C 1
ATOM 10887 O O . ILE B 1 607 ? -29.438 -11.797 -3.168 1 79.88 607 ILE B O 1
ATOM 10891 N N . SER B 1 608 ? -28.109 -12.547 -4.707 1 73.88 608 SER B N 1
ATOM 10892 C CA . SER B 1 608 ? -28.703 -11.742 -5.766 1 73.88 608 SER B CA 1
ATOM 10893 C C . SER B 1 608 ? -28.562 -12.414 -7.125 1 73.88 608 SER B C 1
ATOM 10895 O O . SER B 1 608 ? -28.031 -13.523 -7.223 1 73.88 608 SER B O 1
ATOM 10897 N N . SER B 1 609 ? -29.141 -11.789 -8.133 1 71.12 609 SER B N 1
ATOM 10898 C CA . SER B 1 609 ? -29.047 -12.344 -9.477 1 71.12 609 SER B CA 1
ATOM 10899 C C . SER B 1 609 ? -27.609 -12.328 -9.984 1 71.12 609 SER B C 1
ATOM 10901 O O . SER B 1 609 ? -27.266 -13.039 -10.93 1 71.12 609 SER B O 1
ATOM 10903 N N . VAL B 1 610 ? -26.797 -11.648 -9.18 1 76.62 610 VAL B N 1
ATOM 10904 C CA . VAL B 1 610 ? -25.469 -11.461 -9.758 1 76.62 610 VAL B CA 1
ATOM 10905 C C . VAL B 1 610 ? -24.406 -11.914 -8.766 1 76.62 610 VAL B C 1
ATOM 10907 O O . VAL B 1 610 ? -23.234 -12.07 -9.133 1 76.62 610 VAL B O 1
ATOM 10910 N N . VAL B 1 611 ? -24.781 -12.227 -7.547 1 85.12 611 VAL B N 1
ATOM 10911 C CA . VAL B 1 611 ? -23.75 -12.5 -6.551 1 85.12 611 VAL B CA 1
ATOM 10912 C C . VAL B 1 611 ? -24.016 -13.852 -5.902 1 85.12 611 VAL B C 1
ATOM 10914 O O . VAL B 1 611 ? -25.125 -14.148 -5.477 1 85.12 611 VAL B O 1
ATOM 10917 N N . THR B 1 612 ? -23.078 -14.672 -5.875 1 88.88 612 THR B N 1
ATOM 10918 C CA . THR B 1 612 ? -23.062 -15.93 -5.141 1 88.88 612 THR B CA 1
ATOM 10919 C C . THR B 1 612 ? -22.234 -15.812 -3.871 1 88.88 612 THR B C 1
ATOM 10921 O O . THR B 1 612 ? -21.109 -15.32 -3.908 1 88.88 612 THR B O 1
ATOM 10924 N N . ARG B 1 613 ? -22.766 -16.219 -2.797 1 91.31 613 ARG B N 1
ATOM 10925 C CA . ARG B 1 613 ? -22.078 -16.172 -1.508 1 91.31 613 ARG B CA 1
ATOM 10926 C C . ARG B 1 613 ? -21.75 -17.578 -1.024 1 91.31 613 ARG B C 1
ATOM 10928 O O . ARG B 1 613 ? -22.578 -18.484 -1.079 1 91.31 613 ARG B O 1
ATOM 10935 N N . VAL B 1 614 ? -20.578 -17.781 -0.64 1 95.12 614 VAL B N 1
ATOM 10936 C CA . VAL B 1 614 ? -20.125 -19.031 -0.025 1 95.12 614 VAL B CA 1
ATOM 10937 C C . VAL B 1 614 ? -19.594 -18.75 1.38 1 95.12 614 VAL B C 1
ATOM 10939 O O . VAL B 1 614 ? -18.7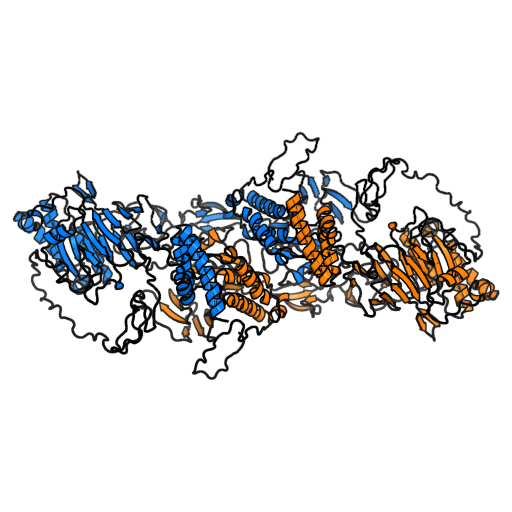34 -17.891 1.566 1 95.12 614 VAL B O 1
ATOM 10942 N N . ALA B 1 615 ? -20.094 -19.5 2.342 1 94.62 615 ALA B N 1
ATOM 10943 C CA . ALA B 1 615 ? -19.656 -19.297 3.723 1 94.62 615 ALA B CA 1
ATOM 10944 C C . ALA B 1 615 ? -19.156 -20.594 4.344 1 94.62 615 ALA B C 1
ATOM 10946 O O . ALA B 1 615 ? -19.766 -21.656 4.168 1 94.62 615 ALA B O 1
ATOM 10947 N N . LEU B 1 616 ? -18.047 -20.5 4.875 1 95.69 616 LEU B N 1
ATOM 10948 C CA . LEU B 1 616 ? -17.5 -21.531 5.746 1 95.69 616 LEU B CA 1
ATOM 10949 C C . LEU B 1 616 ? -17.375 -21.016 7.18 1 95.69 616 LEU B C 1
ATOM 10951 O O . LEU B 1 616 ? -16.266 -20.703 7.641 1 95.69 616 LEU B O 1
ATOM 10955 N N . PRO B 1 617 ? -18.406 -21.031 7.891 1 92.31 617 PRO B N 1
ATOM 10956 C CA . PRO B 1 617 ? -18.5 -20.328 9.172 1 92.31 617 PRO B CA 1
ATOM 10957 C C . PRO B 1 617 ? -17.5 -20.859 10.203 1 92.31 617 PRO B C 1
ATOM 10959 O O . PRO B 1 617 ? -16.938 -20.078 10.969 1 92.31 617 PRO B O 1
ATOM 10962 N N . LYS B 1 618 ? -17.266 -22.109 10.234 1 92.06 618 LYS B N 1
ATOM 10963 C CA . LYS B 1 618 ? -16.359 -22.656 11.242 1 92.06 618 LYS B CA 1
ATOM 10964 C C . LYS B 1 618 ? -14.914 -22.266 10.953 1 92.06 618 LYS B C 1
ATOM 10966 O O . LYS B 1 618 ? -14.117 -22.094 11.875 1 92.06 618 LYS B O 1
ATOM 10971 N N . LEU B 1 619 ? -14.633 -22.188 9.75 1 93.38 619 LEU B N 1
ATOM 10972 C CA . LEU B 1 619 ? -13.289 -21.781 9.375 1 93.38 619 LEU B CA 1
ATOM 10973 C C . LEU B 1 619 ? -13.141 -20.266 9.422 1 93.38 619 LEU B C 1
ATOM 10975 O O . LEU B 1 619 ? -12.031 -19.734 9.453 1 93.38 619 LEU B O 1
ATOM 10979 N N . GLY B 1 620 ? -14.273 -19.578 9.383 1 93.94 620 GLY B N 1
ATOM 10980 C CA . GLY B 1 620 ? -14.25 -18.125 9.359 1 93.94 620 GLY B CA 1
ATOM 10981 C C . GLY B 1 620 ? -13.945 -17.547 7.984 1 93.94 620 GLY B C 1
ATOM 10982 O O . GLY B 1 620 ? -13.211 -16.578 7.863 1 93.94 620 GLY B O 1
ATOM 10983 N N . ILE B 1 621 ? -14.414 -18.219 6.938 1 96.38 621 ILE B N 1
ATOM 10984 C CA . ILE B 1 621 ? -14.18 -17.812 5.559 1 96.38 621 ILE B CA 1
ATOM 10985 C C . ILE B 1 621 ? -15.508 -17.484 4.879 1 96.38 621 ILE B C 1
ATOM 10987 O O . ILE B 1 621 ? -16.5 -18.188 5.09 1 96.38 621 ILE B O 1
ATOM 10991 N N . GLU B 1 622 ? -15.531 -16.422 4.164 1 95.69 622 GLU B N 1
ATOM 10992 C CA . GLU B 1 622 ? -16.672 -16.062 3.334 1 95.69 622 GLU B CA 1
ATOM 10993 C C . GLU B 1 622 ? -16.219 -15.555 1.966 1 95.69 622 GLU B C 1
ATOM 10995 O O . GLU B 1 622 ? -15.273 -14.773 1.868 1 95.69 622 GLU B O 1
ATOM 11000 N N . ILE B 1 623 ? -16.875 -16.031 0.934 1 95.88 623 ILE B N 1
ATOM 11001 C CA . ILE B 1 623 ? -16.562 -15.609 -0.427 1 95.88 623 ILE B CA 1
ATOM 11002 C C . ILE B 1 623 ? -17.812 -15.016 -1.082 1 95.88 623 ILE B C 1
ATOM 11004 O O . ILE B 1 623 ? -18.891 -15.594 -1.011 1 95.88 623 ILE B O 1
ATOM 11008 N N . MET B 1 624 ? -17.703 -13.867 -1.598 1 93.12 624 MET B N 1
ATOM 11009 C CA . MET B 1 624 ? -18.734 -13.25 -2.439 1 93.12 624 MET B CA 1
ATOM 11010 C C . MET B 1 624 ? -18.234 -13.102 -3.875 1 93.12 624 MET B C 1
ATOM 11012 O O . MET B 1 624 ? -17.219 -12.445 -4.121 1 93.12 624 MET B O 1
ATOM 11016 N N . TRP B 1 625 ? -18.859 -13.711 -4.746 1 92.25 625 TRP B N 1
ATOM 11017 C CA . TRP B 1 625 ? -18.453 -13.688 -6.148 1 92.25 625 TRP B CA 1
ATOM 11018 C C . TRP B 1 625 ? -19.562 -13.125 -7.027 1 92.25 625 TRP B C 1
ATOM 11020 O O . TRP B 1 625 ? -20.656 -13.703 -7.094 1 92.25 625 TRP B O 1
ATOM 11030 N N . GLY B 1 626 ? -19.234 -12.031 -7.652 1 85.25 626 GLY B N 1
ATOM 11031 C CA . GLY B 1 626 ? -20.172 -11.445 -8.586 1 85.25 626 GLY B CA 1
ATOM 11032 C C . GLY B 1 626 ? -19.984 -11.93 -10.016 1 85.25 626 GLY B C 1
ATOM 11033 O O . GLY B 1 626 ? -18.859 -12.234 -10.422 1 85.25 626 GLY B O 1
ATOM 11034 N N . SER B 1 627 ? -21.078 -11.953 -10.812 1 80.88 627 SER B N 1
ATOM 11035 C CA . SER B 1 627 ? -21.016 -12.352 -12.211 1 80.88 627 SER B CA 1
ATOM 11036 C C . SER B 1 627 ? -20.156 -11.391 -13.031 1 80.88 627 SER B C 1
ATOM 11038 O O . SER B 1 627 ? -19.75 -11.711 -14.148 1 80.88 627 SER B O 1
ATOM 11040 N N . ASP B 1 628 ? -19.875 -10.25 -12.445 1 80.5 628 ASP B N 1
ATOM 11041 C CA . ASP B 1 628 ? -18.984 -9.289 -13.086 1 80.5 628 ASP B CA 1
ATOM 11042 C C . ASP B 1 628 ? -17.531 -9.555 -12.703 1 80.5 628 ASP B C 1
ATOM 11044 O O . ASP B 1 628 ? -16.641 -8.758 -13.016 1 80.5 628 ASP B O 1
ATOM 11048 N N . ASN B 1 629 ? -17.281 -10.625 -12.062 1 86.38 629 ASN B N 1
ATOM 11049 C CA . ASN B 1 629 ? -15.961 -11.117 -11.703 1 86.38 629 ASN B CA 1
ATOM 11050 C C . ASN B 1 629 ? -15.336 -10.281 -10.586 1 86.38 629 ASN B C 1
ATOM 11052 O O . ASN B 1 629 ? -14.117 -10.156 -10.508 1 86.38 629 ASN B O 1
ATOM 11056 N N . ARG B 1 630 ? -16.172 -9.719 -9.781 1 91.12 630 ARG B N 1
ATOM 11057 C CA . ARG B 1 630 ? -15.711 -9.227 -8.484 1 91.12 630 ARG B CA 1
ATOM 11058 C C . ARG B 1 630 ? -15.711 -10.344 -7.445 1 91.12 630 ARG B C 1
ATOM 11060 O O . ARG B 1 630 ? -16.734 -10.969 -7.195 1 91.12 630 ARG B O 1
ATOM 11067 N N . ILE B 1 631 ? -14.555 -10.461 -6.887 1 94.38 631 ILE B N 1
ATOM 11068 C CA . ILE B 1 631 ? -14.422 -11.516 -5.887 1 94.38 631 ILE B CA 1
ATOM 11069 C C . ILE B 1 631 ? -13.938 -10.922 -4.57 1 94.38 631 ILE B C 1
ATOM 11071 O O . ILE B 1 631 ? -12.953 -10.18 -4.543 1 94.38 631 ILE B O 1
ATOM 11075 N N . TYR B 1 632 ? -14.656 -11.188 -3.531 1 95.12 632 TYR B N 1
ATOM 11076 C CA . TYR B 1 632 ? -14.266 -10.766 -2.191 1 95.12 632 TYR B CA 1
ATOM 11077 C C . TYR B 1 632 ? -14.109 -11.969 -1.268 1 95.12 632 TYR B C 1
ATOM 11079 O O . TYR B 1 632 ? -15.062 -12.711 -1.034 1 95.12 632 TYR B O 1
ATOM 11087 N N . LEU B 1 633 ? -12.969 -12.188 -0.874 1 97.31 633 LEU B N 1
ATOM 11088 C CA . LEU B 1 633 ? -12.648 -13.242 0.075 1 97.31 633 LEU B CA 1
ATOM 11089 C C . LEU B 1 633 ? -12.383 -12.672 1.463 1 97.31 633 LEU B C 1
ATOM 11091 O O . LEU B 1 633 ? -11.359 -12.031 1.69 1 97.31 633 LEU B O 1
ATOM 11095 N N . SER B 1 634 ? -13.273 -12.961 2.373 1 95.62 634 SER B N 1
ATOM 11096 C CA . SER B 1 634 ? -13.164 -12.422 3.725 1 95.62 634 SER B CA 1
ATOM 11097 C C . SER B 1 634 ? -12.797 -13.516 4.723 1 95.62 634 SER B C 1
ATOM 11099 O O . SER B 1 634 ? -13.258 -14.656 4.609 1 95.62 634 SER B O 1
ATOM 11101 N N . VAL B 1 635 ? -11.984 -13.133 5.672 1 95.88 635 VAL B N 1
ATOM 11102 C CA . VAL B 1 635 ? -11.539 -14.086 6.684 1 95.88 635 VAL B CA 1
ATOM 11103 C C . VAL B 1 635 ? -11.633 -13.445 8.07 1 95.88 635 VAL B C 1
ATOM 11105 O O . VAL B 1 635 ? -11.633 -12.219 8.195 1 95.88 635 VAL B O 1
ATOM 11108 N N . THR B 1 636 ? -11.711 -14.281 9.062 1 92.44 636 THR B N 1
ATOM 11109 C CA . THR B 1 636 ? -11.82 -13.805 10.438 1 92.44 636 THR B CA 1
ATOM 11110 C C . THR B 1 636 ? -10.492 -13.969 11.172 1 92.44 636 THR B C 1
ATOM 11112 O O . THR B 1 636 ? -9.531 -14.523 10.617 1 92.44 636 THR B O 1
ATOM 11115 N N . GLU B 1 637 ? -10.438 -13.523 12.352 1 89.12 637 GLU B N 1
ATOM 11116 C CA . GLU B 1 637 ? -9.227 -13.469 13.172 1 89.12 637 GLU B CA 1
ATOM 11117 C C . GLU B 1 637 ? -8.688 -14.875 13.445 1 89.12 637 GLU B C 1
ATOM 11119 O O . GLU B 1 637 ? -7.484 -15.047 13.664 1 89.12 637 GLU B O 1
ATOM 11124 N N . HIS B 1 638 ? -9.547 -15.859 13.312 1 87.31 638 HIS B N 1
ATOM 11125 C CA . HIS B 1 638 ? -9.133 -17.234 13.578 1 87.31 638 HIS B CA 1
ATOM 11126 C C . HIS B 1 638 ? -8.039 -17.672 12.609 1 87.31 638 HIS B C 1
ATOM 11128 O O . HIS B 1 638 ? -7.234 -18.547 12.93 1 87.31 638 HIS B O 1
ATOM 11134 N N . LEU B 1 639 ? -8.008 -17.047 11.508 1 92 639 LEU B N 1
ATOM 11135 C CA . LEU B 1 639 ? -7.062 -17.453 10.477 1 92 639 LEU B CA 1
ATOM 11136 C C . LEU B 1 639 ? -5.875 -16.5 10.414 1 92 639 LEU B C 1
ATOM 11138 O O . LEU B 1 639 ? -5.07 -16.562 9.477 1 92 639 LEU B O 1
ATOM 11142 N N . PHE B 1 640 ? -5.707 -15.672 11.461 1 90.31 640 PHE B N 1
ATOM 11143 C CA . PHE B 1 640 ? -4.645 -14.672 11.477 1 90.31 640 PHE B CA 1
ATOM 11144 C C . PHE B 1 640 ? -3.275 -15.336 11.406 1 90.31 640 PHE B C 1
ATOM 11146 O O . PHE B 1 640 ? -2.939 -16.172 12.258 1 90.31 640 PHE B O 1
ATOM 11153 N N . GLY B 1 641 ? -2.557 -15.016 10.367 1 88.44 641 GLY B N 1
ATOM 11154 C CA . GLY B 1 641 ? -1.194 -15.5 10.203 1 88.44 641 GLY B CA 1
ATOM 11155 C C . GLY B 1 641 ? -1.124 -16.938 9.719 1 88.44 641 GLY B C 1
ATOM 11156 O O . GLY B 1 641 ? -0.056 -17.547 9.734 1 88.44 641 GLY B O 1
ATOM 11157 N N . LYS B 1 642 ? -2.248 -17.531 9.258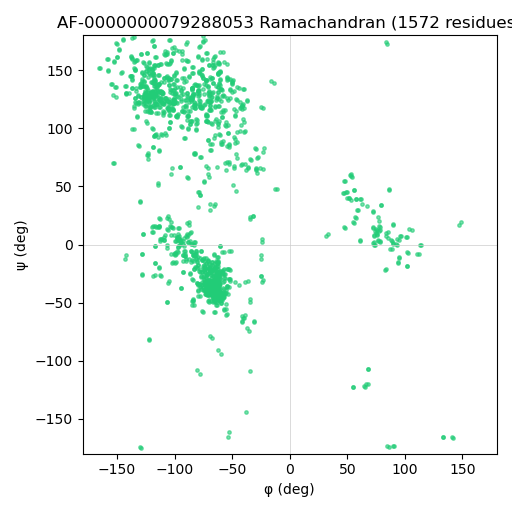 1 89.5 642 LYS B N 1
ATOM 11158 C CA . LYS B 1 642 ? -2.277 -18.953 8.914 1 89.5 642 LYS B CA 1
ATOM 11159 C C . LYS B 1 642 ? -2.576 -19.156 7.434 1 89.5 642 LYS B C 1
ATOM 11161 O O . LYS B 1 642 ? -2.602 -20.281 6.949 1 89.5 642 LYS B O 1
ATOM 11166 N N . ILE B 1 643 ? -2.758 -18.125 6.781 1 91.88 643 ILE B N 1
ATOM 11167 C CA . ILE B 1 643 ? -3.189 -18.203 5.391 1 91.88 643 ILE B CA 1
ATOM 11168 C C . ILE B 1 643 ? -2.023 -17.859 4.465 1 91.88 643 ILE B C 1
ATOM 11170 O O . ILE B 1 643 ? -1.213 -16.984 4.781 1 91.88 643 ILE B O 1
ATOM 11174 N N . HIS B 1 644 ? -1.987 -18.609 3.365 1 89.69 644 HIS B N 1
ATOM 11175 C CA . HIS B 1 644 ? -0.993 -18.344 2.332 1 89.69 644 HIS B CA 1
ATOM 11176 C C . HIS B 1 644 ? -1.622 -18.359 0.943 1 89.69 644 HIS B C 1
ATOM 11178 O O . HIS B 1 644 ? -2.6 -19.062 0.709 1 89.69 644 HIS B O 1
ATOM 11184 N N . GLY B 1 645 ? -1.003 -17.562 0.013 1 93.62 645 GLY B N 1
ATOM 11185 C CA . GLY B 1 645 ? -1.516 -17.5 -1.347 1 93.62 645 GLY B CA 1
ATOM 11186 C C . GLY B 1 645 ? -1.444 -16.109 -1.945 1 93.62 645 GLY B C 1
ATOM 11187 O O . GLY B 1 645 ? -0.821 -15.211 -1.373 1 93.62 645 GLY B O 1
ATOM 11188 N N . LEU B 1 646 ? -2.131 -15.938 -3.027 1 95.69 646 LEU B N 1
ATOM 11189 C CA . LEU B 1 646 ? -2.082 -14.672 -3.762 1 95.69 646 LEU B CA 1
ATOM 11190 C C . LEU B 1 646 ? -2.756 -13.562 -2.969 1 95.69 646 LEU B C 1
ATOM 11192 O O . LEU B 1 646 ? -2.512 -12.375 -3.223 1 95.69 646 LEU B O 1
ATOM 11196 N N . CYS B 1 647 ? -3.637 -13.906 -2.051 1 97.12 647 CYS B N 1
ATOM 11197 C CA . CYS B 1 647 ? -4.32 -12.914 -1.229 1 97.12 647 CYS B CA 1
ATOM 11198 C C . CYS B 1 647 ? -3.451 -12.492 -0.05 1 97.12 647 CYS B C 1
ATOM 11200 O O . CYS B 1 647 ? -3.861 -11.656 0.762 1 97.12 647 CYS B O 1
ATOM 11202 N N . GLY B 1 648 ? -2.25 -13.023 0.026 1 94.25 648 GLY B N 1
ATOM 11203 C CA . GLY B 1 648 ? -1.337 -12.656 1.097 1 94.25 648 GLY B CA 1
ATOM 11204 C C . GLY B 1 648 ? -1.469 -13.539 2.322 1 94.25 648 GLY B C 1
ATOM 11205 O O . GLY B 1 648 ? -2.271 -14.477 2.336 1 94.25 648 GLY B O 1
ATOM 11206 N N . ASN B 1 649 ? -0.761 -13.219 3.451 1 91.56 649 ASN B N 1
ATOM 11207 C CA . ASN B 1 649 ? -0.667 -14.117 4.594 1 91.56 649 ASN B CA 1
ATOM 11208 C C . ASN B 1 649 ? -1.467 -13.594 5.785 1 91.56 649 ASN B C 1
ATOM 11210 O O . ASN B 1 649 ? -1.433 -14.188 6.867 1 91.56 649 ASN B O 1
ATOM 11214 N N . PHE B 1 650 ? -2.162 -12.57 5.75 1 92.69 650 PHE B N 1
ATOM 11215 C CA . PHE B 1 650 ? -3.074 -12.047 6.758 1 92.69 650 PHE B CA 1
ATOM 11216 C C . PHE B 1 650 ? -2.373 -11.922 8.109 1 92.69 650 PHE B C 1
ATOM 11218 O O . PHE B 1 650 ? -2.854 -12.453 9.109 1 92.69 650 PHE B O 1
ATOM 11225 N N . ASN B 1 651 ? -1.307 -11.148 8.188 1 87.5 651 ASN B N 1
ATOM 11226 C CA . ASN B 1 651 ? -0.609 -10.922 9.445 1 87.5 651 ASN B CA 1
ATOM 11227 C C . ASN B 1 651 ? -0.429 -9.438 9.734 1 87.5 651 ASN B C 1
ATOM 11229 O O . ASN B 1 651 ? 0.391 -9.055 10.57 1 87.5 651 ASN B O 1
ATOM 11233 N N . GLN B 1 652 ? -1.098 -8.633 8.906 1 84.75 652 GLN B N 1
ATOM 11234 C CA . GLN B 1 652 ? -1.179 -7.191 9.086 1 84.75 652 GLN B CA 1
ATOM 11235 C C . GLN B 1 652 ? 0.117 -6.508 8.656 1 84.75 652 GLN B C 1
ATOM 11237 O O . GLN B 1 652 ? 0.261 -5.293 8.797 1 84.75 652 GLN B O 1
ATOM 11242 N N . VAL B 1 653 ? 1.05 -7.238 8.148 1 83.06 653 VAL B N 1
ATOM 11243 C CA . VAL B 1 653 ? 2.299 -6.676 7.645 1 83.06 653 VAL B CA 1
ATOM 11244 C C . VAL B 1 653 ? 2.248 -6.578 6.121 1 83.06 653 VAL B C 1
ATOM 11246 O O . VAL B 1 653 ? 2.045 -7.586 5.438 1 83.06 653 VAL B O 1
ATOM 11249 N N . LEU B 1 654 ? 2.412 -5.395 5.645 1 84.69 654 LEU B N 1
ATOM 11250 C CA . LEU B 1 654 ? 2.26 -5.152 4.211 1 84.69 654 LEU B CA 1
ATOM 11251 C C . LEU B 1 654 ? 3.441 -5.73 3.438 1 84.69 654 LEU B C 1
ATOM 11253 O O . LEU B 1 654 ? 3.254 -6.383 2.408 1 84.69 654 LEU B O 1
ATOM 11257 N N . ASN B 1 655 ? 4.633 -5.59 3.871 1 79.38 655 ASN B N 1
ATOM 11258 C CA . ASN B 1 655 ? 5.848 -5.816 3.092 1 79.38 655 ASN B CA 1
ATOM 11259 C C . ASN B 1 655 ? 6.148 -7.309 2.949 1 79.38 655 ASN B C 1
ATOM 11261 O O . ASN B 1 655 ? 7.035 -7.695 2.186 1 79.38 655 ASN B O 1
ATOM 11265 N N . ASP B 1 656 ? 5.418 -8.164 3.59 1 84.38 656 ASP B N 1
ATOM 11266 C CA . ASP B 1 656 ? 5.695 -9.594 3.471 1 84.38 656 ASP B CA 1
ATOM 11267 C C . ASP B 1 656 ? 4.527 -10.32 2.812 1 84.38 656 ASP B C 1
ATOM 11269 O O . ASP B 1 656 ? 4.418 -11.547 2.916 1 84.38 656 ASP B O 1
ATOM 11273 N N . ASP B 1 657 ? 3.67 -9.586 2.209 1 90.56 657 ASP B N 1
ATOM 11274 C CA . ASP B 1 657 ? 2.502 -10.195 1.579 1 90.56 657 ASP B CA 1
ATOM 11275 C C . ASP B 1 657 ? 2.912 -11.102 0.42 1 90.56 657 ASP B C 1
ATOM 11277 O O . ASP B 1 657 ? 2.193 -12.039 0.079 1 90.56 657 ASP B O 1
ATOM 11281 N N . PHE B 1 658 ? 4.02 -10.773 -0.199 1 91.12 658 PHE B N 1
ATOM 11282 C CA . PHE B 1 658 ? 4.477 -11.602 -1.312 1 91.12 658 PHE B CA 1
ATOM 11283 C C . PHE B 1 658 ? 5.363 -12.734 -0.817 1 91.12 658 PHE B C 1
ATOM 11285 O O . PHE B 1 658 ? 6.496 -12.891 -1.278 1 91.12 658 PHE B O 1
ATOM 11292 N N . GLN B 1 659 ? 4.797 -13.438 -0 1 89.56 659 GLN B N 1
ATOM 11293 C CA . GLN B 1 659 ? 5.484 -14.602 0.546 1 89.56 659 GLN B CA 1
ATOM 11294 C C . GLN B 1 659 ? 5.328 -15.812 -0.371 1 89.56 659 GLN B C 1
ATOM 11296 O O . GLN B 1 659 ? 4.219 -16.141 -0.79 1 89.56 659 GLN B O 1
ATOM 11301 N N . LEU B 1 660 ? 6.406 -16.391 -0.696 1 84.94 660 LEU B N 1
ATOM 11302 C CA . LEU B 1 660 ? 6.422 -17.578 -1.545 1 84.94 660 LEU B CA 1
ATOM 11303 C C . LEU B 1 660 ? 6.074 -18.828 -0.74 1 84.94 660 LEU B C 1
ATOM 11305 O O . LEU B 1 660 ? 6.109 -18.812 0.493 1 84.94 660 LEU B O 1
ATOM 11309 N N . PRO B 1 661 ? 5.695 -19.891 -1.392 1 81.38 661 PRO B N 1
ATOM 11310 C CA . PRO B 1 661 ? 5.402 -21.141 -0.676 1 81.38 661 PRO B CA 1
ATOM 11311 C C . PRO B 1 661 ? 6.578 -21.625 0.169 1 81.38 661 PRO B C 1
ATOM 11313 O O . PRO B 1 661 ? 6.379 -22.281 1.197 1 81.38 661 PRO B O 1
ATOM 11316 N N . SER B 1 662 ? 7.738 -21.25 -0.212 1 76.5 662 SER B N 1
ATOM 11317 C CA . SER B 1 662 ? 8.938 -21.641 0.53 1 76.5 662 SER B CA 1
ATOM 11318 C C . SER B 1 662 ? 9.07 -20.828 1.82 1 76.5 662 SER B C 1
ATOM 11320 O O . SER B 1 662 ? 9.867 -21.172 2.693 1 76.5 662 SER B O 1
ATOM 11322 N N . GLY B 1 663 ? 8.258 -19.766 1.89 1 79.5 663 GLY B N 1
ATOM 11323 C CA . GLY B 1 663 ? 8.336 -18.922 3.08 1 79.5 663 GLY B CA 1
ATOM 11324 C C . GLY B 1 663 ? 9.117 -17.641 2.863 1 79.5 663 GLY B C 1
ATOM 11325 O O . GLY B 1 663 ? 8.984 -16.688 3.637 1 79.5 663 GLY B O 1
ATOM 11326 N N . SER B 1 664 ? 9.898 -17.656 1.808 1 81.5 664 SER B N 1
ATOM 11327 C CA . SER B 1 664 ? 10.648 -16.453 1.505 1 81.5 664 SER B CA 1
ATOM 11328 C C . SER B 1 664 ? 9.758 -15.383 0.886 1 81.5 664 SER B C 1
ATOM 11330 O O . SER B 1 664 ? 8.734 -15.695 0.274 1 81.5 664 SER B O 1
ATOM 11332 N N . THR B 1 665 ? 10.117 -14.141 1.115 1 86.44 665 THR B N 1
ATOM 11333 C CA . THR B 1 665 ? 9.328 -13.031 0.584 1 86.44 665 THR B CA 1
ATOM 11334 C C . THR B 1 665 ? 10.039 -12.383 -0.6 1 86.44 665 THR B C 1
ATOM 11336 O O . THR B 1 665 ? 11.266 -12.305 -0.628 1 86.44 665 THR B O 1
ATOM 11339 N N . VAL B 1 666 ? 9.281 -11.961 -1.581 1 85.94 666 VAL B N 1
ATOM 11340 C CA . VAL B 1 666 ? 9.828 -11.242 -2.725 1 85.94 666 VAL B CA 1
ATOM 11341 C C . VAL B 1 666 ? 9.25 -9.828 -2.773 1 85.94 666 VAL B C 1
ATOM 11343 O O . VAL B 1 666 ? 8.203 -9.562 -2.186 1 85.94 666 VAL B O 1
ATOM 11346 N N . ALA B 1 667 ? 9.914 -8.938 -3.504 1 79.44 667 ALA B N 1
ATOM 11347 C CA . ALA B 1 667 ? 9.555 -7.52 -3.479 1 79.44 667 ALA B CA 1
ATOM 11348 C C . ALA B 1 667 ? 8.57 -7.184 -4.598 1 79.44 667 ALA B C 1
ATOM 11350 O O . ALA B 1 667 ? 7.848 -6.188 -4.52 1 79.44 667 ALA B O 1
ATOM 11351 N N . VAL B 1 668 ? 8.594 -8 -5.625 1 85.12 668 VAL B N 1
ATOM 11352 C CA . VAL B 1 668 ? 7.801 -7.625 -6.797 1 85.12 668 VAL B CA 1
ATOM 11353 C C . VAL B 1 668 ? 6.789 -8.727 -7.109 1 85.12 668 VAL B C 1
ATOM 11355 O O . VAL B 1 668 ? 7.086 -9.914 -6.961 1 85.12 668 VAL B O 1
ATOM 11358 N N . ALA B 1 669 ? 5.629 -8.336 -7.633 1 87.06 669 ALA B N 1
ATOM 11359 C CA . ALA B 1 669 ? 4.52 -9.25 -7.902 1 87.06 669 ALA B CA 1
ATOM 11360 C C . ALA B 1 669 ? 4.895 -10.258 -8.984 1 87.06 669 ALA B C 1
ATOM 11362 O O . ALA B 1 669 ? 4.434 -11.398 -8.961 1 87.06 669 ALA B O 1
ATOM 11363 N N . GLN B 1 670 ? 5.766 -9.867 -9.891 1 79.38 670 GLN B N 1
ATOM 11364 C CA . GLN B 1 670 ? 6.16 -10.734 -10.992 1 79.38 670 GLN B CA 1
ATOM 11365 C C . GLN B 1 670 ? 6.824 -12.008 -10.477 1 79.38 670 GLN B C 1
ATOM 11367 O O . GLN B 1 670 ? 6.695 -13.07 -11.086 1 79.38 670 GLN B O 1
ATOM 11372 N N . ASN B 1 671 ? 7.543 -11.836 -9.43 1 82.75 671 ASN B N 1
ATOM 11373 C CA . ASN B 1 671 ? 8.242 -12.977 -8.852 1 82.75 671 ASN B CA 1
ATOM 11374 C C . ASN B 1 671 ? 7.375 -13.711 -7.844 1 82.75 671 ASN B C 1
ATOM 11376 O O . ASN B 1 671 ? 7.812 -14.695 -7.246 1 82.75 671 ASN B O 1
ATOM 11380 N N . PHE B 1 672 ? 6.238 -13.289 -7.68 1 90.25 672 PHE B N 1
ATOM 11381 C CA . PHE B 1 672 ? 5.332 -13.781 -6.652 1 90.25 672 PHE B CA 1
ATOM 11382 C C . PHE B 1 672 ? 4.242 -14.648 -7.27 1 90.25 672 PHE B C 1
ATOM 11384 O O . PHE B 1 672 ? 4.02 -15.781 -6.836 1 90.25 672 PHE B O 1
ATOM 11391 N N . VAL B 1 673 ? 3.59 -14.203 -8.281 1 89.56 673 VAL B N 1
ATOM 11392 C CA . VAL B 1 673 ? 2.377 -14.789 -8.844 1 89.56 673 VAL B CA 1
ATOM 11393 C C . VAL B 1 673 ? 2.682 -16.188 -9.398 1 89.56 673 VAL B C 1
ATOM 11395 O O . VAL B 1 673 ? 1.939 -17.125 -9.141 1 89.56 673 VAL B O 1
ATOM 11398 N N . GLY B 1 674 ? 3.785 -16.328 -10.078 1 82.19 674 GLY B N 1
ATOM 11399 C CA . GLY B 1 674 ? 4.117 -17.578 -10.727 1 82.19 674 GLY B CA 1
ATOM 11400 C C . GLY B 1 674 ? 4.355 -18.719 -9.75 1 82.19 674 GLY B C 1
ATOM 11401 O O . GLY B 1 674 ? 4.195 -19.891 -10.094 1 82.19 674 GLY B O 1
ATOM 11402 N N . LYS B 1 675 ? 4.633 -18.375 -8.547 1 81.5 675 LYS B N 1
ATOM 11403 C CA . LYS B 1 675 ? 4.949 -19.406 -7.555 1 81.5 675 LYS B CA 1
ATOM 11404 C C . LYS B 1 675 ? 3.684 -19.953 -6.91 1 81.5 675 LYS B C 1
ATOM 11406 O O . LYS B 1 675 ? 3.723 -20.984 -6.23 1 81.5 675 LYS B O 1
ATOM 11411 N N . TRP B 1 676 ? 2.604 -19.406 -7.215 1 88.31 676 TRP B N 1
ATOM 11412 C CA . TRP B 1 676 ? 1.344 -19.844 -6.637 1 88.31 676 TRP B CA 1
ATOM 11413 C C . TRP B 1 676 ? 0.448 -20.484 -7.699 1 88.31 676 TRP B C 1
ATOM 11415 O O . TRP B 1 676 ? -0.775 -20.516 -7.547 1 88.31 676 TRP B O 1
ATOM 11425 N N . ILE B 1 677 ? 1.079 -20.906 -8.711 1 82.56 677 ILE B N 1
ATOM 11426 C CA . ILE B 1 677 ? 0.369 -21.734 -9.688 1 82.56 677 ILE B CA 1
ATOM 11427 C C . ILE B 1 677 ? 0.139 -23.125 -9.109 1 82.56 677 ILE B C 1
ATOM 11429 O O . ILE B 1 677 ? 1.068 -23.75 -8.594 1 82.56 677 ILE B O 1
ATOM 11433 N N . SER B 1 678 ? -1.091 -23.453 -9.039 1 74.25 678 SER B N 1
ATOM 11434 C CA . SER B 1 678 ? -1.452 -24.734 -8.414 1 74.25 678 SER B CA 1
ATOM 11435 C C . SER B 1 678 ? -1.045 -25.906 -9.289 1 74.25 678 SER B C 1
ATOM 11437 O O . SER B 1 678 ? -0.683 -26.969 -8.781 1 74.25 678 SER B O 1
ATOM 11439 N N . ASN B 1 679 ? -1.296 -25.688 -10.625 1 63.25 679 ASN B N 1
ATOM 11440 C CA . ASN B 1 679 ? -0.949 -26.75 -11.562 1 63.25 679 ASN B CA 1
ATOM 11441 C C . ASN B 1 679 ? 0.513 -26.672 -11.992 1 63.25 679 ASN B C 1
ATOM 11443 O O . ASN B 1 679 ? 0.911 -25.719 -12.672 1 63.25 679 ASN B O 1
ATOM 11447 N N . ALA B 1 680 ? 1.259 -27.578 -11.469 1 58.31 680 ALA B N 1
ATOM 11448 C CA . ALA B 1 680 ? 2.697 -27.578 -11.719 1 58.31 680 ALA B CA 1
ATOM 11449 C C . ALA B 1 680 ? 2.996 -27.578 -13.211 1 58.31 680 ALA B C 1
ATOM 11451 O O . ALA B 1 680 ? 4.078 -27.172 -13.633 1 58.31 680 ALA B O 1
ATOM 11452 N N . LEU B 1 681 ? 2 -28 -13.945 1 56.91 681 LEU B N 1
ATOM 11453 C CA . LEU B 1 681 ? 2.252 -28.125 -15.375 1 56.91 681 LEU B CA 1
ATOM 11454 C C . LEU B 1 681 ? 2.059 -26.797 -16.094 1 56.91 681 LEU B C 1
ATOM 11456 O O . LEU B 1 681 ? 2.494 -26.625 -17.234 1 56.91 681 LEU B O 1
ATOM 11460 N N . CYS B 1 682 ? 1.497 -25.828 -15.25 1 65.19 682 CYS B N 1
ATOM 11461 C CA . CYS B 1 682 ? 1.225 -24.547 -15.875 1 65.19 682 CYS B CA 1
ATOM 11462 C C . CYS B 1 682 ? 2.408 -23.594 -15.719 1 65.19 682 CYS B C 1
ATOM 11464 O O . CYS B 1 682 ? 2.98 -23.484 -14.633 1 65.19 682 CYS B O 1
ATOM 11466 N N . GLU B 1 683 ? 3.086 -23.203 -16.828 1 59.84 683 GLU B N 1
ATOM 11467 C CA . GLU B 1 683 ? 4.148 -22.203 -16.719 1 59.84 683 GLU B CA 1
ATOM 11468 C C . GLU B 1 683 ? 3.643 -20.812 -17.094 1 59.84 683 GLU B C 1
ATOM 11470 O O . GLU B 1 683 ? 2.869 -20.672 -18.047 1 59.84 683 GLU B O 1
ATOM 11475 N N . GLU B 1 684 ? 3.775 -19.844 -16.109 1 58.88 684 GLU B N 1
ATOM 11476 C CA . GLU B 1 684 ? 3.344 -18.469 -16.328 1 58.88 684 GLU B CA 1
ATOM 11477 C C . GLU B 1 684 ? 3.977 -17.875 -17.594 1 58.88 684 GLU B C 1
ATOM 11479 O O . GLU B 1 684 ? 5.195 -17.922 -17.75 1 58.88 684 GLU B O 1
ATOM 11484 N N . THR B 1 685 ? 3.316 -17.906 -18.672 1 50.66 685 THR B N 1
ATOM 11485 C CA . THR B 1 685 ? 3.828 -17.219 -19.859 1 50.66 685 THR B CA 1
ATOM 11486 C C . THR B 1 685 ? 3.807 -15.703 -19.656 1 50.66 685 THR B C 1
ATOM 11488 O O . THR B 1 685 ? 2.846 -15.164 -19.109 1 50.66 685 THR B O 1
ATOM 11491 N N . ASP B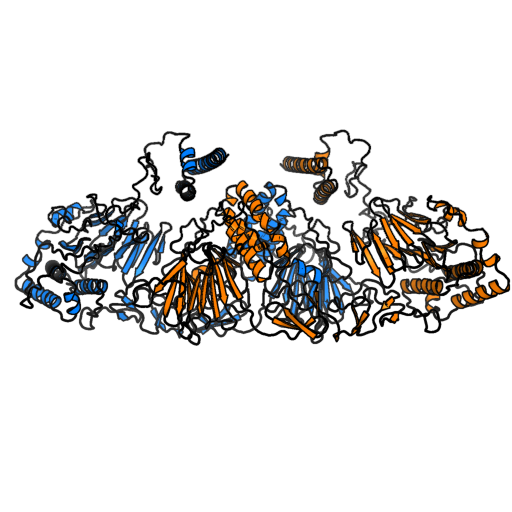 1 686 ? 4.926 -15.094 -19.406 1 49.62 686 ASP B N 1
ATOM 11492 C CA . ASP B 1 686 ? 5.082 -13.641 -19.375 1 49.62 686 ASP B CA 1
ATOM 11493 C C . ASP B 1 686 ? 4.199 -12.977 -20.438 1 49.62 686 ASP B C 1
ATOM 11495 O O . ASP B 1 686 ? 4.504 -13.016 -21.625 1 49.62 686 ASP B O 1
ATOM 11499 N N . HIS B 1 687 ? 2.984 -13.039 -20.344 1 48.59 687 HIS B N 1
ATOM 11500 C CA . HIS B 1 687 ? 2.146 -12.508 -21.406 1 48.59 687 HIS B CA 1
ATOM 11501 C C . HIS B 1 687 ? 2.195 -10.984 -21.438 1 48.59 687 HIS B C 1
ATOM 11503 O O . HIS B 1 687 ? 1.44 -10.32 -20.734 1 48.59 687 HIS B O 1
ATOM 11509 N N . LYS B 1 688 ? 3.297 -10.336 -21.734 1 48.16 688 LYS B N 1
ATOM 11510 C CA . LYS B 1 688 ? 3.496 -8.922 -22.047 1 48.16 688 LYS B CA 1
ATOM 11511 C C . LYS B 1 688 ? 2.531 -8.453 -23.125 1 48.16 688 LYS B C 1
ATOM 11513 O O . LYS B 1 688 ? 2.5 -7.266 -23.469 1 48.16 688 LYS B O 1
ATOM 11518 N N . ASP B 1 689 ? 1.724 -9.281 -23.75 1 44.59 689 ASP B N 1
ATOM 11519 C CA . ASP B 1 689 ? 1.218 -8.812 -25.047 1 44.59 689 ASP B CA 1
ATOM 11520 C C . ASP B 1 689 ? -0.168 -8.195 -24.891 1 44.59 689 ASP B C 1
ATOM 11522 O O . ASP B 1 689 ? -0.911 -8.078 -25.875 1 44.59 689 ASP B O 1
ATOM 11526 N N . SER B 1 690 ? -0.614 -7.895 -23.734 1 51.97 690 SER B N 1
ATOM 11527 C CA . SER B 1 690 ? -1.938 -7.281 -23.75 1 51.97 690 SER B CA 1
ATOM 11528 C C . SER B 1 690 ? -1.893 -5.883 -24.359 1 51.97 690 SER B C 1
ATOM 11530 O O . SER B 1 690 ? -0.969 -5.113 -24.078 1 51.97 690 SER B O 1
ATOM 11532 N N . ILE B 1 691 ? -2.549 -5.688 -25.453 1 53.22 691 ILE B N 1
ATOM 11533 C CA . ILE B 1 691 ? -2.615 -4.395 -26.125 1 53.22 691 ILE B CA 1
ATOM 11534 C C . ILE B 1 691 ? -3.219 -3.355 -25.188 1 53.22 691 ILE B C 1
ATOM 11536 O O . ILE B 1 691 ? -4.324 -3.543 -24.672 1 53.22 691 ILE B O 1
ATOM 11540 N N . ASN B 1 692 ? -2.48 -2.449 -24.719 1 65.31 692 ASN B N 1
ATOM 11541 C CA . ASN B 1 692 ? -2.984 -1.264 -24.031 1 65.31 692 ASN B CA 1
ATOM 11542 C C . ASN B 1 692 ? -3.438 -0.193 -25.016 1 65.31 692 ASN B C 1
ATOM 11544 O O . ASN B 1 692 ? -2.609 0.494 -25.625 1 65.31 692 ASN B O 1
ATOM 11548 N N . PHE B 1 693 ? -4.848 -0.133 -25.281 1 65.06 693 PHE B N 1
ATOM 11549 C CA . PHE B 1 693 ? -5.441 0.78 -26.25 1 65.06 693 PHE B CA 1
ATOM 11550 C C . PHE B 1 693 ? -4.992 2.213 -25.984 1 65.06 693 PHE B C 1
ATOM 11552 O O . PHE B 1 693 ? -4.855 3.006 -26.922 1 65.06 693 PHE B O 1
ATOM 11559 N N . CYS B 1 694 ? -4.758 2.447 -24.812 1 72.06 694 CYS B N 1
ATOM 11560 C CA . CYS B 1 694 ? -4.395 3.812 -24.453 1 72.06 694 CYS B CA 1
ATOM 11561 C C . CYS B 1 694 ? -2.977 4.137 -24.922 1 72.06 694 CYS B C 1
ATOM 11563 O O . CYS B 1 694 ? -2.639 5.301 -25.141 1 72.06 694 CYS B O 1
ATOM 11565 N N . GLU B 1 695 ? -2.238 3.166 -25.016 1 66.19 695 GLU B N 1
ATOM 11566 C CA . GLU B 1 695 ? -0.877 3.387 -25.484 1 66.19 695 GLU B CA 1
ATOM 11567 C C . GLU B 1 695 ? -0.845 3.545 -27 1 66.19 695 GLU B C 1
ATOM 11569 O O . GLU B 1 695 ? 0.044 4.203 -27.547 1 66.19 695 GLU B O 1
ATOM 11574 N N . VAL B 1 696 ? -1.879 2.996 -27.625 1 61.88 696 VAL B N 1
ATOM 11575 C CA . VAL B 1 696 ? -1.913 2.998 -29.078 1 61.88 696 VAL B CA 1
ATOM 11576 C C . VAL B 1 696 ? -2.479 4.324 -29.578 1 61.88 696 VAL B C 1
ATOM 11578 O O . VAL B 1 696 ? -1.975 4.895 -30.562 1 61.88 696 VAL B O 1
ATOM 11581 N N . GLU B 1 697 ? -3.605 4.746 -28.984 1 66 697 GLU B N 1
ATOM 11582 C CA . GLU B 1 697 ? -4.258 5.977 -29.422 1 66 697 GLU B CA 1
ATOM 11583 C C . GLU B 1 697 ? -4.602 6.871 -28.234 1 66 697 GLU B C 1
ATOM 11585 O O . GLU B 1 697 ? -5.266 6.43 -27.297 1 66 697 GLU B O 1
ATOM 11590 N N . ASN B 1 698 ? -4.191 8.008 -28.375 1 70.88 698 ASN B N 1
ATOM 11591 C CA . ASN B 1 698 ? -4.391 8.992 -27.312 1 70.88 698 ASN B CA 1
ATOM 11592 C C . ASN B 1 698 ? -5.875 9.242 -27.062 1 70.88 698 ASN B C 1
ATOM 11594 O O . ASN B 1 698 ? -6.27 9.57 -25.938 1 70.88 698 ASN B O 1
ATOM 11598 N N . SER B 1 699 ? -6.648 9.133 -28.109 1 74 699 SER B N 1
ATOM 11599 C CA . SER B 1 699 ? -8.078 9.391 -27.938 1 74 699 SER B CA 1
ATOM 11600 C C . SER B 1 699 ? -8.695 8.422 -26.938 1 74 699 SER B C 1
ATOM 11602 O O . SER B 1 699 ? -9.625 8.789 -26.203 1 74 699 SER B O 1
ATOM 11604 N N . PHE B 1 700 ? -8.133 7.293 -26.875 1 76.31 700 PHE B N 1
ATOM 11605 C CA . PHE B 1 700 ? -8.656 6.312 -25.922 1 76.31 700 PHE B CA 1
ATOM 11606 C C . PHE B 1 700 ? -8.305 6.691 -24.5 1 76.31 700 PHE B C 1
ATOM 11608 O O . PHE B 1 700 ? -9.094 6.469 -23.578 1 76.31 700 PHE B O 1
ATOM 11615 N N . GLU B 1 701 ? -7.227 7.199 -24.359 1 78.25 701 GLU B N 1
ATOM 11616 C CA . GLU B 1 701 ? -6.805 7.629 -23.031 1 78.25 701 GLU B CA 1
ATOM 11617 C C . GLU B 1 701 ? -7.699 8.742 -22.516 1 78.25 701 GLU B C 1
ATOM 11619 O O . GLU B 1 701 ? -8.039 8.766 -21.328 1 78.25 701 GLU B O 1
ATOM 11624 N N . GLN B 1 702 ? -7.996 9.602 -23.391 1 77.44 702 GLN B N 1
ATOM 11625 C CA . GLN B 1 702 ? -8.867 10.695 -22.984 1 77.44 702 GLN B CA 1
ATOM 11626 C C . GLN B 1 702 ? -10.273 10.195 -22.656 1 77.44 702 GLN B C 1
ATOM 11628 O O . GLN B 1 702 ? -10.906 10.688 -21.734 1 77.44 702 GLN B O 1
ATOM 11633 N N . SER B 1 703 ? -10.68 9.336 -23.484 1 80.44 703 SER B N 1
ATOM 11634 C CA . SER B 1 703 ? -11.984 8.742 -23.219 1 80.44 703 SER B CA 1
ATOM 11635 C C . SER B 1 703 ? -12 8.023 -21.859 1 80.44 703 SER B C 1
ATOM 11637 O O . SER B 1 703 ? -12.961 8.141 -21.109 1 80.44 703 SER B O 1
ATOM 11639 N N . ALA B 1 704 ? -10.945 7.352 -21.625 1 85.44 704 ALA B N 1
ATOM 11640 C CA . ALA B 1 704 ? -10.844 6.645 -20.344 1 85.44 704 ALA B CA 1
ATOM 11641 C C . ALA B 1 704 ? -10.852 7.617 -19.172 1 85.44 704 ALA B C 1
ATOM 11643 O O . ALA B 1 704 ? -11.523 7.383 -18.172 1 85.44 704 ALA B O 1
ATOM 11644 N N . LYS B 1 705 ? -10.156 8.68 -19.328 1 83.56 705 LYS B N 1
ATOM 11645 C CA . LYS B 1 705 ? -10.086 9.688 -18.266 1 83.56 705 LYS B CA 1
ATOM 11646 C C . LYS B 1 705 ? -11.453 10.32 -18.031 1 83.56 705 LYS B C 1
ATOM 11648 O O . LYS B 1 705 ? -11.836 10.57 -16.875 1 83.56 705 LYS B O 1
ATOM 11653 N N . THR B 1 706 ? -12.125 10.523 -19.031 1 85.12 706 THR B N 1
ATOM 11654 C CA . THR B 1 706 ? -13.43 11.172 -18.922 1 85.12 706 THR B CA 1
ATOM 11655 C C . THR B 1 706 ? -14.445 10.25 -18.266 1 85.12 706 THR B C 1
ATOM 11657 O O . THR B 1 706 ? -15.164 10.664 -17.344 1 85.12 706 THR B O 1
ATOM 11660 N N . VAL B 1 707 ? -14.477 9.117 -18.734 1 88.19 707 VAL B N 1
ATOM 11661 C CA . VAL B 1 707 ? -15.461 8.172 -18.219 1 88.19 707 VAL B CA 1
ATOM 11662 C C . VAL B 1 707 ? -15.133 7.844 -16.766 1 88.19 707 VAL B C 1
ATOM 11664 O O . VAL B 1 707 ? -16.031 7.832 -15.906 1 88.19 707 VAL B O 1
ATOM 11667 N N . CYS B 1 708 ? -13.883 7.594 -16.469 1 91.75 708 CYS B N 1
ATOM 11668 C CA . CYS B 1 708 ? -13.477 7.203 -15.133 1 91.75 708 CYS B CA 1
ATOM 11669 C C . CYS B 1 708 ? -13.508 8.398 -14.188 1 91.75 708 CYS B C 1
ATOM 11671 O O . CYS B 1 708 ? -13.625 8.227 -12.969 1 91.75 708 CYS B O 1
ATOM 11673 N N . GLY B 1 709 ? -13.43 9.539 -14.75 1 90.44 709 GLY B N 1
ATOM 11674 C CA . GLY B 1 709 ? -13.5 10.75 -13.953 1 90.44 709 GLY B CA 1
ATOM 11675 C C . GLY B 1 709 ? -14.812 10.914 -13.219 1 90.44 709 GLY B C 1
ATOM 11676 O O . GLY B 1 709 ? -14.898 11.656 -12.242 1 90.44 709 GLY B O 1
ATOM 11677 N N . LYS B 1 710 ? -15.797 10.156 -13.602 1 90.94 710 LYS B N 1
ATOM 11678 C CA . LYS B 1 710 ? -17.094 10.203 -12.945 1 90.94 710 LYS B CA 1
ATOM 11679 C C . LYS B 1 710 ? -17 9.75 -11.492 1 90.94 710 LYS B C 1
ATOM 11681 O O . LYS B 1 710 ? -17.859 10.086 -10.672 1 90.94 710 LYS B O 1
ATOM 11686 N N . LEU B 1 711 ? -15.977 9.055 -11.172 1 93.19 711 LEU B N 1
ATOM 11687 C CA . LEU B 1 711 ? -15.758 8.586 -9.805 1 93.19 711 LEU B CA 1
ATOM 11688 C C . LEU B 1 711 ? -15.469 9.758 -8.867 1 93.19 711 LEU B C 1
ATOM 11690 O O . LEU B 1 711 ? -15.609 9.633 -7.652 1 93.19 711 LEU B O 1
ATOM 11694 N N . LYS B 1 712 ? -15.031 10.812 -9.43 1 90.25 712 LYS B N 1
ATOM 11695 C CA . LYS B 1 712 ? -14.703 11.992 -8.625 1 90.25 712 LYS B CA 1
ATOM 11696 C C . LYS B 1 712 ? -15.875 12.969 -8.586 1 90.25 712 LYS B C 1
ATOM 11698 O O . LYS B 1 712 ? -15.766 14.055 -8.008 1 90.25 712 LYS B O 1
ATOM 11703 N N . SER B 1 713 ? -16.984 12.562 -9.188 1 89.81 713 SER B N 1
ATOM 11704 C CA . SER B 1 713 ? -18.172 13.406 -9.25 1 89.81 713 SER B CA 1
ATOM 11705 C C . SER B 1 713 ? -19.344 12.758 -8.531 1 89.81 713 SER B C 1
ATOM 11707 O O . SER B 1 713 ? -19.234 11.641 -8.023 1 89.81 713 SER B O 1
ATOM 11709 N N . GLU B 1 714 ? -20.422 13.594 -8.383 1 88.44 714 GLU B N 1
ATOM 11710 C CA . GLU B 1 714 ? -21.625 13.031 -7.781 1 88.44 714 GLU B CA 1
ATOM 11711 C C . GLU B 1 714 ? -22.172 11.883 -8.625 1 88.44 714 GLU B C 1
ATOM 11713 O O . GLU B 1 714 ? -22.109 11.922 -9.852 1 88.44 714 GLU B O 1
ATOM 11718 N N . PRO B 1 715 ? -22.562 10.898 -7.941 1 90.44 715 PRO B N 1
ATOM 11719 C CA . PRO B 1 715 ? -22.875 10.703 -6.527 1 90.44 715 PRO B CA 1
ATOM 11720 C C . PRO B 1 715 ? -21.719 10.094 -5.738 1 90.44 715 PRO B C 1
ATOM 11722 O O . PRO B 1 715 ? -21.812 9.938 -4.52 1 90.44 715 PRO B O 1
ATOM 11725 N N . PHE B 1 716 ? -20.656 9.797 -6.383 1 91.88 716 PHE B N 1
ATOM 11726 C CA . PHE B 1 716 ? -19.547 9.102 -5.727 1 91.88 716 PHE B CA 1
ATOM 11727 C C . PHE B 1 716 ? -18.797 10.047 -4.797 1 91.88 716 PHE B C 1
ATOM 11729 O O . PHE B 1 716 ? -18.125 9.602 -3.867 1 91.88 716 PHE B O 1
ATOM 11736 N N . LEU B 1 717 ? -18.922 11.297 -4.969 1 89 717 LEU B N 1
ATOM 11737 C CA . LEU B 1 717 ? -18.188 12.305 -4.215 1 89 717 LEU B CA 1
ATOM 11738 C C . LEU B 1 717 ? -18.516 12.219 -2.729 1 89 717 LEU B C 1
ATOM 11740 O O . LEU B 1 717 ? -17.688 12.547 -1.884 1 89 717 LEU B O 1
ATOM 11744 N N . GLU B 1 718 ? -19.656 11.742 -2.436 1 86.94 718 GLU B N 1
ATOM 11745 C CA . GLU B 1 718 ? -20.078 11.633 -1.044 1 86.94 718 GLU B CA 1
ATOM 11746 C C . GLU B 1 718 ? -19.188 10.664 -0.266 1 86.94 718 GLU B C 1
ATOM 11748 O O . GLU B 1 718 ? -19.047 10.789 0.953 1 86.94 718 GLU B O 1
ATOM 11753 N N . CYS B 1 719 ? -18.625 9.812 -0.961 1 90.31 719 CYS B N 1
ATOM 11754 C CA . CYS B 1 719 ? -17.844 8.75 -0.324 1 90.31 719 CYS B CA 1
ATOM 11755 C C . CYS B 1 719 ? -16.359 9.078 -0.329 1 90.31 719 CYS B C 1
ATOM 11757 O O . CYS B 1 719 ? -15.57 8.414 0.335 1 90.31 719 CYS B O 1
ATOM 11759 N N . SER B 1 720 ? -15.93 10.086 -0.93 1 86.19 720 SER B N 1
ATOM 11760 C CA . SER B 1 720 ? -14.516 10.367 -1.181 1 86.19 720 SER B CA 1
ATOM 11761 C C . SER B 1 720 ? -13.773 10.656 0.118 1 86.19 720 SER B C 1
ATOM 11763 O O . SER B 1 720 ? -12.562 10.445 0.203 1 86.19 720 SER B O 1
ATOM 11765 N N . ALA B 1 721 ? -14.484 11.039 1.091 1 79.06 721 ALA B N 1
ATOM 11766 C CA . ALA B 1 721 ? -13.859 11.383 2.365 1 79.06 721 ALA B CA 1
ATOM 11767 C C . ALA B 1 721 ? -13.602 10.125 3.201 1 79.06 721 ALA B C 1
ATOM 11769 O O . ALA B 1 721 ? -12.758 10.133 4.098 1 79.06 721 ALA B O 1
ATOM 11770 N N . LYS B 1 722 ? -14.344 9.133 2.842 1 82.88 722 LYS B N 1
ATOM 11771 C CA . LYS B 1 722 ? -14.273 7.938 3.67 1 82.88 722 LYS B CA 1
ATOM 11772 C C . LYS B 1 722 ? -13.477 6.836 2.979 1 82.88 722 LYS B C 1
ATOM 11774 O O . LYS B 1 722 ? -12.867 5.996 3.643 1 82.88 722 LYS B O 1
ATOM 11779 N N . VAL B 1 723 ? -13.586 6.832 1.706 1 88.38 723 VAL B N 1
ATOM 11780 C CA . VAL B 1 723 ? -12.875 5.828 0.926 1 88.38 723 VAL B CA 1
ATOM 11781 C C . VAL B 1 723 ? -12.008 6.512 -0.129 1 88.38 723 VAL B C 1
ATOM 11783 O O . VAL B 1 723 ? -12.477 7.402 -0.842 1 88.38 723 VAL B O 1
ATOM 11786 N N . ASP B 1 724 ? -10.758 6.098 -0.166 1 86.44 724 ASP B N 1
ATOM 11787 C CA . ASP B 1 724 ? -9.859 6.672 -1.157 1 86.44 724 ASP B CA 1
ATOM 11788 C C . ASP B 1 724 ? -10.234 6.23 -2.568 1 86.44 724 ASP B C 1
ATOM 11790 O O . ASP B 1 724 ? -10.219 5.039 -2.879 1 86.44 724 ASP B O 1
ATOM 11794 N N . VAL B 1 725 ? -10.555 7.125 -3.416 1 91 725 VAL B N 1
ATOM 11795 C CA . VAL B 1 725 ? -11.07 6.84 -4.75 1 91 725 VAL B CA 1
ATOM 11796 C C . VAL B 1 725 ? -9.914 6.574 -5.711 1 91 725 VAL B C 1
ATOM 11798 O O . VAL B 1 725 ? -10.102 5.957 -6.762 1 91 725 VAL B O 1
ATOM 11801 N N . THR B 1 726 ? -8.688 6.875 -5.387 1 84.06 726 THR B N 1
ATOM 11802 C CA . THR B 1 726 ? -7.551 6.902 -6.297 1 84.06 726 THR B CA 1
ATOM 11803 C C . THR B 1 726 ? -7.301 5.52 -6.891 1 84.06 726 THR B C 1
ATOM 11805 O O . THR B 1 726 ? -7.074 5.387 -8.094 1 84.06 726 THR B O 1
ATOM 11808 N N . THR B 1 727 ? -7.344 4.539 -6.086 1 85.69 727 THR B N 1
ATOM 11809 C CA . THR B 1 727 ? -7.062 3.182 -6.543 1 85.69 727 THR B CA 1
ATOM 11810 C C . THR B 1 727 ? -8.109 2.727 -7.555 1 85.69 727 THR B C 1
ATOM 11812 O O . THR B 1 727 ? -7.781 2.061 -8.539 1 85.69 727 THR B O 1
ATOM 11815 N N . TYR B 1 728 ? -9.336 3.047 -7.312 1 92.06 728 TYR B N 1
ATOM 11816 C CA . TYR B 1 728 ? -10.414 2.629 -8.195 1 92.06 728 TYR B CA 1
ATOM 11817 C C . TYR B 1 728 ? -10.398 3.428 -9.492 1 92.06 728 TYR B C 1
ATOM 11819 O O . TYR B 1 728 ? -10.773 2.912 -10.547 1 92.06 728 TYR B O 1
ATOM 11827 N N . LEU B 1 729 ? -9.977 4.633 -9.391 1 91.31 729 LEU B N 1
ATOM 11828 C CA . LEU B 1 729 ? -9.797 5.445 -10.594 1 91.31 729 LEU B CA 1
ATOM 11829 C C . LEU B 1 729 ? -8.734 4.84 -11.508 1 91.31 729 LEU B C 1
ATOM 11831 O O . LEU B 1 729 ? -8.938 4.746 -12.719 1 91.31 729 LEU B O 1
ATOM 11835 N N . LYS B 1 730 ? -7.676 4.453 -10.93 1 84.56 730 LYS B N 1
ATOM 11836 C CA . LYS B 1 730 ? -6.602 3.834 -11.703 1 84.56 730 LYS B CA 1
ATOM 11837 C C . LYS B 1 730 ? -7.062 2.527 -12.336 1 84.56 730 LYS B C 1
ATOM 11839 O O . LYS B 1 730 ? -6.766 2.258 -13.508 1 84.56 730 LYS B O 1
ATOM 11844 N N . GLN B 1 731 ? -7.684 1.782 -11.531 1 88.69 731 GLN B N 1
ATOM 11845 C CA . GLN B 1 731 ? -8.195 0.514 -12.047 1 88.69 731 GLN B CA 1
ATOM 11846 C C . GLN B 1 731 ? -9.164 0.738 -13.203 1 88.69 731 GLN B C 1
ATOM 11848 O O . GLN B 1 731 ? -9.133 0.006 -14.195 1 88.69 731 GLN B O 1
ATOM 11853 N N . CYS B 1 732 ? -10.031 1.708 -13.062 1 91.81 732 CYS B N 1
ATOM 11854 C CA . CYS B 1 732 ? -10.977 2.064 -14.117 1 91.81 732 CYS B CA 1
ATOM 11855 C C . CYS B 1 732 ? -10.242 2.408 -15.414 1 91.81 732 CYS B C 1
ATOM 11857 O O . CYS B 1 732 ? -10.633 1.954 -16.484 1 91.81 732 CYS B O 1
ATOM 11859 N N . GLN B 1 733 ? -9.258 3.102 -15.297 1 87.38 733 GLN B N 1
ATOM 11860 C CA . GLN B 1 733 ? -8.5 3.52 -16.469 1 87.38 733 GLN B CA 1
ATOM 11861 C C . GLN B 1 733 ? -7.801 2.33 -17.125 1 87.38 733 GLN B C 1
ATOM 11863 O O . GLN B 1 733 ? -7.773 2.219 -18.359 1 87.38 733 GLN B O 1
ATOM 11868 N N . VAL B 1 734 ? -7.242 1.504 -16.328 1 83.06 734 VAL B N 1
ATOM 11869 C CA . VAL B 1 734 ? -6.578 0.313 -16.859 1 83.06 734 VAL B CA 1
ATOM 11870 C C . VAL B 1 734 ? -7.594 -0.563 -17.578 1 83.06 734 VAL B C 1
ATOM 11872 O O . VAL B 1 734 ? -7.332 -1.039 -18.688 1 83.06 734 VAL B O 1
ATOM 11875 N N . ASP B 1 735 ? -8.672 -0.731 -16.906 1 85.31 735 ASP B N 1
ATOM 11876 C CA . ASP B 1 735 ? -9.711 -1.576 -17.5 1 85.31 735 ASP B CA 1
ATOM 11877 C C . ASP B 1 735 ? -10.227 -0.982 -18.797 1 85.31 735 ASP B C 1
ATOM 11879 O O . ASP B 1 735 ? -10.445 -1.706 -19.781 1 85.31 735 ASP B O 1
ATOM 11883 N N . ARG B 1 736 ? -10.414 0.261 -18.797 1 84.62 736 ARG B N 1
ATOM 11884 C CA . ARG B 1 736 ? -10.93 0.934 -19.984 1 84.62 736 ARG B CA 1
ATOM 11885 C C . ARG B 1 736 ? -9.906 0.898 -21.109 1 84.62 736 ARG B C 1
ATOM 11887 O O . ARG B 1 736 ? -10.273 0.88 -22.281 1 84.62 736 ARG B O 1
ATOM 11894 N N . CYS B 1 737 ? -8.688 0.921 -20.719 1 82.75 737 CYS B N 1
ATOM 11895 C CA . CYS B 1 737 ? -7.641 0.896 -21.734 1 82.75 737 CYS B CA 1
ATOM 11896 C C . CYS B 1 737 ? -7.469 -0.505 -22.312 1 82.75 737 CYS B C 1
ATOM 11898 O O . CYS B 1 737 ? -6.938 -0.67 -23.406 1 82.75 737 CYS B O 1
ATOM 11900 N N . ASN B 1 738 ? -7.863 -1.421 -21.562 1 76.56 738 ASN B N 1
ATOM 11901 C CA . ASN B 1 738 ? -7.727 -2.793 -22.047 1 76.56 738 ASN B CA 1
ATOM 11902 C C . ASN B 1 738 ? -9.008 -3.283 -22.719 1 76.56 738 ASN B C 1
ATOM 11904 O O . ASN B 1 738 ? -8.969 -4.172 -23.562 1 76.56 738 ASN B O 1
ATOM 11908 N N . SER B 1 739 ? -10.102 -2.836 -22.094 1 70.38 739 SER B N 1
ATOM 11909 C CA . SER B 1 739 ? -11.398 -3.23 -22.641 1 70.38 739 SER B CA 1
ATOM 11910 C C . SER B 1 739 ? -12.336 -2.037 -22.766 1 70.38 739 SER B C 1
ATOM 11912 O O . SER B 1 739 ? -12.578 -1.333 -21.781 1 70.38 739 SER B O 1
ATOM 11914 N N . PHE B 1 740 ? -12.625 -1.6 -23.891 1 58.59 740 PHE B N 1
ATOM 11915 C CA . PHE B 1 740 ? -13.297 -0.333 -24.156 1 58.59 740 PHE B CA 1
ATOM 11916 C C . PHE B 1 740 ? -14.703 -0.331 -23.562 1 58.59 740 PHE B C 1
ATOM 11918 O O . PHE B 1 740 ? -15.094 0.619 -22.891 1 58.59 740 PHE B O 1
ATOM 11925 N N . GLU B 1 741 ? -15.492 -1.41 -23.844 1 60.88 741 GLU B N 1
ATOM 11926 C CA . GLU B 1 741 ? -16.891 -1.186 -23.516 1 60.88 741 GLU B CA 1
ATOM 11927 C C . GLU B 1 741 ? -17.203 -1.677 -22.094 1 60.88 741 GLU B C 1
ATOM 11929 O O . GLU B 1 741 ? -16.906 -2.822 -21.75 1 60.88 741 GLU B O 1
ATOM 11934 N N . ARG B 1 742 ? -17.812 -0.904 -21.266 1 71.38 742 ARG B N 1
ATOM 11935 C CA . ARG B 1 742 ? -18.391 -1.066 -19.938 1 71.38 742 ARG B CA 1
ATOM 11936 C C . ARG B 1 742 ? -17.359 -1.621 -18.969 1 71.38 742 ARG B C 1
ATOM 11938 O O . ARG B 1 742 ? -17.719 -2.189 -17.922 1 71.38 742 ARG B O 1
ATOM 11945 N N . ALA B 1 743 ? -16.062 -1.463 -19.375 1 78.38 743 ALA B N 1
ATOM 11946 C CA . ALA B 1 743 ? -15.016 -1.973 -18.484 1 78.38 743 ALA B CA 1
ATOM 11947 C C . ALA B 1 743 ? -14.93 -1.14 -17.203 1 78.38 743 ALA B C 1
ATOM 11949 O O . ALA B 1 743 ? -14.438 -1.615 -16.172 1 78.38 743 ALA B O 1
ATOM 11950 N N . GLU B 1 744 ? -15.516 0.087 -17.266 1 87.31 744 GLU B N 1
ATOM 11951 C CA . GLU B 1 744 ? -15.461 0.982 -16.125 1 87.31 744 GLU B CA 1
ATOM 11952 C C . GLU B 1 744 ? -16.406 0.515 -15.016 1 87.31 744 GLU B C 1
ATOM 11954 O O . GLU B 1 744 ? -16.234 0.893 -13.852 1 87.31 744 GLU B O 1
ATOM 11959 N N . CYS B 1 745 ? -17.375 -0.276 -15.391 1 88.5 745 CYS B N 1
ATOM 11960 C CA . CYS B 1 745 ? -18.438 -0.636 -14.453 1 88.5 745 CYS B CA 1
ATOM 11961 C C . CYS B 1 745 ? -17.875 -1.446 -13.289 1 88.5 745 CYS B C 1
ATOM 11963 O O . CYS B 1 745 ? -18.406 -1.376 -12.172 1 88.5 745 CYS B O 1
ATOM 11965 N N . LEU B 1 746 ? -16.859 -2.18 -13.602 1 88.88 746 LEU B N 1
ATOM 11966 C CA . LEU B 1 746 ? -16.25 -2.986 -12.547 1 88.88 746 LEU B CA 1
ATOM 11967 C C . LEU B 1 746 ? -15.703 -2.104 -11.438 1 88.88 746 LEU B C 1
ATOM 11969 O O . LEU B 1 746 ? -15.969 -2.346 -10.258 1 88.88 746 LEU B O 1
ATOM 11973 N N . ALA B 1 747 ? -14.969 -1.085 -11.805 1 92.31 747 ALA B N 1
ATOM 11974 C CA . ALA B 1 747 ? -14.375 -0.173 -10.828 1 92.31 747 ALA B CA 1
ATOM 11975 C C . ALA B 1 747 ? -15.445 0.629 -10.102 1 92.31 747 ALA B C 1
ATOM 11977 O O . ALA B 1 747 ? -15.336 0.881 -8.898 1 92.31 747 ALA B O 1
ATOM 11978 N N . PHE B 1 748 ? -16.516 1.022 -10.797 1 92.56 748 PHE B N 1
ATOM 11979 C CA . PHE B 1 748 ? -17.609 1.766 -10.188 1 92.56 748 PHE B CA 1
ATOM 11980 C C . PHE B 1 748 ? -18.312 0.922 -9.133 1 92.56 748 PHE B C 1
ATOM 11982 O O . PHE B 1 748 ? -18.578 1.397 -8.023 1 92.56 748 PHE B O 1
ATOM 11989 N N . ALA B 1 749 ? -18.578 -0.284 -9.5 1 89.94 749 ALA B N 1
ATOM 11990 C CA . ALA B 1 749 ? -19.25 -1.191 -8.578 1 89.94 749 ALA B CA 1
ATOM 11991 C C . ALA B 1 749 ? -18.391 -1.492 -7.363 1 89.94 749 ALA B C 1
ATOM 11993 O O . ALA B 1 749 ? -18.891 -1.571 -6.238 1 89.94 749 ALA B O 1
ATOM 11994 N N . ALA B 1 750 ? -17.156 -1.679 -7.656 1 92.25 750 ALA B N 1
ATOM 11995 C CA . ALA B 1 750 ? -16.25 -1.968 -6.559 1 92.25 750 ALA B CA 1
ATOM 11996 C C . ALA B 1 750 ? -16.172 -0.796 -5.582 1 92.25 750 ALA B C 1
ATOM 11998 O O . ALA B 1 750 ? -16.156 -0.992 -4.367 1 92.25 750 ALA B O 1
ATOM 11999 N N . TYR B 1 751 ? -16.016 0.424 -6.113 1 93.62 751 TYR B N 1
ATOM 12000 C CA . TYR B 1 751 ? -15.969 1.609 -5.266 1 93.62 751 TYR B CA 1
ATOM 12001 C C . TYR B 1 751 ? -17.266 1.771 -4.477 1 93.62 751 TYR B C 1
ATOM 12003 O O . TYR B 1 751 ? -17.234 2.074 -3.281 1 93.62 751 TYR B O 1
ATOM 12011 N N . ALA B 1 752 ? -18.344 1.562 -5.129 1 91.94 752 ALA B N 1
ATOM 12012 C CA . ALA B 1 752 ? -19.641 1.66 -4.465 1 91.94 752 ALA B CA 1
ATOM 12013 C C . ALA B 1 752 ? -19.766 0.625 -3.352 1 91.94 752 ALA B C 1
ATOM 12015 O O . ALA B 1 752 ? -20.359 0.899 -2.309 1 91.94 752 ALA B O 1
ATOM 12016 N N . TRP B 1 753 ? -19.25 -0.495 -3.594 1 90.25 753 TRP B N 1
ATOM 12017 C CA . TRP B 1 753 ? -19.281 -1.552 -2.588 1 90.25 753 TRP B CA 1
ATOM 12018 C C . TRP B 1 753 ? -18.484 -1.151 -1.352 1 90.25 753 TRP B C 1
ATOM 12020 O O . TRP B 1 753 ? -18.953 -1.349 -0.222 1 90.25 753 TRP B O 1
ATOM 12030 N N . GLU B 1 754 ? -17.312 -0.625 -1.563 1 91.06 754 GLU B N 1
ATOM 12031 C CA . GLU B 1 754 ? -16.5 -0.176 -0.438 1 91.06 754 GLU B CA 1
ATOM 12032 C C . GLU B 1 754 ? -17.188 0.963 0.316 1 91.06 754 GLU B C 1
ATOM 12034 O O . GLU B 1 754 ? -17.062 1.064 1.539 1 91.06 754 GLU B O 1
ATOM 12039 N N . CYS B 1 755 ? -17.828 1.8 -0.434 1 90.81 755 CYS B N 1
ATOM 12040 C CA . CYS B 1 755 ? -18.578 2.887 0.187 1 90.81 755 CYS B CA 1
ATOM 12041 C C . CYS B 1 755 ? -19.688 2.344 1.068 1 90.81 755 CYS B C 1
ATOM 12043 O O . CYS B 1 755 ? -19.906 2.828 2.182 1 90.81 755 CYS B O 1
ATOM 12045 N N . ALA B 1 756 ? -20.359 1.328 0.64 1 88.62 756 ALA B N 1
ATOM 12046 C CA . ALA B 1 756 ? -21.453 0.725 1.394 1 88.62 756 ALA B CA 1
ATOM 12047 C C . ALA B 1 756 ? -20.938 0.099 2.689 1 88.62 756 ALA B C 1
ATOM 12049 O O . ALA B 1 756 ? -21.641 0.125 3.711 1 88.62 756 ALA B O 1
ATOM 12050 N N . LYS B 1 757 ? -19.844 -0.374 2.666 1 83.38 757 LYS B N 1
ATOM 12051 C CA . LYS B 1 757 ? -19.266 -1.017 3.842 1 83.38 757 LYS B CA 1
ATOM 12052 C C . LYS B 1 757 ? -19.031 -0.006 4.961 1 83.38 757 LYS B C 1
ATOM 12054 O O . LYS B 1 757 ? -19.078 -0.359 6.145 1 83.38 757 LYS B O 1
ATOM 12059 N N . VAL B 1 758 ? -18.766 1.218 4.535 1 83.06 758 VAL B N 1
ATOM 12060 C CA . VAL B 1 758 ? -18.5 2.238 5.547 1 83.06 758 VAL B CA 1
ATOM 12061 C C . VAL B 1 758 ? -19.766 3.049 5.809 1 83.06 758 VAL B C 1
ATOM 12063 O O . VAL B 1 758 ? -19.719 4.094 6.461 1 83.06 758 VAL B O 1
ATOM 12066 N N . GLY B 1 759 ? -20.859 2.635 5.199 1 81.56 759 GLY B N 1
ATOM 12067 C CA . GLY B 1 759 ? -22.156 3.201 5.535 1 81.56 759 GLY B CA 1
ATOM 12068 C C . GLY B 1 759 ? -22.641 4.227 4.527 1 81.56 759 GLY B C 1
ATOM 12069 O O . GLY B 1 759 ? -23.625 4.941 4.781 1 81.56 759 GLY B O 1
ATOM 12070 N N . VAL B 1 760 ? -21.984 4.41 3.473 1 88.94 760 VAL B N 1
ATOM 12071 C CA . VAL B 1 760 ? -22.422 5.344 2.438 1 88.94 760 VAL B CA 1
ATOM 12072 C C . VAL B 1 760 ? -23.016 4.57 1.261 1 88.94 760 VAL B C 1
ATOM 12074 O O . VAL B 1 760 ? -22.281 3.973 0.47 1 88.94 760 VAL B O 1
ATOM 12077 N N . GLU B 1 761 ? -24.219 4.586 1.139 1 89.38 761 GLU B N 1
ATOM 12078 C CA . GLU B 1 761 ? -24.875 3.914 0.019 1 89.38 761 GLU B CA 1
ATOM 12079 C C . GLU B 1 761 ? -25.031 4.855 -1.172 1 89.38 761 GLU B C 1
ATOM 12081 O O . GLU B 1 761 ? -25.672 5.902 -1.057 1 89.38 761 GLU B O 1
ATOM 12086 N N . ILE B 1 762 ? -24.469 4.5 -2.229 1 90.44 762 ILE B N 1
ATOM 12087 C CA . ILE B 1 762 ? -24.484 5.348 -3.416 1 90.44 762 ILE B CA 1
ATOM 12088 C C . ILE B 1 762 ? -25.328 4.691 -4.504 1 90.44 762 ILE B C 1
ATOM 12090 O O . ILE B 1 762 ? -25.078 3.543 -4.883 1 90.44 762 ILE B O 1
ATOM 12094 N N . ASP B 1 763 ? -26.328 5.367 -4.957 1 86.12 763 ASP B N 1
ATOM 12095 C CA . ASP B 1 763 ? -27.078 4.945 -6.133 1 86.12 763 ASP B CA 1
ATOM 12096 C C . ASP B 1 763 ? -26.453 5.496 -7.414 1 86.12 763 ASP B C 1
ATOM 12098 O O . ASP B 1 763 ? -26.734 6.629 -7.809 1 86.12 763 ASP B O 1
ATOM 12102 N N . TRP B 1 764 ? -25.719 4.699 -8.086 1 88 764 TRP B N 1
ATOM 12103 C CA . TRP B 1 764 ? -24.859 5.25 -9.141 1 88 764 TRP B CA 1
ATOM 12104 C C . TRP B 1 764 ? -25.266 4.707 -10.508 1 88 764 TRP B C 1
ATOM 12106 O O . TRP B 1 764 ? -24.922 5.285 -11.539 1 88 764 TRP B O 1
ATOM 12116 N N . ARG B 1 765 ? -26.031 3.648 -10.625 1 86.56 765 ARG B N 1
ATOM 12117 C CA . ARG B 1 765 ? -26.406 3.09 -11.914 1 86.56 765 ARG B CA 1
ATOM 12118 C C . ARG B 1 765 ? -27.578 3.861 -12.516 1 86.56 765 ARG B C 1
ATOM 12120 O O . ARG B 1 765 ? -28.484 4.289 -11.805 1 86.56 765 ARG B O 1
ATOM 12127 N N . SER B 1 766 ? -27.469 4.109 -13.758 1 79.56 766 SER B N 1
ATOM 12128 C CA . SER B 1 766 ? -28.531 4.762 -14.531 1 79.56 766 SER B CA 1
ATOM 12129 C C . SER B 1 766 ? -28.703 4.086 -15.891 1 79.56 766 SER B C 1
ATOM 12131 O O . SER B 1 766 ? -27.891 3.25 -16.281 1 79.56 766 SER B O 1
ATOM 12133 N N . PRO B 1 767 ? -29.766 4.246 -16.594 1 77.38 767 PRO B N 1
ATOM 12134 C CA . PRO B 1 767 ? -29.953 3.652 -17.922 1 77.38 767 PRO B CA 1
ATOM 12135 C C . PRO B 1 767 ? -28.797 3.973 -18.875 1 77.38 767 PRO B C 1
ATOM 12137 O O . PRO B 1 767 ? -28.5 3.193 -19.781 1 77.38 767 PRO B O 1
ATOM 12140 N N . ASP B 1 768 ? -28.109 5.039 -18.516 1 75.94 768 ASP B N 1
ATOM 12141 C CA . ASP B 1 768 ? -27.016 5.461 -19.391 1 75.94 768 ASP B CA 1
ATOM 12142 C C . ASP B 1 768 ? -25.672 4.98 -18.859 1 75.94 768 ASP B C 1
ATOM 12144 O O . ASP B 1 768 ? -24.672 4.992 -19.594 1 75.94 768 ASP B O 1
ATOM 12148 N N . LEU B 1 769 ? -25.703 4.602 -17.641 1 81.38 769 LEU B N 1
ATOM 12149 C CA . LEU B 1 769 ? -24.438 4.203 -17.031 1 81.38 769 LEU B CA 1
ATOM 12150 C C . LEU B 1 769 ? -24.531 2.793 -16.469 1 81.38 769 LEU B C 1
ATOM 12152 O O . LEU B 1 769 ? -25.141 2.584 -15.414 1 81.38 769 LEU B O 1
ATOM 12156 N N . CYS B 1 770 ? -23.797 1.946 -17.016 1 81.75 770 CYS B N 1
ATOM 12157 C CA . CYS B 1 770 ? -23.656 0.571 -16.562 1 81.75 770 CYS B CA 1
ATOM 12158 C C . CYS B 1 770 ? -25.016 -0.059 -16.281 1 81.75 770 CYS B C 1
ATOM 12160 O O . CYS B 1 770 ? -25.234 -0.608 -15.195 1 81.75 770 CYS B O 1
ATOM 12162 N N . ARG B 1 771 ? -25.844 -0.02 -17.203 1 74.56 771 ARG B N 1
ATOM 12163 C CA . ARG B 1 771 ? -27.188 -0.562 -17.062 1 74.56 771 ARG B CA 1
ATOM 12164 C C . ARG B 1 771 ? -27.156 -2.074 -16.875 1 74.56 771 ARG B C 1
ATOM 12166 O O . ARG B 1 771 ? -26.375 -2.77 -17.516 1 74.56 771 ARG B O 1
ATOM 12173 N N . LYS B 1 772 ? -27.625 -2.598 -15.797 1 63.94 772 LYS B N 1
ATOM 12174 C CA . LYS B 1 772 ? -27.75 -4.039 -15.609 1 63.94 772 LYS B CA 1
ATOM 12175 C C . LYS B 1 772 ? -29.172 -4.508 -15.914 1 63.94 772 LYS B C 1
ATOM 12177 O O . LYS B 1 772 ? -30.141 -3.883 -15.484 1 63.94 772 LYS B O 1
ATOM 12182 N N . LEU B 1 773 ? -29.266 -5.234 -16.969 1 49.09 773 LEU B N 1
ATOM 12183 C CA . LEU B 1 773 ? -30.578 -5.75 -17.312 1 49.09 773 LEU B CA 1
ATOM 12184 C C . LEU B 1 773 ? -31.047 -6.781 -16.281 1 49.09 773 LEU B C 1
ATOM 12186 O O . LEU B 1 773 ? -30.312 -7.719 -15.969 1 49.09 773 LEU B O 1
ATOM 12190 N N . CYS B 1 774 ? -31.625 -6.32 -15.281 1 47.88 774 CYS B N 1
ATOM 12191 C CA . CYS B 1 774 ? -32.188 -7.246 -14.32 1 47.88 774 CYS B CA 1
ATOM 12192 C C . CYS B 1 774 ? -33.219 -8.148 -14.977 1 47.88 774 CYS B C 1
ATOM 12194 O O . CYS B 1 774 ? -34.188 -7.66 -15.602 1 47.88 774 CYS B O 1
ATOM 12196 N N . PHE B 1 775 ? -32.812 -9.195 -15.531 1 37.69 775 PHE B N 1
ATOM 12197 C CA . PHE B 1 775 ? -33.844 -10.117 -15.969 1 37.69 775 PHE B CA 1
ATOM 12198 C C . PHE B 1 775 ? -34.719 -10.547 -14.797 1 37.69 775 PHE B C 1
ATOM 12200 O O . PHE B 1 775 ? -34.219 -10.828 -13.711 1 37.69 775 PHE B O 1
ATOM 12207 N N . PRO B 1 776 ? -35.969 -10.156 -14.852 1 33.53 776 PRO B N 1
ATOM 12208 C CA . PRO B 1 776 ? -36.875 -10.617 -13.82 1 33.53 776 PRO B CA 1
ATOM 12209 C C . PRO B 1 776 ? -36.781 -12.117 -13.555 1 33.53 776 PRO B C 1
ATOM 12211 O O . PRO B 1 776 ? -36.781 -12.914 -14.492 1 33.53 776 PRO B O 1
ATOM 12214 N N . LEU B 1 777 ? -35.906 -12.484 -12.703 1 34.81 777 LEU B N 1
ATOM 12215 C CA . LEU B 1 777 ? -36.156 -13.883 -12.359 1 34.81 777 LEU B CA 1
ATOM 12216 C C . LEU B 1 777 ? -37.656 -14.117 -12.078 1 34.81 777 LEU B C 1
ATOM 12218 O O . LEU B 1 777 ? -38.281 -13.281 -11.438 1 34.81 777 LEU B O 1
ATOM 12222 N N . PRO B 1 778 ? -38.344 -14.906 -12.891 1 32.53 778 PRO B N 1
ATOM 12223 C CA . PRO B 1 778 ? -39.781 -15.133 -12.672 1 32.53 778 PRO B CA 1
ATOM 12224 C C . PRO B 1 778 ? -40.125 -15.312 -11.203 1 32.53 778 PRO B C 1
ATOM 12226 O O . PRO B 1 778 ? -41.25 -14.984 -10.789 1 32.53 778 PRO B O 1
ATOM 12229 N N . PHE B 1 779 ? -39.625 -16.422 -10.547 1 29.62 779 PHE B N 1
ATOM 12230 C CA . PHE B 1 779 ? -40.469 -16.938 -9.469 1 29.62 779 PHE B CA 1
ATOM 12231 C C . PHE B 1 779 ? -40.5 -15.977 -8.289 1 29.62 779 PHE B C 1
ATOM 12233 O O . PHE B 1 779 ? -41.531 -15.836 -7.633 1 29.62 779 PHE B O 1
ATOM 12240 N N . LEU B 1 780 ? -39.375 -15.977 -7.398 1 29.17 780 LEU B N 1
ATOM 12241 C CA . LEU B 1 780 ? -39.75 -15.547 -6.055 1 29.17 780 LEU B CA 1
ATOM 12242 C C . LEU B 1 780 ? -40.062 -14.055 -6.027 1 29.17 780 LEU B C 1
ATOM 12244 O O . LEU B 1 780 ? -39.562 -13.289 -6.859 1 29.17 780 LEU B O 1
ATOM 12248 N N . GLY B 1 781 ? -41.219 -13.602 -5.578 1 28.45 781 GLY B N 1
ATOM 12249 C CA . GLY B 1 781 ? -41.906 -12.367 -5.188 1 28.45 781 GLY B CA 1
ATOM 12250 C C . GLY B 1 781 ? -40.938 -11.281 -4.742 1 28.45 781 GLY B C 1
ATOM 12251 O O . GLY B 1 781 ? -41.344 -10.297 -4.125 1 28.45 781 GLY B O 1
ATOM 12252 N N . VAL B 1 782 ? -39.812 -11.82 -4.258 1 29.39 782 VAL B N 1
ATOM 12253 C CA . VAL B 1 782 ? -39.125 -10.766 -3.533 1 29.39 782 VAL B CA 1
ATOM 12254 C C . VAL B 1 782 ? -38.719 -9.648 -4.496 1 29.39 782 VAL B C 1
ATOM 12256 O O . VAL B 1 782 ? -38.438 -9.898 -5.672 1 29.39 782 VAL B O 1
ATOM 12259 N N . GLN B 1 783 ? -39.156 -8.438 -4.168 1 28.28 783 GLN B N 1
ATOM 12260 C CA . GLN B 1 783 ? -38.938 -7.133 -4.789 1 28.28 783 GLN B CA 1
ATOM 12261 C C . GLN B 1 783 ? -37.531 -7 -5.32 1 28.28 783 GLN B C 1
ATOM 12263 O O . GLN B 1 783 ? -36.594 -7.57 -4.754 1 28.28 783 GLN B O 1
ATOM 12268 N N . PRO B 1 784 ? -37.375 -6.707 -6.598 1 31.7 784 PRO B N 1
ATOM 12269 C CA . PRO B 1 784 ? -36.094 -6.402 -7.293 1 31.7 784 PRO B CA 1
ATOM 12270 C C . PRO B 1 784 ? -35.156 -5.574 -6.445 1 31.7 784 PRO B C 1
ATOM 12272 O O . PRO B 1 784 ? -35.5 -4.492 -5.973 1 31.7 784 PRO B O 1
ATOM 12275 N N . MET B 1 785 ? -34.688 -6.262 -5.414 1 28.53 785 MET B N 1
ATOM 12276 C CA . MET B 1 785 ? -33.781 -5.41 -4.648 1 28.53 785 MET B CA 1
ATOM 12277 C C . MET B 1 785 ? -32.875 -4.609 -5.578 1 28.53 785 MET B C 1
ATOM 12279 O O . MET B 1 785 ? -32.219 -5.176 -6.457 1 28.53 785 MET B O 1
ATOM 12283 N N . SER B 1 786 ? -33.188 -3.34 -5.762 1 28.06 786 SER B N 1
ATOM 12284 C CA . SER B 1 786 ? -32.594 -2.258 -6.547 1 28.06 786 SER B CA 1
ATOM 12285 C C . SER B 1 786 ? -31.078 -2.363 -6.59 1 28.06 786 SER B C 1
ATOM 12287 O O . SER B 1 786 ? -30.484 -2.477 -7.664 1 28.06 786 SER B O 1
ATOM 12289 N N . SER B 1 787 ? -30.328 -1.335 -5.797 1 28.34 787 SER B N 1
ATOM 12290 C CA . SER B 1 787 ? -29.125 -0.521 -6.012 1 28.34 787 SER B CA 1
ATOM 12291 C C . SER B 1 787 ? -27.875 -1.258 -5.566 1 28.34 787 SER B C 1
ATOM 12293 O O . SER B 1 787 ? -26.812 -0.642 -5.371 1 28.34 787 SER B O 1
ATOM 12295 N N . ILE B 1 788 ? -27.781 -2.557 -5.398 1 24.58 788 ILE B N 1
ATOM 12296 C CA . ILE B 1 788 ? -26.422 -2.934 -5.027 1 24.58 788 ILE B CA 1
ATOM 12297 C C . ILE B 1 788 ? -25.547 -2.973 -6.27 1 24.58 788 ILE B C 1
ATOM 12299 O O . ILE B 1 788 ? -25.891 -3.596 -7.273 1 24.58 788 ILE B O 1
#